Protein AF-0000000072913580 (afdb_homodimer)

Structure (mmCIF, N/CA/C/O backbone):
data_AF-0000000072913580-model_v1
#
loop_
_entity.id
_entity.type
_entity.pdbx_description
1 polymer 'Pro-apoptotic serine protease NMA111'
#
loop_
_atom_site.group_PDB
_atom_site.id
_atom_site.type_symbol
_atom_site.label_atom_id
_atom_site.label_alt_id
_atom_site.label_comp_id
_atom_site.label_asym_id
_atom_site.label_entity_id
_atom_site.label_seq_id
_atom_site.pdbx_PDB_ins_code
_atom_site.Cartn_x
_atom_site.Cartn_y
_atom_site.Cartn_z
_atom_site.occupancy
_atom_site.B_iso_or_equiv
_atom_site.auth_seq_id
_atom_site.auth_comp_id
_atom_site.auth_asym_id
_atom_site.auth_atom_id
_atom_site.pdbx_PDB_model_num
ATOM 1 N N . MET A 1 1 ? 2.59 -6.559 -13.969 1 15.62 1 MET A N 1
ATOM 2 C CA . MET A 1 1 ? 2.617 -6.73 -15.414 1 15.62 1 MET A CA 1
ATOM 3 C C . MET A 1 1 ? 1.76 -5.676 -16.109 1 15.62 1 MET A C 1
ATOM 5 O O . MET A 1 1 ? 0.812 -5.156 -15.516 1 15.62 1 MET A O 1
ATOM 9 N N . PRO A 1 2 ? 1.832 -5.398 -17.547 1 20.16 2 PRO A N 1
ATOM 10 C CA . PRO A 1 2 ? 1.703 -4.387 -18.594 1 20.16 2 PRO A CA 1
ATOM 11 C C . PRO A 1 2 ? 0.251 -4.129 -19 1 20.16 2 PRO A C 1
ATOM 13 O O . PRO A 1 2 ? -0.165 -2.975 -19.109 1 20.16 2 PRO A O 1
ATOM 16 N N . PRO A 1 3 ? -0.374 -5.023 -19.906 1 21.41 3 PRO A N 1
ATOM 17 C CA . PRO A 1 3 ? -0.844 -4.773 -21.266 1 21.41 3 PRO A CA 1
ATOM 18 C C . PRO A 1 3 ? -2.232 -4.141 -21.312 1 21.41 3 PRO A C 1
ATOM 20 O O . PRO A 1 3 ? -2.445 -3.154 -22.016 1 21.41 3 PRO A O 1
ATOM 23 N N . LEU A 1 4 ? -3.402 -4.906 -21.516 1 22.16 4 LEU A N 1
ATOM 24 C CA . LEU A 1 4 ? -4.273 -4.914 -22.688 1 22.16 4 LEU A CA 1
ATOM 25 C C . LEU A 1 4 ? -5.285 -3.777 -22.609 1 22.16 4 LEU A C 1
ATOM 27 O O . LEU A 1 4 ? -6.34 -3.914 -21.984 1 22.16 4 LEU A O 1
ATOM 31 N N . PHE A 1 5 ? -5.094 -2.564 -22.219 1 25.58 5 PHE A N 1
ATOM 32 C CA . PHE A 1 5 ? -5.953 -1.414 -22.469 1 25.58 5 PHE A CA 1
ATOM 33 C C . PHE A 1 5 ? -6.23 -1.258 -23.969 1 25.58 5 PHE A C 1
ATOM 35 O O . PHE A 1 5 ? -5.34 -0.896 -24.734 1 25.58 5 PHE A O 1
ATOM 42 N N . PHE A 1 6 ? -7.168 -2.246 -24.734 1 28.19 6 PHE A N 1
ATOM 43 C CA . PHE A 1 6 ? -7.605 -2.203 -26.125 1 28.19 6 PHE A CA 1
ATOM 44 C C . PHE A 1 6 ? -8.055 -0.797 -26.5 1 28.19 6 PHE A C 1
ATOM 46 O O . PHE A 1 6 ? -8.75 -0.13 -25.734 1 28.19 6 PHE A O 1
ATOM 53 N N . ASN A 1 7 ? -7.492 -0.16 -27.344 1 31.34 7 ASN A N 1
ATOM 54 C CA . ASN A 1 7 ? -7.598 1.01 -28.219 1 31.34 7 ASN A CA 1
ATOM 55 C C . ASN A 1 7 ? -8.766 0.88 -29.188 1 31.34 7 ASN A C 1
ATOM 57 O O . ASN A 1 7 ? -8.789 1.552 -30.219 1 31.34 7 ASN A O 1
ATOM 61 N N . ALA A 1 8 ? -9.805 -0.236 -29.328 1 36.84 8 ALA A N 1
ATOM 62 C CA . ALA A 1 8 ? -10.633 -0.334 -30.531 1 36.84 8 ALA A CA 1
ATOM 63 C C . ALA A 1 8 ? -11.695 0.76 -30.562 1 36.84 8 ALA A C 1
ATOM 65 O O . ALA A 1 8 ? -12.211 1.155 -29.516 1 36.84 8 ALA A O 1
ATOM 66 N N . ASP A 1 9 ? -12.039 1.27 -31.906 1 45.12 9 ASP A N 1
ATOM 67 C CA . ASP A 1 9 ? -12.867 2.398 -32.312 1 45.12 9 ASP A CA 1
ATOM 68 C C . ASP A 1 9 ? -14.344 2.012 -32.344 1 45.12 9 ASP A C 1
ATOM 70 O O . ASP A 1 9 ? -14.695 0.93 -32.812 1 45.12 9 ASP A O 1
ATOM 74 N N . LEU A 1 10 ? -15.312 2.48 -31.703 1 45.41 10 LEU A N 1
ATOM 75 C CA . LEU A 1 10 ? -16.75 2.252 -31.734 1 45.41 10 LEU A CA 1
ATOM 76 C C . LEU A 1 10 ? -17.375 2.855 -33 1 45.41 10 LEU A C 1
ATOM 78 O O . LEU A 1 10 ? -17.219 4.051 -33.25 1 45.41 10 LEU A O 1
ATOM 82 N N . VAL A 1 11 ? -17.859 1.876 -34 1 55.03 11 VAL A N 1
ATOM 83 C CA . VAL A 1 11 ? -18.531 2.27 -35.219 1 55.03 11 VAL A CA 1
ATOM 84 C C . VAL A 1 11 ? -20.047 2.242 -35 1 55.03 11 VAL A C 1
ATOM 86 O O . VAL A 1 11 ? -20.578 1.297 -34.438 1 55.03 11 VAL A O 1
ATOM 89 N N . GLN A 1 12 ? -20.953 3.266 -35.156 1 52.59 12 GLN A N 1
ATOM 90 C CA . GLN A 1 12 ? -22.391 3.244 -34.906 1 52.59 12 GLN A CA 1
ATOM 91 C C . GLN A 1 12 ? -23.156 3.75 -36.125 1 52.59 12 GLN A C 1
ATOM 93 O O . GLN A 1 12 ? -22.641 4.57 -36.906 1 52.59 12 GLN A O 1
ATOM 98 N N . THR A 1 13 ? -24.25 2.902 -36.75 1 61 13 THR A N 1
ATOM 99 C CA . THR A 1 13 ? -25.109 3.281 -37.844 1 61 13 THR A CA 1
ATOM 100 C C . THR A 1 13 ? -26.578 3.373 -37.406 1 61 13 THR A C 1
ATOM 102 O O . THR A 1 13 ? -27.031 2.564 -36.594 1 61 13 THR A O 1
ATOM 105 N N . GLN A 1 14 ? -27.422 4.367 -37.781 1 60.12 14 GLN A N 1
ATOM 106 C CA . GLN A 1 14 ? -28.828 4.516 -37.469 1 60.12 14 GLN A CA 1
ATOM 107 C C . GLN A 1 14 ? -29.719 3.746 -38.438 1 60.12 14 GLN A C 1
ATOM 109 O O . GLN A 1 14 ? -29.562 3.869 -39.656 1 60.12 14 GLN A O 1
ATOM 114 N N . ILE A 1 15 ? -30.469 2.832 -38.219 1 55.84 15 ILE A N 1
ATOM 115 C CA . ILE A 1 15 ? -31.312 2.035 -39.094 1 55.84 15 ILE A CA 1
ATOM 116 C C . ILE A 1 15 ? -32.688 2.689 -39.219 1 55.84 15 ILE A C 1
ATOM 118 O O . ILE A 1 15 ? -33.219 2.828 -40.312 1 55.84 15 ILE A O 1
ATOM 122 N N . ASP A 1 16 ? -33.406 2.959 -38.062 1 57.09 16 ASP A N 1
ATOM 123 C CA . ASP A 1 16 ? -34.656 3.748 -38.094 1 57.09 16 ASP A CA 1
ATOM 124 C C . ASP A 1 16 ? -34.719 4.699 -36.906 1 57.09 16 ASP A C 1
ATOM 126 O O . ASP A 1 16 ? -33.75 4.824 -36.156 1 57.09 16 ASP A O 1
ATOM 130 N N . ARG A 1 17 ? -35.875 5.223 -36.625 1 52.72 17 ARG A N 1
ATOM 131 C CA . ARG A 1 17 ? -36.031 6.312 -35.656 1 52.72 17 ARG A CA 1
ATOM 132 C C . ARG A 1 17 ? -35.688 5.855 -34.25 1 52.72 17 ARG A C 1
ATOM 134 O O . ARG A 1 17 ? -35.219 6.652 -33.438 1 52.72 17 ARG A O 1
ATOM 141 N N . ASN A 1 18 ? -36.031 4.602 -34.062 1 49.56 18 ASN A N 1
ATOM 142 C CA . ASN A 1 18 ? -35.938 3.994 -32.719 1 49.56 18 ASN A CA 1
ATOM 143 C C . ASN A 1 18 ? -34.844 2.955 -32.656 1 49.56 18 ASN A C 1
ATOM 145 O O . ASN A 1 18 ? -34.688 2.252 -31.672 1 49.56 18 ASN A O 1
ATOM 149 N N . GLY A 1 19 ? -34.125 2.789 -33.906 1 51.88 19 GLY A N 1
ATOM 150 C CA . GLY A 1 19 ? -33.188 1.683 -34 1 51.88 19 GLY A CA 1
ATOM 151 C C . GLY A 1 19 ? -31.859 2.076 -34.594 1 51.88 19 GLY A C 1
ATOM 152 O O . GLY A 1 19 ? -31.781 3.031 -35.375 1 51.88 19 GLY A O 1
ATOM 153 N N . GLY A 1 20 ? -30.766 1.497 -34.156 1 58.53 20 GLY A N 1
ATOM 154 C CA . GLY A 1 20 ? -29.484 1.676 -34.812 1 58.53 20 GLY A CA 1
ATOM 155 C C . GLY A 1 20 ? -28.531 0.525 -34.562 1 58.53 20 GLY A C 1
ATOM 156 O O . GLY A 1 20 ? -28.875 -0.44 -33.875 1 58.53 20 GLY A O 1
ATOM 157 N N . ALA A 1 21 ? -27.453 0.685 -35.25 1 53.44 21 ALA A N 1
ATOM 158 C CA . ALA A 1 21 ? -26.422 -0.339 -35.125 1 53.44 21 ALA A CA 1
ATOM 159 C C . ALA A 1 21 ? -25.125 0.245 -34.594 1 53.44 21 ALA A C 1
ATOM 161 O O . ALA A 1 21 ? -24.719 1.347 -34.969 1 53.44 21 ALA A O 1
ATOM 162 N N . ILE A 1 22 ? -24.656 -0.266 -33.438 1 53.97 22 ILE A N 1
ATOM 163 C CA . ILE A 1 22 ? -23.359 0.18 -32.906 1 53.97 22 ILE A CA 1
ATOM 164 C C . ILE A 1 22 ? -22.359 -0.969 -32.938 1 53.97 22 ILE A C 1
ATOM 166 O O . ILE A 1 22 ? -22.734 -2.133 -32.75 1 53.97 22 ILE A O 1
ATOM 170 N N . ALA A 1 23 ? -21.203 -0.63 -33.438 1 50.72 23 ALA A N 1
ATOM 171 C CA . ALA A 1 23 ? -20.188 -1.681 -33.531 1 50.72 23 ALA A CA 1
ATOM 172 C C . ALA A 1 23 ? -18.812 -1.158 -33.125 1 50.72 23 ALA A C 1
ATOM 174 O O . ALA A 1 23 ? -18.484 0 -33.375 1 50.72 23 ALA A O 1
ATOM 175 N N . PHE A 1 24 ? -18.047 -1.796 -32.188 1 48.81 24 PHE A N 1
ATOM 176 C CA . PHE A 1 24 ? -16.625 -1.495 -32.031 1 48.81 24 PHE A CA 1
ATOM 177 C C . PHE A 1 24 ? -15.789 -2.184 -33.094 1 48.81 24 PHE A C 1
ATOM 179 O O . PHE A 1 24 ? -16.047 -3.338 -33.438 1 48.81 24 PHE A O 1
ATOM 186 N N . VAL A 1 25 ? -14.992 -1.636 -33.781 1 43.56 25 VAL A N 1
ATOM 187 C CA . VAL A 1 25 ? -14.336 -2.064 -35 1 43.56 25 VAL A CA 1
ATOM 188 C C . VAL A 1 25 ? -13.445 -3.273 -34.719 1 43.56 25 VAL A C 1
ATOM 190 O O . VAL A 1 25 ? -13.219 -4.105 -35.625 1 43.56 25 VAL A O 1
ATOM 193 N N . ASP A 1 26 ? -12.688 -3.426 -33.719 1 42.19 26 ASP A N 1
ATOM 194 C CA . ASP A 1 26 ? -11.781 -4.566 -33.875 1 42.19 26 ASP A CA 1
ATOM 195 C C . ASP A 1 26 ? -12.531 -5.883 -33.688 1 42.19 26 ASP A C 1
ATOM 197 O O . ASP A 1 26 ? -12.43 -6.789 -34.531 1 42.19 26 ASP A O 1
ATOM 201 N N . ALA A 1 27 ? -12.836 -6.48 -32.438 1 42.81 27 ALA A N 1
ATOM 202 C CA . ALA A 1 27 ? -13.539 -7.746 -32.25 1 42.81 27 ALA A CA 1
ATOM 203 C C . ALA A 1 27 ? -15.016 -7.512 -31.969 1 42.81 27 ALA A C 1
ATOM 205 O O . ALA A 1 27 ? -15.406 -7.367 -30.797 1 42.81 27 ALA A O 1
ATOM 206 N N . TYR A 1 28 ? -15.883 -6.934 -32.844 1 45.97 28 TYR A N 1
ATOM 207 C CA . TYR A 1 28 ? -17 -5.992 -32.812 1 45.97 28 TYR A CA 1
ATOM 208 C C . TYR A 1 28 ? -18.297 -6.711 -32.469 1 45.97 28 TYR A C 1
ATOM 210 O O . TYR A 1 28 ? -18.656 -7.703 -33.125 1 45.97 28 TYR A O 1
ATOM 218 N N . THR A 1 29 ? -18.688 -6.941 -31.453 1 44.44 29 THR A N 1
ATOM 219 C CA . THR A 1 29 ? -20.109 -7.195 -31.297 1 44.44 29 THR A CA 1
ATOM 220 C C . THR A 1 29 ? -20.922 -5.965 -31.703 1 44.44 29 THR A C 1
ATOM 222 O O . THR A 1 29 ? -20.641 -4.852 -31.25 1 44.44 29 THR A O 1
ATOM 225 N N . ALA A 1 30 ? -21.703 -6.145 -32.812 1 51.91 30 ALA A N 1
ATOM 226 C CA . ALA A 1 30 ? -22.594 -5.113 -33.312 1 51.91 30 ALA A CA 1
ATOM 227 C C . ALA A 1 30 ? -23.984 -5.215 -32.688 1 51.91 30 ALA A C 1
ATOM 229 O O . ALA A 1 30 ? -24.531 -6.312 -32.562 1 51.91 30 ALA A O 1
ATOM 230 N N . TRP A 1 31 ? -24.422 -4.34 -32.062 1 49.56 31 TRP A N 1
ATOM 231 C CA . TRP A 1 31 ? -25.797 -4.312 -31.562 1 49.56 31 TRP A CA 1
ATOM 232 C C . TRP A 1 31 ? -26.703 -3.494 -32.5 1 49.56 31 TRP A C 1
ATOM 234 O O . TRP A 1 31 ? -26.406 -2.33 -32.781 1 49.56 31 TRP A O 1
ATOM 244 N N . ILE A 1 32 ? -27.719 -4.168 -33 1 57.09 32 ILE A N 1
ATOM 245 C CA . ILE A 1 32 ? -28.594 -3.594 -34.031 1 57.09 32 ILE A CA 1
ATOM 246 C C . ILE A 1 32 ? -30.031 -3.592 -33.5 1 57.09 32 ILE A C 1
ATOM 248 O O . ILE A 1 32 ? -30.531 -4.605 -33 1 57.09 32 ILE A O 1
ATOM 252 N N . CYS A 1 33 ? -30.719 -2.566 -33.344 1 56.62 33 CYS A N 1
ATOM 253 C CA . CYS A 1 33 ? -32.156 -2.504 -33 1 56.62 33 CYS A CA 1
ATOM 254 C C . CYS A 1 33 ? -32.938 -1.778 -34.094 1 56.62 33 CYS A C 1
ATOM 256 O O . CYS A 1 33 ? -32.594 -0.661 -34.469 1 56.62 33 CYS A O 1
ATOM 258 N N . GLY A 1 34 ? -33.875 -2.473 -34.844 1 56.34 34 GLY A N 1
ATOM 259 C CA . GLY A 1 34 ? -34.75 -1.972 -35.906 1 56.34 34 GLY A CA 1
ATOM 260 C C . GLY A 1 34 ? -36.188 -2.432 -35.75 1 56.34 34 GLY A C 1
ATOM 261 O O . GLY A 1 34 ? -36.5 -3.201 -34.844 1 56.34 34 GLY A O 1
ATOM 262 N N . PRO A 1 35 ? -37.188 -1.816 -36.5 1 60.72 35 PRO A N 1
ATOM 263 C CA . PRO A 1 35 ? -38.594 -2.227 -36.375 1 60.72 35 PRO A CA 1
ATOM 264 C C . PRO A 1 35 ? -38.812 -3.693 -36.75 1 60.72 35 PRO A C 1
ATOM 266 O O . PRO A 1 35 ? -39.594 -4.387 -36.094 1 60.72 35 PRO A O 1
ATOM 269 N N . MET A 1 36 ? -38.188 -3.982 -37.969 1 57.72 36 MET A N 1
ATOM 270 C CA . MET A 1 36 ? -38.344 -5.32 -38.531 1 57.72 36 MET A CA 1
ATOM 271 C C . MET A 1 36 ? -36.969 -5.938 -38.844 1 57.72 36 MET A C 1
ATOM 273 O O . MET A 1 36 ? -35.969 -5.223 -38.969 1 57.72 36 MET A O 1
ATOM 277 N N . ALA A 1 37 ? -36.875 -7.086 -39.031 1 54.25 37 ALA A N 1
ATOM 278 C CA . ALA A 1 37 ? -35.656 -7.797 -39.344 1 54.25 37 ALA A CA 1
ATOM 279 C C . ALA A 1 37 ? -35.031 -7.273 -40.625 1 54.25 37 ALA A C 1
ATOM 281 O O . ALA A 1 37 ? -33.812 -7.129 -40.719 1 54.25 37 ALA A O 1
ATOM 282 N N . LYS A 1 38 ? -35.844 -6.996 -41.5 1 59.47 38 LYS A N 1
ATOM 283 C CA . LYS A 1 38 ? -35.406 -6.574 -42.812 1 59.47 38 LYS A CA 1
ATOM 284 C C . LYS A 1 38 ? -34.719 -5.203 -42.75 1 59.47 38 LYS A C 1
ATOM 286 O O . LYS A 1 38 ? -33.719 -4.977 -43.438 1 59.47 38 LYS A O 1
ATOM 291 N N . SER A 1 39 ? -35.281 -4.383 -41.906 1 60.34 39 SER A N 1
ATOM 292 C CA . SER A 1 39 ? -34.719 -3.033 -41.812 1 60.34 39 SER A CA 1
ATOM 293 C C . SER A 1 39 ? -33.406 -3.018 -41.031 1 60.34 39 SER A C 1
ATOM 295 O O . SER A 1 39 ? -32.531 -2.213 -41.312 1 60.34 39 SER A O 1
ATOM 297 N N . ASN A 1 40 ? -33.344 -3.83 -40.156 1 58.94 40 ASN A N 1
ATOM 298 C CA . ASN A 1 40 ? -32.125 -3.963 -39.375 1 58.94 40 ASN A CA 1
ATOM 299 C C . ASN A 1 40 ? -30.953 -4.426 -40.25 1 58.94 40 ASN A C 1
ATOM 301 O O . ASN A 1 40 ? -29.797 -4.078 -40 1 58.94 40 ASN A O 1
ATOM 305 N N . ARG A 1 41 ? -31.375 -5.102 -41.219 1 59.88 41 ARG A N 1
ATOM 306 C CA . ARG A 1 41 ? -30.406 -5.613 -42.188 1 59.88 41 ARG A CA 1
ATOM 307 C C . ARG A 1 41 ? -29.641 -4.477 -42.844 1 59.88 41 ARG A C 1
ATOM 309 O O . ARG A 1 41 ? -28.438 -4.559 -43.031 1 59.88 41 ARG A O 1
ATOM 316 N N . GLY A 1 42 ? -30.375 -3.516 -43.344 1 64.19 42 GLY A N 1
ATOM 317 C CA . GLY A 1 42 ? -29.734 -2.361 -43.938 1 64.19 42 GLY A CA 1
ATOM 318 C C . GLY A 1 42 ? -28.844 -1.595 -43 1 64.19 42 GLY A C 1
ATOM 319 O O . GLY A 1 42 ? -27.781 -1.107 -43.375 1 64.19 42 GLY A O 1
ATOM 320 N N . GLY A 1 43 ? -29.359 -1.552 -41.625 1 60.03 43 GLY A N 1
ATOM 321 C CA . GLY A 1 43 ? -28.516 -0.93 -40.594 1 60.03 43 GLY A CA 1
ATOM 322 C C . GLY A 1 43 ? -27.234 -1.691 -40.344 1 60.03 43 GLY A C 1
ATOM 323 O O . GLY A 1 43 ? -26.172 -1.087 -40.156 1 60.03 43 GLY A O 1
ATOM 324 N N . ILE A 1 44 ? -27.391 -2.93 -40.469 1 59.91 44 ILE A N 1
ATOM 325 C CA . ILE A 1 44 ? -26.266 -3.832 -40.281 1 59.91 44 ILE A CA 1
ATOM 326 C C . ILE A 1 44 ? -25.234 -3.639 -41.375 1 59.91 44 ILE A C 1
ATOM 328 O O . ILE A 1 44 ? -24.047 -3.527 -41.125 1 59.91 44 ILE A O 1
ATOM 332 N N . GLN A 1 45 ? -25.781 -3.641 -42.5 1 63.56 45 GLN A N 1
ATOM 333 C CA . GLN A 1 45 ? -24.906 -3.471 -43.656 1 63.56 45 GLN A CA 1
ATOM 334 C C . GLN A 1 45 ? -24.156 -2.15 -43.594 1 63.56 45 GLN A C 1
ATOM 336 O O . GLN A 1 45 ? -22.969 -2.092 -43.906 1 63.56 45 GLN A O 1
ATOM 341 N N . ALA A 1 46 ? -24.812 -1.166 -43.031 1 65.5 46 ALA A N 1
ATOM 342 C CA . ALA A 1 46 ? -24.188 0.158 -42.969 1 65.5 46 ALA A CA 1
ATOM 343 C C . ALA A 1 46 ? -23.078 0.202 -41.938 1 65.5 46 ALA A C 1
ATOM 345 O O . ALA A 1 46 ? -22.047 0.837 -42.156 1 65.5 46 ALA A O 1
ATOM 346 N N . ILE A 1 47 ? -23.328 -0.537 -40.875 1 59.44 47 ILE A N 1
ATOM 347 C CA . ILE A 1 47 ? -22.297 -0.595 -39.844 1 59.44 47 ILE A CA 1
ATOM 348 C C . ILE A 1 47 ? -21.094 -1.363 -40.375 1 59.44 47 ILE A C 1
ATOM 350 O O . ILE A 1 47 ? -19.938 -0.985 -40.125 1 59.44 47 ILE A O 1
ATOM 354 N N . ILE A 1 48 ? -21.453 -2.293 -41.125 1 60 48 ILE A N 1
ATOM 355 C CA . ILE A 1 48 ? -20.406 -3.109 -41.719 1 60 48 ILE A CA 1
ATOM 356 C C . ILE A 1 48 ? -19.578 -2.258 -42.688 1 60 48 ILE A C 1
ATOM 358 O O . ILE A 1 48 ? -18.359 -2.324 -42.688 1 60 48 ILE A O 1
ATOM 362 N N . ASP A 1 49 ? -20.188 -1.437 -43.438 1 65.5 49 ASP A N 1
ATOM 363 C CA . ASP A 1 49 ? -19.5 -0.594 -44.406 1 65.5 49 ASP A CA 1
ATOM 364 C C . ASP A 1 49 ? -18.641 0.459 -43.719 1 65.5 49 ASP A C 1
ATOM 366 O O . ASP A 1 49 ? -17.531 0.745 -44.188 1 65.5 49 ASP A O 1
ATOM 370 N N . LYS A 1 50 ? -19.141 0.878 -42.5 1 63.69 50 LYS A N 1
ATOM 371 C CA . LYS A 1 50 ? -18.359 1.861 -41.75 1 63.69 50 LYS A CA 1
ATOM 372 C C . LYS A 1 50 ? -17.156 1.212 -41.094 1 63.69 50 LYS A C 1
ATOM 374 O O . LYS A 1 50 ? -16.094 1.827 -40.969 1 63.69 50 LYS A O 1
ATOM 379 N N . ALA A 1 51 ? -17.5 0.033 -40.75 1 57.44 51 ALA A N 1
ATOM 380 C CA . ALA A 1 51 ? -16.391 -0.733 -40.188 1 57.44 51 ALA A CA 1
ATOM 381 C C . ALA A 1 51 ? -15.32 -0.991 -41.219 1 57.44 51 ALA A C 1
ATOM 383 O O . ALA A 1 51 ? -14.125 -0.88 -40.938 1 57.44 51 ALA A O 1
ATOM 384 N N . LEU A 1 52 ? -15.828 -1.237 -42.344 1 62.44 52 LEU A N 1
ATOM 385 C CA . LEU A 1 52 ? -14.922 -1.474 -43.469 1 62.44 52 LEU A CA 1
ATOM 386 C C . LEU A 1 52 ? -14.211 -0.187 -43.844 1 62.44 52 LEU A C 1
ATOM 388 O O . LEU A 1 52 ? -13.039 -0.217 -44.25 1 62.44 52 LEU A O 1
ATOM 392 N N . ASP A 1 53 ? -14.875 0.934 -43.75 1 65 53 ASP A N 1
ATOM 393 C CA . ASP A 1 53 ? -14.25 2.219 -44.062 1 65 53 ASP A CA 1
ATOM 394 C C . ASP A 1 53 ? -13.211 2.582 -43 1 65 53 ASP A C 1
ATOM 396 O O . ASP A 1 53 ? -12.148 3.105 -43.312 1 65 53 ASP A O 1
ATOM 400 N N . TRP A 1 54 ? -13.586 2.205 -41.719 1 56.38 54 TRP A N 1
ATOM 401 C CA . TRP A 1 54 ? -12.602 2.35 -40.625 1 56.38 54 TRP A CA 1
ATOM 402 C C . TRP A 1 54 ? -11.375 1.488 -40.906 1 56.38 54 TRP A C 1
ATOM 404 O O . TRP A 1 54 ? -10.242 1.925 -40.688 1 56.38 54 TRP A O 1
ATOM 414 N N . GLU A 1 55 ? -11.641 0.343 -41.344 1 54 55 GLU A N 1
ATOM 415 C CA . GLU A 1 55 ? -10.555 -0.535 -41.75 1 54 55 GLU A CA 1
ATOM 416 C C . GLU A 1 55 ? -9.641 0.157 -42.75 1 54 55 GLU A C 1
ATOM 418 O O . GLU A 1 55 ? -8.414 0.09 -42.656 1 54 55 GLU A O 1
ATOM 423 N N . ARG A 1 56 ? -10.219 0.789 -43.688 1 60.53 56 ARG A N 1
ATOM 424 C CA . ARG A 1 56 ? -9.453 1.444 -44.75 1 60.53 56 ARG A CA 1
ATOM 425 C C . ARG A 1 56 ? -8.648 2.617 -44.188 1 60.53 56 ARG A C 1
ATOM 427 O O . ARG A 1 56 ? -7.5 2.832 -44.562 1 60.53 56 ARG A O 1
ATOM 434 N N . ARG A 1 57 ? -9.352 3.16 -43.156 1 50.84 57 ARG A N 1
ATOM 435 C CA . ARG A 1 57 ? -8.68 4.359 -42.656 1 50.84 57 ARG A CA 1
ATOM 436 C C . ARG A 1 57 ? -7.613 4.004 -41.625 1 50.84 57 ARG A C 1
ATOM 438 O O . ARG A 1 57 ? -6.57 4.656 -41.562 1 50.84 57 ARG A O 1
ATOM 445 N N . SER A 1 58 ? -8.039 3.084 -40.906 1 47.38 58 SER A N 1
ATOM 446 C CA . SER A 1 58 ? -7.129 2.754 -39.812 1 47.38 58 SER A CA 1
ATOM 447 C C . SER A 1 58 ? -6.066 1.754 -40.25 1 47.38 58 SER A C 1
ATOM 449 O O . SER A 1 58 ? -4.996 1.663 -39.656 1 47.38 58 SER A O 1
ATOM 451 N N . GLY A 1 59 ? -6.23 1.157 -41.406 1 49.41 59 GLY A N 1
ATOM 452 C CA . GLY A 1 59 ? -5.41 0.074 -41.906 1 49.41 59 GLY A CA 1
ATOM 453 C C . GLY A 1 59 ? -5.664 -1.252 -41.219 1 49.41 59 GLY A C 1
ATOM 454 O O . GLY A 1 59 ? -4.988 -2.244 -41.5 1 49.41 59 GLY A O 1
ATOM 455 N N . ALA A 1 60 ? -6.547 -1.168 -40.25 1 47.03 60 ALA A N 1
ATOM 456 C CA . ALA A 1 60 ? -6.816 -2.408 -39.531 1 47.03 60 ALA A CA 1
ATOM 457 C C . ALA A 1 60 ? -7.941 -3.195 -40.188 1 47.03 60 ALA A C 1
ATOM 459 O O . ALA A 1 60 ? -8.781 -2.623 -40.875 1 47.03 60 ALA A O 1
ATOM 460 N N . ILE A 1 61 ? -7.766 -4.434 -40.25 1 49.19 61 ILE A N 1
ATOM 461 C CA . ILE A 1 61 ? -8.711 -5.289 -40.969 1 49.19 61 ILE A CA 1
ATOM 462 C C . ILE A 1 61 ? -9.891 -5.613 -40.031 1 49.19 61 ILE A C 1
ATOM 464 O O . ILE A 1 61 ? -9.703 -6.035 -38.906 1 49.19 61 ILE A O 1
ATOM 468 N N . VAL A 1 62 ? -11.023 -5.301 -40.344 1 49.34 62 VAL A N 1
ATOM 469 C CA . VAL A 1 62 ? -12.266 -5.645 -39.656 1 49.34 62 VAL A CA 1
ATOM 470 C C . VAL A 1 62 ? -12.586 -7.121 -39.875 1 49.34 62 VAL A C 1
ATOM 472 O O . VAL A 1 62 ? -12.805 -7.551 -41 1 49.34 62 VAL A O 1
ATOM 475 N N . GLU A 1 63 ? -12.289 -7.988 -39 1 46.59 63 GLU A N 1
ATOM 476 C CA . GLU A 1 63 ? -12.547 -9.414 -39.188 1 46.59 63 GLU A CA 1
ATOM 477 C C . GLU A 1 63 ? -14.016 -9.742 -38.969 1 46.59 63 GLU A C 1
ATOM 479 O O . GLU A 1 63 ? -14.531 -9.586 -37.844 1 46.59 63 GLU A O 1
ATOM 484 N N . ALA A 1 64 ? -14.703 -9.984 -39.969 1 47.38 64 ALA A N 1
ATOM 485 C CA . ALA A 1 64 ? -16.125 -10.289 -40 1 47.38 64 ALA A CA 1
ATOM 486 C C . ALA A 1 64 ? -16.469 -11.453 -39.062 1 47.38 64 ALA A C 1
ATOM 488 O O . ALA A 1 64 ? -17.578 -11.516 -38.531 1 47.38 64 ALA A O 1
ATOM 489 N N . GLU A 1 65 ? -15.547 -12.352 -38.906 1 44.72 65 GLU A N 1
ATOM 490 C CA . GLU A 1 65 ? -15.773 -13.609 -38.219 1 44.72 65 GLU A CA 1
ATOM 491 C C . GLU A 1 65 ? -15.859 -13.391 -36.688 1 44.72 65 GLU A C 1
ATOM 493 O O . GLU A 1 65 ? -16.469 -14.188 -36 1 44.72 65 GLU A O 1
ATOM 498 N N . LYS A 1 66 ? -15.32 -12.328 -36.344 1 44.41 66 LYS A N 1
ATOM 499 C CA . LYS A 1 66 ? -15.297 -12 -34.906 1 44.41 66 LYS A CA 1
ATOM 500 C C . LYS A 1 66 ? -16.453 -11.094 -34.531 1 44.41 66 LYS A C 1
ATOM 502 O O . LYS A 1 66 ? -16.547 -10.633 -33.375 1 44.41 66 LYS A O 1
ATOM 507 N N . MET A 1 67 ? -17.266 -10.867 -35.531 1 46.38 67 MET A N 1
ATOM 508 C CA . MET A 1 67 ? -18.297 -9.852 -35.344 1 46.38 67 MET A CA 1
ATOM 509 C C . MET A 1 67 ? -19.578 -10.477 -34.812 1 46.38 67 MET A C 1
ATOM 511 O O . MET A 1 67 ? -20.031 -11.492 -35.344 1 46.38 67 MET A O 1
ATOM 515 N N . THR A 1 68 ? -19.906 -10.297 -33.719 1 47.88 68 THR A N 1
ATOM 516 C CA . THR A 1 68 ? -21.219 -10.727 -33.281 1 47.88 68 THR A CA 1
ATOM 517 C C . THR A 1 68 ? -22.219 -9.578 -33.344 1 47.88 68 THR A C 1
ATOM 519 O O . THR A 1 68 ? -21.906 -8.445 -32.938 1 47.88 68 THR A O 1
ATOM 522 N N . MET A 1 69 ? -23.266 -9.859 -34.125 1 50.38 69 MET A N 1
ATOM 523 C CA . MET A 1 69 ? -24.297 -8.836 -34.281 1 50.38 69 MET A CA 1
ATOM 524 C C . MET A 1 69 ? -25.547 -9.195 -33.5 1 50.38 69 MET A C 1
ATOM 526 O O . MET A 1 69 ? -26.031 -10.328 -33.594 1 50.38 69 MET A O 1
ATOM 530 N N . ILE A 1 70 ? -25.891 -8.469 -32.719 1 48.34 70 ILE A N 1
ATOM 531 C CA . ILE A 1 70 ? -27.141 -8.695 -32 1 48.34 70 ILE A CA 1
ATOM 532 C C . ILE A 1 70 ? -28.188 -7.676 -32.469 1 48.34 70 ILE A C 1
ATOM 534 O O . ILE A 1 70 ? -27.953 -6.469 -32.406 1 48.34 70 ILE A O 1
ATOM 538 N N . HIS A 1 71 ? -29.172 -8.109 -33.219 1 53.25 71 HIS A N 1
ATOM 539 C CA . HIS A 1 71 ? -30.156 -7.121 -33.656 1 53.25 71 HIS A CA 1
ATOM 540 C C . HIS A 1 71 ? -31.484 -7.297 -32.938 1 53.25 71 HIS A C 1
ATOM 542 O O . HIS A 1 71 ? -31.875 -8.422 -32.625 1 53.25 71 HIS A O 1
ATOM 548 N N . PHE A 1 72 ? -32.125 -6.387 -32.438 1 52.97 72 PHE A N 1
ATOM 549 C CA . PHE A 1 72 ? -33.406 -6.316 -31.719 1 52.97 72 PHE A CA 1
ATOM 550 C C . PHE A 1 72 ? -34.5 -5.738 -32.625 1 52.97 72 PHE A C 1
ATOM 552 O O . PHE A 1 72 ? -34.25 -4.75 -33.312 1 52.97 72 PHE A O 1
ATOM 559 N N . THR A 1 73 ? -35.656 -6.648 -32.844 1 53.47 73 THR A N 1
ATOM 560 C CA . THR A 1 73 ? -36.781 -6.168 -33.594 1 53.47 73 THR A CA 1
ATOM 561 C C . THR A 1 73 ? -37.938 -5.781 -32.688 1 53.47 73 THR A C 1
ATOM 563 O O . THR A 1 73 ? -38.188 -6.457 -31.672 1 53.47 73 THR A O 1
ATOM 566 N N . ARG A 1 74 ? -38.75 -4.879 -32.688 1 49.81 74 ARG A N 1
ATOM 567 C CA . ARG A 1 74 ? -39.844 -4.414 -31.828 1 49.81 74 ARG A CA 1
ATOM 568 C C . ARG A 1 74 ? -41.125 -5.242 -32.031 1 49.81 74 ARG A C 1
ATOM 570 O O . ARG A 1 74 ? -41.875 -5.465 -31.109 1 49.81 74 ARG A O 1
ATOM 577 N N . TYR A 1 75 ? -41.812 -5.676 -33.156 1 47.22 75 TYR A N 1
ATOM 578 C CA . TYR A 1 75 ? -43.031 -6.434 -33.5 1 47.22 75 TYR A CA 1
ATOM 579 C C . TYR A 1 75 ? -42.719 -7.914 -33.688 1 47.22 75 TYR A C 1
ATOM 581 O O . TYR A 1 75 ? -41.656 -8.266 -34.219 1 47.22 75 TYR A O 1
ATOM 589 N N . THR A 1 76 ? -43.531 -8.695 -32.75 1 40.81 76 THR A N 1
ATOM 590 C CA . THR A 1 76 ? -43.375 -10.141 -32.688 1 40.81 76 THR A CA 1
ATOM 591 C C . THR A 1 76 ? -43.5 -10.75 -34.094 1 40.81 76 THR A C 1
ATOM 593 O O . THR A 1 76 ? -43.219 -11.938 -34.281 1 40.81 76 THR A O 1
ATOM 596 N N . GLY A 1 77 ? -44.156 -10.242 -34.906 1 38.12 77 GLY A N 1
ATOM 597 C CA . GLY A 1 77 ? -44.531 -11.141 -36 1 38.12 77 GLY A CA 1
ATOM 598 C C . GLY A 1 77 ? -43.375 -11.992 -36.469 1 38.12 77 GLY A C 1
ATOM 599 O O . GLY A 1 77 ? -42.281 -11.945 -35.906 1 38.12 77 GLY A O 1
ATOM 600 N N . ARG A 1 78 ? -43.438 -12.109 -37.688 1 39.06 78 ARG A N 1
ATOM 601 C CA . ARG A 1 78 ? -42.938 -13.039 -38.688 1 39.06 78 ARG A CA 1
ATOM 602 C C . ARG A 1 78 ? -41.406 -13.039 -38.719 1 39.06 78 ARG A C 1
ATOM 604 O O . ARG A 1 78 ? -40.781 -11.984 -38.594 1 39.06 78 ARG A O 1
ATOM 611 N N . ILE A 1 79 ? -40.938 -14.234 -38.281 1 38.34 79 ILE A N 1
ATOM 612 C CA . ILE A 1 79 ? -39.594 -14.742 -38.531 1 38.34 79 ILE A CA 1
ATOM 613 C C . ILE A 1 79 ? -39.062 -14.219 -39.875 1 38.34 79 ILE A C 1
ATOM 615 O O . ILE A 1 79 ? -39.719 -14.383 -40.906 1 38.34 79 ILE A O 1
ATOM 619 N N . ASP A 1 80 ? -38.75 -13.094 -40.031 1 39.62 80 ASP A N 1
ATOM 620 C CA . ASP A 1 80 ? -38.281 -12.867 -41.375 1 39.62 80 ASP A CA 1
ATOM 621 C C . ASP A 1 80 ? -37.062 -13.734 -41.688 1 39.62 80 ASP A C 1
ATOM 623 O O . ASP A 1 80 ? -36.094 -13.727 -40.938 1 39.62 80 ASP A O 1
ATOM 627 N N . SER A 1 81 ? -37.406 -14.906 -42.438 1 39.94 81 SER A N 1
ATOM 628 C CA . SER A 1 81 ? -36.656 -16.016 -43 1 39.94 81 SER A CA 1
ATOM 629 C C . SER A 1 81 ? -35.406 -15.523 -43.688 1 39.94 81 SER A C 1
ATOM 631 O O . SER A 1 81 ? -34.594 -16.328 -44.188 1 39.94 81 SER A O 1
ATOM 633 N N . GLU A 1 82 ? -35.344 -14.258 -44.094 1 41.97 82 GLU A N 1
ATOM 634 C CA . GLU A 1 82 ? -34.25 -13.984 -45 1 41.97 82 GLU A CA 1
ATOM 635 C C . GLU A 1 82 ? -32.969 -13.695 -44.219 1 41.97 82 GLU A C 1
ATOM 637 O O . GLU A 1 82 ? -32.969 -12.953 -43.219 1 41.97 82 GLU A O 1
ATOM 642 N N . PHE A 1 83 ? -31.984 -14.508 -44.406 1 43.84 83 PHE A N 1
ATOM 643 C CA . PHE A 1 83 ? -30.641 -14.648 -43.812 1 43.84 83 PHE A CA 1
ATOM 644 C C . PHE A 1 83 ? -29.828 -13.383 -44.031 1 43.84 83 PHE A C 1
ATOM 646 O O . PHE A 1 83 ? -30.062 -12.648 -45 1 43.84 83 PHE A O 1
ATOM 653 N N . PHE A 1 84 ? -29.359 -12.758 -43 1 46.56 84 PHE A N 1
ATOM 654 C CA . PHE A 1 84 ? -28.453 -11.641 -43.188 1 46.56 84 PHE A CA 1
ATOM 655 C C . PHE A 1 84 ? -27.016 -12.133 -43.406 1 46.56 84 PHE A C 1
ATOM 657 O O . PHE A 1 84 ? -26.641 -13.195 -42.906 1 46.56 84 PHE A O 1
ATOM 664 N N . THR A 1 85 ? -26.5 -11.719 -44.469 1 45.69 85 THR A N 1
ATOM 665 C CA . THR A 1 85 ? -25.125 -12.062 -44.781 1 45.69 85 THR A CA 1
ATOM 666 C C . THR A 1 85 ? -24.188 -10.914 -44.438 1 45.69 85 THR A C 1
ATOM 668 O O . THR A 1 85 ? -24.484 -9.75 -44.719 1 45.69 85 THR A O 1
ATOM 671 N N . ILE A 1 86 ? -23.328 -10.977 -43.531 1 47.81 86 ILE A N 1
ATOM 672 C CA . ILE A 1 86 ? -22.266 -10.008 -43.312 1 47.81 86 ILE A CA 1
ATOM 673 C C . ILE A 1 86 ? -20.969 -10.508 -43.969 1 47.81 86 ILE A C 1
ATOM 675 O O . ILE A 1 86 ? -20.484 -11.594 -43.656 1 47.81 86 ILE A O 1
ATOM 679 N N . LYS A 1 87 ? -20.578 -9.758 -44.719 1 49.28 87 LYS A N 1
ATOM 680 C CA . LYS A 1 87 ? -19.531 -10.141 -45.656 1 49.28 87 LYS A CA 1
ATOM 681 C C . LYS A 1 87 ? -19.797 -11.523 -46.25 1 49.28 87 LYS A C 1
ATOM 683 O O . LYS A 1 87 ? -18.891 -12.352 -46.344 1 49.28 87 LYS A O 1
ATOM 688 N N . GLY A 1 88 ? -21.156 -11.961 -46.438 1 50.81 88 GLY A N 1
ATOM 689 C CA . GLY A 1 88 ? -21.594 -13.188 -47.062 1 50.81 88 GLY A CA 1
ATOM 690 C C . GLY A 1 88 ? -22.109 -14.219 -46.062 1 50.81 88 GLY A C 1
ATOM 691 O O . GLY A 1 88 ? -22.516 -15.312 -46.469 1 50.81 88 GLY A O 1
ATOM 692 N N . LYS A 1 89 ? -21.953 -14.109 -44.781 1 45.78 89 LYS A N 1
ATOM 693 C CA . LYS A 1 89 ? -22.312 -15.156 -43.812 1 45.78 89 LYS A CA 1
ATOM 694 C C . LYS A 1 89 ? -23.656 -14.867 -43.156 1 45.78 89 LYS A C 1
ATOM 696 O O . LYS A 1 89 ? -23.922 -13.734 -42.75 1 45.78 89 LYS A O 1
ATOM 701 N N . MET A 1 90 ? -24.531 -15.961 -43.094 1 46.19 90 MET A N 1
ATOM 702 C CA . MET A 1 90 ? -25.938 -15.922 -42.688 1 46.19 90 MET A CA 1
ATOM 703 C C . MET A 1 90 ? -26.062 -15.836 -41.156 1 46.19 90 MET A C 1
ATOM 705 O O . MET A 1 90 ? -25.359 -16.562 -40.438 1 46.19 90 MET A O 1
ATOM 709 N N . VAL A 1 91 ? -26.812 -15.039 -40.344 1 44.31 91 VAL A N 1
ATOM 710 C CA . VAL A 1 91 ? -26.984 -14.852 -38.906 1 44.31 91 VAL A CA 1
ATOM 711 C C . VAL A 1 91 ? -28.297 -15.492 -38.469 1 44.31 91 VAL A C 1
ATOM 713 O O . VAL A 1 91 ? -29.375 -15.109 -38.938 1 44.31 91 VAL A O 1
ATOM 716 N N . VAL A 1 92 ? -28.516 -16.906 -37.625 1 41.62 92 VAL A N 1
ATOM 717 C CA . VAL A 1 92 ? -29.734 -17.656 -37.312 1 41.62 92 VAL A CA 1
ATOM 718 C C . VAL A 1 92 ? -30.078 -17.5 -35.844 1 41.62 92 VAL A C 1
ATOM 720 O O . VAL A 1 92 ? -29.188 -17.438 -34.969 1 41.62 92 VAL A O 1
ATOM 723 N N . PRO A 1 93 ? -31.5 -17.641 -35.125 1 34.59 93 PRO A N 1
ATOM 724 C CA . PRO A 1 93 ? -32.031 -17.422 -33.781 1 34.59 93 PRO A CA 1
ATOM 725 C C . PRO A 1 93 ? -31.969 -18.672 -32.906 1 34.59 93 PRO A C 1
ATOM 727 O O . PRO A 1 93 ? -32.219 -19.781 -33.375 1 34.59 93 PRO A O 1
ATOM 730 N N . ARG A 1 94 ? -31.297 -19.094 -31.547 1 30.78 94 ARG A N 1
ATOM 731 C CA . ARG A 1 94 ? -31.266 -20.391 -30.875 1 30.78 94 ARG A CA 1
ATOM 732 C C . ARG A 1 94 ? -32 -20.328 -29.547 1 30.78 94 ARG A C 1
ATOM 734 O O . ARG A 1 94 ? -32.062 -19.281 -28.906 1 30.78 94 ARG A O 1
ATOM 741 N N . ASP A 1 95 ? -32.906 -21.641 -28.656 1 27.25 95 ASP A N 1
ATOM 742 C CA . ASP A 1 95 ? -33.844 -21.953 -27.578 1 27.25 95 ASP A CA 1
ATOM 743 C C . ASP A 1 95 ? -33.094 -22.391 -26.328 1 27.25 95 ASP A C 1
ATOM 745 O O . ASP A 1 95 ? -32.312 -23.344 -26.359 1 27.25 95 ASP A O 1
ATOM 749 N N . GLN A 1 96 ? -32.656 -22.016 -24.906 1 25.83 96 GLN A N 1
ATOM 750 C CA . GLN A 1 96 ? -31.656 -22.531 -23.969 1 25.83 96 GLN A CA 1
ATOM 751 C C . GLN A 1 96 ? -32.312 -22.969 -22.656 1 25.83 96 GLN A C 1
ATOM 753 O O . GLN A 1 96 ? -33.094 -22.219 -22.062 1 25.83 96 GLN A O 1
ATOM 758 N N . ILE A 1 97 ? -32.5 -24.484 -21.906 1 21.84 97 ILE A N 1
ATOM 759 C CA . ILE A 1 97 ? -33.062 -25.156 -20.734 1 21.84 97 ILE A CA 1
ATOM 760 C C . ILE A 1 97 ? -32 -25.281 -19.641 1 21.84 97 ILE A C 1
ATOM 762 O O . ILE A 1 97 ? -30.891 -25.703 -19.906 1 21.84 97 ILE A O 1
ATOM 766 N N . LYS A 1 98 ? -32.219 -25.156 -17.875 1 24.89 98 LYS A N 1
ATOM 767 C CA . LYS A 1 98 ? -31.312 -24.766 -16.797 1 24.89 98 LYS A CA 1
ATOM 768 C C . LYS A 1 98 ? -31.219 -25.859 -15.75 1 24.89 98 LYS A C 1
ATOM 770 O O . LYS A 1 98 ? -32.219 -26.328 -15.234 1 24.89 98 LYS A O 1
ATOM 775 N N . LEU A 1 99 ? -30.453 -27.078 -15.578 1 23.27 99 LEU A N 1
ATOM 776 C CA . LEU A 1 99 ? -30.484 -28.078 -14.508 1 23.27 99 LEU A CA 1
ATOM 777 C C . LEU A 1 99 ? -29.375 -27.812 -13.5 1 23.27 99 LEU A C 1
ATOM 779 O O . LEU A 1 99 ? -28.266 -27.438 -13.875 1 23.27 99 LEU A O 1
ATOM 783 N N . LEU A 1 100 ? -29.406 -28.25 -11.906 1 24.55 100 LEU A N 1
ATOM 784 C CA . LEU A 1 100 ? -28.844 -27.797 -10.633 1 24.55 100 LEU A CA 1
ATOM 785 C C . LEU A 1 100 ? -27.953 -28.875 -10.016 1 24.55 100 LEU A C 1
ATOM 787 O O . LEU A 1 100 ? -28.406 -30 -9.773 1 24.55 100 LEU A O 1
ATOM 791 N N . VAL A 1 101 ? -26.672 -29.25 -10.156 1 26.45 101 VAL A N 1
ATOM 792 C CA . VAL A 1 101 ? -26.016 -30.406 -9.539 1 26.45 101 VAL A CA 1
ATOM 793 C C . VAL A 1 101 ? -25.172 -29.938 -8.352 1 26.45 101 VAL A C 1
ATOM 795 O O . VAL A 1 101 ? -24.578 -28.859 -8.398 1 26.45 101 VAL A O 1
ATOM 798 N N . GLN A 1 102 ? -24.828 -30.906 -7.094 1 26.2 102 GLN A N 1
ATOM 799 C CA . GLN A 1 102 ? -24.438 -30.781 -5.695 1 26.2 102 GLN A CA 1
ATOM 800 C C . GLN A 1 102 ? -22.984 -31.219 -5.492 1 26.2 102 GLN A C 1
ATOM 802 O O . GLN A 1 102 ? -22.625 -32.344 -5.812 1 26.2 102 GLN A O 1
ATOM 807 N N . PRO A 1 103 ? -21.891 -30.438 -4.984 1 30.75 103 PRO A N 1
ATOM 808 C CA . PRO A 1 103 ? -20.422 -30.484 -4.926 1 30.75 103 PRO A CA 1
ATOM 809 C C . PRO A 1 103 ? -19.906 -31.25 -3.711 1 30.75 103 PRO A C 1
ATOM 811 O O . PRO A 1 103 ? -20.297 -30.953 -2.576 1 30.75 103 PRO A O 1
ATOM 814 N N . ASP A 1 104 ? -19.609 -32.531 -3.604 1 29.47 104 ASP A N 1
ATOM 815 C CA . ASP A 1 104 ? -19.016 -33.188 -2.432 1 29.47 104 ASP A CA 1
ATOM 816 C C . ASP A 1 104 ? -17.516 -32.938 -2.365 1 29.47 104 ASP A C 1
ATOM 818 O O . ASP A 1 104 ? -16.828 -33 -3.389 1 29.47 104 ASP A O 1
ATOM 822 N N . SER A 1 105 ? -16.812 -32.375 -1.358 1 34.78 105 SER A N 1
ATOM 823 C CA . SER A 1 105 ? -15.484 -31.812 -1.09 1 34.78 105 SER A CA 1
ATOM 824 C C . SER A 1 105 ? -14.477 -32.938 -0.783 1 34.78 105 SER A C 1
ATOM 826 O O . SER A 1 105 ? -13.461 -32.688 -0.137 1 34.78 105 SER A O 1
ATOM 828 N N . LEU A 1 106 ? -14.68 -34.281 -0.859 1 30.34 106 LEU A N 1
ATOM 829 C CA . LEU A 1 106 ? -13.648 -35.219 -0.446 1 30.34 106 LEU A CA 1
ATOM 830 C C . LEU A 1 106 ? -12.5 -35.25 -1.449 1 30.34 106 LEU A C 1
ATOM 832 O O . LEU A 1 106 ? -12.727 -35.312 -2.658 1 30.34 106 LEU A O 1
ATOM 836 N N . LEU A 1 107 ? -11.234 -35.062 -0.915 1 37.12 107 LEU A N 1
ATOM 837 C CA . LEU A 1 107 ? -10.023 -35.094 -1.727 1 37.12 107 LEU A CA 1
ATOM 838 C C . LEU A 1 107 ? -9.531 -36.531 -1.923 1 37.12 107 LEU A C 1
ATOM 840 O O . LEU A 1 107 ? -9.539 -37.312 -0.983 1 37.12 107 LEU A O 1
ATOM 844 N N . GLN A 1 108 ? -9.664 -37.25 -2.949 1 37.84 108 GLN A N 1
ATOM 845 C CA . GLN A 1 108 ? -9.031 -38.531 -3.252 1 37.84 108 GLN A CA 1
ATOM 846 C C . GLN A 1 108 ? -7.73 -38.312 -4.023 1 37.84 108 GLN A C 1
ATOM 848 O O . GLN A 1 108 ? -7.656 -37.5 -4.922 1 37.84 108 GLN A O 1
ATOM 853 N N . PRO A 1 109 ? -6.656 -39 -3.432 1 41.06 109 PRO A N 1
ATOM 854 C CA . PRO A 1 109 ? -5.43 -39 -4.23 1 41.06 109 PRO A CA 1
ATOM 855 C C . PRO A 1 109 ? -5.645 -39.5 -5.652 1 41.06 109 PRO A C 1
ATOM 857 O O . PRO A 1 109 ? -6.473 -40.375 -5.875 1 41.06 109 PRO A O 1
ATOM 860 N N . SER A 1 110 ? -5.344 -38.75 -6.629 1 47.44 110 SER A N 1
ATOM 861 C CA . SER A 1 110 ? -5.52 -39.188 -8.016 1 47.44 110 SER A CA 1
ATOM 862 C C . SER A 1 110 ? -4.18 -39.281 -8.734 1 47.44 110 SER A C 1
ATOM 864 O O . SER A 1 110 ? -3.209 -38.625 -8.352 1 47.44 110 SER A O 1
ATOM 866 N N . ASN A 1 111 ? -3.973 -40.469 -9.281 1 45.19 111 ASN A N 1
ATOM 867 C CA . ASN A 1 111 ? -2.836 -40.594 -10.188 1 45.19 111 ASN A CA 1
ATOM 868 C C . ASN A 1 111 ? -3.107 -39.938 -11.531 1 45.19 111 ASN A C 1
ATOM 870 O O . ASN A 1 111 ? -4.199 -40.062 -12.086 1 45.19 111 ASN A O 1
ATOM 874 N N . ILE A 1 112 ? -2.154 -39.094 -12 1 49.56 112 ILE A N 1
ATOM 875 C CA . ILE A 1 112 ? -2.322 -38.375 -13.25 1 49.56 112 ILE A CA 1
ATOM 876 C C . ILE A 1 112 ? -1.907 -39.25 -14.43 1 49.56 112 ILE A C 1
ATOM 878 O O . ILE A 1 112 ? -0.792 -39.781 -14.461 1 49.56 112 ILE A O 1
ATOM 882 N N . HIS A 1 113 ? -2.82 -39.656 -15.305 1 44.91 113 HIS A N 1
ATOM 883 C CA . HIS A 1 113 ? -2.518 -40.469 -16.484 1 44.91 113 HIS A CA 1
ATOM 884 C C . HIS A 1 113 ? -2.182 -39.594 -17.688 1 44.91 113 HIS A C 1
ATOM 886 O O . HIS A 1 113 ? -1.458 -40.031 -18.578 1 44.91 113 HIS A O 1
ATOM 892 N N . LYS A 1 114 ? -2.793 -38.438 -17.844 1 47.66 114 LYS A N 1
ATOM 893 C CA . LYS A 1 114 ? -2.543 -37.531 -18.953 1 47.66 114 LYS A CA 1
ATOM 894 C C . LYS A 1 114 ? -2.379 -36.094 -18.438 1 47.66 114 LYS A C 1
ATOM 896 O O . LYS A 1 114 ? -3.182 -35.625 -17.625 1 47.66 114 LYS A O 1
ATOM 901 N N . HIS A 1 115 ? -1.106 -35.656 -18.766 1 50.31 115 HIS A N 1
ATOM 902 C CA . HIS A 1 115 ? -0.819 -34.281 -18.344 1 50.31 115 HIS A CA 1
ATOM 903 C C . HIS A 1 115 ? -1.341 -33.25 -19.359 1 50.31 115 HIS A C 1
ATOM 905 O O . HIS A 1 115 ? -1.359 -33.531 -20.562 1 50.31 115 HIS A O 1
ATOM 911 N N . GLY A 1 116 ? -2.076 -32.25 -18.875 1 52.81 116 GLY A N 1
ATOM 912 C CA . GLY A 1 116 ? -2.688 -31.219 -19.672 1 52.81 116 GLY A CA 1
ATOM 913 C C . GLY A 1 116 ? -1.684 -30.203 -20.219 1 52.81 116 GLY A C 1
ATOM 914 O O . GLY A 1 116 ? -1.96 -29.016 -20.25 1 52.81 116 GLY A O 1
ATOM 915 N N . ASP A 1 117 ? -0.459 -30.641 -20.469 1 50.66 117 ASP A N 1
ATOM 916 C CA . ASP A 1 117 ? 0.552 -29.625 -20.75 1 50.66 117 ASP A CA 1
ATOM 917 C C . ASP A 1 117 ? 0.188 -28.828 -22 1 50.66 117 ASP A C 1
ATOM 919 O O . ASP A 1 117 ? 0.436 -27.625 -22.062 1 50.66 117 ASP A O 1
ATOM 923 N N . ILE A 1 118 ? -0.336 -29.516 -22.984 1 55.84 118 ILE A N 1
ATOM 924 C CA . ILE A 1 118 ? -0.701 -28.797 -24.188 1 55.84 118 ILE A CA 1
ATOM 925 C C . ILE A 1 118 ? -2.219 -28.625 -24.266 1 55.84 118 ILE A C 1
ATOM 927 O O . ILE A 1 118 ? -2.725 -27.531 -24.5 1 55.84 118 ILE A O 1
ATOM 931 N N . ASP A 1 119 ? -2.854 -29.719 -23.859 1 64.75 119 ASP A N 1
ATOM 932 C CA . ASP A 1 119 ? -4.312 -29.656 -23.812 1 64.75 119 ASP A CA 1
ATOM 933 C C . ASP A 1 119 ? -4.801 -29.312 -22.406 1 64.75 119 ASP A C 1
ATOM 935 O O . ASP A 1 119 ? -4.262 -29.812 -21.422 1 64.75 119 ASP A O 1
ATOM 939 N N . ASP A 1 120 ? -5.398 -28.391 -22.125 1 72.06 120 ASP A N 1
ATOM 940 C CA . ASP A 1 120 ? -5.902 -27.891 -20.859 1 72.06 120 ASP A CA 1
ATOM 941 C C . ASP A 1 120 ? -6.801 -28.922 -20.172 1 72.06 120 ASP A C 1
ATOM 943 O O . ASP A 1 120 ? -7.84 -28.578 -19.609 1 72.06 120 ASP A O 1
ATOM 947 N N . THR A 1 121 ? -6.449 -30.266 -20.516 1 76.44 121 THR A N 1
ATOM 948 C CA . THR A 1 121 ? -7.219 -31.328 -19.859 1 76.44 121 THR A CA 1
ATOM 949 C C . THR A 1 121 ? -6.293 -32.406 -19.297 1 76.44 121 THR A C 1
ATOM 951 O O . THR A 1 121 ? -5.238 -32.688 -19.859 1 76.44 121 THR A O 1
ATOM 954 N N . GLY A 1 122 ? -6.637 -32.906 -18.219 1 76.62 122 GLY A N 1
ATOM 955 C CA . GLY A 1 122 ? -5.938 -34 -17.562 1 76.62 122 GLY A CA 1
ATOM 956 C C . GLY A 1 122 ? -6.867 -35.125 -17.125 1 76.62 122 GLY A C 1
ATOM 957 O O . GLY A 1 122 ? -8.055 -34.906 -16.906 1 76.62 122 GLY A O 1
ATOM 958 N N . ILE A 1 123 ? -6.379 -36.344 -17.234 1 76.56 123 ILE A N 1
ATOM 959 C CA . ILE A 1 123 ? -7.137 -37.5 -16.766 1 76.56 123 ILE A CA 1
ATOM 960 C C . ILE A 1 123 ? -6.434 -38.125 -15.562 1 76.56 123 ILE A C 1
ATOM 962 O O . ILE A 1 123 ? -5.238 -38.406 -15.617 1 76.56 123 ILE A O 1
ATOM 966 N N . ASN A 1 124 ? -7.203 -38.219 -14.531 1 75.06 124 ASN A N 1
ATOM 967 C CA . ASN A 1 124 ? -6.688 -38.812 -13.305 1 75.06 124 ASN A CA 1
ATOM 968 C C . ASN A 1 124 ? -7.465 -40.062 -12.914 1 75.06 124 ASN A C 1
ATOM 970 O O . ASN A 1 124 ? -8.609 -40.25 -13.328 1 75.06 124 ASN A O 1
ATOM 974 N N . THR A 1 125 ? -6.77 -40.969 -12.312 1 70.81 125 THR A N 1
ATOM 975 C CA . THR A 1 125 ? -7.414 -42.188 -11.828 1 70.81 125 THR A CA 1
ATOM 976 C C . THR A 1 125 ? -7.473 -42.219 -10.305 1 70.81 125 THR A C 1
ATOM 978 O O . THR A 1 125 ? -6.551 -41.719 -9.633 1 70.81 125 THR A O 1
ATOM 981 N N . SER A 1 126 ? -8.664 -42.5 -9.836 1 70.56 126 SER A N 1
ATOM 982 C CA . SER A 1 126 ? -8.844 -42.594 -8.391 1 70.56 126 SER A CA 1
ATOM 983 C C . SER A 1 126 ? -9.461 -43.938 -8.016 1 70.56 126 SER A C 1
ATOM 985 O O . SER A 1 126 ? -10.055 -44.625 -8.867 1 70.56 126 SER A O 1
ATOM 987 N N . ASN A 1 127 ? -9.195 -44.375 -6.766 1 67.31 127 ASN A N 1
ATOM 988 C CA . ASN A 1 127 ? -9.789 -45.625 -6.258 1 67.31 127 ASN A CA 1
ATOM 989 C C . ASN A 1 127 ? -11.219 -45.375 -5.766 1 67.31 127 ASN A C 1
ATOM 991 O O . ASN A 1 127 ? -11.43 -44.719 -4.746 1 67.31 127 ASN A O 1
ATOM 995 N N . SER A 1 128 ? -12.188 -45.844 -6.547 1 67.69 128 SER A N 1
ATOM 996 C CA . SER A 1 128 ? -13.602 -45.656 -6.234 1 67.69 128 SER A CA 1
ATOM 997 C C . SER A 1 128 ? -13.938 -46.25 -4.867 1 67.69 128 SER A C 1
ATOM 999 O O . SER A 1 128 ? -14.867 -45.812 -4.199 1 67.69 128 SER A O 1
ATOM 1001 N N . ALA A 1 129 ? -13.188 -47.25 -4.43 1 64.62 129 ALA A N 1
ATOM 1002 C CA . ALA A 1 129 ? -13.469 -47.938 -3.168 1 64.62 129 ALA A CA 1
ATOM 1003 C C . ALA A 1 129 ? -13.148 -47.031 -1.979 1 64.62 129 ALA A C 1
ATOM 1005 O O . ALA A 1 129 ? -13.656 -47.25 -0.874 1 64.62 129 ALA A O 1
ATOM 1006 N N . SER A 1 130 ? -12.375 -46.031 -2.344 1 66.56 130 SER A N 1
ATOM 1007 C CA . SER A 1 130 ? -11.945 -45.156 -1.263 1 66.56 130 SER A CA 1
ATOM 1008 C C . SER A 1 130 ? -12.984 -44.062 -0.974 1 66.56 130 SER A C 1
ATOM 1010 O O . SER A 1 130 ? -12.93 -43.406 0.062 1 66.56 130 SER A O 1
ATOM 1012 N N . VAL A 1 131 ? -13.93 -43.906 -1.884 1 66.44 131 VAL A N 1
ATOM 1013 C CA . VAL A 1 131 ? -14.961 -42.906 -1.683 1 66.44 131 VAL A CA 1
ATOM 1014 C C . VAL A 1 131 ? -15.977 -43.406 -0.656 1 66.44 131 VAL A C 1
ATOM 1016 O O . VAL A 1 131 ? -16.578 -44.469 -0.83 1 66.44 131 VAL A O 1
ATOM 1019 N N . LYS A 1 132 ? -15.969 -42.562 0.438 1 64.88 132 LYS A N 1
ATOM 1020 C CA . LYS A 1 132 ? -16.891 -42.938 1.518 1 64.88 132 LYS A CA 1
ATOM 1021 C C . LYS A 1 132 ? -18.141 -42.062 1.481 1 64.88 132 LYS A C 1
ATOM 1023 O O . LYS A 1 132 ? -18.125 -40.969 0.914 1 64.88 132 LYS A O 1
ATOM 1028 N N . TYR A 1 133 ? -19.234 -42.5 1.871 1 62.75 133 TYR A N 1
ATOM 1029 C CA . TYR A 1 133 ? -20.469 -41.781 2.232 1 62.75 133 TYR A CA 1
ATOM 1030 C C . TYR A 1 133 ? -21.234 -41.344 0.987 1 62.75 133 TYR A C 1
ATOM 1032 O O . TYR A 1 133 ? -22.156 -40.531 1.069 1 62.75 133 TYR A O 1
ATOM 1040 N N . MET A 1 134 ? -20.578 -41.594 -0.203 1 65.75 134 MET A N 1
ATOM 1041 C CA . MET A 1 134 ? -21.344 -41.281 -1.402 1 65.75 134 MET A CA 1
ATOM 1042 C C . MET A 1 134 ? -21.203 -42.375 -2.457 1 65.75 134 MET A C 1
ATOM 1044 O O . MET A 1 134 ? -20.156 -43.031 -2.533 1 65.75 134 MET A O 1
ATOM 1048 N N . ASP A 1 135 ? -22.25 -42.656 -3.016 1 65.38 135 ASP A N 1
ATOM 1049 C CA . ASP A 1 135 ? -22.219 -43.5 -4.191 1 65.38 135 ASP A CA 1
ATOM 1050 C C . ASP A 1 135 ? -21.844 -42.719 -5.441 1 65.38 135 ASP A C 1
ATOM 1052 O O . ASP A 1 135 ? -22.406 -41.656 -5.703 1 65.38 135 ASP A O 1
ATOM 1056 N N . LEU A 1 136 ? -20.719 -43.125 -6.062 1 74.25 136 LEU A N 1
ATOM 1057 C CA . LEU A 1 136 ? -20.25 -42.406 -7.258 1 74.25 136 LEU A CA 1
ATOM 1058 C C . LEU A 1 136 ? -21.094 -42.781 -8.469 1 74.25 136 LEU A C 1
ATOM 1060 O O . LEU A 1 136 ? -21.422 -43.969 -8.672 1 74.25 136 LEU A O 1
ATOM 1064 N N . ILE A 1 137 ? -21.594 -41.781 -9.133 1 71.5 137 ILE A N 1
ATOM 1065 C CA . ILE A 1 137 ? -22.328 -41.969 -10.383 1 71.5 137 ILE A CA 1
ATOM 1066 C C . ILE A 1 137 ? -21.484 -41.5 -11.555 1 71.5 137 ILE A C 1
ATOM 1068 O O . ILE A 1 137 ? -20.891 -40.406 -11.492 1 71.5 137 ILE A O 1
ATOM 1072 N N . ALA A 1 138 ? -21.266 -42.375 -12.586 1 81.12 138 ALA A N 1
ATOM 1073 C CA . ALA A 1 138 ? -20.516 -42 -13.773 1 81.12 138 ALA A CA 1
ATOM 1074 C C . ALA A 1 138 ? -21.328 -41.062 -14.672 1 81.12 138 ALA A C 1
ATOM 1076 O O . ALA A 1 138 ? -22.531 -41.281 -14.867 1 81.12 138 ALA A O 1
ATOM 1077 N N . VAL A 1 139 ? -20.719 -40 -15.062 1 84.31 139 VAL A N 1
ATOM 1078 C CA . VAL A 1 139 ? -21.328 -39.062 -16.016 1 84.31 139 VAL A CA 1
ATOM 1079 C C . VAL A 1 139 ? -20.922 -39.438 -17.438 1 84.31 139 VAL A C 1
ATOM 1081 O O . VAL A 1 139 ? -19.734 -39.656 -17.703 1 84.31 139 VAL A O 1
ATOM 1084 N N . GLU A 1 140 ? -21.922 -39.531 -18.266 1 83.88 140 GLU A N 1
ATOM 1085 C CA . GLU A 1 140 ? -21.641 -39.875 -19.656 1 83.88 140 GLU A CA 1
ATOM 1086 C C . GLU A 1 140 ? -21.156 -38.656 -20.422 1 83.88 140 GLU A C 1
ATOM 1088 O O . GLU A 1 140 ? -21.703 -37.562 -20.266 1 83.88 140 GLU A O 1
ATOM 1093 N N . LEU A 1 141 ? -20.031 -38.875 -21.156 1 91.12 141 LEU A N 1
ATOM 1094 C CA . LEU A 1 141 ? -19.516 -37.812 -22.031 1 91.12 141 LEU A CA 1
ATOM 1095 C C . LEU A 1 141 ? -20.219 -37.844 -23.375 1 91.12 141 LEU A C 1
ATOM 1097 O O . LEU A 1 141 ? -20.328 -38.906 -24 1 91.12 141 LEU A O 1
ATOM 1101 N N . ALA A 1 142 ? -20.812 -36.688 -23.75 1 87.88 142 ALA A N 1
ATOM 1102 C CA . ALA A 1 142 ? -21.516 -36.625 -25.016 1 87.88 142 ALA A CA 1
ATOM 1103 C C . ALA A 1 142 ? -21.094 -35.375 -25.812 1 87.88 142 ALA A C 1
ATOM 1105 O O . ALA A 1 142 ? -21.891 -34.469 -26.047 1 87.88 142 ALA A O 1
ATOM 1106 N N . PRO A 1 143 ? -19.797 -35.406 -26.266 1 89 143 PRO A N 1
ATOM 1107 C CA . PRO A 1 143 ? -19.312 -34.219 -26.984 1 89 143 PRO A CA 1
ATOM 1108 C C . PRO A 1 143 ? -20.156 -33.906 -28.219 1 89 143 PRO A C 1
ATOM 1110 O O . PRO A 1 143 ? -20.297 -32.719 -28.578 1 89 143 PRO A O 1
ATOM 1113 N N . GLY A 1 144 ? -20.75 -34.812 -28.922 1 82.12 144 GLY A N 1
ATOM 1114 C CA . GLY A 1 144 ? -21.516 -34.594 -30.156 1 82.12 144 GLY A CA 1
ATOM 1115 C C . GLY A 1 144 ? -22.781 -33.812 -29.938 1 82.12 144 GLY A C 1
ATOM 1116 O O . GLY A 1 144 ? -23.344 -33.25 -30.875 1 82.12 144 GLY A O 1
ATOM 1117 N N . LEU A 1 145 ? -23.141 -33.625 -28.656 1 86.19 145 LEU A N 1
ATOM 1118 C CA . LEU A 1 145 ? -24.406 -32.969 -28.344 1 86.19 145 LEU A CA 1
ATOM 1119 C C . LEU A 1 145 ? -24.172 -31.469 -28.062 1 86.19 145 LEU A C 1
ATOM 1121 O O . LEU A 1 145 ? -25.141 -30.734 -27.859 1 86.19 145 LEU A O 1
ATOM 1125 N N . ALA A 1 146 ? -22.969 -31.109 -28.047 1 90.38 146 ALA A N 1
ATOM 1126 C CA . ALA A 1 146 ? -22.688 -29.672 -27.906 1 90.38 146 ALA A CA 1
ATOM 1127 C C . ALA A 1 146 ? -22.938 -28.922 -29.203 1 90.38 146 ALA A C 1
ATOM 1129 O O . ALA A 1 146 ? -22.078 -28.859 -30.078 1 90.38 146 ALA A O 1
ATOM 1130 N N . THR A 1 147 ? -24.109 -28.406 -29.312 1 81.62 147 THR A N 1
ATOM 1131 C CA . THR A 1 147 ? -24.5 -27.656 -30.516 1 81.62 147 THR A CA 1
ATOM 1132 C C . THR A 1 147 ? -24.953 -26.25 -30.141 1 81.62 147 THR A C 1
ATOM 1134 O O . THR A 1 147 ? -25.312 -25.984 -28.984 1 81.62 147 THR A O 1
ATOM 1137 N N . VAL A 1 148 ? -24.844 -25.422 -31.109 1 82.12 148 VAL A N 1
ATOM 1138 C CA . VAL A 1 148 ? -25.281 -24.062 -30.875 1 82.12 148 VAL A CA 1
ATOM 1139 C C . VAL A 1 148 ? -26.75 -24.047 -30.453 1 82.12 148 VAL A C 1
ATOM 1141 O O . VAL A 1 148 ? -27.578 -24.734 -31.062 1 82.12 148 VAL A O 1
ATOM 1144 N N . GLY A 1 149 ? -27 -23.375 -29.391 1 77.12 149 GLY A N 1
ATOM 1145 C CA . GLY A 1 149 ? -28.359 -23.266 -28.906 1 77.12 149 GLY A CA 1
ATOM 1146 C C . GLY A 1 149 ? -28.656 -24.219 -27.766 1 77.12 149 GLY A C 1
ATOM 1147 O O . GLY A 1 149 ? -29.703 -24.125 -27.125 1 77.12 149 GLY A O 1
ATOM 1148 N N . THR A 1 150 ? -27.719 -25.016 -27.562 1 82.88 150 THR A N 1
ATOM 1149 C CA . THR A 1 150 ? -27.891 -25.953 -26.453 1 82.88 150 THR A CA 1
ATOM 1150 C C . THR A 1 150 ? -27.812 -25.234 -25.109 1 82.88 150 THR A C 1
ATOM 1152 O O . THR A 1 150 ? -26.906 -24.438 -24.891 1 82.88 150 THR A O 1
ATOM 1155 N N . GLU A 1 151 ? -28.875 -25.516 -24.344 1 83.69 151 GLU A N 1
ATOM 1156 C CA . GLU A 1 151 ? -28.828 -24.984 -22.984 1 83.69 151 GLU A CA 1
ATOM 1157 C C . GLU A 1 151 ? -27.859 -25.781 -22.109 1 83.69 151 GLU A C 1
ATOM 1159 O O . GLU A 1 151 ? -27.859 -27.016 -22.141 1 83.69 151 GLU A O 1
ATOM 1164 N N . ILE A 1 152 ? -27.094 -25 -21.422 1 85.81 152 ILE A N 1
ATOM 1165 C CA . ILE A 1 152 ? -26.078 -25.688 -20.641 1 85.81 152 ILE A CA 1
ATOM 1166 C C . ILE A 1 152 ? -26.219 -25.297 -19.172 1 85.81 152 ILE A C 1
ATOM 1168 O O . ILE A 1 152 ? -26.781 -24.25 -18.844 1 85.81 152 ILE A O 1
ATOM 1172 N N . LYS A 1 153 ? -25.844 -26.188 -18.328 1 79.31 153 LYS A N 1
ATOM 1173 C CA . LYS A 1 153 ? -25.703 -25.969 -16.891 1 79.31 153 LYS A CA 1
ATOM 1174 C C . LYS A 1 153 ? -24.25 -26.188 -16.438 1 79.31 153 LYS A C 1
ATOM 1176 O O . LYS A 1 153 ? -23.641 -27.203 -16.75 1 79.31 153 LYS A O 1
ATOM 1181 N N . LEU A 1 154 ? -23.766 -25.125 -15.875 1 80.62 154 LEU A N 1
ATOM 1182 C CA . LEU A 1 154 ? -22.406 -25.188 -15.352 1 80.62 154 LEU A CA 1
ATOM 1183 C C . LEU A 1 154 ? -22.406 -25.328 -13.836 1 80.62 154 LEU A C 1
ATOM 1185 O O . LEU A 1 154 ? -23.031 -24.516 -13.141 1 80.62 154 LEU A O 1
ATOM 1189 N N . ILE A 1 155 ? -21.875 -26.312 -13.359 1 72.06 155 ILE A N 1
ATOM 1190 C CA . ILE A 1 155 ? -21.75 -26.531 -11.922 1 72.06 155 ILE A CA 1
ATOM 1191 C C . ILE A 1 155 ? -20.281 -26.391 -11.508 1 72.06 155 ILE A C 1
ATOM 1193 O O . ILE A 1 155 ? -19.422 -27.156 -11.969 1 72.06 155 ILE A O 1
ATOM 1197 N N . GLY A 1 156 ? -19.938 -25.391 -10.906 1 70.56 156 GLY A N 1
ATOM 1198 C CA . GLY A 1 156 ? -18.531 -25.203 -10.562 1 70.56 156 GLY A CA 1
ATOM 1199 C C . GLY A 1 156 ? -18.328 -24.344 -9.328 1 70.56 156 GLY A C 1
ATOM 1200 O O . GLY A 1 156 ? -19.219 -24.219 -8.5 1 70.56 156 GLY A O 1
ATOM 1201 N N . ASN A 1 157 ? -17.062 -24.141 -9.008 1 63.59 157 ASN A N 1
ATOM 1202 C CA . ASN A 1 157 ? -16.656 -23.297 -7.895 1 63.59 157 ASN A CA 1
ATOM 1203 C C . ASN A 1 157 ? -16.469 -21.844 -8.328 1 63.59 157 ASN A C 1
ATOM 1205 O O . ASN A 1 157 ? -15.344 -21.344 -8.359 1 63.59 157 ASN A O 1
ATOM 1209 N N . ASP A 1 158 ? -17.562 -21.234 -8.648 1 59.09 158 ASP A N 1
ATOM 1210 C CA . ASP A 1 158 ? -17.469 -19.859 -9.141 1 59.09 158 ASP A CA 1
ATOM 1211 C C . ASP A 1 158 ? -17.031 -18.906 -8.031 1 59.09 158 ASP A C 1
ATOM 1213 O O . ASP A 1 158 ? -17.594 -18.906 -6.941 1 59.09 158 ASP A O 1
ATOM 1217 N N . SER A 1 159 ? -16.047 -18.125 -8.328 1 53.94 159 SER A N 1
ATOM 1218 C CA . SER A 1 159 ? -15.469 -17.156 -7.402 1 53.94 159 SER A CA 1
ATOM 1219 C C . SER A 1 159 ? -15.062 -17.828 -6.09 1 53.94 159 SER A C 1
ATOM 1221 O O . SER A 1 159 ? -15.211 -17.234 -5.02 1 53.94 159 SER A O 1
ATOM 1223 N N . GLY A 1 160 ? -14.625 -19.016 -6.328 1 53.47 160 GLY A N 1
ATOM 1224 C CA . GLY A 1 160 ? -14.18 -19.75 -5.152 1 53.47 160 GLY A CA 1
ATOM 1225 C C . GLY A 1 160 ? -15.328 -20.328 -4.34 1 53.47 160 GLY A C 1
ATOM 1226 O O . GLY A 1 160 ? -15.109 -20.922 -3.279 1 53.47 160 GLY A O 1
ATOM 1227 N N . GLU A 1 161 ? -16.5 -19.984 -4.863 1 54.41 161 GLU A N 1
ATOM 1228 C CA . GLU A 1 161 ? -17.672 -20.453 -4.121 1 54.41 161 GLU A CA 1
ATOM 1229 C C . GLU A 1 161 ? -18.109 -21.828 -4.613 1 54.41 161 GLU A C 1
ATOM 1231 O O . GLU A 1 161 ? -18.359 -22.016 -5.805 1 54.41 161 GLU A O 1
ATOM 1236 N N . SER A 1 162 ? -17.906 -22.844 -3.865 1 57.84 162 SER A N 1
ATOM 1237 C CA . SER A 1 162 ? -18.219 -24.219 -4.25 1 57.84 162 SER A CA 1
ATOM 1238 C C . SER A 1 162 ? -19.719 -24.391 -4.492 1 57.84 162 SER A C 1
ATOM 1240 O O . SER A 1 162 ? -20.547 -23.875 -3.74 1 57.84 162 SER A O 1
ATOM 1242 N N . GLY A 1 163 ? -20.094 -25.016 -5.602 1 61.22 163 GLY A N 1
ATOM 1243 C CA . GLY A 1 163 ? -21.438 -25.469 -5.887 1 61.22 163 GLY A CA 1
ATOM 1244 C C . GLY A 1 163 ? -22.281 -24.438 -6.594 1 61.22 163 GLY A C 1
ATOM 1245 O O . GLY A 1 163 ? -23.5 -24.375 -6.398 1 61.22 163 GLY A O 1
ATOM 1246 N N . SER A 1 164 ? -21.625 -23.578 -7.297 1 64.44 164 SER A N 1
ATOM 1247 C CA . SER A 1 164 ? -22.375 -22.594 -8.062 1 64.44 164 SER A CA 1
ATOM 1248 C C . SER A 1 164 ? -22.984 -23.234 -9.312 1 64.44 164 SER A C 1
ATOM 1250 O O . SER A 1 164 ? -22.391 -24.109 -9.93 1 64.44 164 SER A O 1
ATOM 1252 N N . ILE A 1 165 ? -24.328 -23.047 -9.453 1 66.69 165 ILE A N 1
ATOM 1253 C CA . ILE A 1 165 ? -25 -23.5 -10.664 1 66.69 165 ILE A CA 1
ATOM 1254 C C . ILE A 1 165 ? -25.312 -22.312 -11.57 1 66.69 165 ILE A C 1
ATOM 1256 O O . ILE A 1 165 ? -26.031 -21.391 -11.18 1 66.69 165 ILE A O 1
ATOM 1260 N N . LEU A 1 166 ? -24.703 -22.344 -12.656 1 73.75 166 LEU A N 1
ATOM 1261 C CA . LEU A 1 166 ? -24.906 -21.281 -13.633 1 73.75 166 LEU A CA 1
ATOM 1262 C C . LEU A 1 166 ? -25.578 -21.828 -14.891 1 73.75 166 LEU A C 1
ATOM 1264 O O . LEU A 1 166 ? -25.438 -23.016 -15.203 1 73.75 166 LEU A O 1
ATOM 1268 N N . SER A 1 167 ? -26.422 -21.094 -15.391 1 69.88 167 SER A N 1
ATOM 1269 C CA . SER A 1 167 ? -27.078 -21.5 -16.625 1 69.88 167 SER A CA 1
ATOM 1270 C C . SER A 1 167 ? -26.688 -20.562 -17.781 1 69.88 167 SER A C 1
ATOM 1272 O O . SER A 1 167 ? -26.328 -19.422 -17.562 1 69.88 167 SER A O 1
ATOM 1274 N N . GLY A 1 168 ? -26.641 -21.234 -18.969 1 75.94 168 GLY A N 1
ATOM 1275 C CA . GLY A 1 168 ? -26.328 -20.484 -20.172 1 75.94 168 GLY A CA 1
ATOM 1276 C C . GLY A 1 168 ? -26.594 -21.266 -21.453 1 75.94 168 GLY A C 1
ATOM 1277 O O . GLY A 1 168 ? -27.156 -22.359 -21.406 1 75.94 168 GLY A O 1
ATOM 1278 N N . TYR A 1 169 ? -26.312 -20.625 -22.578 1 75.88 169 TYR A N 1
ATOM 1279 C CA . TYR A 1 169 ? -26.5 -21.25 -23.891 1 75.88 169 TYR A CA 1
ATOM 1280 C C . TYR A 1 169 ? -25.203 -21.219 -24.703 1 75.88 169 TYR A C 1
ATOM 1282 O O . TYR A 1 169 ? -24.484 -20.219 -24.688 1 75.88 169 TYR A O 1
ATOM 1290 N N . ILE A 1 170 ? -25 -22.344 -25.359 1 86 170 ILE A N 1
ATOM 1291 C CA . ILE A 1 170 ? -23.844 -22.375 -26.25 1 86 170 ILE A CA 1
ATOM 1292 C C . ILE A 1 170 ? -24.109 -21.484 -27.469 1 86 170 ILE A C 1
ATOM 1294 O O . ILE A 1 170 ? -25.109 -21.672 -28.172 1 86 170 ILE A O 1
ATOM 1298 N N . SER A 1 171 ? -23.266 -20.531 -27.656 1 78.94 171 SER A N 1
ATOM 1299 C CA . SER A 1 171 ? -23.453 -19.578 -28.75 1 78.94 171 SER A CA 1
ATOM 1300 C C . SER A 1 171 ? -22.547 -19.906 -29.922 1 78.94 171 SER A C 1
ATOM 1302 O O . SER A 1 171 ? -22.812 -19.516 -31.062 1 78.94 171 SER A O 1
ATOM 1304 N N . ARG A 1 172 ? -21.484 -20.578 -29.609 1 82.56 172 ARG A N 1
ATOM 1305 C CA . ARG A 1 172 ? -20.531 -20.906 -30.656 1 82.56 172 ARG A CA 1
ATOM 1306 C C . ARG A 1 172 ? -19.75 -22.188 -30.297 1 82.56 172 ARG A C 1
ATOM 1308 O O . ARG A 1 172 ? -19.453 -22.422 -29.125 1 82.56 172 ARG A O 1
ATOM 1315 N N . VAL A 1 173 ? -19.453 -22.969 -31.312 1 85.19 173 VAL A N 1
ATOM 1316 C CA . VAL A 1 173 ? -18.75 -24.219 -31.047 1 85.19 173 VAL A CA 1
ATOM 1317 C C . VAL A 1 173 ? -17.422 -24.234 -31.812 1 85.19 173 VAL A C 1
ATOM 1319 O O . VAL A 1 173 ? -16.625 -25.156 -31.656 1 85.19 173 VAL A O 1
ATOM 1322 N N . ASP A 1 174 ? -17.141 -23.297 -32.594 1 81 174 ASP A N 1
ATOM 1323 C CA . ASP A 1 174 ? -15.93 -23.297 -33.438 1 81 174 ASP A CA 1
ATOM 1324 C C . ASP A 1 174 ? -15.047 -22.094 -33.094 1 81 174 ASP A C 1
ATOM 1326 O O . ASP A 1 174 ? -14.414 -21.516 -34 1 81 174 ASP A O 1
ATOM 1330 N N . ARG A 1 175 ? -15.109 -21.734 -31.875 1 82.44 175 ARG A N 1
ATOM 1331 C CA . ARG A 1 175 ? -14.297 -20.594 -31.469 1 82.44 175 ARG A CA 1
ATOM 1332 C C . ARG A 1 175 ? -12.828 -20.984 -31.328 1 82.44 175 ARG A C 1
ATOM 1334 O O . ARG A 1 175 ? -12.516 -22.062 -30.828 1 82.44 175 ARG A O 1
ATOM 1341 N N . ASN A 1 176 ? -12.023 -20.062 -31.922 1 82.25 176 ASN A N 1
ATOM 1342 C CA . ASN A 1 176 ? -10.594 -20.25 -31.656 1 82.25 176 ASN A CA 1
ATOM 1343 C C . ASN A 1 176 ? -10.266 -20.078 -30.188 1 82.25 176 ASN A C 1
ATOM 1345 O O . ASN A 1 176 ? -11.047 -19.484 -29.422 1 82.25 176 ASN A O 1
ATOM 1349 N N . THR A 1 177 ? -9.164 -20.641 -29.766 1 77.38 177 THR A N 1
ATOM 1350 C CA . THR A 1 177 ? -8.727 -20.531 -28.375 1 77.38 177 THR A CA 1
ATOM 1351 C C . THR A 1 177 ? -8.625 -19.078 -27.938 1 77.38 177 THR A C 1
ATOM 1353 O O . THR A 1 177 ? -7.973 -18.266 -28.609 1 77.38 177 THR A O 1
ATOM 1356 N N . PRO A 1 178 ? -9.391 -18.75 -26.859 1 69.44 178 PRO A N 1
ATOM 1357 C CA . PRO A 1 178 ? -9.297 -17.375 -26.359 1 69.44 178 PRO A CA 1
ATOM 1358 C C . PRO A 1 178 ? -7.98 -17.078 -25.656 1 69.44 178 PRO A C 1
ATOM 1360 O O . PRO A 1 178 ? -7.312 -18.016 -25.188 1 69.44 178 PRO A O 1
ATOM 1363 N N . ILE A 1 179 ? -7.609 -15.797 -25.781 1 62.59 179 ILE A N 1
ATOM 1364 C CA . ILE A 1 179 ? -6.387 -15.414 -25.094 1 62.59 179 ILE A CA 1
ATOM 1365 C C . ILE A 1 179 ? -6.703 -15.078 -23.625 1 62.59 179 ILE A C 1
ATOM 1367 O O . ILE A 1 179 ? -7.16 -13.977 -23.328 1 62.59 179 ILE A O 1
ATOM 1371 N N . TYR A 1 180 ? -6.945 -15.891 -22.781 1 55.06 180 TYR A N 1
ATOM 1372 C CA . TYR A 1 180 ? -7.227 -15.562 -21.391 1 55.06 180 TYR A CA 1
ATOM 1373 C C . TYR A 1 180 ? -6.008 -15.82 -20.516 1 55.06 180 TYR A C 1
ATOM 1375 O O . TYR A 1 180 ? -5.945 -15.352 -19.375 1 55.06 180 TYR A O 1
ATOM 1383 N N . SER A 1 181 ? -5.094 -16.594 -20.938 1 56.41 181 SER A N 1
ATOM 1384 C CA . SER A 1 181 ? -3.857 -16.859 -20.203 1 56.41 181 SER A CA 1
ATOM 1385 C C . SER A 1 181 ? -2.668 -16.969 -21.156 1 56.41 181 SER A C 1
ATOM 1387 O O . SER A 1 181 ? -2.846 -17.031 -22.375 1 56.41 181 SER A O 1
ATOM 1389 N N . GLN A 1 182 ? -1.589 -16.891 -20.578 1 56.12 182 GLN A N 1
ATOM 1390 C CA . GLN A 1 182 ? -0.378 -17.062 -21.375 1 56.12 182 GLN A CA 1
ATOM 1391 C C . GLN A 1 182 ? -0.229 -18.5 -21.859 1 56.12 182 GLN A C 1
ATOM 1393 O O . GLN A 1 182 ? 0.484 -18.766 -22.828 1 56.12 182 GLN A O 1
ATOM 1398 N N . TYR A 1 183 ? -0.926 -19.391 -21.188 1 62.44 183 TYR A N 1
ATOM 1399 C CA . TYR A 1 183 ? -0.854 -20.797 -21.562 1 62.44 183 TYR A CA 1
ATOM 1400 C C . TYR A 1 183 ? -2.197 -21.297 -22.078 1 62.44 183 TYR A C 1
ATOM 1402 O O . TYR A 1 183 ? -3.08 -21.656 -21.297 1 62.44 183 TYR A O 1
ATOM 1410 N N . THR A 1 184 ? -2.436 -20.922 -23.328 1 62.12 184 THR A N 1
ATOM 1411 C CA . THR A 1 184 ? -3.711 -21.312 -23.922 1 62.12 184 THR A CA 1
ATOM 1412 C C . THR A 1 184 ? -3.527 -22.516 -24.844 1 62.12 184 THR A C 1
ATOM 1414 O O . THR A 1 184 ? -2.438 -22.734 -25.375 1 62.12 184 THR A O 1
ATOM 1417 N N . ASP A 1 185 ? -4.582 -23.25 -24.906 1 72.5 185 ASP A N 1
ATOM 1418 C CA . ASP A 1 185 ? -4.602 -24.375 -25.844 1 72.5 185 ASP A CA 1
ATOM 1419 C C . ASP A 1 185 ? -4.523 -23.875 -27.281 1 72.5 185 ASP A C 1
ATOM 1421 O O . ASP A 1 185 ? -4.781 -22.703 -27.562 1 72.5 185 ASP A O 1
ATOM 1425 N N . PHE A 1 186 ? -3.879 -24.75 -28.141 1 77.12 186 PHE A N 1
ATOM 1426 C CA . PHE A 1 186 ? -3.867 -24.422 -29.562 1 77.12 186 PHE A CA 1
ATOM 1427 C C . PHE A 1 186 ? -4.352 -25.609 -30.391 1 77.12 186 PHE A C 1
ATOM 1429 O O . PHE A 1 186 ? -4.398 -26.734 -29.906 1 77.12 186 PHE A O 1
ATOM 1436 N N . ASN A 1 187 ? -4.727 -25.328 -31.594 1 86.56 187 ASN A N 1
ATOM 1437 C CA . ASN A 1 187 ? -5.191 -26.297 -32.562 1 86.56 187 ASN A CA 1
ATOM 1438 C C . ASN A 1 187 ? -6.457 -27.016 -32.094 1 86.56 187 ASN A C 1
ATOM 1440 O O . ASN A 1 187 ? -6.543 -28.234 -32.156 1 86.56 187 ASN A O 1
ATOM 1444 N N . THR A 1 188 ? -7.195 -26.281 -31.375 1 84.5 188 THR A N 1
ATOM 1445 C CA . THR A 1 188 ? -8.508 -26.75 -30.938 1 84.5 188 THR A CA 1
ATOM 1446 C C . THR A 1 188 ? -9.523 -25.609 -30.969 1 84.5 188 THR A C 1
ATOM 1448 O O . THR A 1 188 ? -9.164 -24.453 -31.188 1 84.5 188 THR A O 1
ATOM 1451 N N . CYS A 1 189 ? -10.773 -26.078 -30.891 1 84.19 189 CYS A N 1
ATOM 1452 C CA . CYS A 1 189 ? -11.836 -25.078 -30.797 1 84.19 189 CYS A CA 1
ATOM 1453 C C . CYS A 1 189 ? -12.453 -25.062 -29.406 1 84.19 189 CYS A C 1
ATOM 1455 O O . CYS A 1 189 ? -12.344 -26.031 -28.656 1 84.19 189 CYS A O 1
ATOM 1457 N N . TYR A 1 190 ? -12.953 -24.016 -29.094 1 86.75 190 TYR A N 1
ATOM 1458 C CA . TYR A 1 190 ? -13.672 -23.859 -27.828 1 86.75 190 TYR A CA 1
ATOM 1459 C C . TYR A 1 190 ? -15.148 -23.578 -28.078 1 86.75 190 TYR A C 1
ATOM 1461 O O . TYR A 1 190 ? -15.516 -23.078 -29.141 1 86.75 190 TYR A O 1
ATOM 1469 N N . TYR A 1 191 ? -15.938 -24.016 -27.109 1 88.06 191 TYR A N 1
ATOM 1470 C CA . TYR A 1 191 ? -17.328 -23.594 -27.078 1 88.06 191 TYR A CA 1
ATOM 1471 C C . TYR A 1 191 ? -17.469 -22.25 -26.375 1 88.06 191 TYR A C 1
ATOM 1473 O O . TYR A 1 191 ? -16.719 -21.953 -25.438 1 88.06 191 TYR A O 1
ATOM 1481 N N . GLN A 1 192 ? -18.297 -21.516 -26.859 1 84.19 192 GLN A N 1
ATOM 1482 C CA . GLN A 1 192 ? -18.609 -20.234 -26.219 1 84.19 192 GLN A CA 1
ATOM 1483 C C . GLN A 1 192 ? -20.047 -20.219 -25.688 1 84.19 192 GLN A C 1
ATOM 1485 O O . GLN A 1 192 ? -20.953 -20.703 -26.359 1 84.19 192 GLN A O 1
ATOM 1490 N N . ALA A 1 193 ? -20.141 -19.812 -24.391 1 81.69 193 ALA A N 1
ATOM 1491 C CA . ALA A 1 193 ? -21.469 -19.672 -23.797 1 81.69 193 ALA A CA 1
ATOM 1492 C C . ALA A 1 193 ? -21.531 -18.469 -22.875 1 81.69 193 ALA A C 1
ATOM 1494 O O . ALA A 1 193 ? -20.484 -17.938 -22.453 1 81.69 193 ALA A O 1
ATOM 1495 N N . ASN A 1 194 ? -22.734 -17.922 -22.688 1 68.31 194 ASN A N 1
ATOM 1496 C CA . ASN A 1 194 ? -22.969 -16.844 -21.734 1 68.31 194 ASN A CA 1
ATOM 1497 C C . ASN A 1 194 ? -23.438 -17.391 -20.391 1 68.31 194 ASN A C 1
ATOM 1499 O O . ASN A 1 194 ? -24.625 -17.281 -20.047 1 68.31 194 ASN A O 1
ATOM 1503 N N . ALA A 1 195 ? -22.594 -17.953 -19.641 1 66.75 195 ALA A N 1
ATOM 1504 C CA . ALA A 1 195 ? -22.984 -18.531 -18.359 1 66.75 195 ALA A CA 1
ATOM 1505 C C . ALA A 1 195 ? -22.547 -17.641 -17.203 1 66.75 195 ALA A C 1
ATOM 1507 O O . ALA A 1 195 ? -22.906 -17.875 -16.047 1 66.75 195 ALA A O 1
ATOM 1508 N N . SER A 1 196 ? -21.969 -16.453 -17.422 1 62.78 196 SER A N 1
ATOM 1509 C CA . SER A 1 196 ? -21.516 -15.5 -16.422 1 62.78 196 SER A CA 1
ATOM 1510 C C . SER A 1 196 ? -20.719 -16.188 -15.328 1 62.78 196 SER A C 1
ATOM 1512 O O . SER A 1 196 ? -20.906 -15.914 -14.141 1 62.78 196 SER A O 1
ATOM 1514 N N . ALA A 1 197 ? -19.906 -17.188 -15.797 1 65.31 197 ALA A N 1
ATOM 1515 C CA . ALA A 1 197 ? -19.062 -17.859 -14.82 1 65.31 197 ALA A CA 1
ATOM 1516 C C . ALA A 1 197 ? -17.875 -16.969 -14.422 1 65.31 197 ALA A C 1
ATOM 1518 O O . ALA A 1 197 ? -17.438 -16.125 -15.203 1 65.31 197 ALA A O 1
ATOM 1519 N N . SER A 1 198 ? -17.641 -16.906 -13.156 1 62.06 198 SER A N 1
ATOM 1520 C CA . SER A 1 198 ? -16.484 -16.141 -12.672 1 62.06 198 SER A CA 1
ATOM 1521 C C . SER A 1 198 ? -15.305 -17.047 -12.367 1 62.06 198 SER A C 1
ATOM 1523 O O . SER A 1 198 ? -15.344 -18.25 -12.664 1 62.06 198 SER A O 1
ATOM 1525 N N . SER A 1 199 ? -14.219 -16.453 -11.922 1 60.66 199 SER A N 1
ATOM 1526 C CA . SER A 1 199 ? -13 -17.188 -11.586 1 60.66 199 SER A CA 1
ATOM 1527 C C . SER A 1 199 ? -13.281 -18.312 -10.594 1 60.66 199 SER A C 1
ATOM 1529 O O . SER A 1 199 ? -14.117 -18.156 -9.703 1 60.66 199 SER A O 1
ATOM 1531 N N . GLY A 1 200 ? -12.688 -19.531 -10.82 1 64.44 200 GLY A N 1
ATOM 1532 C CA . GLY A 1 200 ? -12.852 -20.688 -9.953 1 64.44 200 GLY A CA 1
ATOM 1533 C C . GLY A 1 200 ? -13.602 -21.828 -10.617 1 64.44 200 GLY A C 1
ATOM 1534 O O . GLY A 1 200 ? -13.5 -22.969 -10.188 1 64.44 200 GLY A O 1
ATOM 1535 N N . SER A 1 201 ? -14.312 -21.469 -11.609 1 69.44 201 SER A N 1
ATOM 1536 C CA . SER A 1 201 ? -15.094 -22.5 -12.289 1 69.44 201 SER A CA 1
ATOM 1537 C C . SER A 1 201 ? -14.258 -23.25 -13.312 1 69.44 201 SER A C 1
ATOM 1539 O O . SER A 1 201 ? -14.734 -24.203 -13.945 1 69.44 201 SER A O 1
ATOM 1541 N N . SER A 1 202 ? -13.102 -23 -13.359 1 74.81 202 SER A N 1
ATOM 1542 C CA . SER A 1 202 ? -12.258 -23.703 -14.32 1 74.81 202 SER A CA 1
ATOM 1543 C C . SER A 1 202 ? -12.203 -25.188 -14.016 1 74.81 202 SER A C 1
ATOM 1545 O O . SER A 1 202 ? -12.016 -25.594 -12.867 1 74.81 202 SER A O 1
ATOM 1547 N N . GLY A 1 203 ? -12.484 -25.938 -15.039 1 77.56 203 GLY A N 1
ATOM 1548 C CA . GLY A 1 203 ? -12.445 -27.391 -14.891 1 77.56 203 GLY A CA 1
ATOM 1549 C C . GLY A 1 203 ? -13.797 -28 -14.57 1 77.56 203 GLY A C 1
ATOM 1550 O O . GLY A 1 203 ? -13.953 -29.219 -14.578 1 77.56 203 GLY A O 1
ATOM 1551 N N . SER A 1 204 ? -14.781 -27.141 -14.391 1 80.75 204 SER A N 1
ATOM 1552 C CA . SER A 1 204 ? -16.109 -27.641 -14.07 1 80.75 204 SER A CA 1
ATOM 1553 C C . SER A 1 204 ? -16.797 -28.234 -15.297 1 80.75 204 SER A C 1
ATOM 1555 O O . SER A 1 204 ? -16.656 -27.719 -16.406 1 80.75 204 SER A O 1
ATOM 1557 N N . PRO A 1 205 ? -17.453 -29.328 -15.086 1 84.25 205 PRO A N 1
ATOM 1558 C CA . PRO A 1 205 ? -18.172 -29.906 -16.203 1 84.25 205 PRO A CA 1
ATOM 1559 C C . PRO A 1 205 ? -19.391 -29.078 -16.625 1 84.25 205 PRO A C 1
ATOM 1561 O O . PRO A 1 205 ? -20.016 -28.438 -15.781 1 84.25 205 PRO A O 1
ATOM 1564 N N . VAL A 1 206 ? -19.641 -29.109 -17.844 1 88.38 206 VAL A N 1
ATOM 1565 C CA . VAL A 1 206 ? -20.812 -28.469 -18.422 1 88.38 206 VAL A CA 1
ATOM 1566 C C . VAL A 1 206 ? -21.812 -29.516 -18.891 1 88.38 206 VAL A C 1
ATOM 1568 O O . VAL A 1 206 ? -21.453 -30.422 -19.641 1 88.38 206 VAL A O 1
ATOM 1571 N N . PHE A 1 207 ? -23.031 -29.375 -18.391 1 85.94 207 PHE A N 1
ATOM 1572 C CA . PHE A 1 207 ? -24.047 -30.375 -18.672 1 85.94 207 PHE A CA 1
ATOM 1573 C C . PHE A 1 207 ? -25.141 -29.812 -19.562 1 85.94 207 PHE A C 1
ATOM 1575 O O . PHE A 1 207 ? -25.422 -28.609 -19.5 1 85.94 207 PHE A O 1
ATOM 1582 N N . ASN A 1 208 ? -25.672 -30.641 -20.422 1 83.56 208 ASN A N 1
ATOM 1583 C CA . ASN A 1 208 ? -26.922 -30.266 -21.078 1 83.56 208 ASN A CA 1
ATOM 1584 C C . ASN A 1 208 ? -28.125 -30.547 -20.203 1 83.56 208 ASN A C 1
ATOM 1586 O O . ASN A 1 208 ? -27.984 -31.016 -19.062 1 83.56 208 ASN A O 1
ATOM 1590 N N . VAL A 1 209 ? -29.25 -30.281 -20.703 1 78.62 209 VAL A N 1
ATOM 1591 C CA . VAL A 1 209 ? -30.469 -30.344 -19.922 1 78.62 209 VAL A CA 1
ATOM 1592 C C . VAL A 1 209 ? -30.766 -31.812 -19.547 1 78.62 209 VAL A C 1
ATOM 1594 O O . VAL A 1 209 ? -31.453 -32.062 -18.562 1 78.62 209 VAL A O 1
ATOM 1597 N N . ASP A 1 210 ? -30.141 -32.75 -20.328 1 77.75 210 ASP A N 1
ATOM 1598 C CA . ASP A 1 210 ? -30.344 -34.188 -20.078 1 77.75 210 ASP A CA 1
ATOM 1599 C C . ASP A 1 210 ? -29.328 -34.719 -19.062 1 77.75 210 ASP A C 1
ATOM 1601 O O . ASP A 1 210 ? -29.359 -35.906 -18.719 1 77.75 210 ASP A O 1
ATOM 1605 N N . GLY A 1 211 ? -28.453 -33.906 -18.641 1 81.88 211 GLY A N 1
ATOM 1606 C CA . GLY A 1 211 ? -27.484 -34.312 -17.625 1 81.88 211 GLY A CA 1
ATOM 1607 C C . GLY A 1 211 ? -26.234 -34.969 -18.219 1 81.88 211 GLY A C 1
ATOM 1608 O O . GLY A 1 211 ? -25.516 -35.688 -17.516 1 81.88 211 GLY A O 1
ATOM 1609 N N . LEU A 1 212 ? -26.094 -34.844 -19.453 1 86.5 212 LEU A N 1
ATOM 1610 C CA . LEU A 1 212 ? -24.891 -35.375 -20.094 1 86.5 212 LEU A CA 1
ATOM 1611 C C . LEU A 1 212 ? -23.812 -34.281 -20.188 1 86.5 212 LEU A C 1
ATOM 1613 O O . LEU A 1 212 ? -24.109 -33.125 -20.422 1 86.5 212 LEU A O 1
ATOM 1617 N N . ALA A 1 213 ? -22.594 -34.812 -19.922 1 92 213 ALA A N 1
ATOM 1618 C CA . ALA A 1 213 ? -21.5 -33.844 -20.016 1 92 213 ALA A CA 1
ATOM 1619 C C . ALA A 1 213 ? -21.141 -33.531 -21.469 1 92 213 ALA A C 1
ATOM 1621 O O . ALA A 1 213 ? -20.859 -34.469 -22.25 1 92 213 ALA A O 1
ATOM 1622 N N . ILE A 1 214 ? -21.078 -32.281 -21.781 1 90.75 214 ILE A N 1
ATOM 1623 C CA . ILE A 1 214 ? -20.844 -31.938 -23.172 1 90.75 214 ILE A CA 1
ATOM 1624 C C . ILE A 1 214 ? -19.594 -31.062 -23.297 1 90.75 214 ILE A C 1
ATOM 1626 O O . ILE A 1 214 ? -19.109 -30.812 -24.406 1 90.75 214 ILE A O 1
ATOM 1630 N N . GLY A 1 215 ? -19.078 -30.641 -22.234 1 89.94 215 GLY A N 1
ATOM 1631 C CA . GLY A 1 215 ? -17.891 -29.812 -22.266 1 89.94 215 GLY A CA 1
ATOM 1632 C C . GLY A 1 215 ? -17.281 -29.609 -20.891 1 89.94 215 GLY A C 1
ATOM 1633 O O . GLY A 1 215 ? -17.812 -30.109 -19.891 1 89.94 215 GLY A O 1
ATOM 1634 N N . LEU A 1 216 ? -16.109 -28.891 -20.812 1 87.69 216 LEU A N 1
ATOM 1635 C CA . LEU A 1 216 ? -15.422 -28.5 -19.594 1 87.69 216 LEU A CA 1
ATOM 1636 C C . LEU A 1 216 ? -15.156 -27 -19.578 1 87.69 216 LEU A C 1
ATOM 1638 O O . LEU A 1 216 ? -14.688 -26.438 -20.562 1 87.69 216 LEU A O 1
ATOM 1642 N N . GLN A 1 217 ? -15.469 -26.453 -18.453 1 83.62 217 GLN A N 1
ATOM 1643 C CA . GLN A 1 217 ? -15.258 -25 -18.359 1 83.62 217 GLN A CA 1
ATOM 1644 C C . GLN A 1 217 ? -13.766 -24.672 -18.312 1 83.62 217 GLN A C 1
ATOM 1646 O O . GLN A 1 217 ? -13.016 -25.25 -17.531 1 83.62 217 GLN A O 1
ATOM 1651 N N . ALA A 1 218 ? -13.297 -23.844 -19.188 1 79.31 218 ALA A N 1
ATOM 1652 C CA . ALA A 1 218 ? -11.883 -23.484 -19.281 1 79.31 218 ALA A CA 1
ATOM 1653 C C . ALA A 1 218 ? -11.633 -22.094 -18.703 1 79.31 218 ALA A C 1
ATOM 1655 O O . ALA A 1 218 ? -10.617 -21.859 -18.047 1 79.31 218 ALA A O 1
ATOM 1656 N N . GLY A 1 219 ? -12.344 -21.219 -18.938 1 76.56 219 GLY A N 1
ATOM 1657 C CA . GLY A 1 219 ? -12.18 -19.859 -18.469 1 76.56 219 GLY A CA 1
ATOM 1658 C C . GLY A 1 219 ? -13.234 -18.922 -19.016 1 76.56 219 GLY A C 1
ATOM 1659 O O . GLY A 1 219 ? -14.242 -19.359 -19.578 1 76.56 219 GLY A O 1
ATOM 1660 N N . GLY A 1 220 ? -13.125 -17.656 -18.688 1 70.75 220 GLY A N 1
ATOM 1661 C CA . GLY A 1 220 ? -14.062 -16.656 -19.188 1 70.75 220 GLY A CA 1
ATOM 1662 C C . GLY A 1 220 ? -13.547 -15.242 -19.062 1 70.75 220 GLY A C 1
ATOM 1663 O O . GLY A 1 220 ? -12.438 -15.016 -18.562 1 70.75 220 GLY A O 1
ATOM 1664 N N . ILE A 1 221 ? -14.125 -14.414 -19.688 1 59.56 221 ILE A N 1
ATOM 1665 C CA . ILE A 1 221 ? -13.828 -12.992 -19.547 1 59.56 221 ILE A CA 1
ATOM 1666 C C . ILE A 1 221 ? -14.734 -12.375 -18.484 1 59.56 221 ILE A C 1
ATOM 1668 O O . ILE A 1 221 ? -15.961 -12.453 -18.578 1 59.56 221 ILE A O 1
ATOM 1672 N N . SER A 1 222 ? -14.023 -11.992 -17.344 1 54.81 222 SER A N 1
ATOM 1673 C CA . SER A 1 222 ? -14.742 -11.508 -16.172 1 54.81 222 SER A CA 1
ATOM 1674 C C . SER A 1 222 ? -15.672 -10.359 -16.531 1 54.81 222 SER A C 1
ATOM 1676 O O . SER A 1 222 ? -16.797 -10.289 -16.047 1 54.81 222 SER A O 1
ATOM 1678 N N . ASN A 1 223 ? -15.125 -9.445 -17.359 1 43.81 223 ASN A N 1
ATOM 1679 C CA . ASN A 1 223 ? -15.93 -8.258 -17.594 1 43.81 223 ASN A CA 1
ATOM 1680 C C . ASN A 1 223 ? -17.031 -8.523 -18.609 1 43.81 223 ASN A C 1
ATOM 1682 O O . ASN A 1 223 ? -17.875 -7.656 -18.859 1 43.81 223 ASN A O 1
ATOM 1686 N N . ALA A 1 224 ? -16.969 -9.812 -19.219 1 49.09 224 ALA A N 1
ATOM 1687 C CA . ALA A 1 224 ? -18 -10.219 -20.172 1 49.09 224 ALA A CA 1
ATOM 1688 C C . ALA A 1 224 ? -18.641 -11.539 -19.75 1 49.09 224 ALA A C 1
ATOM 1690 O O . ALA A 1 224 ? -18 -12.367 -19.094 1 49.09 224 ALA A O 1
ATOM 1691 N N . SER A 1 225 ? -20 -11.539 -19.406 1 59.34 225 SER A N 1
ATOM 1692 C CA . SER A 1 225 ? -20.75 -12.742 -19.062 1 59.34 225 SER A CA 1
ATOM 1693 C C . SER A 1 225 ? -20.422 -13.883 -20.031 1 59.34 225 SER A C 1
ATOM 1695 O O . SER A 1 225 ? -21.266 -14.766 -20.25 1 59.34 225 SER A O 1
ATOM 1697 N N . THR A 1 226 ? -19.094 -13.93 -20.688 1 65.31 226 THR A N 1
ATOM 1698 C CA . THR A 1 226 ? -18.75 -14.969 -21.656 1 65.31 226 THR A CA 1
ATOM 1699 C C . THR A 1 226 ? -17.828 -16 -21.031 1 65.31 226 THR A C 1
ATOM 1701 O O . THR A 1 226 ? -16.844 -15.656 -20.391 1 65.31 226 THR A O 1
ATOM 1704 N N . ASP A 1 227 ? -18.312 -17.281 -21.328 1 81.81 227 ASP A N 1
ATOM 1705 C CA . ASP A 1 227 ? -17.531 -18.422 -20.828 1 81.81 227 ASP A CA 1
ATOM 1706 C C . ASP A 1 227 ? -17.031 -19.281 -21.984 1 81.81 227 ASP A C 1
ATOM 1708 O O . ASP A 1 227 ? -17.672 -19.375 -23.031 1 81.81 227 ASP A O 1
ATOM 1712 N N . TYR A 1 228 ? -15.93 -19.922 -21.859 1 83.25 228 TYR A N 1
ATOM 1713 C CA . TYR A 1 228 ? -15.328 -20.812 -22.828 1 83.25 228 TYR A CA 1
ATOM 1714 C C . TYR A 1 228 ? -15.25 -22.234 -22.297 1 83.25 228 TYR A C 1
ATOM 1716 O O . TYR A 1 228 ? -14.953 -22.453 -21.109 1 83.25 228 TYR A O 1
ATOM 1724 N N . PHE A 1 229 ? -15.594 -23.188 -23.156 1 87.69 229 PHE A N 1
ATOM 1725 C CA . PHE A 1 229 ? -15.602 -24.578 -22.75 1 87.69 229 PHE A CA 1
ATOM 1726 C C . PHE A 1 229 ? -14.742 -25.422 -23.688 1 87.69 229 PHE A C 1
ATOM 1728 O O . PHE A 1 229 ? -14.719 -25.188 -24.891 1 87.69 229 PHE A O 1
ATOM 1735 N N . LEU A 1 230 ? -14.094 -26.375 -23.109 1 87.12 230 LEU A N 1
ATOM 1736 C CA . LEU A 1 230 ? -13.305 -27.328 -23.891 1 87.12 230 LEU A CA 1
ATOM 1737 C C . LEU A 1 230 ? -14.188 -28.469 -24.406 1 87.12 230 LEU A C 1
ATOM 1739 O O . LEU A 1 230 ? -15.023 -29 -23.672 1 87.12 230 LEU A O 1
ATOM 1743 N N . PRO A 1 231 ? -14.047 -28.734 -25.719 1 88.62 231 PRO A N 1
ATOM 1744 C CA . PRO A 1 231 ? -14.758 -29.906 -26.234 1 88.62 231 PRO A CA 1
ATOM 1745 C C . PRO A 1 231 ? -14.281 -31.203 -25.609 1 88.62 231 PRO A C 1
ATOM 1747 O O . PRO A 1 231 ? -13.117 -31.312 -25.219 1 88.62 231 PRO A O 1
ATOM 1750 N N . LEU A 1 232 ? -15.164 -32.188 -25.594 1 90.06 232 LEU A N 1
ATOM 1751 C CA . LEU A 1 232 ? -14.844 -33.438 -24.875 1 90.06 232 LEU A CA 1
ATOM 1752 C C . LEU A 1 232 ? -14.445 -34.531 -25.859 1 90.06 232 LEU A C 1
ATOM 1754 O O . LEU A 1 232 ? -14.148 -35.656 -25.453 1 90.06 232 LEU A O 1
ATOM 1758 N N . ASP A 1 233 ? -14.312 -34.188 -27.141 1 84.75 233 ASP A N 1
ATOM 1759 C CA . ASP A 1 233 ? -13.984 -35.219 -28.125 1 84.75 233 ASP A CA 1
ATOM 1760 C C . ASP A 1 233 ? -12.602 -35.812 -27.859 1 84.75 233 ASP A C 1
ATOM 1762 O O . ASP A 1 233 ? -12.453 -37.031 -27.828 1 84.75 233 ASP A O 1
ATOM 1766 N N . ALA A 1 234 ? -11.703 -34.938 -27.703 1 80.94 234 ALA A N 1
ATOM 1767 C CA . ALA A 1 234 ? -10.344 -35.406 -27.484 1 80.94 234 ALA A CA 1
ATOM 1768 C C . ALA A 1 234 ? -10.227 -36.156 -26.156 1 80.94 234 ALA A C 1
ATOM 1770 O O . ALA A 1 234 ? -9.719 -37.281 -26.125 1 80.94 234 ALA A O 1
ATOM 1771 N N . PRO A 1 235 ? -10.695 -35.625 -25.094 1 83.5 235 PRO A N 1
ATOM 1772 C CA . PRO A 1 235 ? -10.648 -36.375 -23.844 1 83.5 235 PRO A CA 1
ATOM 1773 C C . PRO A 1 235 ? -11.328 -37.719 -23.922 1 83.5 235 PRO A C 1
ATOM 1775 O O . PRO A 1 235 ? -10.867 -38.688 -23.312 1 83.5 235 PRO A O 1
ATOM 1778 N N . GLN A 1 236 ? -12.445 -37.75 -24.625 1 85.56 236 GLN A N 1
ATOM 1779 C CA . GLN A 1 236 ? -13.148 -39.031 -24.766 1 85.56 236 GLN A CA 1
ATOM 1780 C C . GLN A 1 236 ? -12.297 -40.031 -25.516 1 85.56 236 GLN A C 1
ATOM 1782 O O . GLN A 1 236 ? -12.273 -41.219 -25.141 1 85.56 236 GLN A O 1
ATOM 1787 N N . ARG A 1 237 ? -11.711 -39.656 -26.531 1 81.56 237 ARG A N 1
ATOM 1788 C CA . ARG A 1 237 ? -10.836 -40.531 -27.297 1 81.56 237 ARG A CA 1
ATOM 1789 C C . ARG A 1 237 ? -9.688 -41.062 -26.422 1 81.56 237 ARG A C 1
ATOM 1791 O O . ARG A 1 237 ? -9.359 -42.25 -26.453 1 81.56 237 ARG A O 1
ATOM 1798 N N . VAL A 1 238 ? -9.086 -40.156 -25.703 1 82.38 238 VAL A N 1
ATOM 1799 C CA . VAL A 1 238 ? -7.969 -40.531 -24.828 1 82.38 238 VAL A CA 1
ATOM 1800 C C . VAL A 1 238 ? -8.453 -41.5 -23.766 1 82.38 238 VAL A C 1
ATOM 1802 O O . VAL A 1 238 ? -7.762 -42.469 -23.438 1 82.38 238 VAL A O 1
ATOM 1805 N N . LEU A 1 239 ? -9.562 -41.188 -23.219 1 84.56 239 LEU A N 1
ATOM 1806 C CA . LEU A 1 239 ? -10.133 -42.062 -22.203 1 84.56 239 LEU A CA 1
ATOM 1807 C C . LEU A 1 239 ? -10.305 -43.5 -22.734 1 84.56 239 LEU A C 1
ATOM 1809 O O . LEU A 1 239 ? -9.984 -44.469 -22.047 1 84.56 239 LEU A O 1
ATOM 1813 N N . LYS A 1 240 ? -10.766 -43.625 -23.922 1 81.62 240 LYS A N 1
ATOM 1814 C CA . LYS A 1 240 ? -10.961 -44.906 -24.531 1 81.62 240 LYS A CA 1
ATOM 1815 C C . LYS A 1 240 ? -9.625 -45.625 -24.75 1 81.62 240 LYS A C 1
ATOM 1817 O O . LYS A 1 240 ? -9.531 -46.844 -24.578 1 81.62 240 LYS A O 1
ATOM 1822 N N . GLN A 1 241 ? -8.68 -44.844 -25.156 1 81.31 241 GLN A N 1
ATOM 1823 C CA . GLN A 1 241 ? -7.352 -45.438 -25.344 1 81.31 241 GLN A CA 1
ATOM 1824 C C . GLN A 1 241 ? -6.812 -46 -24.031 1 81.31 241 GLN A C 1
ATOM 1826 O O . GLN A 1 241 ? -6.25 -47.094 -24 1 81.31 241 GLN A O 1
ATOM 1831 N N . ILE A 1 242 ? -6.949 -45.219 -22.969 1 81.12 242 ILE A N 1
ATOM 1832 C CA . ILE A 1 242 ? -6.473 -45.625 -21.656 1 81.12 242 ILE A CA 1
ATOM 1833 C C . ILE A 1 242 ? -7.234 -46.875 -21.188 1 81.12 242 ILE A C 1
ATOM 1835 O O . ILE A 1 242 ? -6.637 -47.812 -20.656 1 81.12 242 ILE A O 1
ATOM 1839 N N . GLN A 1 243 ? -8.492 -46.844 -21.453 1 82 243 GLN A N 1
ATOM 1840 C CA . GLN A 1 243 ? -9.328 -47.969 -21.031 1 82 243 GLN A CA 1
ATOM 1841 C C . GLN A 1 243 ? -8.945 -49.25 -21.781 1 82 243 GLN A C 1
ATOM 1843 O O . GLN A 1 243 ? -9.055 -50.344 -21.234 1 82 243 GLN A O 1
ATOM 1848 N N . ASN A 1 244 ? -8.375 -49.031 -22.922 1 82.12 244 ASN A N 1
ATOM 1849 C CA . ASN A 1 244 ? -7.973 -50.188 -23.734 1 82.12 244 ASN A CA 1
ATOM 1850 C C . ASN A 1 244 ? -6.52 -50.562 -23.484 1 82.12 244 ASN A C 1
ATOM 1852 O O . ASN A 1 244 ? -5.984 -51.469 -24.141 1 82.12 244 ASN A O 1
ATOM 1856 N N . GLY A 1 245 ? -5.941 -49.875 -22.5 1 74.06 245 GLY A N 1
ATOM 1857 C CA . GLY A 1 245 ? -4.594 -50.219 -22.062 1 74.06 245 GLY A CA 1
ATOM 1858 C C . GLY A 1 245 ? -3.518 -49.656 -22.984 1 74.06 245 GLY A C 1
ATOM 1859 O O . GLY A 1 245 ? -2.371 -50.125 -22.938 1 74.06 245 GLY A O 1
ATOM 1860 N N . GLY A 1 246 ? -3.9 -48.875 -23.891 1 73.5 246 GLY A N 1
ATOM 1861 C CA . GLY A 1 246 ? -2.922 -48.344 -24.844 1 73.5 246 GLY A CA 1
ATOM 1862 C C . GLY A 1 246 ? -2.219 -47.094 -24.344 1 73.5 246 GLY A C 1
ATOM 1863 O O . GLY A 1 246 ? -2.574 -46.562 -23.297 1 73.5 246 GLY A O 1
ATOM 1864 N N . GLU A 1 247 ? -1.109 -46.812 -24.984 1 75.25 247 GLU A N 1
ATOM 1865 C CA . GLU A 1 247 ? -0.393 -45.562 -24.719 1 75.25 247 GLU A CA 1
ATOM 1866 C C . GLU A 1 247 ? -1.088 -44.375 -25.375 1 75.25 247 GLU A C 1
ATOM 1868 O O . GLU A 1 247 ? -1.636 -44.5 -26.469 1 75.25 247 GLU A O 1
ATOM 1873 N N . VAL A 1 248 ? -1.253 -43.281 -24.594 1 77.69 248 VAL A N 1
ATOM 1874 C CA . VAL A 1 248 ? -1.864 -42.062 -25.141 1 77.69 248 VAL A CA 1
ATOM 1875 C C . VAL A 1 248 ? -0.93 -41.438 -26.172 1 77.69 248 VAL A C 1
ATOM 1877 O O . VAL A 1 248 ? 0.2 -41.062 -25.859 1 77.69 248 VAL A O 1
ATOM 1880 N N . LYS A 1 249 ? -1.293 -41.531 -27.406 1 77 249 LYS A N 1
ATOM 1881 C CA . LYS A 1 249 ? -0.52 -40.969 -28.5 1 77 249 LYS A CA 1
ATOM 1882 C C . LYS A 1 249 ? -1.009 -39.562 -28.844 1 77 249 LYS A C 1
ATOM 1884 O O . LYS A 1 249 ? -2.215 -39.344 -28.969 1 77 249 LYS A O 1
ATOM 1889 N N . ARG A 1 250 ? -0.118 -38.625 -28.875 1 82.75 250 ARG A N 1
ATOM 1890 C CA . ARG A 1 250 ? -0.442 -37.25 -29.281 1 82.75 250 ARG A CA 1
ATOM 1891 C C . ARG A 1 250 ? 0.487 -36.781 -30.391 1 82.75 250 ARG A C 1
ATOM 1893 O O . ARG A 1 250 ? 1.688 -36.594 -30.172 1 82.75 250 ARG A O 1
ATOM 1900 N N . GLY A 1 251 ? -0.07 -36.625 -31.516 1 87.75 251 GLY A N 1
ATOM 1901 C CA . GLY A 1 251 ? 0.727 -36.25 -32.656 1 87.75 251 GLY A CA 1
ATOM 1902 C C . GLY A 1 251 ? 0.657 -34.75 -32.969 1 87.75 251 GLY A C 1
ATOM 1903 O O . GLY A 1 251 ? -0.357 -34.125 -32.688 1 87.75 251 GLY A O 1
ATOM 1904 N N . ASP A 1 252 ? 1.768 -34.25 -33.5 1 89.69 252 ASP A N 1
ATOM 1905 C CA . ASP A 1 252 ? 1.809 -32.844 -33.875 1 89.69 252 ASP A CA 1
ATOM 1906 C C . ASP A 1 252 ? 2.838 -32.594 -34.969 1 89.69 252 ASP A C 1
ATOM 1908 O O . ASP A 1 252 ? 3.766 -33.406 -35.156 1 89.69 252 ASP A O 1
ATOM 1912 N N . ILE A 1 253 ? 2.639 -31.562 -35.719 1 93.88 253 ILE A N 1
ATOM 1913 C CA . ILE A 1 253 ? 3.564 -31.219 -36.781 1 93.88 253 ILE A CA 1
ATOM 1914 C C . ILE A 1 253 ? 4.164 -29.844 -36.531 1 93.88 253 ILE A C 1
ATOM 1916 O O . ILE A 1 253 ? 4.684 -29.203 -37.438 1 93.88 253 ILE A O 1
ATOM 1920 N N . GLN A 1 254 ? 3.998 -29.312 -35.312 1 92.31 254 GLN A N 1
ATOM 1921 C CA . GLN A 1 254 ? 4.539 -28.047 -34.812 1 92.31 254 GLN A CA 1
ATOM 1922 C C . GLN A 1 254 ? 4.062 -26.875 -35.656 1 92.31 254 GLN A C 1
ATOM 1924 O O . GLN A 1 254 ? 4.871 -26.078 -36.125 1 92.31 254 GLN A O 1
ATOM 1929 N N . THR A 1 255 ? 2.877 -26.922 -35.906 1 93.25 255 THR A N 1
ATOM 1930 C CA . THR A 1 255 ? 2.176 -25.844 -36.594 1 93.25 255 THR A CA 1
ATOM 1931 C C . THR A 1 255 ? 0.933 -25.422 -35.812 1 93.25 255 THR A C 1
ATOM 1933 O O . THR A 1 255 ? 0.184 -26.266 -35.344 1 93.25 255 THR A O 1
ATOM 1936 N N . VAL A 1 256 ? 0.85 -24.203 -35.688 1 90.69 256 VAL A N 1
ATOM 1937 C CA . VAL A 1 256 ? -0.34 -23.672 -35.031 1 90.69 256 VAL A CA 1
ATOM 1938 C C . VAL A 1 256 ? -1.367 -23.25 -36.094 1 90.69 256 VAL A C 1
ATOM 1940 O O . VAL A 1 256 ? -1.067 -22.453 -36.969 1 90.69 256 VAL A O 1
ATOM 1943 N N . PHE A 1 257 ? -2.473 -23.828 -35.969 1 92.38 257 PHE A N 1
ATOM 1944 C CA . PHE A 1 257 ? -3.559 -23.562 -36.906 1 92.38 257 PHE A CA 1
ATOM 1945 C C . PHE A 1 257 ? -4.652 -22.734 -36.25 1 92.38 257 PHE A C 1
ATOM 1947 O O . PHE A 1 257 ? -4.781 -22.734 -35.031 1 92.38 257 PHE A O 1
ATOM 1954 N N . LYS A 1 258 ? -5.367 -22.062 -37.031 1 90.44 258 LYS A N 1
ATOM 1955 C CA . LYS A 1 258 ? -6.543 -21.328 -36.594 1 90.44 258 LYS A CA 1
ATOM 1956 C C . LYS A 1 258 ? -7.707 -21.5 -37.562 1 90.44 258 LYS A C 1
ATOM 1958 O O . LYS A 1 258 ? -7.496 -21.734 -38.75 1 90.44 258 LYS A O 1
ATOM 1963 N N . HIS A 1 259 ? -8.789 -21.469 -36.938 1 89.69 259 HIS A N 1
ATOM 1964 C CA . HIS A 1 259 ? -9.992 -21.453 -37.75 1 89.69 259 HIS A CA 1
ATOM 1965 C C . HIS A 1 259 ? -10.25 -20.078 -38.344 1 89.69 259 HIS A C 1
ATOM 1967 O O . HIS A 1 259 ? -10.195 -19.062 -37.625 1 89.69 259 HIS A O 1
ATOM 1973 N N . LYS A 1 260 ? -10.43 -20.062 -39.625 1 88.38 260 LYS A N 1
ATOM 1974 C CA . LYS A 1 260 ? -10.727 -18.797 -40.312 1 88.38 260 LYS A CA 1
ATOM 1975 C C . LYS A 1 260 ? -12.008 -18.906 -41.125 1 88.38 260 LYS A C 1
ATOM 1977 O O . LYS A 1 260 ? -12.219 -19.891 -41.844 1 88.38 260 LYS A O 1
ATOM 1982 N N . PRO A 1 261 ? -12.859 -17.938 -41.094 1 84.38 261 PRO A N 1
ATOM 1983 C CA . PRO A 1 261 ? -14.078 -17.953 -41.906 1 84.38 261 PRO A CA 1
ATOM 1984 C C . PRO A 1 261 ? -13.789 -17.938 -43.406 1 84.38 261 PRO A C 1
ATOM 1986 O O . PRO A 1 261 ? -12.711 -17.5 -43.812 1 84.38 261 PRO A O 1
ATOM 1989 N N . PHE A 1 262 ? -14.75 -18.375 -44.188 1 86 262 PHE A N 1
ATOM 1990 C CA . PHE A 1 262 ? -14.57 -18.484 -45.625 1 86 262 PHE A CA 1
ATOM 1991 C C . PHE A 1 262 ? -14.156 -17.156 -46.25 1 86 262 PHE A C 1
ATOM 1993 O O . PHE A 1 262 ? -13.328 -17.094 -47.156 1 86 262 PHE A O 1
ATOM 2000 N N . LEU A 1 263 ? -14.75 -16.125 -45.625 1 82 263 LEU A N 1
ATOM 2001 C CA . LEU A 1 263 ? -14.367 -14.805 -46.125 1 82 263 LEU A CA 1
ATOM 2002 C C . LEU A 1 263 ? -12.867 -14.57 -45.938 1 82 263 LEU A C 1
ATOM 2004 O O . LEU A 1 263 ? -12.219 -13.992 -46.812 1 82 263 LEU A O 1
ATOM 2008 N N . GLY A 1 264 ? -12.406 -14.914 -44.812 1 85.19 264 GLY A N 1
ATOM 2009 C CA . GLY A 1 264 ? -10.977 -14.797 -44.562 1 85.19 264 GLY A CA 1
ATOM 2010 C C . GLY A 1 264 ? -10.133 -15.656 -45.469 1 85.19 264 GLY A C 1
ATOM 2011 O O . GLY A 1 264 ? -9.055 -15.242 -45.906 1 85.19 264 GLY A O 1
ATOM 2012 N N . CYS A 1 265 ? -10.609 -16.781 -45.781 1 89.38 265 CYS A N 1
ATOM 2013 C CA . CYS A 1 265 ? -9.906 -17.688 -46.688 1 89.38 265 CYS A CA 1
ATOM 2014 C C . CYS A 1 265 ? -9.875 -17.156 -48.094 1 89.38 265 CYS A C 1
ATOM 2016 O O . CYS A 1 265 ? -8.906 -17.359 -48.844 1 89.38 265 CYS A O 1
ATOM 2018 N N . GLN A 1 266 ? -10.953 -16.469 -48.438 1 82.25 266 GLN A N 1
ATOM 2019 C CA . GLN A 1 266 ? -11 -15.859 -49.75 1 82.25 266 GLN A CA 1
ATOM 2020 C C . GLN A 1 266 ? -9.938 -14.773 -49.906 1 82.25 266 GLN A C 1
ATOM 2022 O O . GLN A 1 266 ? -9.336 -14.633 -50.969 1 82.25 266 GLN A O 1
ATOM 2027 N N . HIS A 1 267 ? -9.773 -14.125 -48.781 1 86.44 267 HIS A N 1
ATOM 2028 C CA . HIS A 1 267 ? -8.734 -13.102 -48.812 1 86.44 267 HIS A CA 1
ATOM 2029 C C . HIS A 1 267 ? -7.355 -13.719 -49 1 86.44 267 HIS A C 1
ATOM 2031 O O . HIS A 1 267 ? -6.441 -13.047 -49.5 1 86.44 267 HIS A O 1
ATOM 2037 N N . LEU A 1 268 ? -7.312 -15 -48.75 1 91 268 LEU A N 1
ATOM 2038 C CA . LEU A 1 268 ? -6.066 -15.727 -48.969 1 91 268 LEU A CA 1
ATOM 2039 C C . LEU A 1 268 ? -6.082 -16.438 -50.312 1 91 268 LEU A C 1
ATOM 2041 O O . LEU A 1 268 ? -5.242 -17.312 -50.562 1 91 268 LEU A O 1
ATOM 2045 N N . ARG A 1 269 ? -7.082 -16.141 -51.156 1 88.81 269 ARG A N 1
ATOM 2046 C CA . ARG A 1 269 ? -7.215 -16.578 -52.531 1 88.81 269 ARG A CA 1
ATOM 2047 C C . ARG A 1 269 ? -7.613 -18.062 -52.625 1 88.81 269 ARG A C 1
ATOM 2049 O O . ARG A 1 269 ? -7.059 -18.812 -53.406 1 88.81 269 ARG A O 1
ATOM 2056 N N . LEU A 1 270 ? -8.406 -18.422 -51.688 1 92.81 270 LEU A N 1
ATOM 2057 C CA . LEU A 1 270 ? -9.008 -19.75 -51.812 1 92.81 270 LEU A CA 1
ATOM 2058 C C . LEU A 1 270 ? -9.781 -19.875 -53.125 1 92.81 270 LEU A C 1
ATOM 2060 O O . LEU A 1 270 ? -10.578 -19 -53.469 1 92.81 270 LEU A O 1
ATOM 2064 N N . SER A 1 271 ? -9.57 -20.922 -53.875 1 91.38 271 SER A N 1
ATOM 2065 C CA . SER A 1 271 ? -10.242 -21.125 -55.156 1 91.38 271 SER A CA 1
ATOM 2066 C C . SER A 1 271 ? -11.734 -21.406 -54.969 1 91.38 271 SER A C 1
ATOM 2068 O O . SER A 1 271 ? -12.133 -21.953 -53.938 1 91.38 271 SER A O 1
ATOM 2070 N N . ASP A 1 272 ? -12.5 -21.062 -55.969 1 87.75 272 ASP A N 1
ATOM 2071 C CA . ASP A 1 272 ? -13.938 -21.297 -55.938 1 87.75 272 ASP A CA 1
ATOM 2072 C C . ASP A 1 272 ? -14.242 -22.797 -55.938 1 87.75 272 ASP A C 1
ATOM 2074 O O . ASP A 1 272 ? -15.234 -23.234 -55.344 1 87.75 272 ASP A O 1
ATOM 2078 N N . LYS A 1 273 ? -13.367 -23.438 -56.562 1 91.19 273 LYS A N 1
ATOM 2079 C CA . LYS A 1 273 ? -13.539 -24.891 -56.625 1 91.19 273 LYS A CA 1
ATOM 2080 C C . LYS A 1 273 ? -13.508 -25.516 -55.25 1 91.19 273 LYS A C 1
ATOM 2082 O O . LYS A 1 273 ? -14.391 -26.312 -54.875 1 91.19 273 LYS A O 1
ATOM 2087 N N . TRP A 1 274 ? -12.539 -25.094 -54.469 1 93.12 274 TRP A N 1
ATOM 2088 C CA . TRP A 1 274 ? -12.398 -25.672 -53.125 1 93.12 274 TRP A CA 1
ATOM 2089 C C . TRP A 1 274 ? -13.516 -25.203 -52.219 1 93.12 274 TRP A C 1
ATOM 2091 O O . TRP A 1 274 ? -14.078 -25.984 -51.438 1 93.12 274 TRP A O 1
ATOM 2101 N N . GLU A 1 275 ? -13.812 -23.969 -52.25 1 91.31 275 GLU A N 1
ATOM 2102 C CA . GLU A 1 275 ? -14.883 -23.469 -51.375 1 91.31 275 GLU A CA 1
ATOM 2103 C C . GLU A 1 275 ? -16.203 -24.172 -51.656 1 91.31 275 GLU A C 1
ATOM 2105 O O . GLU A 1 275 ? -16.922 -24.547 -50.75 1 91.31 275 GLU A O 1
ATOM 2110 N N . SER A 1 276 ? -16.453 -24.312 -53 1 90.25 276 SER A N 1
ATOM 2111 C CA . SER A 1 276 ? -17.703 -24.969 -53.406 1 90.25 276 SER A CA 1
ATOM 2112 C C . SER A 1 276 ? -17.734 -26.422 -52.938 1 90.25 276 SER A C 1
ATOM 2114 O O . SER A 1 276 ? -18.781 -26.922 -52.5 1 90.25 276 SER A O 1
ATOM 2116 N N . LEU A 1 277 ? -16.688 -27.047 -53.031 1 91.88 277 LEU A N 1
ATOM 2117 C CA . LEU A 1 277 ? -16.609 -28.453 -52.594 1 91.88 277 LEU A CA 1
ATOM 2118 C C . LEU A 1 277 ? -16.812 -28.578 -51.094 1 91.88 277 LEU A C 1
ATOM 2120 O O . LEU A 1 277 ? -17.547 -29.453 -50.625 1 91.88 277 LEU A O 1
ATOM 2124 N N . PHE A 1 278 ? -16.156 -27.75 -50.281 1 93.31 278 PHE A N 1
ATOM 2125 C CA . PHE A 1 278 ? -16.281 -27.797 -48.844 1 93.31 278 PHE A CA 1
ATOM 2126 C C . PHE A 1 278 ? -17.703 -27.484 -48.375 1 93.31 278 PHE A C 1
ATOM 2128 O O . PHE A 1 278 ? -18.234 -28.141 -47.5 1 93.31 278 PHE A O 1
ATOM 2135 N N . ARG A 1 279 ? -18.281 -26.578 -48.969 1 88.12 279 ARG A N 1
ATOM 2136 C CA . ARG A 1 279 ? -19.641 -26.188 -48.594 1 88.12 279 ARG A CA 1
ATOM 2137 C C . ARG A 1 279 ? -20.625 -27.281 -48.969 1 88.12 279 ARG A C 1
ATOM 2139 O O . ARG A 1 279 ? -21.625 -27.484 -48.25 1 88.12 279 ARG A O 1
ATOM 2146 N N . LYS A 1 280 ? -20.312 -27.984 -50.062 1 89.69 280 LYS A N 1
ATOM 2147 C CA . LYS A 1 280 ? -21.172 -29.094 -50.469 1 89.69 280 LYS A CA 1
ATOM 2148 C C . LYS A 1 280 ? -21.016 -30.297 -49.531 1 89.69 280 LYS A C 1
ATOM 2150 O O . LYS A 1 280 ? -22 -30.922 -49.156 1 89.69 280 LYS A O 1
ATOM 2155 N N . THR A 1 281 ? -19.844 -30.531 -49.188 1 90.25 281 THR A N 1
ATOM 2156 C CA . THR A 1 281 ? -19.547 -31.703 -48.375 1 90.25 281 THR A CA 1
ATOM 2157 C C . THR A 1 281 ? -19.906 -31.453 -46.938 1 90.25 281 THR A C 1
ATOM 2159 O O . THR A 1 281 ? -20.375 -32.375 -46.219 1 90.25 281 THR A O 1
ATOM 2162 N N . PHE A 1 282 ? -19.594 -30.25 -46.5 1 91.19 282 PHE A N 1
ATOM 2163 C CA . PHE A 1 282 ? -19.875 -29.875 -45.125 1 91.19 282 PHE A CA 1
ATOM 2164 C C . PHE A 1 282 ? -20.766 -28.641 -45.062 1 91.19 282 PHE A C 1
ATOM 2166 O O . PHE A 1 282 ? -20.281 -27.531 -44.844 1 91.19 282 PHE A O 1
ATOM 2173 N N . PRO A 1 283 ? -22.016 -28.812 -45.062 1 80.81 283 PRO A N 1
ATOM 2174 C CA . PRO A 1 283 ? -22.938 -27.672 -45.188 1 80.81 283 PRO A CA 1
ATOM 2175 C C . PRO A 1 283 ? -22.906 -26.734 -44 1 80.81 283 PRO A C 1
ATOM 2177 O O . PRO A 1 283 ? -23.172 -25.547 -44.125 1 80.81 283 PRO A O 1
ATOM 2180 N N . ASN A 1 284 ? -22.516 -27.234 -42.844 1 78.62 284 ASN A N 1
ATOM 2181 C CA . ASN A 1 284 ? -22.531 -26.375 -41.688 1 78.62 284 ASN A CA 1
ATOM 2182 C C . ASN A 1 284 ? -21.156 -25.766 -41.406 1 78.62 284 ASN A C 1
ATOM 2184 O O . ASN A 1 284 ? -20.969 -25.094 -40.375 1 78.62 284 ASN A O 1
ATOM 2188 N N . LEU A 1 285 ? -20.328 -25.922 -42.25 1 85.75 285 LEU A N 1
ATOM 2189 C CA . LEU A 1 285 ? -18.969 -25.438 -42.062 1 85.75 285 LEU A CA 1
ATOM 2190 C C . LEU A 1 285 ? -18.891 -23.938 -42.312 1 85.75 285 LEU A C 1
ATOM 2192 O O . LEU A 1 285 ? -19.453 -23.453 -43.312 1 85.75 285 LEU A O 1
ATOM 2196 N N . LYS A 1 286 ? -18.312 -23.141 -41.406 1 83.12 286 LYS A N 1
ATOM 2197 C CA . LYS 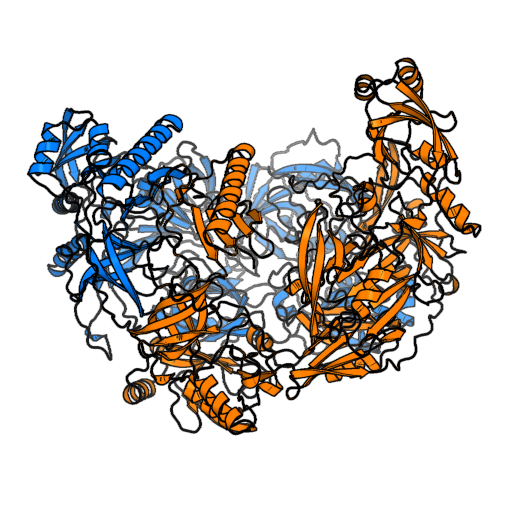A 1 286 ? -18.281 -21.688 -41.562 1 83.12 286 LYS A CA 1
ATOM 2198 C C . LYS A 1 286 ? -16.906 -21.203 -41.969 1 83.12 286 LYS A C 1
ATOM 2200 O O . LYS A 1 286 ? -16.703 -20.031 -42.25 1 83.12 286 LYS A O 1
ATOM 2205 N N . GLY A 1 287 ? -15.984 -22.031 -42.031 1 89 287 GLY A N 1
ATOM 2206 C CA . GLY A 1 287 ? -14.625 -21.656 -42.375 1 89 287 GLY A CA 1
ATOM 2207 C C . GLY A 1 287 ? -13.688 -22.859 -42.469 1 89 287 GLY A C 1
ATOM 2208 O O . GLY A 1 287 ? -14.133 -24 -42.469 1 89 287 GLY A O 1
ATOM 2209 N N . LEU A 1 288 ? -12.453 -22.484 -42.688 1 93.06 288 LEU A N 1
ATOM 2210 C CA . LEU A 1 288 ? -11.445 -23.531 -42.844 1 93.06 288 LEU A CA 1
ATOM 2211 C C . LEU A 1 288 ? -10.289 -23.312 -41.875 1 93.06 288 LEU A C 1
ATOM 2213 O O . LEU A 1 288 ? -10.234 -22.297 -41.188 1 93.06 288 LEU A O 1
ATOM 2217 N N . ILE A 1 289 ? -9.406 -24.312 -41.75 1 94.81 289 ILE A N 1
ATOM 2218 C CA . ILE A 1 289 ? -8.242 -24.281 -40.875 1 94.81 289 ILE A CA 1
ATOM 2219 C C . ILE A 1 289 ? -7.043 -23.719 -41.656 1 94.81 289 ILE A C 1
ATOM 2221 O O . ILE A 1 289 ? -6.723 -24.172 -42.75 1 94.81 289 ILE A O 1
ATOM 2225 N N . VAL A 1 290 ? -6.473 -22.625 -41.031 1 94.19 290 VAL A N 1
ATOM 2226 C CA . VAL A 1 290 ? -5.363 -21.922 -41.656 1 94.19 290 VAL A CA 1
ATOM 2227 C C . VAL A 1 290 ? -4.137 -21.969 -40.75 1 94.19 290 VAL A C 1
ATOM 2229 O O . VAL A 1 290 ? -4.258 -21.828 -39.531 1 94.19 290 VAL A O 1
ATOM 2232 N N . ALA A 1 291 ? -3.041 -22.219 -41.375 1 94.62 291 ALA A N 1
ATOM 2233 C CA . ALA A 1 291 ? -1.802 -22.203 -40.625 1 94.62 291 ALA A CA 1
ATOM 2234 C C . ALA A 1 291 ? -1.445 -20.781 -40.188 1 94.62 291 ALA A C 1
ATOM 2236 O O . ALA A 1 291 ? -1.312 -19.891 -41.031 1 94.62 291 ALA A O 1
ATOM 2237 N N . GLU A 1 292 ? -1.373 -20.578 -39 1 91.31 292 GLU A N 1
ATOM 2238 C CA . GLU A 1 292 ? -1.037 -19.266 -38.469 1 91.31 292 GLU A CA 1
ATOM 2239 C C . GLU A 1 292 ? 0.466 -19.125 -38.25 1 91.31 292 GLU A C 1
ATOM 2241 O O . GLU A 1 292 ? 1.04 -18.062 -38.5 1 91.31 292 GLU A O 1
ATOM 2246 N N . LYS A 1 293 ? 1.022 -20.156 -37.656 1 92 293 LYS A N 1
ATOM 2247 C CA . LYS A 1 293 ? 2.443 -20.125 -37.312 1 92 293 LYS A CA 1
ATOM 2248 C C . LYS A 1 293 ? 3.094 -21.484 -37.531 1 92 293 LYS A C 1
ATOM 2250 O O . LYS A 1 293 ? 2.523 -22.516 -37.188 1 92 293 LYS A O 1
ATOM 2255 N N . VAL A 1 294 ? 4.156 -21.469 -38.156 1 94.25 294 VAL A N 1
ATOM 2256 C CA . VAL A 1 294 ? 4.98 -22.656 -38.312 1 94.25 294 VAL A CA 1
ATOM 2257 C C . VAL A 1 294 ? 6.281 -22.5 -37.531 1 94.25 294 VAL A C 1
ATOM 2259 O O . VAL A 1 294 ? 7.012 -21.531 -37.719 1 94.25 294 VAL A O 1
ATOM 2262 N N . LEU A 1 295 ? 6.5 -23.422 -36.656 1 93.31 295 LEU A N 1
ATOM 2263 C CA . LEU A 1 295 ? 7.668 -23.297 -35.781 1 93.31 295 LEU A CA 1
ATOM 2264 C C . LEU A 1 295 ? 8.938 -23.688 -36.531 1 93.31 295 LEU A C 1
ATOM 2266 O O . LEU A 1 295 ? 8.938 -24.656 -37.312 1 93.31 295 LEU A O 1
ATOM 2270 N N . PRO A 1 296 ? 9.984 -22.938 -36.312 1 92.88 296 PRO A N 1
ATOM 2271 C CA . PRO A 1 296 ? 11.25 -23.25 -36.969 1 92.88 296 PRO A CA 1
ATOM 2272 C C . PRO A 1 296 ? 11.844 -24.578 -36.531 1 92.88 296 PRO A C 1
ATOM 2274 O O . PRO A 1 296 ? 11.711 -24.969 -35.375 1 92.88 296 PRO A O 1
ATOM 2277 N N . GLU A 1 297 ? 12.453 -25.297 -37.469 1 90.69 297 GLU A N 1
ATOM 2278 C CA . GLU A 1 297 ? 13.188 -26.547 -37.25 1 90.69 297 GLU A CA 1
ATOM 2279 C C . GLU A 1 297 ? 12.242 -27.703 -36.938 1 90.69 297 GLU A C 1
ATOM 2281 O O . GLU A 1 297 ? 12.688 -28.812 -36.656 1 90.69 297 GLU A O 1
ATOM 2286 N N . GLY A 1 298 ? 10.977 -27.438 -37 1 92.38 298 GLY A N 1
ATOM 2287 C CA . GLY A 1 298 ? 10 -28.516 -36.812 1 92.38 298 GLY A CA 1
ATOM 2288 C C . GLY A 1 298 ? 9.727 -29.281 -38.094 1 92.38 298 GLY A C 1
ATOM 2289 O O . GLY A 1 298 ? 10.297 -28.969 -39.156 1 92.38 298 GLY A O 1
ATOM 2290 N N . PRO A 1 299 ? 8.836 -30.203 -37.938 1 94.94 299 PRO A N 1
ATOM 2291 C CA . PRO A 1 299 ? 8.562 -31.047 -39.125 1 94.94 299 PRO A CA 1
ATOM 2292 C C . PRO A 1 299 ? 7.934 -30.266 -40.281 1 94.94 299 PRO A C 1
ATOM 2294 O O . PRO A 1 299 ? 8.094 -30.656 -41.438 1 94.94 299 PRO A O 1
ATOM 2297 N N . SER A 1 300 ? 7.258 -29.203 -40 1 95.88 300 SER A N 1
ATOM 2298 C CA . SER A 1 300 ? 6.559 -28.438 -41.031 1 95.88 300 SER A CA 1
ATOM 2299 C C . SER A 1 300 ? 7.406 -27.281 -41.531 1 95.88 300 SER A C 1
ATOM 2301 O O . SER A 1 300 ? 7.02 -26.578 -42.469 1 95.88 300 SER A O 1
ATOM 2303 N N . ASP A 1 301 ? 8.516 -27.109 -40.875 1 95 301 ASP A N 1
ATOM 2304 C CA . ASP A 1 301 ? 9.375 -26 -41.25 1 95 301 ASP A CA 1
ATOM 2305 C C . ASP A 1 301 ? 9.844 -26.156 -42.719 1 95 301 ASP A C 1
ATOM 2307 O O . ASP A 1 301 ? 10.312 -27.219 -43.094 1 95 301 ASP A O 1
ATOM 2311 N N . GLY A 1 302 ? 9.766 -25.156 -43.5 1 92.94 302 GLY A N 1
ATOM 2312 C CA . GLY A 1 302 ? 10.164 -25.188 -44.875 1 92.94 302 GLY A CA 1
ATOM 2313 C C . GLY A 1 302 ? 9.125 -25.828 -45.781 1 92.94 302 GLY A C 1
ATOM 2314 O O . GLY A 1 302 ? 9.25 -25.781 -47.031 1 92.94 302 GLY A O 1
ATOM 2315 N N . LYS A 1 303 ? 8.117 -26.422 -45.219 1 95.94 303 LYS A N 1
ATOM 2316 C CA . LYS A 1 303 ? 7.094 -27.109 -46 1 95.94 303 LYS A CA 1
ATOM 2317 C C . LYS A 1 303 ? 5.777 -26.344 -46 1 95.94 303 LYS A C 1
ATOM 2319 O O . LYS A 1 303 ? 5.145 -26.172 -47.031 1 95.94 303 LYS A O 1
ATOM 2324 N N . LEU A 1 304 ? 5.41 -25.938 -44.812 1 95.62 304 LEU A N 1
ATOM 2325 C CA . LEU A 1 304 ? 4.219 -25.109 -44.688 1 95.62 304 LEU A CA 1
ATOM 2326 C C . LEU A 1 304 ? 4.598 -23.656 -44.375 1 95.62 304 LEU A C 1
ATOM 2328 O O . LEU A 1 304 ? 5.719 -23.375 -43.938 1 95.62 304 LEU A O 1
ATOM 2332 N N . GLU A 1 305 ? 3.734 -22.766 -44.688 1 94 305 GLU A N 1
ATOM 2333 C CA . GLU A 1 305 ? 3.908 -21.344 -44.406 1 94 305 GLU A CA 1
ATOM 2334 C C . GLU A 1 305 ? 2.66 -20.75 -43.781 1 94 305 GLU A C 1
ATOM 2336 O O . GLU A 1 305 ? 1.562 -21.281 -43.938 1 94 305 GLU A O 1
ATOM 2341 N N . ALA A 1 306 ? 2.951 -19.688 -43.094 1 93.12 306 ALA A N 1
ATOM 2342 C CA . ALA A 1 306 ? 1.815 -18.953 -42.531 1 93.12 306 ALA A CA 1
ATOM 2343 C C . ALA A 1 306 ? 0.866 -18.5 -43.625 1 93.12 306 ALA A C 1
ATOM 2345 O O . ALA A 1 306 ? 1.303 -17.969 -44.656 1 93.12 306 ALA A O 1
ATOM 2346 N N . GLY A 1 307 ? -0.379 -18.75 -43.469 1 92.38 307 GLY A N 1
ATOM 2347 C CA . GLY A 1 307 ? -1.37 -18.391 -44.469 1 92.38 307 GLY A CA 1
ATOM 2348 C C . GLY A 1 307 ? -1.855 -19.562 -45.281 1 92.38 307 GLY A C 1
ATOM 2349 O O . GLY A 1 307 ? -2.848 -19.453 -46 1 92.38 307 GLY A O 1
ATOM 2350 N N . ASP A 1 308 ? -1.24 -20.688 -45.156 1 95.25 308 ASP A N 1
ATOM 2351 C CA . ASP A 1 308 ? -1.662 -21.891 -45.875 1 95.25 308 ASP A CA 1
ATOM 2352 C C . ASP A 1 308 ? -3.033 -22.359 -45.375 1 95.25 308 ASP A C 1
ATOM 2354 O O . ASP A 1 308 ? -3.266 -22.484 -44.188 1 95.25 308 ASP A O 1
ATOM 2358 N N . ILE A 1 309 ? -3.887 -22.531 -46.344 1 96.06 309 ILE A N 1
ATOM 2359 C CA . ILE A 1 309 ? -5.203 -23.062 -46 1 96.06 309 ILE A CA 1
ATOM 2360 C C . ILE A 1 309 ? -5.188 -24.578 -46.125 1 96.06 309 ILE A C 1
ATOM 2362 O O . ILE A 1 309 ? -4.902 -25.141 -47.188 1 96.06 309 ILE A O 1
ATOM 2366 N N . LEU A 1 310 ? -5.457 -25.297 -45.094 1 96.62 310 LEU A N 1
ATOM 2367 C CA . LEU A 1 310 ? -5.438 -26.75 -45.031 1 96.62 310 LEU A CA 1
ATOM 2368 C C . LEU A 1 310 ? -6.648 -27.328 -45.781 1 96.62 310 LEU A C 1
ATOM 2370 O O . LEU A 1 310 ? -7.789 -27.062 -45.375 1 96.62 310 LEU A O 1
ATOM 2374 N N . ILE A 1 311 ? -6.441 -28.156 -46.781 1 96.38 311 ILE A N 1
ATOM 2375 C CA . ILE A 1 311 ? -7.527 -28.703 -47.594 1 96.38 311 ILE A CA 1
ATOM 2376 C C . ILE A 1 311 ? -7.719 -30.188 -47.281 1 96.38 311 ILE A C 1
ATOM 2378 O O . ILE A 1 311 ? -8.805 -30.594 -46.875 1 96.38 311 ILE A O 1
ATOM 2382 N N . LYS A 1 312 ? -6.633 -30.922 -47.5 1 96.12 312 LYS A N 1
ATOM 2383 C CA . LYS A 1 312 ? -6.711 -32.375 -47.25 1 96.12 312 LYS A CA 1
ATOM 2384 C C . LYS A 1 312 ? -5.527 -32.844 -46.406 1 96.12 312 LYS A C 1
ATOM 2386 O O . LYS A 1 312 ? -4.449 -32.25 -46.469 1 96.12 312 LYS A O 1
ATOM 2391 N N . ILE A 1 313 ? -5.77 -33.875 -45.688 1 96.19 313 ILE A N 1
ATOM 2392 C CA . ILE A 1 313 ? -4.723 -34.656 -45 1 96.19 313 ILE A CA 1
ATOM 2393 C C . ILE A 1 313 ? -4.914 -36.156 -45.281 1 96.19 313 ILE A C 1
ATOM 2395 O O . ILE A 1 313 ? -6 -36.688 -45.094 1 96.19 313 ILE A O 1
ATOM 2399 N N . ASN A 1 314 ? -3.939 -36.781 -45.812 1 95.81 314 ASN A N 1
ATOM 2400 C CA . ASN A 1 314 ? -4.02 -38.188 -46.25 1 95.81 314 ASN A CA 1
ATOM 2401 C C . ASN A 1 314 ? -5.211 -38.406 -47.188 1 95.81 314 ASN A C 1
ATOM 2403 O O . ASN A 1 314 ? -5.965 -39.375 -47 1 95.81 314 ASN A O 1
ATOM 2407 N N . GLY A 1 315 ? -5.43 -37.406 -47.938 1 92.56 315 GLY A N 1
ATOM 2408 C CA . GLY A 1 315 ? -6.441 -37.562 -48.969 1 92.56 315 GLY A CA 1
ATOM 2409 C C . GLY A 1 315 ? -7.836 -37.219 -48.5 1 92.56 315 GLY A C 1
ATOM 2410 O O . GLY A 1 315 ? -8.773 -37.156 -49.281 1 92.56 315 GLY A O 1
ATOM 2411 N N . LYS A 1 316 ? -8 -37 -47.281 1 93.12 316 LYS A N 1
ATOM 2412 C CA . LYS A 1 316 ? -9.312 -36.688 -46.719 1 93.12 316 LYS A CA 1
ATOM 2413 C C . LYS A 1 316 ? -9.461 -35.188 -46.469 1 93.12 316 LYS A C 1
ATOM 2415 O O . LYS A 1 316 ? -8.523 -34.531 -46 1 93.12 316 LYS A O 1
ATOM 2420 N N . LEU A 1 317 ? -10.617 -34.656 -46.781 1 94.5 317 LEU A N 1
ATOM 2421 C CA . LEU A 1 317 ? -10.914 -33.25 -46.5 1 94.5 317 LEU A CA 1
ATOM 2422 C C . LEU A 1 317 ? -10.938 -32.969 -45 1 94.5 317 LEU A C 1
ATOM 2424 O O . LEU A 1 317 ? -11.461 -33.781 -44.219 1 94.5 317 LEU A O 1
ATOM 2428 N N . VAL A 1 318 ? -10.32 -31.875 -44.625 1 93.44 318 VAL A N 1
ATOM 2429 C CA . VAL A 1 318 ? -10.273 -31.5 -43.219 1 93.44 318 VAL A CA 1
ATOM 2430 C C . VAL A 1 318 ? -11.273 -30.391 -42.938 1 93.44 318 VAL A C 1
ATOM 2432 O O . VAL A 1 318 ? -11.117 -29.266 -43.406 1 93.44 318 VAL A O 1
ATOM 2435 N N . ASP A 1 319 ? -12.242 -30.656 -42.219 1 87.12 319 ASP A N 1
ATOM 2436 C CA . ASP A 1 319 ? -13.266 -29.656 -41.906 1 87.12 319 ASP A CA 1
ATOM 2437 C C . ASP A 1 319 ? -12.961 -28.938 -40.625 1 87.12 319 ASP A C 1
ATOM 2439 O O . ASP A 1 319 ? -13.016 -27.719 -40.531 1 87.12 319 ASP A O 1
ATOM 2443 N N . GLN A 1 320 ? -12.672 -29.75 -39.531 1 87.62 320 GLN A N 1
ATOM 2444 C CA . GLN A 1 320 ? -12.461 -29.203 -38.219 1 87.62 320 GLN A CA 1
ATOM 2445 C C . GLN A 1 320 ? -11.203 -29.781 -37.562 1 87.62 320 GLN A C 1
ATOM 2447 O O . GLN A 1 320 ? -10.594 -30.703 -38.125 1 87.62 320 GLN A O 1
ATOM 2452 N N . PHE A 1 321 ? -10.891 -29.203 -36.469 1 89.5 321 PHE A N 1
ATOM 2453 C CA . PHE A 1 321 ? -9.672 -29.578 -35.75 1 89.5 321 PHE A CA 1
ATOM 2454 C C . PHE A 1 321 ? -9.75 -31.047 -35.312 1 89.5 321 PHE A C 1
ATOM 2456 O O . PHE A 1 321 ? -8.727 -31.734 -35.25 1 89.5 321 PHE A O 1
ATOM 2463 N N . LEU A 1 322 ? -10.945 -31.453 -35.031 1 84.56 322 LEU A N 1
ATOM 2464 C CA . LEU A 1 322 ? -11.078 -32.844 -34.594 1 84.56 322 LEU A CA 1
ATOM 2465 C C . LEU A 1 322 ? -10.508 -33.812 -35.625 1 84.56 322 LEU A C 1
ATOM 2467 O O . LEU A 1 322 ? -9.812 -34.75 -35.25 1 84.56 322 LEU A O 1
ATOM 2471 N N . CYS A 1 323 ? -10.891 -33.531 -36.812 1 88.12 323 CYS A N 1
ATOM 2472 C CA . CYS A 1 323 ? -10.391 -34.375 -37.906 1 88.12 323 CYS A CA 1
ATOM 2473 C C . CYS A 1 323 ? -8.867 -34.281 -38 1 88.12 323 CYS A C 1
ATOM 2475 O O . CYS A 1 323 ? -8.195 -35.312 -38.094 1 88.12 323 CYS A O 1
ATOM 2477 N N . LEU A 1 324 ? -8.367 -33.094 -37.969 1 91.5 324 LEU A N 1
ATOM 2478 C CA . LEU A 1 324 ? -6.926 -32.875 -38.031 1 91.5 324 LEU A CA 1
ATOM 2479 C C . LEU A 1 324 ? -6.215 -33.594 -36.906 1 91.5 324 LEU A C 1
ATOM 2481 O O . LEU A 1 324 ? -5.277 -34.375 -37.125 1 91.5 324 LEU A O 1
ATOM 2485 N N . ASN A 1 325 ? -6.625 -33.469 -35.719 1 89.25 325 ASN A N 1
ATOM 2486 C CA . ASN A 1 325 ? -5.977 -34.031 -34.531 1 89.25 325 ASN A CA 1
ATOM 2487 C C . ASN A 1 325 ? -6.066 -35.562 -34.531 1 89.25 325 ASN A C 1
ATOM 2489 O O . ASN A 1 325 ? -5.133 -36.219 -34.094 1 89.25 325 ASN A O 1
ATOM 2493 N N . THR A 1 326 ? -7.195 -36.031 -34.969 1 88.06 326 THR A N 1
ATOM 2494 C CA . THR A 1 326 ? -7.355 -37.5 -35.031 1 88.06 326 THR A CA 1
ATOM 2495 C C . THR A 1 326 ? -6.328 -38.094 -35.969 1 88.06 326 THR A C 1
ATOM 2497 O O . THR A 1 326 ? -5.691 -39.094 -35.625 1 88.06 326 THR A O 1
ATOM 2500 N N . VAL A 1 327 ? -6.211 -37.469 -37.062 1 92.38 327 VAL A N 1
ATOM 2501 C CA . VAL A 1 327 ? -5.266 -38 -38.062 1 92.38 327 VAL A CA 1
ATOM 2502 C C . VAL A 1 327 ? -3.844 -37.875 -37.5 1 92.38 327 VAL A C 1
ATOM 2504 O O . VAL A 1 327 ? -3.051 -38.812 -37.656 1 92.38 327 VAL A O 1
ATOM 2507 N N . LEU A 1 328 ? -3.498 -36.812 -36.938 1 92.19 328 LEU A N 1
ATOM 2508 C CA . LEU A 1 328 ? -2.158 -36.625 -36.406 1 92.19 328 LEU A CA 1
ATOM 2509 C C . LEU A 1 328 ? -1.891 -37.625 -35.281 1 92.19 328 LEU A C 1
ATOM 2511 O O . LEU A 1 328 ? -0.813 -38.219 -35.219 1 92.19 328 LEU A O 1
ATOM 2515 N N . ASP A 1 329 ? -2.828 -37.875 -34.406 1 88.38 329 ASP A N 1
ATOM 2516 C CA . ASP A 1 329 ? -2.668 -38.781 -33.281 1 88.38 329 ASP A CA 1
ATOM 2517 C C . ASP A 1 329 ? -2.479 -40.219 -33.75 1 88.38 329 ASP A C 1
ATOM 2519 O O . ASP A 1 329 ? -1.729 -41 -33.156 1 88.38 329 ASP A O 1
ATOM 2523 N N . GLU A 1 330 ? -3.115 -40.531 -34.812 1 88.25 330 GLU A N 1
ATOM 2524 C CA . GLU A 1 330 ? -3.076 -41.906 -35.312 1 88.25 330 GLU A CA 1
ATOM 2525 C C . GLU A 1 330 ? -1.811 -42.156 -36.125 1 88.25 330 GLU A C 1
ATOM 2527 O O . GLU A 1 330 ? -1.464 -43.312 -36.406 1 88.25 330 GLU A O 1
ATOM 2532 N N . ASN A 1 331 ? -1.116 -41.094 -36.438 1 93.38 331 ASN A N 1
ATOM 2533 C CA . ASN A 1 331 ? 0.032 -41.25 -37.344 1 93.38 331 ASN A CA 1
ATOM 2534 C C . ASN A 1 331 ? 1.316 -40.75 -36.688 1 93.38 331 ASN A C 1
ATOM 2536 O O . ASN A 1 331 ? 2.152 -40.125 -37.344 1 93.38 331 ASN A O 1
ATOM 2540 N N . VAL A 1 332 ? 1.362 -40.906 -35.469 1 91.75 332 VAL A N 1
ATOM 2541 C CA . VAL A 1 332 ? 2.59 -40.5 -34.781 1 91.75 332 VAL A CA 1
ATOM 2542 C C . VAL A 1 332 ? 3.754 -41.375 -35.25 1 91.75 332 VAL A C 1
ATOM 2544 O O . VAL A 1 332 ? 3.654 -42.594 -35.312 1 91.75 332 VAL A O 1
ATOM 2547 N N . GLY A 1 333 ? 4.848 -40.75 -35.625 1 92 333 GLY A N 1
ATOM 2548 C CA . GLY A 1 333 ? 6.012 -41.469 -36.156 1 92 333 GLY A CA 1
ATOM 2549 C C . GLY A 1 333 ? 5.941 -41.75 -37.625 1 92 333 GLY A C 1
ATOM 2550 O O . GLY A 1 333 ? 6.898 -42.281 -38.219 1 92 333 GLY A O 1
ATOM 2551 N N . GLN A 1 334 ? 4.82 -41.375 -38.219 1 94.81 334 GLN A N 1
ATOM 2552 C CA . GLN A 1 334 ? 4.605 -41.594 -39.625 1 94.81 334 GLN A CA 1
ATOM 2553 C C . GLN A 1 334 ? 4.488 -40.281 -40.375 1 94.81 334 GLN A C 1
ATOM 2555 O O . GLN A 1 334 ? 4.52 -39.219 -39.781 1 94.81 334 GLN A O 1
ATOM 2560 N N . THR A 1 335 ? 4.523 -40.469 -41.688 1 95.94 335 THR A N 1
ATOM 2561 C CA . THR A 1 335 ? 4.395 -39.281 -42.531 1 95.94 335 THR A CA 1
ATOM 2562 C C . THR A 1 335 ? 2.969 -39.156 -43.062 1 95.94 335 THR A C 1
ATOM 2564 O O . THR A 1 335 ? 2.348 -40.156 -43.438 1 95.94 335 THR A O 1
ATOM 2567 N N . VAL A 1 336 ? 2.498 -37.969 -43.062 1 97.19 336 VAL A N 1
ATOM 2568 C CA . VAL A 1 336 ? 1.17 -37.719 -43.594 1 97.19 336 VAL A CA 1
ATOM 2569 C C . VAL A 1 336 ? 1.284 -36.781 -44.781 1 97.19 336 VAL A C 1
ATOM 2571 O O . VAL A 1 336 ? 2.184 -35.938 -44.844 1 97.19 336 VAL A O 1
ATOM 2574 N N . SER A 1 337 ? 0.388 -37 -45.719 1 96.69 337 SER A N 1
ATOM 2575 C CA . SER A 1 337 ? 0.312 -36.125 -46.875 1 96.69 337 SER A CA 1
ATOM 2576 C C . SER A 1 337 ? -0.651 -34.969 -46.625 1 96.69 337 SER A C 1
ATOM 2578 O O . SER A 1 337 ? -1.827 -35.188 -46.312 1 96.69 337 SER A O 1
ATOM 2580 N N . VAL A 1 338 ? -0.11 -33.719 -46.719 1 97.44 338 VAL A N 1
ATOM 2581 C CA . VAL A 1 338 ? -0.914 -32.562 -46.406 1 97.44 338 VAL A CA 1
ATOM 2582 C C . VAL A 1 338 ? -1.081 -31.719 -47.688 1 97.44 338 VAL A C 1
ATOM 2584 O O . VAL A 1 338 ? -0.095 -31.344 -48.312 1 97.44 338 VAL A O 1
ATOM 2587 N N . LEU A 1 339 ? -2.287 -31.5 -48.094 1 96.88 339 LEU A N 1
ATOM 2588 C CA . LEU A 1 339 ? -2.6 -30.609 -49.219 1 96.88 339 LEU A CA 1
ATOM 2589 C C . LEU A 1 339 ? -3.061 -29.25 -48.719 1 96.88 339 LEU A C 1
ATOM 2591 O O . LEU A 1 339 ? -4.02 -29.156 -47.938 1 96.88 339 LEU A O 1
ATOM 2595 N N . VAL A 1 340 ? -2.35 -28.234 -49.125 1 97.44 340 VAL A N 1
ATOM 2596 C CA . VAL A 1 340 ? -2.725 -26.891 -48.719 1 97.44 340 VAL A CA 1
ATOM 2597 C C . VAL A 1 340 ? -2.926 -26.016 -49.938 1 97.44 340 VAL A C 1
ATOM 2599 O O . VAL A 1 340 ? -2.396 -26.312 -51.031 1 97.44 340 VAL A O 1
ATOM 2602 N N . ALA A 1 341 ? -3.781 -24.984 -49.812 1 95.62 341 ALA A N 1
ATOM 2603 C CA . ALA A 1 341 ? -3.928 -23.938 -50.844 1 95.62 341 ALA A CA 1
ATOM 2604 C C . ALA A 1 341 ? -3.127 -22.703 -50.469 1 95.62 341 ALA A C 1
ATOM 2606 O O . ALA A 1 341 ? -3.365 -22.094 -49.406 1 95.62 341 ALA A O 1
ATOM 2607 N N . ARG A 1 342 ? -2.068 -22.375 -51.281 1 90.31 342 ARG A N 1
ATOM 2608 C CA . ARG A 1 342 ? -1.213 -21.203 -51.062 1 90.31 342 ARG A CA 1
ATOM 2609 C C . ARG A 1 342 ? -1.352 -20.203 -52.188 1 90.31 342 ARG A C 1
ATOM 2611 O O . ARG A 1 342 ? -0.901 -20.453 -53.312 1 90.31 342 ARG A O 1
ATOM 2618 N N . HIS A 1 343 ? -1.987 -19.25 -51.906 1 88 343 HIS A N 1
ATOM 2619 C CA . HIS A 1 343 ? -2.174 -18.203 -52.906 1 88 343 HIS A CA 1
ATOM 2620 C C . HIS A 1 343 ? -2.811 -18.75 -54.188 1 88 343 HIS A C 1
ATOM 2622 O O . HIS A 1 343 ? -2.318 -18.5 -55.281 1 88 343 HIS A O 1
ATOM 2628 N N . GLY A 1 344 ? -3.771 -19.547 -54 1 87.5 344 GLY A N 1
ATOM 2629 C CA . GLY A 1 344 ? -4.566 -20.031 -55.125 1 87.5 344 GLY A CA 1
ATOM 2630 C C . GLY A 1 344 ? -3.992 -21.281 -55.75 1 87.5 344 GLY A C 1
ATOM 2631 O O . GLY A 1 344 ? -4.602 -21.859 -56.656 1 87.5 344 GLY A O 1
ATOM 2632 N N . CYS A 1 345 ? -2.791 -21.688 -55.344 1 92.94 345 CYS A N 1
ATOM 2633 C CA . CYS A 1 345 ? -2.148 -22.875 -55.875 1 92.94 345 CYS A CA 1
ATOM 2634 C C . CYS A 1 345 ? -2.201 -24.031 -54.875 1 92.94 345 CYS A C 1
ATOM 2636 O O . CYS A 1 345 ? -2.041 -23.812 -53.656 1 92.94 345 CYS A O 1
ATOM 2638 N N . ASP A 1 346 ? -2.467 -25.172 -55.406 1 94.75 346 ASP A N 1
ATOM 2639 C CA . ASP A 1 346 ? -2.473 -26.375 -54.562 1 94.75 346 ASP A CA 1
ATOM 2640 C C . ASP A 1 346 ? -1.061 -26.922 -54.375 1 94.75 346 ASP A C 1
ATOM 2642 O O . ASP A 1 346 ? -0.347 -27.156 -55.344 1 94.75 346 ASP A O 1
ATOM 2646 N N . ILE A 1 347 ? -0.614 -27.062 -53.156 1 95.81 347 ILE A N 1
ATOM 2647 C CA . ILE A 1 347 ? 0.699 -27.594 -52.812 1 95.81 347 ILE A CA 1
ATOM 2648 C C . ILE A 1 347 ? 0.541 -28.828 -51.938 1 95.81 347 ILE A C 1
ATOM 2650 O O . ILE A 1 347 ? -0.143 -28.781 -50.906 1 95.81 347 ILE A O 1
ATOM 2654 N N . GLU A 1 348 ? 1.037 -29.922 -52.281 1 95.94 348 GLU A N 1
ATOM 2655 C CA . GLU A 1 348 ? 1.02 -31.156 -51.5 1 95.94 348 GLU A CA 1
ATOM 2656 C C . GLU A 1 348 ? 2.391 -31.438 -50.875 1 95.94 348 GLU A C 1
ATOM 2658 O O . GLU A 1 348 ? 3.4 -31.438 -51.594 1 95.94 348 GLU A O 1
ATOM 2663 N N . GLN A 1 349 ? 2.428 -31.594 -49.594 1 96.19 349 GLN A N 1
ATOM 2664 C CA . GLN A 1 349 ? 3.67 -31.844 -48.875 1 96.19 349 GLN A CA 1
ATOM 2665 C C . GLN A 1 349 ? 3.545 -33.062 -47.969 1 96.19 349 GLN A C 1
ATOM 2667 O O . GLN A 1 349 ? 2.492 -33.281 -47.375 1 96.19 349 GLN A O 1
ATOM 2672 N N . ASP A 1 350 ? 4.602 -33.844 -47.906 1 96.38 350 ASP A N 1
ATOM 2673 C CA . ASP A 1 350 ? 4.695 -34.906 -46.938 1 96.38 350 ASP A CA 1
ATOM 2674 C C . ASP A 1 350 ? 5.387 -34.438 -45.656 1 96.38 350 ASP A C 1
ATOM 2676 O O . ASP A 1 350 ? 6.535 -34 -45.688 1 96.38 350 ASP A O 1
ATOM 2680 N N . ILE A 1 351 ? 4.664 -34.562 -44.531 1 97.25 351 ILE A N 1
ATOM 2681 C CA . ILE A 1 351 ? 5.18 -34.031 -43.281 1 97.25 351 ILE A CA 1
ATOM 2682 C C . ILE A 1 351 ? 5.207 -35.156 -42.219 1 97.25 351 ILE A C 1
ATOM 2684 O O . ILE A 1 351 ? 4.238 -35.906 -42.094 1 97.25 351 ILE A O 1
ATOM 2688 N N . ALA A 1 352 ? 6.238 -35.219 -41.5 1 95.69 352 ALA A N 1
ATOM 2689 C CA . ALA A 1 352 ? 6.371 -36.188 -40.406 1 95.69 352 ALA A CA 1
ATOM 2690 C C . ALA A 1 352 ? 5.605 -35.75 -39.188 1 95.69 352 ALA A C 1
ATOM 2692 O O . ALA A 1 352 ? 5.68 -34.594 -38.781 1 95.69 352 ALA A O 1
ATOM 2693 N N . VAL A 1 353 ? 4.816 -36.688 -38.656 1 95.81 353 VAL A N 1
ATOM 2694 C CA . VAL A 1 353 ? 4.082 -36.406 -37.438 1 95.81 353 VAL A CA 1
ATOM 2695 C C . VAL A 1 353 ? 4.926 -36.781 -36.219 1 95.81 353 VAL A C 1
ATOM 2697 O O . VAL A 1 353 ? 5.301 -37.969 -36.062 1 95.81 353 VAL A O 1
ATOM 2700 N N . GLN A 1 354 ? 5.219 -35.812 -35.406 1 91.69 354 GLN A N 1
ATOM 2701 C CA . GLN A 1 354 ? 6.016 -36.062 -34.188 1 91.69 354 GLN A CA 1
ATOM 2702 C C . GLN A 1 354 ? 5.125 -36.312 -33 1 91.69 354 GLN A C 1
ATOM 2704 O O . GLN A 1 354 ? 3.953 -35.938 -33 1 91.69 354 GLN A O 1
ATOM 2709 N N . ASN A 1 355 ? 5.766 -36.969 -32.031 1 87.38 355 ASN A N 1
ATOM 2710 C CA . ASN A 1 355 ? 5.094 -37.156 -30.766 1 87.38 355 ASN A CA 1
ATOM 2711 C C . ASN A 1 355 ? 5.211 -35.906 -29.875 1 87.38 355 ASN A C 1
ATOM 2713 O O . ASN A 1 355 ? 6.316 -35.5 -29.516 1 87.38 355 ASN A O 1
ATOM 2717 N N . LEU A 1 356 ? 4.125 -35.312 -29.516 1 82.88 356 LEU A N 1
ATOM 2718 C CA . LEU A 1 356 ? 4.102 -34.125 -28.703 1 82.88 356 LEU A CA 1
ATOM 2719 C C . LEU A 1 356 ? 4.77 -34.344 -27.344 1 82.88 356 LEU A C 1
ATOM 2721 O O . LEU A 1 356 ? 5.363 -33.438 -26.766 1 82.88 356 LEU A O 1
ATOM 2725 N N . ASN A 1 357 ? 4.672 -35.531 -26.797 1 78.44 357 ASN A N 1
ATOM 2726 C CA . ASN A 1 357 ? 5.285 -35.875 -25.516 1 78.44 357 ASN A CA 1
ATOM 2727 C C . ASN A 1 357 ? 6.805 -35.75 -25.578 1 78.44 357 ASN A C 1
ATOM 2729 O O . ASN A 1 357 ? 7.457 -35.562 -24.547 1 78.44 357 ASN A O 1
ATOM 2733 N N . GLU A 1 358 ? 7.285 -35.844 -26.719 1 79.31 358 GLU A N 1
ATOM 2734 C CA . GLU A 1 358 ? 8.734 -35.812 -26.891 1 79.31 358 GLU A CA 1
ATOM 2735 C C . GLU A 1 358 ? 9.242 -34.375 -26.844 1 79.31 358 GLU A C 1
ATOM 2737 O O . GLU A 1 358 ? 10.406 -34.125 -26.5 1 79.31 358 GLU A O 1
ATOM 2742 N N . ILE A 1 359 ? 8.398 -33.469 -27.156 1 82.88 359 ILE A N 1
ATOM 2743 C CA . ILE A 1 359 ? 8.844 -32.094 -27.188 1 82.88 359 ILE A CA 1
ATOM 2744 C C . ILE A 1 359 ? 8.328 -31.344 -25.953 1 82.88 359 ILE A C 1
ATOM 2746 O O . ILE A 1 359 ? 8.508 -30.141 -25.828 1 82.88 359 ILE A O 1
ATOM 2750 N N . THR A 1 360 ? 7.613 -31.969 -25.156 1 82.44 360 THR A N 1
ATOM 2751 C CA . THR A 1 360 ? 7.223 -31.422 -23.859 1 82.44 360 THR A CA 1
ATOM 2752 C C . THR A 1 360 ? 8.234 -31.812 -22.781 1 82.44 360 THR A C 1
ATOM 2754 O O . THR A 1 360 ? 8.57 -33 -22.641 1 82.44 360 THR A O 1
ATOM 2757 N N . PRO A 1 361 ? 8.68 -30.797 -22.031 1 87 361 PRO A N 1
ATOM 2758 C CA . PRO A 1 361 ? 9.695 -31.109 -21.016 1 87 361 PRO A CA 1
ATOM 2759 C C . PRO A 1 361 ? 9.227 -32.156 -20.016 1 87 361 PRO A C 1
ATOM 2761 O O . PRO A 1 361 ? 8.125 -32.062 -19.484 1 87 361 PRO A O 1
ATOM 2764 N N . SER A 1 362 ? 9.969 -33.188 -19.906 1 87.44 362 SER A N 1
ATOM 2765 C CA . SER A 1 362 ? 9.664 -34.25 -18.953 1 87.44 362 SER A CA 1
ATOM 2766 C C . SER A 1 362 ? 10.773 -34.406 -17.922 1 87.44 362 SER A C 1
ATOM 2768 O O . SER A 1 362 ? 10.734 -35.312 -17.094 1 87.44 362 SER A O 1
ATOM 2770 N N . CYS A 1 363 ? 11.734 -33.531 -18.031 1 91.38 363 CYS A N 1
ATOM 2771 C CA . CYS A 1 363 ? 12.828 -33.531 -17.047 1 91.38 363 CYS A CA 1
ATOM 2772 C C . CYS A 1 363 ? 13.281 -32.125 -16.75 1 91.38 363 CYS A C 1
ATOM 2774 O O . CYS A 1 363 ? 13.102 -31.219 -17.562 1 91.38 363 CYS A O 1
ATOM 2776 N N . PHE A 1 364 ? 13.758 -31.938 -15.609 1 92.69 364 PHE A N 1
ATOM 2777 C CA . PHE A 1 364 ? 14.383 -30.672 -15.273 1 92.69 364 PHE A CA 1
ATOM 2778 C C . PHE A 1 364 ? 15.602 -30.875 -14.383 1 92.69 364 PHE A C 1
ATOM 2780 O O . PHE A 1 364 ? 15.727 -31.922 -13.734 1 92.69 364 PHE A O 1
ATOM 2787 N N . PHE A 1 365 ? 16.484 -29.953 -14.531 1 92.06 365 PHE A N 1
ATOM 2788 C CA . PHE A 1 365 ? 17.766 -29.984 -13.82 1 92.06 365 PHE A CA 1
ATOM 2789 C C . PHE A 1 365 ? 17.781 -28.953 -12.711 1 92.06 365 PHE A C 1
ATOM 2791 O O . PHE A 1 365 ? 17.344 -27.812 -12.906 1 92.06 365 PHE A O 1
ATOM 2798 N N . SER A 1 366 ? 18.172 -29.453 -11.531 1 88.25 366 SER A N 1
ATOM 2799 C CA . SER A 1 366 ? 18.188 -28.547 -10.383 1 88.25 366 SER A CA 1
ATOM 2800 C C . SER A 1 366 ? 19.547 -28.594 -9.672 1 88.25 366 SER A C 1
ATOM 2802 O O . SER A 1 366 ? 20.094 -29.672 -9.43 1 88.25 366 SER A O 1
ATOM 2804 N N . PHE A 1 367 ? 20.094 -27.406 -9.477 1 82.75 367 PHE A N 1
ATOM 2805 C CA . PHE A 1 367 ? 21.297 -27.25 -8.664 1 82.75 367 PHE A CA 1
ATOM 2806 C C . PHE A 1 367 ? 21.375 -25.859 -8.055 1 82.75 367 PHE A C 1
ATOM 2808 O O . PHE A 1 367 ? 21.062 -24.875 -8.727 1 82.75 367 PHE A O 1
ATOM 2815 N N . ASP A 1 368 ? 21.734 -25.797 -6.805 1 78.81 368 ASP A N 1
ATOM 2816 C CA . ASP A 1 368 ? 21.875 -24.547 -6.078 1 78.81 368 ASP A CA 1
ATOM 2817 C C . ASP A 1 368 ? 20.656 -23.641 -6.312 1 78.81 368 ASP A C 1
ATOM 2819 O O . ASP A 1 368 ? 20.812 -22.484 -6.719 1 78.81 368 ASP A O 1
ATOM 2823 N N . ARG A 1 369 ? 19.5 -24.125 -6.301 1 79.44 369 ARG A N 1
ATOM 2824 C CA . ARG A 1 369 ? 18.203 -23.438 -6.402 1 79.44 369 ARG A CA 1
ATOM 2825 C C . ARG A 1 369 ? 17.891 -23.094 -7.852 1 79.44 369 ARG A C 1
ATOM 2827 O O . ARG A 1 369 ? 16.891 -22.438 -8.133 1 79.44 369 ARG A O 1
ATOM 2834 N N . THR A 1 370 ? 18.812 -23.453 -8.719 1 84.56 370 THR A N 1
ATOM 2835 C CA . THR A 1 370 ? 18.562 -23.234 -10.141 1 84.56 370 THR A CA 1
ATOM 2836 C C . THR A 1 370 ? 17.703 -24.344 -10.719 1 84.56 370 THR A C 1
ATOM 2838 O O . THR A 1 370 ? 17.875 -25.516 -10.375 1 84.56 370 THR A O 1
ATOM 2841 N N . ILE A 1 371 ? 16.828 -23.969 -11.508 1 90.75 371 ILE A N 1
ATOM 2842 C CA . ILE A 1 371 ? 15.969 -24.922 -12.195 1 90.75 371 ILE A CA 1
ATOM 2843 C C . ILE A 1 371 ? 16 -24.656 -13.695 1 90.75 371 ILE A C 1
ATOM 2845 O O . ILE A 1 371 ? 15.68 -23.547 -14.141 1 90.75 371 ILE A O 1
ATOM 2849 N N . LEU A 1 372 ? 16.406 -25.719 -14.43 1 93.69 372 LEU A N 1
ATOM 2850 C CA . LEU A 1 372 ? 16.5 -25.625 -15.883 1 93.69 372 LEU A CA 1
ATOM 2851 C C . LEU A 1 372 ? 15.766 -26.781 -16.547 1 93.69 372 LEU A C 1
ATOM 2853 O O . LEU A 1 372 ? 15.758 -27.906 -16.031 1 93.69 372 LEU A O 1
ATOM 2857 N N . HIS A 1 373 ? 15.164 -26.547 -17.578 1 94.5 373 HIS A N 1
ATOM 2858 C CA . HIS A 1 373 ? 14.547 -27.562 -18.422 1 94.5 373 HIS A CA 1
ATOM 2859 C C . HIS A 1 373 ? 14.555 -27.141 -19.891 1 94.5 373 HIS A C 1
ATOM 2861 O O . HIS A 1 373 ? 14.977 -26.016 -20.219 1 94.5 373 HIS A O 1
ATOM 2867 N N . ASP A 1 374 ? 14.227 -28.031 -20.734 1 93.88 374 ASP A N 1
ATOM 2868 C CA . ASP A 1 374 ? 14.156 -27.688 -22.156 1 93.88 374 ASP A CA 1
ATOM 2869 C C . ASP A 1 374 ? 12.992 -26.75 -22.438 1 93.88 374 ASP A C 1
ATOM 2871 O O . ASP A 1 374 ? 12.023 -26.703 -21.672 1 93.88 374 ASP A O 1
ATOM 2875 N N . ILE A 1 375 ? 13.117 -26.047 -23.516 1 91.56 375 ILE A N 1
ATOM 2876 C CA . ILE A 1 375 ? 12.039 -25.156 -23.922 1 91.56 375 ILE A CA 1
ATOM 2877 C C . ILE A 1 375 ? 10.766 -25.953 -24.156 1 91.56 375 ILE A C 1
ATOM 2879 O O . ILE A 1 375 ? 10.805 -27.047 -24.734 1 91.56 375 ILE A O 1
ATOM 2883 N N . SER A 1 376 ? 9.758 -25.469 -23.625 1 85.94 376 SER A N 1
ATOM 2884 C CA . SER A 1 376 ? 8.461 -26.125 -23.828 1 85.94 376 SER A CA 1
ATOM 2885 C C . SER A 1 376 ? 7.824 -25.672 -25.141 1 85.94 376 SER A C 1
ATOM 2887 O O . SER A 1 376 ? 8.211 -24.641 -25.703 1 85.94 376 SER A O 1
ATOM 2889 N N . TYR A 1 377 ? 6.957 -26.531 -25.594 1 84.75 377 TYR A N 1
ATOM 2890 C CA . TYR A 1 377 ? 6.234 -26.188 -26.797 1 84.75 377 TYR A CA 1
ATOM 2891 C C . TYR A 1 377 ? 5.465 -24.875 -26.625 1 84.75 377 TYR A C 1
ATOM 2893 O O . TYR A 1 377 ? 5.352 -24.094 -27.562 1 84.75 377 TYR A O 1
ATOM 2901 N N . GLN A 1 378 ? 4.984 -24.656 -25.422 1 80.88 378 GLN A N 1
ATOM 2902 C CA . GLN A 1 378 ? 4.207 -23.453 -25.141 1 80.88 378 GLN A CA 1
ATOM 2903 C C . GLN A 1 378 ? 5.074 -22.203 -25.281 1 80.88 378 GLN A C 1
ATOM 2905 O O . GLN A 1 378 ? 4.641 -21.203 -25.844 1 80.88 378 GLN A O 1
ATOM 2910 N N . VAL A 1 379 ? 6.242 -22.359 -24.734 1 82.81 379 VAL A N 1
ATOM 2911 C CA . VAL A 1 379 ? 7.148 -21.219 -24.828 1 82.81 379 VAL A CA 1
ATOM 2912 C C . VAL A 1 379 ? 7.598 -21.031 -26.266 1 82.81 379 VAL A C 1
ATOM 2914 O O . VAL A 1 379 ? 7.68 -19.906 -26.766 1 82.81 379 VAL A O 1
ATOM 2917 N N . ALA A 1 380 ? 7.855 -22.078 -26.922 1 86.88 380 ALA A N 1
ATOM 2918 C CA . ALA A 1 380 ? 8.289 -22.016 -28.312 1 86.88 380 ALA A CA 1
ATOM 2919 C C . ALA A 1 380 ? 7.23 -21.375 -29.203 1 86.88 380 ALA A C 1
ATOM 2921 O O . ALA A 1 380 ? 7.539 -20.516 -30.031 1 86.88 380 ALA A O 1
ATOM 2922 N N . HIS A 1 381 ? 6.082 -21.797 -28.984 1 83.44 381 HIS A N 1
ATOM 2923 C CA . HIS A 1 381 ? 4.977 -21.281 -29.797 1 83.44 381 HIS A CA 1
ATOM 2924 C C . HIS A 1 381 ? 4.727 -19.812 -29.5 1 83.44 381 HIS A C 1
ATOM 2926 O O . HIS A 1 381 ? 4.461 -19.031 -30.422 1 83.44 381 HIS A O 1
ATOM 2932 N N . ARG A 1 382 ? 4.801 -19.484 -28.281 1 78.44 382 ARG A N 1
ATOM 2933 C CA . ARG A 1 382 ? 4.527 -18.109 -27.875 1 78.44 382 ARG A CA 1
ATOM 2934 C C . ARG A 1 382 ? 5.516 -17.141 -28.531 1 78.44 382 ARG A C 1
ATOM 2936 O O . ARG A 1 382 ? 5.133 -16.062 -28.969 1 78.44 382 ARG A O 1
ATOM 2943 N N . TYR A 1 383 ? 6.75 -17.609 -28.641 1 83.88 383 TYR A N 1
ATOM 2944 C CA . TYR A 1 383 ? 7.777 -16.688 -29.109 1 83.88 383 TYR A CA 1
ATOM 2945 C C . TYR A 1 383 ? 8.258 -17.062 -30.5 1 83.88 383 TYR A C 1
ATOM 2947 O O . TYR A 1 383 ? 9.133 -16.406 -31.062 1 83.88 383 TYR A O 1
ATOM 2955 N N . GLY A 1 384 ? 7.598 -18.016 -31.094 1 85.94 384 GLY A N 1
ATOM 2956 C CA . GLY A 1 384 ? 7.996 -18.422 -32.438 1 85.94 384 GLY A CA 1
ATOM 2957 C C . GLY A 1 384 ? 9.406 -18.984 -32.5 1 85.94 384 GLY A C 1
ATOM 2958 O O . GLY A 1 384 ? 10.172 -18.641 -33.375 1 85.94 384 GLY A O 1
ATOM 2959 N N . LEU A 1 385 ? 9.68 -19.844 -31.453 1 89.88 385 LEU A N 1
ATOM 2960 C CA . LEU A 1 385 ? 11.008 -20.422 -31.344 1 89.88 385 LEU A CA 1
ATOM 2961 C C . LEU A 1 385 ? 10.969 -21.922 -31.672 1 89.88 385 LEU A C 1
ATOM 2963 O O . LEU A 1 385 ? 9.891 -22.516 -31.766 1 89.88 385 LEU A O 1
ATOM 2967 N N . ALA A 1 386 ? 12.172 -22.391 -31.891 1 89.81 386 ALA A N 1
ATOM 2968 C CA . ALA A 1 386 ? 12.305 -23.844 -32 1 89.81 386 ALA A CA 1
ATOM 2969 C C . ALA A 1 386 ? 12.148 -24.516 -30.641 1 89.81 386 ALA A C 1
ATOM 2971 O O . ALA A 1 386 ? 12.477 -23.922 -29.609 1 89.81 386 ALA A O 1
ATOM 2972 N N . CYS A 1 387 ? 11.641 -25.734 -30.688 1 88.5 387 CYS A N 1
ATOM 2973 C CA . CYS A 1 387 ? 11.492 -26.5 -29.453 1 88.5 387 CYS A CA 1
ATOM 2974 C C . CYS A 1 387 ? 12.828 -27.094 -29.016 1 88.5 387 CYS A C 1
ATOM 2976 O O . CYS A 1 387 ? 12.922 -28.297 -28.781 1 88.5 387 CYS A O 1
ATOM 2978 N N . SER A 1 388 ? 13.797 -26.203 -29 1 87.75 388 SER A N 1
ATOM 2979 C CA . SER A 1 388 ? 15.133 -26.625 -28.594 1 87.75 388 SER A CA 1
ATOM 2980 C C . SER A 1 388 ? 15.852 -25.516 -27.828 1 87.75 388 SER A C 1
ATOM 2982 O O . SER A 1 388 ? 15.711 -24.328 -28.156 1 87.75 388 SER A O 1
ATOM 2984 N N . GLY A 1 389 ? 16.5 -25.969 -26.859 1 91.94 389 GLY A N 1
ATOM 2985 C CA . GLY A 1 389 ? 17.234 -25.016 -26.031 1 91.94 389 GLY A CA 1
ATOM 2986 C C . GLY A 1 389 ? 17.031 -25.234 -24.547 1 91.94 389 GLY A C 1
ATOM 2987 O O . GLY A 1 389 ? 16.078 -25.906 -24.141 1 91.94 389 GLY A O 1
ATOM 2988 N N . VAL A 1 390 ? 17.938 -24.688 -23.797 1 95.5 390 VAL A N 1
ATOM 2989 C CA . VAL A 1 390 ? 17.891 -24.812 -22.344 1 95.5 390 VAL A CA 1
ATOM 2990 C C . VAL A 1 390 ? 17.219 -23.594 -21.734 1 95.5 390 VAL A C 1
ATOM 2992 O O . VAL A 1 390 ? 17.75 -22.484 -21.812 1 95.5 390 VAL A O 1
ATOM 2995 N N . PHE A 1 391 ? 16.078 -23.828 -21.109 1 94.62 391 PHE A N 1
ATOM 2996 C CA . PHE A 1 391 ? 15.242 -22.766 -20.547 1 94.62 391 PHE A CA 1
ATOM 2997 C C . PHE A 1 391 ? 15.523 -22.609 -19.047 1 94.62 391 PHE A C 1
ATOM 2999 O O . PHE A 1 391 ? 15.516 -23.594 -18.297 1 94.62 391 PHE A O 1
ATOM 3006 N N . VAL A 1 392 ? 15.773 -21.359 -18.609 1 94.06 392 VAL A N 1
ATOM 3007 C CA . VAL A 1 392 ? 16.016 -21.078 -17.203 1 94.06 392 VAL A CA 1
ATOM 3008 C C . VAL A 1 392 ? 14.711 -20.703 -16.516 1 94.06 392 VAL A C 1
ATOM 3010 O O . VAL A 1 392 ? 14.227 -19.578 -16.641 1 94.06 392 VAL A O 1
ATOM 3013 N N . SER A 1 393 ? 14.227 -21.562 -15.75 1 90.56 393 SER A N 1
ATOM 3014 C CA . SER A 1 393 ? 13 -21.312 -15 1 90.56 393 SER A CA 1
ATOM 3015 C C . SER A 1 393 ? 13.297 -20.547 -13.703 1 90.56 393 SER A C 1
ATOM 3017 O O . SER A 1 393 ? 12.555 -19.641 -13.328 1 90.56 393 SER A O 1
ATOM 3019 N N . ASP A 1 394 ? 14.289 -20.922 -13.039 1 87.62 394 ASP A N 1
ATOM 3020 C CA . ASP A 1 394 ? 14.781 -20.234 -11.852 1 87.62 394 ASP A CA 1
ATOM 3021 C C . ASP A 1 394 ? 16.312 -20.172 -11.852 1 87.62 394 ASP A C 1
ATOM 3023 O O . ASP A 1 394 ? 16.984 -21.203 -11.812 1 87.62 394 ASP A O 1
ATOM 3027 N N . PRO A 1 395 ? 16.844 -19.031 -11.922 1 86.38 395 PRO A N 1
ATOM 3028 C CA . PRO A 1 395 ? 18.297 -18.906 -12.023 1 86.38 395 PRO A CA 1
ATOM 3029 C C . PRO A 1 395 ? 19 -19.172 -10.695 1 86.38 395 PRO A C 1
ATOM 3031 O O . PRO A 1 395 ? 20.219 -19.359 -10.672 1 86.38 395 PRO A O 1
ATOM 3034 N N . GLY A 1 396 ? 18.234 -19.109 -9.602 1 77.56 396 GLY A N 1
ATOM 3035 C CA . GLY A 1 396 ? 18.922 -19.266 -8.32 1 77.56 396 GLY A CA 1
ATOM 3036 C C . GLY A 1 396 ? 19.969 -18.203 -8.07 1 77.56 396 GLY A C 1
ATOM 3037 O O . GLY A 1 396 ? 19.875 -17.094 -8.578 1 77.56 396 GLY A O 1
ATOM 3038 N N . TYR A 1 397 ? 20.969 -18.484 -7.215 1 75.19 397 TYR A N 1
ATOM 3039 C CA . TYR A 1 397 ? 22 -17.5 -6.941 1 75.19 397 TYR A CA 1
ATOM 3040 C C . TYR A 1 397 ? 23.219 -17.719 -7.844 1 75.19 397 TYR A C 1
ATOM 3042 O O . TYR A 1 397 ? 23.969 -16.781 -8.117 1 75.19 397 TYR A O 1
ATOM 3050 N N . PHE A 1 398 ? 23.281 -18.859 -8.492 1 73.88 398 PHE A N 1
ATOM 3051 C CA . PHE A 1 398 ? 24.469 -19.25 -9.25 1 73.88 398 PHE A CA 1
ATOM 3052 C C . PHE A 1 398 ? 24.5 -18.547 -10.602 1 73.88 398 PHE A C 1
ATOM 3054 O O . PHE A 1 398 ? 25.562 -18.172 -11.086 1 73.88 398 PHE A O 1
ATOM 3061 N N . LEU A 1 399 ? 23.375 -18.438 -11.164 1 82.38 399 LEU A N 1
ATOM 3062 C CA . LEU A 1 399 ? 23.344 -17.938 -12.531 1 82.38 399 LEU A CA 1
ATOM 3063 C C . LEU A 1 399 ? 23.203 -16.422 -12.547 1 82.38 399 LEU A C 1
ATOM 3065 O O . LEU A 1 399 ? 23.062 -15.82 -13.617 1 82.38 399 LEU A O 1
ATOM 3069 N N . HIS A 1 400 ? 23.406 -15.898 -11.406 1 79.56 400 HIS A N 1
ATOM 3070 C CA . HIS A 1 400 ? 23.391 -14.445 -11.43 1 79.56 400 HIS A CA 1
ATOM 3071 C C . HIS A 1 400 ? 24.516 -13.883 -12.281 1 79.56 400 HIS A C 1
ATOM 3073 O O . HIS A 1 400 ? 25.656 -14.367 -12.203 1 79.56 400 HIS A O 1
ATOM 3079 N N . PRO A 1 401 ? 24.125 -13.023 -13.109 1 82.19 401 PRO A N 1
ATOM 3080 C CA . PRO A 1 401 ? 22.984 -12.109 -13.195 1 82.19 401 PRO A CA 1
ATOM 3081 C C . PRO A 1 401 ? 21.922 -12.578 -14.188 1 82.19 401 PRO A C 1
ATOM 3083 O O . PRO A 1 401 ? 21 -11.828 -14.516 1 82.19 401 PRO A O 1
ATOM 3086 N N . ILE A 1 402 ? 22.078 -13.797 -14.703 1 89.38 402 ILE A N 1
ATOM 3087 C CA . ILE A 1 402 ? 21.094 -14.297 -15.648 1 89.38 402 ILE A CA 1
ATOM 3088 C C . ILE A 1 402 ? 19.719 -14.352 -14.977 1 89.38 402 ILE A C 1
ATOM 3090 O O . ILE A 1 402 ? 19.594 -14.867 -13.867 1 89.38 402 ILE A O 1
ATOM 3094 N N . ARG A 1 403 ? 18.766 -13.875 -15.695 1 87.19 403 ARG A N 1
ATOM 3095 C CA . ARG A 1 403 ? 17.422 -13.797 -15.125 1 87.19 403 ARG A CA 1
ATOM 3096 C C . ARG A 1 403 ? 16.562 -14.961 -15.594 1 87.19 403 ARG A C 1
ATOM 3098 O O . ARG A 1 403 ? 16.984 -15.758 -16.438 1 87.19 403 ARG A O 1
ATOM 3105 N N . ARG A 1 404 ? 15.406 -15 -15.031 1 87.38 404 ARG A N 1
ATOM 3106 C CA . ARG A 1 404 ? 14.422 -16 -15.43 1 87.38 404 ARG A CA 1
ATOM 3107 C C . ARG A 1 404 ? 14.016 -15.82 -16.891 1 87.38 404 ARG A C 1
ATOM 3109 O O . ARG A 1 404 ? 14.055 -14.703 -17.422 1 87.38 404 ARG A O 1
ATOM 3116 N N . LEU A 1 405 ? 13.742 -16.938 -17.578 1 88.5 405 LEU A N 1
ATOM 3117 C CA . LEU A 1 405 ? 13.219 -17 -18.938 1 88.5 405 LEU A CA 1
ATOM 3118 C C . LEU A 1 405 ? 14.352 -16.922 -19.969 1 88.5 405 LEU A C 1
ATOM 3120 O O . LEU A 1 405 ? 14.102 -16.922 -21.172 1 88.5 405 LEU A O 1
ATOM 3124 N N . ALA A 1 406 ? 15.523 -16.938 -19.406 1 93.69 406 ALA A N 1
ATOM 3125 C CA . ALA A 1 406 ? 16.656 -16.938 -20.328 1 93.69 406 ALA A CA 1
ATOM 3126 C C . ALA A 1 406 ? 16.812 -18.297 -21.016 1 93.69 406 ALA A C 1
ATOM 3128 O O . ALA A 1 406 ? 16.359 -19.312 -20.484 1 93.69 406 ALA A O 1
ATOM 3129 N N . ILE A 1 407 ? 17.359 -18.25 -22.203 1 95.56 407 ILE A N 1
ATOM 3130 C CA . ILE A 1 407 ? 17.734 -19.469 -22.922 1 95.56 407 ILE A CA 1
ATOM 3131 C C . ILE A 1 407 ? 19.25 -19.531 -23.062 1 95.56 407 ILE A C 1
ATOM 3133 O O . ILE A 1 407 ? 19.875 -18.625 -23.625 1 95.56 407 ILE A O 1
ATOM 3137 N N . ILE A 1 408 ? 19.812 -20.578 -22.594 1 95.69 408 ILE A N 1
ATOM 3138 C CA . ILE A 1 408 ? 21.266 -20.719 -22.594 1 95.69 408 ILE A CA 1
ATOM 3139 C C . ILE A 1 408 ? 21.734 -21.266 -23.938 1 95.69 408 ILE A C 1
ATOM 3141 O O . ILE A 1 408 ? 21.219 -22.281 -24.422 1 95.69 408 ILE A O 1
ATOM 3145 N N . ASP A 1 409 ? 22.672 -20.562 -24.562 1 93.94 409 ASP A N 1
ATOM 3146 C CA . ASP A 1 409 ? 23.203 -20.953 -25.859 1 93.94 409 ASP A CA 1
ATOM 3147 C C . ASP A 1 409 ? 24.453 -21.812 -25.703 1 93.94 409 ASP A C 1
ATOM 3149 O O . ASP A 1 409 ? 24.594 -22.844 -26.375 1 93.94 409 ASP A O 1
ATOM 3153 N N . SER A 1 410 ? 25.328 -21.328 -24.875 1 95.69 410 SER A N 1
ATOM 3154 C CA . SER A 1 410 ? 26.578 -22.062 -24.672 1 95.69 410 SER A CA 1
ATOM 3155 C C . SER A 1 410 ? 27.156 -21.812 -23.281 1 95.69 410 SER A C 1
ATOM 3157 O O . SER A 1 410 ? 26.859 -20.781 -22.656 1 95.69 410 SER A O 1
ATOM 3159 N N . VAL A 1 411 ? 27.859 -22.812 -22.844 1 94.69 411 VAL A N 1
ATOM 3160 C CA . VAL A 1 411 ? 28.578 -22.734 -21.578 1 94.69 411 VAL A CA 1
ATOM 3161 C C . VAL A 1 411 ? 30.062 -23.062 -21.812 1 94.69 411 VAL A C 1
ATOM 3163 O O . VAL A 1 411 ? 30.391 -24.109 -22.375 1 94.69 411 VAL A O 1
ATOM 3166 N N . ASN A 1 412 ? 30.922 -22.172 -21.359 1 93.62 412 ASN A N 1
ATOM 3167 C CA . ASN A 1 412 ? 32.375 -22.359 -21.531 1 93.62 412 ASN A CA 1
ATOM 3168 C C . ASN A 1 412 ? 32.719 -22.688 -22.969 1 93.62 412 ASN A C 1
ATOM 3170 O O . ASN A 1 412 ? 33.438 -23.656 -23.234 1 93.62 412 ASN A O 1
ATOM 3174 N N . HIS A 1 413 ? 32.125 -22.062 -23.875 1 93.06 413 HIS A N 1
ATOM 3175 C CA . HIS A 1 413 ? 32.375 -22.109 -25.312 1 93.06 413 HIS A CA 1
ATOM 3176 C C . HIS A 1 413 ? 31.859 -23.422 -25.906 1 93.06 413 HIS A C 1
ATOM 3178 O O . HIS A 1 413 ? 32.188 -23.75 -27.047 1 93.06 413 HIS A O 1
ATOM 3184 N N . ASN A 1 414 ? 31.156 -24.156 -25.125 1 94.56 414 ASN A N 1
ATOM 3185 C CA . ASN A 1 414 ? 30.516 -25.359 -25.625 1 94.56 414 ASN A CA 1
ATOM 3186 C C . ASN A 1 414 ? 29.016 -25.141 -25.859 1 94.56 414 ASN A C 1
ATOM 3188 O O . ASN A 1 414 ? 28.312 -24.641 -24.969 1 94.56 414 ASN A O 1
ATOM 3192 N N . ARG A 1 415 ? 28.625 -25.531 -26.953 1 94.31 415 ARG A N 1
ATOM 3193 C CA . ARG A 1 415 ? 27.219 -25.359 -27.281 1 94.31 415 ARG A CA 1
ATOM 3194 C C . ARG A 1 415 ? 26.344 -26.312 -26.453 1 94.31 415 ARG A C 1
ATOM 3196 O O . ARG A 1 415 ? 26.719 -27.469 -26.234 1 94.31 415 ARG A O 1
ATOM 3203 N N . THR A 1 416 ? 25.25 -25.766 -25.969 1 95.5 416 THR A N 1
ATOM 3204 C CA . THR A 1 416 ? 24.297 -26.547 -25.203 1 95.5 416 THR A CA 1
ATOM 3205 C C . THR A 1 416 ? 22.891 -26.438 -25.812 1 95.5 416 THR A C 1
ATOM 3207 O O . THR A 1 416 ? 22.016 -25.781 -25.266 1 95.5 416 THR A O 1
ATOM 3210 N N . PRO A 1 417 ? 22.672 -27.219 -26.859 1 93.12 417 PRO A N 1
ATOM 3211 C CA . PRO A 1 417 ? 21.391 -27.109 -27.562 1 93.12 417 PRO A CA 1
ATOM 3212 C 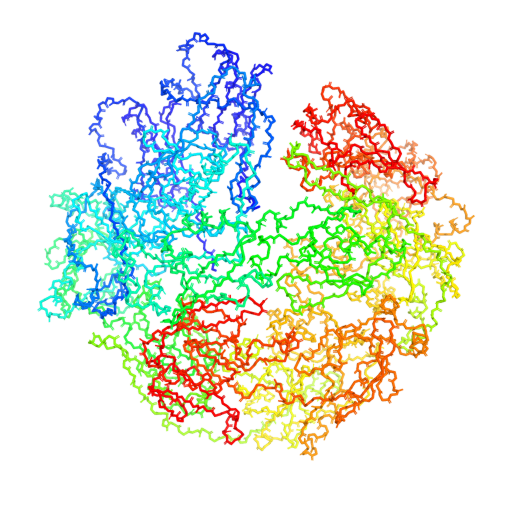C . PRO A 1 417 ? 20.219 -27.672 -26.766 1 93.12 417 PRO A C 1
ATOM 3214 O O . PRO A 1 417 ? 19.062 -27.375 -27.062 1 93.12 417 PRO A O 1
ATOM 3217 N N . ASN A 1 418 ? 20.516 -28.562 -25.797 1 93.19 418 ASN A N 1
ATOM 3218 C CA . ASN A 1 418 ? 19.484 -29.141 -24.953 1 93.19 418 ASN A CA 1
ATOM 3219 C C . ASN A 1 418 ? 19.984 -29.375 -23.531 1 93.19 418 ASN A C 1
ATOM 3221 O O . ASN A 1 418 ? 21.156 -29.141 -23.234 1 93.19 418 ASN A O 1
ATOM 3225 N N . LEU A 1 419 ? 19.094 -29.844 -22.703 1 94.5 419 LEU A N 1
ATOM 3226 C CA . LEU A 1 419 ? 19.375 -30 -21.281 1 94.5 419 LEU A CA 1
ATOM 3227 C C . LEU A 1 419 ? 20.438 -31.062 -21.047 1 94.5 419 LEU A C 1
ATOM 3229 O O . LEU A 1 419 ? 21.312 -30.906 -20.188 1 94.5 419 LEU A O 1
ATOM 3233 N N . VAL A 1 420 ? 20.375 -32.156 -21.797 1 91.88 420 VAL A N 1
ATOM 3234 C CA . VAL A 1 420 ? 21.328 -33.25 -21.641 1 91.88 420 VAL A CA 1
ATOM 3235 C C . VAL A 1 420 ? 22.75 -32.75 -21.938 1 91.88 420 VAL A C 1
ATOM 3237 O O . VAL A 1 420 ? 23.672 -33.062 -21.188 1 91.88 420 VAL A O 1
ATOM 3240 N N . ALA A 1 421 ? 22.875 -31.953 -23 1 94.19 421 ALA A N 1
ATOM 3241 C CA . ALA A 1 421 ? 24.172 -31.391 -23.344 1 94.19 421 ALA A CA 1
ATOM 3242 C C . ALA A 1 421 ? 24.656 -30.438 -22.266 1 94.19 421 ALA A C 1
ATOM 3244 O O . ALA A 1 421 ? 25.844 -30.406 -21.938 1 94.19 421 ALA A O 1
ATOM 3245 N N . PHE A 1 422 ? 23.797 -29.703 -21.828 1 93.56 422 PHE A N 1
ATOM 3246 C CA . PHE A 1 422 ? 24.125 -28.75 -20.766 1 93.56 422 PHE A CA 1
ATOM 3247 C C . PHE A 1 422 ? 24.688 -29.484 -19.547 1 93.56 422 PHE A C 1
ATOM 3249 O O . PHE A 1 422 ? 25.719 -29.094 -19 1 93.56 422 PHE A O 1
ATOM 3256 N N . VAL A 1 423 ? 23.953 -30.516 -19.094 1 91.25 423 VAL A N 1
ATOM 3257 C CA . VAL A 1 423 ? 24.359 -31.281 -17.922 1 91.25 423 VAL A CA 1
ATOM 3258 C C . VAL A 1 423 ? 25.734 -31.891 -18.156 1 91.25 423 VAL A C 1
ATOM 3260 O O . VAL A 1 423 ? 26.562 -31.906 -17.25 1 91.25 423 VAL A O 1
ATOM 3263 N N . GLN A 1 424 ? 25.969 -32.344 -19.312 1 90.44 424 GLN A N 1
ATOM 3264 C CA . GLN A 1 424 ? 27.266 -32.938 -19.641 1 90.44 424 GLN A CA 1
ATOM 3265 C C . GLN A 1 424 ? 28.391 -31.891 -19.531 1 90.44 424 GLN A C 1
ATOM 3267 O O . GLN A 1 424 ? 29.453 -32.188 -19 1 90.44 424 GLN A O 1
ATOM 3272 N N . VAL A 1 425 ? 28.109 -30.734 -20.078 1 91.19 425 VAL A N 1
ATOM 3273 C CA . VAL A 1 425 ? 29.109 -29.672 -20.016 1 91.19 425 VAL A CA 1
ATOM 3274 C C . VAL A 1 425 ? 29.359 -29.25 -18.578 1 91.19 425 VAL A C 1
ATOM 3276 O O . VAL A 1 425 ? 30.5 -29.078 -18.156 1 91.19 425 VAL A O 1
ATOM 3279 N N . MET A 1 426 ? 28.344 -29.156 -17.828 1 87.25 426 MET A N 1
ATOM 3280 C CA . MET A 1 426 ? 28.438 -28.703 -16.438 1 87.25 426 MET A CA 1
ATOM 3281 C C . MET A 1 426 ? 29.219 -29.703 -15.594 1 87.25 426 MET A C 1
ATOM 3283 O O . MET A 1 426 ? 29.953 -29.312 -14.68 1 87.25 426 MET A O 1
ATOM 3287 N N . LYS A 1 427 ? 29.062 -30.938 -15.891 1 84.56 427 LYS A N 1
ATOM 3288 C CA . LYS A 1 427 ? 29.766 -31.984 -15.156 1 84.56 427 LYS A CA 1
ATOM 3289 C C . LYS A 1 427 ? 31.266 -31.891 -15.359 1 84.56 427 LYS A C 1
ATOM 3291 O O . LYS A 1 427 ? 32.031 -32.312 -14.5 1 84.56 427 LYS A O 1
ATOM 3296 N N . GLU A 1 428 ? 31.625 -31.281 -16.391 1 84.19 428 GLU A N 1
ATOM 3297 C CA . GLU A 1 428 ? 33.031 -31.266 -16.75 1 84.19 428 GLU A CA 1
ATOM 3298 C C . GLU A 1 428 ? 33.719 -30 -16.219 1 84.19 428 GLU A C 1
ATOM 3300 O O . GLU A 1 428 ? 34.938 -29.922 -16.188 1 84.19 428 GLU A O 1
ATOM 3305 N N . ILE A 1 429 ? 33 -29.109 -15.805 1 84.62 429 ILE A N 1
ATOM 3306 C CA . ILE A 1 429 ? 33.594 -27.859 -15.336 1 84.62 429 ILE A CA 1
ATOM 3307 C C . ILE A 1 429 ? 33.969 -27.984 -13.867 1 84.62 429 ILE A C 1
ATOM 3309 O O . ILE A 1 429 ? 33.156 -28.328 -13.016 1 84.62 429 ILE A O 1
ATOM 3313 N N . PRO A 1 430 ? 35.25 -27.75 -13.562 1 80.44 430 PRO A N 1
ATOM 3314 C CA . PRO A 1 430 ? 35.688 -27.828 -12.164 1 80.44 430 PRO A CA 1
ATOM 3315 C C . PRO A 1 430 ? 35.031 -26.75 -11.289 1 80.44 430 PRO A C 1
ATOM 3317 O O . PRO A 1 430 ? 34.844 -25.625 -11.742 1 80.44 430 PRO A O 1
ATOM 3320 N N . VAL A 1 431 ? 34.875 -27.078 -10.117 1 78.31 431 VAL A N 1
ATOM 3321 C CA . VAL A 1 431 ? 34.281 -26.156 -9.156 1 78.31 431 VAL A CA 1
ATOM 3322 C C . VAL A 1 431 ? 35.25 -25.016 -8.891 1 78.31 431 VAL A C 1
ATOM 3324 O O . VAL A 1 431 ? 36.469 -25.219 -8.742 1 78.31 431 VAL A O 1
ATOM 3327 N N . GLY A 1 432 ? 34.719 -23.766 -8.906 1 77.56 432 GLY A N 1
ATOM 3328 C CA . GLY A 1 432 ? 35.531 -22.594 -8.648 1 77.56 432 GLY A CA 1
ATOM 3329 C C . GLY A 1 432 ? 35.938 -21.859 -9.914 1 77.56 432 GLY A C 1
ATOM 3330 O O . GLY A 1 432 ? 36.5 -20.75 -9.852 1 77.56 432 GLY A O 1
ATOM 3331 N N . THR A 1 433 ? 35.625 -22.469 -11.031 1 80.19 433 THR A N 1
ATOM 3332 C CA . THR A 1 433 ? 36 -21.875 -12.305 1 80.19 433 THR A CA 1
ATOM 3333 C C . THR A 1 433 ? 34.938 -20.875 -12.773 1 80.19 433 THR A C 1
ATOM 3335 O O . THR A 1 433 ? 33.75 -21.125 -12.648 1 80.19 433 THR A O 1
ATOM 3338 N N . SER A 1 434 ? 35.469 -19.75 -13.242 1 84.44 434 SER A N 1
ATOM 3339 C CA . SER A 1 434 ? 34.594 -18.781 -13.875 1 84.44 434 SER A CA 1
ATOM 3340 C C . SER A 1 434 ? 34.469 -19.047 -15.375 1 84.44 434 SER A C 1
ATOM 3342 O O . SER A 1 434 ? 35.469 -19.188 -16.062 1 84.44 434 SER A O 1
ATOM 3344 N N . VAL A 1 435 ? 33.25 -19.156 -15.781 1 89.5 435 VAL A N 1
ATOM 3345 C CA . VAL A 1 435 ? 33.031 -19.5 -17.188 1 89.5 435 VAL A CA 1
ATOM 3346 C C . VAL A 1 435 ? 32.062 -18.531 -17.812 1 89.5 435 VAL A C 1
ATOM 3348 O O . VAL A 1 435 ? 31.156 -18.016 -17.141 1 89.5 435 VAL A O 1
ATOM 3351 N N . PRO A 1 436 ? 32.312 -18.281 -19.047 1 93.25 436 PRO A N 1
ATOM 3352 C CA . PRO A 1 436 ? 31.328 -17.453 -19.766 1 93.25 436 PRO A CA 1
ATOM 3353 C C . PRO A 1 436 ? 30.078 -18.25 -20.172 1 93.25 436 PRO A C 1
ATOM 3355 O O . PRO A 1 436 ? 30.188 -19.391 -20.641 1 93.25 436 PRO A O 1
ATOM 3358 N N . ILE A 1 437 ? 28.969 -17.719 -19.953 1 94.25 437 ILE A N 1
ATOM 3359 C CA . ILE A 1 437 ? 27.703 -18.281 -20.391 1 94.25 437 ILE A CA 1
ATOM 3360 C C . ILE A 1 437 ? 27.031 -17.328 -21.375 1 94.25 437 ILE A C 1
ATOM 3362 O O . ILE A 1 437 ? 26.844 -16.141 -21.078 1 94.25 437 ILE A O 1
ATOM 3366 N N . LYS A 1 438 ? 26.781 -17.859 -22.5 1 95.12 438 LYS A N 1
ATOM 3367 C CA . LYS A 1 438 ? 26.031 -17.094 -23.484 1 95.12 438 LYS A CA 1
ATOM 3368 C C . LYS A 1 438 ? 24.547 -17.406 -23.406 1 95.12 438 LYS A C 1
ATOM 3370 O O . LYS A 1 438 ? 24.156 -18.562 -23.328 1 95.12 438 LYS A O 1
ATOM 3375 N N . TYR A 1 439 ? 23.812 -16.406 -23.375 1 94.88 439 TYR A N 1
ATOM 3376 C CA . TYR A 1 439 ? 22.375 -16.609 -23.219 1 94.88 439 TYR A CA 1
ATOM 3377 C C . TYR A 1 439 ? 21.594 -15.508 -23.953 1 94.88 439 TYR A C 1
ATOM 3379 O O . TYR A 1 439 ? 22.188 -14.516 -24.391 1 94.88 439 TYR A O 1
ATOM 3387 N N . TRP A 1 440 ? 20.359 -15.734 -24.172 1 93.19 440 TRP A N 1
ATOM 3388 C CA . TRP A 1 440 ? 19.453 -14.766 -24.781 1 93.19 440 TRP A CA 1
ATOM 3389 C C . TRP A 1 440 ? 18.031 -14.914 -24.234 1 93.19 440 TRP A C 1
ATOM 3391 O O . TRP A 1 440 ? 17.734 -15.906 -23.562 1 93.19 440 TRP A O 1
ATOM 3401 N N . TYR A 1 441 ? 17.281 -13.93 -24.375 1 90.94 441 TYR A N 1
ATOM 3402 C CA . TYR A 1 441 ? 15.891 -13.945 -23.922 1 90.94 441 TYR A CA 1
ATOM 3403 C C . TYR A 1 441 ? 14.938 -14.062 -25.109 1 90.94 441 TYR A C 1
ATOM 3405 O O . TYR A 1 441 ? 15.203 -13.523 -26.188 1 90.94 441 TYR A O 1
ATOM 3413 N N . PRO A 1 442 ? 13.844 -14.695 -24.891 1 88.12 442 PRO A N 1
ATOM 3414 C CA . PRO A 1 442 ? 12.898 -14.914 -26 1 88.12 442 PRO A CA 1
ATOM 3415 C C . PRO A 1 442 ? 12.375 -13.609 -26.594 1 88.12 442 PRO A C 1
ATOM 3417 O O . PRO A 1 442 ? 12.07 -13.555 -27.781 1 88.12 442 PRO A O 1
ATOM 3420 N N . ASP A 1 443 ? 12.328 -12.586 -25.828 1 78.44 443 ASP A N 1
ATOM 3421 C CA . ASP A 1 443 ? 11.797 -11.312 -26.312 1 78.44 443 ASP A CA 1
ATOM 3422 C C . ASP A 1 443 ? 12.875 -10.516 -27.047 1 78.44 443 ASP A C 1
ATOM 3424 O O . ASP A 1 443 ? 12.562 -9.555 -27.75 1 78.44 443 ASP A O 1
ATOM 3428 N N . SER A 1 444 ? 14.133 -10.922 -26.938 1 81.12 444 SER A N 1
ATOM 3429 C CA . SER A 1 444 ? 15.273 -10.305 -27.625 1 81.12 444 SER A CA 1
ATOM 3430 C C . SER A 1 444 ? 16.203 -11.367 -28.203 1 81.12 444 SER A C 1
ATOM 3432 O O . SER A 1 444 ? 17.391 -11.422 -27.844 1 81.12 444 SER A O 1
ATOM 3434 N N . ARG A 1 445 ? 15.688 -12.094 -29.172 1 80.69 445 ARG A N 1
ATOM 3435 C CA . ARG A 1 445 ? 16.359 -13.297 -29.656 1 80.69 445 ARG A CA 1
ATOM 3436 C C . ARG A 1 445 ? 17.641 -12.938 -30.391 1 80.69 445 ARG A C 1
ATOM 3438 O O . ARG A 1 445 ? 18.547 -13.766 -30.516 1 80.69 445 ARG A O 1
ATOM 3445 N N . TYR A 1 446 ? 17.75 -11.781 -30.828 1 79.31 446 TYR A N 1
ATOM 3446 C CA . TYR A 1 446 ? 18.906 -11.445 -31.641 1 79.31 446 TYR A CA 1
ATOM 3447 C C . TYR A 1 446 ? 20 -10.781 -30.797 1 79.31 446 TYR A C 1
ATOM 3449 O O . TYR A 1 446 ? 21.062 -10.445 -31.312 1 79.31 446 TYR A O 1
ATOM 3457 N N . ASN A 1 447 ? 19.688 -10.648 -29.578 1 84.56 447 ASN A N 1
ATOM 3458 C CA . ASN A 1 447 ? 20.672 -10.078 -28.672 1 84.56 447 ASN A CA 1
ATOM 3459 C C . ASN A 1 447 ? 21.328 -11.148 -27.797 1 84.56 447 ASN A C 1
ATOM 3461 O O . ASN A 1 447 ? 20.812 -11.477 -26.734 1 84.56 447 ASN A O 1
ATOM 3465 N N . LEU A 1 448 ? 22.344 -11.641 -28.234 1 90.31 448 LEU A N 1
ATOM 3466 C CA . LEU A 1 448 ? 23.109 -12.625 -27.469 1 90.31 448 LEU A CA 1
ATOM 3467 C C . LEU A 1 448 ? 23.984 -11.93 -26.422 1 90.31 448 LEU A C 1
ATOM 3469 O O . LEU A 1 448 ? 24.766 -11.039 -26.75 1 90.31 448 LEU A O 1
ATOM 3473 N N . GLU A 1 449 ? 23.812 -12.297 -25.203 1 91.56 449 GLU A N 1
ATOM 3474 C CA . GLU A 1 449 ? 24.547 -11.703 -24.094 1 91.56 449 GLU A CA 1
ATOM 3475 C C . GLU A 1 449 ? 25.516 -12.719 -23.484 1 91.56 449 GLU A C 1
ATOM 3477 O O . GLU A 1 449 ? 25.375 -13.922 -23.688 1 91.56 449 GLU A O 1
ATOM 3482 N N . THR A 1 450 ? 26.484 -12.203 -22.891 1 92.69 450 THR A N 1
ATOM 3483 C CA . THR A 1 450 ? 27.469 -13.055 -22.219 1 92.69 450 THR A CA 1
ATOM 3484 C C . THR A 1 450 ? 27.594 -12.656 -20.75 1 92.69 450 THR A C 1
ATOM 3486 O O . THR A 1 450 ? 27.656 -11.469 -20.422 1 92.69 450 THR A O 1
ATOM 3489 N N . ALA A 1 451 ? 27.484 -13.609 -19.922 1 91.25 451 ALA A N 1
ATOM 3490 C CA . ALA A 1 451 ? 27.734 -13.406 -18.5 1 91.25 451 ALA A CA 1
ATOM 3491 C C . ALA A 1 451 ? 28.812 -14.359 -17.984 1 91.25 451 ALA A C 1
ATOM 3493 O O . ALA A 1 451 ? 28.906 -15.5 -18.453 1 91.25 451 ALA A O 1
ATOM 3494 N N . VAL A 1 452 ? 29.609 -13.828 -17.094 1 88.38 452 VAL A N 1
ATOM 3495 C CA . VAL A 1 452 ? 30.625 -14.68 -16.469 1 88.38 452 VAL A CA 1
ATOM 3496 C C . VAL A 1 452 ? 30.125 -15.148 -15.109 1 88.38 452 VAL A C 1
ATOM 3498 O O . VAL A 1 452 ? 29.781 -14.336 -14.25 1 88.38 452 VAL A O 1
ATOM 3501 N N . VAL A 1 453 ? 30.047 -16.469 -14.992 1 86.5 453 VAL A N 1
ATOM 3502 C CA . VAL A 1 453 ? 29.547 -17.062 -13.758 1 86.5 453 VAL A CA 1
ATOM 3503 C C . VAL A 1 453 ? 30.594 -17.984 -13.148 1 86.5 453 VAL A C 1
ATOM 3505 O O . VAL A 1 453 ? 31.266 -18.719 -13.875 1 86.5 453 VAL A O 1
ATOM 3508 N N . THR A 1 454 ? 30.719 -17.781 -11.852 1 81.12 454 THR A N 1
ATOM 3509 C CA . THR A 1 454 ? 31.609 -18.688 -11.148 1 81.12 454 THR A CA 1
ATOM 3510 C C . THR A 1 454 ? 30.859 -19.906 -10.633 1 81.12 454 THR A C 1
ATOM 3512 O O . THR A 1 454 ? 29.875 -19.781 -9.914 1 81.12 454 THR A O 1
ATOM 3515 N N . ILE A 1 455 ? 31.375 -21.016 -11.078 1 77.88 455 ILE A N 1
ATOM 3516 C CA . ILE A 1 455 ? 30.734 -22.25 -10.68 1 77.88 455 ILE A CA 1
ATOM 3517 C C . ILE A 1 455 ? 31.125 -22.609 -9.242 1 77.88 455 ILE A C 1
ATOM 3519 O O . ILE A 1 455 ? 32.281 -22.984 -8.984 1 77.88 455 ILE A O 1
ATOM 3523 N N . ASN A 1 456 ? 30.281 -22.141 -8.281 1 70.88 456 ASN A N 1
ATOM 3524 C CA . ASN A 1 456 ? 30.516 -22.469 -6.879 1 70.88 456 ASN A CA 1
ATOM 3525 C C . ASN A 1 456 ? 29.484 -23.469 -6.355 1 70.88 456 ASN A C 1
ATOM 3527 O O . ASN A 1 456 ? 28.281 -23.219 -6.426 1 70.88 456 ASN A O 1
ATOM 3531 N N . ARG A 1 457 ? 29.844 -24.75 -6.234 1 63.19 457 ARG A N 1
ATOM 3532 C CA . ARG A 1 457 ? 28.891 -25.781 -5.789 1 63.19 457 ARG A CA 1
ATOM 3533 C C . ARG A 1 457 ? 29.031 -26.047 -4.293 1 63.19 457 ARG A C 1
ATOM 3535 O O . ARG A 1 457 ? 28.922 -27.188 -3.844 1 63.19 457 ARG A O 1
ATOM 3542 N N . GLY A 1 458 ? 29.266 -25.078 -3.543 1 66.19 458 GLY A N 1
ATOM 3543 C CA . GLY A 1 458 ? 29.609 -25.359 -2.16 1 66.19 458 GLY A CA 1
ATOM 3544 C C . GLY A 1 458 ? 28.406 -25.703 -1.306 1 66.19 458 GLY A C 1
ATOM 3545 O O . GLY A 1 458 ? 28.469 -26.594 -0.452 1 66.19 458 GLY A O 1
ATOM 3546 N N . TRP A 1 459 ? 27.219 -25.125 -1.565 1 77.31 459 TRP A N 1
ATOM 3547 C CA . TRP A 1 459 ? 26.109 -25.344 -0.654 1 77.31 459 TRP A CA 1
ATOM 3548 C C . TRP A 1 459 ? 25.312 -26.578 -1.073 1 77.31 459 TRP A C 1
ATOM 3550 O O . TRP A 1 459 ? 24.75 -27.281 -0.229 1 77.31 459 TRP A O 1
ATOM 3560 N N . SER A 1 460 ? 25.141 -26.797 -2.414 1 75.81 460 SER A N 1
ATOM 3561 C CA . SER A 1 460 ? 24.547 -28 -2.99 1 75.81 460 SER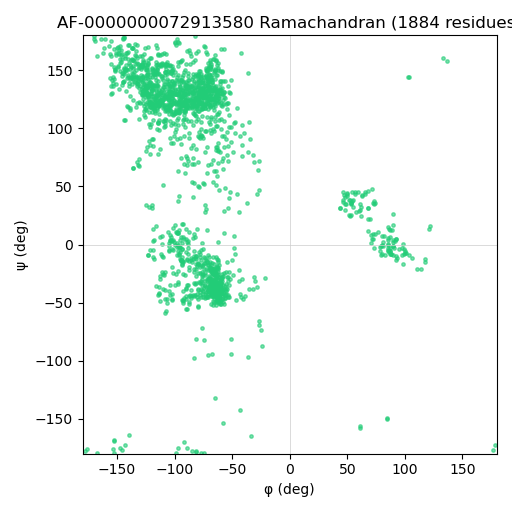 A CA 1
ATOM 3562 C C . SER A 1 460 ? 25.531 -28.734 -3.887 1 75.81 460 SER A C 1
ATOM 3564 O O . SER A 1 460 ? 25.906 -28.234 -4.953 1 75.81 460 SER A O 1
ATOM 3566 N N . GLN A 1 461 ? 25.984 -29.812 -3.393 1 73.44 461 GLN A N 1
ATOM 3567 C CA . GLN A 1 461 ? 27.047 -30.531 -4.109 1 73.44 461 GLN A CA 1
ATOM 3568 C C . GLN A 1 461 ? 26.453 -31.5 -5.125 1 73.44 461 GLN A C 1
ATOM 3570 O O . GLN A 1 461 ? 27.125 -31.922 -6.066 1 73.44 461 GLN A O 1
ATOM 3575 N N . LYS A 1 462 ? 25.203 -31.719 -4.973 1 79.56 462 LYS A N 1
ATOM 3576 C CA . LYS A 1 462 ? 24.594 -32.719 -5.844 1 79.56 462 LYS A CA 1
ATOM 3577 C C . LYS A 1 462 ? 23.875 -32.062 -7.02 1 79.56 462 LYS A C 1
ATOM 3579 O O . LYS A 1 462 ? 23.203 -31.047 -6.848 1 79.56 462 LYS A O 1
ATOM 3584 N N . LEU A 1 463 ? 24.25 -32.625 -8.234 1 85.38 463 LEU A N 1
ATOM 3585 C CA . LEU A 1 463 ? 23.5 -32.281 -9.438 1 85.38 463 LEU A CA 1
ATOM 3586 C C . LEU A 1 463 ? 22.328 -33.219 -9.648 1 85.38 463 LEU A C 1
ATOM 3588 O O . LEU A 1 463 ? 22.547 -34.438 -9.859 1 85.38 463 LEU A O 1
ATOM 3592 N N . LYS A 1 464 ? 21.188 -32.656 -9.617 1 89.5 464 LYS A N 1
ATOM 3593 C CA . LYS A 1 464 ? 20.031 -33.562 -9.625 1 89.5 464 LYS A CA 1
ATOM 3594 C C . LYS A 1 464 ? 19.203 -33.375 -10.891 1 89.5 464 LYS A C 1
ATOM 3596 O O . LYS A 1 464 ? 18.891 -32.25 -11.273 1 89.5 464 LYS A O 1
ATOM 3601 N N . MET A 1 465 ? 18.969 -34.438 -11.5 1 92.25 465 MET A N 1
ATOM 3602 C CA . MET A 1 465 ? 18.031 -34.5 -12.625 1 92.25 465 MET A CA 1
ATOM 3603 C C . MET A 1 465 ? 16.719 -35.156 -12.227 1 92.25 465 MET A C 1
ATOM 3605 O O . MET A 1 465 ? 16.719 -36.281 -11.742 1 92.25 465 MET A O 1
ATOM 3609 N N . PHE A 1 466 ? 15.695 -34.438 -12.328 1 92.88 466 PHE A N 1
ATOM 3610 C CA . PHE A 1 466 ? 14.359 -34.969 -12.047 1 92.88 466 PHE A CA 1
ATOM 3611 C C . PHE A 1 466 ? 13.68 -35.438 -13.328 1 92.88 466 PHE A C 1
ATOM 3613 O O . PHE A 1 466 ? 13.594 -34.656 -14.297 1 92.88 466 PHE A O 1
ATOM 3620 N N . LYS A 1 467 ? 13.258 -36.594 -13.367 1 91.94 467 LYS A N 1
ATOM 3621 C CA . LYS A 1 467 ? 12.578 -37.156 -14.531 1 91.94 467 LYS A CA 1
ATOM 3622 C C . LYS A 1 467 ? 11.164 -37.625 -14.18 1 91.94 467 LYS A C 1
ATOM 3624 O O . LYS A 1 467 ? 10.969 -38.344 -13.188 1 91.94 467 LYS A O 1
ATOM 3629 N N . ARG A 1 468 ? 10.273 -37.188 -14.977 1 88.56 468 ARG A N 1
ATOM 3630 C CA . ARG A 1 468 ? 8.883 -37.531 -14.734 1 88.56 468 ARG A CA 1
ATOM 3631 C C . ARG A 1 468 ? 8.633 -39 -15.008 1 88.56 468 ARG A C 1
ATOM 3633 O O . ARG A 1 468 ? 9.078 -39.531 -16.031 1 88.56 468 ARG A O 1
ATOM 3640 N N . ASN A 1 469 ? 8.039 -39.688 -14.023 1 85.38 469 ASN A N 1
ATOM 3641 C CA . ASN A 1 469 ? 7.625 -41.094 -14.18 1 85.38 469 ASN A CA 1
ATOM 3642 C C . ASN A 1 469 ? 6.117 -41.219 -14.383 1 85.38 469 ASN A C 1
ATOM 3644 O O . ASN A 1 469 ? 5.348 -41.094 -13.43 1 85.38 469 ASN A O 1
ATOM 3648 N N . ASP A 1 470 ? 5.672 -41.438 -15.57 1 74.88 470 ASP A N 1
ATOM 3649 C CA . ASP A 1 470 ? 4.254 -41.438 -15.914 1 74.88 470 ASP A CA 1
ATOM 3650 C C . ASP A 1 470 ? 3.551 -42.688 -15.359 1 74.88 470 ASP A C 1
ATOM 3652 O O . ASP A 1 470 ? 2.32 -42.719 -15.289 1 74.88 470 ASP A O 1
ATOM 3656 N N . THR A 1 471 ? 4.312 -43.625 -14.938 1 72.69 471 THR A N 1
ATOM 3657 C CA . THR A 1 471 ? 3.729 -44.844 -14.383 1 72.69 471 THR A CA 1
ATOM 3658 C C . THR A 1 471 ? 3.377 -44.625 -12.906 1 72.69 471 THR A C 1
ATOM 3660 O O . THR A 1 471 ? 2.27 -44.969 -12.484 1 72.69 471 THR A O 1
ATOM 3663 N N . THR A 1 472 ? 4.285 -44.031 -12.227 1 73.81 472 THR A N 1
ATOM 3664 C CA . THR A 1 472 ? 4.074 -43.875 -10.789 1 73.81 472 THR A CA 1
ATOM 3665 C C . THR A 1 472 ? 3.436 -42.531 -10.484 1 73.81 472 THR A C 1
ATOM 3667 O O . THR A 1 472 ? 2.842 -42.344 -9.422 1 73.81 472 THR A O 1
ATOM 3670 N N . GLY A 1 473 ? 3.529 -41.656 -11.477 1 74.5 473 GLY A N 1
ATOM 3671 C CA . GLY A 1 473 ? 3.072 -40.312 -11.219 1 74.5 473 GLY A CA 1
ATOM 3672 C C . GLY A 1 473 ? 4.078 -39.469 -10.453 1 74.5 473 GLY A C 1
ATOM 3673 O O . GLY A 1 473 ? 3.861 -38.281 -10.227 1 74.5 473 GLY A O 1
ATOM 3674 N N . ASP A 1 474 ? 5.176 -40.062 -10.109 1 81.62 474 ASP A N 1
ATOM 3675 C CA . ASP A 1 474 ? 6.215 -39.375 -9.352 1 81.62 474 ASP A CA 1
ATOM 3676 C C . ASP A 1 474 ? 7.328 -38.875 -10.273 1 81.62 474 ASP A C 1
ATOM 3678 O O . ASP A 1 474 ? 7.309 -39.156 -11.477 1 81.62 474 ASP A O 1
ATOM 3682 N N . TRP A 1 475 ? 8.188 -38.125 -9.727 1 88.44 475 TRP A N 1
ATOM 3683 C CA . TRP A 1 475 ? 9.391 -37.688 -10.422 1 88.44 475 TRP A CA 1
ATOM 3684 C C . TRP A 1 475 ? 10.625 -38.375 -9.875 1 88.44 475 TRP A C 1
ATOM 3686 O O . TRP A 1 475 ? 10.961 -38.25 -8.695 1 88.44 475 TRP A O 1
ATOM 3696 N N . ASP A 1 476 ? 11.227 -39.156 -10.688 1 91.06 476 ASP A N 1
ATOM 3697 C CA . ASP A 1 476 ? 12.43 -39.875 -10.289 1 91.06 476 ASP A CA 1
ATOM 3698 C C . ASP A 1 476 ? 13.648 -38.938 -10.289 1 91.06 476 ASP A C 1
ATOM 3700 O O . ASP A 1 476 ? 13.773 -38.062 -11.141 1 91.06 476 ASP A O 1
ATOM 3704 N N . VAL A 1 477 ? 14.492 -39.188 -9.312 1 91.75 477 VAL A N 1
ATOM 3705 C CA . VAL A 1 477 ? 15.656 -38.312 -9.18 1 91.75 477 VAL A CA 1
ATOM 3706 C C . VAL A 1 477 ? 16.922 -39.094 -9.539 1 91.75 477 VAL A C 1
ATOM 3708 O O . VAL A 1 477 ? 17.141 -40.188 -9.047 1 91.75 477 VAL A O 1
ATOM 3711 N N . GLU A 1 478 ? 17.609 -38.531 -10.484 1 90.5 478 GLU A N 1
ATOM 3712 C CA . GLU A 1 478 ? 18.938 -39 -10.828 1 90.5 478 GLU A CA 1
ATOM 3713 C C . GLU A 1 478 ? 20.031 -38.062 -10.336 1 90.5 478 GLU A C 1
ATOM 3715 O O . GLU A 1 478 ? 20.062 -36.906 -10.734 1 90.5 478 GLU A O 1
ATOM 3720 N N . VAL A 1 479 ? 20.828 -38.594 -9.445 1 88.62 479 VAL A N 1
ATOM 3721 C CA . VAL A 1 479 ? 21.875 -37.75 -8.859 1 88.62 479 VAL A CA 1
ATOM 3722 C C . VAL A 1 479 ? 23.188 -37.938 -9.609 1 88.62 479 VAL A C 1
ATOM 3724 O O . VAL A 1 479 ? 23.625 -39.094 -9.789 1 88.62 479 VAL A O 1
ATOM 3727 N N . HIS A 1 480 ? 23.609 -36.844 -10.164 1 80.12 480 HIS A N 1
ATOM 3728 C CA . HIS A 1 480 ? 24.906 -36.875 -10.836 1 80.12 480 HIS A CA 1
ATOM 3729 C C . HIS A 1 480 ? 26.016 -36.375 -9.922 1 80.12 480 HIS A C 1
ATOM 3731 O O . HIS A 1 480 ? 25.844 -35.406 -9.211 1 80.12 480 HIS A O 1
ATOM 3737 N N . ALA A 1 481 ? 26.953 -37.25 -9.531 1 64.69 481 ALA A N 1
ATOM 3738 C CA . ALA A 1 481 ? 28.047 -36.906 -8.641 1 64.69 481 ALA A CA 1
ATOM 3739 C C . ALA A 1 481 ? 28.953 -35.844 -9.273 1 64.69 481 ALA A C 1
ATOM 3741 O O . ALA A 1 481 ? 29.109 -35.812 -10.5 1 64.69 481 ALA A O 1
ATOM 3742 N N . ASN A 1 482 ? 29.203 -34.75 -8.555 1 58.91 482 ASN A N 1
ATOM 3743 C CA . ASN A 1 482 ? 30.156 -33.75 -9 1 58.91 482 ASN A CA 1
ATOM 3744 C C . ASN A 1 482 ? 31.578 -34.312 -9.094 1 58.91 482 ASN A C 1
ATOM 3746 O O . ASN A 1 482 ? 32.219 -34.594 -8.07 1 58.91 482 ASN A O 1
ATOM 3750 N N . THR A 1 483 ? 32 -34.938 -10.078 1 55.78 483 THR A N 1
ATOM 3751 C CA . THR A 1 483 ? 33.312 -35.594 -10.18 1 55.78 483 THR A CA 1
ATOM 3752 C C . THR A 1 483 ? 34.406 -34.562 -10.43 1 55.78 483 THR A C 1
ATOM 3754 O O . THR A 1 483 ? 35.594 -34.906 -10.438 1 55.78 483 THR A O 1
ATOM 3757 N N . SER A 1 484 ? 34.031 -33.281 -10.617 1 58.72 484 SER A N 1
ATOM 3758 C CA . SER A 1 484 ? 35.156 -32.469 -11.086 1 58.72 484 SER A CA 1
ATOM 3759 C C . SER A 1 484 ? 35.938 -31.875 -9.914 1 58.72 484 SER A C 1
ATOM 3761 O O . SER A 1 484 ? 35.344 -31.484 -8.906 1 58.72 484 SER A O 1
ATOM 3763 N N . PRO A 1 485 ? 37.312 -32.062 -9.945 1 59.88 485 PRO A N 1
ATOM 3764 C CA . PRO A 1 485 ? 38.188 -31.531 -8.891 1 59.88 485 PRO A CA 1
ATOM 3765 C C . PRO A 1 485 ? 38.062 -30.031 -8.695 1 59.88 485 PRO A C 1
ATOM 3767 O O . PRO A 1 485 ? 37.625 -29.328 -9.594 1 59.88 485 PRO A O 1
ATOM 3770 N N . SER A 1 486 ? 38.094 -29.547 -7.477 1 64.69 486 SER A N 1
ATOM 3771 C CA . SER A 1 486 ? 38.125 -28.125 -7.141 1 64.69 486 SER A CA 1
ATOM 3772 C C . SER A 1 486 ? 39.406 -27.453 -7.594 1 64.69 486 SER A C 1
ATOM 3774 O O . SER A 1 486 ? 40.469 -28.078 -7.562 1 64.69 486 SER A O 1
ATOM 3776 N N . VAL A 1 487 ? 39.25 -26.406 -8.43 1 66.12 487 VAL A N 1
ATOM 3777 C CA . VAL A 1 487 ? 40.438 -25.656 -8.859 1 66.12 487 VAL A CA 1
ATOM 3778 C C . VAL A 1 487 ? 41.156 -25.109 -7.637 1 66.12 487 VAL A C 1
ATOM 3780 O O . VAL A 1 487 ? 40.531 -24.594 -6.711 1 66.12 487 VAL A O 1
ATOM 3783 N N . GLN A 1 488 ? 42.469 -25.531 -7.492 1 62.12 488 GLN A N 1
ATOM 3784 C CA . GLN A 1 488 ? 43.281 -24.953 -6.441 1 62.12 488 GLN A CA 1
ATOM 3785 C C . GLN A 1 488 ? 43.469 -23.453 -6.645 1 62.12 488 GLN A C 1
ATOM 3787 O O . GLN A 1 488 ? 43.719 -23 -7.766 1 62.12 488 GLN A O 1
ATOM 3792 N N . GLN A 1 489 ? 43.094 -22.641 -5.684 1 64.94 489 GLN A N 1
ATOM 3793 C CA . GLN A 1 489 ? 43.188 -21.188 -5.762 1 64.94 489 GLN A CA 1
ATOM 3794 C C . GLN A 1 489 ? 44.656 -20.766 -5.961 1 64.94 489 GLN A C 1
ATOM 3796 O O . GLN A 1 489 ? 45.531 -21.203 -5.238 1 64.94 489 GLN A O 1
ATOM 3801 N N . ALA A 1 490 ? 45.062 -20.281 -7.141 1 69.69 490 ALA A N 1
ATOM 3802 C CA . ALA A 1 490 ? 46.406 -19.812 -7.461 1 69.69 490 ALA A CA 1
ATOM 3803 C C . ALA A 1 490 ? 46.656 -18.422 -6.875 1 69.69 490 ALA A C 1
ATOM 3805 O O . ALA A 1 490 ? 45.719 -17.703 -6.535 1 69.69 490 ALA A O 1
ATOM 3806 N N . ARG A 1 491 ? 47.938 -18.203 -6.438 1 79.5 491 ARG A N 1
ATOM 3807 C CA . ARG A 1 491 ? 48.375 -16.875 -5.996 1 79.5 491 ARG A CA 1
ATOM 3808 C C . ARG A 1 491 ? 48.281 -15.859 -7.129 1 79.5 491 ARG A C 1
ATOM 3810 O O . ARG A 1 491 ? 48.656 -16.156 -8.273 1 79.5 491 ARG A O 1
ATOM 3817 N N . HIS A 1 492 ? 47.594 -14.773 -6.855 1 82.56 492 HIS A N 1
ATOM 3818 C CA . HIS A 1 492 ? 47.375 -13.734 -7.859 1 82.56 492 HIS A CA 1
ATOM 3819 C C . HIS A 1 492 ? 48.219 -12.508 -7.57 1 82.56 492 HIS A C 1
ATOM 3821 O O . HIS A 1 492 ? 48.469 -12.18 -6.406 1 82.56 492 HIS A O 1
ATOM 3827 N N . ARG A 1 493 ? 48.656 -11.844 -8.562 1 78.06 493 ARG A N 1
ATOM 3828 C CA . ARG A 1 493 ? 49.438 -10.625 -8.43 1 78.06 493 ARG A CA 1
ATOM 3829 C C . ARG A 1 493 ? 48.562 -9.383 -8.57 1 78.06 493 ARG A C 1
ATOM 3831 O O . ARG A 1 493 ? 47.75 -9.289 -9.508 1 78.06 493 ARG A O 1
ATOM 3838 N N . VAL A 1 494 ? 48.719 -8.5 -7.613 1 77.31 494 VAL A N 1
ATOM 3839 C CA . VAL A 1 494 ? 47.969 -7.238 -7.648 1 77.31 494 VAL A CA 1
ATOM 3840 C C . VAL A 1 494 ? 48.656 -6.262 -8.594 1 77.31 494 VAL A C 1
ATOM 3842 O O . VAL A 1 494 ? 49.875 -6 -8.453 1 77.31 494 VAL A O 1
ATOM 3845 N N . PRO A 1 495 ? 47.906 -5.832 -9.664 1 72.88 495 PRO A N 1
ATOM 3846 C CA . PRO A 1 495 ? 48.531 -4.863 -10.562 1 72.88 495 PRO A CA 1
ATOM 3847 C C . PRO A 1 495 ? 48.75 -3.502 -9.906 1 72.88 495 PRO A C 1
ATOM 3849 O O . PRO A 1 495 ? 47.969 -3.092 -9.047 1 72.88 495 PRO A O 1
ATOM 3852 N N . HIS A 1 496 ? 49.906 -2.857 -10 1 63.22 496 HIS A N 1
ATOM 3853 C CA . HIS A 1 496 ? 50.188 -1.514 -9.5 1 63.22 496 HIS A CA 1
ATOM 3854 C C . HIS A 1 496 ? 49.562 -0.456 -10.406 1 63.22 496 HIS A C 1
ATOM 3856 O O . HIS A 1 496 ? 49.875 -0.381 -11.594 1 63.22 496 HIS A O 1
ATOM 3862 N N . ARG A 1 497 ? 48.312 0.036 -10.172 1 58.34 497 ARG A N 1
ATOM 3863 C CA . ARG A 1 497 ? 47.75 1.096 -11 1 58.34 497 ARG A CA 1
ATOM 3864 C C . ARG A 1 497 ? 48.062 2.471 -10.414 1 58.34 497 ARG A C 1
ATOM 3866 O O . ARG A 1 497 ? 47.562 2.807 -9.328 1 58.34 497 ARG A O 1
ATOM 3873 N N . PRO A 1 498 ? 49 3.221 -10.867 1 54.56 498 PRO A N 1
ATOM 3874 C CA . PRO A 1 498 ? 49.156 4.598 -10.398 1 54.56 498 PRO A CA 1
ATOM 3875 C C . PRO A 1 498 ? 47.969 5.484 -10.766 1 54.56 498 PRO A C 1
ATOM 3877 O O . PRO A 1 498 ? 47.469 5.414 -11.891 1 54.56 498 PRO A O 1
ATOM 3880 N N . SER A 1 499 ? 47.094 5.789 -9.93 1 54.09 499 SER A N 1
ATOM 3881 C CA . SER A 1 499 ? 45.969 6.637 -10.289 1 54.09 499 SER A CA 1
ATOM 3882 C C . SER A 1 499 ? 46.438 8.039 -10.68 1 54.09 499 SER A C 1
ATOM 3884 O O . SER A 1 499 ? 46.594 8.906 -9.82 1 54.09 499 SER A O 1
ATOM 3886 N N . THR A 1 500 ? 47.188 8.297 -11.68 1 53.91 500 THR A N 1
ATOM 3887 C CA . THR A 1 500 ? 47.688 9.594 -12.109 1 53.91 500 THR A CA 1
ATOM 3888 C C . THR A 1 500 ? 46.562 10.617 -12.211 1 53.91 500 THR A C 1
ATOM 3890 O O . THR A 1 500 ? 46.812 11.82 -12.141 1 53.91 500 THR A O 1
ATOM 3893 N N . ARG A 1 501 ? 45.344 10.312 -12.195 1 63.38 501 ARG A N 1
ATOM 3894 C CA . ARG A 1 501 ? 44.281 11.297 -12.445 1 63.38 501 ARG A CA 1
ATOM 3895 C C . ARG A 1 501 ? 43.719 11.836 -11.141 1 63.38 501 ARG A C 1
ATOM 3897 O O . ARG A 1 501 ? 42.938 12.789 -11.148 1 63.38 501 ARG A O 1
ATOM 3904 N N . ILE A 1 502 ? 44.219 11.141 -10.094 1 68.19 502 ILE A N 1
ATOM 3905 C CA . ILE A 1 502 ? 43.656 11.641 -8.844 1 68.19 502 ILE A CA 1
ATOM 3906 C C . ILE A 1 502 ? 44.656 12.609 -8.195 1 68.19 502 ILE A C 1
ATOM 3908 O O . ILE A 1 502 ? 45.781 12.219 -7.848 1 68.19 502 ILE A O 1
ATOM 3912 N N . ILE A 1 503 ? 44.281 13.828 -8.141 1 67.19 503 ILE A N 1
ATOM 3913 C CA . ILE A 1 503 ? 45.125 14.93 -7.68 1 67.19 503 ILE A CA 1
ATOM 3914 C C . ILE A 1 503 ? 45.344 14.812 -6.172 1 67.19 503 ILE A C 1
ATOM 3916 O O . ILE A 1 503 ? 46.469 14.977 -5.684 1 67.19 503 ILE A O 1
ATOM 3920 N N . ASP A 1 504 ? 44.344 14.438 -5.484 1 75.44 504 ASP A N 1
ATOM 3921 C CA . ASP A 1 504 ? 44.469 14.398 -4.031 1 75.44 504 ASP A CA 1
ATOM 3922 C C . ASP A 1 504 ? 45.094 13.078 -3.562 1 75.44 504 ASP A C 1
ATOM 3924 O O . ASP A 1 504 ? 44.531 12 -3.838 1 75.44 504 ASP A O 1
ATOM 3928 N N . GLN A 1 505 ? 46.219 13.109 -2.906 1 76.81 505 GLN A N 1
ATOM 3929 C CA . GLN A 1 505 ? 46.969 11.938 -2.475 1 76.81 505 GLN A CA 1
ATOM 3930 C C . GLN A 1 505 ? 46.188 11.117 -1.461 1 76.81 505 GLN A C 1
ATOM 3932 O O . GLN A 1 505 ? 46.312 9.891 -1.417 1 76.81 505 GLN A O 1
ATOM 3937 N N . VAL A 1 506 ? 45.469 11.789 -0.664 1 78.75 506 VAL A N 1
ATOM 3938 C CA . VAL A 1 506 ? 44.688 11.078 0.345 1 78.75 506 VAL A CA 1
ATOM 3939 C C . VAL A 1 506 ? 43.625 10.188 -0.335 1 78.75 506 VAL A C 1
ATOM 3941 O O . VAL A 1 506 ? 43.406 9.062 0.098 1 78.75 506 VAL A O 1
ATOM 3944 N N . VAL A 1 507 ? 43.094 10.656 -1.375 1 79.44 507 VAL A N 1
ATOM 3945 C CA . VAL A 1 507 ? 42.094 9.898 -2.111 1 79.44 507 VAL A CA 1
ATOM 3946 C C . VAL A 1 507 ? 42.75 8.711 -2.814 1 79.44 507 VAL A C 1
ATOM 3948 O O . VAL A 1 507 ? 42.219 7.598 -2.791 1 79.44 507 VAL A O 1
ATOM 3951 N N . ALA A 1 508 ? 43.906 8.938 -3.318 1 77.88 508 ALA A N 1
ATOM 3952 C CA . ALA A 1 508 ? 44.625 7.879 -4.023 1 77.88 508 ALA A CA 1
ATOM 3953 C C . ALA A 1 508 ? 45 6.75 -3.072 1 77.88 508 ALA A C 1
ATOM 3955 O O . ALA A 1 508 ? 44.875 5.57 -3.41 1 77.88 508 ALA A O 1
ATOM 3956 N N . LYS A 1 509 ? 45.469 7.098 -1.979 1 79.69 509 LYS A N 1
ATOM 3957 C CA . LYS A 1 509 ? 45.875 6.094 -0.989 1 79.69 509 LYS A CA 1
ATOM 3958 C C . LYS A 1 509 ? 44.656 5.309 -0.509 1 79.69 509 LYS A C 1
ATOM 3960 O O . LYS A 1 509 ? 44.719 4.098 -0.282 1 79.69 509 LYS A O 1
ATOM 3965 N N . THR A 1 510 ? 43.562 5.965 -0.384 1 83.56 510 THR A N 1
ATOM 3966 C CA . THR A 1 510 ? 42.375 5.301 0.065 1 83.56 510 THR A CA 1
ATOM 3967 C C . THR A 1 510 ? 41.844 4.328 -0.995 1 83.56 510 THR A C 1
ATOM 3969 O O . THR A 1 510 ? 41.375 3.232 -0.669 1 83.56 510 THR A O 1
ATOM 3972 N N . ILE A 1 511 ? 41.969 4.711 -2.189 1 79.88 511 ILE A N 1
ATOM 3973 C CA . ILE A 1 511 ? 41.469 3.881 -3.289 1 79.88 511 ILE A CA 1
ATOM 3974 C C . ILE A 1 511 ? 42.312 2.596 -3.361 1 79.88 511 ILE A C 1
ATOM 3976 O O . ILE A 1 511 ? 41.75 1.529 -3.68 1 79.88 511 ILE A O 1
ATOM 3980 N N . SER A 1 512 ? 43.562 2.648 -2.98 1 82 512 SER A N 1
ATOM 3981 C CA . SER A 1 512 ? 44.438 1.475 -3.012 1 82 512 SER A CA 1
ATOM 3982 C C . SER A 1 512 ? 44.062 0.48 -1.919 1 82 512 SER A C 1
ATOM 3984 O O . SER A 1 512 ? 44.469 -0.684 -1.967 1 82 512 SER A O 1
ATOM 3986 N N . SER A 1 513 ? 43.281 0.93 -1.025 1 87.31 513 SER A N 1
ATOM 3987 C CA . SER A 1 513 ? 42.844 0.052 0.057 1 87.31 513 SER A CA 1
ATOM 3988 C C . SER A 1 513 ? 41.406 -0.418 -0.155 1 87.31 513 SER A C 1
ATOM 3990 O O . SER A 1 513 ? 40.812 -1.071 0.716 1 87.31 513 SER A O 1
ATOM 3992 N N . LEU A 1 514 ? 40.812 -0.04 -1.273 1 87.81 514 LEU A N 1
ATOM 3993 C CA . LEU A 1 514 ? 39.438 -0.408 -1.54 1 87.81 514 LEU A CA 1
ATOM 3994 C C . LEU A 1 514 ? 39.375 -1.684 -2.373 1 87.81 514 LEU A C 1
ATOM 3996 O O . LEU A 1 514 ? 40.188 -1.891 -3.271 1 87.81 514 LEU A O 1
ATOM 4000 N N . VAL A 1 515 ? 38.375 -2.488 -2.012 1 89.12 515 VAL A N 1
ATOM 4001 C CA . VAL A 1 515 ? 38.125 -3.717 -2.752 1 89.12 515 VAL A CA 1
ATOM 4002 C C . VAL A 1 515 ? 36.625 -3.861 -3 1 89.12 515 VAL A C 1
ATOM 4004 O O . VAL A 1 515 ? 35.812 -3.25 -2.303 1 89.12 515 VAL A O 1
ATOM 4007 N N . ARG A 1 516 ? 36.344 -4.602 -3.963 1 88.94 516 ARG A N 1
ATOM 4008 C CA . ARG A 1 516 ? 34.938 -4.891 -4.234 1 88.94 516 ARG A CA 1
ATOM 4009 C C . ARG A 1 516 ? 34.531 -6.223 -3.627 1 88.94 516 ARG A C 1
ATOM 4011 O O . ARG A 1 516 ? 35.25 -7.211 -3.73 1 88.94 516 ARG A O 1
ATOM 4018 N N . VAL A 1 517 ? 33.406 -6.18 -2.98 1 91.5 517 VAL A N 1
ATOM 4019 C CA . VAL A 1 517 ? 32.906 -7.375 -2.312 1 91.5 517 VAL A CA 1
ATOM 4020 C C . VAL A 1 517 ? 31.547 -7.758 -2.887 1 91.5 517 VAL A C 1
ATOM 4022 O O . VAL A 1 517 ? 30.641 -6.918 -2.973 1 91.5 517 VAL A O 1
ATOM 4025 N N . LYS A 1 518 ? 31.422 -8.969 -3.277 1 87.94 518 LYS A N 1
ATOM 4026 C CA . LYS A 1 518 ? 30.156 -9.539 -3.717 1 87.94 518 LYS A CA 1
ATOM 4027 C C . LYS A 1 518 ? 29.703 -10.664 -2.783 1 87.94 518 LYS A C 1
ATOM 4029 O O . LYS A 1 518 ? 30.516 -11.5 -2.373 1 87.94 518 LYS A O 1
ATOM 4034 N N . CYS A 1 519 ? 28.469 -10.578 -2.42 1 89.69 519 CYS A N 1
ATOM 4035 C CA . CYS A 1 519 ? 27.938 -11.555 -1.474 1 89.69 519 CYS A CA 1
ATOM 4036 C C . CYS A 1 519 ? 26.734 -12.281 -2.062 1 89.69 519 CYS A C 1
ATOM 4038 O O . CYS A 1 519 ? 25.812 -11.656 -2.586 1 89.69 519 CYS A O 1
ATOM 4040 N N . TYR A 1 520 ? 26.781 -13.594 -1.985 1 85.81 520 TYR A N 1
ATOM 4041 C CA . TYR A 1 520 ? 25.688 -14.461 -2.412 1 85.81 520 TYR A CA 1
ATOM 4042 C C . TYR A 1 520 ? 25 -15.109 -1.214 1 85.81 520 TYR A C 1
ATOM 4044 O O . TYR A 1 520 ? 25.562 -15.992 -0.573 1 85.81 520 TYR A O 1
ATOM 4052 N N . THR A 1 521 ? 23.875 -14.641 -0.939 1 83.5 521 THR A N 1
ATOM 4053 C CA . THR A 1 521 ? 23.125 -15.203 0.186 1 83.5 521 THR A CA 1
ATOM 4054 C C . THR A 1 521 ? 22.281 -16.375 -0.263 1 83.5 521 THR A C 1
ATOM 4056 O O . THR A 1 521 ? 21.656 -16.328 -1.326 1 83.5 521 THR A O 1
ATOM 4059 N N . LEU A 1 522 ? 22.266 -17.422 0.452 1 78.19 522 LEU A N 1
ATOM 4060 C CA . LEU A 1 522 ? 21.562 -18.656 0.084 1 78.19 522 LEU A CA 1
ATOM 4061 C C . LEU A 1 522 ? 20.078 -18.547 0.375 1 78.19 522 LEU A C 1
ATOM 4063 O O . LEU A 1 522 ? 19.25 -18.859 -0.483 1 78.19 522 LEU A O 1
ATOM 4067 N N . LEU A 1 523 ? 19.766 -18.188 1.626 1 80.88 523 LEU A N 1
ATOM 4068 C CA . LEU A 1 523 ? 18.375 -18.125 2.066 1 80.88 523 LEU A CA 1
ATOM 4069 C C . LEU A 1 523 ? 18.062 -16.766 2.695 1 80.88 523 LEU A C 1
ATOM 4071 O O . LEU A 1 523 ? 18.969 -16.094 3.193 1 80.88 523 LEU A O 1
ATOM 4075 N N . ALA A 1 524 ? 16.812 -16.453 2.59 1 78.44 524 ALA A N 1
ATOM 4076 C CA . ALA A 1 524 ? 16.375 -15.242 3.291 1 78.44 524 ALA A CA 1
ATOM 4077 C C . ALA A 1 524 ? 16.312 -15.469 4.797 1 78.44 524 ALA A C 1
ATOM 4079 O O . ALA A 1 524 ? 15.656 -16.406 5.266 1 78.44 524 ALA A O 1
ATOM 4080 N N . LEU A 1 525 ? 17.125 -14.734 5.488 1 83.94 525 LEU A N 1
ATOM 4081 C CA . LEU A 1 525 ? 17.203 -14.844 6.941 1 83.94 525 LEU A CA 1
ATOM 4082 C C . LEU A 1 525 ? 16.969 -13.492 7.602 1 83.94 525 LEU A C 1
ATOM 4084 O O . LEU A 1 525 ? 17.203 -12.445 6.988 1 83.94 525 LEU A O 1
ATOM 4088 N N . ASP A 1 526 ? 16.453 -13.516 8.766 1 79.12 526 ASP A N 1
ATOM 4089 C CA . ASP A 1 526 ? 16.359 -12.336 9.617 1 79.12 526 ASP A CA 1
ATOM 4090 C C . ASP A 1 526 ? 15.516 -11.242 8.961 1 79.12 526 ASP A C 1
ATOM 4092 O O . ASP A 1 526 ? 15.836 -10.055 9.07 1 79.12 526 ASP A O 1
ATOM 4096 N N . GLY A 1 527 ? 14.641 -11.648 8.203 1 70.25 527 GLY A N 1
ATOM 4097 C CA . GLY A 1 527 ? 13.742 -10.695 7.57 1 70.25 527 GLY A CA 1
ATOM 4098 C C . GLY A 1 527 ? 14.344 -10.039 6.34 1 70.25 527 GLY A C 1
ATOM 4099 O O . GLY A 1 527 ? 13.781 -9.078 5.805 1 70.25 527 GLY A O 1
ATOM 4100 N N . LEU A 1 528 ? 15.477 -10.484 5.926 1 71.19 528 LEU A N 1
ATOM 4101 C CA . LEU A 1 528 ? 16.141 -9.906 4.766 1 71.19 528 LEU A CA 1
ATOM 4102 C C . LEU A 1 528 ? 15.977 -10.805 3.541 1 71.19 528 LEU A C 1
ATOM 4104 O O . LEU A 1 528 ? 15.867 -12.023 3.67 1 71.19 528 LEU A O 1
ATOM 4108 N N . SER A 1 529 ? 15.953 -10.156 2.404 1 63.22 529 SER A N 1
ATOM 4109 C CA . SER A 1 529 ? 15.797 -10.906 1.161 1 63.22 529 SER A CA 1
ATOM 4110 C C . SER A 1 529 ? 17.125 -11.555 0.741 1 63.22 529 SER A C 1
ATOM 4112 O O . SER A 1 529 ? 18.188 -11.094 1.137 1 63.22 529 SER A O 1
ATOM 4114 N N . ALA A 1 530 ? 16.938 -12.633 0.121 1 64.38 530 ALA A N 1
ATOM 4115 C CA . ALA A 1 530 ? 18.109 -13.344 -0.385 1 64.38 530 ALA A CA 1
ATOM 4116 C C . ALA A 1 530 ? 18.531 -12.82 -1.755 1 64.38 530 ALA A C 1
ATOM 4118 O O . ALA A 1 530 ? 18 -13.258 -2.781 1 64.38 530 ALA A O 1
ATOM 4119 N N . ASN A 1 531 ? 19.297 -11.711 -1.812 1 69.69 531 ASN A N 1
ATOM 4120 C CA . ASN A 1 531 ? 19.766 -11.133 -3.062 1 69.69 531 ASN A CA 1
ATOM 4121 C C . ASN A 1 531 ? 21.297 -11.102 -3.117 1 69.69 531 ASN A C 1
ATOM 4123 O O . ASN A 1 531 ? 21.953 -11.266 -2.096 1 69.69 531 ASN A O 1
ATOM 4127 N N . VAL A 1 532 ? 21.75 -11.18 -4.348 1 81.5 532 VAL A N 1
ATOM 4128 C CA . VAL A 1 532 ? 23.172 -10.914 -4.531 1 81.5 532 VAL A CA 1
ATOM 4129 C C . VAL A 1 532 ? 23.453 -9.43 -4.32 1 81.5 532 VAL A C 1
ATOM 4131 O O . VAL A 1 532 ? 22.781 -8.57 -4.891 1 81.5 532 VAL A O 1
ATOM 4134 N N . THR A 1 533 ? 24.359 -9.211 -3.42 1 83.12 533 THR A N 1
ATOM 4135 C CA . THR A 1 533 ? 24.703 -7.828 -3.109 1 83.12 533 THR A CA 1
ATOM 4136 C C . THR A 1 533 ? 26.188 -7.555 -3.385 1 83.12 533 THR A C 1
ATOM 4138 O O . THR A 1 533 ? 27.016 -8.469 -3.316 1 83.12 533 THR A O 1
ATOM 4141 N N . SER A 1 534 ? 26.406 -6.371 -3.834 1 84.62 534 SER A N 1
ATOM 4142 C CA . SER A 1 534 ? 27.781 -5.945 -4.086 1 84.62 534 SER A CA 1
ATOM 4143 C C . SER A 1 534 ? 28.031 -4.559 -3.508 1 84.62 534 SER A C 1
ATOM 4145 O O . SER A 1 534 ? 27.125 -3.727 -3.439 1 84.62 534 SER A O 1
ATOM 4147 N N . GLY A 1 535 ? 29.234 -4.379 -3.02 1 84.56 535 GLY A N 1
ATOM 4148 C CA . GLY A 1 535 ? 29.641 -3.094 -2.469 1 84.56 535 GLY A CA 1
ATOM 4149 C C . GLY A 1 535 ? 31.141 -2.963 -2.309 1 84.56 535 GLY A C 1
ATOM 4150 O O . GLY A 1 535 ? 31.891 -3.891 -2.625 1 84.56 535 GLY A O 1
ATOM 4151 N N . LEU A 1 536 ? 31.578 -1.777 -1.873 1 87.06 536 LEU A N 1
ATOM 4152 C CA . LEU A 1 536 ? 33 -1.521 -1.659 1 87.06 536 LEU A CA 1
ATOM 4153 C C . LEU A 1 536 ? 33.375 -1.795 -0.21 1 87.06 536 LEU A C 1
ATOM 4155 O O . LEU A 1 536 ? 32.656 -1.406 0.714 1 87.06 536 LEU A O 1
ATOM 4159 N N . GLY A 1 537 ? 34.375 -2.594 -0.172 1 90.25 537 GLY A N 1
ATOM 4160 C CA . GLY A 1 537 ? 34.969 -2.846 1.134 1 90.25 537 GLY A CA 1
ATOM 4161 C C . GLY A 1 537 ? 36.281 -2.154 1.332 1 90.25 537 GLY A C 1
ATOM 4162 O O . GLY A 1 537 ? 36.969 -1.792 0.361 1 90.25 537 GLY A O 1
ATOM 4163 N N . LEU A 1 538 ? 36.656 -1.879 2.623 1 91.44 538 LEU A N 1
ATOM 4164 C CA . LEU A 1 538 ? 37.938 -1.229 2.984 1 91.44 538 LEU A CA 1
ATOM 4165 C C . LEU A 1 538 ? 38.844 -2.199 3.713 1 91.44 538 LEU A C 1
ATOM 4167 O O . LEU A 1 538 ? 38.5 -2.744 4.758 1 91.44 538 LEU A O 1
ATOM 4171 N N . VAL A 1 539 ? 40.062 -2.381 3.17 1 92.06 539 VAL A N 1
ATOM 4172 C CA . VAL A 1 539 ? 41.062 -3.26 3.803 1 92.06 539 VAL A CA 1
ATOM 4173 C C . VAL A 1 539 ? 41.688 -2.549 4.992 1 92.06 539 VAL A C 1
ATOM 4175 O O . VAL A 1 539 ? 42.312 -1.485 4.836 1 92.06 539 VAL A O 1
ATOM 4178 N N . ILE A 1 540 ? 41.562 -3.115 6.094 1 90.19 540 ILE A N 1
ATOM 4179 C CA . ILE A 1 540 ? 42.031 -2.439 7.301 1 90.19 540 ILE A CA 1
ATOM 4180 C C . ILE A 1 540 ? 43.281 -3.148 7.844 1 90.19 540 ILE A C 1
ATOM 4182 O O . ILE A 1 540 ? 44.031 -2.578 8.633 1 90.19 540 ILE A O 1
ATOM 4186 N N . ASP A 1 541 ? 43.406 -4.434 7.535 1 89.25 541 ASP A N 1
ATOM 4187 C CA . ASP A 1 541 ? 44.562 -5.199 7.973 1 89.25 541 ASP A CA 1
ATOM 4188 C C . ASP A 1 541 ? 45.031 -6.164 6.883 1 89.25 541 ASP A C 1
ATOM 4190 O O . ASP A 1 541 ? 44.344 -7.148 6.586 1 89.25 541 ASP A O 1
ATOM 4194 N N . THR A 1 542 ? 46.219 -5.992 6.43 1 87.5 542 THR A N 1
ATOM 4195 C CA . THR A 1 542 ? 46.719 -6.809 5.336 1 87.5 542 THR A CA 1
ATOM 4196 C C . THR A 1 542 ? 47.344 -8.102 5.863 1 87.5 542 THR A C 1
ATOM 4198 O O . THR A 1 542 ? 47.5 -9.07 5.117 1 87.5 542 THR A O 1
ATOM 4201 N N . THR A 1 543 ? 47.688 -8.133 7.094 1 86.56 543 THR A N 1
ATOM 4202 C CA . THR A 1 543 ? 48.281 -9.344 7.668 1 86.56 543 THR A CA 1
ATOM 4203 C C . THR A 1 543 ? 47.188 -10.383 7.938 1 86.56 543 THR A C 1
ATOM 4205 O O . THR A 1 543 ? 47.344 -11.547 7.574 1 86.56 543 THR A O 1
ATOM 4208 N N . GLY A 1 544 ? 46.125 -9.977 8.5 1 88.88 544 GLY A N 1
ATOM 4209 C CA . GLY A 1 544 ? 45.031 -10.875 8.789 1 88.88 544 GLY A CA 1
ATOM 4210 C C . GLY A 1 544 ? 44.031 -10.977 7.656 1 88.88 544 GLY A C 1
ATOM 4211 O O . GLY A 1 544 ? 43.219 -11.898 7.625 1 88.88 544 GLY A O 1
ATOM 4212 N N . GLY A 1 545 ? 44.156 -10.062 6.688 1 92.44 545 GLY A N 1
ATOM 4213 C CA . GLY A 1 545 ? 43.219 -10.039 5.566 1 92.44 545 GLY A CA 1
ATOM 4214 C C . GLY A 1 545 ? 41.844 -9.539 5.941 1 92.44 545 GLY A C 1
ATOM 4215 O O . GLY A 1 545 ? 40.844 -10.055 5.449 1 92.44 545 GLY A O 1
ATOM 4216 N N . TYR A 1 546 ? 41.781 -8.57 6.848 1 93.62 546 TYR A N 1
ATOM 4217 C CA . TYR A 1 546 ? 40.5 -8.094 7.332 1 93.62 546 TYR A CA 1
ATOM 4218 C C . TYR A 1 546 ? 40 -6.941 6.473 1 93.62 546 TYR A C 1
ATOM 4220 O O . TYR A 1 546 ? 40.75 -6.039 6.117 1 93.62 546 TYR A O 1
ATOM 4228 N N . ILE A 1 547 ? 38.688 -7.004 6.109 1 94.31 547 ILE A N 1
ATOM 4229 C CA . ILE A 1 547 ? 38 -6 5.305 1 94.31 547 ILE A CA 1
ATOM 4230 C C . ILE A 1 547 ? 36.719 -5.535 6.023 1 94.31 547 ILE A C 1
ATOM 4232 O O . ILE A 1 547 ? 35.938 -6.355 6.512 1 94.31 547 ILE A O 1
ATOM 4236 N N . ILE A 1 548 ? 36.562 -4.242 6.164 1 91.94 548 ILE A N 1
ATOM 4237 C CA . ILE A 1 548 ? 35.344 -3.701 6.707 1 91.94 548 ILE A CA 1
ATOM 4238 C C . ILE A 1 548 ? 34.344 -3.484 5.574 1 91.94 548 ILE A C 1
ATOM 4240 O O . ILE A 1 548 ? 34.688 -2.986 4.504 1 91.94 548 ILE A O 1
ATOM 4244 N N . ILE A 1 549 ? 33.062 -3.896 5.809 1 90.5 549 ILE A N 1
ATOM 4245 C CA . ILE A 1 549 ? 32 -3.785 4.805 1 90.5 549 ILE A CA 1
ATOM 4246 C C . ILE A 1 549 ? 30.672 -3.543 5.492 1 90.5 549 ILE A C 1
ATOM 4248 O O . ILE A 1 549 ? 30.531 -3.752 6.699 1 90.5 549 ILE A O 1
ATOM 4252 N N . SER A 1 550 ? 29.828 -2.967 4.742 1 84.69 550 SER A N 1
ATOM 4253 C CA . SER A 1 550 ? 28.484 -2.723 5.258 1 84.69 550 SER A CA 1
ATOM 4254 C C . SER A 1 550 ? 27.719 -4.027 5.445 1 84.69 550 SER A C 1
ATOM 4256 O O . SER A 1 550 ? 27.844 -4.949 4.633 1 84.69 550 SER A O 1
ATOM 4258 N N . ARG A 1 551 ? 26.812 -4.082 6.371 1 85.06 551 ARG A N 1
ATOM 4259 C CA . ARG A 1 551 ? 26 -5.262 6.605 1 85.06 551 ARG A CA 1
ATOM 4260 C C . ARG A 1 551 ? 24.891 -5.375 5.562 1 85.06 551 ARG A C 1
ATOM 4262 O O . ARG A 1 551 ? 24.25 -6.426 5.434 1 85.06 551 ARG A O 1
ATOM 4269 N N . THR A 1 552 ? 24.75 -4.348 4.852 1 75.75 552 THR A N 1
ATOM 4270 C CA . THR A 1 552 ? 23.797 -4.426 3.746 1 75.75 552 THR A CA 1
ATOM 4271 C C . THR A 1 552 ? 24.328 -5.336 2.643 1 75.75 552 THR A C 1
ATOM 4273 O O . THR A 1 552 ? 23.547 -5.969 1.927 1 75.75 552 THR A O 1
ATOM 4276 N N . VAL A 1 553 ? 25.641 -5.371 2.572 1 85.69 553 VAL A N 1
ATOM 4277 C CA . VAL A 1 553 ? 26.266 -6.203 1.553 1 85.69 553 VAL A CA 1
ATOM 4278 C C . VAL A 1 553 ? 26.422 -7.629 2.074 1 85.69 553 VAL A C 1
ATOM 4280 O O . VAL A 1 553 ? 26.062 -8.594 1.393 1 85.69 553 VAL A O 1
ATOM 4283 N N . VAL A 1 554 ? 26.891 -7.688 3.264 1 90.38 554 VAL A N 1
ATOM 4284 C CA . VAL A 1 554 ? 27.031 -8.984 3.91 1 90.38 554 VAL A CA 1
ATOM 4285 C C . VAL A 1 554 ? 26.172 -9.047 5.16 1 90.38 554 VAL A C 1
ATOM 4287 O O . VAL A 1 554 ? 26.641 -8.773 6.266 1 90.38 554 VAL A O 1
ATOM 4290 N N . PRO A 1 555 ? 25.016 -9.477 5.02 1 84.69 555 PRO A N 1
ATOM 4291 C CA . PRO A 1 555 ? 24.047 -9.359 6.121 1 84.69 555 PRO A CA 1
ATOM 4292 C C . PRO A 1 555 ? 24.188 -10.492 7.141 1 84.69 555 PRO A C 1
ATOM 4294 O O . PRO A 1 555 ? 23.844 -10.312 8.312 1 84.69 555 PRO A O 1
ATOM 4297 N N . ASN A 1 556 ? 24.578 -11.711 6.684 1 87.06 556 ASN A N 1
ATOM 4298 C CA . ASN A 1 556 ? 24.672 -12.844 7.598 1 87.06 556 ASN A CA 1
ATOM 4299 C C . ASN A 1 556 ? 25.797 -13.797 7.188 1 87.06 556 ASN A C 1
ATOM 4301 O O . ASN A 1 556 ? 26.531 -13.523 6.238 1 87.06 556 ASN A O 1
ATOM 4305 N N . THR A 1 557 ? 25.859 -14.883 7.922 1 88.94 557 THR A N 1
ATOM 4306 C CA . THR A 1 557 ? 27.016 -15.766 7.73 1 88.94 557 THR A CA 1
ATOM 4307 C C . THR A 1 557 ? 26.688 -16.875 6.738 1 88.94 557 THR A C 1
ATOM 4309 O O . THR A 1 557 ? 27.578 -17.594 6.285 1 88.94 557 THR A O 1
ATOM 4312 N N . LEU A 1 558 ? 25.453 -17.062 6.426 1 88.62 558 LEU A N 1
ATOM 4313 C CA . LEU A 1 558 ? 25.062 -18.078 5.453 1 88.62 558 LEU A CA 1
ATOM 4314 C C . LEU A 1 558 ? 25.156 -17.531 4.031 1 88.62 558 LEU A C 1
ATOM 4316 O O . LEU A 1 558 ? 24.125 -17.328 3.379 1 88.62 558 LEU A O 1
ATOM 4320 N N . CYS A 1 559 ? 26.297 -17.312 3.604 1 88 559 CYS A N 1
ATOM 4321 C CA . CYS A 1 559 ? 26.531 -16.688 2.307 1 88 559 CYS A CA 1
ATOM 4322 C C . CYS A 1 559 ? 27.906 -17.047 1.755 1 88 559 CYS A C 1
ATOM 4324 O O . CYS A 1 559 ? 28.734 -17.609 2.471 1 88 559 CYS A O 1
ATOM 4326 N N . ASP A 1 560 ? 28.047 -16.812 0.481 1 87.25 560 ASP A N 1
ATOM 4327 C CA . ASP A 1 560 ? 29.344 -16.844 -0.176 1 87.25 560 ASP A CA 1
ATOM 4328 C C . ASP A 1 560 ? 29.828 -15.43 -0.493 1 87.25 560 ASP A C 1
ATOM 4330 O O . ASP A 1 560 ? 29.047 -14.57 -0.901 1 87.25 560 ASP A O 1
ATOM 4334 N N . ILE A 1 561 ? 31.109 -15.266 -0.208 1 91.44 561 ILE A N 1
ATOM 4335 C CA . ILE A 1 561 ? 31.672 -13.93 -0.417 1 91.44 561 ILE A CA 1
ATOM 4336 C C . ILE A 1 561 ? 32.812 -14.008 -1.438 1 91.44 561 ILE A C 1
ATOM 4338 O O . ILE A 1 561 ? 33.625 -14.914 -1.39 1 91.44 561 ILE A O 1
ATOM 4342 N N . GLU A 1 562 ? 32.781 -13.125 -2.373 1 89.25 562 GLU A N 1
ATOM 4343 C CA . GLU A 1 562 ? 33.844 -12.938 -3.346 1 89.25 562 GLU A CA 1
ATOM 4344 C C . GLU A 1 562 ? 34.469 -11.547 -3.225 1 89.25 562 GLU A C 1
ATOM 4346 O O . GLU A 1 562 ? 33.75 -10.539 -3.281 1 89.25 562 GLU A O 1
ATOM 4351 N N . VAL A 1 563 ? 35.75 -11.531 -3.057 1 92.31 563 VAL A N 1
ATOM 4352 C CA . VAL A 1 563 ? 36.469 -10.273 -2.953 1 92.31 563 VAL A CA 1
ATOM 4353 C C . VAL A 1 563 ? 37.281 -10.047 -4.223 1 92.31 563 VAL A C 1
ATOM 4355 O O . VAL A 1 563 ? 38.219 -10.812 -4.535 1 92.31 563 VAL A O 1
ATOM 4358 N N . THR A 1 564 ? 36.969 -9.016 -4.895 1 89.25 564 THR A N 1
ATOM 4359 C CA . THR A 1 564 ? 37.688 -8.664 -6.117 1 89.25 564 THR A CA 1
ATOM 4360 C C . THR A 1 564 ? 38.688 -7.531 -5.859 1 89.25 564 THR A C 1
ATOM 4362 O O . THR A 1 564 ? 38.281 -6.469 -5.371 1 89.25 564 THR A O 1
ATOM 4365 N N . ILE A 1 565 ? 39.875 -7.742 -6.195 1 88.38 565 ILE A N 1
ATOM 4366 C CA . ILE A 1 565 ? 40.938 -6.781 -5.938 1 88.38 565 ILE A CA 1
ATOM 4367 C C . ILE A 1 565 ? 41.375 -6.125 -7.246 1 88.38 565 ILE A C 1
ATOM 4369 O O . ILE A 1 565 ? 41.688 -6.812 -8.219 1 88.38 565 ILE A O 1
ATOM 4373 N N . ALA A 1 566 ? 41.406 -4.867 -7.316 1 80.31 566 ALA A N 1
ATOM 4374 C CA . ALA A 1 566 ? 41.875 -4.031 -8.43 1 80.31 566 ALA A CA 1
ATOM 4375 C C . ALA A 1 566 ? 41.188 -4.465 -9.734 1 80.31 566 ALA A C 1
ATOM 4377 O O . ALA A 1 566 ? 41.844 -4.477 -10.789 1 80.31 566 ALA A O 1
ATOM 4378 N N . ASP A 1 567 ? 40.062 -5.055 -9.664 1 78.62 567 ASP A N 1
ATOM 4379 C CA . ASP A 1 567 ? 39.281 -5.508 -10.82 1 78.62 567 ASP A CA 1
ATOM 4380 C C . ASP A 1 567 ? 40.094 -6.531 -11.633 1 78.62 567 ASP A C 1
ATOM 4382 O O . ASP A 1 567 ? 39.969 -6.574 -12.859 1 78.62 567 ASP A O 1
ATOM 4386 N N . SER A 1 568 ? 40.906 -7.195 -10.992 1 82.44 568 SER A N 1
ATOM 4387 C CA . SER A 1 568 ? 41.812 -8.102 -11.695 1 82.44 568 SER A CA 1
ATOM 4388 C C . SER A 1 568 ? 41.5 -9.555 -11.359 1 82.44 568 SER A C 1
ATOM 4390 O O . SER A 1 568 ? 41.5 -10.414 -12.242 1 82.44 568 SER A O 1
ATOM 4392 N N . PHE A 1 569 ? 41.375 -9.836 -10.094 1 83.94 569 PHE A N 1
ATOM 4393 C CA . PHE A 1 569 ? 41.062 -11.211 -9.703 1 83.94 569 PHE A CA 1
ATOM 4394 C C . PHE A 1 569 ? 40.188 -11.227 -8.445 1 83.94 569 PHE A C 1
ATOM 4396 O O . PHE A 1 569 ? 40.094 -10.227 -7.738 1 83.94 569 PHE A O 1
ATOM 4403 N N . SER A 1 570 ? 39.562 -12.43 -8.234 1 86.31 570 SER A N 1
ATOM 4404 C CA . SER A 1 570 ? 38.688 -12.586 -7.09 1 86.31 570 SER A CA 1
ATOM 4405 C C . SER A 1 570 ? 39.156 -13.711 -6.176 1 86.31 570 SER A C 1
ATOM 4407 O O . SER A 1 570 ? 39.656 -14.734 -6.648 1 86.31 570 SER A O 1
ATOM 4409 N N . VAL A 1 571 ? 39.062 -13.484 -4.914 1 88 571 VAL A N 1
ATOM 4410 C CA . VAL A 1 571 ? 39.375 -14.484 -3.9 1 88 571 VAL A CA 1
ATOM 4411 C C . VAL A 1 571 ? 38.188 -14.688 -2.979 1 88 571 VAL A C 1
ATOM 4413 O O . VAL A 1 571 ? 37.406 -13.758 -2.775 1 88 571 VAL A O 1
ATOM 4416 N N . PRO A 1 572 ? 38 -15.93 -2.494 1 86.94 572 PRO A N 1
ATOM 4417 C CA . PRO A 1 572 ? 36.906 -16.156 -1.568 1 86.94 572 PRO A CA 1
ATOM 4418 C C . PRO A 1 572 ? 37.125 -15.477 -0.215 1 86.94 572 PRO A C 1
ATOM 4420 O O . PRO A 1 572 ? 38.25 -15.328 0.231 1 86.94 572 PRO A O 1
ATOM 4423 N N . GLY A 1 573 ? 36.031 -15.008 0.35 1 91.19 573 GLY A N 1
ATOM 4424 C CA . GLY A 1 573 ? 36.062 -14.406 1.675 1 91.19 573 GLY A CA 1
ATOM 4425 C C . GLY A 1 573 ? 35.156 -15.133 2.672 1 91.19 573 GLY A C 1
ATOM 4426 O O . GLY A 1 573 ? 34.312 -15.945 2.285 1 91.19 573 GLY A O 1
ATOM 4427 N N . THR A 1 574 ? 35.438 -14.914 3.963 1 91.56 574 THR A N 1
ATOM 4428 C CA . THR A 1 574 ? 34.625 -15.453 5.051 1 91.56 574 THR A CA 1
ATOM 4429 C C . THR A 1 574 ? 34.25 -14.359 6.047 1 91.56 574 THR A C 1
ATOM 4431 O O . THR A 1 574 ? 34.969 -13.359 6.168 1 91.56 574 THR A O 1
ATOM 4434 N N . VAL A 1 575 ? 33.156 -14.609 6.715 1 91.94 575 VAL A N 1
ATOM 4435 C CA . VAL A 1 575 ? 32.688 -13.625 7.691 1 91.94 575 VAL A CA 1
ATOM 4436 C C . VAL A 1 575 ? 33.406 -13.852 9.023 1 91.94 575 VAL A C 1
ATOM 4438 O O . VAL A 1 575 ? 33.438 -14.977 9.531 1 91.94 575 VAL A O 1
ATOM 4441 N N . LYS A 1 576 ? 33.906 -12.766 9.539 1 90.75 576 LYS A N 1
ATOM 4442 C CA . LYS A 1 576 ? 34.625 -12.867 10.812 1 90.75 576 LYS A CA 1
ATOM 4443 C C . LYS A 1 576 ? 33.812 -12.242 11.945 1 90.75 576 LYS A C 1
ATOM 4445 O O . LYS A 1 576 ? 33.875 -12.703 13.086 1 90.75 576 LYS A O 1
ATOM 4450 N N . PHE A 1 577 ? 33.219 -11.18 11.539 1 90.44 577 PHE A N 1
ATOM 4451 C CA . PHE A 1 577 ? 32.531 -10.461 12.609 1 90.44 577 PHE A CA 1
ATOM 4452 C C . PHE A 1 577 ? 31.375 -9.625 12.047 1 90.44 577 PHE A C 1
ATOM 4454 O O . PHE A 1 577 ? 31.547 -8.945 11.031 1 90.44 577 PHE A O 1
ATOM 4461 N N . HIS A 1 578 ? 30.234 -9.781 12.664 1 87.81 578 HIS A N 1
ATOM 4462 C CA . HIS A 1 578 ? 29.109 -8.875 12.453 1 87.81 578 HIS A CA 1
ATOM 4463 C C . HIS A 1 578 ? 28.859 -8 13.68 1 87.81 578 HIS A C 1
ATOM 4465 O O . HIS A 1 578 ? 28.594 -8.516 14.766 1 87.81 578 HIS A O 1
ATOM 4471 N N . HIS A 1 579 ? 29 -6.688 13.469 1 83.94 579 HIS A N 1
ATOM 4472 C CA . HIS A 1 579 ? 28.672 -5.836 14.609 1 83.94 579 HIS A CA 1
ATOM 4473 C C . HIS A 1 579 ? 27.172 -5.836 14.875 1 83.94 579 HIS A C 1
ATOM 4475 O O . HIS A 1 579 ? 26.359 -5.672 13.953 1 83.94 579 HIS A O 1
ATOM 4481 N N . PRO A 1 580 ? 26.703 -5.984 15.969 1 77.5 580 PRO A N 1
ATOM 4482 C CA . PRO A 1 580 ? 25.281 -6.148 16.266 1 77.5 580 PRO A CA 1
ATOM 4483 C C . PRO A 1 580 ? 24.5 -4.84 16.188 1 77.5 580 PRO A C 1
ATOM 4485 O O . PRO A 1 580 ? 23.297 -4.848 15.953 1 77.5 580 PRO A O 1
ATOM 4488 N N . TRP A 1 581 ? 25.156 -3.674 16.359 1 74.81 581 TRP A N 1
ATOM 4489 C CA . TRP A 1 581 ? 24.438 -2.408 16.469 1 74.81 581 TRP A CA 1
ATOM 4490 C C . TRP A 1 581 ? 24.734 -1.514 15.266 1 74.81 581 TRP A C 1
ATOM 4492 O O . TRP A 1 581 ? 23.828 -0.842 14.75 1 74.81 581 TRP A O 1
ATOM 4502 N N . TYR A 1 582 ? 26.016 -1.564 14.984 1 76.5 582 TYR A N 1
ATOM 4503 C CA . TYR A 1 582 ? 26.391 -0.74 13.844 1 76.5 582 TYR A CA 1
ATOM 4504 C C . TYR A 1 582 ? 26.328 -1.543 12.547 1 76.5 582 TYR A C 1
ATOM 4506 O O . TYR A 1 582 ? 26.641 -2.734 12.539 1 76.5 582 TYR A O 1
ATOM 4514 N N . HIS A 1 583 ? 26.078 -0.948 11.547 1 77.31 583 HIS A N 1
ATOM 4515 C CA . HIS A 1 583 ? 25.828 -1.605 10.266 1 77.31 583 HIS A CA 1
ATOM 4516 C C . HIS A 1 583 ? 27.125 -1.893 9.523 1 77.31 583 HIS A C 1
ATOM 4518 O O . HIS A 1 583 ? 27.266 -1.517 8.359 1 77.31 583 HIS A O 1
ATOM 4524 N N . TYR A 1 584 ? 28.016 -2.572 10.203 1 85.06 584 TYR A N 1
ATOM 4525 C CA . TYR A 1 584 ? 29.203 -2.994 9.477 1 85.06 584 TYR A CA 1
ATOM 4526 C C . TYR A 1 584 ? 29.609 -4.41 9.867 1 85.06 584 TYR A C 1
ATOM 4528 O O . TYR A 1 584 ? 29.234 -4.898 10.938 1 85.06 584 TYR A O 1
ATOM 4536 N N . ALA A 1 585 ? 30.281 -5.016 9.016 1 90.81 585 ALA A N 1
ATOM 4537 C CA . ALA A 1 585 ? 30.828 -6.355 9.188 1 90.81 585 ALA A CA 1
ATOM 4538 C C . ALA A 1 585 ? 32.312 -6.395 8.805 1 90.81 585 ALA A C 1
ATOM 4540 O O . ALA A 1 585 ? 32.812 -5.504 8.109 1 90.81 585 ALA A O 1
ATOM 4541 N N . ILE A 1 586 ? 33 -7.324 9.43 1 93.31 586 ILE A N 1
ATOM 4542 C CA . ILE A 1 586 ? 34.375 -7.562 9.086 1 93.31 586 ILE A CA 1
ATOM 4543 C C . ILE A 1 586 ? 34.531 -8.945 8.453 1 93.31 586 ILE A C 1
ATOM 4545 O O . ILE A 1 586 ? 34.125 -9.953 9.047 1 93.31 586 ILE A O 1
ATOM 4549 N N . ILE A 1 587 ? 35.031 -8.906 7.234 1 95.5 587 ILE A N 1
ATOM 4550 C CA . ILE A 1 587 ? 35.25 -10.164 6.531 1 95.5 587 ILE A CA 1
ATOM 4551 C C . ILE A 1 587 ? 36.75 -10.406 6.379 1 95.5 587 ILE A C 1
ATOM 4553 O O . ILE A 1 587 ? 37.562 -9.516 6.652 1 95.5 587 ILE A O 1
ATOM 4557 N N . GLN A 1 588 ? 37.062 -11.625 6.07 1 93.94 588 GLN A N 1
ATOM 4558 C CA . GLN A 1 588 ? 38.469 -12.016 5.961 1 93.94 588 GLN A CA 1
ATOM 4559 C C . GLN A 1 588 ? 38.75 -12.75 4.652 1 93.94 588 GLN A C 1
ATOM 4561 O O . GLN A 1 588 ? 37.938 -13.555 4.211 1 93.94 588 GLN A O 1
ATOM 4566 N N . TYR A 1 589 ? 39.75 -12.352 3.973 1 92.62 589 TYR A N 1
ATOM 4567 C CA . TYR A 1 589 ? 40.219 -13.102 2.818 1 92.62 589 TYR A CA 1
ATOM 4568 C C . TYR A 1 589 ? 41.594 -13.703 3.098 1 92.62 589 TYR A C 1
ATOM 4570 O O . TYR A 1 589 ? 42.281 -13.32 4.055 1 92.62 589 TYR A O 1
ATOM 4578 N N . ASP A 1 590 ? 42.031 -14.664 2.352 1 88.81 590 ASP A N 1
ATOM 4579 C CA . ASP A 1 590 ? 43.312 -15.305 2.52 1 88.81 590 ASP A CA 1
ATOM 4580 C C . ASP A 1 590 ? 44.438 -14.469 1.879 1 88.81 590 ASP A C 1
ATOM 4582 O O . ASP A 1 590 ? 44.562 -14.43 0.653 1 88.81 590 ASP A O 1
ATOM 4586 N N . THR A 1 591 ? 45.219 -13.953 2.725 1 89.12 591 THR A N 1
ATOM 4587 C CA . THR A 1 591 ? 46.25 -13.039 2.258 1 89.12 591 THR A CA 1
ATOM 4588 C C . THR A 1 591 ? 47.312 -13.789 1.466 1 89.12 591 THR A C 1
ATOM 4590 O O . THR A 1 591 ? 48.094 -13.188 0.707 1 89.12 591 THR A O 1
ATOM 4593 N N . ASN A 1 592 ? 47.344 -15.094 1.564 1 86.19 592 ASN A N 1
ATOM 4594 C CA . ASN A 1 592 ? 48.344 -15.883 0.841 1 86.19 592 ASN A CA 1
ATOM 4595 C C . ASN A 1 592 ? 48 -15.945 -0.651 1 86.19 592 ASN A C 1
ATOM 4597 O O . ASN A 1 592 ? 48.906 -16.234 -1.464 1 86.19 592 ASN A O 1
ATOM 4601 N N . LEU A 1 593 ? 46.812 -15.617 -0.94 1 87.38 593 LEU A N 1
ATOM 4602 C CA . LEU A 1 593 ? 46.375 -15.727 -2.332 1 87.38 593 LEU A CA 1
ATOM 4603 C C . LEU A 1 593 ? 46.656 -14.414 -3.076 1 87.38 593 LEU A C 1
ATOM 4605 O O . LEU A 1 593 ? 46.5 -14.359 -4.301 1 87.38 593 LEU A O 1
ATOM 4609 N N . VAL A 1 594 ? 47.094 -13.383 -2.371 1 86.88 594 VAL A N 1
ATOM 4610 C CA . VAL A 1 594 ? 47.219 -12.062 -2.975 1 86.88 594 VAL A CA 1
ATOM 4611 C C . VAL A 1 594 ? 48.656 -11.562 -2.775 1 86.88 594 VAL A C 1
ATOM 4613 O O . VAL A 1 594 ? 49.125 -11.438 -1.641 1 86.88 594 VAL A O 1
ATOM 4616 N N . HIS A 1 595 ? 49.438 -11.242 -3.879 1 83.31 595 HIS A N 1
ATOM 4617 C CA . HIS A 1 595 ? 50.781 -10.695 -3.812 1 83.31 595 HIS A CA 1
ATOM 4618 C C . HIS A 1 595 ? 51 -9.617 -4.871 1 83.31 595 HIS A C 1
ATOM 4620 O O . HIS A 1 595 ? 50.656 -9.82 -6.039 1 83.31 595 HIS A O 1
ATOM 4626 N N . PRO A 1 596 ? 51.625 -8.531 -4.5 1 77.12 596 PRO A N 1
ATOM 4627 C CA . PRO A 1 596 ? 51.875 -7.98 -3.168 1 77.12 596 PRO A CA 1
ATOM 4628 C C . PRO A 1 596 ? 50.594 -7.688 -2.398 1 77.12 596 PRO A C 1
ATOM 4630 O O . PRO A 1 596 ? 49.531 -7.629 -2.992 1 77.12 596 PRO A O 1
ATOM 4633 N N . PRO A 1 597 ? 50.781 -7.426 -1.14 1 77.75 597 PRO A N 1
ATOM 4634 C CA . PRO A 1 597 ? 49.562 -7.203 -0.326 1 77.75 597 PRO A CA 1
ATOM 4635 C C . PRO A 1 597 ? 48.875 -5.879 -0.64 1 77.75 597 PRO A C 1
ATOM 4637 O O . PRO A 1 597 ? 49.531 -4.918 -1.047 1 77.75 597 PRO A O 1
ATOM 4640 N N . VAL A 1 598 ? 47.594 -5.875 -0.62 1 84 598 VAL A N 1
ATOM 4641 C CA . VAL A 1 598 ? 46.812 -4.648 -0.709 1 84 598 VAL A CA 1
ATOM 4642 C C . VAL A 1 598 ? 47.188 -3.717 0.444 1 84 598 VAL A C 1
ATOM 4644 O O . VAL A 1 598 ? 47.625 -4.172 1.506 1 84 598 VAL A O 1
ATOM 4647 N N . LYS A 1 599 ? 47.125 -2.516 0.251 1 84.88 599 LYS A N 1
ATOM 4648 C CA . LYS A 1 599 ? 47.469 -1.562 1.305 1 84.88 599 LYS A CA 1
ATOM 4649 C C . LYS A 1 599 ? 46.344 -1.478 2.346 1 84.88 599 LYS A C 1
ATOM 4651 O O . LYS A 1 599 ? 45.188 -1.545 2.006 1 84.88 599 LYS A O 1
ATOM 4656 N N . SER A 1 600 ? 46.812 -1.356 3.564 1 87.56 600 SER A N 1
ATOM 4657 C CA . SER A 1 600 ? 45.844 -1.22 4.66 1 87.56 600 SER A CA 1
ATOM 4658 C C . SER A 1 600 ? 45.531 0.244 4.918 1 87.56 600 SER A C 1
ATOM 4660 O O . SER A 1 600 ? 46.406 1.107 4.875 1 87.56 600 SER A O 1
ATOM 4662 N N . ALA A 1 601 ? 44.219 0.498 5.098 1 88.56 601 ALA A N 1
ATOM 4663 C CA . ALA A 1 601 ? 43.781 1.839 5.477 1 88.56 601 ALA A CA 1
ATOM 4664 C C . ALA A 1 601 ? 44.031 2.096 6.961 1 88.56 601 ALA A C 1
ATOM 4666 O O . ALA A 1 601 ? 43.969 1.174 7.777 1 88.56 601 ALA A O 1
ATOM 4667 N N . ARG A 1 602 ? 44.344 3.361 7.262 1 86.38 602 ARG A N 1
ATOM 4668 C CA . ARG A 1 602 ? 44.531 3.758 8.656 1 86.38 602 ARG A CA 1
ATOM 4669 C C . ARG A 1 602 ? 43.281 4.461 9.195 1 86.38 602 ARG A C 1
ATOM 4671 O O . ARG A 1 602 ? 42.781 5.406 8.586 1 86.38 602 ARG A O 1
ATOM 4678 N N . LEU A 1 603 ? 42.781 3.914 10.273 1 88.62 603 LEU A N 1
ATOM 4679 C CA . LEU A 1 603 ? 41.594 4.488 10.883 1 88.62 603 LEU A CA 1
ATOM 4680 C C . LEU A 1 603 ? 41.969 5.441 12.008 1 88.62 603 LEU A C 1
ATOM 4682 O O . LEU A 1 603 ? 42.844 5.145 12.82 1 88.62 603 LEU A O 1
ATOM 4686 N N . SER A 1 604 ? 41.281 6.559 11.977 1 85.69 604 SER A N 1
ATOM 4687 C CA . SER A 1 604 ? 41.5 7.551 13.023 1 85.69 604 SER A CA 1
ATOM 4688 C C . SER A 1 604 ? 40.719 7.203 14.289 1 85.69 604 SER A C 1
ATOM 4690 O O . SER A 1 604 ? 39.594 6.691 14.219 1 85.69 604 SER A O 1
ATOM 4692 N N . ARG A 1 605 ? 41.25 7.531 15.477 1 84.38 605 ARG A N 1
ATOM 4693 C CA . ARG A 1 605 ? 40.594 7.336 16.75 1 84.38 605 ARG A CA 1
ATOM 4694 C C . ARG A 1 605 ? 39.875 8.609 17.203 1 84.38 605 ARG A C 1
ATOM 4696 O O . ARG A 1 605 ? 39.188 8.625 18.219 1 84.38 605 ARG A O 1
ATOM 4703 N N . GLU A 1 606 ? 40.031 9.594 16.391 1 79.19 606 GLU A N 1
ATOM 4704 C CA . GLU A 1 606 ? 39.375 10.859 16.734 1 79.19 606 GLU A CA 1
ATOM 4705 C C . GLU A 1 606 ? 37.969 10.945 16.141 1 79.19 606 GLU A C 1
ATOM 4707 O O . GLU A 1 606 ? 37.75 10.523 15.008 1 79.19 606 GLU A O 1
ATOM 4712 N N . ALA A 1 607 ? 37.125 11.477 16.969 1 74.75 607 ALA A N 1
ATOM 4713 C CA . ALA A 1 607 ? 35.75 11.625 16.516 1 74.75 607 ALA A CA 1
ATOM 4714 C C . ALA A 1 607 ? 35.625 12.727 15.469 1 74.75 607 ALA A C 1
ATOM 4716 O O . ALA A 1 607 ? 36.344 13.742 15.539 1 74.75 607 ALA A O 1
ATOM 4717 N N . ILE A 1 608 ? 34.781 12.516 14.547 1 74.75 608 ILE A N 1
ATOM 4718 C CA . ILE A 1 608 ? 34.531 13.484 13.484 1 74.75 608 ILE A CA 1
ATOM 4719 C C . ILE A 1 608 ? 33.781 14.688 14.055 1 74.75 608 ILE A C 1
ATOM 4721 O O . ILE A 1 608 ? 32.969 14.555 14.984 1 74.75 608 ILE A O 1
ATOM 4725 N N . SER A 1 609 ? 34.156 15.836 13.609 1 70.5 609 SER A N 1
ATOM 4726 C CA . SER A 1 609 ? 33.531 17.062 14.078 1 70.5 609 SER A CA 1
ATOM 4727 C C . SER A 1 609 ? 32.625 17.688 13 1 70.5 609 SER A C 1
ATOM 4729 O O . SER A 1 609 ? 32.875 17.469 11.805 1 70.5 609 SER A O 1
ATOM 4731 N N . GLU A 1 610 ? 31.641 18.359 13.453 1 70.62 610 GLU A N 1
ATOM 4732 C CA . GLU A 1 610 ? 30.75 19.031 12.516 1 70.62 610 GLU A CA 1
ATOM 4733 C C . GLU A 1 610 ? 31.484 20.141 11.773 1 70.62 610 GLU A C 1
ATOM 4735 O O . GLU A 1 610 ? 32.281 20.875 12.367 1 70.62 610 GLU A O 1
ATOM 4740 N N . GLY A 1 611 ? 31.359 20.219 10.453 1 63.38 611 GLY A N 1
ATOM 4741 C CA . GLY A 1 611 ? 32 21.219 9.625 1 63.38 611 GLY A CA 1
ATOM 4742 C C . GLY A 1 611 ? 33.344 20.75 9.086 1 63.38 611 GLY A C 1
ATOM 4743 O O . GLY A 1 611 ? 33.969 21.422 8.242 1 63.38 611 GLY A O 1
ATOM 4744 N N . GLN A 1 612 ? 33.844 19.625 9.578 1 71.44 612 GLN A N 1
ATOM 4745 C CA . GLN A 1 612 ? 35.094 19.078 9.109 1 71.44 612 GLN A CA 1
ATOM 4746 C C . GLN A 1 612 ? 35.031 18.766 7.613 1 71.44 612 GLN A C 1
ATOM 4748 O O . GLN A 1 612 ? 34.031 18.25 7.121 1 71.44 612 GLN A O 1
ATOM 4753 N N . ARG A 1 613 ? 36.094 19.219 6.91 1 72.56 613 ARG A N 1
ATOM 4754 C CA . ARG A 1 613 ? 36.156 18.922 5.488 1 72.56 613 ARG A CA 1
ATOM 4755 C C . ARG A 1 613 ? 36.625 17.469 5.27 1 72.56 613 ARG A C 1
ATOM 4757 O O . ARG A 1 613 ? 37.594 17.016 5.887 1 72.56 613 ARG A O 1
ATOM 4764 N N . ILE A 1 614 ? 35.875 16.781 4.508 1 78.19 614 ILE A N 1
ATOM 4765 C CA . ILE A 1 614 ? 36.188 15.391 4.227 1 78.19 614 ILE A CA 1
ATOM 4766 C C . ILE A 1 614 ? 36.062 15.117 2.732 1 78.19 614 ILE A C 1
ATOM 4768 O O . ILE A 1 614 ? 35.5 15.945 1.996 1 78.19 614 ILE A O 1
ATOM 4772 N N . PHE A 1 615 ? 36.719 13.938 2.355 1 76.5 615 PHE A N 1
ATOM 4773 C CA . PHE A 1 615 ? 36.531 13.438 0.999 1 76.5 615 PHE A CA 1
ATOM 4774 C C . PHE A 1 615 ? 35.594 12.234 0.993 1 76.5 615 PHE A C 1
ATOM 4776 O O . PHE A 1 615 ? 35.719 11.336 1.82 1 76.5 615 PHE A O 1
ATOM 4783 N N . PHE A 1 616 ? 34.688 12.289 0.146 1 77.06 616 PHE A N 1
ATOM 4784 C CA . PHE A 1 616 ? 33.812 11.133 -0.102 1 77.06 616 PHE A CA 1
ATOM 4785 C C . PHE A 1 616 ? 34.406 10.266 -1.219 1 77.06 616 PHE A C 1
ATOM 4787 O O . PHE A 1 616 ? 34.75 10.781 -2.283 1 77.06 616 PHE A O 1
ATOM 4794 N N . VAL A 1 617 ? 34.656 9.055 -0.883 1 79.88 617 VAL A N 1
ATOM 4795 C CA . VAL A 1 617 ? 35.062 8.094 -1.894 1 79.88 617 VAL A CA 1
ATOM 4796 C C . VAL A 1 617 ? 34.062 6.953 -1.975 1 79.88 617 VAL A C 1
ATOM 4798 O O . VAL A 1 617 ? 33.75 6.324 -0.963 1 79.88 617 VAL A O 1
ATOM 4801 N N . GLY A 1 618 ? 33.438 6.707 -3.137 1 77.44 618 GLY A N 1
ATOM 4802 C CA . GLY A 1 618 ? 32.469 5.656 -3.344 1 77.44 618 GLY A CA 1
ATOM 4803 C C . GLY A 1 618 ? 32.406 5.176 -4.781 1 77.44 618 GLY A C 1
ATOM 4804 O O . GLY A 1 618 ? 33.375 5.266 -5.516 1 77.44 618 GLY A O 1
ATOM 4805 N N . CYS A 1 619 ? 31.391 4.402 -4.996 1 74.69 619 CYS A N 1
ATOM 4806 C CA . CYS A 1 619 ? 31.219 3.906 -6.359 1 74.69 619 CYS A CA 1
ATOM 4807 C C . CYS A 1 619 ? 29.859 4.312 -6.922 1 74.69 619 CYS A C 1
ATOM 4809 O O . CYS A 1 619 ? 28.891 4.492 -6.172 1 74.69 619 CYS A O 1
ATOM 4811 N N . ASN A 1 620 ? 29.812 4.512 -8.188 1 63.91 620 ASN A N 1
ATOM 4812 C CA . ASN A 1 620 ? 28.547 4.824 -8.836 1 63.91 620 ASN A CA 1
ATOM 4813 C C . ASN A 1 620 ? 27.844 3.562 -9.336 1 63.91 620 ASN A C 1
ATOM 4815 O O . ASN A 1 620 ? 28.266 2.449 -9.023 1 63.91 620 ASN A O 1
ATOM 4819 N N . GLY A 1 621 ? 26.828 3.662 -10.094 1 57.25 621 GLY A N 1
ATOM 4820 C CA . GLY A 1 621 ? 26.031 2.549 -10.57 1 57.25 621 GLY A CA 1
ATOM 4821 C C . GLY A 1 621 ? 26.781 1.633 -11.516 1 57.25 621 GLY A C 1
ATOM 4822 O O . GLY A 1 621 ? 26.469 0.446 -11.625 1 57.25 621 GLY A O 1
ATOM 4823 N N . SER A 1 622 ? 27.859 2.211 -12.164 1 61.44 622 SER A N 1
ATOM 4824 C CA . SER A 1 622 ? 28.656 1.42 -13.086 1 61.44 622 SER A CA 1
ATOM 4825 C C . SER A 1 622 ? 29.906 0.856 -12.406 1 61.44 622 SER A C 1
ATOM 4827 O O . SER A 1 622 ? 30.859 0.446 -13.07 1 61.44 622 SER A O 1
ATOM 4829 N N . ASP A 1 623 ? 29.891 0.958 -11.086 1 68.75 623 ASP A N 1
ATOM 4830 C CA . ASP A 1 623 ? 30.953 0.396 -10.25 1 68.75 623 ASP A CA 1
ATOM 4831 C C . ASP A 1 623 ? 32.281 1.143 -10.453 1 68.75 623 ASP A C 1
ATOM 4833 O O . ASP A 1 623 ? 33.344 0.57 -10.281 1 68.75 623 ASP A O 1
ATOM 4837 N N . GLU A 1 624 ? 32.062 2.348 -10.938 1 72.88 624 GLU A N 1
ATOM 4838 C CA . GLU A 1 624 ? 33.25 3.193 -11.023 1 72.88 624 GLU A CA 1
ATOM 4839 C C . GLU A 1 624 ? 33.469 3.969 -9.727 1 72.88 624 GLU A C 1
ATOM 4841 O O . GLU A 1 624 ? 32.5 4.422 -9.094 1 72.88 624 GLU A O 1
ATOM 4846 N N . ILE A 1 625 ? 34.719 4.082 -9.383 1 75.44 625 ILE A N 1
ATOM 4847 C CA . ILE A 1 625 ? 35.062 4.797 -8.148 1 75.44 625 ILE A CA 1
ATOM 4848 C C . ILE A 1 625 ? 34.906 6.301 -8.375 1 75.44 625 ILE A C 1
ATOM 4850 O O . ILE A 1 625 ? 35.406 6.84 -9.367 1 75.44 625 ILE A O 1
ATOM 4854 N N . VAL A 1 626 ? 34.219 6.926 -7.551 1 72.12 626 VAL A N 1
ATOM 4855 C CA . VAL A 1 626 ? 34 8.367 -7.582 1 72.12 626 VAL A CA 1
ATOM 4856 C C . VAL A 1 626 ? 34.438 8.984 -6.254 1 72.12 626 VAL A C 1
ATOM 4858 O O . VAL A 1 626 ? 34.438 8.305 -5.223 1 72.12 626 VAL A O 1
ATOM 4861 N N . HIS A 1 627 ? 34.969 10.227 -6.285 1 73.5 627 HIS A N 1
ATOM 4862 C CA . HIS A 1 627 ? 35.344 10.945 -5.066 1 73.5 627 HIS A CA 1
ATOM 4863 C C . HIS A 1 627 ? 34.906 12.406 -5.137 1 73.5 627 HIS A C 1
ATOM 4865 O O . HIS A 1 627 ? 34.812 12.969 -6.223 1 73.5 627 HIS A O 1
ATOM 4871 N N . ALA A 1 628 ? 34.5 12.977 -4.02 1 68.94 628 ALA A N 1
ATOM 4872 C CA . ALA A 1 628 ? 34.094 14.375 -3.916 1 68.94 628 ALA A CA 1
ATOM 4873 C C . ALA A 1 628 ? 34.5 14.977 -2.576 1 68.94 628 ALA A C 1
ATOM 4875 O O . ALA A 1 628 ? 34.469 14.289 -1.55 1 68.94 628 ALA A O 1
ATOM 4876 N N . SER A 1 629 ? 34.969 16.25 -2.65 1 72.62 629 SER A N 1
ATOM 4877 C CA . SER A 1 629 ? 35.25 16.969 -1.417 1 72.62 629 SER A CA 1
ATOM 4878 C C . SER A 1 629 ? 33.969 17.516 -0.791 1 72.62 629 SER A C 1
ATOM 4880 O O . SER A 1 629 ? 33.125 18.094 -1.484 1 72.62 629 SER A O 1
ATOM 4882 N N . THR A 1 630 ? 33.781 17.156 0.451 1 69.88 630 THR A N 1
ATOM 4883 C CA . THR A 1 630 ? 32.594 17.609 1.158 1 69.88 630 THR A CA 1
ATOM 4884 C C . THR A 1 630 ? 32.906 17.891 2.623 1 69.88 630 THR A C 1
ATOM 4886 O O . THR A 1 630 ? 34.094 17.953 3.01 1 69.88 630 THR A O 1
ATOM 4889 N N . SER A 1 631 ? 31.844 18.375 3.357 1 69.88 631 SER A N 1
ATOM 4890 C CA . SER A 1 631 ? 32.031 18.625 4.785 1 69.88 631 SER A CA 1
ATOM 4891 C C . SER A 1 631 ? 30.938 17.938 5.609 1 69.88 631 SER A C 1
ATOM 4893 O O . SER A 1 631 ? 29.875 17.594 5.09 1 69.88 631 SER A O 1
ATOM 4895 N N . VAL A 1 632 ? 31.25 17.656 6.871 1 71.38 632 VAL A N 1
ATOM 4896 C CA . VAL A 1 632 ? 30.297 17.047 7.789 1 71.38 632 VAL A CA 1
ATOM 4897 C C . VAL A 1 632 ? 29.266 18.078 8.242 1 71.38 632 VAL A C 1
ATOM 4899 O O . VAL A 1 632 ? 29.625 19.062 8.883 1 71.38 632 VAL A O 1
ATOM 4902 N N . THR A 1 633 ? 28.062 17.766 7.875 1 65.62 633 THR A N 1
ATOM 4903 C CA . THR A 1 633 ? 27 18.703 8.219 1 65.62 633 THR A CA 1
ATOM 4904 C C . THR A 1 633 ? 26.531 18.5 9.648 1 65.62 633 THR A C 1
ATOM 4906 O O . THR A 1 633 ? 26.234 19.453 10.367 1 65.62 633 THR A O 1
ATOM 4909 N N . LYS A 1 634 ? 26.359 17.219 10.047 1 69.31 634 LYS A N 1
ATOM 4910 C CA . LYS A 1 634 ? 25.844 16.938 11.383 1 69.31 634 LYS A CA 1
ATOM 4911 C C . LYS A 1 634 ? 26.312 15.57 11.867 1 69.31 634 LYS A C 1
ATOM 4913 O O . LYS A 1 634 ? 26.484 14.641 11.07 1 69.31 634 LYS A O 1
ATOM 4918 N N . VAL A 1 635 ? 26.641 15.594 13.055 1 69.75 635 VAL A N 1
ATOM 4919 C CA . VAL A 1 635 ? 26.875 14.312 13.719 1 69.75 635 VAL A CA 1
ATOM 4920 C C . VAL A 1 635 ? 25.641 13.922 14.531 1 69.75 635 VAL A C 1
ATOM 4922 O O . VAL A 1 635 ? 25.297 14.602 15.5 1 69.75 635 VAL A O 1
ATOM 4925 N N . ILE A 1 636 ? 24.766 13.078 13.945 1 62.69 636 ILE A N 1
ATOM 4926 C CA . ILE A 1 636 ? 23.484 12.703 14.547 1 62.69 636 ILE A CA 1
ATOM 4927 C C . ILE A 1 636 ? 23.703 11.586 15.562 1 62.69 636 ILE A C 1
ATOM 4929 O O . ILE A 1 636 ? 24.5 10.672 15.336 1 62.69 636 ILE A O 1
ATOM 4933 N N . PRO A 1 637 ? 23.016 11.93 16.734 1 56.5 637 PRO A N 1
ATOM 4934 C CA . PRO A 1 637 ? 23.031 10.742 17.594 1 56.5 637 PRO A CA 1
ATOM 4935 C C . PRO A 1 637 ? 22.188 9.602 17.031 1 56.5 637 PRO A C 1
ATOM 4937 O O . PRO A 1 637 ? 21.266 9.828 16.234 1 56.5 637 PRO A O 1
ATOM 4940 N N . PHE A 1 638 ? 22.328 8.445 17.016 1 51.56 638 PHE A N 1
ATOM 4941 C CA . PHE A 1 638 ? 21.812 7.234 16.391 1 51.56 638 PHE A CA 1
ATOM 4942 C C . PHE A 1 638 ? 20.328 7.383 16.062 1 51.56 638 PHE A C 1
ATOM 4944 O O . PHE A 1 638 ? 19.75 6.543 15.367 1 51.56 638 PHE A O 1
ATOM 4951 N N . ASP A 1 639 ? 19.281 8.219 16.734 1 46.25 639 ASP A N 1
ATOM 4952 C CA . ASP A 1 639 ? 17.891 7.82 16.828 1 46.25 639 ASP A CA 1
ATOM 4953 C C . ASP A 1 639 ? 17.141 8.117 15.539 1 46.25 639 ASP A C 1
ATOM 4955 O O . ASP A 1 639 ? 15.914 8.305 15.555 1 46.25 639 ASP A O 1
ATOM 4959 N N . ALA A 1 640 ? 17.688 8.414 14.461 1 41.47 640 ALA A N 1
ATOM 4960 C CA . ALA A 1 640 ? 16.672 8.891 13.523 1 41.47 640 ALA A CA 1
ATOM 4961 C C . ALA A 1 640 ? 15.547 7.875 13.367 1 41.47 640 ALA A C 1
ATOM 4963 O O . ALA A 1 640 ? 15.805 6.68 13.18 1 41.47 640 ALA A O 1
ATOM 4964 N N . ASN A 1 641 ? 14.453 8.109 14.148 1 40.62 641 ASN A N 1
ATOM 4965 C CA . ASN A 1 641 ? 13.203 7.359 14.125 1 40.62 641 ASN A CA 1
ATOM 4966 C C . ASN A 1 641 ? 12.93 6.762 12.75 1 40.62 641 ASN A C 1
ATOM 4968 O O . ASN A 1 641 ? 12.195 7.344 11.953 1 40.62 641 ASN A O 1
ATOM 4972 N N . LEU A 1 642 ? 13.805 6.293 12.242 1 39.03 642 LEU A N 1
ATOM 4973 C CA . LEU A 1 642 ? 13.43 5.625 11 1 39.03 642 LEU A CA 1
ATOM 4974 C C . LEU A 1 642 ? 12.32 4.605 11.242 1 39.03 642 LEU A C 1
ATOM 4976 O O . LEU A 1 642 ? 12.477 3.699 12.062 1 39.03 642 LEU A O 1
ATOM 4980 N N . ARG A 1 643 ? 11.141 5.055 11.383 1 37.19 643 ARG A N 1
ATOM 4981 C CA . ARG A 1 643 ? 9.953 4.23 11.555 1 37.19 643 ARG A CA 1
ATOM 4982 C C . ARG A 1 643 ? 10.133 2.863 10.906 1 37.19 643 ARG A C 1
ATOM 4984 O O . ARG A 1 643 ? 9.938 2.715 9.695 1 37.19 643 ARG A O 1
ATOM 4991 N N . THR A 1 644 ? 11.047 2.059 11.383 1 37.97 644 THR A N 1
ATOM 4992 C CA . THR A 1 644 ? 11.305 0.768 10.758 1 37.97 644 THR A CA 1
ATOM 4993 C C . THR A 1 644 ? 10.211 -0.235 11.117 1 37.97 644 THR A C 1
ATOM 4995 O O . THR A 1 644 ? 9.758 -0.28 12.258 1 37.97 644 THR A O 1
ATOM 4998 N N . ARG A 1 645 ? 9.406 -0.642 10.297 1 39.34 645 ARG A N 1
ATOM 4999 C CA . ARG A 1 645 ? 8.602 -1.842 10.492 1 39.34 645 ARG A CA 1
ATOM 5000 C C . ARG A 1 645 ? 9.414 -2.951 11.148 1 39.34 645 ARG A C 1
ATOM 5002 O O . ARG A 1 645 ? 10.445 -3.369 10.617 1 39.34 645 ARG A O 1
ATOM 5009 N N . PRO A 1 646 ? 9.258 -3.018 12.461 1 39.31 646 PRO A N 1
ATOM 5010 C CA . PRO A 1 646 ? 10 -4.008 13.242 1 39.31 646 PRO A CA 1
ATOM 5011 C C . PRO A 1 646 ? 10.258 -5.301 12.469 1 39.31 646 PRO A C 1
ATOM 5013 O O . PRO A 1 646 ? 11.125 -6.09 12.844 1 39.31 646 PRO A O 1
ATOM 5016 N N . GLU A 1 647 ? 9.266 -5.668 11.727 1 40.34 647 GLU A N 1
ATOM 5017 C CA . GLU A 1 647 ? 9.414 -6.969 11.078 1 40.34 647 GLU A CA 1
ATOM 5018 C C . GLU A 1 647 ? 10.727 -7.047 10.297 1 40.34 647 GLU A C 1
ATOM 5020 O O . GLU A 1 647 ? 11.156 -8.133 9.914 1 40.34 647 GLU A O 1
ATOM 5025 N N . LEU A 1 648 ? 11.211 -5.898 9.945 1 38.25 648 LEU A N 1
ATOM 5026 C CA . LEU A 1 648 ? 12.445 -5.871 9.18 1 38.25 648 LEU A CA 1
ATOM 5027 C C . LEU A 1 648 ? 13.648 -5.629 10.086 1 38.25 648 LEU A C 1
ATOM 5029 O O . LEU A 1 648 ? 13.562 -4.855 11.039 1 38.25 648 LEU A O 1
ATOM 5033 N N . VAL A 1 649 ? 14.414 -6.516 10.305 1 36.75 649 VAL A N 1
ATOM 5034 C CA . VAL A 1 649 ? 15.609 -6.508 11.148 1 36.75 649 VAL A CA 1
ATOM 5035 C C . VAL A 1 649 ? 16.141 -5.082 11.266 1 36.75 649 VAL A C 1
ATOM 5037 O O . VAL A 1 649 ? 16.531 -4.645 12.352 1 36.75 649 VAL A O 1
ATOM 5040 N N . LEU A 1 650 ? 16.75 -4.602 10.164 1 33.81 650 LEU A N 1
ATOM 5041 C CA . LEU A 1 650 ? 17.688 -3.5 10.344 1 33.81 650 LEU A CA 1
ATOM 5042 C C . LEU A 1 650 ? 16.953 -2.197 10.625 1 33.81 650 LEU A C 1
ATOM 5044 O O . LEU A 1 650 ? 16.656 -1.428 9.703 1 33.81 650 LEU A O 1
ATOM 5048 N N . SER A 1 651 ? 16 -2.268 11.211 1 31.92 651 SER A N 1
ATOM 5049 C CA . SER A 1 651 ? 15.234 -1.087 11.594 1 31.92 651 SER A CA 1
ATOM 5050 C C . SER A 1 651 ? 16.141 -0.007 12.18 1 31.92 651 SER A C 1
ATOM 5052 O O . SER A 1 651 ? 15.656 1.032 12.641 1 31.92 651 SER A O 1
ATOM 5054 N N . THR A 1 652 ? 16.969 -0.493 13.094 1 31.34 652 THR A N 1
ATOM 5055 C CA . THR A 1 652 ? 17.625 0.614 13.789 1 31.34 652 THR A CA 1
ATOM 5056 C C . THR A 1 652 ? 17.906 1.762 12.828 1 31.34 652 THR A C 1
ATOM 5058 O O . THR A 1 652 ? 17.562 2.912 13.102 1 31.34 652 THR A O 1
ATOM 5061 N N . SER A 1 653 ? 19.312 1.69 12.32 1 28.14 653 SER A N 1
ATOM 5062 C CA . SER A 1 653 ? 20.062 2.836 11.82 1 28.14 653 SER A CA 1
ATOM 5063 C C . SER A 1 653 ? 19.438 3.395 10.547 1 28.14 653 SER A C 1
ATOM 5065 O O . SER A 1 653 ? 18.453 2.838 10.039 1 28.14 653 SER A O 1
ATOM 5067 N N . THR A 1 654 ? 20.5 3.615 9.492 1 26.39 654 THR A N 1
ATOM 5068 C CA . THR A 1 654 ? 20.453 4.32 8.211 1 26.39 654 THR A CA 1
ATOM 5069 C C . THR A 1 654 ? 19.531 3.604 7.227 1 26.39 654 THR A C 1
ATOM 5071 O O . THR A 1 654 ? 19.781 2.447 6.875 1 26.39 654 THR A O 1
ATOM 5074 N N . ARG A 1 655 ? 18.5 3.326 7.387 1 29.08 655 ARG A N 1
ATOM 5075 C CA . ARG A 1 655 ? 17.766 2.689 6.301 1 29.08 655 ARG A CA 1
ATOM 5076 C C . ARG A 1 655 ? 18.203 3.225 4.945 1 29.08 655 ARG A C 1
ATOM 5078 O O . ARG A 1 655 ? 18.094 4.422 4.68 1 29.08 655 ARG A O 1
ATOM 5085 N N . LEU A 1 656 ? 19.172 2.561 4.383 1 26.91 656 LEU A N 1
ATOM 5086 C CA . LEU A 1 656 ? 19.547 2.74 2.984 1 26.91 656 LEU A CA 1
ATOM 5087 C C . LEU A 1 656 ? 18.375 2.4 2.061 1 26.91 656 LEU A C 1
ATOM 5089 O O . LEU A 1 656 ? 17.812 1.308 2.143 1 26.91 656 LEU A O 1
ATOM 5093 N N . VAL A 1 657 ? 17.469 3.193 1.872 1 28.09 657 VAL A N 1
ATOM 5094 C CA . VAL A 1 657 ? 16.5 2.943 0.803 1 28.09 657 VAL A CA 1
ATOM 5095 C C . VAL A 1 657 ? 17.234 2.762 -0.522 1 28.09 657 VAL A C 1
ATOM 5097 O O . VAL A 1 657 ? 17.938 3.668 -0.983 1 28.09 657 VAL A O 1
ATOM 5100 N N . TRP A 1 658 ? 17.578 1.578 -0.833 1 25.12 658 TRP A N 1
ATOM 5101 C CA . TRP A 1 658 ? 18.172 1.25 -2.123 1 25.12 658 TRP A CA 1
ATOM 5102 C C . TRP A 1 658 ? 17.203 1.552 -3.264 1 25.12 658 TRP A C 1
ATOM 5104 O O . TRP A 1 658 ? 16.078 1.051 -3.279 1 25.12 658 TRP A O 1
ATOM 5114 N N . THR A 1 659 ? 17.156 2.902 -3.67 1 27.73 659 THR A N 1
ATOM 5115 C CA . THR A 1 659 ? 16.625 3.119 -5.012 1 27.73 659 THR A CA 1
ATOM 5116 C C . THR A 1 659 ? 17.578 2.562 -6.066 1 27.73 659 THR A C 1
ATOM 5118 O O . THR A 1 659 ? 18.766 2.408 -5.809 1 27.73 659 THR A O 1
ATOM 5121 N N . ARG A 1 660 ? 17.219 1.874 -7.062 1 26.58 660 ARG A N 1
ATOM 5122 C CA . ARG A 1 660 ? 18.062 1.284 -8.094 1 26.58 660 ARG A CA 1
ATOM 5123 C C . ARG A 1 660 ? 19.359 2.078 -8.266 1 26.58 660 ARG A C 1
ATOM 5125 O O . ARG A 1 660 ? 20.422 1.501 -8.477 1 26.58 660 ARG A O 1
ATOM 5132 N N . ASP A 1 661 ? 19.375 3.369 -8.82 1 27.42 661 ASP A N 1
ATOM 5133 C CA . ASP A 1 661 ? 20.703 3.854 -9.172 1 27.42 661 ASP A CA 1
ATOM 5134 C C . ASP A 1 661 ? 21.562 4.094 -7.926 1 27.42 661 ASP A C 1
ATOM 5136 O O . ASP A 1 661 ? 22.719 3.672 -7.867 1 27.42 661 ASP A O 1
ATOM 5140 N N . SER A 1 662 ? 21.578 5.469 -7.379 1 24.91 662 SER A N 1
ATOM 5141 C CA . SER A 1 662 ? 22.469 5.875 -6.297 1 24.91 662 SER A CA 1
ATOM 5142 C C . SER A 1 662 ? 21.953 5.387 -4.945 1 24.91 662 SER A C 1
ATOM 5144 O O . SER A 1 662 ? 20.766 5.164 -4.77 1 24.91 662 SER A O 1
ATOM 5146 N N . ILE A 1 663 ? 22.844 4.684 -4.258 1 25.83 663 ILE A N 1
ATOM 5147 C CA . ILE A 1 663 ? 22.672 4.242 -2.875 1 25.83 663 ILE A CA 1
ATOM 5148 C C . ILE A 1 663 ? 22.281 5.43 -2 1 25.83 663 ILE A C 1
ATOM 5150 O O . ILE A 1 663 ? 23.094 6.312 -1.728 1 25.83 663 ILE A O 1
ATOM 5154 N N . THR A 1 664 ? 21.359 6.297 -2.396 1 26.11 664 THR A N 1
ATOM 5155 C CA . THR A 1 664 ? 21.109 7.414 -1.491 1 26.11 664 THR A CA 1
ATOM 5156 C C . THR A 1 664 ? 20.438 6.934 -0.208 1 26.11 664 THR A C 1
ATOM 5158 O O . THR A 1 664 ? 19.516 6.113 -0.251 1 26.11 664 THR A O 1
ATOM 5161 N N . TYR A 1 665 ? 21.219 6.996 0.805 1 26.89 665 TYR A N 1
ATOM 5162 C CA . TYR A 1 665 ? 20.812 6.711 2.18 1 26.89 665 TYR A CA 1
ATOM 5163 C C . TYR A 1 665 ? 19.641 7.594 2.602 1 26.89 665 TYR A C 1
ATOM 5165 O O . TYR A 1 665 ? 19.688 8.82 2.436 1 26.89 665 TYR A O 1
ATOM 5173 N N . GLY A 1 666 ? 18.578 7.777 1.93 1 28.55 666 GLY A N 1
ATOM 5174 C CA . GLY A 1 666 ? 17.5 8.539 2.545 1 28.55 666 GLY A CA 1
ATOM 5175 C C . GLY A 1 666 ? 16.344 7.668 2.996 1 28.55 666 GLY A C 1
ATOM 5176 O O . GLY A 1 666 ? 16.25 6.5 2.619 1 28.55 666 GLY A O 1
ATOM 5177 N N . ILE A 1 667 ? 15.898 7.77 4.211 1 28.11 667 ILE A N 1
ATOM 5178 C CA . ILE A 1 667 ? 14.664 7.164 4.711 1 28.11 667 ILE A CA 1
ATOM 5179 C C . ILE A 1 667 ? 13.555 7.316 3.676 1 28.11 667 ILE A C 1
ATOM 5181 O O . ILE A 1 667 ? 13.188 8.438 3.314 1 28.11 667 ILE A O 1
ATOM 5185 N N . VAL A 1 668 ? 13.578 6.527 2.641 1 29.83 668 VAL A N 1
ATOM 5186 C CA . VAL A 1 668 ? 12.414 6.727 1.779 1 29.83 668 VAL A CA 1
ATOM 5187 C C . VAL A 1 668 ? 11.172 6.121 2.436 1 29.83 668 VAL A C 1
ATOM 5189 O O . VAL A 1 668 ? 11.125 4.918 2.691 1 29.83 668 VAL A O 1
ATOM 5192 N N . ASP A 1 669 ? 10.586 6.715 3.316 1 29.11 669 ASP A N 1
ATOM 5193 C CA . ASP A 1 669 ? 9.188 6.352 3.504 1 29.11 669 ASP A CA 1
ATOM 5194 C C . ASP A 1 669 ? 8.438 6.316 2.17 1 29.11 669 ASP A C 1
ATOM 5196 O O . ASP A 1 669 ? 8.43 7.305 1.433 1 29.11 669 ASP A O 1
ATOM 5200 N N . ASP A 1 670 ? 8.312 5.18 1.596 1 33.16 670 ASP A N 1
ATOM 5201 C CA . ASP A 1 670 ? 7.574 5.031 0.344 1 33.16 670 ASP A CA 1
ATOM 5202 C C . ASP A 1 670 ? 6.445 6.059 0.247 1 33.16 670 ASP A C 1
ATOM 5204 O O . ASP A 1 670 ? 5.871 6.254 -0.825 1 33.16 670 ASP A O 1
ATOM 5208 N N . ARG A 1 671 ? 5.883 6.434 1.329 1 32.56 671 ARG A N 1
ATOM 5209 C CA . ARG A 1 671 ? 4.789 7.395 1.24 1 32.56 671 ARG A CA 1
ATOM 5210 C C . ARG A 1 671 ? 5.297 8.773 0.826 1 32.56 671 ARG A C 1
ATOM 5212 O O . ARG A 1 671 ? 4.512 9.648 0.468 1 32.56 671 ARG A O 1
ATOM 5219 N N . ASP A 1 672 ? 6.613 9.055 1.24 1 33.56 672 ASP A N 1
ATOM 5220 C CA . ASP A 1 672 ? 7.141 10.367 0.879 1 33.56 672 ASP A CA 1
ATOM 5221 C C . ASP A 1 672 ? 8.047 10.273 -0.345 1 33.56 672 ASP A C 1
ATOM 5223 O O . ASP A 1 672 ? 9.07 9.586 -0.314 1 33.56 672 ASP A O 1
ATOM 5227 N N . PRO A 1 673 ? 7.695 10.43 -1.44 1 32.34 673 PRO A N 1
ATOM 5228 C CA . PRO A 1 673 ? 8.406 10.406 -2.721 1 32.34 673 PRO A CA 1
ATOM 5229 C C . PRO A 1 673 ? 9.789 11.055 -2.641 1 32.34 673 PRO A C 1
ATOM 5231 O O . PRO A 1 673 ? 10.648 10.789 -3.486 1 32.34 673 PRO A O 1
ATOM 5234 N N . ASP A 1 674 ? 9.961 12.266 -1.968 1 32.78 674 ASP A N 1
ATOM 5235 C CA . ASP A 1 674 ? 11.156 13.078 -2.191 1 32.78 674 ASP A CA 1
ATOM 5236 C C . ASP A 1 674 ? 12.273 12.68 -1.234 1 32.78 674 ASP A C 1
ATOM 5238 O O . ASP A 1 674 ? 12.391 13.227 -0.139 1 32.78 674 ASP A O 1
ATOM 5242 N N . PRO A 1 675 ? 12.93 11.578 -1.435 1 35.03 675 PRO A N 1
ATOM 5243 C CA . PRO A 1 675 ? 13.945 11.219 -0.44 1 35.03 675 PRO A CA 1
ATOM 5244 C C . PRO A 1 675 ? 15.07 12.242 -0.35 1 35.03 675 PRO A C 1
ATOM 5246 O O . PRO A 1 675 ? 15.602 12.672 -1.377 1 35.03 675 PRO A O 1
ATOM 5249 N N . ILE A 1 676 ? 15.07 13.273 0.384 1 37.53 676 ILE A N 1
ATOM 5250 C CA . ILE A 1 676 ? 16.312 13.977 0.696 1 37.53 676 ILE A CA 1
ATOM 5251 C C . ILE A 1 676 ? 17.453 12.969 0.845 1 37.53 676 ILE A C 1
ATOM 5253 O O . ILE A 1 676 ? 17.359 12.039 1.654 1 37.53 676 ILE A O 1
ATOM 5257 N N . LYS A 1 677 ? 18.375 12.891 -0.177 1 46.09 677 LYS A N 1
ATOM 5258 C CA . LYS A 1 677 ? 19.484 11.938 -0.183 1 46.09 677 LYS A CA 1
ATOM 5259 C C . LYS A 1 677 ? 20.469 12.234 0.947 1 46.09 677 LYS A C 1
ATOM 5261 O O . LYS A 1 677 ? 21.203 13.227 0.894 1 46.09 677 LYS A O 1
ATOM 5266 N N . GLU A 1 678 ? 20.125 12.164 2.205 1 49.5 678 GLU A N 1
ATOM 5267 C CA . GLU A 1 678 ? 21.109 12.219 3.287 1 49.5 678 GLU A CA 1
ATOM 5268 C C . GLU A 1 678 ? 22.062 11.039 3.232 1 49.5 678 GLU A C 1
ATOM 5270 O O . GLU A 1 678 ? 21.656 9.906 2.947 1 49.5 678 GLU A O 1
ATOM 5275 N N . TYR A 1 679 ? 23.484 11.531 3.102 1 59.56 679 TYR A N 1
ATOM 5276 C CA . TYR A 1 679 ? 24.516 10.492 3.189 1 59.56 679 TYR A CA 1
ATOM 5277 C C . TYR A 1 679 ? 24.969 10.297 4.629 1 59.56 679 TYR A C 1
ATOM 5279 O O . TYR A 1 679 ? 25.328 11.258 5.309 1 59.56 679 TYR A O 1
ATOM 5287 N N . LEU A 1 680 ? 24.734 9.18 5.07 1 62 680 LEU A N 1
ATOM 5288 C CA . LEU A 1 680 ? 25.094 8.875 6.453 1 62 680 LEU A CA 1
ATOM 5289 C C . LEU A 1 680 ? 26.328 7.984 6.512 1 62 680 LEU A C 1
ATOM 5291 O O . LEU A 1 680 ? 26.547 7.176 5.609 1 62 680 LEU A O 1
ATOM 5295 N N . GLY A 1 681 ? 27.25 8.242 7.406 1 70.69 681 GLY A N 1
ATOM 5296 C CA . GLY A 1 681 ? 28.438 7.434 7.629 1 70.69 681 GLY A CA 1
ATOM 5297 C C . GLY A 1 681 ? 28.703 7.172 9.102 1 70.69 681 GLY A C 1
ATOM 5298 O O . GLY A 1 681 ? 28.094 7.781 9.969 1 70.69 681 GLY A O 1
ATOM 5299 N N . ILE A 1 682 ? 29.516 6.207 9.391 1 76.38 682 ILE A N 1
ATOM 5300 C CA . ILE A 1 682 ? 29.969 5.871 10.734 1 76.38 682 ILE A CA 1
ATOM 5301 C C . ILE A 1 682 ? 31.391 6.383 10.945 1 76.38 682 ILE A C 1
ATOM 5303 O O . ILE A 1 682 ? 32.281 6.176 10.102 1 76.38 682 ILE A O 1
ATOM 5307 N N . SER A 1 683 ? 31.5 7.055 12.078 1 76.25 683 SER A N 1
ATOM 5308 C CA . SER A 1 683 ? 32.844 7.578 12.391 1 76.25 683 SER A CA 1
ATOM 5309 C C . SER A 1 683 ? 33.812 6.453 12.672 1 76.25 683 SER A C 1
ATOM 5311 O O . SER A 1 683 ? 33.469 5.461 13.32 1 76.25 683 SER A O 1
ATOM 5313 N N . SER A 1 684 ? 35.125 6.594 12.195 1 83.88 684 SER A N 1
ATOM 5314 C CA . SER A 1 684 ? 36.156 5.559 12.305 1 83.88 684 SER A CA 1
ATOM 5315 C C . SER A 1 684 ? 36.5 5.281 13.758 1 83.88 684 SER A C 1
ATOM 5317 O O . SER A 1 684 ? 36.969 4.188 14.094 1 83.88 684 SER A O 1
ATOM 5319 N N . HIS A 1 685 ? 36.281 6.227 14.602 1 79.62 685 HIS A N 1
ATOM 5320 C CA . HIS A 1 685 ? 36.656 6.031 16 1 79.62 685 HIS A CA 1
ATOM 5321 C C . HIS A 1 685 ? 35.812 4.922 16.625 1 79.62 685 HIS A C 1
ATOM 5323 O O . HIS A 1 685 ? 36.219 4.324 17.625 1 79.62 685 HIS A O 1
ATOM 5329 N N . ILE A 1 686 ? 34.688 4.621 16.062 1 77.56 686 ILE A N 1
ATOM 5330 C CA . ILE A 1 686 ? 33.812 3.572 16.562 1 77.56 686 ILE A CA 1
ATOM 5331 C C . ILE A 1 686 ? 34.312 2.211 16.078 1 77.56 686 ILE A C 1
ATOM 5333 O O . ILE A 1 686 ? 34.156 1.205 16.781 1 77.56 686 ILE A O 1
ATOM 5337 N N . ILE A 1 687 ? 34.969 2.135 15.008 1 84.12 687 ILE A N 1
ATOM 5338 C CA . ILE A 1 687 ? 35.344 0.889 14.352 1 84.12 687 ILE A CA 1
ATOM 5339 C C . ILE A 1 687 ? 36.781 0.51 14.75 1 84.12 687 ILE A C 1
ATOM 5341 O O . ILE A 1 687 ? 37.062 -0.671 14.93 1 84.12 687 ILE A O 1
ATOM 5345 N N . ALA A 1 688 ? 37.625 1.515 14.977 1 85.69 688 ALA A N 1
ATOM 5346 C CA . ALA A 1 688 ? 39.062 1.332 15.133 1 85.69 688 ALA A CA 1
ATOM 5347 C C . ALA A 1 688 ? 39.375 0.417 16.312 1 85.69 688 ALA A C 1
ATOM 5349 O O . ALA A 1 688 ? 40.188 -0.515 16.188 1 85.69 688 ALA A O 1
ATOM 5350 N N . PRO A 1 689 ? 38.656 0.6 17.406 1 83.75 689 PRO A N 1
ATOM 5351 C CA . PRO A 1 689 ? 39 -0.269 18.531 1 83.75 689 PRO A CA 1
ATOM 5352 C C . PRO A 1 689 ? 38.75 -1.745 18.25 1 83.75 689 PRO A C 1
ATOM 5354 O O . PRO A 1 689 ? 39.531 -2.609 18.672 1 83.75 689 PRO A O 1
ATOM 5357 N N . ASN A 1 690 ? 37.75 -2.068 17.594 1 86.56 690 ASN A N 1
ATOM 5358 C CA . ASN A 1 690 ? 37.406 -3.449 17.281 1 86.56 690 ASN A CA 1
ATOM 5359 C C . ASN A 1 690 ? 38.375 -4.051 16.266 1 86.56 690 ASN A C 1
ATOM 5361 O O . ASN A 1 690 ? 38.719 -5.227 16.375 1 86.56 690 ASN A O 1
ATOM 5365 N N . THR A 1 691 ? 38.75 -3.275 15.352 1 86.69 691 THR A N 1
ATOM 5366 C CA . THR A 1 691 ? 39.688 -3.758 14.344 1 86.69 691 THR A CA 1
ATOM 5367 C C . THR A 1 691 ? 41.062 -4.027 14.969 1 86.69 691 THR A C 1
ATOM 5369 O O . THR A 1 691 ? 41.75 -4.98 14.586 1 86.69 691 THR A O 1
ATOM 5372 N N . GLU A 1 692 ? 41.406 -3.178 15.906 1 87.25 692 GLU A N 1
ATOM 5373 C CA . GLU A 1 692 ? 42.688 -3.371 16.578 1 87.25 692 GLU A CA 1
ATOM 5374 C C . GLU A 1 692 ? 42.656 -4.637 17.438 1 87.25 692 GLU A C 1
ATOM 5376 O O . GLU A 1 692 ? 43.656 -5.383 17.469 1 87.25 692 GLU A O 1
ATOM 5381 N N . LYS A 1 693 ? 41.594 -4.859 18.047 1 88.19 693 LYS A N 1
ATOM 5382 C CA . LYS A 1 693 ? 41.438 -6.074 18.844 1 88.19 693 LYS A CA 1
ATOM 5383 C C . LYS A 1 693 ? 41.562 -7.32 17.969 1 88.19 693 LYS A C 1
ATOM 5385 O O . LYS A 1 693 ? 42.219 -8.297 18.344 1 88.19 693 LYS A O 1
ATOM 5390 N N . LEU A 1 694 ? 41 -7.297 16.844 1 88.88 694 LEU A N 1
ATOM 5391 C CA . LEU A 1 694 ? 41.031 -8.422 15.922 1 88.88 694 LEU A CA 1
ATOM 5392 C C . LEU A 1 694 ? 42.469 -8.664 15.422 1 88.88 694 LEU A C 1
ATOM 5394 O O . LEU A 1 694 ? 42.875 -9.805 15.266 1 88.88 694 LEU A O 1
ATOM 5398 N N . GLY A 1 695 ? 43.125 -7.59 15.125 1 85.62 695 GLY A N 1
ATOM 5399 C CA . GLY A 1 695 ? 44.5 -7.703 14.688 1 85.62 695 GLY A CA 1
ATOM 5400 C C . GLY A 1 695 ? 45.406 -8.375 15.711 1 85.62 695 GLY A C 1
ATOM 5401 O O . GLY A 1 695 ? 46.406 -9.016 15.344 1 85.62 695 GLY A O 1
ATOM 5402 N N . GLN A 1 696 ? 44.938 -8.242 16.922 1 87.5 696 GLN A N 1
ATOM 5403 C CA . GLN A 1 696 ? 45.719 -8.844 18 1 87.5 696 GLN A CA 1
ATOM 5404 C C . GLN A 1 696 ? 45.281 -10.297 18.234 1 87.5 696 GLN A C 1
ATOM 5406 O O . GLN A 1 696 ? 45.812 -10.961 19.141 1 87.5 696 GLN A O 1
ATOM 5411 N N . GLY A 1 697 ? 44.375 -10.75 17.453 1 82.25 697 GLY A N 1
ATOM 5412 C CA . GLY A 1 697 ? 43.938 -12.141 17.531 1 82.25 697 GLY A CA 1
ATOM 5413 C C . GLY A 1 697 ? 42.844 -12.367 18.547 1 82.25 697 GLY A C 1
ATOM 5414 O O . GLY A 1 697 ? 42.594 -13.508 18.938 1 82.25 697 GLY A O 1
ATOM 5415 N N . VAL A 1 698 ? 42.219 -11.258 19.031 1 84.19 698 VAL A N 1
ATOM 5416 C CA . VAL A 1 698 ? 41.156 -11.367 20.016 1 84.19 698 VAL A CA 1
ATOM 5417 C C . VAL A 1 698 ? 39.812 -11.523 19.328 1 84.19 698 VAL A C 1
ATOM 5419 O O . VAL A 1 698 ? 39.5 -10.805 18.375 1 84.19 698 VAL A O 1
ATOM 5422 N N . ASN A 1 699 ? 39.125 -12.547 19.844 1 82.88 699 ASN A N 1
ATOM 5423 C CA . ASN A 1 699 ? 37.781 -12.703 19.328 1 82.88 699 ASN A CA 1
ATOM 5424 C C . ASN A 1 699 ? 36.812 -11.664 19.922 1 82.88 699 ASN A C 1
ATOM 5426 O O . ASN A 1 699 ? 36.812 -11.438 21.125 1 82.88 699 ASN A O 1
ATOM 5430 N N . LEU A 1 700 ? 36.156 -11 19.062 1 83.5 700 LEU A N 1
ATOM 5431 C CA . LEU A 1 700 ? 35.281 -9.906 19.484 1 83.5 700 LEU A CA 1
ATOM 5432 C C . LEU A 1 700 ? 33.969 -10.438 20.031 1 83.5 700 LEU A C 1
ATOM 5434 O O . LEU A 1 700 ? 33.312 -11.297 19.422 1 83.5 700 LEU A O 1
ATOM 5438 N N . SER A 1 701 ? 33.688 -10.25 21.297 1 82.38 701 SER A N 1
ATOM 5439 C CA . SER A 1 701 ? 32.406 -10.5 21.938 1 82.38 701 SER A CA 1
ATOM 5440 C C . SER A 1 701 ? 31.906 -9.266 22.688 1 82.38 701 SER A C 1
ATOM 5442 O O . SER A 1 701 ? 32.562 -8.773 23.594 1 82.38 701 SER A O 1
ATOM 5444 N N . LEU A 1 702 ? 30.859 -8.742 22.25 1 83.38 702 LEU A N 1
ATOM 5445 C CA . LEU A 1 702 ? 30.375 -7.488 22.797 1 83.38 702 LEU A CA 1
ATOM 5446 C C . LEU A 1 702 ? 29.203 -7.73 23.75 1 83.38 702 LEU A C 1
ATOM 5448 O O . LEU A 1 702 ? 28.422 -8.664 23.562 1 83.38 702 LEU A O 1
ATOM 5452 N N . ARG A 1 703 ? 29.219 -6.961 24.844 1 84.19 703 ARG A N 1
ATOM 5453 C CA . ARG A 1 703 ? 28.109 -6.973 25.797 1 84.19 703 ARG A CA 1
ATOM 5454 C C . ARG A 1 703 ? 27.422 -5.617 25.859 1 84.19 703 ARG A C 1
ATOM 5456 O O . ARG A 1 703 ? 28.062 -4.574 25.734 1 84.19 703 ARG A O 1
ATOM 5463 N N . ARG A 1 704 ? 26.156 -5.621 25.969 1 80.44 704 ARG A N 1
ATOM 5464 C CA . ARG A 1 704 ? 25.422 -4.367 26.031 1 80.44 704 ARG A CA 1
ATOM 5465 C C . ARG A 1 704 ? 24.203 -4.496 26.953 1 80.44 704 ARG A C 1
ATOM 5467 O O . ARG A 1 704 ? 23.828 -5.605 27.344 1 80.44 704 ARG A O 1
ATOM 5474 N N . LEU A 1 705 ? 23.719 -3.299 27.297 1 81.62 705 LEU A N 1
ATOM 5475 C CA . LEU A 1 705 ? 22.438 -3.258 28 1 81.62 705 LEU A CA 1
ATOM 5476 C C . LEU A 1 705 ? 21.297 -3.707 27.109 1 81.62 705 LEU A C 1
ATOM 5478 O O . LEU A 1 705 ? 21.25 -3.346 25.922 1 81.62 705 LEU A O 1
ATOM 5482 N N . PRO A 1 706 ? 20.438 -4.562 27.594 1 79.5 706 PRO A N 1
ATOM 5483 C CA . PRO A 1 706 ? 19.344 -5.09 26.781 1 79.5 706 PRO A CA 1
ATOM 5484 C C . PRO A 1 706 ? 18.219 -4.078 26.594 1 79.5 706 PRO A C 1
ATOM 5486 O O . PRO A 1 706 ? 17.062 -4.371 26.891 1 79.5 706 PRO A O 1
ATOM 5489 N N . VAL A 1 707 ? 18.578 -2.84 26.125 1 80.25 707 VAL A N 1
ATOM 5490 C CA . VAL A 1 707 ? 17.594 -1.791 25.906 1 80.25 707 VAL A CA 1
ATOM 5491 C C . VAL A 1 707 ? 17.875 -1.073 24.594 1 80.25 707 VAL A C 1
ATOM 5493 O O . VAL A 1 707 ? 19.016 -1.038 24.125 1 80.25 707 VAL A O 1
ATOM 5496 N N . GLU A 1 708 ? 16.875 -0.723 23.984 1 77.75 708 GLU A N 1
ATOM 5497 C CA . GLU A 1 708 ? 16.953 0.23 22.875 1 77.75 708 GLU A CA 1
ATOM 5498 C C . GLU A 1 708 ? 16.594 1.639 23.344 1 77.75 708 GLU A C 1
ATOM 5500 O O . GLU A 1 708 ? 15.57 1.837 24 1 77.75 708 GLU A O 1
ATOM 5505 N N . LEU A 1 709 ? 17.453 2.535 23.016 1 79.75 709 LEU A N 1
ATOM 5506 C CA . LEU A 1 709 ? 17.266 3.891 23.516 1 79.75 709 LEU A CA 1
ATOM 5507 C C . LEU A 1 709 ? 16.844 4.84 22.406 1 79.75 709 LEU A C 1
ATOM 5509 O O . LEU A 1 709 ? 17.219 4.637 21.25 1 79.75 709 LEU A O 1
ATOM 5513 N N . GLN A 1 710 ? 16.094 5.793 22.75 1 76.75 710 GLN A N 1
ATOM 5514 C CA . GLN A 1 710 ? 15.688 6.883 21.875 1 76.75 710 GLN A CA 1
ATOM 5515 C C . GLN A 1 710 ? 16 8.242 22.484 1 76.75 710 GLN A C 1
ATOM 5517 O O . GLN A 1 710 ? 15.828 8.43 23.703 1 76.75 710 GLN A O 1
ATOM 5522 N N . PRO A 1 711 ? 16.5 9.078 21.641 1 77.19 711 PRO A N 1
ATOM 5523 C CA . PRO A 1 711 ? 16.766 10.414 22.188 1 77.19 711 PRO A CA 1
ATOM 5524 C C . PRO A 1 711 ? 15.469 11.172 22.516 1 77.19 711 PRO A C 1
ATOM 5526 O O . PRO A 1 711 ? 14.477 11.055 21.797 1 77.19 711 PRO A O 1
ATOM 5529 N N . VAL A 1 712 ? 15.523 11.875 23.625 1 80.38 712 VAL A N 1
ATOM 5530 C CA . VAL A 1 712 ? 14.391 12.68 24.062 1 80.38 712 VAL A CA 1
ATOM 5531 C C . VAL A 1 712 ? 14.828 14.125 24.281 1 80.38 712 VAL A C 1
ATOM 5533 O O . VAL A 1 712 ? 15.883 14.375 24.875 1 80.38 712 VAL A O 1
ATOM 5536 N N . LYS A 1 713 ? 14.062 15.023 23.797 1 78.38 713 LYS A N 1
ATOM 5537 C CA . LYS A 1 713 ? 14.328 16.438 24.047 1 78.38 713 LYS A CA 1
ATOM 5538 C C . LYS A 1 713 ? 14.102 16.797 25.5 1 78.38 713 LYS A C 1
ATOM 5540 O O . LYS A 1 713 ? 13.312 16.141 26.188 1 78.38 713 LYS A O 1
ATOM 5545 N N . ILE A 1 714 ? 14.766 17.797 25.938 1 81.44 714 ILE A N 1
ATOM 5546 C CA . ILE A 1 714 ? 14.703 18.203 27.344 1 81.44 714 ILE A CA 1
ATOM 5547 C C . ILE A 1 714 ? 13.273 18.562 27.703 1 81.44 714 ILE A C 1
ATOM 5549 O O . ILE A 1 714 ? 12.805 18.25 28.812 1 81.44 714 ILE A O 1
ATOM 5553 N N . ILE A 1 715 ? 12.578 19.188 26.797 1 81.06 715 ILE A N 1
ATOM 5554 C CA . ILE A 1 715 ? 11.203 19.609 27.062 1 81.06 715 ILE A CA 1
ATOM 5555 C C . ILE A 1 715 ? 10.328 18.375 27.312 1 81.06 715 ILE A C 1
ATOM 5557 O O . ILE A 1 715 ? 9.477 18.391 28.203 1 81.06 715 ILE A O 1
ATOM 5561 N N . ASP A 1 716 ? 10.5 17.438 26.609 1 82.75 716 ASP A N 1
ATOM 5562 C CA . ASP A 1 716 ? 9.727 16.203 26.75 1 82.75 716 ASP A CA 1
ATOM 5563 C C . ASP A 1 716 ? 10.125 15.453 28.016 1 82.75 716 ASP A C 1
ATOM 5565 O O . ASP A 1 716 ? 9.273 14.852 28.688 1 82.75 716 ASP A O 1
ATOM 5569 N N . ALA A 1 717 ? 11.453 15.461 28.266 1 87.38 717 ALA A N 1
ATOM 5570 C CA . ALA A 1 717 ? 11.93 14.805 29.484 1 87.38 717 ALA A CA 1
ATOM 5571 C C . ALA A 1 717 ? 11.305 15.422 30.734 1 87.38 717 ALA A C 1
ATOM 5573 O O . ALA A 1 717 ? 10.961 14.719 31.672 1 87.38 717 ALA A O 1
ATOM 5574 N N . ARG A 1 718 ? 11.156 16.734 30.672 1 85.12 718 ARG A N 1
ATOM 5575 C CA . ARG A 1 718 ? 10.492 17.438 31.781 1 85.12 718 ARG A CA 1
ATOM 5576 C C . ARG A 1 718 ? 9.047 16.984 31.922 1 85.12 718 ARG A C 1
ATOM 5578 O O . ARG A 1 718 ? 8.562 16.766 33.031 1 85.12 718 ARG A O 1
ATOM 5585 N N . ALA A 1 719 ? 8.422 16.906 30.797 1 84.38 719 ALA A N 1
ATOM 5586 C CA . ALA A 1 719 ? 7.02 16.5 30.797 1 84.38 719 ALA A CA 1
ATOM 5587 C C . ALA A 1 719 ? 6.855 15.07 31.297 1 84.38 719 ALA A C 1
ATOM 5589 O O . ALA A 1 719 ? 5.848 14.727 31.922 1 84.38 719 ALA A O 1
ATOM 5590 N N . ILE A 1 720 ? 7.84 14.227 31.031 1 87.25 720 ILE A N 1
ATOM 5591 C CA . ILE A 1 720 ? 7.797 12.82 31.438 1 87.25 720 ILE A CA 1
ATOM 5592 C C . ILE A 1 720 ? 8.023 12.719 32.938 1 87.25 720 ILE A C 1
ATOM 5594 O O . ILE A 1 720 ? 7.578 11.758 33.562 1 87.25 720 ILE A O 1
ATOM 5598 N N . GLY A 1 721 ? 8.711 13.727 33.562 1 85 721 GLY A N 1
ATOM 5599 C CA . GLY A 1 721 ? 8.828 13.75 35 1 85 721 GLY A CA 1
ATOM 5600 C C . GLY A 1 721 ? 10.258 13.719 35.5 1 85 721 GLY A C 1
ATOM 5601 O O . GLY A 1 721 ? 10.523 13.391 36.656 1 85 721 GLY A O 1
ATOM 5602 N N . VAL A 1 722 ? 11.219 13.953 34.562 1 90.44 722 VAL A N 1
ATOM 5603 C CA . VAL A 1 722 ? 12.602 13.992 35 1 90.44 722 VAL A CA 1
ATOM 5604 C C . VAL A 1 722 ? 12.812 15.195 35.938 1 90.44 722 VAL A C 1
ATOM 5606 O O . VAL A 1 722 ? 12.312 16.297 35.656 1 90.44 722 VAL A O 1
ATOM 5609 N N . SER A 1 723 ? 13.461 14.977 37.031 1 89.44 723 SER A N 1
ATOM 5610 C CA . SER A 1 723 ? 13.656 16.031 38 1 89.44 723 SER A CA 1
ATOM 5611 C C . SER A 1 723 ? 14.469 17.188 37.438 1 89.44 723 SER A C 1
ATOM 5613 O O . SER A 1 723 ? 15.305 16.984 36.562 1 89.44 723 SER A O 1
ATOM 5615 N N . GLU A 1 724 ? 14.219 18.391 37.938 1 86.19 724 GLU A N 1
ATOM 5616 C CA . GLU A 1 724 ? 14.906 19.594 37.469 1 86.19 724 GLU A CA 1
ATOM 5617 C C . GLU A 1 724 ? 16.391 19.531 37.812 1 86.19 724 GLU A C 1
ATOM 5619 O O . GLU A 1 724 ? 17.219 20.094 37.094 1 86.19 724 GLU A O 1
ATOM 5624 N N . GLU A 1 725 ? 16.719 18.812 38.812 1 86.75 725 GLU A N 1
ATOM 5625 C CA . GLU A 1 725 ? 18.125 18.672 39.188 1 86.75 725 GLU A CA 1
ATOM 5626 C C . GLU A 1 725 ? 18.922 17.969 38.094 1 86.75 725 GLU A C 1
ATOM 5628 O O . GLU A 1 725 ? 20.016 18.406 37.75 1 86.75 725 GLU A O 1
ATOM 5633 N N . TRP A 1 726 ? 18.359 16.953 37.594 1 88.44 726 TRP A N 1
ATOM 5634 C CA . TRP A 1 726 ? 19.047 16.188 36.562 1 88.44 726 TRP A CA 1
ATOM 5635 C C . TRP A 1 726 ? 19.062 16.953 35.25 1 88.44 726 TRP A C 1
ATOM 5637 O O . TRP A 1 726 ? 20.047 16.891 34.5 1 88.44 726 TRP A O 1
ATOM 5647 N N . ILE A 1 727 ? 18 17.672 34.938 1 85.38 727 ILE A N 1
ATOM 5648 C CA . ILE A 1 727 ? 17.938 18.453 33.688 1 85.38 727 ILE A CA 1
ATOM 5649 C C . ILE A 1 727 ? 19.031 19.531 33.719 1 85.38 727 ILE A C 1
ATOM 5651 O O . ILE A 1 727 ? 19.688 19.781 32.719 1 85.38 727 ILE A O 1
ATOM 5655 N N . GLU A 1 728 ? 19.188 20.125 34.844 1 82 728 GLU A N 1
ATOM 5656 C CA . GLU A 1 728 ? 20.219 21.141 35 1 82 728 GLU A CA 1
ATOM 5657 C C . GLU A 1 728 ? 21.625 20.547 34.844 1 82 728 GLU A C 1
ATOM 5659 O O . GLU A 1 728 ? 22.5 21.156 34.25 1 82 728 GLU A O 1
ATOM 5664 N N . LYS A 1 729 ? 21.844 19.391 35.375 1 82.94 729 LYS A N 1
ATOM 5665 C CA . LYS A 1 729 ? 23.125 18.703 35.25 1 82.94 729 LYS A CA 1
ATOM 5666 C C . LYS A 1 729 ? 23.453 18.438 33.781 1 82.94 729 LYS A C 1
ATOM 5668 O O . LYS A 1 729 ? 24.594 18.594 33.344 1 82.94 729 LYS A O 1
ATOM 5673 N N . ILE A 1 730 ? 22.453 18.047 33.094 1 80.62 730 ILE A N 1
ATOM 5674 C CA . ILE A 1 730 ? 22.641 17.672 31.688 1 80.62 730 ILE A CA 1
ATOM 5675 C C . ILE A 1 730 ? 22.859 18.922 30.844 1 80.62 730 ILE A C 1
ATOM 5677 O O . ILE A 1 730 ? 23.672 18.922 29.922 1 80.62 730 ILE A O 1
ATOM 5681 N N . GLN A 1 731 ? 22.062 19.938 31.125 1 75.56 731 GLN A N 1
ATOM 5682 C CA . GLN A 1 731 ? 22.172 21.172 30.359 1 75.56 731 GLN A CA 1
ATOM 5683 C C . GLN A 1 731 ? 23.547 21.828 30.562 1 75.56 731 GLN A C 1
ATOM 5685 O O . GLN A 1 731 ? 24.016 22.562 29.703 1 75.56 731 GLN A O 1
ATOM 5690 N N . ASN A 1 732 ? 24.125 21.562 31.641 1 70.31 732 ASN A N 1
ATOM 5691 C CA . ASN A 1 732 ? 25.422 22.141 31.938 1 70.31 732 ASN A CA 1
ATOM 5692 C C . ASN A 1 732 ? 26.547 21.359 31.25 1 70.31 732 ASN A C 1
ATOM 5694 O O . ASN A 1 732 ? 27.688 21.812 31.203 1 70.31 732 ASN A O 1
ATOM 5698 N N . ASP A 1 733 ? 26.109 20.234 30.734 1 63.38 733 ASP A N 1
ATOM 5699 C CA . ASP A 1 733 ? 27.109 19.469 30 1 63.38 733 ASP A CA 1
ATOM 5700 C C . ASP A 1 733 ? 27.328 20.047 28.609 1 63.38 733 ASP A C 1
ATOM 5702 O O . ASP A 1 733 ? 26.375 20.422 27.922 1 63.38 733 ASP A O 1
ATOM 5706 N N . PRO A 1 734 ? 28.516 20.484 28.266 1 55.75 734 PRO A N 1
ATOM 5707 C CA . PRO A 1 734 ? 28.859 21.203 27.031 1 55.75 734 PRO A CA 1
ATOM 5708 C C . PRO A 1 734 ? 28.328 20.516 25.781 1 55.75 734 PRO A C 1
ATOM 5710 O O . PRO A 1 734 ? 28.156 21.172 24.75 1 55.75 734 PRO A O 1
ATOM 5713 N N . ALA A 1 735 ? 28.141 19.266 25.812 1 55.81 735 ALA A N 1
ATOM 5714 C CA . ALA A 1 735 ? 27.844 18.578 24.562 1 55.81 735 ALA A CA 1
ATOM 5715 C C . ALA A 1 735 ? 26.344 18.672 24.25 1 55.81 735 ALA A C 1
ATOM 5717 O O . ALA A 1 735 ? 25.531 19 25.109 1 55.81 735 ALA A O 1
ATOM 5718 N N . ASP A 1 736 ? 26.016 18.75 22.922 1 57.06 736 ASP A N 1
ATOM 5719 C CA . ASP A 1 736 ? 24.641 18.609 22.484 1 57.06 736 ASP A CA 1
ATOM 5720 C C . ASP A 1 736 ? 23.891 17.578 23.328 1 57.06 736 ASP A C 1
ATOM 5722 O O . ASP A 1 736 ? 24.203 16.375 23.266 1 57.06 736 ASP A O 1
ATOM 5726 N N . ALA A 1 737 ? 23.5 18.047 24.469 1 62.69 737 ALA A N 1
ATOM 5727 C CA . ALA A 1 737 ? 22.969 17.219 25.547 1 62.69 737 ALA A CA 1
ATOM 5728 C C . ALA A 1 737 ? 21.625 16.609 25.156 1 62.69 737 ALA A C 1
ATOM 5730 O O . ALA A 1 737 ? 20.688 17.328 24.812 1 62.69 737 ALA A O 1
ATOM 5731 N N . TYR A 1 738 ? 21.688 15.328 24.734 1 71.31 738 TYR A N 1
ATOM 5732 C CA . TYR A 1 738 ? 20.469 14.562 24.578 1 71.31 738 TYR A CA 1
ATOM 5733 C C . TYR A 1 738 ? 20.203 13.68 25.797 1 71.31 738 TYR A C 1
ATOM 5735 O O . TYR A 1 738 ? 21.141 13.352 26.531 1 71.31 738 TYR A O 1
ATOM 5743 N N . MET A 1 739 ? 19.031 13.633 26.109 1 82.44 739 MET A N 1
ATOM 5744 C CA . MET A 1 739 ? 18.641 12.57 27.031 1 82.44 739 MET A CA 1
ATOM 5745 C C . MET A 1 739 ? 18.109 11.359 26.281 1 82.44 739 MET A C 1
ATOM 5747 O O . MET A 1 739 ? 17.766 11.461 25.094 1 82.44 739 MET A O 1
ATOM 5751 N N . PHE A 1 740 ? 18.203 10.211 26.984 1 83.88 740 PHE A N 1
ATOM 5752 C CA . PHE A 1 740 ? 17.781 9 26.297 1 83.88 740 PHE A CA 1
ATOM 5753 C C . PHE A 1 740 ? 16.719 8.266 27.109 1 83.88 740 PHE A C 1
ATOM 5755 O O . PHE A 1 740 ? 16.828 8.164 28.344 1 83.88 740 PHE A O 1
ATOM 5762 N N . LYS A 1 741 ? 15.695 7.918 26.438 1 87.25 741 LYS A N 1
ATOM 5763 C CA . LYS A 1 741 ? 14.664 7.102 27.078 1 87.25 741 LYS A CA 1
ATOM 5764 C C . LYS A 1 741 ? 14.641 5.691 26.5 1 87.25 741 LYS A C 1
ATOM 5766 O O . LYS A 1 741 ? 15.039 5.48 25.344 1 87.25 741 LYS A O 1
ATOM 5771 N N . VAL A 1 742 ? 14.125 4.766 27.297 1 84.56 742 VAL A N 1
ATOM 5772 C CA . VAL A 1 742 ? 14.023 3.375 26.875 1 84.56 742 VAL A CA 1
ATOM 5773 C C . VAL A 1 742 ? 12.805 3.199 25.969 1 84.56 742 VAL A C 1
ATOM 5775 O O . VAL A 1 742 ? 11.68 3.498 26.375 1 84.56 742 VAL A O 1
ATOM 5778 N N . GLU A 1 743 ? 13.062 2.881 24.812 1 77.5 743 GLU A N 1
ATOM 5779 C CA . GLU A 1 743 ? 11.992 2.646 23.844 1 77.5 743 GLU A CA 1
ATOM 5780 C C . GLU A 1 743 ? 11.516 1.196 23.906 1 77.5 743 GLU A C 1
ATOM 5782 O O . GLU A 1 743 ? 10.312 0.928 23.797 1 77.5 743 GLU A O 1
ATOM 5787 N N . ARG A 1 744 ? 12.461 0.26 23.969 1 76.94 744 ARG A N 1
ATOM 5788 C CA . ARG A 1 744 ? 12.133 -1.162 23.984 1 76.94 744 ARG A CA 1
ATOM 5789 C C . ARG A 1 744 ? 13.055 -1.919 24.938 1 76.94 744 ARG A C 1
ATOM 5791 O O . ARG A 1 744 ? 14.195 -1.52 25.156 1 76.94 744 ARG A O 1
ATOM 5798 N N . THR A 1 745 ? 12.438 -2.861 25.547 1 78.44 745 THR A N 1
ATOM 5799 C CA . THR A 1 745 ? 13.211 -3.723 26.438 1 78.44 745 THR A CA 1
ATOM 5800 C C . THR A 1 745 ? 13.234 -5.156 25.922 1 78.44 745 THR A C 1
ATOM 5802 O O . THR A 1 745 ? 12.469 -5.504 25.016 1 78.44 745 THR A O 1
ATOM 5805 N N . TRP A 1 746 ? 14.195 -5.789 26.297 1 70.81 746 TRP A N 1
ATOM 5806 C CA . TRP A 1 746 ? 14.281 -7.207 25.969 1 70.81 746 TRP A CA 1
ATOM 5807 C C . TRP A 1 746 ? 13.367 -8.031 26.875 1 70.81 746 TRP A C 1
ATOM 5809 O O . TRP A 1 746 ? 13.562 -8.078 28.078 1 70.81 746 TRP A O 1
ATOM 5819 N N . GLY A 1 747 ? 12.109 -8.352 26.484 1 59.34 747 GLY A N 1
ATOM 5820 C CA . GLY A 1 747 ? 11.07 -9.016 27.25 1 59.34 747 GLY A CA 1
ATOM 5821 C C . GLY A 1 747 ? 11.594 -10.172 28.094 1 59.34 747 GLY A C 1
ATOM 5822 O O . GLY A 1 747 ? 11.055 -10.461 29.156 1 59.34 747 GLY A O 1
ATOM 5823 N N . GLN A 1 748 ? 12.742 -10.867 27.578 1 58.94 748 GLN A N 1
ATOM 5824 C CA . GLN A 1 748 ? 13.18 -12.102 28.219 1 58.94 748 GLN A CA 1
ATOM 5825 C C . GLN A 1 748 ? 13.984 -11.797 29.484 1 58.94 748 GLN A C 1
ATOM 5827 O O . GLN A 1 748 ? 14.266 -12.703 30.281 1 58.94 748 GLN A O 1
ATOM 5832 N N . LEU A 1 749 ? 14.43 -10.516 29.547 1 61.88 749 LEU A N 1
ATOM 5833 C CA . LEU A 1 749 ? 15.141 -10.172 30.781 1 61.88 749 LEU A CA 1
ATOM 5834 C C . LEU A 1 749 ? 14.242 -9.359 31.719 1 61.88 749 LEU A C 1
ATOM 5836 O O . LEU A 1 749 ? 13.828 -8.25 31.375 1 61.88 749 LEU A O 1
ATOM 5840 N N . PRO A 1 750 ? 13.523 -10.055 32.5 1 59.34 750 PRO A N 1
ATOM 5841 C CA . PRO A 1 750 ? 12.555 -9.422 33.406 1 59.34 750 PRO A CA 1
ATOM 5842 C C . PRO A 1 750 ? 13.172 -8.297 34.25 1 59.34 750 PRO A C 1
ATOM 5844 O O . PRO A 1 750 ? 14.359 -8.344 34.562 1 59.34 750 PRO A O 1
ATOM 5847 N N . ASP A 1 751 ? 12.484 -7.129 34.531 1 62.69 751 ASP A N 1
ATOM 5848 C CA . ASP A 1 751 ? 12.289 -6.254 35.688 1 62.69 751 ASP A CA 1
ATOM 5849 C C . ASP A 1 751 ? 13.359 -5.168 35.75 1 62.69 751 ASP A C 1
ATOM 5851 O O . ASP A 1 751 ? 13.5 -4.473 36.75 1 62.69 751 ASP A O 1
ATOM 5855 N N . GLN A 1 752 ? 14.258 -5.184 34.688 1 79.19 752 GLN A N 1
ATOM 5856 C CA . GLN A 1 752 ? 15.211 -4.125 35 1 79.19 752 GLN A CA 1
ATOM 5857 C C . GLN A 1 752 ? 14.758 -2.791 34.406 1 79.19 752 GLN A C 1
ATOM 5859 O O . GLN A 1 752 ? 14.617 -1.802 35.125 1 79.19 752 GLN A O 1
ATOM 5864 N N . PHE A 1 753 ? 14.531 -2.811 33.094 1 86.81 753 PHE A N 1
ATOM 5865 C CA . PHE A 1 753 ? 14.117 -1.577 32.438 1 86.81 753 PHE A CA 1
ATOM 5866 C C . PHE A 1 753 ? 12.672 -1.669 31.969 1 86.81 753 PHE A C 1
ATOM 5868 O O . PHE A 1 753 ? 12.156 -2.766 31.734 1 86.81 753 PHE A O 1
ATOM 5875 N N . GLN A 1 754 ? 12.039 -0.568 32.094 1 82.44 754 GLN A N 1
ATOM 5876 C CA . GLN A 1 754 ? 10.695 -0.445 31.531 1 82.44 754 GLN A CA 1
ATOM 5877 C C . GLN A 1 754 ? 10.648 0.602 30.422 1 82.44 754 GLN A C 1
ATOM 5879 O O . GLN A 1 754 ? 11.484 1.506 30.391 1 82.44 754 GLN A O 1
ATOM 5884 N N . LYS A 1 755 ? 9.695 0.38 29.672 1 80.19 755 LYS A N 1
ATOM 5885 C CA . LYS A 1 755 ? 9.5 1.357 28.594 1 80.19 755 LYS A CA 1
ATOM 5886 C C . LYS A 1 755 ? 9.281 2.756 29.172 1 80.19 755 LYS A C 1
ATOM 5888 O O . LYS A 1 755 ? 8.562 2.924 30.156 1 80.19 755 LYS A O 1
ATOM 5893 N N . GLU A 1 756 ? 10.039 3.797 28.688 1 83.31 756 GLU A N 1
ATOM 5894 C CA . GLU A 1 756 ? 9.93 5.215 29.016 1 83.31 756 GLU A CA 1
ATOM 5895 C C . GLU A 1 756 ? 10.836 5.582 30.188 1 83.31 756 GLU A C 1
ATOM 5897 O O . GLU A 1 756 ? 10.836 6.727 30.641 1 83.31 756 GLU A O 1
ATOM 5902 N N . ASP A 1 757 ? 11.555 4.57 30.594 1 89.56 757 ASP A N 1
ATOM 5903 C CA . ASP A 1 757 ? 12.602 4.941 31.531 1 89.56 757 ASP A CA 1
ATOM 5904 C C . ASP A 1 757 ? 13.594 5.914 30.906 1 89.56 757 ASP A C 1
ATOM 5906 O O . ASP A 1 757 ? 14.008 5.73 29.75 1 89.56 757 ASP A O 1
ATOM 5910 N N . VAL A 1 758 ? 13.805 6.996 31.594 1 91.38 758 VAL A N 1
ATOM 5911 C CA . VAL A 1 758 ? 14.828 7.91 31.094 1 91.38 758 VAL A CA 1
ATOM 5912 C C . VAL A 1 758 ? 16.172 7.602 31.766 1 91.38 758 VAL A C 1
ATOM 5914 O O . VAL A 1 758 ? 16.281 7.609 33 1 91.38 758 VAL A O 1
ATOM 5917 N N . LEU A 1 759 ? 17.141 7.273 30.984 1 90.75 759 LEU A N 1
ATOM 5918 C CA . LEU A 1 759 ? 18.469 6.93 31.484 1 90.75 759 LEU A CA 1
ATOM 5919 C C . LEU A 1 759 ? 19.234 8.18 31.906 1 90.75 759 LEU A C 1
ATOM 5921 O O . LEU A 1 759 ? 19.438 9.086 31.078 1 90.75 759 LEU A O 1
ATOM 5925 N N . LEU A 1 760 ? 19.641 8.258 33.156 1 91 760 LEU A N 1
ATOM 5926 C CA . LEU A 1 760 ? 20.281 9.453 33.688 1 91 760 LEU A CA 1
ATOM 5927 C C . LEU A 1 760 ? 21.797 9.25 33.781 1 91 760 LEU A C 1
ATOM 5929 O O . LEU A 1 760 ? 22.562 10.102 33.344 1 91 760 LEU A O 1
ATOM 5933 N N . SER A 1 761 ? 22.219 8.164 34.312 1 90.75 761 SER A N 1
ATOM 5934 C CA . SER A 1 761 ? 23.656 7.918 34.469 1 90.75 761 SER A CA 1
ATOM 5935 C C . SER A 1 761 ? 23.953 6.426 34.438 1 90.75 761 SER A C 1
ATOM 5937 O O . SER A 1 761 ? 23.109 5.598 34.781 1 90.75 761 SER A O 1
ATOM 5939 N N . LEU A 1 762 ? 25.094 6.133 33.969 1 89.69 762 LEU A N 1
ATOM 5940 C CA . LEU A 1 762 ? 25.656 4.789 33.938 1 89.69 762 LEU A CA 1
ATOM 5941 C C . LEU A 1 762 ? 27 4.766 34.656 1 89.69 762 LEU A C 1
ATOM 5943 O O . LEU A 1 762 ? 27.938 5.465 34.281 1 89.69 762 LEU A O 1
ATOM 5947 N N . ASP A 1 763 ? 27.156 3.967 35.625 1 89 763 ASP A N 1
ATOM 5948 C CA . ASP A 1 763 ? 28.375 3.869 36.438 1 89 763 ASP A CA 1
ATOM 5949 C C . ASP A 1 763 ? 28.844 5.25 36.875 1 89 763 ASP A C 1
ATOM 5951 O O . ASP A 1 763 ? 30.031 5.566 36.781 1 89 763 ASP A O 1
ATOM 5955 N N . GLY A 1 764 ? 27.859 6.129 37.125 1 84.75 764 GLY A N 1
ATOM 5956 C CA . GLY A 1 764 ? 28.172 7.441 37.656 1 84.75 764 GLY A CA 1
ATOM 5957 C C . GLY A 1 764 ? 28.344 8.5 36.594 1 84.75 764 GLY A C 1
ATOM 5958 O O . GLY A 1 764 ? 28.453 9.688 36.906 1 84.75 764 GLY A O 1
ATOM 5959 N N . ASN A 1 765 ? 28.438 8.109 35.312 1 85.81 765 ASN A N 1
ATOM 5960 C CA . ASN A 1 765 ? 28.609 9.062 34.25 1 85.81 765 ASN A CA 1
ATOM 5961 C C . ASN A 1 765 ? 27.266 9.422 33.594 1 85.81 765 ASN A C 1
ATOM 5963 O O . ASN A 1 765 ? 26.422 8.547 33.406 1 85.81 765 ASN A O 1
ATOM 5967 N N . LEU A 1 766 ? 27.188 10.703 33.281 1 84.94 766 LEU A N 1
ATOM 5968 C CA . LEU A 1 766 ? 25.969 11.156 32.625 1 84.94 766 LEU A CA 1
ATOM 5969 C C . LEU A 1 766 ? 25.906 10.602 31.188 1 84.94 766 LEU A C 1
ATOM 5971 O O . LEU A 1 766 ? 26.938 10.531 30.5 1 84.94 766 LEU A O 1
ATOM 5975 N N . VAL A 1 767 ? 24.797 10.117 30.859 1 82.38 767 VAL A N 1
ATOM 5976 C CA . VAL A 1 767 ? 24.625 9.578 29.531 1 82.38 767 VAL A CA 1
ATOM 5977 C C . VAL A 1 767 ? 24.016 10.641 28.609 1 82.38 767 VAL A C 1
ATOM 5979 O O . VAL A 1 767 ? 22.797 10.797 28.547 1 82.38 767 VAL A O 1
ATOM 5982 N N . THR A 1 768 ? 24.766 11.383 27.953 1 77.31 768 THR A N 1
ATOM 5983 C CA . THR A 1 768 ? 24.281 12.438 27.062 1 77.31 768 THR A CA 1
ATOM 5984 C C . THR A 1 768 ? 24.547 12.078 25.609 1 77.31 768 THR A C 1
ATOM 5986 O O . THR A 1 768 ? 24.094 12.781 24.703 1 77.31 768 THR A O 1
ATOM 5989 N N . LYS A 1 769 ? 25.312 11.031 25.438 1 72.31 769 LYS A N 1
ATOM 5990 C CA . LYS A 1 769 ? 25.625 10.516 24.109 1 72.31 769 LYS A CA 1
ATOM 5991 C C . LYS A 1 769 ? 25.531 9 24.062 1 72.31 769 LYS A C 1
ATOM 5993 O O . LYS A 1 769 ? 25.734 8.328 25.078 1 72.31 769 LYS A O 1
ATOM 5998 N N . LEU A 1 770 ? 25.281 8.539 22.969 1 69.62 770 LEU A N 1
ATOM 5999 C CA . LEU A 1 770 ? 25.156 7.09 22.812 1 69.62 770 LEU A CA 1
ATOM 6000 C C . LEU A 1 770 ? 26.516 6.406 22.969 1 69.62 770 LEU A C 1
ATOM 6002 O O . LEU A 1 770 ? 26.578 5.23 23.328 1 69.62 770 LEU A O 1
ATOM 6006 N N . SER A 1 771 ? 27.562 7.184 22.641 1 67.25 771 SER A N 1
ATOM 6007 C CA . SER A 1 771 ? 28.906 6.613 22.75 1 67.25 771 SER A CA 1
ATOM 6008 C C . SER A 1 771 ? 29.219 6.234 24.188 1 67.25 771 SER A C 1
ATOM 6010 O O . SER A 1 771 ? 30.094 5.398 24.453 1 67.25 771 SER A O 1
ATOM 6012 N N . ALA A 1 772 ? 28.422 6.879 25.078 1 70.94 772 ALA A N 1
ATOM 6013 C CA . ALA A 1 772 ? 28.625 6.555 26.484 1 70.94 772 ALA A CA 1
ATOM 6014 C C . ALA A 1 772 ? 28.234 5.109 26.781 1 70.94 772 ALA A C 1
ATOM 6016 O O . ALA A 1 772 ? 28.75 4.508 27.734 1 70.94 772 ALA A O 1
ATOM 6017 N N . LEU A 1 773 ? 27.375 4.594 25.953 1 73.75 773 LEU A N 1
ATOM 6018 C CA . LEU A 1 773 ? 26.938 3.217 26.141 1 73.75 773 LEU A CA 1
ATOM 6019 C C . LEU A 1 773 ? 28.016 2.232 25.688 1 73.75 773 LEU A C 1
ATOM 6021 O O . LEU A 1 773 ? 28.062 1.097 26.172 1 73.75 773 LEU A O 1
ATOM 6025 N N . GLU A 1 774 ? 28.781 2.652 24.734 1 68.06 774 GLU A N 1
ATOM 6026 C CA . GLU A 1 774 ? 29.812 1.786 24.172 1 68.06 774 GLU A CA 1
ATOM 6027 C C . GLU A 1 774 ? 30.969 1.602 25.156 1 68.06 774 GLU A C 1
ATOM 6029 O O . GLU A 1 774 ? 31.641 0.572 25.141 1 68.06 774 GLU A O 1
ATOM 6034 N N . ALA A 1 775 ? 31.172 2.605 25.953 1 60 775 ALA A N 1
ATOM 6035 C CA . ALA A 1 775 ? 32.281 2.57 26.891 1 60 775 ALA A CA 1
ATOM 6036 C C . ALA A 1 775 ? 32.094 1.44 27.906 1 60 775 ALA A C 1
ATOM 6038 O O . ALA A 1 775 ? 33.062 1.019 28.547 1 60 775 ALA A O 1
ATOM 6039 N N . THR A 1 776 ? 30.969 0.92 27.875 1 62.5 776 THR A N 1
ATOM 6040 C CA . THR A 1 776 ? 30.688 -0.081 28.906 1 62.5 776 THR A CA 1
ATOM 6041 C C . THR A 1 776 ? 30.812 -1.489 28.328 1 62.5 776 THR A C 1
ATOM 6043 O O . THR A 1 776 ? 30.484 -2.469 29 1 62.5 776 THR A O 1
ATOM 6046 N N . ASP A 1 777 ? 31.438 -1.509 27.141 1 70.25 777 ASP A N 1
ATOM 6047 C CA . ASP A 1 777 ? 31.531 -2.805 26.484 1 70.25 777 ASP A CA 1
ATOM 6048 C C . ASP A 1 777 ? 32.438 -3.76 27.266 1 70.25 777 ASP A C 1
ATOM 6050 O O . ASP A 1 777 ? 33.5 -3.365 27.75 1 70.25 777 ASP A O 1
ATOM 6054 N N . GLY A 1 778 ? 31.922 -4.914 27.766 1 72.5 778 GLY A N 1
ATOM 6055 C CA . GLY A 1 778 ? 32.688 -5.949 28.438 1 72.5 778 GLY A CA 1
ATOM 6056 C C . GLY A 1 778 ? 32.25 -6.152 29.891 1 72.5 778 GLY A C 1
ATOM 6057 O O . GLY A 1 778 ? 32.625 -7.145 30.516 1 72.5 778 GLY A O 1
ATOM 6058 N N . LYS A 1 779 ? 31.484 -5.145 30.375 1 82.38 779 LYS A N 1
ATOM 6059 C CA . LYS A 1 779 ? 31.062 -5.266 31.766 1 82.38 779 LYS A CA 1
ATOM 6060 C C . LYS A 1 779 ? 29.797 -6.098 31.891 1 82.38 779 LYS A C 1
ATOM 6062 O O . LYS A 1 779 ? 28.859 -5.93 31.109 1 82.38 779 LYS A O 1
ATOM 6067 N N . GLU A 1 780 ? 29.828 -6.953 32.875 1 85.81 780 GLU A N 1
ATOM 6068 C CA . GLU A 1 780 ? 28.672 -7.812 33.094 1 85.81 780 GLU A CA 1
ATOM 6069 C C . GLU A 1 780 ? 27.562 -7.062 33.812 1 85.81 780 GLU A C 1
ATOM 6071 O O . GLU A 1 780 ? 26.375 -7.371 33.625 1 85.81 780 GLU A O 1
ATOM 6076 N N . PHE A 1 781 ? 28.062 -6.066 34.719 1 88.69 781 PHE A N 1
ATOM 6077 C CA . PHE A 1 781 ? 27.078 -5.289 35.438 1 88.69 781 PHE A CA 1
ATOM 6078 C C . PHE A 1 781 ? 27.391 -3.799 35.375 1 88.69 781 PHE A C 1
ATOM 6080 O O . PHE A 1 781 ? 28.562 -3.408 35.344 1 88.69 781 PHE A O 1
ATOM 6087 N N . LEU A 1 782 ? 26.344 -3.025 35.25 1 89.38 782 LEU A N 1
ATOM 6088 C CA . LEU A 1 782 ? 26.469 -1.571 35.25 1 89.38 782 LEU A CA 1
ATOM 6089 C C . LEU A 1 782 ? 25.531 -0.943 36.281 1 89.38 782 LEU A C 1
ATOM 6091 O O . LEU A 1 782 ? 24.406 -1.396 36.438 1 89.38 782 LEU A O 1
ATOM 6095 N N . ASN A 1 783 ? 26.062 -0.006 37 1 90.88 783 ASN A N 1
ATOM 6096 C CA . ASN A 1 783 ? 25.203 0.78 37.875 1 90.88 783 ASN A CA 1
ATOM 6097 C C . ASN A 1 783 ? 24.391 1.809 37.094 1 90.88 783 ASN A C 1
ATOM 6099 O O . ASN A 1 783 ? 24.969 2.682 36.438 1 90.88 783 ASN A O 1
ATOM 6103 N N . VAL A 1 784 ? 23.094 1.624 37.156 1 92.06 784 VAL A N 1
ATOM 6104 C CA . VAL A 1 784 ? 22.234 2.445 36.312 1 92.06 784 VAL A CA 1
ATOM 6105 C C . VAL A 1 784 ? 21.344 3.322 37.188 1 92.06 784 VAL A C 1
ATOM 6107 O O . VAL A 1 784 ? 20.859 2.879 38.219 1 92.06 784 VAL A O 1
ATOM 6110 N N . VAL A 1 785 ? 21.234 4.578 36.906 1 93.5 785 VAL A N 1
ATOM 6111 C CA . VAL A 1 785 ? 20.25 5.492 37.469 1 93.5 785 VAL A CA 1
ATOM 6112 C C . VAL A 1 785 ? 19.25 5.902 36.406 1 93.5 785 VAL A C 1
ATOM 6114 O O . VAL A 1 785 ? 19.625 6.391 35.344 1 93.5 785 VAL A O 1
ATOM 6117 N N . ILE A 1 786 ? 17.969 5.621 36.656 1 93.12 786 ILE A N 1
ATOM 6118 C CA . ILE A 1 786 ? 16.938 5.957 35.688 1 93.12 786 ILE A CA 1
ATOM 6119 C C . ILE A 1 786 ? 15.844 6.773 36.375 1 93.12 786 ILE A C 1
ATOM 6121 O O . ILE A 1 786 ? 15.797 6.867 37.594 1 93.12 786 ILE A O 1
ATOM 6125 N N . SER A 1 787 ? 15.109 7.543 35.594 1 93.06 787 SER A N 1
ATOM 6126 C CA . SER A 1 787 ? 13.875 8.195 36.031 1 93.06 787 SER A CA 1
ATOM 6127 C C . SER A 1 787 ? 12.648 7.461 35.5 1 93.06 787 SER A C 1
ATOM 6129 O O . SER A 1 787 ? 12.469 7.32 34.281 1 93.06 787 SER A O 1
ATOM 6131 N N . ARG A 1 788 ? 11.836 6.871 36.5 1 90.75 788 ARG A N 1
ATOM 6132 C CA . ARG A 1 788 ? 10.609 6.172 36.156 1 90.75 788 ARG A CA 1
ATOM 6133 C C . ARG A 1 788 ? 9.391 6.855 36.781 1 90.75 788 ARG A C 1
ATOM 6135 O O . ARG A 1 788 ? 9.266 6.914 38 1 90.75 788 ARG A O 1
ATOM 6142 N N . LYS A 1 789 ? 8.422 7.359 35.844 1 86.31 789 LYS A N 1
ATOM 6143 C CA . LYS A 1 789 ? 7.215 8.047 36.312 1 86.31 789 LYS A CA 1
ATOM 6144 C C . LYS A 1 789 ? 7.559 9.172 37.281 1 86.31 789 LYS A C 1
ATOM 6146 O O . LYS A 1 789 ? 6.926 9.305 38.344 1 86.31 789 LYS A O 1
ATOM 6151 N N . GLY A 1 790 ? 8.68 9.867 36.969 1 84.06 790 GLY A N 1
ATOM 6152 C CA . GLY A 1 790 ? 9.078 11.031 37.719 1 84.06 790 GLY A CA 1
ATOM 6153 C C . GLY A 1 790 ? 9.922 10.695 38.938 1 84.06 790 GLY A C 1
ATOM 6154 O O . GLY A 1 790 ? 10.359 11.586 39.688 1 84.06 790 GLY A O 1
ATOM 6155 N N . GLN A 1 791 ? 10.133 9.375 39.188 1 90.69 791 GLN A N 1
ATOM 6156 C CA . GLN A 1 791 ? 10.914 8.953 40.344 1 90.69 791 GLN A CA 1
ATOM 6157 C C . GLN A 1 791 ? 12.266 8.383 39.906 1 90.69 791 GLN A C 1
ATOM 6159 O O . GLN A 1 791 ? 12.359 7.672 38.906 1 90.69 791 GLN A O 1
ATOM 6164 N N . GLN A 1 792 ? 13.312 8.781 40.688 1 92.56 792 GLN A N 1
ATOM 6165 C CA . GLN A 1 792 ? 14.656 8.266 40.438 1 92.56 792 GLN A CA 1
ATOM 6166 C C . GLN A 1 792 ? 14.828 6.855 41 1 92.56 792 GLN A C 1
ATOM 6168 O O . GLN A 1 792 ? 14.453 6.594 42.156 1 92.56 792 GLN A O 1
ATOM 6173 N N . ILE A 1 793 ? 15.25 5.922 40.25 1 93.56 793 ILE A N 1
ATOM 6174 C CA . ILE A 1 793 ? 15.5 4.535 40.625 1 93.56 793 ILE A CA 1
ATOM 6175 C C . ILE A 1 793 ? 16.953 4.168 40.312 1 93.56 793 ILE A C 1
ATOM 6177 O O . ILE A 1 793 ? 17.469 4.523 39.281 1 93.56 793 ILE A O 1
ATOM 6181 N N . THR A 1 794 ? 17.625 3.605 41.281 1 92.62 794 THR A N 1
ATOM 6182 C CA . THR A 1 794 ? 18.984 3.125 41.094 1 92.62 794 THR A CA 1
ATOM 6183 C C . THR A 1 794 ? 19.047 1.607 41.25 1 92.62 794 THR A C 1
ATOM 6185 O O . THR A 1 794 ? 18.5 1.042 42.188 1 92.62 794 THR A O 1
ATOM 6188 N N . PHE A 1 795 ? 19.609 0.949 40.281 1 90.69 795 PHE A N 1
ATOM 6189 C CA . PHE A 1 795 ? 19.75 -0.5 40.344 1 90.69 795 PHE A CA 1
ATOM 6190 C C . PHE A 1 795 ? 20.953 -0.962 39.531 1 90.69 795 PHE A C 1
ATOM 6192 O O . PHE A 1 795 ? 21.594 -0.161 38.844 1 90.69 795 PHE A O 1
ATOM 6199 N N . LYS A 1 796 ? 21.312 -2.209 39.719 1 89.5 796 LYS A N 1
ATOM 6200 C CA . LYS A 1 796 ? 22.375 -2.854 38.969 1 89.5 796 LYS A CA 1
ATOM 6201 C C . LYS A 1 796 ? 21.797 -3.654 37.781 1 89.5 796 LYS A C 1
ATOM 6203 O O . LYS A 1 796 ? 21.031 -4.602 38 1 89.5 796 LYS A O 1
ATOM 6208 N N . ALA A 1 797 ? 22.156 -3.143 36.594 1 87.88 797 ALA A N 1
ATOM 6209 C CA . ALA A 1 797 ? 21.609 -3.785 35.406 1 87.88 797 ALA A CA 1
ATOM 6210 C C . ALA A 1 797 ? 22.594 -4.809 34.844 1 87.88 797 ALA A C 1
ATOM 6212 O O . ALA A 1 797 ? 23.812 -4.578 34.812 1 87.88 797 ALA A O 1
ATOM 6213 N N . GLN A 1 798 ? 22.125 -5.91 34.531 1 85.38 798 GLN A N 1
ATOM 6214 C CA . GLN A 1 798 ? 22.922 -6.949 33.875 1 85.38 798 GLN A CA 1
ATOM 6215 C C . GLN A 1 798 ? 23 -6.73 32.375 1 85.38 798 GLN A C 1
ATOM 6217 O O . GLN A 1 798 ? 22 -6.43 31.719 1 85.38 798 GLN A O 1
ATOM 6222 N N . THR A 1 799 ? 24.234 -6.812 31.812 1 84.81 799 THR A N 1
ATOM 6223 C CA . THR A 1 799 ? 24.422 -6.715 30.375 1 84.81 799 THR A CA 1
ATOM 6224 C C . THR A 1 799 ? 24.266 -8.086 29.719 1 84.81 799 THR A C 1
ATOM 6226 O O . THR A 1 799 ? 24.328 -9.109 30.391 1 84.81 799 THR A O 1
ATOM 6229 N N . VAL A 1 800 ? 23.938 -8.156 28.531 1 82.38 800 VAL A N 1
ATOM 6230 C CA . VAL A 1 800 ? 23.734 -9.398 27.797 1 82.38 800 VAL A CA 1
ATOM 6231 C C . VAL A 1 800 ? 24.75 -9.5 26.656 1 82.38 800 VAL A C 1
ATOM 6233 O O . VAL A 1 800 ? 25.172 -8.492 26.094 1 82.38 800 VAL A O 1
ATOM 6236 N N . LEU A 1 801 ? 25.109 -10.844 26.438 1 83.75 801 LEU A N 1
ATOM 6237 C CA . LEU A 1 801 ? 26.016 -11.117 25.312 1 83.75 801 LEU A CA 1
ATOM 6238 C C . LEU A 1 801 ? 25.297 -10.984 23.984 1 83.75 801 LEU A C 1
ATOM 6240 O O . LEU A 1 801 ? 24.234 -11.586 23.797 1 83.75 801 LEU A O 1
ATOM 6244 N N . GLU A 1 802 ? 25.828 -10.188 23.047 1 81 802 GLU A N 1
ATOM 6245 C CA . GLU A 1 802 ? 25.203 -9.914 21.766 1 81 802 GLU A CA 1
ATOM 6246 C C . GLU A 1 802 ? 25.281 -11.125 20.828 1 81 802 GLU A C 1
ATOM 6248 O O . GLU A 1 802 ? 24.484 -11.25 19.906 1 81 802 GLU A O 1
ATOM 6253 N N . ASP A 1 803 ? 26.203 -12.055 21.047 1 79.38 803 ASP A N 1
ATOM 6254 C CA . ASP A 1 803 ? 26.359 -13.242 20.219 1 79.38 803 ASP A CA 1
ATOM 6255 C C . ASP A 1 803 ? 25.109 -14.125 20.281 1 79.38 803 ASP A C 1
ATOM 6257 O O . ASP A 1 803 ? 24.875 -14.914 19.359 1 79.38 803 ASP A O 1
ATOM 6261 N N . ASP A 1 804 ? 24.359 -13.945 21.266 1 75.75 804 ASP A N 1
ATOM 6262 C CA . ASP A 1 804 ? 23.172 -14.773 21.469 1 75.75 804 ASP A CA 1
ATOM 6263 C C . ASP A 1 804 ? 22.078 -14.398 20.469 1 75.75 804 ASP A C 1
ATOM 6265 O O . ASP A 1 804 ? 21.141 -15.164 20.25 1 75.75 804 ASP A O 1
ATOM 6269 N N . PHE A 1 805 ? 22.281 -13.328 19.828 1 77.44 805 PHE A N 1
ATOM 6270 C CA . PHE A 1 805 ? 21.203 -12.859 18.953 1 77.44 805 PHE A CA 1
ATOM 6271 C C . PHE A 1 805 ? 21.5 -13.203 17.5 1 77.44 805 PHE A C 1
ATOM 6273 O O . PHE A 1 805 ? 20.625 -13.062 16.641 1 77.44 805 PHE A O 1
ATOM 6280 N N . GLU A 1 806 ? 22.609 -13.727 17.234 1 82.19 806 GLU A N 1
ATOM 6281 C CA . GLU A 1 806 ? 22.922 -14.117 15.859 1 82.19 806 GLU A CA 1
ATOM 6282 C C . GLU A 1 806 ? 22.266 -15.453 15.508 1 82.19 806 GLU A C 1
ATOM 6284 O O . GLU A 1 806 ? 22.078 -16.312 16.375 1 82.19 806 GLU A O 1
ATOM 6289 N N . THR A 1 807 ? 21.891 -15.578 14.344 1 87.5 807 THR A N 1
ATOM 6290 C CA . THR A 1 807 ? 21.25 -16.797 13.883 1 87.5 807 THR A CA 1
ATOM 6291 C C . THR A 1 807 ? 22.281 -17.922 13.719 1 87.5 807 THR A C 1
ATOM 6293 O O . THR A 1 807 ? 23.25 -17.781 12.969 1 87.5 807 THR A O 1
ATOM 6296 N N . THR A 1 808 ? 22.078 -19 14.445 1 90 808 THR A N 1
ATOM 6297 C CA . THR A 1 808 ? 23.031 -20.094 14.414 1 90 808 THR A CA 1
ATOM 6298 C C . THR A 1 808 ? 22.375 -21.375 13.906 1 90 808 THR A C 1
ATOM 6300 O O . THR A 1 808 ? 23.047 -22.375 13.641 1 90 808 THR A O 1
ATOM 6303 N N . GLU A 1 809 ? 21.109 -21.312 13.82 1 93.06 809 GLU A N 1
ATOM 6304 C CA . GLU A 1 809 ? 20.375 -22.5 13.367 1 93.06 809 GLU A CA 1
ATOM 6305 C C . GLU A 1 809 ? 19.156 -22.109 12.547 1 93.06 809 GLU A C 1
ATOM 6307 O O . GLU A 1 809 ? 18.531 -21.062 12.797 1 93.06 809 GLU A O 1
ATOM 6312 N N . LEU A 1 810 ? 18.922 -22.984 11.57 1 93.38 810 LEU A N 1
ATOM 6313 C CA . LEU A 1 810 ? 17.734 -22.797 10.742 1 93.38 810 LEU A CA 1
ATOM 6314 C C . LEU A 1 810 ? 17.125 -24.141 10.336 1 93.38 810 LEU A C 1
ATOM 6316 O O . LEU A 1 810 ? 17.844 -25.141 10.234 1 93.38 810 LEU A O 1
ATOM 6320 N N . VAL A 1 811 ? 15.82 -24.125 10.211 1 95.25 811 VAL A N 1
ATOM 6321 C CA . VAL A 1 811 ? 15.109 -25.312 9.758 1 95.25 811 VAL A CA 1
ATOM 6322 C C . VAL A 1 811 ? 14.258 -24.969 8.547 1 95.25 811 VAL A C 1
ATOM 6324 O O . VAL A 1 811 ? 13.602 -23.922 8.508 1 95.25 811 VAL A O 1
ATOM 6327 N N . SER A 1 812 ? 14.367 -25.766 7.547 1 93.31 812 SER A N 1
ATOM 6328 C CA . SER A 1 812 ? 13.523 -25.594 6.375 1 93.31 812 SER A CA 1
ATOM 6329 C C . SER A 1 812 ? 12.664 -26.828 6.113 1 93.31 812 SER A C 1
ATOM 6331 O O . SER A 1 812 ? 13.125 -27.953 6.277 1 93.31 812 SER A O 1
ATOM 6333 N N . PHE A 1 813 ? 11.398 -26.594 5.859 1 94 813 PHE A N 1
ATOM 6334 C CA . PHE A 1 813 ? 10.484 -27.672 5.496 1 94 813 PHE A CA 1
ATOM 6335 C C . PHE A 1 813 ? 9.297 -27.125 4.711 1 94 813 PHE A C 1
ATOM 6337 O O . PHE A 1 813 ? 8.852 -26 4.949 1 94 813 PHE A O 1
ATOM 6344 N N . ASP A 1 814 ? 8.812 -27.875 3.73 1 93.88 814 ASP A N 1
ATOM 6345 C CA . ASP A 1 814 ? 7.637 -27.562 2.922 1 93.88 814 ASP A CA 1
ATOM 6346 C C . ASP A 1 814 ? 7.742 -26.156 2.34 1 93.88 814 ASP A C 1
ATOM 6348 O O . ASP A 1 814 ? 6.727 -25.469 2.158 1 93.88 814 ASP A O 1
ATOM 6352 N N . GLY A 1 815 ? 8.906 -25.688 2.189 1 90.5 815 GLY A N 1
ATOM 6353 C CA . GLY A 1 815 ? 9.125 -24.375 1.604 1 90.5 815 GLY A CA 1
ATOM 6354 C C . GLY A 1 815 ? 9.195 -23.266 2.637 1 90.5 815 GLY A C 1
ATOM 6355 O O . GLY A 1 815 ? 9.305 -22.094 2.285 1 90.5 815 GLY A O 1
ATOM 6356 N N . LEU A 1 816 ? 9.156 -23.625 3.965 1 92.38 816 LEU A N 1
ATOM 6357 C CA . LEU A 1 816 ? 9.273 -22.656 5.047 1 92.38 816 LEU A CA 1
ATOM 6358 C C . LEU A 1 816 ? 10.703 -22.625 5.582 1 92.38 816 LEU A C 1
ATOM 6360 O O . LEU A 1 816 ? 11.383 -23.656 5.629 1 92.38 816 LEU A O 1
ATOM 6364 N N . VAL A 1 817 ? 11.102 -21.453 5.891 1 92.69 817 VAL A N 1
ATOM 6365 C CA . VAL A 1 817 ? 12.352 -21.281 6.621 1 92.69 817 VAL A CA 1
ATOM 6366 C C . VAL A 1 817 ? 12.07 -20.719 8.016 1 92.69 817 VAL A C 1
ATOM 6368 O O . VAL A 1 817 ? 11.445 -19.656 8.148 1 92.69 817 VAL A O 1
ATOM 6371 N N . VAL A 1 818 ? 12.461 -21.5 8.961 1 95.12 818 VAL A N 1
ATOM 6372 C CA . VAL A 1 818 ? 12.148 -21.172 10.352 1 95.12 818 VAL A CA 1
ATOM 6373 C C . VAL A 1 818 ? 13.445 -20.969 11.133 1 95.12 818 VAL A C 1
ATOM 6375 O O . VAL A 1 818 ? 14.422 -21.688 10.922 1 95.12 818 VAL A O 1
ATOM 6378 N N . GLN A 1 819 ? 13.469 -19.953 11.93 1 93.94 819 GLN A N 1
ATOM 6379 C CA . GLN A 1 819 ? 14.609 -19.641 12.781 1 93.94 819 GLN A CA 1
ATOM 6380 C C . GLN A 1 819 ? 14.156 -19.172 14.164 1 93.94 819 GLN A C 1
ATOM 6382 O O . GLN A 1 819 ? 12.961 -19.047 14.414 1 93.94 819 GLN A O 1
ATOM 6387 N N . ARG A 1 820 ? 15.148 -19.062 14.992 1 92.75 820 ARG A N 1
ATOM 6388 C CA . ARG A 1 820 ? 14.859 -18.359 16.234 1 92.75 820 ARG A CA 1
ATOM 6389 C C . ARG A 1 820 ? 14.586 -16.891 15.984 1 92.75 820 ARG A C 1
ATOM 6391 O O . ARG A 1 820 ? 15.242 -16.266 15.141 1 92.75 820 ARG A O 1
ATOM 6398 N N . PRO A 1 821 ? 13.555 -16.328 16.719 1 87.5 821 PRO A N 1
ATOM 6399 C CA . PRO A 1 821 ? 13.289 -14.914 16.453 1 87.5 821 PRO A CA 1
ATOM 6400 C C . PRO A 1 821 ? 14.539 -14.047 16.547 1 87.5 821 PRO A C 1
ATOM 6402 O O . PRO A 1 821 ? 15.336 -14.203 17.484 1 87.5 821 PRO A O 1
ATOM 6405 N N . HIS A 1 822 ? 14.75 -13.273 15.578 1 82.56 822 HIS A N 1
ATOM 6406 C CA . HIS A 1 822 ? 15.93 -12.414 15.555 1 82.56 822 HIS A CA 1
ATOM 6407 C C . HIS A 1 822 ? 15.766 -11.242 16.516 1 82.56 822 HIS A C 1
ATOM 6409 O O . HIS A 1 822 ? 14.719 -11.102 17.172 1 82.56 822 HIS A O 1
ATOM 6415 N N . ARG A 1 823 ? 16.656 -10.391 16.641 1 77.44 823 ARG A N 1
ATOM 6416 C CA . ARG A 1 823 ? 16.797 -9.391 17.688 1 77.44 823 ARG A CA 1
ATOM 6417 C C . ARG A 1 823 ? 15.594 -8.453 17.719 1 77.44 823 ARG A C 1
ATOM 6419 O O . ARG A 1 823 ? 14.992 -8.227 18.766 1 77.44 823 ARG A O 1
ATOM 6426 N N . THR A 1 824 ? 15.219 -7.895 16.625 1 74.12 824 THR A N 1
ATOM 6427 C CA . THR A 1 824 ? 14.164 -6.891 16.578 1 74.12 824 THR A CA 1
ATOM 6428 C C . THR A 1 824 ? 12.836 -7.484 17.047 1 74.12 824 THR A C 1
ATOM 6430 O O . THR A 1 824 ? 12.062 -6.816 17.734 1 74.12 824 THR A O 1
ATOM 6433 N N . VAL A 1 825 ? 12.648 -8.758 16.688 1 78.81 825 VAL A N 1
ATOM 6434 C CA . VAL A 1 825 ? 11.414 -9.422 17.094 1 78.81 825 VAL A CA 1
ATOM 6435 C C . VAL A 1 825 ? 11.43 -9.656 18.594 1 78.81 825 VAL A C 1
ATOM 6437 O O . VAL A 1 825 ? 10.422 -9.438 19.281 1 78.81 825 VAL A O 1
ATOM 6440 N N . ARG A 1 826 ? 12.516 -10.016 19.109 1 80.44 826 ARG A N 1
ATOM 6441 C CA . ARG A 1 826 ? 12.648 -10.305 20.531 1 80.44 826 ARG A CA 1
ATOM 6442 C C . ARG A 1 826 ? 12.531 -9.031 21.359 1 80.44 826 ARG A C 1
ATOM 6444 O O . ARG A 1 826 ? 12.078 -9.07 22.5 1 80.44 826 ARG A O 1
ATOM 6451 N N . GLN A 1 827 ? 12.883 -7.945 20.781 1 75.06 827 GLN A N 1
ATOM 6452 C CA . GLN A 1 827 ? 12.82 -6.672 21.5 1 75.06 827 GLN A CA 1
ATOM 6453 C C . GLN A 1 827 ? 11.414 -6.078 21.453 1 75.06 827 GLN A C 1
ATOM 6455 O O . GLN A 1 827 ? 11.047 -5.277 22.312 1 75.06 827 GLN A O 1
ATOM 6460 N N . SER A 1 828 ? 10.688 -6.5 20.516 1 73 828 SER A N 1
ATOM 6461 C CA . SER A 1 828 ? 9.383 -5.887 20.312 1 73 828 SER A CA 1
ATOM 6462 C C . SER A 1 828 ? 8.297 -6.633 21.094 1 73 828 SER A C 1
ATOM 6464 O O . SER A 1 828 ? 7.289 -6.043 21.484 1 73 828 SER A O 1
ATOM 6466 N N . ILE A 1 829 ? 8.555 -7.934 21.344 1 79.75 829 ILE A N 1
ATOM 6467 C CA . ILE A 1 829 ? 7.516 -8.75 21.969 1 79.75 829 ILE A CA 1
ATOM 6468 C C . ILE A 1 829 ? 7.98 -9.195 23.344 1 79.75 829 ILE A C 1
ATOM 6470 O O . ILE A 1 829 ? 9.031 -9.828 23.484 1 79.75 829 ILE A O 1
ATOM 6474 N N . GLU A 1 830 ? 7.273 -8.766 24.328 1 75.56 830 GLU A N 1
ATOM 6475 C CA . GLU A 1 830 ? 7.652 -9.094 25.703 1 75.56 830 GLU A CA 1
ATOM 6476 C C . GLU A 1 830 ? 7.566 -10.594 25.953 1 75.56 830 GLU A C 1
ATOM 6478 O O . GLU A 1 830 ? 8.523 -11.203 26.438 1 75.56 830 GLU A O 1
ATOM 6483 N N . LYS A 1 831 ? 6.414 -11.125 25.609 1 80.31 831 LYS A N 1
ATOM 6484 C CA . LYS A 1 831 ? 6.23 -12.57 25.75 1 80.31 831 LYS A CA 1
ATOM 6485 C C . LYS A 1 831 ? 6.082 -13.242 24.391 1 80.31 831 LYS A C 1
ATOM 6487 O O . LYS A 1 831 ? 5.039 -13.117 23.75 1 80.31 831 LYS A O 1
ATOM 6492 N N . LEU A 1 832 ? 7.227 -13.938 24.109 1 87.88 832 LEU A N 1
ATOM 6493 C CA . LEU A 1 832 ? 7.211 -14.594 22.797 1 87.88 832 LEU A CA 1
ATOM 6494 C C . LEU A 1 832 ? 6.293 -15.812 22.828 1 87.88 832 LEU A C 1
ATOM 6496 O O . LEU A 1 832 ? 6.305 -16.594 23.781 1 87.88 832 LEU A O 1
ATOM 6500 N N . PRO A 1 833 ? 5.469 -16.016 21.812 1 89.38 833 PRO A N 1
ATOM 6501 C CA . PRO A 1 833 ? 4.633 -17.219 21.75 1 89.38 833 PRO A CA 1
ATOM 6502 C C . PRO A 1 833 ? 5.453 -18.5 21.656 1 89.38 833 PRO A C 1
ATOM 6504 O O . PRO A 1 833 ? 5.055 -19.531 22.219 1 89.38 833 PRO A O 1
ATOM 6507 N N . SER A 1 834 ? 6.559 -18.453 20.891 1 93.62 834 SER A N 1
ATOM 6508 C CA . SER A 1 834 ? 7.504 -19.547 20.75 1 93.62 834 SER A CA 1
ATOM 6509 C C . SER A 1 834 ? 8.844 -19.062 20.203 1 93.62 834 SER A C 1
ATOM 6511 O O . SER A 1 834 ? 8.977 -17.906 19.812 1 93.62 834 SER A O 1
ATOM 6513 N N . ASP A 1 835 ? 9.805 -20 20.281 1 93.19 835 ASP A N 1
ATOM 6514 C CA . ASP A 1 835 ? 11.109 -19.672 19.719 1 93.19 835 ASP A CA 1
ATOM 6515 C C . ASP A 1 835 ? 11.227 -20.141 18.266 1 93.19 835 ASP A C 1
ATOM 6517 O O . ASP A 1 835 ? 12.328 -20.359 17.766 1 93.19 835 ASP A O 1
ATOM 6521 N N . VAL A 1 836 ? 10.102 -20.406 17.688 1 96.19 836 VAL A N 1
ATOM 6522 C CA . VAL A 1 836 ? 10.055 -20.906 16.312 1 96.19 836 VAL A CA 1
ATOM 6523 C C . VAL A 1 836 ? 9.398 -19.859 15.406 1 96.19 836 VAL A C 1
ATOM 6525 O O . VAL A 1 836 ? 8.172 -19.828 15.266 1 96.19 836 VAL A O 1
ATOM 6528 N N . TYR A 1 837 ? 10.266 -19.094 14.727 1 94 837 TYR A N 1
ATOM 6529 C CA . TYR A 1 837 ? 9.812 -17.938 13.961 1 94 837 TYR A CA 1
ATOM 6530 C C . TYR A 1 837 ? 9.953 -18.188 12.461 1 94 837 TYR A C 1
ATOM 6532 O O . TYR A 1 837 ? 11.031 -18.547 11.984 1 94 837 TYR A O 1
ATOM 6540 N N . VAL A 1 838 ? 8.805 -18.031 11.688 1 92.69 838 VAL A N 1
ATOM 6541 C CA . VAL A 1 838 ? 8.82 -18.203 10.234 1 92.69 838 VAL A CA 1
ATOM 6542 C C . VAL A 1 838 ? 9.344 -16.922 9.578 1 92.69 838 VAL A C 1
ATOM 6544 O O . VAL A 1 838 ? 8.695 -15.875 9.625 1 92.69 838 VAL A O 1
ATOM 6547 N N . THR A 1 839 ? 10.391 -17.031 8.938 1 88.19 839 THR A N 1
ATOM 6548 C CA . THR A 1 839 ? 11.016 -15.844 8.367 1 88.19 839 THR A CA 1
ATOM 6549 C C . THR A 1 839 ? 10.68 -15.719 6.879 1 88.19 839 THR A C 1
ATOM 6551 O O . THR A 1 839 ? 10.625 -14.617 6.34 1 88.19 839 THR A O 1
ATOM 6554 N N . CYS A 1 840 ? 10.578 -16.922 6.234 1 87.5 840 CYS A N 1
ATOM 6555 C CA . CYS A 1 840 ? 10.359 -16.844 4.793 1 87.5 840 CYS A CA 1
ATOM 6556 C C . CYS A 1 840 ? 9.555 -18.031 4.293 1 87.5 840 CYS A C 1
ATOM 6558 O O . CYS A 1 840 ? 9.555 -19.094 4.926 1 87.5 840 CYS A O 1
ATOM 6560 N N . THR A 1 841 ? 8.875 -17.75 3.172 1 87.25 841 THR A N 1
ATOM 6561 C CA . THR A 1 841 ? 8.148 -18.781 2.438 1 87.25 841 THR A CA 1
ATOM 6562 C C . THR A 1 841 ? 8.578 -18.812 0.973 1 87.25 841 THR A C 1
ATOM 6564 O O . THR A 1 841 ? 8.617 -17.766 0.315 1 87.25 841 THR A O 1
ATOM 6567 N N . TYR A 1 842 ? 8.883 -19.953 0.518 1 83.56 842 TYR A N 1
ATOM 6568 C CA . TYR A 1 842 ? 9.328 -20.078 -0.865 1 83.56 842 TYR A CA 1
ATOM 6569 C C . TYR A 1 842 ? 8.141 -20.156 -1.815 1 83.56 842 TYR A C 1
ATOM 6571 O O . TYR A 1 842 ? 7.207 -20.938 -1.597 1 83.56 842 TYR A O 1
ATOM 6579 N N . ARG A 1 843 ? 8.258 -19.516 -2.859 1 79 843 ARG A N 1
ATOM 6580 C CA . ARG A 1 843 ? 7.184 -19.516 -3.848 1 79 843 ARG A CA 1
ATOM 6581 C C . ARG A 1 843 ? 7.102 -20.859 -4.566 1 79 843 ARG A C 1
ATOM 6583 O O . ARG A 1 843 ? 8.125 -21.438 -4.926 1 79 843 ARG A O 1
ATOM 6590 N N . GLY A 1 844 ? 5.926 -21.344 -4.801 1 81.5 844 GLY A N 1
ATOM 6591 C CA . GLY A 1 844 ? 5.719 -22.609 -5.473 1 81.5 844 GLY A CA 1
ATOM 6592 C C . GLY A 1 844 ? 5.777 -23.797 -4.531 1 81.5 844 GLY A C 1
ATOM 6593 O O . GLY A 1 844 ? 5.574 -24.938 -4.949 1 81.5 844 GLY A O 1
ATOM 6594 N N . SER A 1 845 ? 5.996 -23.547 -3.273 1 87.25 845 SER A N 1
ATOM 6595 C CA . SER A 1 845 ? 6.047 -24.594 -2.262 1 87.25 845 SER A CA 1
ATOM 6596 C C . SER A 1 845 ? 4.66 -24.891 -1.694 1 87.25 845 SER A C 1
ATOM 6598 O O . SER A 1 845 ? 3.709 -24.141 -1.962 1 87.25 845 SER A O 1
ATOM 6600 N N . PRO A 1 846 ? 4.57 -26 -0.955 1 88.62 846 PRO A N 1
ATOM 6601 C CA . PRO A 1 846 ? 3.295 -26.281 -0.293 1 88.62 846 PRO A CA 1
ATOM 6602 C C . PRO A 1 846 ? 2.879 -25.172 0.674 1 88.62 846 PRO A C 1
ATOM 6604 O O . PRO A 1 846 ? 1.699 -24.812 0.748 1 88.62 846 PRO A O 1
ATOM 6607 N N . ALA A 1 847 ? 3.803 -24.641 1.354 1 89.81 847 ALA A N 1
ATOM 6608 C CA . ALA A 1 847 ? 3.48 -23.547 2.264 1 89.81 847 ALA A CA 1
ATOM 6609 C C . ALA A 1 847 ? 2.875 -22.359 1.507 1 89.81 847 ALA A C 1
ATOM 6611 O O . ALA A 1 847 ? 1.938 -21.719 1.989 1 89.81 847 ALA A O 1
ATOM 6612 N N . HIS A 1 848 ? 3.459 -22.125 0.43 1 86.44 848 HIS A N 1
ATOM 6613 C CA . HIS A 1 848 ? 2.916 -21.062 -0.415 1 86.44 848 HIS A CA 1
ATOM 6614 C C . HIS A 1 848 ? 1.506 -21.406 -0.885 1 86.44 848 HIS A C 1
ATOM 6616 O O . HIS A 1 848 ? 0.625 -20.547 -0.896 1 86.44 848 HIS A O 1
ATOM 6622 N N . ALA A 1 849 ? 1.281 -22.578 -1.255 1 83.62 849 ALA A N 1
ATOM 6623 C CA . ALA A 1 849 ? -0.011 -23.016 -1.769 1 83.62 849 ALA A CA 1
ATOM 6624 C C . ALA A 1 849 ? -1.083 -22.953 -0.684 1 83.62 849 ALA A C 1
ATOM 6626 O O . ALA A 1 849 ? -2.236 -22.625 -0.96 1 83.62 849 ALA A O 1
ATOM 6627 N N . TYR A 1 850 ? -0.638 -23.281 0.519 1 83.69 850 TYR A N 1
ATOM 6628 C CA . TYR A 1 850 ? -1.584 -23.281 1.629 1 83.69 850 TYR A CA 1
ATOM 6629 C C . TYR A 1 850 ? -1.626 -21.922 2.311 1 83.69 850 TYR A C 1
ATOM 6631 O O . TYR A 1 850 ? -2.199 -21.781 3.393 1 83.69 850 TYR A O 1
ATOM 6639 N N . HIS A 1 851 ? -0.932 -20.969 1.795 1 80.25 851 HIS A N 1
ATOM 6640 C CA . HIS A 1 851 ? -0.984 -19.578 2.199 1 80.25 851 HIS A CA 1
ATOM 6641 C C . HIS A 1 851 ? -0.471 -19.391 3.623 1 80.25 851 HIS A C 1
ATOM 6643 O O . HIS A 1 851 ? -1.112 -18.719 4.438 1 80.25 851 HIS A O 1
ATOM 6649 N N . VAL A 1 852 ? 0.608 -20.016 3.887 1 88 852 VAL A N 1
ATOM 6650 C CA . VAL A 1 852 ? 1.251 -19.781 5.176 1 88 852 VAL A CA 1
ATOM 6651 C C . VAL A 1 852 ? 1.957 -18.422 5.16 1 88 852 VAL A C 1
ATOM 6653 O O . VAL A 1 852 ? 2.699 -18.125 4.227 1 88 852 VAL A O 1
ATOM 6656 N N . THR A 1 853 ? 1.655 -17.703 6.121 1 78.38 853 THR A N 1
ATOM 6657 C CA . THR A 1 853 ? 2.211 -16.359 6.184 1 78.38 853 THR A CA 1
ATOM 6658 C C . THR A 1 853 ? 3.562 -16.359 6.891 1 78.38 853 THR A C 1
ATOM 6660 O O . THR A 1 853 ? 3.77 -17.109 7.844 1 78.38 853 THR A O 1
ATOM 6663 N N . ALA A 1 854 ? 4.426 -15.461 6.367 1 85.75 854 ALA A N 1
ATOM 6664 C CA . ALA A 1 854 ? 5.684 -15.219 7.07 1 85.75 854 ALA A CA 1
ATOM 6665 C C . ALA A 1 854 ? 5.477 -14.281 8.258 1 85.75 854 ALA A C 1
ATOM 6667 O O . ALA A 1 854 ? 4.379 -13.758 8.461 1 85.75 854 ALA A O 1
ATOM 6668 N N . MET A 1 855 ? 6.48 -14.203 9.148 1 84.5 855 MET A N 1
ATOM 6669 C CA . MET A 1 855 ? 6.434 -13.359 10.336 1 84.5 855 MET A CA 1
ATOM 6670 C C . MET A 1 855 ? 5.398 -13.875 11.336 1 84.5 855 MET A C 1
ATOM 6672 O O . MET A 1 855 ? 4.523 -13.133 11.766 1 84.5 855 MET A O 1
ATOM 6676 N N . ALA A 1 856 ? 5.445 -15.086 11.539 1 90.88 856 ALA A N 1
ATOM 6677 C CA . ALA A 1 856 ? 4.574 -15.773 12.492 1 90.88 856 ALA A CA 1
ATOM 6678 C C . ALA A 1 856 ? 5.359 -16.781 13.32 1 90.88 856 ALA A C 1
ATOM 6680 O O . ALA A 1 856 ? 6.473 -17.172 12.945 1 90.88 856 ALA A O 1
ATOM 6681 N N . PHE A 1 857 ? 4.77 -17.125 14.477 1 94.44 857 PHE A N 1
ATOM 6682 C CA . PHE A 1 857 ? 5.375 -18.094 15.383 1 94.44 857 PHE A CA 1
ATOM 6683 C C . PHE A 1 857 ? 4.621 -19.422 15.336 1 94.44 857 PHE A C 1
ATOM 6685 O O . PHE A 1 857 ? 3.395 -19.438 15.445 1 94.44 857 PHE A O 1
ATOM 6692 N N . ILE A 1 858 ? 5.395 -20.438 15.102 1 96.31 858 ILE A N 1
ATOM 6693 C CA . ILE A 1 858 ? 4.781 -21.75 15.211 1 96.31 858 ILE A CA 1
ATOM 6694 C C . ILE A 1 858 ? 4.73 -22.172 16.672 1 96.31 858 ILE A C 1
ATOM 6696 O O . ILE A 1 858 ? 5.75 -22.172 17.375 1 96.31 858 ILE A O 1
ATOM 6700 N N . THR A 1 859 ? 3.564 -22.547 17.141 1 94.75 859 THR A N 1
ATOM 6701 C CA . THR A 1 859 ? 3.426 -22.859 18.562 1 94.75 859 THR A CA 1
ATOM 6702 C C . THR A 1 859 ? 3.119 -24.344 18.75 1 94.75 859 THR A C 1
ATOM 6704 O O . THR A 1 859 ? 3.504 -24.922 19.766 1 94.75 859 THR A O 1
ATOM 6707 N N . HIS A 1 860 ? 2.336 -24.922 17.844 1 93.56 860 HIS A N 1
ATOM 6708 C CA . HIS A 1 860 ? 1.963 -26.328 17.984 1 93.56 860 HIS A CA 1
ATOM 6709 C C . HIS A 1 860 ? 1.963 -27.031 16.625 1 93.56 860 HIS A C 1
ATOM 6711 O O . HIS A 1 860 ? 1.683 -26.422 15.602 1 93.56 860 HIS A O 1
ATOM 6717 N N . ILE A 1 861 ? 2.361 -28.266 16.641 1 93.31 861 ILE A N 1
ATOM 6718 C CA . ILE A 1 861 ? 2.186 -29.203 15.531 1 93.31 861 ILE A CA 1
ATOM 6719 C C . ILE A 1 861 ? 1.312 -30.375 15.977 1 93.31 861 ILE A C 1
ATOM 6721 O O . ILE A 1 861 ? 1.65 -31.078 16.922 1 93.31 861 ILE A O 1
ATOM 6725 N N . ASP A 1 862 ? 0.239 -30.5 15.344 1 87.44 862 ASP A N 1
ATOM 6726 C CA . ASP A 1 862 ? -0.716 -31.531 15.727 1 87.44 862 ASP A CA 1
ATOM 6727 C C . ASP A 1 862 ? -0.997 -31.5 17.219 1 87.44 862 ASP A C 1
ATOM 6729 O O . ASP A 1 862 ? -0.897 -32.531 17.906 1 87.44 862 ASP A O 1
ATOM 6733 N N . ASN A 1 863 ? -1.193 -30.344 17.766 1 82.69 863 ASN A N 1
ATOM 6734 C CA . ASN A 1 863 ? -1.613 -30.047 19.125 1 82.69 863 ASN A CA 1
ATOM 6735 C C . ASN A 1 863 ? -0.516 -30.359 20.141 1 82.69 863 ASN A C 1
ATOM 6737 O O . ASN A 1 863 ? -0.781 -30.469 21.328 1 82.69 863 ASN A O 1
ATOM 6741 N N . LYS A 1 864 ? 0.621 -30.672 19.641 1 89.94 864 LYS A N 1
ATOM 6742 C CA . LYS A 1 864 ? 1.787 -30.797 20.516 1 89.94 864 LYS A CA 1
ATOM 6743 C C . LYS A 1 864 ? 2.619 -29.516 20.516 1 89.94 864 LYS A C 1
ATOM 6745 O O . LYS A 1 864 ? 2.93 -28.969 19.453 1 89.94 864 LYS A O 1
ATOM 6750 N N . PRO A 1 865 ? 2.877 -29.062 21.625 1 92.94 865 PRO A N 1
ATOM 6751 C CA . PRO A 1 865 ? 3.594 -27.797 21.703 1 92.94 865 PRO A CA 1
ATOM 6752 C C . PRO A 1 865 ? 5.008 -27.875 21.125 1 92.94 865 PRO A C 1
ATOM 6754 O O . PRO A 1 865 ? 5.684 -28.891 21.297 1 92.94 865 PRO A O 1
ATOM 6757 N N . VAL A 1 866 ? 5.41 -26.953 20.391 1 94.94 866 VAL A N 1
ATOM 6758 C CA . VAL A 1 866 ? 6.754 -26.766 19.859 1 94.94 866 VAL A CA 1
ATOM 6759 C C . VAL A 1 866 ? 7.355 -25.469 20.406 1 94.94 866 VAL A C 1
ATOM 6761 O O . VAL A 1 866 ? 6.848 -24.375 20.141 1 94.94 866 VAL A O 1
ATOM 6764 N N . THR A 1 867 ? 8.375 -25.578 21.172 1 93.25 867 THR A N 1
ATOM 6765 C CA . THR A 1 867 ? 8.93 -24.406 21.844 1 93.25 867 THR A CA 1
ATOM 6766 C C . THR A 1 867 ? 10.273 -24.016 21.234 1 93.25 867 THR A C 1
ATOM 6768 O O . THR A 1 867 ? 10.727 -22.875 21.391 1 93.25 867 THR A O 1
ATOM 6771 N N . SER A 1 868 ? 10.93 -25.016 20.609 1 94.94 868 SER A N 1
ATOM 6772 C CA . SER A 1 868 ? 12.25 -24.766 20.047 1 94.94 868 SER A CA 1
ATOM 6773 C C . SER A 1 868 ? 12.383 -25.406 18.656 1 94.94 868 SER A C 1
ATOM 6775 O O . SER A 1 868 ? 11.516 -26.172 18.25 1 94.94 868 SER A O 1
ATOM 6777 N N . LEU A 1 869 ? 13.438 -25.047 17.984 1 96.56 869 LEU A N 1
ATOM 6778 C CA . LEU A 1 869 ? 13.688 -25.625 16.656 1 96.56 869 LEU A CA 1
ATOM 6779 C C . LEU A 1 869 ? 13.922 -27.125 16.766 1 96.56 869 LEU A C 1
ATOM 6781 O O . LEU A 1 869 ? 13.547 -27.891 15.859 1 96.56 869 LEU A O 1
ATOM 6785 N N . GLN A 1 870 ? 14.523 -27.516 17.859 1 94.81 870 GLN A N 1
ATOM 6786 C CA . GLN A 1 870 ? 14.781 -28.938 18.062 1 94.81 870 GLN A CA 1
ATOM 6787 C C . GLN A 1 870 ? 13.477 -29.719 18.25 1 94.81 870 GLN A C 1
ATOM 6789 O O . GLN A 1 870 ? 13.305 -30.797 17.703 1 94.81 870 GLN A O 1
ATOM 6794 N N . SER A 1 871 ? 12.617 -29.094 19.031 1 96.19 871 SER A N 1
ATOM 6795 C CA . SER A 1 871 ? 11.32 -29.75 19.219 1 96.19 871 SER A CA 1
ATOM 6796 C C . SER A 1 871 ? 10.523 -29.797 17.922 1 96.19 871 SER A C 1
ATOM 6798 O O . SER A 1 871 ? 9.828 -30.781 17.656 1 96.19 871 SER A O 1
ATOM 6800 N N . LEU A 1 872 ? 10.656 -28.781 17.141 1 96.5 872 LEU A N 1
ATOM 6801 C CA . LEU A 1 872 ? 9.984 -28.75 15.836 1 96.5 872 LEU A CA 1
ATOM 6802 C C . LEU A 1 872 ? 10.5 -29.859 14.938 1 96.5 872 LEU A C 1
ATOM 6804 O O . LEU A 1 872 ? 9.711 -30.609 14.344 1 96.5 872 LEU A O 1
ATOM 6808 N N . THR A 1 873 ? 11.828 -30 14.852 1 95.81 873 THR A N 1
ATOM 6809 C CA . THR A 1 873 ? 12.453 -31 14 1 95.81 873 THR A CA 1
ATOM 6810 C C . THR A 1 873 ? 12.078 -32.406 14.453 1 95.81 873 THR A C 1
ATOM 6812 O O . THR A 1 873 ? 11.82 -33.281 13.625 1 95.81 873 THR A O 1
ATOM 6815 N N . ALA A 1 874 ? 12.023 -32.562 15.742 1 94.5 874 ALA A N 1
ATOM 6816 C CA . ALA A 1 874 ? 11.672 -33.875 16.281 1 94.5 874 ALA A CA 1
ATOM 6817 C C . ALA A 1 874 ? 10.242 -34.25 15.922 1 94.5 874 ALA A C 1
ATOM 6819 O O . ALA A 1 874 ? 9.961 -35.406 15.594 1 94.5 874 ALA A O 1
ATOM 6820 N N . MET A 1 875 ? 9.383 -33.344 15.953 1 94.88 875 MET A N 1
ATOM 6821 C CA . MET A 1 875 ? 7.98 -33.594 15.633 1 94.88 875 MET A CA 1
ATOM 6822 C C . MET A 1 875 ? 7.793 -33.844 14.141 1 94.88 875 MET A C 1
ATOM 6824 O O . MET A 1 875 ? 7.105 -34.781 13.734 1 94.88 875 MET A O 1
ATOM 6828 N N . LEU A 1 876 ? 8.406 -33.031 13.336 1 95.06 876 LEU A N 1
ATOM 6829 C CA . LEU A 1 876 ? 8.227 -33.125 11.891 1 95.06 876 LEU A CA 1
ATOM 6830 C C . LEU A 1 876 ? 8.875 -34.375 11.32 1 95.06 876 LEU A C 1
ATOM 6832 O O . LEU A 1 876 ? 8.414 -34.906 10.32 1 95.06 876 LEU A O 1
ATOM 6836 N N . SER A 1 877 ? 9.984 -34.75 11.961 1 93.94 877 SER A N 1
ATOM 6837 C CA . SER A 1 877 ? 10.68 -35.938 11.469 1 93.94 877 SER A CA 1
ATOM 6838 C C . SER A 1 877 ? 9.812 -37.188 11.586 1 93.94 877 SER A C 1
ATOM 6840 O O . SER A 1 877 ? 10.023 -38.156 10.859 1 93.94 877 SER A O 1
ATOM 6842 N N . LYS A 1 878 ? 8.812 -37.094 12.398 1 92.81 878 LYS A N 1
ATOM 6843 C CA . LYS A 1 878 ? 7.953 -38.25 12.633 1 92.81 878 LYS A CA 1
ATOM 6844 C C . LYS A 1 878 ? 6.758 -38.25 11.688 1 92.81 878 LYS A C 1
ATOM 6846 O O . LYS A 1 878 ? 6.047 -39.25 11.578 1 92.81 878 LYS A O 1
ATOM 6851 N N . ILE A 1 879 ? 6.516 -37.188 11.062 1 93.25 879 ILE A N 1
ATOM 6852 C CA . ILE A 1 879 ? 5.395 -37.094 10.133 1 93.25 879 ILE A CA 1
ATOM 6853 C C . ILE A 1 879 ? 5.824 -37.625 8.766 1 93.25 879 ILE A C 1
ATOM 6855 O O . ILE A 1 879 ? 6.762 -37.094 8.156 1 93.25 879 ILE A O 1
ATOM 6859 N N . PRO A 1 880 ? 5.199 -38.594 8.305 1 91.38 880 PRO A N 1
ATOM 6860 C CA . PRO A 1 880 ? 5.598 -39.188 7.023 1 91.38 880 PRO A CA 1
ATOM 6861 C C . PRO A 1 880 ? 5.258 -38.281 5.836 1 91.38 880 PRO A C 1
ATOM 6863 O O . PRO A 1 880 ? 4.434 -37.375 5.965 1 91.38 880 PRO A O 1
ATOM 6866 N N . HIS A 1 881 ? 5.887 -38.594 4.703 1 89.12 881 HIS A N 1
ATOM 6867 C CA . HIS A 1 881 ? 5.637 -37.875 3.449 1 89.12 881 HIS A CA 1
ATOM 6868 C C . HIS A 1 881 ? 4.172 -38 3.039 1 89.12 881 HIS A C 1
ATOM 6870 O O . HIS A 1 881 ? 3.541 -39.031 3.248 1 89.12 881 HIS A O 1
ATOM 6876 N N . ASN A 1 882 ? 3.57 -36.938 2.52 1 86.44 882 ASN A N 1
ATOM 6877 C CA . ASN A 1 882 ? 2.223 -36.844 1.967 1 86.44 882 ASN A CA 1
ATOM 6878 C C . ASN A 1 882 ? 1.162 -37 3.053 1 86.44 882 ASN A C 1
ATOM 6880 O O . ASN A 1 882 ? 0.087 -37.562 2.807 1 86.44 882 ASN A O 1
ATOM 6884 N N . THR A 1 883 ? 1.478 -36.562 4.277 1 85.75 883 THR A N 1
ATOM 6885 C CA . THR A 1 883 ? 0.541 -36.594 5.395 1 85.75 883 THR A CA 1
ATOM 6886 C C . THR A 1 883 ? 0.184 -35.188 5.844 1 85.75 883 THR A C 1
ATOM 6888 O O . THR A 1 883 ? 1.057 -34.312 5.934 1 85.75 883 THR A O 1
ATOM 6891 N N . HIS A 1 884 ? -1.151 -35.094 6.074 1 84.81 884 HIS A N 1
ATOM 6892 C CA . HIS A 1 884 ? -1.609 -33.781 6.535 1 84.81 884 HIS A CA 1
ATOM 6893 C C . HIS A 1 884 ? -1.329 -33.594 8.023 1 84.81 884 HIS A C 1
ATOM 6895 O O . HIS A 1 884 ? -1.414 -34.531 8.805 1 84.81 884 HIS A O 1
ATOM 6901 N N . PHE A 1 885 ? -0.942 -32.406 8.383 1 87.81 885 PHE A N 1
ATOM 6902 C CA . PHE A 1 885 ? -0.762 -32.062 9.789 1 87.81 885 PHE A CA 1
ATOM 6903 C C . PHE A 1 885 ? -1.209 -30.625 10.047 1 87.81 885 PHE A C 1
ATOM 6905 O O . PHE A 1 885 ? -1.185 -29.781 9.148 1 87.81 885 PHE A O 1
ATOM 6912 N N . LYS A 1 886 ? -1.678 -30.469 11.258 1 87.81 886 LYS A N 1
ATOM 6913 C CA . LYS A 1 886 ? -2.148 -29.156 11.672 1 87.81 886 LYS A CA 1
ATOM 6914 C C . LYS A 1 886 ? -1.027 -28.344 12.328 1 87.81 886 LYS A C 1
ATOM 6916 O O . LYS A 1 886 ? -0.261 -28.891 13.133 1 87.81 886 LYS A O 1
ATOM 6921 N N . MET A 1 887 ? -0.869 -27.125 11.914 1 92.19 887 MET A N 1
ATOM 6922 C CA . MET A 1 887 ? 0.111 -26.203 12.477 1 92.19 887 MET A CA 1
ATOM 6923 C C . MET A 1 887 ? -0.575 -24.984 13.07 1 92.19 887 MET A C 1
ATOM 6925 O O . MET A 1 887 ? -1.305 -24.266 12.375 1 92.19 887 MET A O 1
ATOM 6929 N N . ASN A 1 888 ? -0.418 -24.797 14.375 1 90.62 888 ASN A N 1
ATOM 6930 C CA . ASN A 1 888 ? -0.904 -23.578 15.031 1 90.62 888 ASN A CA 1
ATOM 6931 C C . ASN A 1 888 ? 0.156 -22.484 15.031 1 90.62 888 ASN A C 1
ATOM 6933 O O . ASN A 1 888 ? 1.337 -22.75 15.25 1 90.62 888 ASN A O 1
ATOM 6937 N N . MET A 1 889 ? -0.289 -21.328 14.727 1 91.94 889 MET A N 1
ATOM 6938 C CA . MET A 1 889 ? 0.645 -20.219 14.617 1 91.94 889 MET A CA 1
ATOM 6939 C C . MET A 1 889 ? 0.083 -18.969 15.289 1 91.94 889 MET A C 1
ATOM 6941 O O . MET A 1 889 ? -1.108 -18.906 15.602 1 91.94 889 MET A O 1
ATOM 6945 N N . VAL A 1 890 ? 0.951 -18.078 15.633 1 89.19 890 VAL A N 1
ATOM 6946 C CA . VAL A 1 890 ? 0.604 -16.75 16.094 1 89.19 890 VAL A CA 1
ATOM 6947 C C . VAL A 1 890 ? 1.307 -15.703 15.227 1 89.19 890 VAL A C 1
ATOM 6949 O O . VAL A 1 890 ? 2.535 -15.703 15.117 1 89.19 890 VAL A O 1
ATOM 6952 N N . GLU A 1 891 ? 0.517 -14.93 14.578 1 83.56 891 GLU A N 1
ATOM 6953 C CA . GLU A 1 891 ? 1.092 -13.875 13.742 1 83.56 891 GLU A CA 1
ATOM 6954 C C . GLU A 1 891 ? 1.834 -12.844 14.594 1 83.56 891 GLU A C 1
ATOM 6956 O O . GLU A 1 891 ? 1.614 -12.75 15.797 1 83.56 891 GLU A O 1
ATOM 6961 N N . TYR A 1 892 ? 2.686 -12.023 13.969 1 83.12 892 TYR A N 1
ATOM 6962 C CA . TYR A 1 892 ? 3.438 -10.977 14.648 1 83.12 892 TYR A CA 1
ATOM 6963 C C . TYR A 1 892 ? 2.502 -9.984 15.32 1 83.12 892 TYR A C 1
ATOM 6965 O O . TYR A 1 892 ? 2.826 -9.43 16.375 1 83.12 892 TYR A O 1
ATOM 6973 N N . SER A 1 893 ? 1.402 -9.852 14.773 1 71.88 893 SER A N 1
ATOM 6974 C CA . SER A 1 893 ? 0.401 -8.945 15.32 1 71.88 893 SER A CA 1
ATOM 6975 C C . SER A 1 893 ? -0.246 -9.523 16.578 1 71.88 893 SER A C 1
ATOM 6977 O O . SER A 1 893 ? -0.938 -8.812 17.297 1 71.88 893 SER A O 1
ATOM 6979 N N . GLY A 1 894 ? 0.027 -10.789 16.812 1 78.44 894 GLY A N 1
ATOM 6980 C CA . GLY A 1 894 ? -0.511 -11.414 18 1 78.44 894 GLY A CA 1
ATOM 6981 C C . GLY A 1 894 ? -1.752 -12.242 17.734 1 78.44 894 GLY A C 1
ATOM 6982 O O . GLY A 1 894 ? -2.252 -12.93 18.625 1 78.44 894 GLY A O 1
ATOM 6983 N N . ASN A 1 895 ? -2.246 -12.258 16.547 1 76.44 895 ASN A N 1
ATOM 6984 C CA . ASN A 1 895 ? -3.453 -13 16.203 1 76.44 895 ASN A CA 1
ATOM 6985 C C . ASN A 1 895 ? -3.168 -14.492 16.031 1 76.44 895 ASN A C 1
ATOM 6987 O O . ASN A 1 895 ? -2.268 -14.875 15.281 1 76.44 895 ASN A O 1
ATOM 6991 N N . PRO A 1 896 ? -3.865 -15.297 16.781 1 81.06 896 PRO A N 1
ATOM 6992 C CA . PRO A 1 896 ? -3.699 -16.734 16.594 1 81.06 896 PRO A CA 1
ATOM 6993 C C . PRO A 1 896 ? -4.34 -17.25 15.305 1 81.06 896 PRO A C 1
ATOM 6995 O O . PRO A 1 896 ? -5.359 -16.703 14.867 1 81.06 896 PRO A O 1
ATOM 6998 N N . SER A 1 897 ? -3.707 -18.203 14.695 1 80.75 897 SER A N 1
ATOM 6999 C CA . SER A 1 897 ? -4.215 -18.812 13.477 1 80.75 897 SER A CA 1
ATOM 7000 C C . SER A 1 897 ? -3.762 -20.266 13.352 1 80.75 897 SER A C 1
ATOM 7002 O O . SER A 1 897 ? -2.967 -20.75 14.164 1 80.75 897 SER A O 1
ATOM 7004 N N . PHE A 1 898 ? -4.402 -20.953 12.492 1 83.31 898 PHE A N 1
ATOM 7005 C CA . PHE A 1 898 ? -3.969 -22.328 12.219 1 83.31 898 PHE A CA 1
ATOM 7006 C C . PHE A 1 898 ? -4.031 -22.625 10.727 1 83.31 898 PHE A C 1
ATOM 7008 O O . PHE A 1 898 ? -4.777 -21.984 9.992 1 83.31 898 PHE A O 1
ATOM 7015 N N . VAL A 1 899 ? -3.119 -23.562 10.297 1 85.94 899 VAL A N 1
ATOM 7016 C CA . VAL A 1 899 ? -3.07 -24.016 8.906 1 85.94 899 VAL A CA 1
ATOM 7017 C C . VAL A 1 899 ? -2.846 -25.531 8.859 1 85.94 899 VAL A C 1
ATOM 7019 O O . VAL A 1 899 ? -2.184 -26.094 9.734 1 85.94 899 VAL A O 1
ATOM 7022 N N . THR A 1 900 ? -3.488 -26.109 7.941 1 83.81 900 THR A N 1
ATOM 7023 C CA . THR A 1 900 ? -3.219 -27.516 7.676 1 83.81 900 THR A CA 1
ATOM 7024 C C . THR A 1 900 ? -2.348 -27.688 6.434 1 83.81 900 THR A C 1
ATOM 7026 O O . THR A 1 900 ? -2.713 -27.219 5.352 1 83.81 900 THR A O 1
ATOM 7029 N N . LEU A 1 901 ? -1.219 -28.312 6.668 1 88.5 901 LEU A N 1
ATOM 7030 C CA . LEU A 1 901 ? -0.26 -28.531 5.59 1 88.5 901 LEU A CA 1
ATOM 7031 C C . LEU A 1 901 ? -0.108 -30.016 5.289 1 88.5 901 LEU A C 1
ATOM 7033 O O . LEU A 1 901 ? -0.446 -30.859 6.117 1 88.5 901 LEU A O 1
ATOM 7037 N N . LYS A 1 902 ? 0.299 -30.25 4.082 1 88.5 902 LYS A N 1
ATOM 7038 C CA . LYS A 1 902 ? 0.68 -31.594 3.684 1 88.5 902 LYS A CA 1
ATOM 7039 C C . LYS A 1 902 ? 2.195 -31.719 3.557 1 88.5 902 LYS A C 1
ATOM 7041 O O . LYS A 1 902 ? 2.826 -30.969 2.809 1 88.5 902 LYS A O 1
ATOM 7046 N N . LYS A 1 903 ? 2.717 -32.719 4.258 1 91.62 903 LYS A N 1
ATOM 7047 C CA . LYS A 1 903 ? 4.164 -32.906 4.266 1 91.62 903 LYS A CA 1
ATOM 7048 C C . LYS A 1 903 ? 4.672 -33.344 2.891 1 91.62 903 LYS A C 1
ATOM 7050 O O . LYS A 1 903 ? 4.133 -34.25 2.283 1 91.62 903 LYS A O 1
ATOM 7055 N N . ASN A 1 904 ? 5.656 -32.594 2.305 1 91.06 904 ASN A N 1
ATOM 7056 C CA . ASN A 1 904 ? 6.277 -32.906 1.022 1 91.06 904 ASN A CA 1
ATOM 7057 C C . ASN A 1 904 ? 7.785 -33.094 1.158 1 91.06 904 ASN A C 1
ATOM 7059 O O . ASN A 1 904 ? 8.531 -32.125 1.18 1 91.06 904 ASN A O 1
ATOM 7063 N N . GLU A 1 905 ? 8.266 -34.281 1.187 1 90 905 GLU A N 1
ATOM 7064 C CA . GLU A 1 905 ? 9.688 -34.562 1.343 1 90 905 GLU A CA 1
ATOM 7065 C C . GLU A 1 905 ? 10.359 -34.781 -0.009 1 90 905 GLU A C 1
ATOM 7067 O O . GLU A 1 905 ? 11.586 -34.812 -0.105 1 90 905 GLU A O 1
ATOM 7072 N N . ARG A 1 906 ? 9.617 -34.875 -1.015 1 88.19 906 ARG A N 1
ATOM 7073 C CA . ARG A 1 906 ? 10.164 -35.156 -2.334 1 88.19 906 ARG A CA 1
ATOM 7074 C C . ARG A 1 906 ? 10.828 -33.938 -2.938 1 88.19 906 ARG A C 1
ATOM 7076 O O . ARG A 1 906 ? 11.867 -34.031 -3.594 1 88.19 906 ARG A O 1
ATOM 7083 N N . PHE A 1 907 ? 10.203 -32.844 -2.709 1 90.25 907 PHE A N 1
ATOM 7084 C CA . PHE A 1 907 ? 10.758 -31.641 -3.283 1 90.25 907 PHE A CA 1
ATOM 7085 C C . PHE A 1 907 ? 11.273 -30.703 -2.191 1 90.25 907 PHE A C 1
ATOM 7087 O O . PHE A 1 907 ? 12.203 -29.922 -2.42 1 90.25 907 PHE A O 1
ATOM 7094 N N . PHE A 1 908 ? 10.695 -30.797 -1.025 1 91.44 908 PHE A N 1
ATOM 7095 C CA . PHE A 1 908 ? 11.055 -29.906 0.07 1 91.44 908 PHE A CA 1
ATOM 7096 C C . PHE A 1 908 ? 11.289 -30.688 1.354 1 91.44 908 PHE A C 1
ATOM 7098 O O . PHE A 1 908 ? 10.562 -30.531 2.334 1 91.44 908 PHE A O 1
ATOM 7105 N N . PRO A 1 909 ? 12.336 -31.391 1.39 1 92.12 909 PRO A N 1
ATOM 7106 C CA . PRO A 1 909 ? 12.609 -32.188 2.582 1 92.12 909 PRO A CA 1
ATOM 7107 C C . PRO A 1 909 ? 12.93 -31.344 3.809 1 92.12 909 PRO A C 1
ATOM 7109 O O . PRO A 1 909 ? 13.328 -30.172 3.672 1 92.12 909 PRO A O 1
ATOM 7112 N N . LEU A 1 910 ? 12.672 -31.969 5.012 1 94.5 910 LEU A N 1
ATOM 7113 C CA . LEU A 1 910 ? 13.062 -31.344 6.27 1 94.5 910 LEU A CA 1
ATOM 7114 C C . LEU A 1 910 ? 14.578 -31.234 6.371 1 94.5 910 LEU A C 1
ATOM 7116 O O . LEU A 1 910 ? 15.289 -32.219 6.242 1 94.5 910 LEU A O 1
ATOM 7120 N N . THR A 1 911 ? 15.086 -30 6.484 1 93.75 911 THR A N 1
ATOM 7121 C CA . THR A 1 911 ? 16.531 -29.75 6.531 1 93.75 911 THR A CA 1
ATOM 7122 C C . THR A 1 911 ? 16.875 -28.844 7.703 1 93.75 911 THR A C 1
ATOM 7124 O O . THR A 1 911 ? 16.172 -27.875 7.98 1 93.75 911 THR A O 1
ATOM 7127 N N . VAL A 1 912 ? 17.906 -29.188 8.398 1 94.94 912 VAL A N 1
ATOM 7128 C CA . VAL A 1 912 ? 18.391 -28.391 9.516 1 94.94 912 VAL A CA 1
ATOM 7129 C C . VAL A 1 912 ? 19.797 -27.859 9.195 1 94.94 912 VAL A C 1
ATOM 7131 O O . VAL A 1 912 ? 20.688 -28.625 8.805 1 94.94 912 VAL A O 1
ATOM 7134 N N . TRP A 1 913 ? 19.984 -26.594 9.234 1 93.5 913 TRP A N 1
ATOM 7135 C CA . TRP A 1 913 ? 21.281 -25.938 9.094 1 93.5 913 TRP A CA 1
ATOM 7136 C C . TRP A 1 913 ? 21.781 -25.453 10.453 1 93.5 913 TRP A C 1
ATOM 7138 O O . TRP A 1 913 ? 21.047 -24.844 11.219 1 93.5 913 TRP A O 1
ATOM 7148 N N . SER A 1 914 ? 22.938 -25.75 10.789 1 94.44 914 SER A N 1
ATOM 7149 C CA . SER A 1 914 ? 23.547 -25.297 12.023 1 94.44 914 SER A CA 1
ATOM 7150 C C . SER A 1 914 ? 24.953 -24.75 11.781 1 94.44 914 SER A C 1
ATOM 7152 O O . SER A 1 914 ? 25.703 -25.297 10.969 1 94.44 914 SER A O 1
ATOM 7154 N N . ARG A 1 915 ? 25.234 -23.688 12.43 1 92.44 915 ARG A N 1
ATOM 7155 C CA . ARG A 1 915 ? 26.578 -23.125 12.336 1 92.44 915 ARG A CA 1
ATOM 7156 C C . ARG A 1 915 ? 27.625 -24.094 12.906 1 92.44 915 ARG A C 1
ATOM 7158 O O . ARG A 1 915 ? 27.438 -24.609 14.016 1 92.44 915 ARG A O 1
ATOM 7165 N N . ASP A 1 916 ? 28.578 -24.406 12.102 1 91.69 916 ASP A N 1
ATOM 7166 C CA . ASP A 1 916 ? 29.656 -25.297 12.477 1 91.69 916 ASP A CA 1
ATOM 7167 C C . ASP A 1 916 ? 30.984 -24.859 11.844 1 91.69 916 ASP A C 1
ATOM 7169 O O . ASP A 1 916 ? 31.203 -25.062 10.648 1 91.69 916 ASP A O 1
ATOM 7173 N N . PRO A 1 917 ? 31.844 -24.328 12.656 1 86.5 917 PRO A N 1
ATOM 7174 C CA . PRO A 1 917 ? 33.125 -23.828 12.125 1 86.5 917 PRO A CA 1
ATOM 7175 C C . PRO A 1 917 ? 33.969 -24.938 11.508 1 86.5 917 PRO A C 1
ATOM 7177 O O . PRO A 1 917 ? 34.906 -24.641 10.766 1 86.5 917 PRO A O 1
ATOM 7180 N N . SER A 1 918 ? 33.594 -26.141 11.766 1 87.31 918 SER A N 1
ATOM 7181 C CA . SER A 1 918 ? 34.375 -27.25 11.227 1 87.31 918 SER A CA 1
ATOM 7182 C C . SER A 1 918 ? 34.031 -27.5 9.758 1 87.31 918 SER A C 1
ATOM 7184 O O . SER A 1 918 ? 34.812 -28.125 9.039 1 87.31 918 SER A O 1
ATOM 7186 N N . GLU A 1 919 ? 32.969 -26.984 9.398 1 86.88 919 GLU A N 1
ATOM 7187 C CA . GLU A 1 919 ? 32.562 -27.125 8 1 86.88 919 GLU A CA 1
ATOM 7188 C C . GLU A 1 919 ? 33.219 -26.047 7.129 1 86.88 919 GLU A C 1
ATOM 7190 O O . GLU A 1 919 ? 33.469 -24.938 7.598 1 86.88 919 GLU A O 1
ATOM 7195 N N . SER A 1 920 ? 33.562 -26.344 5.973 1 78.06 920 SER A N 1
ATOM 7196 C CA . SER A 1 920 ? 34.281 -25.453 5.062 1 78.06 920 SER A CA 1
ATOM 7197 C C . SER A 1 920 ? 33.531 -24.125 4.891 1 78.06 920 SER A C 1
ATOM 7199 O O . SER A 1 920 ? 34.156 -23.062 4.828 1 78.06 920 SER A O 1
ATOM 7201 N N . LYS A 1 921 ? 32.281 -24.203 4.844 1 83.62 921 LYS A N 1
ATOM 7202 C CA . LYS A 1 921 ? 31.516 -22.969 4.641 1 83.62 921 LYS A CA 1
ATOM 7203 C C . LYS A 1 921 ? 30.938 -22.453 5.953 1 83.62 921 LYS A C 1
ATOM 7205 O O . LYS A 1 921 ? 30.172 -21.5 5.965 1 83.62 921 LYS A O 1
ATOM 7210 N N . GLY A 1 922 ? 31.219 -23.109 6.969 1 88.06 922 GLY A N 1
ATOM 7211 C CA . GLY A 1 922 ? 30.828 -22.641 8.297 1 88.06 922 GLY A CA 1
ATOM 7212 C C . GLY A 1 922 ? 29.469 -23.141 8.734 1 88.06 922 GLY A C 1
ATOM 7213 O O . GLY A 1 922 ? 28.984 -22.766 9.805 1 88.06 922 GLY A O 1
ATOM 7214 N N . TRP A 1 923 ? 28.734 -23.891 7.867 1 91.12 923 TRP A N 1
ATOM 7215 C CA . TRP A 1 923 ? 27.406 -24.391 8.219 1 91.12 923 TRP A CA 1
ATOM 7216 C C . TRP A 1 923 ? 27.281 -25.875 7.902 1 91.12 923 TRP A C 1
ATOM 7218 O O . TRP A 1 923 ? 27.797 -26.344 6.887 1 91.12 923 TRP A O 1
ATOM 7228 N N . LYS A 1 924 ? 26.656 -26.547 8.828 1 91.81 924 LYS A N 1
ATOM 7229 C CA . LYS A 1 924 ? 26.359 -27.969 8.664 1 91.81 924 LYS A CA 1
ATOM 7230 C C . LYS A 1 924 ? 24.906 -28.203 8.297 1 91.81 924 LYS A C 1
ATOM 7232 O O . LYS A 1 924 ? 24.016 -27.547 8.852 1 91.81 924 LYS A O 1
ATOM 7237 N N . ARG A 1 925 ? 24.781 -29.109 7.297 1 91.88 925 ARG A N 1
ATOM 7238 C CA . ARG A 1 925 ? 23.422 -29.406 6.82 1 91.88 925 ARG A CA 1
ATOM 7239 C C . ARG A 1 925 ? 23.031 -30.844 7.16 1 91.88 925 ARG A C 1
ATOM 7241 O O . ARG A 1 925 ? 23.812 -31.766 6.953 1 91.88 925 ARG A O 1
ATOM 7248 N N . ILE A 1 926 ? 21.875 -31 7.789 1 93.06 926 ILE A N 1
ATOM 7249 C CA . ILE A 1 926 ? 21.281 -32.312 8.023 1 93.06 926 ILE A CA 1
ATOM 7250 C C . ILE A 1 926 ? 19.906 -32.375 7.359 1 93.06 926 ILE A C 1
ATOM 7252 O O . ILE A 1 926 ? 19.047 -31.531 7.613 1 93.06 926 ILE A O 1
ATOM 7256 N N . THR A 1 927 ? 19.75 -33.344 6.449 1 93.19 927 THR A N 1
ATOM 7257 C CA . THR A 1 927 ? 18.484 -33.5 5.746 1 93.19 927 THR A CA 1
ATOM 7258 C C . THR A 1 927 ? 17.766 -34.781 6.211 1 93.19 927 THR A C 1
ATOM 7260 O O . THR A 1 927 ? 18.406 -35.812 6.406 1 93.19 927 THR A O 1
ATOM 7263 N N . TYR A 1 928 ? 16.5 -34.656 6.449 1 92.62 928 TYR A N 1
ATOM 7264 C CA . TYR A 1 928 ? 15.688 -35.812 6.867 1 92.62 928 TYR A CA 1
ATOM 7265 C C . TYR A 1 928 ? 14.867 -36.344 5.707 1 92.62 928 TYR A C 1
ATOM 7267 O O . TYR A 1 928 ? 14.125 -35.594 5.062 1 92.62 928 TYR A O 1
ATOM 7275 N N . GLU A 1 929 ? 15.047 -37.531 5.41 1 88.12 929 GLU A N 1
ATOM 7276 C CA . GLU A 1 929 ? 14.273 -38.25 4.398 1 88.12 929 GLU A CA 1
ATOM 7277 C C . GLU A 1 929 ? 13.578 -39.469 4.992 1 88.12 929 GLU A C 1
ATOM 7279 O O . GLU A 1 929 ? 14.242 -40.406 5.465 1 88.12 929 GLU A O 1
ATOM 7284 N N . ASN A 1 930 ? 12.328 -39.469 4.945 1 85.44 930 ASN A N 1
ATOM 7285 C CA . ASN A 1 930 ? 11.531 -40.531 5.559 1 85.44 930 ASN A CA 1
ATOM 7286 C C . ASN A 1 930 ? 11.891 -40.719 7.027 1 85.44 930 ASN A C 1
ATOM 7288 O O . ASN A 1 930 ? 12.078 -41.844 7.48 1 85.44 930 ASN A O 1
ATOM 7292 N N . GLY A 1 931 ? 12.148 -39.625 7.668 1 86.44 931 GLY A N 1
ATOM 7293 C CA . GLY A 1 931 ? 12.383 -39.656 9.102 1 86.44 931 GLY A CA 1
ATOM 7294 C C . GLY A 1 931 ? 13.82 -39.938 9.469 1 86.44 931 GLY A C 1
ATOM 7295 O O . GLY A 1 931 ? 14.188 -39.906 10.648 1 86.44 931 GLY A O 1
ATOM 7296 N N . ILE A 1 932 ? 14.641 -40.25 8.484 1 89.94 932 ILE A N 1
ATOM 7297 C CA . ILE A 1 932 ? 16.031 -40.594 8.75 1 89.94 932 ILE A CA 1
ATOM 7298 C C . ILE A 1 932 ? 16.938 -39.406 8.438 1 89.94 932 ILE A C 1
ATOM 7300 O O . ILE A 1 932 ? 16.828 -38.812 7.363 1 89.94 932 ILE A O 1
ATOM 7304 N N . ALA A 1 933 ? 17.797 -39.156 9.359 1 91.88 933 ALA A N 1
ATOM 7305 C CA . ALA A 1 933 ? 18.703 -38.031 9.211 1 91.88 933 ALA A CA 1
ATOM 7306 C C . ALA A 1 933 ? 19.891 -38.406 8.328 1 91.88 933 ALA A C 1
ATOM 7308 O O . ALA A 1 933 ? 20.516 -39.438 8.531 1 91.88 933 ALA A O 1
ATOM 7309 N N . ALA A 1 934 ? 20.125 -37.656 7.34 1 89.25 934 ALA A N 1
ATOM 7310 C CA . ALA A 1 934 ? 21.281 -37.812 6.461 1 89.25 934 ALA A CA 1
ATOM 7311 C C . ALA A 1 934 ? 22.156 -36.562 6.469 1 89.25 934 ALA A C 1
ATOM 7313 O O . ALA A 1 934 ? 21.641 -35.438 6.438 1 89.25 934 ALA A O 1
ATOM 7314 N N . ALA A 1 935 ? 23.422 -36.781 6.535 1 88.38 935 ALA A N 1
ATOM 7315 C CA . ALA A 1 935 ? 24.344 -35.656 6.5 1 88.38 935 ALA A CA 1
ATOM 7316 C C . ALA A 1 935 ? 24.406 -35.031 5.105 1 88.38 935 ALA A C 1
ATOM 7318 O O . ALA A 1 935 ? 24.484 -35.75 4.105 1 88.38 935 ALA A O 1
ATOM 7319 N N . GLY A 1 936 ? 24.281 -33.719 5.043 1 86.44 936 GLY A N 1
ATOM 7320 C CA . GLY A 1 936 ? 24.359 -33.031 3.768 1 86.44 936 GLY A CA 1
ATOM 7321 C C . GLY A 1 936 ? 23.047 -33 3.021 1 86.44 936 GLY A C 1
ATOM 7322 O O . GLY A 1 936 ? 21.984 -32.938 3.639 1 86.44 936 GLY A O 1
ATOM 7323 N N . GLU A 1 937 ? 23.188 -33 1.729 1 86.31 937 GLU A N 1
ATOM 7324 C CA . GLU A 1 937 ? 22 -32.938 0.881 1 86.31 937 GLU A CA 1
ATOM 7325 C C . GLU A 1 937 ? 21.328 -34.312 0.754 1 86.31 937 GLU A C 1
ATOM 7327 O O . GLU A 1 937 ? 22.016 -35.344 0.655 1 86.31 937 GLU A O 1
ATOM 7332 N N . GLY A 1 938 ? 20.094 -34.375 0.863 1 83.75 938 GLY A N 1
ATOM 7333 C CA . GLY A 1 938 ? 19.359 -35.625 0.68 1 83.75 938 GLY A CA 1
ATOM 7334 C C . GLY A 1 938 ? 19.266 -36.031 -0.772 1 83.75 938 GLY A C 1
ATOM 7335 O O . GLY A 1 938 ? 19.75 -35.344 -1.664 1 83.75 938 GLY A O 1
ATOM 7336 N N . HIS A 1 939 ? 18.781 -37.219 -0.931 1 85.06 939 HIS A N 1
ATOM 7337 C CA . HIS A 1 939 ? 18.578 -37.75 -2.273 1 85.06 939 HIS A CA 1
ATOM 7338 C C . HIS A 1 939 ? 17.469 -37 -2.996 1 85.06 939 HIS A C 1
ATOM 7340 O O . HIS A 1 939 ? 17.594 -36.688 -4.188 1 85.06 939 HIS A O 1
ATOM 7346 N N . HIS A 1 940 ? 16.484 -36.75 -2.246 1 85.62 940 HIS A N 1
ATOM 7347 C CA . HIS A 1 940 ? 15.367 -36 -2.801 1 85.62 940 HIS A CA 1
ATOM 7348 C C . HIS A 1 940 ? 15.492 -34.531 -2.459 1 85.62 940 HIS A C 1
ATOM 7350 O O . HIS A 1 940 ? 16.5 -34.094 -1.896 1 85.62 940 HIS A O 1
ATOM 7356 N N . GLY A 1 941 ? 14.609 -33.719 -2.998 1 85.94 941 GLY A N 1
ATOM 7357 C CA . GLY A 1 941 ? 14.562 -32.312 -2.658 1 85.94 941 GLY A CA 1
ATOM 7358 C C . GLY A 1 941 ? 15.18 -31.422 -3.717 1 85.94 941 GLY A C 1
ATOM 7359 O O . GLY A 1 941 ? 16.188 -31.781 -4.324 1 85.94 941 GLY A O 1
ATOM 7360 N N . LEU A 1 942 ? 14.562 -30.344 -3.811 1 81.31 942 LEU A N 1
ATOM 7361 C CA . LEU A 1 942 ? 15.172 -29.312 -4.629 1 81.31 942 LEU A CA 1
ATOM 7362 C C . LEU A 1 942 ? 16.406 -28.719 -3.939 1 81.31 942 LEU A C 1
ATOM 7364 O O . LEU A 1 942 ? 16.484 -28.719 -2.709 1 81.31 942 LEU A O 1
ATOM 7368 N N . SER A 1 943 ? 17.344 -28.469 -4.652 1 68.94 943 SER A N 1
ATOM 7369 C CA . SER A 1 943 ? 18.578 -27.938 -4.066 1 68.94 943 SER A CA 1
ATOM 7370 C C . SER A 1 943 ? 18.375 -26.516 -3.529 1 68.94 943 SER A C 1
ATOM 7372 O O . SER A 1 943 ? 18.547 -25.547 -4.258 1 68.94 943 SER A O 1
ATOM 7374 N N . MET A 1 944 ? 17.547 -26.453 -2.393 1 66.5 944 MET A N 1
ATOM 7375 C CA . MET A 1 944 ? 17.312 -25.141 -1.789 1 66.5 944 MET A CA 1
ATOM 7376 C C . MET A 1 944 ? 18.422 -24.781 -0.818 1 66.5 944 MET A C 1
ATOM 7378 O O . MET A 1 944 ? 18.984 -25.656 -0.151 1 66.5 944 MET A O 1
ATOM 7382 N N . MET B 1 1 ? -14.031 5.094 -1.888 1 17.27 1 MET B N 1
ATOM 7383 C CA . MET B 1 1 ? -13.805 3.848 -2.609 1 17.27 1 MET B CA 1
ATOM 7384 C C . MET B 1 1 ? -13.922 4.059 -4.113 1 17.27 1 MET B C 1
ATOM 7386 O O . MET B 1 1 ? -13.781 3.113 -4.891 1 17.27 1 MET B O 1
ATOM 7390 N N . PRO B 1 2 ? -14.203 5.391 -4.766 1 18.11 2 PRO B N 1
ATOM 7391 C CA . PRO B 1 2 ? -15.109 5.781 -5.848 1 18.11 2 PRO B CA 1
ATOM 7392 C C . PRO B 1 2 ? -14.586 5.391 -7.23 1 18.11 2 PRO B C 1
ATOM 7394 O O . PRO B 1 2 ? -13.406 5.605 -7.531 1 18.11 2 PRO B O 1
ATOM 7397 N N . PRO B 1 3 ? -15.383 4.523 -8.039 1 21.41 3 PRO B N 1
ATOM 7398 C CA . PRO B 1 3 ? -15.438 4.074 -9.43 1 21.41 3 PRO B CA 1
ATOM 7399 C C . PRO B 1 3 ? -15.414 5.234 -10.43 1 21.41 3 PRO B C 1
ATOM 7401 O O . PRO B 1 3 ? -14.586 5.254 -11.344 1 21.41 3 PRO B O 1
ATOM 7404 N N . LEU B 1 4 ? -16.656 5.719 -10.891 1 22.69 4 LEU B N 1
ATOM 7405 C CA . LEU B 1 4 ? -17.5 5.934 -12.062 1 22.69 4 LEU B CA 1
ATOM 7406 C C . LEU B 1 4 ? -17.422 7.379 -12.531 1 22.69 4 LEU B C 1
ATOM 7408 O O . LEU B 1 4 ? -18.281 7.848 -13.281 1 22.69 4 LEU B O 1
ATOM 7412 N N . PHE B 1 5 ? -16.859 8.391 -12.188 1 25.48 5 PHE B N 1
ATOM 7413 C CA . PHE B 1 5 ? -17.234 9.664 -12.789 1 25.48 5 PHE B CA 1
ATOM 7414 C C . PHE B 1 5 ? -16.906 9.672 -14.281 1 25.48 5 PHE B C 1
ATOM 7416 O O . PHE B 1 5 ? -15.781 9.359 -14.68 1 25.48 5 PHE B O 1
ATOM 7423 N N . PHE B 1 6 ? -18.094 9.547 -15.172 1 28.89 6 PHE B N 1
ATOM 7424 C CA . PHE B 1 6 ? -18.5 9.727 -16.562 1 28.89 6 PHE B CA 1
ATOM 7425 C C . PHE B 1 6 ? -18.125 11.125 -17.047 1 28.89 6 PHE B C 1
ATOM 7427 O O . PHE B 1 6 ? -18.406 12.117 -16.359 1 28.89 6 PHE B O 1
ATOM 7434 N N . ASN B 1 7 ? -17.25 11.375 -17.672 1 30.72 7 ASN B N 1
ATOM 7435 C CA . ASN B 1 7 ? -17 12.617 -18.391 1 30.72 7 ASN B CA 1
ATOM 7436 C C . ASN B 1 7 ? -18.125 12.945 -19.375 1 30.72 7 ASN B C 1
ATOM 7438 O O . ASN B 1 7 ? -17.922 13.711 -20.312 1 30.72 7 ASN B O 1
ATOM 7442 N N . ALA B 1 8 ? -19.406 12.281 -19.484 1 38.16 8 ALA B N 1
ATOM 7443 C CA . ALA B 1 8 ? -20.391 12.766 -20.453 1 38.16 8 ALA B CA 1
ATOM 7444 C C . ALA B 1 8 ? -21.062 14.055 -19.969 1 38.16 8 ALA B C 1
ATOM 7446 O O . ALA B 1 8 ? -21.375 14.188 -18.781 1 38.16 8 ALA B O 1
ATOM 7447 N N . ASP B 1 9 ? -21 15.039 -20.844 1 42.47 9 ASP B N 1
ATOM 7448 C CA . ASP B 1 9 ? -21.609 16.344 -20.547 1 42.47 9 ASP B CA 1
ATOM 7449 C C . ASP B 1 9 ? -23.125 16.234 -20.484 1 42.47 9 ASP B C 1
ATOM 7451 O O . ASP B 1 9 ? -23.75 15.594 -21.328 1 42.47 9 ASP B O 1
ATOM 7455 N N . LEU B 1 10 ? -23.75 16.547 -19.391 1 45.75 10 LEU B N 1
ATOM 7456 C CA . LEU B 1 10 ? -25.172 16.656 -19.125 1 45.75 10 LEU B CA 1
ATOM 7457 C C . LEU B 1 10 ? -25.766 17.875 -19.828 1 45.75 10 LEU B C 1
ATOM 7459 O O . LEU B 1 10 ? -25.281 19 -19.641 1 45.75 10 LEU B O 1
ATOM 7463 N N . VAL B 1 11 ? -26.516 17.562 -20.938 1 53.28 11 VAL B N 1
ATOM 7464 C CA . VAL B 1 11 ? -27.266 18.672 -21.531 1 53.28 11 VAL B CA 1
ATOM 7465 C C . VAL B 1 11 ? -28.672 18.719 -20.953 1 53.28 11 VAL B C 1
ATOM 7467 O O . VAL B 1 11 ? -29.328 17.688 -20.812 1 53.28 11 VAL B O 1
ATOM 7470 N N . GLN B 1 12 ? -29.062 19.781 -20.344 1 53.69 12 GLN B N 1
ATOM 7471 C CA . GLN B 1 12 ? -30.359 19.922 -19.719 1 53.69 12 GLN B CA 1
ATOM 7472 C C . GLN B 1 12 ? -31.125 21.109 -20.266 1 53.69 12 GLN B C 1
ATOM 7474 O O . GLN B 1 12 ? -30.531 22.094 -20.719 1 53.69 12 GLN B O 1
ATOM 7479 N N . THR B 1 13 ? -32.438 20.906 -20.734 1 60.53 13 THR B N 1
ATOM 7480 C CA . THR B 1 13 ? -33.344 22 -21.125 1 60.53 13 THR B CA 1
ATOM 7481 C C . THR B 1 13 ? -34.594 22.016 -20.25 1 60.53 13 THR B C 1
ATOM 7483 O O . THR B 1 13 ? -35.125 20.953 -19.906 1 60.53 13 THR B O 1
ATOM 7486 N N . GLN B 1 14 ? -34.938 23.172 -19.828 1 60.94 14 GLN B N 1
ATOM 7487 C CA . GLN B 1 14 ? -36.156 23.359 -19.047 1 60.94 14 GLN B CA 1
ATOM 7488 C C . GLN B 1 14 ? -37.375 23.422 -19.953 1 60.94 14 GLN B C 1
ATOM 7490 O O . GLN B 1 14 ? -37.406 24.141 -20.953 1 60.94 14 GLN B O 1
ATOM 7495 N N . ILE B 1 15 ? -38.375 22.609 -19.906 1 61.84 15 ILE B N 1
ATOM 7496 C CA . ILE B 1 15 ? -39.625 22.609 -20.688 1 61.84 15 ILE B CA 1
ATOM 7497 C C . ILE B 1 15 ? -40.656 23.484 -19.984 1 61.84 15 ILE B C 1
ATOM 7499 O O . ILE B 1 15 ? -41.344 24.281 -20.641 1 61.84 15 ILE B O 1
ATOM 7503 N N . ASP B 1 16 ? -40.875 23.266 -18.703 1 60.69 16 ASP B N 1
ATOM 7504 C CA . ASP B 1 16 ? -41.688 24.203 -17.922 1 60.69 16 ASP B CA 1
ATOM 7505 C C . ASP B 1 16 ? -41.125 24.359 -16.5 1 60.69 16 ASP B C 1
ATOM 7507 O O . ASP B 1 16 ? -40.031 23.859 -16.219 1 60.69 16 ASP B O 1
ATOM 7511 N N . ARG B 1 17 ? -41.875 25.062 -15.68 1 56.22 17 ARG B N 1
ATOM 7512 C CA . ARG B 1 17 ? -41.406 25.406 -14.344 1 56.22 17 ARG B CA 1
ATOM 7513 C C . ARG B 1 17 ? -41 24.156 -13.555 1 56.22 17 ARG B C 1
ATOM 7515 O O . ARG B 1 17 ? -40.156 24.234 -12.664 1 56.22 17 ARG B O 1
ATOM 7522 N N . ASN B 1 18 ? -41.781 23.109 -13.891 1 53.09 18 ASN B N 1
ATOM 7523 C CA . ASN B 1 18 ? -41.594 21.906 -13.086 1 53.09 18 ASN B CA 1
ATOM 7524 C C . ASN B 1 18 ? -40.969 20.781 -13.891 1 53.09 18 ASN B C 1
ATOM 7526 O O . ASN B 1 18 ? -40.844 19.641 -13.414 1 53.09 18 ASN B O 1
ATOM 7530 N N . GLY B 1 19 ? -40.906 21.094 -15.109 1 55.84 19 GLY B N 1
ATOM 7531 C CA . GLY B 1 19 ? -40.375 20.016 -15.938 1 55.84 19 GLY B CA 1
ATOM 7532 C C . GLY B 1 19 ? -39.219 20.453 -16.797 1 55.84 19 GLY B C 1
ATOM 7533 O O . GLY B 1 19 ? -39.031 21.641 -17.062 1 55.84 19 GLY B O 1
ATOM 7534 N N . GLY B 1 20 ? -38.281 19.656 -17.031 1 61.28 20 GLY B N 1
ATOM 7535 C CA . GLY B 1 20 ? -37.156 19.859 -17.922 1 61.28 20 GLY B CA 1
ATOM 7536 C C . GLY B 1 20 ? -36.656 18.578 -18.562 1 61.28 20 GLY B C 1
ATOM 7537 O O . GLY B 1 20 ? -37.219 17.516 -18.328 1 61.28 20 GLY B O 1
ATOM 7538 N N . ALA B 1 21 ? -35.875 18.844 -19.484 1 55.88 21 ALA B N 1
ATOM 7539 C CA . ALA B 1 21 ? -35.25 17.703 -20.141 1 55.88 21 ALA B CA 1
ATOM 7540 C C . ALA B 1 21 ? -33.75 17.703 -19.906 1 55.88 21 ALA B C 1
ATOM 7542 O O . ALA B 1 21 ? -33.094 18.75 -19.938 1 55.88 21 ALA B O 1
ATOM 7543 N N . ILE B 1 22 ? -33.25 16.688 -19.281 1 54.03 22 ILE B N 1
ATOM 7544 C CA . ILE B 1 22 ? -31.797 16.562 -19.078 1 54.03 22 ILE B CA 1
ATOM 7545 C C . ILE B 1 22 ? -31.266 15.383 -19.891 1 54.03 22 ILE B C 1
ATOM 7547 O O . ILE B 1 22 ? -31.953 14.375 -20.062 1 54.03 22 ILE B O 1
ATOM 7551 N N . ALA B 1 23 ? -30.266 15.719 -20.578 1 54.06 23 ALA B N 1
ATOM 7552 C CA . ALA B 1 23 ? -29.688 14.617 -21.344 1 54.06 23 ALA B CA 1
ATOM 7553 C C . ALA B 1 23 ? -28.156 14.625 -21.25 1 54.06 23 ALA B C 1
ATOM 7555 O O . ALA B 1 23 ? -27.531 15.688 -21.172 1 54.06 23 ALA B O 1
ATOM 7556 N N . PHE B 1 24 ? -27.484 13.586 -20.828 1 47.78 24 PHE B N 1
ATOM 7557 C CA . PHE B 1 24 ? -26.047 13.5 -21.016 1 47.78 24 PHE B CA 1
ATOM 7558 C C . PHE B 1 24 ? -25.703 13.242 -22.484 1 47.78 24 PHE B C 1
ATOM 7560 O O . PHE B 1 24 ? -26.344 12.422 -23.141 1 47.78 24 PHE B O 1
ATOM 7567 N N . VAL B 1 25 ? -24.891 13.938 -23.109 1 45.72 25 VAL B N 1
ATOM 7568 C CA . VAL B 1 25 ? -24.656 14.047 -24.547 1 45.72 25 VAL B CA 1
ATOM 7569 C C . VAL B 1 25 ? -24.047 12.75 -25.062 1 45.72 25 VAL B C 1
ATOM 7571 O O . VAL B 1 25 ? -24.234 12.391 -26.234 1 45.72 25 VAL B O 1
ATOM 7574 N N . ASP B 1 26 ? -23.109 11.938 -24.516 1 41.41 26 ASP B N 1
ATOM 7575 C CA . ASP B 1 26 ? -22.516 10.766 -25.156 1 41.41 26 ASP B CA 1
ATOM 7576 C C . ASP B 1 26 ? -23.484 9.586 -25.141 1 41.41 26 ASP B C 1
ATOM 7578 O O . ASP B 1 26 ? -23.688 8.938 -26.172 1 41.41 26 ASP B O 1
ATOM 7582 N N . ALA B 1 27 ? -23.828 8.836 -23.984 1 42.47 27 ALA B N 1
ATOM 7583 C CA . ALA B 1 27 ? -24.766 7.723 -23.938 1 42.47 27 ALA B CA 1
ATOM 7584 C C . ALA B 1 27 ? -26.172 8.203 -23.547 1 42.47 27 ALA B C 1
ATOM 7586 O O . ALA B 1 27 ? -26.422 8.508 -22.375 1 42.47 27 ALA B O 1
ATOM 7587 N N . TYR B 1 28 ? -27 8.625 -24.391 1 46.56 28 TYR B N 1
ATOM 7588 C CA . TYR B 1 28 ? -28.031 9.664 -24.328 1 46.56 28 TYR B CA 1
ATOM 7589 C C . TYR B 1 28 ? -29.281 9.156 -23.625 1 46.56 28 TYR B C 1
ATOM 7591 O O . TYR B 1 28 ? -29.969 8.258 -24.125 1 46.56 28 TYR B O 1
ATOM 7599 N N . THR B 1 29 ? -29.375 8.922 -22.453 1 47.38 29 THR B N 1
ATOM 7600 C CA . THR B 1 29 ? -30.734 8.875 -21.969 1 47.38 29 THR B CA 1
ATOM 7601 C C . THR B 1 29 ? -31.234 10.273 -21.594 1 47.38 29 THR B C 1
ATOM 7603 O O . THR B 1 29 ? -30.578 10.984 -20.828 1 47.38 29 THR B O 1
ATOM 7606 N N . ALA B 1 30 ? -32.094 10.797 -22.422 1 53.06 30 ALA B N 1
ATOM 7607 C CA . ALA B 1 30 ? -32.75 12.062 -22.062 1 53.06 30 ALA B CA 1
ATOM 7608 C C . ALA B 1 30 ? -33.969 11.828 -21.203 1 53.06 30 ALA B C 1
ATOM 7610 O O . ALA B 1 30 ? -34.812 10.961 -21.516 1 53.06 30 ALA B O 1
ATOM 7611 N N . TRP B 1 31 ? -34 12.328 -20.109 1 55.25 31 TRP B N 1
ATOM 7612 C CA . TRP B 1 31 ? -35.188 12.344 -19.25 1 55.25 31 TRP B CA 1
ATOM 7613 C C . TRP B 1 31 ? -35.906 13.68 -19.344 1 55.25 31 TRP B C 1
ATOM 7615 O O . TRP B 1 31 ? -35.312 14.742 -19.141 1 55.25 31 TRP B O 1
ATOM 7625 N N . ILE B 1 32 ? -37.125 13.602 -19.844 1 57.59 32 ILE B N 1
ATOM 7626 C CA . ILE B 1 32 ? -37.938 14.797 -20.078 1 57.59 32 ILE B CA 1
ATOM 7627 C C . ILE B 1 32 ? -39.188 14.734 -19.219 1 57.59 32 ILE B C 1
ATOM 7629 O O . ILE B 1 32 ? -39.906 13.727 -19.203 1 57.59 32 ILE B O 1
ATOM 7633 N N . CYS B 1 33 ? -39.344 15.602 -18.359 1 61.91 33 CYS B N 1
ATOM 7634 C CA . CYS B 1 33 ? -40.562 15.75 -17.562 1 61.91 33 CYS B CA 1
ATOM 7635 C C . CYS B 1 33 ? -41.219 17.094 -17.844 1 61.91 33 CYS B C 1
ATOM 7637 O O . CYS B 1 33 ? -40.594 18.141 -17.766 1 61.91 33 CYS B O 1
ATOM 7639 N N . GLY B 1 34 ? -42.375 17.094 -18.438 1 61.25 34 GLY B N 1
ATOM 7640 C CA . GLY B 1 34 ? -43.188 18.266 -18.672 1 61.25 34 GLY B CA 1
ATOM 7641 C C . GLY B 1 34 ? -44.656 18.047 -18.375 1 61.25 34 GLY B C 1
ATOM 7642 O O . GLY B 1 34 ? -45.062 16.953 -18 1 61.25 34 GLY B O 1
ATOM 7643 N N . PRO B 1 35 ? -45.5 19.109 -18.328 1 63.62 35 PRO B N 1
ATOM 7644 C CA . PRO B 1 35 ? -46.906 18.969 -17.938 1 63.62 35 PRO B CA 1
ATOM 7645 C C . PRO B 1 35 ? -47.688 18.062 -18.875 1 63.62 35 PRO B C 1
ATOM 7647 O O . PRO B 1 35 ? -48.531 17.281 -18.422 1 63.62 35 PRO B O 1
ATOM 7650 N N . MET B 1 36 ? -47.562 18.266 -20.141 1 61.66 36 MET B N 1
ATOM 7651 C CA . MET B 1 36 ? -48.281 17.484 -21.125 1 61.66 36 MET B CA 1
ATOM 7652 C C . MET B 1 36 ? -47.344 16.891 -22.156 1 61.66 36 MET B C 1
ATOM 7654 O O . MET B 1 36 ? -46.188 17.344 -22.297 1 61.66 36 MET B O 1
ATOM 7658 N N . ALA B 1 37 ? -47.781 15.734 -22.875 1 57.91 37 ALA B N 1
ATOM 7659 C CA . ALA B 1 37 ? -46.938 15.133 -23.906 1 57.91 37 ALA B CA 1
ATOM 7660 C C . ALA B 1 37 ? -46.5 16.172 -24.953 1 57.91 37 ALA B C 1
ATOM 7662 O O . ALA B 1 37 ? -45.375 16.125 -25.438 1 57.91 37 ALA B O 1
ATOM 7663 N N . LYS B 1 38 ? -47.281 17.141 -25.125 1 62.84 38 LYS B N 1
ATOM 7664 C CA . LYS B 1 38 ? -46.969 18.188 -26.094 1 62.84 38 LYS B CA 1
ATOM 7665 C C . LYS B 1 38 ? -45.844 19.078 -25.625 1 62.84 38 LYS B C 1
ATOM 7667 O O . LYS B 1 38 ? -44.969 19.453 -26.406 1 62.84 38 LYS B O 1
ATOM 7672 N N . SER B 1 39 ? -45.906 19.453 -24.406 1 62.88 39 SER B N 1
ATOM 7673 C CA . SER B 1 39 ? -44.875 20.312 -23.859 1 62.88 39 SER B CA 1
ATOM 7674 C C . SER B 1 39 ? -43.531 19.594 -23.766 1 62.88 39 SER B C 1
ATOM 7676 O O . SER B 1 39 ? -42.469 20.188 -23.953 1 62.88 39 SER B O 1
ATOM 7678 N N . ASN B 1 40 ? -43.688 18.406 -23.406 1 60.25 40 ASN B N 1
ATOM 7679 C CA . ASN B 1 40 ? -42.469 17.625 -23.359 1 60.25 40 ASN B CA 1
ATOM 7680 C C . ASN B 1 40 ? -41.812 17.516 -24.734 1 60.25 40 ASN B C 1
ATOM 7682 O O . ASN B 1 40 ? -40.562 17.453 -24.828 1 60.25 40 ASN B O 1
ATOM 7686 N N . ARG B 1 41 ? -42.594 17.594 -25.656 1 61.41 41 ARG B N 1
ATOM 7687 C CA . ARG B 1 41 ? -42.062 17.578 -27.016 1 61.41 41 ARG B CA 1
ATOM 7688 C C . ARG B 1 41 ? -41.156 18.797 -27.25 1 61.41 41 ARG B C 1
ATOM 7690 O O . ARG B 1 41 ? -40.094 18.672 -27.875 1 61.41 41 ARG B O 1
ATOM 7697 N N . GLY B 1 42 ? -41.625 19.891 -26.844 1 64.56 42 GLY B N 1
ATOM 7698 C CA . GLY B 1 42 ? -40.781 21.078 -26.938 1 64.56 42 GLY B CA 1
ATOM 7699 C C . GLY B 1 42 ? -39.469 20.922 -26.188 1 64.56 42 GLY B C 1
ATOM 7700 O O . GLY B 1 42 ? -38.438 21.359 -26.688 1 64.56 42 GLY B O 1
ATOM 7701 N N . GLY B 1 43 ? -39.594 20.344 -25.031 1 60.12 43 GLY B N 1
ATOM 7702 C CA . GLY B 1 43 ? -38.406 20.109 -24.25 1 60.12 43 GLY B CA 1
ATOM 7703 C C . GLY B 1 43 ? -37.438 19.109 -24.891 1 60.12 43 GLY B C 1
ATOM 7704 O O . GLY B 1 43 ? -36.219 19.281 -24.859 1 60.12 43 GLY B O 1
ATOM 7705 N N . ILE B 1 44 ? -38.125 18.156 -25.328 1 59.75 44 ILE B N 1
ATOM 7706 C CA . ILE B 1 44 ? -37.344 17.156 -26.031 1 59.75 44 ILE B CA 1
ATOM 7707 C C . ILE B 1 44 ? -36.656 17.812 -27.234 1 59.75 44 ILE B C 1
ATOM 7709 O O . ILE B 1 44 ? -35.438 17.594 -27.438 1 59.75 44 ILE B O 1
ATOM 7713 N N . GLN B 1 45 ? -37.375 18.562 -27.828 1 64.06 45 GLN B N 1
ATOM 7714 C CA . GLN B 1 45 ? -36.781 19.25 -28.969 1 64.06 45 GLN B CA 1
ATOM 7715 C C . GLN B 1 45 ? -35.625 20.156 -28.516 1 64.06 45 GLN B C 1
ATOM 7717 O O . GLN B 1 45 ? -34.594 20.234 -29.203 1 64.06 45 GLN B O 1
ATOM 7722 N N . ALA B 1 46 ? -35.719 20.734 -27.484 1 65.12 46 ALA B N 1
ATOM 7723 C CA . ALA B 1 46 ? -34.688 21.625 -26.984 1 65.12 46 ALA B CA 1
ATOM 7724 C C . ALA B 1 46 ? -33.438 20.859 -26.594 1 65.12 46 ALA B C 1
ATOM 7726 O O . ALA B 1 46 ? -32.312 21.328 -26.859 1 65.12 46 ALA B O 1
ATOM 7727 N N . ILE B 1 47 ? -33.719 19.812 -25.984 1 58.28 47 ILE B N 1
ATOM 7728 C CA . ILE B 1 47 ? -32.531 19.031 -25.594 1 58.28 47 ILE B CA 1
ATOM 7729 C C . ILE B 1 47 ? -31.844 18.5 -26.844 1 58.28 47 ILE B C 1
ATOM 7731 O O . ILE B 1 47 ? -30.609 18.469 -26.922 1 58.28 47 ILE B O 1
ATOM 7735 N N . ILE B 1 48 ? -32.688 18.109 -27.688 1 60.25 48 ILE B N 1
ATOM 7736 C CA . ILE B 1 48 ? -32.125 17.641 -28.938 1 60.25 48 ILE B CA 1
ATOM 7737 C C . ILE B 1 48 ? -31.344 18.781 -29.609 1 60.25 48 ILE B C 1
ATOM 7739 O O . ILE B 1 48 ? -30.234 18.578 -30.094 1 60.25 48 ILE B O 1
ATOM 7743 N N . ASP B 1 49 ? -31.828 19.828 -29.531 1 65.88 49 ASP B N 1
ATOM 7744 C CA . ASP B 1 49 ? -31.156 21 -30.094 1 65.88 49 ASP B CA 1
ATOM 7745 C C . ASP B 1 49 ? -29.844 21.281 -29.375 1 65.88 49 ASP B C 1
ATOM 7747 O O . ASP B 1 49 ? -28.844 21.609 -30 1 65.88 49 ASP B O 1
ATOM 7751 N N . LYS B 1 50 ? -29.812 21.062 -28.188 1 62.75 50 LYS B N 1
ATOM 7752 C CA . LYS B 1 50 ? -28.609 21.312 -27.406 1 62.75 50 LYS B CA 1
ATOM 7753 C C . LYS B 1 50 ? -27.578 20.188 -27.609 1 62.75 50 LYS B C 1
ATOM 7755 O O . LYS B 1 50 ? -26.375 20.438 -27.625 1 62.75 50 LYS B O 1
ATOM 7760 N N . ALA B 1 51 ? -28.281 19.156 -27.547 1 56.88 51 ALA B N 1
ATOM 7761 C CA . ALA B 1 51 ? -27.375 18.062 -27.891 1 56.88 51 ALA B CA 1
ATOM 7762 C C . ALA B 1 51 ? -26.766 18.266 -29.281 1 56.88 51 ALA B C 1
ATOM 7764 O O . ALA B 1 51 ? -25.578 18.031 -29.484 1 56.88 51 ALA B O 1
ATOM 7765 N N . LEU B 1 52 ? -27.531 18.719 -30.109 1 62.19 52 LEU B N 1
ATOM 7766 C CA . LEU B 1 52 ? -27.031 19.016 -31.453 1 62.19 52 LEU B CA 1
ATOM 7767 C C . LEU B 1 52 ? -26.062 20.203 -31.422 1 62.19 52 LEU B C 1
ATOM 7769 O O . LEU B 1 52 ? -25.094 20.234 -32.188 1 62.19 52 LEU B O 1
ATOM 7773 N N . ASP B 1 53 ? -26.344 20.984 -30.625 1 62.31 53 ASP B N 1
ATOM 7774 C CA . ASP B 1 53 ? -25.422 22.109 -30.438 1 62.31 53 ASP B CA 1
ATOM 7775 C C . ASP B 1 53 ? -24.109 21.625 -29.812 1 62.31 53 ASP B C 1
ATOM 7777 O O . ASP B 1 53 ? -23.031 22.078 -30.219 1 62.31 53 ASP B O 1
ATOM 7781 N N . TRP B 1 54 ? -24.281 20.797 -28.875 1 53.88 54 TRP B N 1
ATOM 7782 C CA . TRP B 1 54 ? -23.094 20.219 -28.266 1 53.88 54 TRP B CA 1
ATOM 7783 C C . TRP B 1 54 ? -22.312 19.406 -29.281 1 53.88 54 TRP B C 1
ATOM 7785 O O . TRP B 1 54 ? -21.078 19.469 -29.312 1 53.88 54 TRP B O 1
ATOM 7795 N N . GLU B 1 55 ? -23.031 18.719 -29.984 1 55.31 55 GLU B N 1
ATOM 7796 C CA . GLU B 1 55 ? -22.375 18.031 -31.094 1 55.31 55 GLU B CA 1
ATOM 7797 C C . GLU B 1 55 ? -21.594 19.016 -31.953 1 55.31 55 GLU B C 1
ATOM 7799 O O . GLU B 1 55 ? -20.453 18.719 -32.344 1 55.31 55 GLU B O 1
ATOM 7804 N N . ARG B 1 56 ? -22.156 20.016 -32.219 1 58.62 56 ARG B N 1
ATOM 7805 C CA . ARG B 1 56 ? -21.5 21.047 -33 1 58.62 56 ARG B CA 1
ATOM 7806 C C . ARG B 1 56 ? -20.25 21.578 -32.312 1 58.62 56 ARG B C 1
ATOM 7808 O O . ARG B 1 56 ? -19.219 21.828 -32.938 1 58.62 56 ARG B O 1
ATOM 7815 N N . ARG B 1 57 ? -20.344 21.625 -30.984 1 49.22 57 ARG B N 1
ATOM 7816 C CA . ARG B 1 57 ? -19.266 22.266 -30.25 1 49.22 57 ARG B CA 1
ATOM 7817 C C . ARG B 1 57 ? -18.188 21.25 -29.875 1 49.22 57 ARG B C 1
ATOM 7819 O O . ARG B 1 57 ? -17 21.594 -29.859 1 49.22 57 ARG B O 1
ATOM 7826 N N . SER B 1 58 ? -18.734 20.266 -29.469 1 44.12 58 SER B N 1
ATOM 7827 C CA . SER B 1 58 ? -17.75 19.312 -28.953 1 44.12 58 SER B CA 1
ATOM 7828 C C . SER B 1 58 ? -17.156 18.469 -30.078 1 44.12 58 SER B C 1
ATOM 7830 O O . SER B 1 58 ? -16.078 17.906 -29.938 1 44.12 58 SER B O 1
ATOM 7832 N N . GLY B 1 59 ? -17.656 18.547 -31.125 1 47.59 59 GLY B N 1
ATOM 7833 C CA . GLY B 1 59 ? -17.281 17.75 -32.281 1 47.59 59 GLY B CA 1
ATOM 7834 C C . GLY B 1 59 ? -17.688 16.297 -32.156 1 47.59 59 GLY B C 1
ATOM 7835 O O . GLY B 1 59 ? -17.344 15.477 -33 1 47.59 59 GLY B O 1
ATOM 7836 N N . ALA B 1 60 ? -18.312 16.062 -31.188 1 43.81 60 ALA B N 1
ATOM 7837 C CA . ALA B 1 60 ? -18.781 14.703 -30.984 1 43.81 60 ALA B CA 1
ATOM 7838 C C . ALA B 1 60 ? -20.203 14.523 -31.516 1 43.81 60 ALA B C 1
ATOM 7840 O O . ALA B 1 60 ? -20.969 15.492 -31.594 1 43.81 60 ALA B O 1
ATOM 7841 N N . ILE B 1 61 ? -20.453 13.656 -32.25 1 48.22 61 ILE B N 1
ATOM 7842 C CA . ILE B 1 61 ? -21.75 13.531 -32.875 1 48.22 61 ILE B CA 1
ATOM 7843 C C . ILE B 1 61 ? -22.734 12.836 -31.953 1 48.22 61 ILE B C 1
ATOM 7845 O O . ILE B 1 61 ? -22.422 11.781 -31.391 1 48.22 61 ILE B O 1
ATOM 7849 N N . VAL B 1 62 ? -23.703 13.391 -31.641 1 47.94 62 VAL B N 1
ATOM 7850 C CA . VAL B 1 62 ? -24.812 12.945 -30.812 1 47.94 62 VAL B CA 1
ATOM 7851 C C . VAL B 1 62 ? -25.609 11.859 -31.531 1 47.94 62 VAL B C 1
ATOM 7853 O O . VAL B 1 62 ? -26.172 12.109 -32.594 1 47.94 62 VAL B O 1
ATOM 7856 N N . GLU B 1 63 ? -25.391 10.57 -31.234 1 45.62 63 GLU B N 1
ATOM 7857 C CA . GLU B 1 63 ? -26.078 9.453 -31.859 1 45.62 63 GLU B CA 1
ATOM 7858 C C . GLU B 1 63 ? -27.484 9.289 -31.312 1 45.62 63 GLU B C 1
ATOM 7860 O O . GLU B 1 63 ? -27.672 8.953 -30.141 1 45.62 63 GLU B O 1
ATOM 7865 N N . ALA B 1 64 ? -28.344 9.695 -31.906 1 48.31 64 ALA B N 1
ATOM 7866 C CA . ALA B 1 64 ? -29.766 9.711 -31.531 1 48.31 64 ALA B CA 1
ATOM 7867 C C . ALA B 1 64 ? -30.25 8.312 -31.203 1 48.31 64 ALA B C 1
ATOM 7869 O O . ALA B 1 64 ? -31.188 8.141 -30.406 1 48.31 64 ALA B O 1
ATOM 7870 N N . GLU B 1 65 ? -29.594 7.297 -31.719 1 45.69 65 GLU B N 1
ATOM 7871 C CA . GLU B 1 65 ? -30.078 5.934 -31.531 1 45.69 65 GLU B CA 1
ATOM 7872 C C . GLU B 1 65 ? -29.828 5.441 -30.109 1 45.69 65 GLU B C 1
ATOM 7874 O O . GLU B 1 65 ? -30.516 4.551 -29.625 1 45.69 65 GLU B O 1
ATOM 7879 N N . LYS B 1 66 ? -28.797 6.066 -29.562 1 45.88 66 LYS B N 1
ATOM 7880 C CA . LYS B 1 66 ? -28.453 5.707 -28.203 1 45.88 66 LYS B CA 1
ATOM 7881 C C . LYS B 1 66 ? -29.234 6.555 -27.188 1 45.88 66 LYS B C 1
ATOM 7883 O O . LYS B 1 66 ? -29.016 6.438 -25.984 1 45.88 66 LYS B O 1
ATOM 7888 N N . MET B 1 67 ? -29.953 7.312 -27.844 1 46.31 67 MET B N 1
ATOM 7889 C CA . MET B 1 67 ? -30.625 8.258 -26.953 1 46.31 67 MET B CA 1
ATOM 7890 C C . MET B 1 67 ? -31.953 7.672 -26.453 1 46.31 67 MET B C 1
ATOM 7892 O O . MET B 1 67 ? -32.75 7.137 -27.234 1 46.31 67 MET B O 1
ATOM 7896 N N . THR B 1 68 ? -31.969 7.289 -25.25 1 51.06 68 THR B N 1
ATOM 7897 C CA . THR B 1 68 ? -33.25 6.961 -24.641 1 51.06 68 THR B CA 1
ATOM 7898 C C . THR B 1 68 ? -33.844 8.18 -23.953 1 51.06 68 THR B C 1
ATOM 7900 O O . THR B 1 68 ? -33.156 8.906 -23.25 1 51.06 68 THR B O 1
ATOM 7903 N N . MET B 1 69 ? -34.938 8.508 -24.562 1 52.59 69 MET B N 1
ATOM 7904 C CA . MET B 1 69 ? -35.625 9.625 -23.938 1 52.59 69 MET B CA 1
ATOM 7905 C C . MET B 1 69 ? -36.844 9.133 -23.141 1 52.59 69 MET B C 1
ATOM 7907 O O . MET B 1 69 ? -37.625 8.344 -23.625 1 52.59 69 MET B O 1
ATOM 7911 N N . ILE B 1 70 ? -36.812 9.391 -21.984 1 53.84 70 ILE B N 1
ATOM 7912 C CA . ILE B 1 70 ? -37.938 9.102 -21.109 1 53.84 70 ILE B CA 1
ATOM 7913 C C . ILE B 1 70 ? -38.625 10.406 -20.703 1 53.84 70 ILE B C 1
ATOM 7915 O O . ILE B 1 70 ? -38 11.312 -20.156 1 53.84 70 ILE B O 1
ATOM 7919 N N . HIS B 1 71 ? -39.719 10.664 -21.266 1 54.66 71 HIS B N 1
ATOM 7920 C CA . HIS B 1 71 ? -40.406 11.891 -20.844 1 54.66 71 HIS B CA 1
ATOM 7921 C C . HIS B 1 71 ? -41.594 11.578 -19.953 1 54.66 71 HIS B C 1
ATOM 7923 O O . HIS B 1 71 ? -42.312 10.609 -20.188 1 54.66 71 HIS B O 1
ATOM 7929 N N . PHE B 1 72 ? -41.781 12.219 -18.906 1 56.94 72 PHE B N 1
ATOM 7930 C CA . PHE B 1 72 ? -42.812 12.195 -17.875 1 56.94 72 PHE B CA 1
ATOM 7931 C C . PHE B 1 72 ? -43.75 13.391 -18.016 1 56.94 72 PHE B C 1
ATOM 7933 O O . PHE B 1 72 ? -43.281 14.516 -18.219 1 56.94 72 PHE B O 1
ATOM 7940 N N . THR B 1 73 ? -45.094 13.016 -18.234 1 55.31 73 THR B N 1
ATOM 7941 C CA . THR B 1 73 ? -46.094 14.086 -18.234 1 55.31 73 THR B CA 1
ATOM 7942 C C . THR B 1 73 ? -46.844 14.133 -16.906 1 55.31 73 THR B C 1
ATOM 7944 O O . THR B 1 73 ? -47.188 13.086 -16.344 1 55.31 73 THR B O 1
ATOM 7947 N N . ARG B 1 74 ? -46.969 15.094 -16.297 1 53.38 74 ARG B N 1
ATOM 7948 C CA . ARG B 1 74 ? -47.656 15.281 -15.031 1 53.38 74 ARG B CA 1
ATOM 7949 C C . ARG B 1 74 ? -49.156 15.055 -15.195 1 53.38 74 ARG B C 1
ATOM 7951 O O . ARG B 1 74 ? -49.844 14.578 -14.281 1 53.38 74 ARG B O 1
ATOM 7958 N N . TYR B 1 75 ? -49.875 15.547 -16.219 1 53.28 75 TYR B N 1
ATOM 7959 C CA . TYR B 1 75 ? -51.312 15.375 -16.391 1 53.28 75 TYR B CA 1
ATOM 7960 C C . TYR B 1 75 ? -51.625 14.195 -17.312 1 53.28 75 TYR B C 1
ATOM 7962 O O . TYR B 1 75 ? -50.875 13.922 -18.25 1 53.28 75 TYR B O 1
ATOM 7970 N N . THR B 1 76 ? -52.469 13.094 -16.891 1 44.97 76 THR B N 1
ATOM 7971 C CA . THR B 1 76 ? -52.875 11.844 -17.516 1 44.97 76 THR B CA 1
ATOM 7972 C C . THR B 1 76 ? -53.344 12.078 -18.953 1 44.97 76 THR B C 1
ATOM 7974 O O . THR B 1 76 ? -53.688 11.133 -19.656 1 44.97 76 THR B O 1
ATOM 7977 N N . GLY B 1 77 ? -53.5 13.234 -19.453 1 41.22 77 GLY B N 1
ATOM 7978 C CA . GLY B 1 77 ? -54.344 13.312 -20.641 1 41.22 77 GLY B CA 1
ATOM 7979 C C . GLY B 1 77 ? -53.844 12.438 -21.766 1 41.22 77 GLY B C 1
ATOM 7980 O O . GLY B 1 77 ? -52.844 11.727 -21.625 1 41.22 77 GLY B O 1
ATOM 7981 N N . ARG B 1 78 ? -54.25 12.953 -22.969 1 39.88 78 ARG B N 1
ATOM 7982 C CA . ARG B 1 78 ? -54.438 12.398 -24.312 1 39.88 78 ARG B CA 1
ATOM 7983 C C . ARG B 1 78 ? -53.094 11.875 -24.859 1 39.88 78 ARG B C 1
ATOM 7985 O O . ARG B 1 78 ? -52.031 12.438 -24.578 1 39.88 78 ARG B O 1
ATOM 7992 N N . ILE B 1 79 ? -53.062 10.492 -24.984 1 40.84 79 ILE B N 1
ATOM 7993 C CA . ILE B 1 79 ? -52.062 9.797 -25.781 1 40.84 79 ILE B CA 1
ATOM 7994 C C . ILE B 1 79 ? -51.656 10.664 -26.969 1 40.84 79 ILE B C 1
ATOM 7996 O O . ILE B 1 79 ? -52.5 11.117 -27.734 1 40.84 79 ILE B O 1
ATOM 8000 N N . ASP B 1 80 ? -50.812 11.688 -26.672 1 40.72 80 ASP B N 1
ATOM 8001 C CA . ASP B 1 80 ? -50.469 12.406 -27.906 1 40.72 80 ASP B CA 1
ATOM 8002 C C . ASP B 1 80 ? -49.812 11.477 -28.922 1 40.72 80 ASP B C 1
ATOM 8004 O O . ASP B 1 80 ? -48.844 10.781 -28.625 1 40.72 80 ASP B O 1
ATOM 8008 N N . SER B 1 81 ? -50.812 10.977 -29.781 1 42.97 81 SER B N 1
ATOM 8009 C CA . SER B 1 81 ? -50.656 10.086 -30.922 1 42.97 81 SER B CA 1
ATOM 8010 C C . SER B 1 81 ? -49.531 10.555 -31.859 1 42.97 81 SER B C 1
ATOM 8012 O O . SER B 1 81 ? -49.25 9.914 -32.875 1 42.97 81 SER B O 1
ATOM 8014 N N . GLU B 1 82 ? -48.969 11.773 -31.422 1 46.12 82 GLU B N 1
ATOM 8015 C CA . GLU B 1 82 ? -48.094 12.328 -32.469 1 46.12 82 GLU B CA 1
ATOM 8016 C C . GLU B 1 82 ? -46.656 11.836 -32.281 1 46.12 82 GLU B C 1
ATOM 8018 O O . GLU B 1 82 ? -46.156 11.797 -31.172 1 46.12 82 GLU B O 1
ATOM 8023 N N . PHE B 1 83 ? -46.125 11.047 -33.188 1 45.88 83 PHE B N 1
ATOM 8024 C CA . PHE B 1 83 ? -44.812 10.398 -33.219 1 45.88 83 PHE B CA 1
ATOM 8025 C C . PHE B 1 83 ? -43.688 11.43 -33.219 1 45.88 83 PHE B C 1
ATOM 8027 O O . PHE B 1 83 ? -43.875 12.562 -33.656 1 45.88 83 PHE B O 1
ATOM 8034 N N . PHE B 1 84 ? -42.75 11.43 -32.312 1 47.72 84 PHE B N 1
ATOM 8035 C CA . PHE B 1 84 ? -41.562 12.273 -32.375 1 47.72 84 PHE B CA 1
ATOM 8036 C C . PHE B 1 84 ? -40.5 11.672 -33.281 1 47.72 84 PHE B C 1
ATOM 8038 O O . PHE B 1 84 ? -40.469 10.453 -33.469 1 47.72 84 PHE B O 1
ATOM 8045 N N . THR B 1 85 ? -40.094 12.656 -33.969 1 49.62 85 THR B N 1
ATOM 8046 C CA . THR B 1 85 ? -39 12.266 -34.875 1 49.62 85 THR B CA 1
ATOM 8047 C C . THR B 1 85 ? -37.656 12.805 -34.406 1 49.62 85 THR B C 1
ATOM 8049 O O . THR B 1 85 ? -37.594 13.945 -33.938 1 49.62 85 THR B O 1
ATOM 8052 N N . ILE B 1 86 ? -36.75 12.141 -34.062 1 47.31 86 ILE B N 1
ATOM 8053 C CA . ILE B 1 86 ? -35.406 12.633 -33.812 1 47.31 86 ILE B CA 1
ATOM 8054 C C . ILE B 1 86 ? -34.531 12.258 -35 1 47.31 86 ILE B C 1
ATOM 8056 O O . ILE B 1 86 ? -34.375 11.078 -35.344 1 47.31 86 ILE B O 1
ATOM 8060 N N . LYS B 1 87 ? -33.938 13.289 -35.594 1 50.62 87 LYS B N 1
ATOM 8061 C CA . LYS B 1 87 ? -33.219 13.234 -36.875 1 50.62 87 LYS B CA 1
ATOM 8062 C C . LYS B 1 87 ? -34 12.406 -37.906 1 50.62 87 LYS B C 1
ATOM 8064 O O . LYS B 1 87 ? -33.406 11.594 -38.625 1 50.62 87 LYS B O 1
ATOM 8069 N N . GLY B 1 88 ? -35.438 12.422 -37.812 1 53.09 88 GLY B N 1
ATOM 8070 C CA . GLY B 1 88 ? -36.438 11.875 -38.75 1 53.09 88 GLY B CA 1
ATOM 8071 C C . GLY B 1 88 ? -36.938 10.508 -38.312 1 53.09 88 GLY B C 1
ATOM 8072 O O . GLY B 1 88 ? -37.75 9.891 -39.031 1 53.09 88 GLY B O 1
ATOM 8073 N N . LYS B 1 89 ? -36.375 9.805 -37.5 1 47.31 89 LYS B N 1
ATOM 8074 C CA . LYS B 1 89 ? -36.875 8.516 -37.031 1 47.31 89 LYS B CA 1
ATOM 8075 C C . LYS B 1 89 ? -37.969 8.703 -35.969 1 47.31 89 LYS B C 1
ATOM 8077 O O . LYS B 1 89 ? -37.812 9.516 -35.062 1 47.31 89 LYS B O 1
ATOM 8082 N N . MET B 1 90 ? -39.031 8.055 -36.25 1 46.66 90 MET B N 1
ATOM 8083 C CA . MET B 1 90 ? -40.188 8.188 -35.406 1 46.66 90 MET B CA 1
ATOM 8084 C C . MET B 1 90 ? -40 7.434 -34.094 1 46.66 90 MET B C 1
ATOM 8086 O O . MET B 1 90 ? -39.531 6.289 -34.062 1 46.66 90 MET B O 1
ATOM 8090 N N . VAL B 1 91 ? -40.062 7.84 -33.062 1 45.62 91 VAL B N 1
ATOM 8091 C CA . VAL B 1 91 ? -40 7.301 -31.719 1 45.62 91 VAL B CA 1
ATOM 8092 C C . VAL B 1 91 ? -41.375 6.855 -31.266 1 45.62 91 VAL B C 1
ATOM 8094 O O . VAL B 1 91 ? -42.312 7.664 -31.203 1 45.62 91 VAL B O 1
ATOM 8097 N N . VAL B 1 92 ? -41.812 5.434 -31.391 1 44.28 92 VAL B N 1
ATOM 8098 C CA . VAL B 1 92 ? -43.156 4.957 -31.062 1 44.28 92 VAL B CA 1
ATOM 8099 C C . VAL B 1 92 ? -43.188 4.484 -29.609 1 44.28 92 VAL B C 1
ATOM 8101 O O . VAL B 1 92 ? -42.219 3.877 -29.125 1 44.28 92 VAL B O 1
ATOM 8104 N N . PRO B 1 93 ? -44.25 4.641 -28.906 1 38.06 93 PRO B N 1
ATOM 8105 C CA . PRO B 1 93 ? -44.469 4.297 -27.5 1 38.06 93 PRO B CA 1
ATOM 8106 C C . PRO B 1 93 ? -44.688 2.805 -27.281 1 38.06 93 PRO B C 1
ATOM 8108 O O . PRO B 1 93 ? -45.375 2.16 -28.078 1 38.06 93 PRO B O 1
ATOM 8111 N N . ARG B 1 94 ? -43.969 1.841 -27 1 37.28 94 ARG B N 1
ATOM 8112 C CA . ARG B 1 94 ? -44.344 0.472 -26.672 1 37.28 94 ARG B CA 1
ATOM 8113 C C . ARG B 1 94 ? -44.938 0.392 -25.266 1 37.28 94 ARG B C 1
ATOM 8115 O O . ARG B 1 94 ? -44.562 1.17 -24.391 1 37.28 94 ARG B O 1
ATOM 8122 N N . ASP B 1 95 ? -46.094 -0.401 -25.047 1 30.73 95 ASP B N 1
ATOM 8123 C CA . ASP B 1 95 ? -46.844 -0.51 -23.812 1 30.73 95 ASP B CA 1
ATOM 8124 C C . ASP B 1 95 ? -46.062 -1.301 -22.766 1 30.73 95 ASP B C 1
ATOM 8126 O O . ASP B 1 95 ? -46.5 -1.434 -21.625 1 30.73 95 ASP B O 1
ATOM 8130 N N . GLN B 1 96 ? -45 -1.635 -22.703 1 30.47 96 GLN B N 1
ATOM 8131 C CA . GLN B 1 96 ? -44.531 -2.439 -21.594 1 30.47 96 GLN B CA 1
ATOM 8132 C C . GLN B 1 96 ? -44.875 -1.805 -20.25 1 30.47 96 GLN B C 1
ATOM 8134 O O . GLN B 1 96 ? -44.812 -0.583 -20.109 1 30.47 96 GLN B O 1
ATOM 8139 N N . ILE B 1 97 ? -45.906 -2.643 -19.547 1 23.95 97 ILE B N 1
ATOM 8140 C CA . ILE B 1 97 ? -46.344 -2.107 -18.25 1 23.95 97 ILE B CA 1
ATOM 8141 C C . ILE B 1 97 ? -45.156 -2.088 -17.297 1 23.95 97 ILE B C 1
ATOM 8143 O O . ILE B 1 97 ? -44.562 -3.135 -17 1 23.95 97 ILE B O 1
ATOM 8147 N N . LYS B 1 98 ? -44.281 -1.537 -17.531 1 26.91 98 LYS B N 1
ATOM 8148 C CA . LYS B 1 98 ? -43.188 -1.321 -16.562 1 26.91 98 LYS B CA 1
ATOM 8149 C C . LYS B 1 98 ? -43.719 -0.649 -15.297 1 26.91 98 LYS B C 1
ATOM 8151 O O . LYS B 1 98 ? -44.406 0.373 -15.367 1 26.91 98 LYS B O 1
ATOM 8156 N N . LEU B 1 99 ? -44.281 -1.722 -14.375 1 24.66 99 LEU B N 1
ATOM 8157 C CA . LEU B 1 99 ? -44.75 -1.112 -13.141 1 24.66 99 LEU B CA 1
ATOM 8158 C C . LEU B 1 99 ? -43.656 -0.256 -12.5 1 24.66 99 LEU B C 1
ATOM 8160 O O . LEU B 1 99 ? -42.562 -0.726 -12.281 1 24.66 99 LEU B O 1
ATOM 8164 N N . LEU B 1 100 ? -43.594 0.776 -12.891 1 24.86 100 LEU B N 1
ATOM 8165 C CA . LEU B 1 100 ? -42.812 1.825 -12.266 1 24.86 100 LEU B CA 1
ATOM 8166 C C . LEU B 1 100 ? -43.25 2.049 -10.82 1 24.86 100 LEU B C 1
ATOM 8168 O O . LEU B 1 100 ? -44.375 2.457 -10.57 1 24.86 100 LEU B O 1
ATOM 8172 N N . VAL B 1 101 ? -43.031 0.988 -9.992 1 26.02 101 VAL B N 1
ATOM 8173 C CA . VAL B 1 101 ? -43.375 1.335 -8.617 1 26.02 101 VAL B CA 1
ATOM 8174 C C . VAL B 1 101 ? -42.562 2.557 -8.172 1 26.02 101 VAL B C 1
ATOM 8176 O O . VAL B 1 101 ? -41.344 2.561 -8.25 1 26.02 101 VAL B O 1
ATOM 8179 N N . GLN B 1 102 ? -43.125 3.613 -8.336 1 25.59 102 GLN B N 1
ATOM 8180 C CA . GLN B 1 102 ? -42.562 4.879 -7.859 1 25.59 102 GLN B CA 1
ATOM 8181 C C . GLN B 1 102 ? -42.469 4.906 -6.336 1 25.59 102 GLN B C 1
ATOM 8183 O O . GLN B 1 102 ? -43.5 4.938 -5.652 1 25.59 102 GLN B O 1
ATOM 8188 N N . PRO B 1 103 ? -41.406 4.277 -5.777 1 29.7 103 PRO B N 1
ATOM 8189 C CA . PRO B 1 103 ? -41.344 4.469 -4.328 1 29.7 103 PRO B CA 1
ATOM 8190 C C . PRO B 1 103 ? -41.531 5.926 -3.914 1 29.7 103 PRO B C 1
ATOM 8192 O O . PRO B 1 103 ? -41.125 6.836 -4.641 1 29.7 103 PRO B O 1
ATOM 8195 N N . ASP B 1 104 ? -42.625 6.203 -3.422 1 29.08 104 ASP B N 1
ATOM 8196 C CA . ASP B 1 104 ? -42.781 7.496 -2.766 1 29.08 104 ASP B CA 1
ATOM 8197 C C . ASP B 1 104 ? -41.594 7.828 -1.893 1 29.08 104 ASP B C 1
ATOM 8199 O O . ASP B 1 104 ? -41.156 7.004 -1.087 1 29.08 104 ASP B O 1
ATOM 8203 N N . SER B 1 105 ? -40.688 8.484 -2.357 1 34.44 105 SER B N 1
ATOM 8204 C CA . SER B 1 105 ? -39.438 9.016 -1.77 1 34.44 105 SER B CA 1
ATOM 8205 C C . SER B 1 105 ? -39.75 9.727 -0.45 1 34.44 105 SER B C 1
ATOM 8207 O O . SER B 1 105 ? -38.969 10.609 -0.039 1 34.44 105 SER B O 1
ATOM 8209 N N . LEU B 1 106 ? -41.031 9.633 0.054 1 30.22 106 LEU B N 1
ATOM 8210 C CA . LEU B 1 106 ? -41.188 10.422 1.277 1 30.22 106 LEU B CA 1
ATOM 8211 C C . LEU B 1 106 ? -40.312 9.82 2.396 1 30.22 106 LEU B C 1
ATOM 8213 O O . LEU B 1 106 ? -40.375 8.617 2.629 1 30.22 106 LEU B O 1
ATOM 8217 N N . LEU B 1 107 ? -39.406 10.562 2.785 1 38.94 107 LEU B N 1
ATOM 8218 C CA . LEU B 1 107 ? -38.562 10.258 3.932 1 38.94 107 LEU B CA 1
ATOM 8219 C C . LEU B 1 107 ? -39.344 10.32 5.23 1 38.94 107 LEU B C 1
ATOM 8221 O O . LEU B 1 107 ? -40.125 11.258 5.438 1 38.94 107 LEU B O 1
ATOM 8225 N N . GLN B 1 108 ? -39.844 9.273 5.77 1 38.31 108 GLN B N 1
ATOM 8226 C CA . GLN B 1 108 ? -40.406 9.305 7.113 1 38.31 108 GLN B CA 1
ATOM 8227 C C . GLN B 1 108 ? -39.312 9.141 8.172 1 38.31 108 GLN B C 1
ATOM 8229 O O . GLN B 1 108 ? -38.406 8.336 8.008 1 38.31 108 GLN B O 1
ATOM 8234 N N . PRO B 1 109 ? -39.344 10.094 9.109 1 41.5 109 PRO B N 1
ATOM 8235 C CA . PRO B 1 109 ? -38.438 9.906 10.242 1 41.5 109 PRO B CA 1
ATOM 8236 C C . PRO B 1 109 ? -38.625 8.555 10.93 1 41.5 109 PRO B C 1
ATOM 8238 O O . PRO B 1 109 ? -39.75 8.039 11 1 41.5 109 PRO B O 1
ATOM 8241 N N . SER B 1 110 ? -37.719 7.703 10.953 1 48.72 110 SER B N 1
ATOM 8242 C CA . SER B 1 110 ? -37.781 6.406 11.617 1 48.72 110 SER B CA 1
ATOM 8243 C C . SER B 1 110 ? -36.906 6.363 12.859 1 48.72 110 SER B C 1
ATOM 8245 O O . SER B 1 110 ? -35.938 7.102 12.953 1 48.72 110 SER B O 1
ATOM 8247 N N . ASN B 1 111 ? -37.594 5.938 13.961 1 46.31 111 ASN B N 1
ATOM 8248 C CA . ASN B 1 111 ? -36.812 5.652 15.164 1 46.31 111 ASN B CA 1
ATOM 8249 C C . ASN B 1 111 ? -36.125 4.297 15.07 1 46.31 111 ASN B C 1
ATOM 8251 O O . ASN B 1 111 ? -36.719 3.314 14.633 1 46.31 111 ASN B O 1
ATOM 8255 N N . ILE B 1 112 ? -34.844 4.25 15.344 1 51.19 112 ILE B N 1
ATOM 8256 C CA . ILE B 1 112 ? -34.031 3.031 15.25 1 51.19 112 ILE B CA 1
ATOM 8257 C C . ILE B 1 112 ? -34.188 2.219 16.531 1 51.19 112 ILE B C 1
ATOM 8259 O O . ILE B 1 112 ? -33.969 2.736 17.625 1 51.19 112 ILE B O 1
ATOM 8263 N N . HIS B 1 113 ? -34.812 1.039 16.5 1 46.5 113 HIS B N 1
ATOM 8264 C CA . HIS B 1 113 ? -34.969 0.169 17.656 1 46.5 113 HIS B CA 1
ATOM 8265 C C . HIS B 1 113 ? -33.781 -0.781 17.797 1 46.5 113 HIS B C 1
ATOM 8267 O O . HIS B 1 113 ? -33.5 -1.246 18.906 1 46.5 113 HIS B O 1
ATOM 8273 N N . LYS B 1 114 ? -33.219 -1.238 16.719 1 48.44 114 LYS B N 1
ATOM 8274 C CA . LYS B 1 114 ? -32.062 -2.145 16.75 1 48.44 114 LYS B CA 1
ATOM 8275 C C . LYS B 1 114 ? -30.969 -1.687 15.789 1 48.44 114 LYS B C 1
ATOM 8277 O O . LYS B 1 114 ? -31.25 -1.383 14.625 1 48.44 114 LYS B O 1
ATOM 8282 N N . HIS B 1 115 ? -29.828 -1.49 16.516 1 51.59 115 HIS B N 1
ATOM 8283 C CA . HIS B 1 115 ? -28.688 -1.047 15.711 1 51.59 115 HIS B CA 1
ATOM 8284 C C . HIS B 1 115 ? -27.938 -2.232 15.117 1 51.59 115 HIS B C 1
ATOM 8286 O O . HIS B 1 115 ? -27.875 -3.307 15.727 1 51.59 115 HIS B O 1
ATOM 8292 N N . GLY B 1 116 ? -27.672 -2.141 13.805 1 54.34 116 GLY B N 1
ATOM 8293 C CA . GLY B 1 116 ? -27 -3.166 13.023 1 54.34 116 GLY B CA 1
ATOM 8294 C C . GLY B 1 116 ? -25.516 -3.252 13.305 1 54.34 116 GLY B C 1
ATOM 8295 O O . GLY B 1 116 ? -24.719 -3.525 12.406 1 54.34 116 GLY B O 1
ATOM 8296 N N . ASP B 1 117 ? -25.094 -2.891 14.492 1 51.84 117 ASP B N 1
ATOM 8297 C CA . ASP B 1 117 ? -23.656 -2.715 14.656 1 51.84 117 ASP B CA 1
ATOM 8298 C C . ASP B 1 117 ? -22.922 -4.031 14.43 1 51.84 117 ASP B C 1
ATOM 8300 O O . ASP B 1 117 ? -21.812 -4.043 13.891 1 51.84 117 ASP B O 1
ATOM 8304 N N . ILE B 1 118 ? -23.5 -5.117 14.945 1 57.94 118 ILE B N 1
ATOM 8305 C CA . ILE B 1 118 ? -22.812 -6.391 14.758 1 57.94 118 ILE B CA 1
ATOM 8306 C C . ILE B 1 118 ? -23.484 -7.18 13.641 1 57.94 118 ILE B C 1
ATOM 8308 O O . ILE B 1 118 ? -22.828 -7.688 12.734 1 57.94 118 ILE B O 1
ATOM 8312 N N . ASP B 1 119 ? -24.797 -7.102 13.734 1 66.75 119 ASP B N 1
ATOM 8313 C CA . ASP B 1 119 ? -25.547 -7.766 12.672 1 66.75 119 ASP B CA 1
ATOM 8314 C C . ASP B 1 119 ? -25.922 -6.773 11.57 1 66.75 119 ASP B C 1
ATOM 8316 O O . ASP B 1 119 ? -26.328 -5.645 11.859 1 66.75 119 ASP B O 1
ATOM 8320 N N . ASP B 1 120 ? -25.531 -6.863 10.5 1 71.5 120 ASP B N 1
ATOM 8321 C CA . ASP B 1 120 ? -25.766 -5.992 9.352 1 71.5 120 ASP B CA 1
ATOM 8322 C C . ASP B 1 120 ? -27.25 -5.793 9.109 1 71.5 120 ASP B C 1
ATOM 8324 O O . ASP B 1 120 ? -27.703 -5.797 7.961 1 71.5 120 ASP B O 1
ATOM 8328 N N . THR B 1 121 ? -28.078 -5.824 10.305 1 76.62 121 THR B N 1
ATOM 8329 C CA . THR B 1 121 ? -29.516 -5.578 10.18 1 76.62 121 THR B CA 1
ATOM 8330 C C . THR B 1 121 ? -29.984 -4.605 11.25 1 76.62 121 THR B C 1
ATOM 8332 O O . THR B 1 121 ? -29.469 -4.598 12.367 1 76.62 121 THR B O 1
ATOM 8335 N N . GLY B 1 122 ? -30.859 -3.695 10.883 1 76.62 122 GLY B N 1
ATOM 8336 C CA . GLY B 1 122 ? -31.516 -2.75 11.781 1 76.62 122 GLY B CA 1
ATOM 8337 C C . GLY B 1 122 ? -33.031 -2.754 11.664 1 76.62 122 GLY B C 1
ATOM 8338 O O . GLY B 1 122 ? -33.562 -3.111 10.617 1 76.62 122 GLY B O 1
ATOM 8339 N N . ILE B 1 123 ? -33.688 -2.561 12.789 1 76.75 123 ILE B N 1
ATOM 8340 C CA . ILE B 1 123 ? -35.156 -2.449 12.805 1 76.75 123 ILE B CA 1
ATOM 8341 C C . ILE B 1 123 ? -35.562 -1.033 13.211 1 76.75 123 ILE B C 1
ATOM 8343 O O . ILE B 1 123 ? -35.094 -0.521 14.234 1 76.75 123 ILE B O 1
ATOM 8347 N N . ASN B 1 124 ? -36.281 -0.452 12.359 1 74.88 124 ASN B N 1
ATOM 8348 C CA . ASN B 1 124 ? -36.75 0.9 12.602 1 74.88 124 ASN B CA 1
ATOM 8349 C C . ASN B 1 124 ? -38.281 0.938 12.688 1 74.88 124 ASN B C 1
ATOM 8351 O O . ASN B 1 124 ? -38.969 0.043 12.172 1 74.88 124 ASN B O 1
ATOM 8355 N N . THR B 1 125 ? -38.781 1.869 13.477 1 70.88 125 THR B N 1
ATOM 8356 C CA . THR B 1 125 ? -40.219 2.057 13.586 1 70.88 125 THR B CA 1
ATOM 8357 C C . THR B 1 125 ? -40.656 3.379 12.953 1 70.88 125 THR B C 1
ATOM 8359 O O . THR B 1 125 ? -39.938 4.375 13.047 1 70.88 125 THR B O 1
ATOM 8362 N N . SER B 1 126 ? -41.656 3.307 12.203 1 69.88 126 SER B N 1
ATOM 8363 C CA . SER B 1 126 ? -42.219 4.508 11.602 1 69.88 126 SER B CA 1
ATOM 8364 C C . SER B 1 126 ? -43.719 4.609 11.883 1 69.88 126 SER B C 1
ATOM 8366 O O . SER B 1 126 ? -44.375 3.611 12.203 1 69.88 126 SER B O 1
ATOM 8368 N N . ASN B 1 127 ? -44.188 5.879 11.898 1 66.81 127 ASN B N 1
ATOM 8369 C CA . ASN B 1 127 ? -45.625 6.113 12.078 1 66.81 127 ASN B CA 1
ATOM 8370 C C . ASN B 1 127 ? -46.375 5.891 10.789 1 66.81 127 ASN B C 1
ATOM 8372 O O . ASN B 1 127 ? -46.25 6.66 9.836 1 66.81 127 ASN B O 1
ATOM 8376 N N . SER B 1 128 ? -47.125 4.781 10.773 1 69 128 SER B N 1
ATOM 8377 C CA . SER B 1 128 ? -47.906 4.406 9.594 1 69 128 SER B CA 1
ATOM 8378 C C . SER B 1 128 ? -48.906 5.492 9.211 1 69 128 SER B C 1
ATOM 8380 O O . SER B 1 128 ? -49.25 5.648 8.039 1 69 128 SER B O 1
ATOM 8382 N N . ALA B 1 129 ? -49.344 6.23 10.219 1 66.19 129 ALA B N 1
ATOM 8383 C CA . ALA B 1 129 ? -50.344 7.258 9.969 1 66.19 129 ALA B CA 1
ATOM 8384 C C . ALA B 1 129 ? -49.75 8.414 9.164 1 66.19 129 ALA B C 1
ATOM 8386 O O . ALA B 1 129 ? -50.5 9.172 8.531 1 66.19 129 ALA B O 1
ATOM 8387 N N . SER B 1 130 ? -48.438 8.43 9.258 1 67.38 130 SER B N 1
ATOM 8388 C CA . SER B 1 130 ? -47.781 9.539 8.57 1 67.38 130 SER B CA 1
ATOM 8389 C C . SER B 1 130 ? -47.625 9.266 7.082 1 67.38 130 SER B C 1
ATOM 8391 O O . SER B 1 130 ? -47.375 10.18 6.297 1 67.38 130 SER B O 1
ATOM 8393 N N . VAL B 1 131 ? -47.781 7.953 6.742 1 65.94 131 VAL B N 1
ATOM 8394 C CA . VAL B 1 131 ? -47.688 7.602 5.328 1 65.94 131 VAL B CA 1
ATOM 8395 C C . VAL B 1 131 ? -48.969 8.039 4.602 1 65.94 131 VAL B C 1
ATOM 8397 O O . VAL B 1 131 ? -50.062 7.645 4.984 1 65.94 131 VAL B O 1
ATOM 8400 N N . LYS B 1 132 ? -48.625 8.891 3.701 1 63.69 132 LYS B N 1
ATOM 8401 C CA . LYS B 1 132 ? -49.781 9.422 2.949 1 63.69 132 LYS B CA 1
ATOM 8402 C C . LYS B 1 132 ? -49.875 8.766 1.575 1 63.69 132 LYS B C 1
ATOM 8404 O O . LYS B 1 132 ? -48.875 8.234 1.061 1 63.69 132 LYS B O 1
ATOM 8409 N N . TYR B 1 133 ? -50.938 8.586 1.056 1 59.38 133 TYR B N 1
ATOM 8410 C CA . TYR B 1 133 ? -51.281 8.297 -0.33 1 59.38 133 TYR B CA 1
ATOM 8411 C C . TYR B 1 133 ? -51.062 6.824 -0.656 1 59.38 133 TYR B C 1
ATOM 8413 O O . TYR B 1 133 ? -51.094 6.43 -1.823 1 59.38 133 TYR B O 1
ATOM 8421 N N . MET B 1 134 ? -50.469 6.121 0.239 1 66.25 134 MET B N 1
ATOM 8422 C CA . MET B 1 134 ? -50.344 4.691 -0.033 1 66.25 134 MET B CA 1
ATOM 8423 C C . MET B 1 134 ? -50.781 3.865 1.173 1 66.25 134 MET B C 1
ATOM 8425 O O . MET B 1 134 ? -50.594 4.293 2.316 1 66.25 134 MET B O 1
ATOM 8429 N N . ASP B 1 135 ? -51.469 2.773 0.778 1 63.94 135 ASP B N 1
ATOM 8430 C CA . ASP B 1 135 ? -51.75 1.785 1.812 1 63.94 135 ASP B CA 1
ATOM 8431 C C . ASP B 1 135 ? -50.562 0.834 2.01 1 63.94 135 ASP B C 1
ATOM 8433 O O . ASP B 1 135 ? -50.031 0.284 1.043 1 63.94 135 ASP B O 1
ATOM 8437 N N . LEU B 1 136 ? -50.062 0.879 3.203 1 74.38 136 LEU B N 1
ATOM 8438 C CA . LEU B 1 136 ? -48.906 0.02 3.514 1 74.38 136 LEU B CA 1
ATOM 8439 C C . LEU B 1 136 ? -49.344 -1.435 3.65 1 74.38 136 LEU B C 1
ATOM 8441 O O . LEU B 1 136 ? -50.406 -1.721 4.254 1 74.38 136 LEU B O 1
ATOM 8445 N N . ILE B 1 137 ? -48.656 -2.363 2.867 1 72.56 137 ILE B N 1
ATOM 8446 C CA . ILE B 1 137 ? -48.875 -3.801 2.982 1 72.56 137 ILE B CA 1
ATOM 8447 C C . ILE B 1 137 ? -47.719 -4.445 3.711 1 72.56 137 ILE B C 1
ATOM 8449 O O . ILE B 1 137 ? -46.562 -4.141 3.424 1 72.56 137 ILE B O 1
ATOM 8453 N N . ALA B 1 138 ? -48.062 -5.293 4.715 1 81.56 138 ALA B N 1
ATOM 8454 C CA . ALA B 1 138 ? -47.031 -6.004 5.449 1 81.56 138 ALA B CA 1
ATOM 8455 C C . ALA B 1 138 ? -46.5 -7.203 4.66 1 81.56 138 ALA B C 1
ATOM 8457 O O . ALA B 1 138 ? -47.281 -7.945 4.07 1 81.56 138 ALA B O 1
ATOM 8458 N N . VAL B 1 139 ? -45.188 -7.332 4.508 1 85 139 VAL B N 1
ATOM 8459 C CA . VAL B 1 139 ? -44.562 -8.484 3.877 1 85 139 VAL B CA 1
ATOM 8460 C C . VAL B 1 139 ? -44.219 -9.531 4.934 1 85 139 VAL B C 1
ATOM 8462 O O . VAL B 1 139 ? -43.656 -9.211 5.98 1 85 139 VAL B O 1
ATOM 8465 N N . GLU B 1 140 ? -44.625 -10.773 4.613 1 83.81 140 GLU B N 1
ATOM 8466 C CA . GLU B 1 140 ? -44.344 -11.859 5.547 1 83.81 140 GLU B CA 1
ATOM 8467 C C . GLU B 1 140 ? -42.906 -12.359 5.406 1 83.81 140 GLU B C 1
ATOM 8469 O O . GLU B 1 140 ? -42.406 -12.531 4.289 1 83.81 140 GLU B O 1
ATOM 8474 N N . LEU B 1 141 ? -42.281 -12.508 6.539 1 90.81 141 LEU B N 1
ATOM 8475 C CA . LEU B 1 141 ? -40.938 -13.078 6.566 1 90.81 141 LEU B CA 1
ATOM 8476 C C . LEU B 1 141 ? -40.969 -14.602 6.637 1 90.81 141 LEU B C 1
ATOM 8478 O O . LEU B 1 141 ? -41.688 -15.164 7.457 1 90.81 141 LEU B O 1
ATOM 8482 N N . ALA B 1 142 ? -40.281 -15.289 5.656 1 88.38 142 ALA B N 1
ATOM 8483 C CA . ALA B 1 142 ? -40.25 -16.75 5.605 1 88.38 142 ALA B CA 1
ATOM 8484 C C . ALA B 1 142 ? -38.844 -17.281 5.438 1 88.38 142 ALA B C 1
ATOM 8486 O O . ALA B 1 142 ? -38.531 -17.906 4.43 1 88.38 142 ALA B O 1
ATOM 8487 N N . PRO B 1 143 ? -38 -17.109 6.473 1 89.19 143 PRO B N 1
ATOM 8488 C CA . PRO B 1 143 ? -36.625 -17.547 6.344 1 89.19 143 PRO B CA 1
ATOM 8489 C C . PRO B 1 143 ? -36.469 -19.031 6.047 1 89.19 143 PRO B C 1
ATOM 8491 O O . PRO B 1 143 ? -35.562 -19.453 5.355 1 89.19 143 PRO B O 1
ATOM 8494 N N . GLY B 1 144 ? -37.344 -19.953 6.414 1 81.81 144 GLY B N 1
ATOM 8495 C CA . GLY B 1 144 ? -37.25 -21.391 6.23 1 81.81 144 GLY B CA 1
ATOM 8496 C C . GLY B 1 144 ? -37.406 -21.828 4.785 1 81.81 144 GLY B C 1
ATOM 8497 O O . GLY B 1 144 ? -37.031 -22.953 4.426 1 81.81 144 GLY B O 1
ATOM 8498 N N . LEU B 1 145 ? -37.781 -20.906 3.949 1 85.69 145 LEU B N 1
ATOM 8499 C CA . LEU B 1 145 ? -38.031 -21.25 2.555 1 85.69 145 LEU B CA 1
ATOM 8500 C C . LEU B 1 145 ? -36.812 -20.969 1.689 1 85.69 145 LEU B C 1
ATOM 8502 O O . LEU B 1 145 ? -36.812 -21.266 0.493 1 85.69 145 LEU B O 1
ATOM 8506 N N . ALA B 1 146 ? -35.781 -20.438 2.283 1 90.38 146 ALA B N 1
ATOM 8507 C CA . ALA B 1 146 ? -34.562 -20.219 1.55 1 90.38 146 ALA B CA 1
ATOM 8508 C C . ALA B 1 146 ? -33.75 -21.516 1.425 1 90.38 146 ALA B C 1
ATOM 8510 O O . ALA B 1 146 ? -33 -21.875 2.32 1 90.38 146 ALA B O 1
ATOM 8511 N N . THR B 1 147 ? -33.938 -22.25 0.344 1 83.38 147 THR B N 1
ATOM 8512 C CA . THR B 1 147 ? -33.25 -23.5 0.075 1 83.38 147 THR B CA 1
ATOM 8513 C C . THR B 1 147 ? -32.5 -23.438 -1.251 1 83.38 147 THR B C 1
ATOM 8515 O O . THR B 1 147 ? -32.781 -22.594 -2.1 1 83.38 147 THR B O 1
ATOM 8518 N N . VAL B 1 148 ? -31.516 -24.266 -1.274 1 79.5 148 VAL B N 1
ATOM 8519 C CA . VAL B 1 148 ? -30.734 -24.297 -2.506 1 79.5 148 VAL B CA 1
ATOM 8520 C C . VAL B 1 148 ? -31.641 -24.609 -3.691 1 79.5 148 VAL B C 1
ATOM 8522 O O . VAL B 1 148 ? -32.469 -25.5 -3.615 1 79.5 148 VAL B O 1
ATOM 8525 N N . GLY B 1 149 ? -31.531 -23.844 -4.707 1 74.31 149 GLY B N 1
ATOM 8526 C CA . GLY B 1 149 ? -32.344 -24.047 -5.902 1 74.31 149 GLY B CA 1
ATOM 8527 C C . GLY B 1 149 ? -33.562 -23.172 -5.949 1 74.31 149 GLY B C 1
ATOM 8528 O O . GLY B 1 149 ? -34.25 -23.094 -6.977 1 74.31 149 GLY B O 1
ATOM 8529 N N . THR B 1 150 ? -33.781 -22.531 -4.867 1 82.19 150 THR B N 1
ATOM 8530 C CA . THR B 1 150 ? -34.938 -21.625 -4.828 1 82.19 150 THR B CA 1
ATOM 8531 C C . THR B 1 150 ? -34.719 -20.422 -5.738 1 82.19 150 THR B C 1
ATOM 8533 O O . THR B 1 150 ? -33.656 -19.797 -5.699 1 82.19 150 THR B O 1
ATOM 8536 N N . GLU B 1 151 ? -35.719 -20.203 -6.531 1 81.75 151 GLU B N 1
ATOM 8537 C CA . GLU B 1 151 ? -35.688 -19 -7.34 1 81.75 151 GLU B CA 1
ATOM 8538 C C . GLU B 1 151 ? -36.031 -17.766 -6.504 1 81.75 151 GLU B C 1
ATOM 8540 O O . GLU B 1 151 ? -36.969 -17.766 -5.727 1 81.75 151 GLU B O 1
ATOM 8545 N N . ILE B 1 152 ? -35.25 -16.797 -6.715 1 87 152 ILE B N 1
ATOM 8546 C CA . ILE B 1 152 ? -35.438 -15.609 -5.891 1 87 152 ILE B CA 1
ATOM 8547 C C . ILE B 1 152 ? -35.656 -14.391 -6.789 1 87 152 ILE B C 1
ATOM 8549 O O . ILE B 1 152 ? -35.219 -14.391 -7.953 1 87 152 ILE B O 1
ATOM 8553 N N . LYS B 1 153 ? -36.344 -13.445 -6.156 1 82.25 153 LYS B N 1
ATOM 8554 C CA . LYS B 1 153 ? -36.5 -12.125 -6.746 1 82.25 153 LYS B CA 1
ATOM 8555 C C . LYS B 1 153 ? -35.969 -11.039 -5.82 1 82.25 153 LYS B C 1
ATOM 8557 O O . LYS B 1 153 ? -36.312 -11.008 -4.633 1 82.25 153 LYS B O 1
ATOM 8562 N N . LEU B 1 154 ? -35.094 -10.328 -6.363 1 82.62 154 LEU B N 1
ATOM 8563 C CA . LEU B 1 154 ? -34.531 -9.219 -5.613 1 82.62 154 LEU B CA 1
ATOM 8564 C C . LEU B 1 154 ? -35.062 -7.883 -6.125 1 82.62 154 LEU B C 1
ATOM 8566 O O . LEU B 1 154 ? -35 -7.605 -7.324 1 82.62 154 LEU B O 1
ATOM 8570 N N . ILE B 1 155 ? -35.594 -7.172 -5.176 1 70.19 155 ILE B N 1
ATOM 8571 C CA . ILE B 1 155 ? -36.094 -5.848 -5.523 1 70.19 155 ILE B CA 1
ATOM 8572 C C . ILE B 1 155 ? -35.281 -4.777 -4.812 1 70.19 155 ILE B C 1
ATOM 8574 O O . ILE B 1 155 ? -35.219 -4.73 -3.58 1 70.19 155 ILE B O 1
ATOM 8578 N N . GLY B 1 156 ? -34.469 -4.148 -5.469 1 70.75 156 GLY B N 1
ATOM 8579 C CA . GLY B 1 156 ? -33.625 -3.156 -4.809 1 70.75 156 GLY B CA 1
ATOM 8580 C C . GLY B 1 156 ? -33.156 -2.045 -5.734 1 70.75 156 GLY B C 1
ATOM 8581 O O . GLY B 1 156 ? -33.781 -1.814 -6.781 1 70.75 156 GLY B O 1
ATOM 8582 N N . ASN B 1 157 ? -32.281 -1.159 -5.086 1 60.41 157 ASN B N 1
ATOM 8583 C CA . ASN B 1 157 ? -31.672 -0.064 -5.828 1 60.41 157 ASN B CA 1
ATOM 8584 C C . ASN B 1 157 ? -30.344 -0.484 -6.453 1 60.41 157 ASN B C 1
ATOM 8586 O O . ASN B 1 157 ? -29.281 -0.205 -5.898 1 60.41 157 ASN B O 1
ATOM 8590 N N . ASP B 1 158 ? -30.406 -1.222 -7.496 1 59.66 158 ASP B N 1
ATOM 8591 C CA . ASP B 1 158 ? -29.188 -1.731 -8.125 1 59.66 158 ASP B CA 1
ATOM 8592 C C . ASP B 1 158 ? -28.469 -0.637 -8.922 1 59.66 158 ASP B C 1
ATOM 8594 O O . ASP B 1 158 ? -29.078 0.016 -9.766 1 59.66 158 ASP B O 1
ATOM 8598 N N . SER B 1 159 ? -27.188 -0.445 -8.633 1 51.12 159 SER B N 1
ATOM 8599 C CA . SER B 1 159 ? -26.344 0.54 -9.297 1 51.12 159 SER B CA 1
ATOM 8600 C C . SER B 1 159 ? -26.938 1.936 -9.219 1 51.12 159 SER B C 1
ATOM 8602 O O . SER B 1 159 ? -26.875 2.709 -10.18 1 51.12 159 SER B O 1
ATOM 8604 N N . GLY B 1 160 ? -27.656 2.139 -8.039 1 51.88 160 GLY B N 1
ATOM 8605 C CA . GLY B 1 160 ? -28.25 3.447 -7.828 1 51.88 160 GLY B CA 1
ATOM 8606 C C . GLY B 1 160 ? -29.609 3.59 -8.484 1 51.88 160 GLY B C 1
ATOM 8607 O O . GLY B 1 160 ? -30.266 4.625 -8.344 1 51.88 160 GLY B O 1
ATOM 8608 N N . GLU B 1 161 ? -30.016 2.494 -9.273 1 49.62 161 GLU B N 1
ATOM 8609 C CA . GLU B 1 161 ? -31.312 2.525 -9.938 1 49.62 161 GLU B CA 1
ATOM 8610 C C . GLU B 1 161 ? -32.406 1.905 -9.055 1 49.62 161 GLU B C 1
ATOM 8612 O O . GLU B 1 161 ? -32.25 0.776 -8.586 1 49.62 161 GLU B O 1
ATOM 8617 N N . SER B 1 162 ? -33.281 2.684 -8.68 1 53.25 162 SER B N 1
ATOM 8618 C CA . SER B 1 162 ? -34.312 2.236 -7.766 1 53.25 162 SER B CA 1
ATOM 8619 C C . SER B 1 162 ? -35.312 1.305 -8.469 1 53.25 162 SER B C 1
ATOM 8621 O O . SER B 1 162 ? -35.688 1.536 -9.625 1 53.25 162 SER B O 1
ATOM 8623 N N . GLY B 1 163 ? -35.688 0.239 -7.867 1 56.12 163 GLY B N 1
ATOM 8624 C CA . GLY B 1 163 ? -36.75 -0.651 -8.281 1 56.12 163 GLY B CA 1
ATOM 8625 C C . GLY B 1 163 ? -36.281 -1.755 -9.211 1 56.12 163 GLY B C 1
ATOM 8626 O O . GLY B 1 163 ? -37.031 -2.211 -10.078 1 56.12 163 GLY B O 1
ATOM 8627 N N . SER B 1 164 ? -35.031 -2 -9.266 1 61.94 164 SER B N 1
ATOM 8628 C CA . SER B 1 164 ? -34.531 -3.107 -10.055 1 61.94 164 SER B CA 1
ATOM 8629 C C . SER B 1 164 ? -34.969 -4.453 -9.484 1 61.94 164 SER B C 1
ATOM 8631 O O . SER B 1 164 ? -35.031 -4.621 -8.266 1 61.94 164 SER B O 1
ATOM 8633 N N . ILE B 1 165 ? -35.625 -5.254 -10.461 1 64.5 165 ILE B N 1
ATOM 8634 C CA . ILE B 1 165 ? -35.969 -6.617 -10.07 1 64.5 165 ILE B CA 1
ATOM 8635 C C . ILE B 1 165 ? -34.969 -7.594 -10.656 1 64.5 165 ILE B C 1
ATOM 8637 O O . ILE B 1 165 ? -34.812 -7.676 -11.875 1 64.5 165 ILE B O 1
ATOM 8641 N N . LEU B 1 166 ? -34.281 -8.18 -9.953 1 73.19 166 LEU B N 1
ATOM 8642 C CA . LEU B 1 166 ? -33.281 -9.172 -10.359 1 73.19 166 LEU B CA 1
ATOM 8643 C C . LEU B 1 166 ? -33.719 -10.57 -9.938 1 73.19 166 LEU B C 1
ATOM 8645 O O . LEU B 1 166 ? -34.438 -10.734 -8.953 1 73.19 166 LEU B O 1
ATOM 8649 N N . SER B 1 167 ? -33.406 -11.484 -10.859 1 73.81 167 SER B N 1
ATOM 8650 C CA . SER B 1 167 ? -33.75 -12.867 -10.539 1 73.81 167 SER B CA 1
ATOM 8651 C C . SER B 1 167 ? -32.469 -13.727 -10.445 1 73.81 167 SER B C 1
ATOM 8653 O O . SER B 1 167 ? -31.453 -13.383 -11.023 1 73.81 167 SER B O 1
ATOM 8655 N N . GLY B 1 168 ? -32.594 -14.656 -9.672 1 76.44 168 GLY B N 1
ATOM 8656 C CA . GLY B 1 168 ? -31.5 -15.609 -9.492 1 76.44 168 GLY B CA 1
ATOM 8657 C C . GLY B 1 168 ? -31.906 -16.828 -8.68 1 76.44 168 GLY B C 1
ATOM 8658 O O . GLY B 1 168 ? -33.062 -17 -8.359 1 76.44 168 GLY B O 1
ATOM 8659 N N . TYR B 1 169 ? -30.938 -17.719 -8.508 1 75.88 169 TYR B N 1
ATOM 8660 C CA . TYR B 1 169 ? -31.172 -18.938 -7.73 1 75.88 169 TYR B CA 1
ATOM 8661 C C . TYR B 1 169 ? -30.203 -19.016 -6.559 1 75.88 169 TYR B C 1
ATOM 8663 O O . TYR B 1 169 ? -29.016 -18.703 -6.699 1 75.88 169 TYR B O 1
ATOM 8671 N N . ILE B 1 170 ? -30.797 -19.469 -5.438 1 85.06 170 ILE B N 1
ATOM 8672 C CA . ILE B 1 170 ? -29.938 -19.703 -4.289 1 85.06 170 ILE B CA 1
ATOM 8673 C C . ILE B 1 170 ? -29.031 -20.906 -4.559 1 85.06 170 ILE B C 1
ATOM 8675 O O . ILE B 1 170 ? -29.516 -22 -4.855 1 85.06 170 ILE B O 1
ATOM 8679 N N . SER B 1 171 ? -27.781 -20.641 -4.527 1 76.25 171 SER B N 1
ATOM 8680 C CA . SER B 1 171 ? -26.812 -21.703 -4.805 1 76.25 171 SER B CA 1
ATOM 8681 C C . SER B 1 171 ? -26.25 -22.297 -3.514 1 76.25 171 SER B C 1
ATOM 8683 O O . SER B 1 171 ? -25.781 -23.438 -3.5 1 76.25 171 SER B O 1
ATOM 8685 N N . ARG B 1 172 ? -26.281 -21.453 -2.43 1 82.25 172 ARG B N 1
ATOM 8686 C CA . ARG B 1 172 ? -25.734 -21.906 -1.153 1 82.25 172 ARG B CA 1
ATOM 8687 C C . ARG B 1 172 ? -26.406 -21.203 0.015 1 82.25 172 ARG B C 1
ATOM 8689 O O . ARG B 1 172 ? -26.734 -20.016 -0.081 1 82.25 172 ARG B O 1
ATOM 8696 N N . VAL B 1 173 ? -26.609 -21.891 1.045 1 85.25 173 VAL B N 1
ATOM 8697 C CA . VAL B 1 173 ? -27.281 -21.297 2.195 1 85.25 173 VAL B CA 1
ATOM 8698 C C . VAL B 1 173 ? -26.344 -21.328 3.406 1 85.25 173 VAL B C 1
ATOM 8700 O O . VAL B 1 173 ? -26.688 -20.781 4.465 1 85.25 173 VAL B O 1
ATOM 8703 N N . ASP B 1 174 ? -25.188 -21.938 3.277 1 81.69 174 ASP B N 1
ATOM 8704 C CA . ASP B 1 174 ? -24.297 -22.094 4.422 1 81.69 174 ASP B CA 1
ATOM 8705 C C . ASP B 1 174 ? -22.953 -21.406 4.172 1 81.69 174 ASP B C 1
ATOM 8707 O O . ASP B 1 174 ? -21.906 -21.891 4.613 1 81.69 174 ASP B O 1
ATOM 8711 N N . ARG B 1 175 ? -23.016 -20.359 3.486 1 82.25 175 ARG B N 1
ATOM 8712 C CA . ARG B 1 175 ? -21.781 -19.656 3.197 1 82.25 175 ARG B CA 1
ATOM 8713 C C . ARG B 1 175 ? -21.328 -18.828 4.398 1 82.25 175 ARG B C 1
ATOM 8715 O O . ARG B 1 175 ? -22.141 -18.203 5.074 1 82.25 175 ARG B O 1
ATOM 8722 N N . ASN B 1 176 ? -20 -18.938 4.605 1 83.19 176 ASN B N 1
ATOM 8723 C CA . ASN B 1 176 ? -19.438 -18.047 5.617 1 83.19 176 ASN B CA 1
ATOM 8724 C C . ASN B 1 176 ? -19.531 -16.594 5.184 1 83.19 176 ASN B C 1
ATOM 8726 O O . ASN B 1 176 ? -19.734 -16.297 4.004 1 83.19 176 ASN B O 1
ATOM 8730 N N . THR B 1 177 ? -19.453 -15.719 6.168 1 78.12 177 THR B N 1
ATOM 8731 C CA . THR B 1 177 ? -19.5 -14.289 5.879 1 78.12 177 THR B CA 1
ATOM 8732 C C . THR B 1 177 ? -18.422 -13.891 4.879 1 78.12 177 THR B C 1
ATOM 8734 O O . THR B 1 177 ? -17.25 -14.227 5.059 1 78.12 177 THR B O 1
ATOM 8737 N N . PRO B 1 178 ? -18.875 -13.312 3.707 1 70.12 178 PRO B N 1
ATOM 8738 C CA . PRO B 1 178 ? -17.875 -12.859 2.73 1 70.12 178 PRO B CA 1
ATOM 8739 C C . PRO B 1 178 ? -17.094 -11.648 3.211 1 70.12 178 PRO B C 1
ATOM 8741 O O . PRO B 1 178 ? -17.562 -10.906 4.082 1 70.12 178 PRO B O 1
ATOM 8744 N N . ILE B 1 179 ? -15.852 -11.539 2.695 1 61.31 179 ILE B N 1
ATOM 8745 C CA . ILE B 1 179 ? -15.055 -10.383 3.074 1 61.31 179 ILE B CA 1
ATOM 8746 C C . ILE B 1 179 ? -15.328 -9.227 2.113 1 61.31 179 ILE B C 1
ATOM 8748 O O . ILE B 1 179 ? -14.766 -9.172 1.018 1 61.31 179 ILE B O 1
ATOM 8752 N N . TYR B 1 180 ? -16.328 -8.57 2.064 1 56.34 180 TYR B N 1
ATOM 8753 C CA . TYR B 1 180 ? -16.578 -7.457 1.157 1 56.34 180 TYR B CA 1
ATOM 8754 C C . TYR B 1 180 ? -16.281 -6.125 1.841 1 56.34 180 TYR B C 1
ATOM 8756 O O . TYR B 1 180 ? -16.125 -5.098 1.175 1 56.34 180 TYR B O 1
ATOM 8764 N N . SER B 1 181 ? -16.297 -6.055 3.135 1 56.19 181 SER B N 1
ATOM 8765 C CA . SER B 1 181 ? -16 -4.824 3.857 1 56.19 181 SER B CA 1
ATOM 8766 C C . SER B 1 181 ? -15.164 -5.102 5.102 1 56.19 181 SER B C 1
ATOM 8768 O O . SER B 1 181 ? -14.992 -6.258 5.496 1 56.19 181 SER B O 1
ATOM 8770 N N . GLN B 1 182 ? -14.672 -4.059 5.555 1 56.56 182 GLN B N 1
ATOM 8771 C CA . GLN B 1 182 ? -13.914 -4.164 6.797 1 56.56 182 GLN B CA 1
ATOM 8772 C C . GLN B 1 182 ? -14.828 -4.504 7.969 1 56.56 182 GLN B C 1
ATOM 8774 O O . GLN B 1 182 ? -14.375 -5.027 8.984 1 56.56 182 GLN B O 1
ATOM 8779 N N . TYR B 1 183 ? -16.125 -4.191 7.77 1 61.5 183 TYR B N 1
ATOM 8780 C CA . TYR B 1 183 ? -17.078 -4.48 8.836 1 61.5 183 TYR B CA 1
ATOM 8781 C C . TYR B 1 183 ? -18.047 -5.578 8.406 1 61.5 183 TYR B C 1
ATOM 8783 O O . TYR B 1 183 ? -18.969 -5.336 7.617 1 61.5 183 TYR B O 1
ATOM 8791 N N . THR B 1 184 ? -17.547 -6.793 8.555 1 62.66 184 THR B N 1
ATOM 8792 C CA . THR B 1 184 ? -18.375 -7.918 8.125 1 62.66 184 THR B CA 1
ATOM 8793 C C . THR B 1 184 ? -19.031 -8.594 9.32 1 62.66 184 THR B C 1
ATOM 8795 O O . THR B 1 184 ? -18.516 -8.539 10.438 1 62.66 184 THR B O 1
ATOM 8798 N N . ASP B 1 185 ? -20.234 -9.062 9.039 1 73.56 185 ASP B N 1
ATOM 8799 C CA . ASP B 1 185 ? -20.922 -9.875 10.039 1 73.56 185 ASP B CA 1
ATOM 8800 C C . ASP B 1 185 ? -20.125 -11.141 10.367 1 73.56 185 ASP B C 1
ATOM 8802 O O . ASP B 1 185 ? -19.25 -11.539 9.602 1 73.56 185 ASP B O 1
ATOM 8806 N N . PHE B 1 186 ? -20.297 -11.547 11.625 1 78.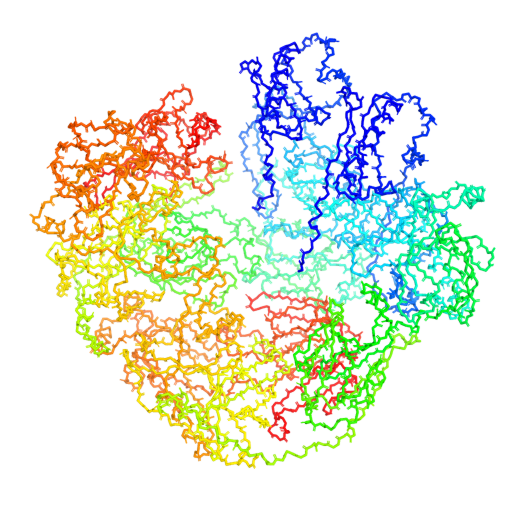12 186 PHE B N 1
ATOM 8807 C CA . PHE B 1 186 ? -19.656 -12.805 11.992 1 78.12 186 PHE B CA 1
ATOM 8808 C C . PHE B 1 186 ? -20.656 -13.734 12.672 1 78.12 186 PHE B C 1
ATOM 8810 O O . PHE B 1 186 ? -21.734 -13.297 13.102 1 78.12 186 PHE B O 1
ATOM 8817 N N . ASN B 1 187 ? -20.344 -14.984 12.727 1 87.81 187 ASN B N 1
ATOM 8818 C CA . ASN B 1 187 ? -21.109 -16.047 13.375 1 87.81 187 ASN B CA 1
ATOM 8819 C C . ASN B 1 187 ? -22.5 -16.188 12.742 1 87.81 187 ASN B C 1
ATOM 8821 O O . ASN B 1 187 ? -23.5 -16.234 13.453 1 87.81 187 ASN B O 1
ATOM 8825 N N . THR B 1 188 ? -22.484 -15.961 11.523 1 86.06 188 THR B N 1
ATOM 8826 C CA . THR B 1 188 ? -23.688 -16.156 10.727 1 86.06 188 THR B CA 1
ATOM 8827 C C . THR B 1 188 ? -23.344 -16.703 9.344 1 86.06 188 THR B C 1
ATOM 8829 O O . THR B 1 188 ? -22.172 -16.766 8.969 1 86.06 188 THR B O 1
ATOM 8832 N N . CYS B 1 189 ? -24.375 -17.281 8.75 1 86.75 189 CYS B N 1
ATOM 8833 C CA . CYS B 1 189 ? -24.203 -17.734 7.371 1 86.75 189 CYS B CA 1
ATOM 8834 C C . CYS B 1 189 ? -24.891 -16.781 6.395 1 86.75 189 CYS B C 1
ATOM 8836 O O . CYS B 1 189 ? -25.781 -16.031 6.777 1 86.75 189 CYS B O 1
ATOM 8838 N N . TYR B 1 190 ? -24.453 -16.766 5.289 1 86.06 190 TYR B N 1
ATOM 8839 C CA . TYR B 1 190 ? -25.062 -16 4.199 1 86.06 190 TYR B CA 1
ATOM 8840 C C . TYR B 1 190 ? -25.578 -16.938 3.109 1 86.06 190 TYR B C 1
ATOM 8842 O O . TYR B 1 190 ? -25.125 -18.078 2.99 1 86.06 190 TYR B O 1
ATOM 8850 N N . TYR B 1 191 ? -26.672 -16.469 2.516 1 87.56 191 TYR B N 1
ATOM 8851 C CA . TYR B 1 191 ? -27.109 -17.141 1.29 1 87.56 191 TYR B CA 1
ATOM 8852 C C . TYR B 1 191 ? -26.328 -16.609 0.085 1 87.56 191 TYR B C 1
ATOM 8854 O O . TYR B 1 191 ? -25.938 -15.445 0.053 1 87.56 191 TYR B O 1
ATOM 8862 N N . GLN B 1 192 ? -26.031 -17.531 -0.726 1 82.38 192 GLN B N 1
ATOM 8863 C CA . GLN B 1 192 ? -25.391 -17.141 -1.973 1 82.38 192 GLN B CA 1
ATOM 8864 C C . GLN B 1 192 ? -26.297 -17.375 -3.17 1 82.38 192 GLN B C 1
ATOM 8866 O O . GLN B 1 192 ? -27.016 -18.375 -3.229 1 82.38 192 GLN B O 1
ATOM 8871 N N . ALA B 1 193 ? -26.375 -16.359 -3.998 1 79.5 193 ALA B N 1
ATOM 8872 C CA . ALA B 1 193 ? -27.156 -16.5 -5.23 1 79.5 193 ALA B CA 1
ATOM 8873 C C . ALA B 1 193 ? -26.484 -15.742 -6.379 1 79.5 193 ALA B C 1
ATOM 8875 O O . ALA B 1 193 ? -25.656 -14.867 -6.152 1 79.5 193 ALA B O 1
ATOM 8876 N N . ASN B 1 194 ? -26.719 -16.219 -7.574 1 71.56 194 ASN B N 1
ATOM 8877 C CA . ASN B 1 194 ? -26.25 -15.516 -8.758 1 71.56 194 ASN B CA 1
ATOM 8878 C C . ASN B 1 194 ? -27.297 -14.547 -9.297 1 71.56 194 ASN B C 1
ATOM 8880 O O . ASN B 1 194 ? -27.891 -14.789 -10.352 1 71.56 194 ASN B O 1
ATOM 8884 N N . ALA B 1 195 ? -27.562 -13.508 -8.602 1 68.56 195 ALA B N 1
ATOM 8885 C CA . ALA B 1 195 ? -28.594 -12.555 -9.008 1 68.56 195 ALA B CA 1
ATOM 8886 C C . ALA B 1 195 ? -27.984 -11.352 -9.727 1 68.56 195 ALA B C 1
ATOM 8888 O O . ALA B 1 195 ? -28.703 -10.531 -10.289 1 68.56 195 ALA B O 1
ATOM 8889 N N . SER B 1 196 ? -26.531 -11.352 -9.914 1 62.62 196 SER B N 1
ATOM 8890 C CA . SER B 1 196 ? -25.812 -10.289 -10.594 1 62.62 196 SER B CA 1
ATOM 8891 C C . SER B 1 196 ? -26.219 -8.914 -10.062 1 62.62 196 SER B C 1
ATOM 8893 O O . SER B 1 196 ? -26.438 -7.988 -10.844 1 62.62 196 SER B O 1
ATOM 8895 N N . ALA B 1 197 ? -26.516 -8.812 -8.727 1 66.62 197 ALA B N 1
ATOM 8896 C CA . ALA B 1 197 ? -26.844 -7.531 -8.109 1 66.62 197 ALA B CA 1
ATOM 8897 C C . ALA B 1 197 ? -25.625 -6.629 -8.031 1 66.62 197 ALA B C 1
ATOM 8899 O O . ALA B 1 197 ? -24.484 -7.117 -7.945 1 66.62 197 ALA B O 1
ATOM 8900 N N . SER B 1 198 ? -25.734 -5.422 -8.414 1 61.22 198 SER B N 1
ATOM 8901 C CA . SER B 1 198 ? -24.641 -4.457 -8.344 1 61.22 198 SER B CA 1
ATOM 8902 C C . SER B 1 198 ? -24.75 -3.607 -7.082 1 61.22 198 SER B C 1
ATOM 8904 O O . SER B 1 198 ? -25.594 -3.859 -6.223 1 61.22 198 SER B O 1
ATOM 8906 N N . SER B 1 199 ? -23.906 -2.643 -6.934 1 60.28 199 SER B N 1
ATOM 8907 C CA . SER B 1 199 ? -23.859 -1.741 -5.789 1 60.28 199 SER B CA 1
ATOM 8908 C C . SER B 1 199 ? -25.172 -0.972 -5.645 1 60.28 199 SER B C 1
ATOM 8910 O O . SER B 1 199 ? -25.781 -0.567 -6.641 1 60.28 199 SER B O 1
ATOM 8912 N N . GLY B 1 200 ? -25.75 -0.78 -4.355 1 63.41 200 GLY B N 1
ATOM 8913 C CA . GLY B 1 200 ? -27 -0.067 -4.07 1 63.41 200 GLY B CA 1
ATOM 8914 C C . GLY B 1 200 ? -28.109 -0.978 -3.611 1 63.41 200 GLY B C 1
ATOM 8915 O O . GLY B 1 200 ? -29.078 -0.521 -2.99 1 63.41 200 GLY B O 1
ATOM 8916 N N . SER B 1 201 ? -27.906 -2.197 -3.955 1 69.38 201 SER B N 1
ATOM 8917 C CA . SER B 1 201 ? -28.969 -3.131 -3.588 1 69.38 201 SER B CA 1
ATOM 8918 C C . SER B 1 201 ? -28.812 -3.592 -2.143 1 69.38 201 SER B C 1
ATOM 8920 O O . SER B 1 201 ? -29.656 -4.348 -1.639 1 69.38 201 SER B O 1
ATOM 8922 N N . SER B 1 202 ? -28 -3.018 -1.507 1 76.38 202 SER B N 1
ATOM 8923 C CA . SER B 1 202 ? -27.812 -3.439 -0.122 1 76.38 202 SER B CA 1
ATOM 8924 C C . SER B 1 202 ? -29.031 -3.09 0.728 1 76.38 202 SER B C 1
ATOM 8926 O O . SER B 1 202 ? -29.531 -1.969 0.662 1 76.38 202 SER B O 1
ATOM 8928 N N . GLY B 1 203 ? -29.547 -4.043 1.354 1 77.94 203 GLY B N 1
ATOM 8929 C CA . GLY B 1 203 ? -30.703 -3.838 2.223 1 77.94 203 GLY B CA 1
ATOM 8930 C C . GLY B 1 203 ? -32.031 -4.188 1.559 1 77.94 203 GLY B C 1
ATOM 8931 O O . GLY B 1 203 ? -33.062 -4.238 2.219 1 77.94 203 GLY B O 1
ATOM 8932 N N . SER B 1 204 ? -31.922 -4.621 0.355 1 79.38 204 SER B N 1
ATOM 8933 C CA . SER B 1 204 ? -33.125 -4.965 -0.371 1 79.38 204 SER B CA 1
ATOM 8934 C C . SER B 1 204 ? -33.656 -6.348 0.027 1 79.38 204 SER B C 1
ATOM 8936 O O . SER B 1 204 ? -32.844 -7.266 0.245 1 79.38 204 SER B O 1
ATOM 8938 N N . PRO B 1 205 ? -34.969 -6.41 0.127 1 85.44 205 PRO B N 1
ATOM 8939 C CA . PRO B 1 205 ? -35.531 -7.727 0.442 1 85.44 205 PRO B CA 1
ATOM 8940 C C . PRO B 1 205 ? -35.438 -8.695 -0.735 1 85.44 205 PRO B C 1
ATOM 8942 O O . PRO B 1 205 ? -35.531 -8.273 -1.893 1 85.44 205 PRO B O 1
ATOM 8945 N N . VAL B 1 206 ? -35.312 -9.922 -0.435 1 89.25 206 VAL B N 1
ATOM 8946 C CA . VAL B 1 206 ? -35.281 -11.008 -1.404 1 89.25 206 VAL B CA 1
ATOM 8947 C C . VAL B 1 206 ? -36.531 -11.867 -1.246 1 89.25 206 VAL B C 1
ATOM 8949 O O . VAL B 1 206 ? -36.844 -12.344 -0.149 1 89.25 206 VAL B O 1
ATOM 8952 N N . PHE B 1 207 ? -37.25 -11.992 -2.379 1 87.75 207 PHE B N 1
ATOM 8953 C CA . PHE B 1 207 ? -38.531 -12.695 -2.342 1 87.75 207 PHE B CA 1
ATOM 8954 C C . PHE B 1 207 ? -38.438 -14.016 -3.109 1 87.75 207 PHE B C 1
ATOM 8956 O O . PHE B 1 207 ? -37.688 -14.125 -4.074 1 87.75 207 PHE B O 1
ATOM 8963 N N . ASN B 1 208 ? -39.156 -14.969 -2.586 1 85.94 208 ASN B N 1
ATOM 8964 C CA . ASN B 1 208 ? -39.375 -16.141 -3.42 1 85.94 208 ASN B CA 1
ATOM 8965 C C . ASN B 1 208 ? -40.5 -15.93 -4.406 1 85.94 208 ASN B C 1
ATOM 8967 O O . ASN B 1 208 ? -41.094 -14.852 -4.441 1 85.94 208 ASN B O 1
ATOM 8971 N N . VAL B 1 209 ? -40.781 -17 -5.172 1 79.56 209 VAL B N 1
ATOM 8972 C CA . VAL B 1 209 ? -41.75 -16.875 -6.25 1 79.56 209 VAL B CA 1
ATOM 8973 C C . VAL B 1 209 ? -43.156 -16.641 -5.66 1 79.56 209 VAL B C 1
ATOM 8975 O O . VAL B 1 209 ? -44.031 -16.078 -6.32 1 79.56 209 VAL B O 1
ATOM 8978 N N . ASP B 1 210 ? -43.375 -16.891 -4.398 1 78.31 210 ASP B N 1
ATOM 8979 C CA . ASP B 1 210 ? -44.688 -16.734 -3.736 1 78.31 210 ASP B CA 1
ATOM 8980 C C . ASP B 1 210 ? -44.812 -15.359 -3.1 1 78.31 210 ASP B C 1
ATOM 8982 O O . ASP B 1 210 ? -45.844 -15.039 -2.492 1 78.31 210 ASP B O 1
ATOM 8986 N N . GLY B 1 211 ? -43.812 -14.602 -3.145 1 81.94 211 GLY B N 1
ATOM 8987 C CA . GLY B 1 211 ? -43.875 -13.25 -2.623 1 81.94 211 GLY B CA 1
ATOM 8988 C C . GLY B 1 211 ? -43.531 -13.164 -1.148 1 81.94 211 GLY B C 1
ATOM 8989 O O . GLY B 1 211 ? -43.875 -12.188 -0.48 1 81.94 211 GLY B O 1
ATOM 8990 N N . LEU B 1 212 ? -43.031 -14.148 -0.644 1 87 212 LEU B N 1
ATOM 8991 C CA . LEU B 1 212 ? -42.562 -14.133 0.741 1 87 212 LEU B CA 1
ATOM 8992 C C . LEU B 1 212 ? -41.094 -13.727 0.825 1 87 212 LEU B C 1
ATOM 8994 O O . LEU B 1 212 ? -40.281 -14.109 -0.024 1 87 212 LEU B O 1
ATOM 8998 N N . ALA B 1 213 ? -40.844 -12.859 1.842 1 91.81 213 ALA B N 1
ATOM 8999 C CA . ALA B 1 213 ? -39.438 -12.453 2.025 1 91.81 213 ALA B CA 1
ATOM 9000 C C . ALA B 1 213 ? -38.625 -13.578 2.643 1 91.81 213 ALA B C 1
ATOM 9002 O O . ALA B 1 213 ? -38.969 -14.109 3.701 1 91.81 213 ALA B O 1
ATOM 9003 N N . ILE B 1 214 ? -37.5 -13.883 2.008 1 91.25 214 ILE B N 1
ATOM 9004 C CA . ILE B 1 214 ? -36.75 -15.023 2.494 1 91.25 214 ILE B CA 1
ATOM 9005 C C . ILE B 1 214 ? -35.312 -14.57 2.852 1 91.25 214 ILE B C 1
ATOM 9007 O O . ILE B 1 214 ? -34.562 -15.328 3.441 1 91.25 214 ILE B O 1
ATOM 9011 N N . GLY B 1 215 ? -34.969 -13.398 2.516 1 91.06 215 GLY B N 1
ATOM 9012 C CA . GLY B 1 215 ? -33.656 -12.883 2.826 1 91.06 215 GLY B CA 1
ATOM 9013 C C . GLY B 1 215 ? -33.531 -11.391 2.582 1 91.06 215 GLY B C 1
ATOM 9014 O O . GLY B 1 215 ? -34.5 -10.742 2.152 1 91.06 215 GLY B O 1
ATOM 9015 N N . LEU B 1 216 ? -32.312 -10.844 2.98 1 87.56 216 LEU B N 1
ATOM 9016 C CA . LEU B 1 216 ? -31.969 -9.453 2.721 1 87.56 216 LEU B CA 1
ATOM 9017 C C . LEU B 1 216 ? -30.641 -9.352 1.963 1 87.56 216 LEU B C 1
ATOM 9019 O O . LEU B 1 216 ? -29.672 -10.039 2.305 1 87.56 216 LEU B O 1
ATOM 9023 N N . GLN B 1 217 ? -30.625 -8.578 0.977 1 84.88 217 GLN B N 1
ATOM 9024 C CA . GLN B 1 217 ? -29.406 -8.422 0.183 1 84.88 217 GLN B CA 1
ATOM 9025 C C . GLN B 1 217 ? -28.328 -7.695 0.971 1 84.88 217 GLN B C 1
ATOM 9027 O O . GLN B 1 217 ? -28.578 -6.629 1.536 1 84.88 217 GLN B O 1
ATOM 9032 N N . ALA B 1 218 ? -27.219 -8.281 1.14 1 80.44 218 ALA B N 1
ATOM 9033 C CA . ALA B 1 218 ? -26.109 -7.715 1.913 1 80.44 218 ALA B CA 1
ATOM 9034 C C . ALA B 1 218 ? -25.031 -7.148 0.995 1 80.44 218 ALA B C 1
ATOM 9036 O O . ALA B 1 218 ? -24.453 -6.102 1.288 1 80.44 218 ALA B O 1
ATOM 9037 N N . GLY B 1 219 ? -24.625 -7.793 0.034 1 77.19 219 GLY B N 1
ATOM 9038 C CA . GLY B 1 219 ? -23.594 -7.367 -0.889 1 77.19 219 GLY B CA 1
ATOM 9039 C C . GLY B 1 219 ? -23.281 -8.398 -1.956 1 77.19 219 GLY B C 1
ATOM 9040 O O . GLY B 1 219 ? -24.047 -9.336 -2.162 1 77.19 219 GLY B O 1
ATOM 9041 N N . GLY B 1 220 ? -22.266 -8.172 -2.729 1 72.38 220 GLY B N 1
ATOM 9042 C CA . GLY B 1 220 ? -21.859 -9.102 -3.764 1 72.38 220 GLY B CA 1
ATOM 9043 C C . GLY B 1 220 ? -20.484 -8.789 -4.34 1 72.38 220 GLY B C 1
ATOM 9044 O O . GLY B 1 220 ? -19.844 -7.82 -3.934 1 72.38 220 GLY B O 1
ATOM 9045 N N . ILE B 1 221 ? -19.953 -9.789 -4.984 1 63.41 221 ILE B N 1
ATOM 9046 C CA . ILE B 1 221 ? -18.703 -9.586 -5.723 1 63.41 221 ILE B CA 1
ATOM 9047 C C . ILE B 1 221 ? -19.016 -9.141 -7.148 1 63.41 221 ILE B C 1
ATOM 9049 O O . ILE B 1 221 ? -19.75 -9.82 -7.871 1 63.41 221 ILE B O 1
ATOM 9053 N N . SER B 1 222 ? -18.469 -7.945 -7.383 1 54.16 222 SER B N 1
ATOM 9054 C CA . SER B 1 222 ? -18.812 -7.316 -8.656 1 54.16 222 SER B CA 1
ATOM 9055 C C . SER B 1 222 ? -18.266 -8.117 -9.836 1 54.16 222 SER B C 1
ATOM 9057 O O . SER B 1 222 ? -18.922 -8.25 -10.859 1 54.16 222 SER B O 1
ATOM 9059 N N . ASN B 1 223 ? -17.062 -8.695 -9.539 1 49 223 ASN B N 1
ATOM 9060 C CA . ASN B 1 223 ? -16.438 -9.367 -10.672 1 49 223 ASN B CA 1
ATOM 9061 C C . ASN B 1 223 ? -17 -10.773 -10.859 1 49 223 ASN B C 1
ATOM 9063 O O . ASN B 1 223 ? -16.703 -11.438 -11.859 1 49 223 ASN B O 1
ATOM 9067 N N . ALA B 1 224 ? -17.859 -11.148 -9.898 1 55.69 224 ALA B N 1
ATOM 9068 C CA . ALA B 1 224 ? -18.516 -12.453 -10 1 55.69 224 ALA B CA 1
ATOM 9069 C C . ALA B 1 224 ? -20.016 -12.344 -9.797 1 55.69 224 ALA B C 1
ATOM 9071 O O . ALA B 1 224 ? -20.484 -11.461 -9.078 1 55.69 224 ALA B O 1
ATOM 9072 N N . SER B 1 225 ? -20.844 -12.492 -10.852 1 60.75 225 SER B N 1
ATOM 9073 C CA . SER B 1 225 ? -22.297 -12.469 -10.773 1 60.75 225 SER B CA 1
ATOM 9074 C C . SER B 1 225 ? -22.797 -13.141 -9.5 1 60.75 225 SER B C 1
ATOM 9076 O O . SER B 1 225 ? -23.844 -13.773 -9.492 1 60.75 225 SER B O 1
ATOM 9078 N N . THR B 1 226 ? -21.984 -12.961 -8.336 1 72.12 226 THR B N 1
ATOM 9079 C CA . THR B 1 226 ? -22.375 -13.617 -7.094 1 72.12 226 THR B CA 1
ATOM 9080 C C . THR B 1 226 ? -22.859 -12.594 -6.07 1 72.12 226 THR B C 1
ATOM 9082 O O . THR B 1 226 ? -22.219 -11.562 -5.867 1 72.12 226 THR B O 1
ATOM 9085 N N . ASP B 1 227 ? -24.094 -12.891 -5.523 1 79.88 227 ASP B N 1
ATOM 9086 C CA . ASP B 1 227 ? -24.703 -12.047 -4.492 1 79.88 227 ASP B CA 1
ATOM 9087 C C . ASP B 1 227 ? -24.781 -12.789 -3.16 1 79.88 227 ASP B C 1
ATOM 9089 O O . ASP B 1 227 ? -24.938 -14.008 -3.133 1 79.88 227 ASP B O 1
ATOM 9093 N N . TYR B 1 228 ? -24.812 -12.023 -2.076 1 84 228 TYR B N 1
ATOM 9094 C CA . TYR B 1 228 ? -24.922 -12.578 -0.729 1 84 228 TYR B CA 1
ATOM 9095 C C . TYR B 1 228 ? -26.156 -12.023 -0.011 1 84 228 TYR B C 1
ATOM 9097 O O . TYR B 1 228 ? -26.469 -10.836 -0.138 1 84 228 TYR B O 1
ATOM 9105 N N . PHE B 1 229 ? -26.875 -12.844 0.651 1 86.75 229 PHE B N 1
ATOM 9106 C CA . PHE B 1 229 ? -28.094 -12.453 1.348 1 86.75 229 PHE B CA 1
ATOM 9107 C C . PHE B 1 229 ? -28.016 -12.836 2.822 1 86.75 229 PHE B C 1
ATOM 9109 O O . PHE B 1 229 ? -27.484 -13.891 3.17 1 86.75 229 PHE B O 1
ATOM 9116 N N . LEU B 1 230 ? -28.578 -11.953 3.654 1 88.25 230 LEU B N 1
ATOM 9117 C CA . LEU B 1 230 ? -28.688 -12.234 5.082 1 88.25 230 LEU B CA 1
ATOM 9118 C C . LEU B 1 230 ? -29.922 -13.078 5.379 1 88.25 230 LEU B C 1
ATOM 9120 O O . LEU B 1 230 ? -31 -12.812 4.848 1 88.25 230 LEU B O 1
ATOM 9124 N N . PRO B 1 231 ? -29.703 -14.133 6.125 1 89.44 231 PRO B N 1
ATOM 9125 C CA . PRO B 1 231 ? -30.875 -14.883 6.562 1 89.44 231 PRO B CA 1
ATOM 9126 C C . PRO B 1 231 ? -31.812 -14.055 7.445 1 89.44 231 PRO B C 1
ATOM 9128 O O . PRO B 1 231 ? -31.359 -13.133 8.133 1 89.44 231 PRO B O 1
ATOM 9131 N N . LEU B 1 232 ? -33.094 -14.359 7.453 1 89.75 232 LEU B N 1
ATOM 9132 C CA . LEU B 1 232 ? -34.094 -13.547 8.156 1 89.75 232 LEU B CA 1
ATOM 9133 C C . LEU B 1 232 ? -34.469 -14.188 9.484 1 89.75 232 LEU B C 1
ATOM 9135 O O . LEU B 1 232 ? -35.281 -13.648 10.227 1 89.75 232 LEU B O 1
ATOM 9139 N N . ASP B 1 233 ? -33.812 -15.25 9.805 1 85.19 233 ASP B N 1
ATOM 9140 C CA . ASP B 1 233 ? -34.156 -15.93 11.047 1 85.19 233 ASP B CA 1
ATOM 9141 C C . ASP B 1 233 ? -33.938 -15.023 12.258 1 85.19 233 ASP B C 1
ATOM 9143 O O . ASP B 1 233 ? -34.812 -14.867 13.094 1 85.19 233 ASP B O 1
ATOM 9147 N N . ALA B 1 234 ? -32.812 -14.414 12.281 1 82 234 ALA B N 1
ATOM 9148 C CA . ALA B 1 234 ? -32.469 -13.562 13.414 1 82 234 ALA B CA 1
ATOM 9149 C C . ALA B 1 234 ? -33.344 -12.312 13.445 1 82 234 ALA B C 1
ATOM 9151 O O . ALA B 1 234 ? -33.938 -11.984 14.469 1 82 234 ALA B O 1
ATOM 9152 N N . PRO B 1 235 ? -33.438 -11.609 12.383 1 82.88 235 PRO B N 1
ATOM 9153 C CA . PRO B 1 235 ? -34.312 -10.445 12.375 1 82.88 235 PRO B CA 1
ATOM 9154 C C . PRO B 1 235 ? -35.75 -10.797 12.781 1 82.88 235 PRO B C 1
ATOM 9156 O O . PRO B 1 235 ? -36.406 -10.008 13.445 1 82.88 235 PRO B O 1
ATOM 9159 N N . GLN B 1 236 ? -36.219 -11.93 12.312 1 85.31 236 GLN B N 1
ATOM 9160 C CA . GLN B 1 236 ? -37.594 -12.344 12.664 1 85.31 236 GLN B CA 1
ATOM 9161 C C . GLN B 1 236 ? -37.719 -12.562 14.172 1 85.31 236 GLN B C 1
ATOM 9163 O O . GLN B 1 236 ? -38.719 -12.172 14.766 1 85.31 236 GLN B O 1
ATOM 9168 N N . ARG B 1 237 ? -36.812 -13.164 14.719 1 82.38 237 ARG B N 1
ATOM 9169 C CA . ARG B 1 237 ? -36.844 -13.383 16.156 1 82.38 237 ARG B CA 1
ATOM 9170 C C . ARG B 1 237 ? -36.812 -12.055 16.906 1 82.38 237 ARG B C 1
ATOM 9172 O O . ARG B 1 237 ? -37.562 -11.883 17.891 1 82.38 237 ARG B O 1
ATOM 9179 N N . VAL B 1 238 ? -36 -11.117 16.484 1 82.62 238 VAL B N 1
ATOM 9180 C CA . VAL B 1 238 ? -35.906 -9.812 17.125 1 82.62 238 VAL B CA 1
ATOM 9181 C C . VAL B 1 238 ? -37.219 -9.055 16.969 1 82.62 238 VAL B C 1
ATOM 9183 O O . VAL B 1 238 ? -37.656 -8.398 17.906 1 82.62 238 VAL B O 1
ATOM 9186 N N . LEU B 1 239 ? -37.75 -9.102 15.828 1 83.94 239 LEU B N 1
ATOM 9187 C CA . LEU B 1 239 ? -39.031 -8.438 15.578 1 83.94 239 LEU B CA 1
ATOM 9188 C C . LEU B 1 239 ? -40.094 -8.93 16.547 1 83.94 239 LEU B C 1
ATOM 9190 O O . LEU B 1 239 ? -40.844 -8.133 17.094 1 83.94 239 LEU B O 1
ATOM 9194 N N . LYS B 1 240 ? -40.125 -10.18 16.75 1 81.81 240 LYS B N 1
ATOM 9195 C CA . LYS B 1 240 ? -41.094 -10.758 17.672 1 81.81 240 LYS B CA 1
ATOM 9196 C C . LYS B 1 240 ? -40.844 -10.289 19.094 1 81.81 240 LYS B C 1
ATOM 9198 O O . LYS B 1 240 ? -41.812 -10.039 19.844 1 81.81 240 LYS B O 1
ATOM 9203 N N . GLN B 1 241 ? -39.656 -10.172 19.422 1 82.12 241 GLN B N 1
ATOM 9204 C CA . GLN B 1 241 ? -39.312 -9.68 20.75 1 82.12 241 GLN B CA 1
ATOM 9205 C C . GLN B 1 241 ? -39.812 -8.242 20.953 1 82.12 241 GLN B C 1
ATOM 9207 O O . GLN B 1 241 ? -40.344 -7.906 22 1 82.12 241 GLN B O 1
ATOM 9212 N N . ILE B 1 242 ? -39.562 -7.398 19.969 1 81.38 242 ILE B N 1
ATOM 9213 C CA . ILE B 1 242 ? -39.938 -5.996 20.016 1 81.38 242 ILE B CA 1
ATOM 9214 C C . ILE B 1 242 ? -41.469 -5.891 20.078 1 81.38 242 ILE B C 1
ATOM 9216 O O . ILE B 1 242 ? -42 -5.102 20.859 1 81.38 242 ILE B O 1
ATOM 9220 N N . GLN B 1 243 ? -42.094 -6.688 19.328 1 81.94 243 GLN B N 1
ATOM 9221 C CA . GLN B 1 243 ? -43.562 -6.676 19.281 1 81.94 243 GLN B CA 1
ATOM 9222 C C . GLN B 1 243 ? -44.156 -7.098 20.609 1 81.94 243 GLN B C 1
ATOM 9224 O O . GLN B 1 243 ? -45.219 -6.621 21 1 81.94 243 GLN B O 1
ATOM 9229 N N . ASN B 1 244 ? -43.375 -7.848 21.297 1 82.44 244 ASN B N 1
ATOM 9230 C CA . ASN B 1 244 ? -43.844 -8.328 22.594 1 82.44 244 ASN B CA 1
ATOM 9231 C C . ASN B 1 244 ? -43.406 -7.395 23.719 1 82.44 244 ASN B C 1
ATOM 9233 O O . ASN B 1 244 ? -43.625 -7.688 24.891 1 82.44 244 ASN B O 1
ATOM 9237 N N . GLY B 1 245 ? -42.812 -6.254 23.312 1 75.12 245 GLY B N 1
ATOM 9238 C CA . GLY B 1 245 ? -42.438 -5.227 24.266 1 75.12 245 GLY B CA 1
ATOM 9239 C C . GLY B 1 245 ? -41.188 -5.562 25.047 1 75.12 245 GLY B C 1
ATOM 9240 O O . GLY B 1 245 ? -40.938 -4.977 26.094 1 75.12 245 GLY B O 1
ATOM 9241 N N . GLY B 1 246 ? -40.562 -6.562 24.609 1 74.25 246 GLY B N 1
ATOM 9242 C CA . GLY B 1 246 ? -39.375 -6.957 25.344 1 74.25 246 GLY B CA 1
ATOM 9243 C C . GLY B 1 246 ? -38.094 -6.254 24.859 1 74.25 246 GLY B C 1
ATOM 9244 O O . GLY B 1 246 ? -38.125 -5.523 23.875 1 74.25 246 GLY B O 1
ATOM 9245 N N . GLU B 1 247 ? -37.031 -6.367 25.688 1 76 247 GLU B N 1
ATOM 9246 C CA . GLU B 1 247 ? -35.719 -5.852 25.312 1 76 247 GLU B CA 1
ATOM 9247 C C . GLU B 1 247 ? -35 -6.805 24.359 1 76 247 GLU B C 1
ATOM 9249 O O . GLU B 1 247 ? -35.125 -8.023 24.484 1 76 247 GLU B O 1
ATOM 9254 N N . VAL B 1 248 ? -34.469 -6.258 23.25 1 77.88 248 VAL B N 1
ATOM 9255 C CA . VAL B 1 248 ? -33.719 -7.082 22.312 1 77.88 248 VAL B CA 1
ATOM 9256 C C . VAL B 1 248 ? -32.438 -7.605 22.984 1 77.88 248 VAL B C 1
ATOM 9258 O O . VAL B 1 248 ? -31.578 -6.824 23.406 1 77.88 248 VAL B O 1
ATOM 9261 N N . LYS B 1 249 ? -32.438 -8.914 23.25 1 77.94 249 LYS B N 1
ATOM 9262 C CA . LYS B 1 249 ? -31.281 -9.578 23.859 1 77.94 249 LYS B CA 1
ATOM 9263 C C . LYS B 1 249 ? -30.344 -10.141 22.797 1 77.94 249 LYS B C 1
ATOM 9265 O O . LYS B 1 249 ? -30.781 -10.797 21.859 1 77.94 249 LYS B O 1
ATOM 9270 N N . ARG B 1 250 ? -29.109 -9.789 22.844 1 83.38 250 ARG B N 1
ATOM 9271 C CA . ARG B 1 250 ? -28.094 -10.336 21.953 1 83.38 250 ARG B CA 1
ATOM 9272 C C . ARG B 1 250 ? -26.922 -10.906 22.734 1 83.38 250 ARG B C 1
ATOM 9274 O O . ARG B 1 250 ? -26.188 -10.164 23.391 1 83.38 250 ARG B O 1
ATOM 9281 N N . GLY B 1 251 ? -26.812 -12.211 22.719 1 89.12 251 GLY B N 1
ATOM 9282 C CA . GLY B 1 251 ? -25.781 -12.875 23.484 1 89.12 251 GLY B CA 1
ATOM 9283 C C . GLY B 1 251 ? -24.547 -13.227 22.656 1 89.12 251 GLY B C 1
ATOM 9284 O O . GLY B 1 251 ? -24.656 -13.492 21.469 1 89.12 251 GLY B O 1
ATOM 9285 N N . ASP B 1 252 ? -23.406 -13.164 23.297 1 90.5 252 ASP B N 1
ATOM 9286 C CA . ASP B 1 252 ? -22.156 -13.531 22.609 1 90.5 252 ASP B CA 1
ATOM 9287 C C . ASP B 1 252 ? -21.125 -14.031 23.609 1 90.5 252 ASP B C 1
ATOM 9289 O O . ASP B 1 252 ? -21.188 -13.719 24.797 1 90.5 252 ASP B O 1
ATOM 9293 N N . ILE B 1 253 ? -20.234 -14.859 23.188 1 94.56 253 ILE B N 1
ATOM 9294 C CA . ILE B 1 253 ? -19.172 -15.383 24.047 1 94.56 253 ILE B CA 1
ATOM 9295 C C . ILE B 1 253 ? -17.812 -14.922 23.516 1 94.56 253 ILE B C 1
ATOM 9297 O O . ILE B 1 253 ? -16.781 -15.508 23.859 1 94.56 253 ILE B O 1
ATOM 9301 N N . GLN B 1 254 ? -17.781 -13.93 22.641 1 92.06 254 GLN B N 1
ATOM 9302 C CA . GLN B 1 254 ? -16.609 -13.289 22.062 1 92.06 254 GLN B CA 1
ATOM 9303 C C . GLN B 1 254 ? -15.711 -14.305 21.359 1 92.06 254 GLN B C 1
ATOM 9305 O O . GLN B 1 254 ? -14.508 -14.367 21.609 1 92.06 254 GLN B O 1
ATOM 9310 N N . THR B 1 255 ? -16.328 -15.133 20.625 1 93 255 THR B N 1
ATOM 9311 C CA . THR B 1 255 ? -15.68 -16.109 19.75 1 93 255 THR B CA 1
ATOM 9312 C C . THR B 1 255 ? -16.219 -16.016 18.328 1 93 255 THR B C 1
ATOM 9314 O O . THR B 1 255 ? -17.438 -15.883 18.125 1 93 255 THR B O 1
ATOM 9317 N N . VAL B 1 256 ? -15.328 -15.977 17.438 1 89.69 256 VAL B N 1
ATOM 9318 C CA . VAL B 1 256 ? -15.719 -15.977 16.031 1 89.69 256 VAL B CA 1
ATOM 9319 C C . VAL B 1 256 ? -15.68 -17.406 15.484 1 89.69 256 VAL B C 1
ATOM 9321 O O . VAL B 1 256 ? -14.648 -18.078 15.57 1 89.69 256 VAL B O 1
ATOM 9324 N N . PHE B 1 257 ? -16.781 -17.812 15.023 1 92.69 257 PHE B N 1
ATOM 9325 C CA . PHE B 1 257 ? -16.906 -19.141 14.469 1 92.69 257 PHE B CA 1
ATOM 9326 C C . PHE B 1 257 ? -17.047 -19.094 12.945 1 92.69 257 PHE B C 1
ATOM 9328 O O . PHE B 1 257 ? -17.469 -18.078 12.391 1 92.69 257 PHE B O 1
ATOM 9335 N N . LYS B 1 258 ? -16.625 -20.188 12.32 1 89.75 258 LYS B N 1
ATOM 9336 C CA . LYS B 1 258 ? -16.812 -20.375 10.883 1 89.75 258 LYS B CA 1
ATOM 9337 C C . LYS B 1 258 ? -17.312 -21.781 10.562 1 89.75 258 LYS B C 1
ATOM 9339 O O . LYS B 1 258 ? -17.062 -22.719 11.312 1 89.75 258 LYS B O 1
ATOM 9344 N N . HIS B 1 259 ? -18.062 -21.75 9.508 1 90.31 259 HIS B N 1
ATOM 9345 C CA . HIS B 1 259 ? -18.484 -23.047 8.992 1 90.31 259 HIS B CA 1
ATOM 9346 C C . HIS B 1 259 ? -17.359 -23.719 8.195 1 90.31 259 HIS B C 1
ATOM 9348 O O . HIS B 1 259 ? -16.734 -23.078 7.344 1 90.31 259 HIS B O 1
ATOM 9354 N N . LYS B 1 260 ? -17.062 -24.969 8.57 1 87.88 260 LYS B N 1
ATOM 9355 C CA . LYS B 1 260 ? -16.031 -25.734 7.863 1 87.88 260 LYS B CA 1
ATOM 9356 C C . LYS B 1 260 ? -16.594 -27.062 7.352 1 87.88 260 LYS B C 1
ATOM 9358 O O . LYS B 1 260 ? -17.297 -27.766 8.078 1 87.88 260 LYS B O 1
ATOM 9363 N N . PRO B 1 261 ? -16.266 -27.406 6.094 1 84 261 PRO B N 1
ATOM 9364 C CA . PRO B 1 261 ? -16.719 -28.703 5.566 1 84 261 PRO B CA 1
ATOM 9365 C C . PRO B 1 261 ? -16.156 -29.891 6.352 1 84 261 PRO B C 1
ATOM 9367 O O . PRO B 1 261 ? -15.133 -29.75 7.027 1 84 261 PRO B O 1
ATOM 9370 N N . PHE B 1 262 ? -16.859 -30.984 6.262 1 83.5 262 PHE B N 1
ATOM 9371 C CA . PHE B 1 262 ? -16.453 -32.188 7.016 1 83.5 262 PHE B CA 1
ATOM 9372 C C . PHE B 1 262 ? -15.008 -32.531 6.727 1 83.5 262 PHE B C 1
ATOM 9374 O O . PHE B 1 262 ? -14.281 -32.969 7.629 1 83.5 262 PHE B O 1
ATOM 9381 N N . LEU B 1 263 ? -14.555 -32.281 5.469 1 75.5 263 LEU B N 1
ATOM 9382 C CA . LEU B 1 263 ? -13.156 -32.562 5.137 1 75.5 263 LEU B CA 1
ATOM 9383 C C . LEU B 1 263 ? -12.219 -31.703 5.977 1 75.5 263 LEU B C 1
ATOM 9385 O O . LEU B 1 263 ? -11.195 -32.188 6.461 1 75.5 263 LEU B O 1
ATOM 9389 N N . GLY B 1 264 ? -12.57 -30.469 6.035 1 81.69 264 GLY B N 1
ATOM 9390 C CA . GLY B 1 264 ? -11.781 -29.562 6.863 1 81.69 264 GLY B CA 1
ATOM 9391 C C . GLY B 1 264 ? -11.781 -29.953 8.328 1 81.69 264 GLY B C 1
ATOM 9392 O O . GLY B 1 264 ? -10.758 -29.844 9.008 1 81.69 264 GLY B O 1
ATOM 9393 N N . CYS B 1 265 ? -12.914 -30.469 8.75 1 87.38 265 CYS B N 1
ATOM 9394 C CA . CYS B 1 265 ? -13.023 -30.906 10.141 1 87.38 265 CYS B CA 1
ATOM 9395 C C . CYS B 1 265 ? -12.203 -32.188 10.375 1 87.38 265 CYS B C 1
ATOM 9397 O O . CYS B 1 265 ? -11.641 -32.375 11.453 1 87.38 265 CYS B O 1
ATOM 9399 N N . GLN B 1 266 ? -12.133 -32.969 9.312 1 82.75 266 GLN B N 1
ATOM 9400 C CA . GLN B 1 266 ? -11.312 -34.156 9.422 1 82.75 266 GLN B CA 1
ATOM 9401 C C . GLN B 1 266 ? -9.836 -33.812 9.562 1 82.75 266 GLN B C 1
ATOM 9403 O O . GLN B 1 266 ? -9.102 -34.469 10.305 1 82.75 266 GLN B O 1
ATOM 9408 N N . HIS B 1 267 ? -9.531 -32.75 8.812 1 78.19 267 HIS B N 1
ATOM 9409 C CA . HIS B 1 267 ? -8.148 -32.312 8.922 1 78.19 267 HIS B CA 1
ATOM 9410 C C . HIS B 1 267 ? -7.84 -31.844 10.344 1 78.19 267 HIS B C 1
ATOM 9412 O O . HIS B 1 267 ? -6.68 -31.844 10.766 1 78.19 267 HIS B O 1
ATOM 9418 N N . LEU B 1 268 ? -8.938 -31.531 11.086 1 83.5 268 LEU B N 1
ATOM 9419 C CA . LEU B 1 268 ? -8.789 -31.109 12.484 1 83.5 268 LEU B CA 1
ATOM 9420 C C . LEU B 1 268 ? -9.008 -32.281 13.422 1 83.5 268 LEU B C 1
ATOM 9422 O O . LEU B 1 268 ? -9.18 -32.094 14.633 1 83.5 268 LEU B O 1
ATOM 9426 N N . ARG B 1 269 ? -9.086 -33.531 12.828 1 85 269 ARG B N 1
ATOM 9427 C CA . ARG B 1 269 ? -9.148 -34.812 13.539 1 85 269 ARG B CA 1
ATOM 9428 C C . ARG B 1 269 ? -10.516 -35.031 14.18 1 85 269 ARG B C 1
ATOM 9430 O O . ARG B 1 269 ? -10.617 -35.438 15.336 1 85 269 ARG B O 1
ATOM 9437 N N . LEU B 1 270 ? -11.508 -34.531 13.453 1 90.44 270 LEU B N 1
ATOM 9438 C CA . LEU B 1 270 ? -12.859 -34.906 13.875 1 90.44 270 LEU B CA 1
ATOM 9439 C C . LEU B 1 270 ? -13.023 -36.406 13.898 1 90.44 270 LEU B C 1
ATOM 9441 O O . LEU B 1 270 ? -12.656 -37.094 12.945 1 90.44 270 LEU B O 1
ATOM 9445 N N . SER B 1 271 ? -13.477 -36.938 15.008 1 90.44 271 SER B N 1
ATOM 9446 C CA . SER B 1 271 ? -13.656 -38.375 15.141 1 90.44 271 SER B CA 1
ATOM 9447 C C . SER B 1 271 ? -14.734 -38.875 14.195 1 90.44 271 SER B C 1
ATOM 9449 O O . SER B 1 271 ? -15.672 -38.156 13.859 1 90.44 271 SER B O 1
ATOM 9451 N N . ASP B 1 272 ? -14.586 -40.125 13.75 1 87.25 272 ASP B N 1
ATOM 9452 C CA . ASP B 1 272 ? -15.562 -40.781 12.883 1 87.25 272 ASP B CA 1
ATOM 9453 C C . ASP B 1 272 ? -16.922 -40.875 13.578 1 87.25 272 ASP B C 1
ATOM 9455 O O . ASP B 1 272 ? -17.969 -40.781 12.922 1 87.25 272 ASP B O 1
ATOM 9459 N N . LYS B 1 273 ? -16.844 -41 14.859 1 90.81 273 LYS B N 1
ATOM 9460 C CA . LYS B 1 273 ? -18.062 -41.094 15.641 1 90.81 273 LYS B CA 1
ATOM 9461 C C . LYS B 1 273 ? -18.922 -39.844 15.5 1 90.81 273 LYS B C 1
ATOM 9463 O O . LYS B 1 273 ? -20.125 -39.938 15.211 1 90.81 273 LYS B O 1
ATOM 9468 N N . TRP B 1 274 ? -18.297 -38.75 15.68 1 93.25 274 TRP B N 1
ATOM 9469 C CA . TRP B 1 274 ? -19.047 -37.5 15.617 1 93.25 274 TRP B CA 1
ATOM 9470 C C . TRP B 1 274 ? -19.531 -37.219 14.195 1 93.25 274 TRP B C 1
ATOM 9472 O O . TRP B 1 274 ? -20.672 -36.781 13.992 1 93.25 274 TRP B O 1
ATOM 9482 N N . GLU B 1 275 ? -18.672 -37.406 13.25 1 90.38 275 GLU B N 1
ATOM 9483 C CA . GLU B 1 275 ? -19.078 -37.188 11.867 1 90.38 275 GLU B CA 1
ATOM 9484 C C . GLU B 1 275 ? -20.281 -38.031 11.484 1 90.38 275 GLU B C 1
ATOM 9486 O O . GLU B 1 275 ? -21.25 -37.531 10.883 1 90.38 275 GLU B O 1
ATOM 9491 N N . SER B 1 276 ? -20.188 -39.344 11.883 1 88.69 276 SER B N 1
ATOM 9492 C CA . SER B 1 276 ? -21.281 -40.25 11.586 1 88.69 276 SER B CA 1
ATOM 9493 C C . SER B 1 276 ? -22.578 -39.812 12.266 1 88.69 276 SER B C 1
ATOM 9495 O O . SER B 1 276 ? -23.656 -39.875 11.664 1 88.69 276 SER B O 1
ATOM 9497 N N . LEU B 1 277 ? -22.531 -39.406 13.477 1 92.06 277 LEU B N 1
ATOM 9498 C CA . LEU B 1 277 ? -23.719 -38.969 14.219 1 92.06 277 LEU B CA 1
ATOM 9499 C C . LEU B 1 277 ? -24.344 -37.75 13.578 1 92.06 277 LEU B C 1
ATOM 9501 O O . LEU B 1 277 ? -25.562 -37.656 13.422 1 92.06 277 LEU B O 1
ATOM 9505 N N . PHE B 1 278 ? -23.516 -36.719 13.273 1 93.31 278 PHE B N 1
ATOM 9506 C CA . PHE B 1 278 ? -24.016 -35.5 12.672 1 93.31 278 PHE B CA 1
ATOM 9507 C C . PHE B 1 278 ? -24.656 -35.781 11.32 1 93.31 278 PHE B C 1
ATOM 9509 O O . PHE B 1 278 ? -25.719 -35.219 11 1 93.31 278 PHE B O 1
ATOM 9516 N N . ARG B 1 279 ? -24.031 -36.594 10.531 1 87.69 279 ARG B N 1
ATOM 9517 C CA . ARG B 1 279 ? -24.578 -36.906 9.211 1 87.69 279 ARG B CA 1
ATOM 9518 C C . ARG B 1 279 ? -25.891 -37.688 9.32 1 87.69 279 ARG B C 1
ATOM 9520 O O . ARG B 1 279 ? -26.781 -37.5 8.477 1 87.69 279 ARG B O 1
ATOM 9527 N N . LYS B 1 280 ? -25.984 -38.531 10.352 1 87.62 280 LYS B N 1
ATOM 9528 C CA . LYS B 1 280 ? -27.219 -39.25 10.586 1 87.62 280 LYS B CA 1
ATOM 9529 C C . LYS B 1 280 ? -28.328 -38.344 11.078 1 87.62 280 LYS B C 1
ATOM 9531 O O . LYS B 1 280 ? -29.469 -38.438 10.617 1 87.62 280 LYS B O 1
ATOM 9536 N N . THR B 1 281 ? -28.016 -37.469 11.961 1 91 281 THR B N 1
ATOM 9537 C CA . THR B 1 281 ? -29 -36.562 12.57 1 91 281 THR B CA 1
ATOM 9538 C C . THR B 1 281 ? -29.391 -35.469 11.602 1 91 281 THR B C 1
ATOM 9540 O O . THR B 1 281 ? -30.547 -35.062 11.57 1 91 281 THR B O 1
ATOM 9543 N N . PHE B 1 282 ? -28.375 -34.969 10.945 1 90.5 282 PHE B N 1
ATOM 9544 C CA . PHE B 1 282 ? -28.594 -33.906 9.992 1 90.5 282 PHE B CA 1
ATOM 9545 C C . PHE B 1 282 ? -28.109 -34.312 8.602 1 90.5 282 PHE B C 1
ATOM 9547 O O . PHE B 1 282 ? -27.031 -33.906 8.164 1 90.5 282 PHE B O 1
ATOM 9554 N N . PRO B 1 283 ? -28.859 -34.938 7.848 1 80.62 283 PRO B N 1
ATOM 9555 C CA . PRO B 1 283 ? -28.422 -35.531 6.574 1 80.62 283 PRO B CA 1
ATOM 9556 C C . PRO B 1 283 ? -27.984 -34.469 5.566 1 80.62 283 PRO B C 1
ATOM 9558 O O . PRO B 1 283 ? -27.156 -34.75 4.695 1 80.62 283 PRO B O 1
ATOM 9561 N N . ASN B 1 284 ? -28.469 -33.219 5.703 1 75.81 284 ASN B N 1
ATOM 9562 C CA . ASN B 1 284 ? -28.125 -32.219 4.719 1 75.81 284 ASN B CA 1
ATOM 9563 C C . ASN B 1 284 ? -26.969 -31.328 5.199 1 75.81 284 ASN B C 1
ATOM 9565 O O . ASN B 1 284 ? -26.594 -30.359 4.531 1 75.81 284 ASN B O 1
ATOM 9569 N N . LEU B 1 285 ? -26.391 -31.719 6.227 1 84.19 285 LEU B N 1
ATOM 9570 C CA . LEU B 1 285 ? -25.312 -30.922 6.797 1 84.19 285 LEU B CA 1
ATOM 9571 C C . LEU B 1 285 ? -24 -31.172 6.047 1 84.19 285 LEU B C 1
ATOM 9573 O O . LEU B 1 285 ? -23.672 -32.312 5.723 1 84.19 285 LEU B O 1
ATOM 9577 N N . LYS B 1 286 ? -23.281 -30.094 5.613 1 80.69 286 LYS B N 1
ATOM 9578 C CA . LYS B 1 286 ? -22.078 -30.219 4.816 1 80.69 286 LYS B CA 1
ATOM 9579 C C . LYS B 1 286 ? -20.828 -29.938 5.656 1 80.69 286 LYS B C 1
ATOM 9581 O O . LYS B 1 286 ? -19.703 -30.094 5.176 1 80.69 286 LYS B O 1
ATOM 9586 N N . GLY B 1 287 ? -20.984 -29.547 6.828 1 89.06 287 GLY B N 1
ATOM 9587 C CA . GLY B 1 287 ? -19.859 -29.203 7.684 1 89.06 287 GLY B CA 1
ATOM 9588 C C . GLY B 1 287 ? -20.281 -28.812 9.086 1 89.06 287 GLY B C 1
ATOM 9589 O O . GLY B 1 287 ? -21.438 -28.984 9.469 1 89.06 287 GLY B O 1
ATOM 9590 N N . LEU B 1 288 ? -19.312 -28.469 9.828 1 93.5 288 LEU B N 1
ATOM 9591 C CA . LEU B 1 288 ? -19.562 -28.094 11.211 1 93.5 288 LEU B CA 1
ATOM 9592 C C . LEU B 1 288 ? -19.031 -26.688 11.492 1 93.5 288 LEU B C 1
ATOM 9594 O O . LEU B 1 288 ? -18.406 -26.078 10.633 1 93.5 288 LEU B O 1
ATOM 9598 N N . ILE B 1 289 ? -19.375 -26.156 12.648 1 94.25 289 ILE B N 1
ATOM 9599 C CA . ILE B 1 289 ? -18.953 -24.828 13.102 1 94.25 289 ILE B CA 1
ATOM 9600 C C . ILE B 1 289 ? -17.641 -24.953 13.875 1 94.25 289 ILE B C 1
ATOM 9602 O O . ILE B 1 289 ? -17.531 -25.75 14.797 1 94.25 289 ILE B O 1
ATOM 9606 N N . VAL B 1 290 ? -16.656 -24.203 13.445 1 93.19 290 VAL B N 1
ATOM 9607 C CA . VAL B 1 290 ? -15.32 -24.266 14.031 1 93.19 290 VAL B CA 1
ATOM 9608 C C . VAL B 1 290 ? -14.922 -22.875 14.555 1 93.19 290 VAL B C 1
ATOM 9610 O O . VAL B 1 290 ? -15.18 -21.875 13.898 1 93.19 290 VAL B O 1
ATOM 9613 N N . ALA B 1 291 ? -14.336 -22.891 15.742 1 93.12 291 ALA B N 1
ATOM 9614 C CA . ALA B 1 291 ? -13.844 -21.625 16.281 1 93.12 291 ALA B CA 1
ATOM 9615 C C . ALA B 1 291 ? -12.641 -21.125 15.5 1 93.12 291 ALA B C 1
ATOM 9617 O O . ALA B 1 291 ? -11.648 -21.828 15.344 1 93.12 291 ALA B O 1
ATOM 9618 N N . GLU B 1 292 ? -12.789 -20.031 14.984 1 88.19 292 GLU B N 1
ATOM 9619 C CA . GLU B 1 292 ? -11.703 -19.438 14.219 1 88.19 292 GLU B CA 1
ATOM 9620 C C . GLU B 1 292 ? -10.836 -18.531 15.094 1 88.19 292 GLU B C 1
ATOM 9622 O O . GLU B 1 292 ? -9.609 -18.547 14.969 1 88.19 292 GLU B O 1
ATOM 9627 N N . LYS B 1 293 ? -11.508 -17.75 16.016 1 88.62 293 LYS B N 1
ATOM 9628 C CA . LYS B 1 293 ? -10.797 -16.797 16.859 1 88.62 293 LYS B CA 1
ATOM 9629 C C . LYS B 1 293 ? -11.469 -16.641 18.219 1 88.62 293 LYS B C 1
ATOM 9631 O O . LYS B 1 293 ? -12.695 -16.562 18.297 1 88.62 293 LYS B O 1
ATOM 9636 N N . VAL B 1 294 ? -10.695 -16.672 19.172 1 91.88 294 VAL B N 1
ATOM 9637 C CA . VAL B 1 294 ? -11.148 -16.391 20.531 1 91.88 294 VAL B CA 1
ATOM 9638 C C . VAL B 1 294 ? -10.523 -15.094 21.031 1 91.88 294 VAL B C 1
ATOM 9640 O O . VAL B 1 294 ? -9.305 -14.945 21.031 1 91.88 294 VAL B O 1
ATOM 9643 N N . LEU B 1 295 ? -11.375 -14.141 21.391 1 91 295 LEU B N 1
ATOM 9644 C CA . LEU B 1 295 ? -10.867 -12.836 21.797 1 91 295 LEU B CA 1
ATOM 9645 C C . LEU B 1 295 ? -10.297 -12.891 23.219 1 91 295 LEU B C 1
ATOM 9647 O O . LEU B 1 295 ? -10.875 -13.539 24.094 1 91 295 LEU B O 1
ATOM 9651 N N . PRO B 1 296 ? -9.211 -12.234 23.438 1 90.25 296 PRO B N 1
ATOM 9652 C CA . PRO B 1 296 ? -8.594 -12.227 24.766 1 90.25 296 PRO B CA 1
ATOM 9653 C C . PRO B 1 296 ? -9.445 -11.5 25.797 1 90.25 296 PRO B C 1
ATOM 9655 O O . PRO B 1 296 ? -10.133 -10.523 25.469 1 90.25 296 PRO B O 1
ATOM 9658 N N . GLU B 1 297 ? -9.43 -11.969 27.047 1 90.56 297 GLU B N 1
ATOM 9659 C CA . GLU B 1 297 ? -10.086 -11.375 28.203 1 90.56 297 GLU B CA 1
ATOM 9660 C C . GLU B 1 297 ? -11.602 -11.516 28.109 1 90.56 297 GLU B C 1
ATOM 9662 O O . GLU B 1 297 ? -12.336 -10.992 28.953 1 90.56 297 GLU B O 1
ATOM 9667 N N . GLY B 1 298 ? -12.078 -12.164 27.031 1 92 298 GLY B N 1
ATOM 9668 C CA . GLY B 1 298 ? -13.5 -12.445 26.922 1 92 298 GLY B CA 1
ATOM 9669 C C . GLY B 1 298 ? -13.93 -13.688 27.688 1 92 298 GLY B C 1
ATOM 9670 O O . GLY B 1 298 ? -13.102 -14.359 28.312 1 92 298 GLY B O 1
ATOM 9671 N N . PRO B 1 299 ? -15.172 -13.945 27.625 1 94.81 299 PRO B N 1
ATOM 9672 C CA . PRO B 1 299 ? -15.688 -15.078 28.391 1 94.81 299 PRO B CA 1
ATOM 9673 C C . PRO B 1 299 ? -15.109 -16.422 27.938 1 94.81 299 PRO B C 1
ATOM 9675 O O . PRO B 1 299 ? -15.023 -17.359 28.719 1 94.81 299 PRO B O 1
ATOM 9678 N N . SER B 1 300 ? -14.711 -16.531 26.656 1 95.62 300 SER B N 1
ATOM 9679 C CA . SER B 1 300 ? -14.219 -17.781 26.109 1 95.62 300 SER B CA 1
ATOM 9680 C C . SER B 1 300 ? -12.703 -17.875 26.188 1 95.62 300 SER B C 1
ATOM 9682 O O . SER B 1 300 ? -12.109 -18.891 25.844 1 95.62 300 SER B O 1
ATOM 9684 N N . ASP B 1 301 ? -12.117 -16.766 26.656 1 93.56 301 ASP B N 1
ATOM 9685 C CA . ASP B 1 301 ? -10.656 -16.734 26.719 1 93.56 301 ASP B CA 1
ATOM 9686 C C . ASP B 1 301 ? -10.133 -17.797 27.688 1 93.56 301 ASP B C 1
ATOM 9688 O O . ASP B 1 301 ? -10.609 -17.906 28.812 1 93.56 301 ASP B O 1
ATOM 9692 N N . GLY B 1 302 ? -9.195 -18.594 27.25 1 91.19 302 GLY B N 1
ATOM 9693 C CA . GLY B 1 302 ? -8.617 -19.656 28.078 1 91.19 302 GLY B CA 1
ATOM 9694 C C . GLY B 1 302 ? -9.453 -20.922 28.078 1 91.19 302 GLY B C 1
ATOM 9695 O O . GLY B 1 302 ? -9.023 -21.953 28.609 1 91.19 302 GLY B O 1
ATOM 9696 N N . LYS B 1 303 ? -10.625 -20.859 27.531 1 95.44 303 LYS B N 1
ATOM 9697 C CA . LYS B 1 303 ? -11.531 -22.016 27.531 1 95.44 303 LYS B CA 1
ATOM 9698 C C . LYS B 1 303 ? -11.625 -22.641 26.141 1 95.44 303 LYS B C 1
ATOM 9700 O O . LYS B 1 303 ? -11.539 -23.859 25.984 1 95.44 303 LYS B O 1
ATOM 9705 N N . LEU B 1 304 ? -11.812 -21.812 25.125 1 94.19 304 LEU B N 1
ATOM 9706 C CA . LEU B 1 304 ? -11.836 -22.25 23.75 1 94.19 304 LEU B CA 1
ATOM 9707 C C . LEU B 1 304 ? -10.555 -21.844 23.016 1 94.19 304 LEU B C 1
ATOM 9709 O O . LEU B 1 304 ? -9.836 -20.953 23.484 1 94.19 304 LEU B O 1
ATOM 9713 N N . GLU B 1 305 ? -10.266 -22.594 22.016 1 88.62 305 GLU B N 1
ATOM 9714 C CA . GLU B 1 305 ? -9.102 -22.312 21.188 1 88.62 305 GLU B CA 1
ATOM 9715 C C . GLU B 1 305 ? -9.453 -22.344 19.703 1 88.62 305 GLU B C 1
ATOM 9717 O O . GLU B 1 305 ? -10.43 -23 19.312 1 88.62 305 GLU B O 1
ATOM 9722 N N . ALA B 1 306 ? -8.664 -21.641 18.969 1 87.38 306 ALA B N 1
ATOM 9723 C CA . ALA B 1 306 ? -8.859 -21.688 17.516 1 87.38 306 ALA B CA 1
ATOM 9724 C C . ALA B 1 306 ? -8.719 -23.125 17 1 87.38 306 ALA B C 1
ATOM 9726 O O . ALA B 1 306 ? -7.785 -23.844 17.359 1 87.38 306 ALA B O 1
ATOM 9727 N N . GLY B 1 307 ? -9.609 -23.562 16.156 1 88.31 307 GLY B N 1
ATOM 9728 C CA . GLY B 1 307 ? -9.609 -24.922 15.617 1 88.31 307 GLY B CA 1
ATOM 9729 C C . GLY B 1 307 ? -10.578 -25.844 16.328 1 88.31 307 GLY B C 1
ATOM 9730 O O . GLY B 1 307 ? -10.836 -26.953 15.859 1 88.31 307 GLY B O 1
ATOM 9731 N N . ASP B 1 308 ? -11.195 -25.391 17.453 1 93 308 ASP B N 1
ATOM 9732 C CA . ASP B 1 308 ? -12.188 -26.188 18.156 1 93 308 ASP B CA 1
ATOM 9733 C C . ASP B 1 308 ? -13.438 -26.391 17.312 1 93 308 ASP B C 1
ATOM 9735 O O . ASP B 1 308 ? -13.984 -25.438 16.766 1 93 308 ASP B O 1
ATOM 9739 N N . ILE B 1 309 ? -13.773 -27.641 17.156 1 95.38 309 ILE B N 1
ATOM 9740 C CA . ILE B 1 309 ? -15.008 -27.953 16.453 1 95.38 309 ILE B CA 1
ATOM 9741 C C . ILE B 1 309 ? -16.172 -27.984 17.422 1 95.38 309 ILE B C 1
ATOM 9743 O O . ILE B 1 309 ? -16.172 -28.75 18.391 1 95.38 309 ILE B O 1
ATOM 9747 N N . LEU B 1 310 ? -17.156 -27.141 17.266 1 96.94 310 LEU B N 1
ATOM 9748 C CA . LEU B 1 310 ? -18.312 -27.062 18.141 1 96.94 310 LEU B CA 1
ATOM 9749 C C . LEU B 1 310 ? -19.25 -28.25 17.938 1 96.94 310 LEU B C 1
ATOM 9751 O O . LEU B 1 310 ? -19.75 -28.453 16.828 1 96.94 310 LEU B O 1
ATOM 9755 N N . ILE B 1 311 ? -19.516 -29.031 18.969 1 97.12 311 ILE B N 1
ATOM 9756 C CA . ILE B 1 311 ? -20.328 -30.234 18.859 1 97.12 311 ILE B CA 1
ATOM 9757 C C . ILE B 1 311 ? -21.688 -30 19.5 1 97.12 311 ILE B C 1
ATOM 9759 O O . ILE B 1 311 ? -22.719 -30.141 18.844 1 97.12 311 ILE B O 1
ATOM 9763 N N . LYS B 1 312 ? -21.641 -29.625 20.797 1 96.88 312 LYS B N 1
ATOM 9764 C CA . LYS B 1 312 ? -22.891 -29.422 21.516 1 96.88 312 LYS B CA 1
ATOM 9765 C C . LYS B 1 312 ? -22.844 -28.109 22.312 1 96.88 312 LYS B C 1
ATOM 9767 O O . LYS B 1 312 ? -21.781 -27.641 22.703 1 96.88 312 LYS B O 1
ATOM 9772 N N . ILE B 1 313 ? -24.016 -27.516 22.484 1 96.69 313 ILE B N 1
ATOM 9773 C CA . ILE B 1 313 ? -24.234 -26.422 23.406 1 96.69 313 ILE B CA 1
ATOM 9774 C C . ILE B 1 313 ? -25.438 -26.703 24.297 1 96.69 313 ILE B C 1
ATOM 9776 O O . ILE B 1 313 ? -26.516 -27.031 23.797 1 96.69 313 ILE B O 1
ATOM 9780 N N . ASN B 1 314 ? -25.312 -26.734 25.578 1 96.12 314 ASN B N 1
ATOM 9781 C CA . ASN B 1 314 ? -26.344 -27.125 26.531 1 96.12 314 ASN B CA 1
ATOM 9782 C C . ASN B 1 314 ? -26.938 -28.484 26.203 1 96.12 314 ASN B C 1
ATOM 9784 O O . ASN B 1 314 ? -28.156 -28.656 26.188 1 96.12 314 ASN B O 1
ATOM 9788 N N . GLY B 1 315 ? -26 -29.297 25.719 1 93.75 315 GLY B N 1
ATOM 9789 C CA . GLY B 1 315 ? -26.391 -30.688 25.5 1 93.75 315 GLY B CA 1
ATOM 9790 C C . GLY B 1 315 ? -27.016 -30.922 24.125 1 93.75 315 GLY B C 1
ATOM 9791 O O . GLY B 1 315 ? -27.266 -32.062 23.75 1 93.75 315 GLY B O 1
ATOM 9792 N N . LYS B 1 316 ? -27.281 -29.922 23.391 1 93.94 316 LYS B N 1
ATOM 9793 C CA . LYS B 1 316 ? -27.891 -30.062 22.078 1 93.94 316 LYS B CA 1
ATOM 9794 C C . LYS B 1 316 ? -26.844 -29.953 20.969 1 93.94 316 LYS B C 1
ATOM 9796 O O . LYS B 1 316 ? -25.938 -29.125 21.047 1 93.94 316 LYS B O 1
ATOM 9801 N N . LEU B 1 317 ? -26.984 -30.812 20 1 95.31 317 LEU B N 1
ATOM 9802 C CA . LEU B 1 317 ? -26.094 -30.766 18.844 1 95.31 317 LEU B CA 1
ATOM 9803 C C . LEU B 1 317 ? -26.281 -29.453 18.062 1 95.31 317 LEU B C 1
ATOM 9805 O O . LEU B 1 317 ? -27.406 -29 17.875 1 95.31 317 LEU B O 1
ATOM 9809 N N . VAL B 1 318 ? -25.156 -28.859 17.734 1 94.56 318 VAL B N 1
ATOM 9810 C CA . VAL B 1 318 ? -25.219 -27.594 17 1 94.56 318 VAL B CA 1
ATOM 9811 C C . VAL B 1 318 ? -24.953 -27.844 15.508 1 94.56 318 VAL B C 1
ATOM 9813 O O . VAL B 1 318 ? -23.844 -28.25 15.125 1 94.56 318 VAL B O 1
ATOM 9816 N N . ASP B 1 319 ? -25.875 -27.672 14.734 1 89.31 319 ASP B N 1
ATOM 9817 C CA . ASP B 1 319 ? -25.719 -27.922 13.305 1 89.31 319 ASP B CA 1
ATOM 9818 C C . ASP B 1 319 ? -25.328 -26.641 12.562 1 89.31 319 ASP B C 1
ATOM 9820 O O . ASP B 1 319 ? -24.406 -26.656 11.742 1 89.31 319 ASP B O 1
ATOM 9824 N N . GLN B 1 320 ? -26.078 -25.547 12.875 1 88.81 320 GLN B N 1
ATOM 9825 C CA . GLN B 1 320 ? -25.875 -24.281 12.172 1 88.81 320 GLN B CA 1
ATOM 9826 C C . GLN B 1 320 ? -25.828 -23.109 13.141 1 88.81 320 GLN B C 1
ATOM 9828 O O . GLN B 1 320 ? -26.062 -23.281 14.336 1 88.81 320 GLN B O 1
ATOM 9833 N N . PHE B 1 321 ? -25.5 -21.984 12.609 1 90.62 321 PHE B N 1
ATOM 9834 C CA . PHE B 1 321 ? -25.312 -20.781 13.414 1 90.62 321 PHE B CA 1
ATOM 9835 C C . PHE B 1 321 ? -26.641 -20.375 14.07 1 90.62 321 PHE B C 1
ATOM 9837 O O . PHE B 1 321 ? -26.641 -19.828 15.18 1 90.62 321 PHE B O 1
ATOM 9844 N N . LEU B 1 322 ? -27.734 -20.688 13.414 1 84.75 322 LEU B N 1
ATOM 9845 C CA . LEU B 1 322 ? -29.016 -20.312 13.977 1 84.75 322 LEU B CA 1
ATOM 9846 C C . LEU B 1 322 ? -29.203 -20.922 15.367 1 84.75 322 LEU B C 1
ATOM 9848 O O . LEU B 1 322 ? -29.672 -20.25 16.297 1 84.75 322 LEU B O 1
ATOM 9852 N N . CYS B 1 323 ? -28.875 -22.172 15.391 1 89.38 323 CYS B N 1
ATOM 9853 C CA . CYS B 1 323 ? -28.984 -22.859 16.672 1 89.38 323 CYS B CA 1
ATOM 9854 C C . CYS B 1 323 ? -28.078 -22.219 17.719 1 89.38 323 CYS B C 1
ATOM 9856 O O . CYS B 1 323 ? -28.516 -21.953 18.828 1 89.38 323 CYS B O 1
ATOM 9858 N N . LEU B 1 324 ? -26.844 -21.953 17.328 1 92.75 324 LEU B N 1
ATOM 9859 C CA . LEU B 1 324 ? -25.875 -21.344 18.219 1 92.75 324 LEU B CA 1
ATOM 9860 C C . LEU B 1 324 ? -26.359 -19.984 18.703 1 92.75 324 LEU B C 1
ATOM 9862 O O . LEU B 1 324 ? -26.391 -19.734 19.906 1 92.75 324 LEU B O 1
ATOM 9866 N N . ASN B 1 325 ? -26.797 -19.141 17.891 1 89.88 325 ASN B N 1
ATOM 9867 C CA . ASN B 1 325 ? -27.203 -17.781 18.219 1 89.88 325 ASN B CA 1
ATOM 9868 C C . ASN B 1 325 ? -28.469 -17.766 19.078 1 89.88 325 ASN B C 1
ATOM 9870 O O . ASN B 1 325 ? -28.609 -16.922 19.969 1 89.88 325 ASN B O 1
ATOM 9874 N N . THR B 1 326 ? -29.344 -18.688 18.781 1 88.25 326 THR B N 1
ATOM 9875 C CA . THR B 1 326 ? -30.578 -18.781 19.562 1 88.25 326 THR B CA 1
ATOM 9876 C C . THR B 1 326 ? -30.25 -19.109 21.031 1 88.25 326 THR B C 1
ATOM 9878 O O . THR B 1 326 ? -30.781 -18.469 21.938 1 88.25 326 THR B O 1
ATOM 9881 N N . VAL B 1 327 ? -29.406 -20.031 21.141 1 93.19 327 VAL B N 1
ATOM 9882 C CA . VAL B 1 327 ? -29.031 -20.422 22.5 1 93.19 327 VAL B CA 1
ATOM 9883 C C . VAL B 1 327 ? -28.328 -19.281 23.203 1 93.19 327 VAL B C 1
ATOM 9885 O O . VAL B 1 327 ? -28.594 -18.984 24.375 1 93.19 327 VAL B O 1
ATOM 9888 N N . LEU B 1 328 ? -27.438 -18.578 22.578 1 92.94 328 LEU B N 1
ATOM 9889 C CA . LEU B 1 328 ? -26.703 -17.469 23.172 1 92.94 328 LEU B CA 1
ATOM 9890 C C . LEU B 1 328 ? -27.641 -16.312 23.531 1 92.94 328 LEU B C 1
ATOM 9892 O O . LEU B 1 328 ? -27.531 -15.742 24.609 1 92.94 328 LEU B O 1
ATOM 9896 N N . ASP B 1 329 ? -28.562 -15.992 22.672 1 88.81 329 ASP B N 1
ATOM 9897 C CA . ASP B 1 329 ? -29.5 -14.906 22.906 1 88.81 329 ASP B CA 1
ATOM 9898 C C . ASP B 1 329 ? -30.406 -15.203 24.094 1 88.81 329 ASP B C 1
ATOM 9900 O O . ASP B 1 329 ? -30.766 -14.297 24.859 1 88.81 329 ASP B O 1
ATOM 9904 N N . GLU B 1 330 ? -30.719 -16.438 24.25 1 89.31 330 GLU B N 1
ATOM 9905 C CA . GLU B 1 330 ? -31.641 -16.828 25.312 1 89.31 330 GLU B CA 1
ATOM 9906 C C . GLU B 1 330 ? -30.938 -16.938 26.656 1 89.31 330 GLU B C 1
ATOM 9908 O O . GLU B 1 330 ? -31.578 -17 27.703 1 89.31 330 GLU B O 1
ATOM 9913 N N . ASN B 1 331 ? -29.656 -16.875 26.641 1 94.25 331 ASN B N 1
ATOM 9914 C CA . ASN B 1 331 ? -28.922 -17.094 27.875 1 94.25 331 ASN B CA 1
ATOM 9915 C C . ASN B 1 331 ? -27.984 -15.938 28.203 1 94.25 331 ASN B C 1
ATOM 9917 O O . ASN B 1 331 ? -26.875 -16.156 28.672 1 94.25 331 ASN B O 1
ATOM 9921 N N . VAL B 1 332 ? -28.391 -14.797 27.875 1 92.25 332 VAL B N 1
ATOM 9922 C CA . VAL B 1 332 ? -27.578 -13.625 28.219 1 92.25 332 VAL B CA 1
ATOM 9923 C C . VAL B 1 332 ? -27.484 -13.477 29.734 1 92.25 332 VAL B C 1
ATOM 9925 O O . VAL B 1 332 ? -28.5 -13.539 30.422 1 92.25 332 VAL B O 1
ATOM 9928 N N . GLY B 1 333 ? -26.312 -13.344 30.234 1 93.06 333 GLY B N 1
ATOM 9929 C CA . GLY B 1 333 ? -26.094 -13.219 31.672 1 93.06 333 GLY B CA 1
ATOM 9930 C C . GLY B 1 333 ? -26 -14.555 32.375 1 93.06 333 GLY B C 1
ATOM 9931 O O . GLY B 1 333 ? -25.734 -14.609 33.594 1 93.06 333 GLY B O 1
ATOM 9932 N N . GLN B 1 334 ? -26.141 -15.625 31.562 1 95.44 334 GLN B N 1
ATOM 9933 C CA . GLN B 1 334 ? -26.062 -16.969 32.094 1 95.44 334 GLN B CA 1
ATOM 9934 C C . GLN B 1 334 ? -24.875 -17.734 31.516 1 95.44 334 GLN B C 1
ATOM 9936 O O . GLN B 1 334 ? -24.156 -17.219 30.656 1 95.44 334 GLN B O 1
ATOM 9941 N N . THR B 1 335 ? -24.672 -18.906 32.125 1 96.31 335 THR B N 1
ATOM 9942 C CA . THR B 1 335 ? -23.578 -19.766 31.656 1 96.31 335 THR B CA 1
ATOM 9943 C C . THR B 1 335 ? -24.125 -20.906 30.797 1 96.31 335 THR B C 1
ATOM 9945 O O . THR B 1 335 ? -25.156 -21.484 31.109 1 96.31 335 THR B O 1
ATOM 9948 N N . VAL B 1 336 ? -23.469 -21.156 29.719 1 97.19 336 VAL B N 1
ATOM 9949 C CA . VAL B 1 336 ? -23.828 -22.266 28.844 1 97.19 336 VAL B CA 1
ATOM 9950 C C . VAL B 1 336 ? -22.719 -23.297 28.828 1 97.19 336 VAL B C 1
ATOM 9952 O O . VAL B 1 336 ? -21.531 -22.953 28.969 1 97.19 336 VAL B O 1
ATOM 9955 N N . SER B 1 337 ? -23.094 -24.547 28.672 1 97.38 337 SER B N 1
ATOM 9956 C CA . SER B 1 337 ? -22.141 -25.625 28.516 1 97.38 337 SER B CA 1
ATOM 9957 C C . SER B 1 337 ? -21.812 -25.891 27.047 1 97.38 337 SER B C 1
ATOM 9959 O O . SER B 1 337 ? -22.703 -26.188 26.25 1 97.38 337 SER B O 1
ATOM 9961 N N . VAL B 1 338 ? -20.547 -25.734 26.672 1 97.44 338 VAL B N 1
ATOM 9962 C CA . VAL B 1 338 ? -20.109 -25.891 25.281 1 97.44 338 VAL B CA 1
ATOM 9963 C C . VAL B 1 338 ? -19.203 -27.125 25.156 1 97.44 338 VAL B C 1
ATOM 9965 O O . VAL B 1 338 ? -18.219 -27.234 25.875 1 97.44 338 VAL B O 1
ATOM 9968 N N . LEU B 1 339 ? -19.562 -28.078 24.375 1 97.38 339 LEU B N 1
ATOM 9969 C CA . LEU B 1 339 ? -18.75 -29.234 24.062 1 97.38 339 LEU B CA 1
ATOM 9970 C C . LEU B 1 339 ? -18.047 -29.062 22.719 1 97.38 339 LEU B C 1
ATOM 9972 O O . LEU B 1 339 ? -18.703 -28.828 21.703 1 97.38 339 LEU B O 1
ATOM 9976 N N . VAL B 1 340 ? -16.734 -29.109 22.719 1 97.06 340 VAL B N 1
ATOM 9977 C CA . VAL B 1 340 ? -15.969 -28.969 21.484 1 97.06 340 VAL B CA 1
ATOM 9978 C C . VAL B 1 340 ? -15.055 -30.172 21.297 1 97.06 340 VAL B C 1
ATOM 9980 O O . VAL B 1 340 ? -14.711 -30.859 22.266 1 97.06 340 VAL B O 1
ATOM 9983 N N . ALA B 1 341 ? -14.766 -30.531 20.062 1 95.31 341 ALA B N 1
ATOM 9984 C CA . ALA B 1 341 ? -13.742 -31.516 19.719 1 95.31 341 ALA B CA 1
ATOM 9985 C C . ALA B 1 341 ? -12.422 -30.828 19.375 1 95.31 341 ALA B C 1
ATOM 9987 O O . ALA B 1 341 ? -12.344 -30.062 18.406 1 95.31 341 ALA B O 1
ATOM 9988 N N . ARG B 1 342 ? -11.414 -31.109 20.281 1 91.12 342 ARG B N 1
ATOM 9989 C CA . ARG B 1 342 ? -10.086 -30.531 20.078 1 91.12 342 ARG B CA 1
ATOM 9990 C C . ARG B 1 342 ? -9.062 -31.625 19.797 1 91.12 342 ARG B C 1
ATOM 9992 O O . ARG B 1 342 ? -8.672 -32.375 20.703 1 91.12 342 ARG B O 1
ATOM 9999 N N . HIS B 1 343 ? -8.672 -31.688 18.484 1 82.19 343 HIS B N 1
ATOM 10000 C CA . HIS B 1 343 ? -7.684 -32.688 18.062 1 82.19 343 HIS B CA 1
ATOM 10001 C C . HIS B 1 343 ? -8.102 -34.094 18.469 1 82.19 343 HIS B C 1
ATOM 10003 O O . HIS B 1 343 ? -7.32 -34.812 19.062 1 82.19 343 HIS B O 1
ATOM 10009 N N . GLY B 1 344 ? -9.328 -34.344 18.219 1 86.31 344 GLY B N 1
ATOM 10010 C CA . GLY B 1 344 ? -9.844 -35.688 18.422 1 86.31 344 GLY B CA 1
ATOM 10011 C C . GLY B 1 344 ? -10.336 -35.938 19.844 1 86.31 344 GLY B C 1
ATOM 10012 O O . GLY B 1 344 ? -10.875 -37 20.141 1 86.31 344 GLY B O 1
ATOM 10013 N N . CYS B 1 345 ? -10.133 -34.938 20.781 1 91.19 345 CYS B N 1
ATOM 10014 C CA . CYS B 1 345 ? -10.57 -35.062 22.156 1 91.19 345 CYS B CA 1
ATOM 10015 C C . CYS B 1 345 ? -11.773 -34.156 22.438 1 91.19 345 CYS B C 1
ATOM 10017 O O . CYS B 1 345 ? -11.836 -33.031 21.953 1 91.19 345 CYS B O 1
ATOM 10019 N N . ASP B 1 346 ? -12.719 -34.75 23.188 1 94.19 346 ASP B N 1
ATOM 10020 C CA . ASP B 1 346 ? -13.891 -33.969 23.578 1 94.19 346 ASP B CA 1
ATOM 10021 C C . ASP B 1 346 ? -13.609 -33.125 24.828 1 94.19 346 ASP B C 1
ATOM 10023 O O . ASP B 1 346 ? -13.133 -33.656 25.828 1 94.19 346 ASP B O 1
ATOM 10027 N N . ILE B 1 347 ? -13.781 -31.844 24.812 1 95.38 347 ILE B N 1
ATOM 10028 C CA . ILE B 1 347 ? -13.586 -30.922 25.922 1 95.38 347 ILE B CA 1
ATOM 10029 C C . ILE B 1 347 ? -14.883 -30.172 26.219 1 95.38 347 ILE B C 1
ATOM 10031 O O . ILE B 1 347 ? -15.492 -29.594 25.312 1 95.38 347 ILE B O 1
ATOM 10035 N N . GLU B 1 348 ? -15.391 -30.234 27.391 1 96.06 348 GLU B N 1
ATOM 10036 C CA . GLU B 1 348 ? -16.578 -29.516 27.812 1 96.06 348 GLU B CA 1
ATOM 10037 C C . GLU B 1 348 ? -16.219 -28.328 28.703 1 96.06 348 GLU B C 1
ATOM 10039 O O . GLU B 1 348 ? -15.469 -28.469 29.656 1 96.06 348 GLU B O 1
ATOM 10044 N N . GLN B 1 349 ? -16.656 -27.125 28.344 1 96.75 349 GLN B N 1
ATOM 10045 C CA . GLN B 1 349 ? -16.375 -25.906 29.078 1 96.75 349 GLN B CA 1
ATOM 10046 C C . GLN B 1 349 ? -17.641 -25.125 29.375 1 96.75 349 GLN B C 1
ATOM 10048 O O . GLN B 1 349 ? -18.562 -25.078 28.562 1 96.75 349 GLN B O 1
ATOM 10053 N N . ASP B 1 350 ? -17.734 -24.547 30.594 1 96.81 350 ASP B N 1
ATOM 10054 C CA . ASP B 1 350 ? -18.797 -23.609 30.938 1 96.81 350 ASP B CA 1
ATOM 10055 C C . ASP B 1 350 ? -18.391 -22.172 30.625 1 96.81 350 ASP B C 1
ATOM 10057 O O . ASP B 1 350 ? -17.375 -21.688 31.141 1 96.81 350 ASP B O 1
ATOM 10061 N N . ILE B 1 351 ? -19.172 -21.5 29.781 1 97.5 351 ILE B N 1
ATOM 10062 C CA . ILE B 1 351 ? -18.797 -20.172 29.328 1 97.5 351 ILE B CA 1
ATOM 10063 C C . ILE B 1 351 ? -19.938 -19.188 29.625 1 97.5 351 ILE B C 1
ATOM 10065 O O . ILE B 1 351 ? -21.094 -19.484 29.344 1 97.5 351 ILE B O 1
ATOM 10069 N N . ALA B 1 352 ? -19.641 -18.109 30.141 1 96.5 352 ALA B N 1
ATOM 10070 C CA . ALA B 1 352 ? -20.625 -17.047 30.406 1 96.5 352 ALA B CA 1
ATOM 10071 C C . ALA B 1 352 ? -21.016 -16.328 29.109 1 96.5 352 ALA B C 1
ATOM 10073 O O . ALA B 1 352 ? -20.156 -15.992 28.297 1 96.5 352 ALA B O 1
ATOM 10074 N N . VAL B 1 353 ? -22.344 -16.156 28.938 1 96.38 353 VAL B N 1
ATOM 10075 C CA . VAL B 1 353 ? -22.828 -15.43 27.766 1 96.38 353 VAL B CA 1
ATOM 10076 C C . VAL B 1 353 ? -22.984 -13.953 28.109 1 96.38 353 VAL B C 1
ATOM 10078 O O . VAL B 1 353 ? -23.734 -13.594 29.031 1 96.38 353 VAL B O 1
ATOM 10081 N N . GLN B 1 354 ? -22.281 -13.133 27.438 1 92.62 354 GLN B N 1
ATOM 10082 C CA . GLN B 1 354 ? -22.344 -11.695 27.672 1 92.62 354 GLN B CA 1
ATOM 10083 C C . GLN B 1 354 ? -23.344 -11.031 26.719 1 92.62 354 GLN B C 1
ATOM 10085 O O . GLN B 1 354 ? -23.703 -11.602 25.688 1 92.62 354 GLN B O 1
ATOM 10090 N N . ASN B 1 355 ? -23.766 -9.844 27.203 1 88.38 355 ASN B N 1
ATOM 10091 C CA . ASN B 1 355 ? -24.625 -9.023 26.359 1 88.38 355 ASN B CA 1
ATOM 10092 C C . ASN B 1 355 ? -23.797 -8.234 25.328 1 88.38 355 ASN B C 1
ATOM 10094 O O . ASN B 1 355 ? -22.953 -7.422 25.703 1 88.38 355 ASN B O 1
ATOM 10098 N N . LEU B 1 356 ? -24.016 -8.453 24.062 1 83.88 356 LEU B N 1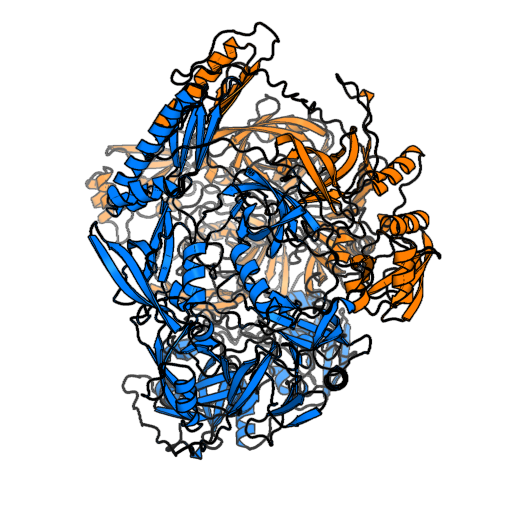
ATOM 10099 C CA . LEU B 1 356 ? -23.281 -7.793 22.984 1 83.88 356 LEU B CA 1
ATOM 10100 C C . LEU B 1 356 ? -23.453 -6.277 23.062 1 83.88 356 LEU B C 1
ATOM 10102 O O . LEU B 1 356 ? -22.531 -5.531 22.719 1 83.88 356 LEU B O 1
ATOM 10106 N N . ASN B 1 357 ? -24.562 -5.77 23.547 1 77.75 357 ASN B N 1
ATOM 10107 C CA . ASN B 1 357 ? -24.828 -4.34 23.672 1 77.75 357 ASN B CA 1
ATOM 10108 C C . ASN B 1 357 ? -23.891 -3.682 24.672 1 77.75 357 ASN B C 1
ATOM 10110 O O . ASN B 1 357 ? -23.609 -2.486 24.578 1 77.75 357 ASN B O 1
ATOM 10114 N N . GLU B 1 358 ? -23.422 -4.457 25.547 1 80.62 358 GLU B N 1
ATOM 10115 C CA . GLU B 1 358 ? -22.547 -3.924 26.578 1 80.62 358 GLU B CA 1
ATOM 10116 C C . GLU B 1 358 ? -21.141 -3.703 26.047 1 80.62 358 GLU B C 1
ATOM 10118 O O . GLU B 1 358 ? -20.391 -2.875 26.578 1 80.62 358 GLU B O 1
ATOM 10123 N N . ILE B 1 359 ? -20.797 -4.426 25.031 1 83.38 359 ILE B N 1
ATOM 10124 C CA . ILE B 1 359 ? -19.438 -4.305 24.531 1 83.38 359 ILE B CA 1
ATOM 10125 C C . ILE B 1 359 ? -19.453 -3.5 23.234 1 83.38 359 ILE B C 1
ATOM 10127 O O . ILE B 1 359 ? -18.406 -3.365 22.562 1 83.38 359 ILE B O 1
ATOM 10131 N N . THR B 1 360 ? -20.547 -3.066 22.828 1 82.5 360 THR B N 1
ATOM 10132 C CA . THR B 1 360 ? -20.656 -2.129 21.719 1 82.5 360 THR B CA 1
ATOM 10133 C C . THR B 1 360 ? -20.672 -0.689 22.219 1 82.5 360 THR B C 1
ATOM 10135 O O . THR B 1 360 ? -21.453 -0.347 23.109 1 82.5 360 THR B O 1
ATOM 10138 N N . PRO B 1 361 ? -19.812 0.149 21.688 1 87 361 PRO B N 1
ATOM 10139 C CA . PRO B 1 361 ? -19.766 1.528 22.172 1 87 361 PRO B CA 1
ATOM 10140 C C . PRO B 1 361 ? -21.109 2.248 22.078 1 87 361 PRO B C 1
ATOM 10142 O O . PRO B 1 361 ? -21.75 2.203 21.031 1 87 361 PRO B O 1
ATOM 10145 N N . SER B 1 362 ? -21.578 2.797 23.188 1 87.38 362 SER B N 1
ATOM 10146 C CA . SER B 1 362 ? -22.828 3.547 23.234 1 87.38 362 SER B CA 1
ATOM 10147 C C . SER B 1 362 ? -22.594 4.988 23.672 1 87.38 362 SER B C 1
ATOM 10149 O O . SER B 1 362 ? -23.531 5.746 23.875 1 87.38 362 SER B O 1
ATOM 10151 N N . CYS B 1 363 ? -21.344 5.309 23.859 1 91.12 363 CYS B N 1
ATOM 10152 C CA . CYS B 1 363 ? -20.969 6.668 24.234 1 91.12 363 CYS B CA 1
ATOM 10153 C C . CYS B 1 363 ? -19.672 7.086 23.578 1 91.12 363 CYS B C 1
ATOM 10155 O O . CYS B 1 363 ? -18.844 6.238 23.203 1 91.12 363 CYS B O 1
ATOM 10157 N N . PHE B 1 364 ? -19.531 8.305 23.328 1 92.81 364 PHE B N 1
ATOM 10158 C CA . PHE B 1 364 ? -18.266 8.828 22.875 1 92.81 364 PHE B CA 1
ATOM 10159 C C . PHE B 1 364 ? -17.969 10.195 23.484 1 92.81 364 PHE B C 1
ATOM 10161 O O . PHE B 1 364 ? -18.891 10.883 23.938 1 92.81 364 PHE B O 1
ATOM 10168 N N . PHE B 1 365 ? -16.75 10.461 23.641 1 91.81 365 PHE B N 1
ATOM 10169 C CA . PHE B 1 365 ? -16.25 11.68 24.266 1 91.81 365 PHE B CA 1
ATOM 10170 C C . PHE B 1 365 ? -15.672 12.625 23.203 1 91.81 365 PHE B C 1
ATOM 10172 O O . PHE B 1 365 ? -14.953 12.195 22.297 1 91.81 365 PHE B O 1
ATOM 10179 N N . SER B 1 366 ? -16.125 13.852 23.297 1 89.06 366 SER B N 1
ATOM 10180 C CA . SER B 1 366 ? -15.664 14.828 22.312 1 89.06 366 SER B CA 1
ATOM 10181 C C . SER B 1 366 ? -15.117 16.078 22.984 1 89.06 366 SER B C 1
ATOM 10183 O O . SER B 1 366 ? -15.734 16.609 23.922 1 89.06 366 SER B O 1
ATOM 10185 N N . PHE B 1 367 ? -13.961 16.469 22.594 1 83.44 367 PHE B N 1
ATOM 10186 C CA . PHE B 1 367 ? -13.367 17.734 23 1 83.44 367 PHE B CA 1
ATOM 10187 C C . PHE B 1 367 ? -12.352 18.219 21.984 1 83.44 367 PHE B C 1
ATOM 10189 O O . PHE B 1 367 ? -11.578 17.422 21.438 1 83.44 367 PHE B O 1
ATOM 10196 N N . ASP B 1 368 ? -12.383 19.5 21.672 1 79 368 ASP B N 1
ATOM 10197 C CA . ASP B 1 368 ? -11.469 20.141 20.734 1 79 368 ASP B CA 1
ATOM 10198 C C . ASP B 1 368 ? -11.359 19.328 19.453 1 79 368 ASP B C 1
ATOM 10200 O O . ASP B 1 368 ? -10.258 18.953 19.031 1 79 368 ASP B O 1
ATOM 10204 N N . ARG B 1 369 ? -12.367 18.797 18.938 1 79.25 369 ARG B N 1
ATOM 10205 C CA . ARG B 1 369 ? -12.516 18.078 17.672 1 79.25 369 ARG B CA 1
ATOM 10206 C C . ARG B 1 369 ? -12.055 16.641 17.812 1 79.25 369 ARG B C 1
ATOM 10208 O O . ARG B 1 369 ? -11.992 15.891 16.828 1 79.25 369 ARG B O 1
ATOM 10215 N N . THR B 1 370 ? -11.648 16.281 19.047 1 84.81 370 THR B N 1
ATOM 10216 C CA . THR B 1 370 ? -11.258 14.898 19.312 1 84.81 370 THR B CA 1
ATOM 10217 C C . THR B 1 370 ? -12.477 14.039 19.609 1 84.81 370 THR B C 1
ATOM 10219 O O . THR B 1 370 ? -13.398 14.477 20.312 1 84.81 370 THR B O 1
ATOM 10222 N N . ILE B 1 371 ? -12.523 12.961 19.062 1 91.19 371 ILE B N 1
ATOM 10223 C CA . ILE B 1 371 ? -13.594 12 19.312 1 91.19 371 ILE B CA 1
ATOM 10224 C C . ILE B 1 371 ? -12.992 10.68 19.781 1 91.19 371 ILE B C 1
ATOM 10226 O O . ILE B 1 371 ? -12.164 10.086 19.078 1 91.19 371 ILE B O 1
ATOM 10230 N N . LEU B 1 372 ? -13.406 10.258 21 1 93.69 372 LEU B N 1
ATOM 10231 C CA . LEU B 1 372 ? -12.922 9.008 21.594 1 93.69 372 LEU B CA 1
ATOM 10232 C C . LEU B 1 372 ? -14.086 8.133 22.031 1 93.69 372 LEU B C 1
ATOM 10234 O O . LEU B 1 372 ? -15.109 8.633 22.5 1 93.69 372 LEU B O 1
ATOM 10238 N N . HIS B 1 373 ? -14.016 6.934 21.875 1 94.38 373 HIS B N 1
ATOM 10239 C CA . HIS B 1 373 ? -14.945 5.941 22.406 1 94.38 373 HIS B CA 1
ATOM 10240 C C . HIS B 1 373 ? -14.234 4.637 22.734 1 94.38 373 HIS B C 1
ATOM 10242 O O . HIS B 1 373 ? -13.039 4.5 22.484 1 94.38 373 HIS B O 1
ATOM 10248 N N . ASP B 1 374 ? -14.914 3.77 23.375 1 93.94 374 ASP B N 1
ATOM 10249 C CA . ASP B 1 374 ? -14.328 2.471 23.688 1 93.94 374 ASP B CA 1
ATOM 10250 C C . ASP B 1 374 ? -14.141 1.633 22.422 1 93.94 374 ASP B C 1
ATOM 10252 O O . ASP B 1 374 ? -14.836 1.846 21.422 1 93.94 374 ASP B O 1
ATOM 10256 N N . ILE B 1 375 ? -13.242 0.669 22.531 1 91 375 ILE B N 1
ATOM 10257 C CA . ILE B 1 375 ? -13.016 -0.233 21.406 1 91 375 ILE B CA 1
ATOM 10258 C C . ILE B 1 375 ? -14.289 -1.009 21.094 1 91 375 ILE B C 1
ATOM 10260 O O . ILE B 1 375 ? -14.984 -1.455 22.016 1 91 375 ILE B O 1
ATOM 10264 N N . SER B 1 376 ? -14.633 -1.005 19.859 1 85.81 376 SER B N 1
ATOM 10265 C CA . SER B 1 376 ? -15.805 -1.765 19.438 1 85.81 376 SER B CA 1
ATOM 10266 C C . SER B 1 376 ? -15.469 -3.24 19.234 1 85.81 376 SER B C 1
ATOM 10268 O O . SER B 1 376 ? -14.297 -3.605 19.125 1 85.81 376 SER B O 1
ATOM 10270 N N . TYR B 1 377 ? -16.5 -4.035 19.281 1 85.06 377 TYR B N 1
ATOM 10271 C CA . TYR B 1 377 ? -16.312 -5.465 19.047 1 85.06 377 TYR B CA 1
ATOM 10272 C C . TYR B 1 377 ? -15.742 -5.723 17.656 1 85.06 377 TYR B C 1
ATOM 10274 O O . TYR B 1 377 ? -14.945 -6.641 17.469 1 85.06 377 TYR B O 1
ATOM 10282 N N . GLN B 1 378 ? -16.125 -4.922 16.703 1 80.19 378 GLN B N 1
ATOM 10283 C CA . GLN B 1 378 ? -15.656 -5.094 15.336 1 80.19 378 GLN B CA 1
ATOM 10284 C C . GLN B 1 378 ? -14.156 -4.863 15.227 1 80.19 378 GLN B C 1
ATOM 10286 O O . GLN B 1 378 ? -13.445 -5.621 14.555 1 80.19 378 GLN B O 1
ATOM 10291 N N . VAL B 1 379 ? -13.75 -3.822 15.953 1 81.31 379 VAL B N 1
ATOM 10292 C CA . VAL B 1 379 ? -12.32 -3.535 15.93 1 81.31 379 VAL B CA 1
ATOM 10293 C C . VAL B 1 379 ? -11.562 -4.617 16.703 1 81.31 379 VAL B C 1
ATOM 10295 O O . VAL B 1 379 ? -10.5 -5.066 16.266 1 81.31 379 VAL B O 1
ATOM 10298 N N . ALA B 1 380 ? -12.125 -5.031 17.75 1 86.81 380 ALA B N 1
ATOM 10299 C CA . ALA B 1 380 ? -11.492 -6.059 18.578 1 86.81 380 ALA B CA 1
ATOM 10300 C C . ALA B 1 380 ? -11.344 -7.363 17.812 1 86.81 380 ALA B C 1
ATOM 10302 O O . ALA B 1 380 ? -10.273 -7.984 17.828 1 86.81 380 ALA B O 1
ATOM 10303 N N . HIS B 1 381 ? -12.383 -7.672 17.125 1 82.94 381 HIS B N 1
ATOM 10304 C CA . HIS B 1 381 ? -12.375 -8.922 16.375 1 82.94 381 HIS B CA 1
ATOM 10305 C C . HIS B 1 381 ? -11.422 -8.859 15.188 1 82.94 381 HIS B C 1
ATOM 10307 O O . HIS B 1 381 ? -10.727 -9.828 14.891 1 82.94 381 HIS B O 1
ATOM 10313 N N . ARG B 1 382 ? -11.375 -7.781 14.57 1 76.88 382 ARG B N 1
ATOM 10314 C CA . ARG B 1 382 ? -10.523 -7.625 13.398 1 76.88 382 ARG B CA 1
ATOM 10315 C C . ARG B 1 382 ? -9.055 -7.781 13.758 1 76.88 382 ARG B C 1
ATOM 10317 O O . ARG B 1 382 ? -8.289 -8.406 13.016 1 76.88 382 ARG B O 1
ATOM 10324 N N . TYR B 1 383 ? -8.727 -7.309 14.961 1 80.75 383 TYR B N 1
ATOM 10325 C CA . TYR B 1 383 ? -7.309 -7.277 15.305 1 80.75 383 TYR B CA 1
ATOM 10326 C C . TYR B 1 383 ? -6.996 -8.258 16.422 1 80.75 383 TYR B C 1
ATOM 10328 O O . TYR B 1 383 ? -5.859 -8.328 16.906 1 80.75 383 TYR B O 1
ATOM 10336 N N . GLY B 1 384 ? -8.016 -9.031 16.766 1 83.31 384 GLY B N 1
ATOM 10337 C CA . GLY B 1 384 ? -7.797 -10 17.828 1 83.31 384 GLY B CA 1
ATOM 10338 C C . GLY B 1 384 ? -7.449 -9.359 19.172 1 83.31 384 GLY B C 1
ATOM 10339 O O . GLY B 1 384 ? -6.531 -9.805 19.859 1 83.31 384 GLY B O 1
ATOM 10340 N N . LEU B 1 385 ? -8.156 -8.258 19.516 1 88.81 385 LEU B N 1
ATOM 10341 C CA . LEU B 1 385 ? -7.922 -7.508 20.75 1 88.81 385 LEU B CA 1
ATOM 10342 C C . LEU B 1 385 ? -9.055 -7.73 21.75 1 88.81 385 LEU B C 1
ATOM 10344 O O . LEU B 1 385 ? -10.102 -8.273 21.391 1 88.81 385 LEU B O 1
ATOM 10348 N N . ALA B 1 386 ? -8.719 -7.367 22.938 1 89.5 386 ALA B N 1
ATOM 10349 C CA . ALA B 1 386 ? -9.773 -7.336 23.953 1 89.5 386 ALA B CA 1
ATOM 10350 C C . ALA B 1 386 ? -10.734 -6.176 23.703 1 89.5 386 ALA B C 1
ATOM 10352 O O . ALA B 1 386 ? -10.344 -5.141 23.156 1 89.5 386 ALA B O 1
ATOM 10353 N N . CYS B 1 387 ? -11.984 -6.367 24.109 1 88.19 387 CYS B N 1
ATOM 10354 C CA . CYS B 1 387 ? -12.977 -5.309 23.969 1 88.19 387 CYS B CA 1
ATOM 10355 C C . CYS B 1 387 ? -12.836 -4.273 25.078 1 88.19 387 CYS B C 1
ATOM 10357 O O . CYS B 1 387 ? -13.805 -3.98 25.781 1 88.19 387 CYS B O 1
ATOM 10359 N N . SER B 1 388 ? -11.594 -3.832 25.219 1 87.31 388 SER B N 1
ATOM 10360 C CA . SER B 1 388 ? -11.305 -2.822 26.234 1 87.31 388 SER B CA 1
ATOM 10361 C C . SER B 1 388 ? -10.211 -1.867 25.766 1 87.31 388 SER B C 1
ATOM 10363 O O . SER B 1 388 ? -9.266 -2.281 25.094 1 87.31 388 SER B O 1
ATOM 10365 N N . GLY B 1 389 ? -10.461 -0.635 26.047 1 92.12 389 GLY B N 1
ATOM 10366 C CA . GLY B 1 389 ? -9.5 0.387 25.656 1 92.12 389 GLY B CA 1
ATOM 10367 C C . GLY B 1 389 ? -10.148 1.622 25.062 1 92.12 389 GLY B C 1
ATOM 10368 O O . GLY B 1 389 ? -11.312 1.584 24.656 1 92.12 389 GLY B O 1
ATOM 10369 N N . VAL B 1 390 ? -9.43 2.664 25.125 1 95.88 390 VAL B N 1
ATOM 10370 C CA . VAL B 1 390 ? -9.914 3.936 24.594 1 95.88 390 VAL B CA 1
ATOM 10371 C C . VAL B 1 390 ? -9.461 4.098 23.141 1 95.88 390 VAL B C 1
ATOM 10373 O O . VAL B 1 390 ? -8.266 4.215 22.875 1 95.88 390 VAL B O 1
ATOM 10376 N N . PHE B 1 391 ? -10.445 4.109 22.266 1 94.81 391 PHE B N 1
ATOM 10377 C CA . PHE B 1 391 ? -10.195 4.168 20.828 1 94.81 391 PHE B CA 1
ATOM 10378 C C . PHE B 1 391 ? -10.289 5.605 20.328 1 94.81 391 PHE B C 1
ATOM 10380 O O . PHE B 1 391 ? -11.266 6.305 20.609 1 94.81 391 PHE B O 1
ATOM 10387 N N . VAL B 1 392 ? -9.234 6.02 19.562 1 94.56 392 VAL B N 1
ATOM 10388 C CA . VAL B 1 392 ? -9.219 7.363 19 1 94.56 392 VAL B CA 1
ATOM 10389 C C . VAL B 1 392 ? -9.828 7.344 17.594 1 94.56 392 VAL B C 1
ATOM 10391 O O . VAL B 1 392 ? -9.172 6.918 16.641 1 94.56 392 VAL B O 1
ATOM 10394 N N . SER B 1 393 ? -10.969 7.781 17.484 1 90.69 393 SER B N 1
ATOM 10395 C CA . SER B 1 393 ? -11.625 7.848 16.188 1 90.69 393 SER B CA 1
ATOM 10396 C C . SER B 1 393 ? -11.172 9.078 15.398 1 90.69 393 SER B C 1
ATOM 10398 O O . SER B 1 393 ? -10.945 9 14.188 1 90.69 393 SER B O 1
ATOM 10400 N N . ASP B 1 394 ? -11.078 10.188 16.062 1 87.56 394 ASP B N 1
ATOM 10401 C CA . ASP B 1 394 ? -10.547 11.43 15.508 1 87.56 394 ASP B CA 1
ATOM 10402 C C . ASP B 1 394 ? -9.656 12.141 16.531 1 87.56 394 ASP B C 1
ATOM 10404 O O . ASP B 1 394 ? -10.125 12.555 17.594 1 87.56 394 ASP B O 1
ATOM 10408 N N . PRO B 1 395 ? -8.438 12.289 16.234 1 86.88 395 PRO B N 1
ATOM 10409 C CA . PRO B 1 395 ? -7.516 12.875 17.203 1 86.88 395 PRO B CA 1
ATOM 10410 C C . PRO B 1 395 ? -7.652 14.391 17.312 1 86.88 395 PRO B C 1
ATOM 10412 O O . PRO B 1 395 ? -7.152 15 18.266 1 86.88 395 PRO B O 1
ATOM 10415 N N . GLY B 1 396 ? -8.266 15.023 16.328 1 78.19 396 GLY B N 1
ATOM 10416 C CA . GLY B 1 396 ? -8.32 16.469 16.375 1 78.19 396 GLY B CA 1
ATOM 10417 C C . GLY B 1 396 ? -6.953 17.125 16.359 1 78.19 396 GLY B C 1
ATOM 10418 O O . GLY B 1 396 ? -5.996 16.562 15.812 1 78.19 396 GLY B O 1
ATOM 10419 N N . TYR B 1 397 ? -6.824 18.359 16.828 1 75.38 397 TYR B N 1
ATOM 10420 C CA . TYR B 1 397 ? -5.523 19.016 16.844 1 75.38 397 TYR B CA 1
ATOM 10421 C C . TYR B 1 397 ? -4.828 18.797 18.188 1 75.38 397 TYR B C 1
ATOM 10423 O O . TYR B 1 397 ? -3.602 18.875 18.281 1 75.38 397 TYR B O 1
ATOM 10431 N N . PHE B 1 398 ? -5.633 18.359 19.156 1 74.62 398 PHE B N 1
ATOM 10432 C CA . PHE B 1 398 ? -5.152 18.234 20.531 1 74.62 398 PHE B CA 1
ATOM 10433 C C . PHE B 1 398 ? -4.215 17.047 20.672 1 74.62 398 PHE B C 1
ATOM 10435 O O . PHE B 1 398 ? -3.18 17.141 21.328 1 74.62 398 PHE B O 1
ATOM 10442 N N . LEU B 1 399 ? -4.547 15.938 20.156 1 82.88 399 LEU B N 1
ATOM 10443 C CA . LEU B 1 399 ? -3.811 14.695 20.391 1 82.88 399 LEU B CA 1
ATOM 10444 C C . LEU B 1 399 ? -2.666 14.547 19.391 1 82.88 399 LEU B C 1
ATOM 10446 O O . LEU B 1 399 ? -1.976 13.523 19.375 1 82.88 399 LEU B O 1
ATOM 10450 N N . HIS B 1 400 ? -2.469 15.609 18.734 1 79.75 400 HIS B N 1
ATOM 10451 C CA . HIS B 1 400 ? -1.308 15.5 17.859 1 79.75 400 HIS B CA 1
ATOM 10452 C C . HIS B 1 400 ? -0.032 15.273 18.656 1 79.75 400 HIS B C 1
ATOM 10454 O O . HIS B 1 400 ? 0.179 15.914 19.688 1 79.75 400 HIS B O 1
ATOM 10460 N N . PRO B 1 401 ? 0.652 14.273 18.234 1 83.06 401 PRO B N 1
ATOM 10461 C CA . PRO B 1 401 ? 0.794 13.602 16.938 1 83.06 401 PRO B CA 1
ATOM 10462 C C . PRO B 1 401 ? 0.083 12.25 16.906 1 83.06 401 PRO B C 1
ATOM 10464 O O . PRO B 1 401 ? 0.269 11.477 15.961 1 83.06 401 PRO B O 1
ATOM 10467 N N . ILE B 1 402 ? -0.705 11.969 17.875 1 89.44 402 ILE B N 1
ATOM 10468 C CA . ILE B 1 402 ? -1.416 10.695 17.875 1 89.44 402 ILE B CA 1
ATOM 10469 C C . ILE B 1 402 ? -2.385 10.641 16.688 1 89.44 402 ILE B C 1
ATOM 10471 O O . ILE B 1 402 ? -3.148 11.586 16.469 1 89.44 402 ILE B O 1
ATOM 10475 N N . ARG B 1 403 ? -2.357 9.57 16 1 87.25 403 ARG B N 1
ATOM 10476 C CA . ARG B 1 403 ? -3.174 9.445 14.805 1 87.25 403 ARG B CA 1
ATOM 10477 C C . ARG B 1 403 ? -4.465 8.688 15.094 1 87.25 403 ARG B C 1
ATOM 10479 O O . ARG B 1 403 ? -4.672 8.203 16.203 1 87.25 403 ARG B O 1
ATOM 10486 N N . ARG B 1 404 ? -5.25 8.641 14 1 87.12 404 ARG B N 1
ATOM 10487 C CA . ARG B 1 404 ? -6.496 7.891 14.078 1 87.12 404 ARG B CA 1
ATOM 10488 C C . ARG B 1 404 ? -6.23 6.402 14.297 1 87.12 404 ARG B C 1
ATOM 10490 O O . ARG B 1 404 ? -5.184 5.891 13.891 1 87.12 404 ARG B O 1
ATOM 10497 N N . LEU B 1 405 ? -7.141 5.734 15.078 1 88.12 405 LEU B N 1
ATOM 10498 C CA . LEU B 1 405 ? -7.145 4.293 15.305 1 88.12 405 LEU B CA 1
ATOM 10499 C C . LEU B 1 405 ? -6.211 3.92 16.453 1 88.12 405 LEU B C 1
ATOM 10501 O O . LEU B 1 405 ? -6.074 2.742 16.781 1 88.12 405 LEU B O 1
ATOM 10505 N N . ALA B 1 406 ? -5.656 4.957 17.047 1 93.75 406 ALA B N 1
ATOM 10506 C CA . ALA B 1 406 ? -4.805 4.672 18.203 1 93.75 406 ALA B CA 1
ATOM 10507 C C . ALA B 1 406 ? -5.637 4.219 19.391 1 93.75 406 ALA B C 1
ATOM 10509 O O . ALA B 1 406 ? -6.82 4.547 19.5 1 93.75 406 ALA B O 1
ATOM 10510 N N . ILE B 1 407 ? -5.035 3.432 20.219 1 95.38 407 ILE B N 1
ATOM 10511 C CA . ILE B 1 407 ? -5.613 3.035 21.5 1 95.38 407 ILE B CA 1
ATOM 10512 C C . ILE B 1 407 ? -4.785 3.625 22.641 1 95.38 407 ILE B C 1
ATOM 10514 O O . ILE B 1 407 ? -3.586 3.367 22.75 1 95.38 407 ILE B O 1
ATOM 10518 N N . ILE B 1 408 ? -5.406 4.406 23.438 1 96 408 ILE B N 1
ATOM 10519 C CA . ILE B 1 408 ? -4.711 5.09 24.531 1 96 408 ILE B CA 1
ATOM 10520 C C . ILE B 1 408 ? -4.551 4.145 25.719 1 96 408 ILE B C 1
ATOM 10522 O O . ILE B 1 408 ? -5.52 3.523 26.156 1 96 408 ILE B O 1
ATOM 10526 N N . ASP B 1 409 ? -3.32 3.994 26.188 1 93.06 409 ASP B N 1
ATOM 10527 C CA . ASP B 1 409 ? -3.01 3.113 27.312 1 93.06 409 ASP B CA 1
ATOM 10528 C C . ASP B 1 409 ? -3.035 3.881 28.625 1 93.06 409 ASP B C 1
ATOM 10530 O O . ASP B 1 409 ? -3.627 3.42 29.609 1 93.06 409 ASP B O 1
ATOM 10534 N N . SER B 1 410 ? -2.369 5.004 28.625 1 93.75 410 SER B N 1
ATOM 10535 C CA . SER B 1 410 ? -2.305 5.801 29.844 1 93.75 410 SER B CA 1
ATOM 10536 C C . SER B 1 410 ? -2.127 7.281 29.531 1 93.75 410 SER B C 1
ATOM 10538 O O . SER B 1 410 ? -1.64 7.641 28.453 1 93.75 410 SER B O 1
ATOM 10540 N N . VAL B 1 411 ? -2.652 8.117 30.422 1 93.44 411 VAL B N 1
ATOM 10541 C CA . VAL B 1 411 ? -2.502 9.562 30.375 1 93.44 411 VAL B CA 1
ATOM 10542 C C . VAL B 1 411 ? -1.877 10.062 31.672 1 93.44 411 VAL B C 1
ATOM 10544 O O . VAL B 1 411 ? -2.383 9.781 32.75 1 93.44 411 VAL B O 1
ATOM 10547 N N . ASN B 1 412 ? -0.798 10.828 31.562 1 90.94 412 ASN B N 1
ATOM 10548 C CA . ASN B 1 412 ? -0.108 11.359 32.719 1 90.94 412 ASN B CA 1
ATOM 10549 C C . ASN B 1 412 ? 0.183 10.258 33.75 1 90.94 412 ASN B C 1
ATOM 10551 O O . ASN B 1 412 ? -0.114 10.414 34.938 1 90.94 412 ASN B O 1
ATOM 10555 N N . HIS B 1 413 ? 0.626 9.117 33.312 1 88.38 413 HIS B N 1
ATOM 10556 C CA . HIS B 1 413 ? 1.096 7.969 34.094 1 88.38 413 HIS B CA 1
ATOM 10557 C C . HIS B 1 413 ? -0.062 7.258 34.781 1 88.38 413 HIS B C 1
ATOM 10559 O O . HIS B 1 413 ? 0.155 6.395 35.625 1 88.38 413 HIS B O 1
ATOM 10565 N N . ASN B 1 414 ? -1.268 7.668 34.406 1 92.25 414 ASN B N 1
ATOM 10566 C CA . ASN B 1 414 ? -2.447 6.969 34.906 1 92.25 414 ASN B CA 1
ATOM 10567 C C . ASN B 1 414 ? -3.061 6.066 33.844 1 92.25 414 ASN B C 1
ATOM 10569 O O . ASN B 1 414 ? -3.291 6.5 32.719 1 92.25 414 ASN B O 1
ATOM 10573 N N . ARG B 1 415 ? -3.297 4.895 34.281 1 92.81 415 ARG B N 1
ATOM 10574 C CA . ARG B 1 415 ? -3.875 3.941 33.312 1 92.81 415 ARG B CA 1
ATOM 10575 C C . ARG B 1 415 ? -5.312 4.32 32.969 1 92.81 415 ARG B C 1
ATOM 10577 O O . ARG B 1 415 ? -6.074 4.754 33.844 1 92.81 415 ARG B O 1
ATOM 10584 N N . THR B 1 416 ? -5.648 4.27 31.672 1 95.19 416 THR B N 1
ATOM 10585 C CA . THR B 1 416 ? -6.992 4.539 31.172 1 95.19 416 THR B CA 1
ATOM 10586 C C . THR B 1 416 ? -7.539 3.344 30.406 1 95.19 416 THR B C 1
ATOM 10588 O O . THR B 1 416 ? -7.641 3.387 29.172 1 95.19 416 THR B O 1
ATOM 10591 N N . PRO B 1 417 ? -8.008 2.295 31.141 1 93.62 417 PRO B N 1
ATOM 10592 C CA . PRO B 1 417 ? -8.461 1.065 30.484 1 93.62 417 PRO B CA 1
ATOM 10593 C C . PRO B 1 417 ? -9.758 1.255 29.703 1 93.62 417 PRO B C 1
ATOM 10595 O O . PRO B 1 417 ? -10.094 0.43 28.844 1 93.62 417 PRO B O 1
ATOM 10598 N N . ASN B 1 418 ? -10.555 2.316 30.062 1 93.12 418 ASN B N 1
ATOM 10599 C CA . ASN B 1 418 ? -11.805 2.604 29.359 1 93.12 418 ASN B CA 1
ATOM 10600 C C . ASN B 1 418 ? -12.062 4.105 29.266 1 93.12 418 ASN B C 1
ATOM 10602 O O . ASN B 1 418 ? -11.297 4.906 29.812 1 93.12 418 ASN B O 1
ATOM 10606 N N . LEU B 1 419 ? -13.156 4.445 28.578 1 94.5 419 LEU B N 1
ATOM 10607 C CA . LEU B 1 419 ? -13.461 5.844 28.297 1 94.5 419 LEU B CA 1
ATOM 10608 C C . LEU B 1 419 ? -13.781 6.594 29.594 1 94.5 419 LEU B C 1
ATOM 10610 O O . LEU B 1 419 ? -13.383 7.75 29.75 1 94.5 419 LEU B O 1
ATOM 10614 N N . VAL B 1 420 ? -14.461 5.965 30.5 1 92.25 420 VAL B N 1
ATOM 10615 C CA . VAL B 1 420 ? -14.844 6.602 31.766 1 92.25 420 VAL B CA 1
ATOM 10616 C C . VAL B 1 420 ? -13.602 6.984 32.562 1 92.25 420 VAL B C 1
ATOM 10618 O O . VAL B 1 420 ? -13.5 8.102 33.062 1 92.25 420 VAL B O 1
ATOM 10621 N N . ALA B 1 421 ? -12.648 6.082 32.594 1 94.56 421 ALA B N 1
ATOM 10622 C CA . ALA B 1 421 ? -11.391 6.359 33.281 1 94.56 421 ALA B CA 1
ATOM 10623 C C . ALA B 1 421 ? -10.625 7.488 32.594 1 94.56 421 ALA B C 1
ATOM 10625 O O . ALA B 1 421 ? -10.023 8.336 33.25 1 94.56 421 ALA B O 1
ATOM 10626 N N . PHE B 1 422 ? -10.711 7.461 31.359 1 93.69 422 PHE B N 1
ATOM 10627 C CA . PHE B 1 422 ? -10.031 8.5 30.594 1 93.69 422 PHE B CA 1
ATOM 10628 C C . PHE B 1 422 ? -10.594 9.875 30.938 1 93.69 422 PHE B C 1
ATOM 10630 O O . PHE B 1 422 ? -9.836 10.812 31.188 1 93.69 422 PHE B O 1
ATOM 10637 N N . VAL B 1 423 ? -11.883 9.969 30.922 1 91.69 423 VAL B N 1
ATOM 10638 C CA . VAL B 1 423 ? -12.555 11.234 31.203 1 91.69 423 VAL B CA 1
ATOM 10639 C C . VAL B 1 423 ? -12.219 11.703 32.625 1 91.69 423 VAL B C 1
ATOM 10641 O O . VAL B 1 423 ? -11.984 12.891 32.844 1 91.69 423 VAL B O 1
ATOM 10644 N N . GLN B 1 424 ? -12.125 10.812 33.5 1 90.81 424 GLN B N 1
ATOM 10645 C CA . GLN B 1 424 ? -11.812 11.164 34.875 1 90.81 424 GLN B CA 1
ATOM 10646 C C . GLN B 1 424 ? -10.391 11.719 35 1 90.81 424 GLN B C 1
ATOM 10648 O O . GLN B 1 424 ? -10.164 12.711 35.688 1 90.81 424 GLN B O 1
ATOM 10653 N N . VAL B 1 425 ? -9.469 11.086 34.312 1 91.75 425 VAL B N 1
ATOM 10654 C CA . VAL B 1 425 ? -8.078 11.539 34.344 1 91.75 425 VAL B CA 1
ATOM 10655 C C . VAL B 1 425 ? -7.969 12.906 33.688 1 91.75 425 VAL B C 1
ATOM 10657 O O . VAL B 1 425 ? -7.285 13.797 34.188 1 91.75 425 VAL B O 1
ATOM 10660 N N . MET B 1 426 ? -8.68 13.125 32.594 1 88.06 426 MET B N 1
ATOM 10661 C CA . MET B 1 426 ? -8.609 14.375 31.859 1 88.06 426 MET B CA 1
ATOM 10662 C C . MET B 1 426 ? -9.172 15.531 32.688 1 88.06 426 MET B C 1
ATOM 10664 O O . MET B 1 426 ? -8.672 16.656 32.594 1 88.06 426 MET B O 1
ATOM 10668 N N . LYS B 1 427 ? -10.141 15.25 33.438 1 84.75 427 LYS B N 1
ATOM 10669 C CA . LYS B 1 427 ? -10.773 16.281 34.281 1 84.75 427 LYS B CA 1
ATOM 10670 C C . LYS B 1 427 ? -9.82 16.781 35.344 1 84.75 427 LYS B C 1
ATOM 10672 O O . LYS B 1 427 ? -9.93 17.922 35.812 1 84.75 427 LYS B O 1
ATOM 10677 N N . GLU B 1 428 ? -8.875 15.992 35.656 1 85.38 428 GLU B N 1
ATOM 10678 C CA . GLU B 1 428 ? -7.984 16.328 36.75 1 85.38 428 GLU B CA 1
ATOM 10679 C C . GLU B 1 428 ? -6.738 17.047 36.25 1 85.38 428 GLU B C 1
ATOM 10681 O O . GLU B 1 428 ? -5.992 17.625 37.062 1 85.38 428 GLU B O 1
ATOM 10686 N N . ILE B 1 429 ? -6.539 17.078 35.031 1 85.88 429 ILE B N 1
ATOM 10687 C CA . ILE B 1 429 ? -5.332 17.703 34.5 1 85.88 429 ILE B CA 1
ATOM 10688 C C . ILE B 1 429 ? -5.578 19.188 34.281 1 85.88 429 ILE B C 1
ATOM 10690 O O . ILE B 1 429 ? -6.52 19.562 33.562 1 85.88 429 ILE B O 1
ATOM 10694 N N . PRO B 1 430 ? -4.773 20 34.875 1 81.75 430 PRO B N 1
ATOM 10695 C CA . PRO B 1 430 ? -4.938 21.438 34.688 1 81.75 430 PRO B CA 1
ATOM 10696 C C . PRO B 1 430 ? -4.656 21.859 33.219 1 81.75 430 PRO B C 1
ATOM 10698 O O . PRO B 1 430 ? -3.756 21.312 32.594 1 81.75 430 PRO B O 1
ATOM 10701 N N . VAL B 1 431 ? -5.336 22.844 32.844 1 79.19 431 VAL B N 1
ATOM 10702 C CA . VAL B 1 431 ? -5.176 23.375 31.484 1 79.19 431 VAL B CA 1
ATOM 10703 C C . VAL B 1 431 ? -3.797 24 31.344 1 79.19 431 VAL B C 1
ATOM 10705 O O . VAL B 1 431 ? -3.336 24.719 32.25 1 79.19 431 VAL B O 1
ATOM 10708 N N . GLY B 1 432 ? -3.1 23.672 30.25 1 77.88 432 GLY B N 1
ATOM 10709 C CA . GLY B 1 432 ? -1.775 24.219 29.984 1 77.88 432 GLY B CA 1
ATOM 10710 C C . GLY B 1 432 ? -0.657 23.266 30.344 1 77.88 432 GLY B C 1
ATOM 10711 O O . GLY B 1 432 ? 0.51 23.516 30.047 1 77.88 432 GLY B O 1
ATOM 10712 N N . THR B 1 433 ? -1.016 22.141 30.938 1 81.69 433 THR B N 1
ATOM 10713 C CA . THR B 1 433 ? -0.016 21.172 31.344 1 81.69 433 THR B CA 1
ATOM 10714 C C . THR B 1 433 ? 0.312 20.203 30.219 1 81.69 433 THR B C 1
ATOM 10716 O O . THR B 1 433 ? -0.583 19.781 29.484 1 81.69 433 THR B O 1
ATOM 10719 N N . SER B 1 434 ? 1.628 20.016 30.047 1 84.44 434 SER B N 1
ATOM 10720 C CA . SER B 1 434 ? 2.064 19 29.109 1 84.44 434 SER B CA 1
ATOM 10721 C C . SER B 1 434 ? 2.162 17.625 29.781 1 84.44 434 SER B C 1
ATOM 10723 O O . SER B 1 434 ? 2.791 17.484 30.828 1 84.44 434 SER B O 1
ATOM 10725 N N . VAL B 1 435 ? 1.478 16.672 29.203 1 89.06 435 VAL B N 1
ATOM 10726 C CA . VAL B 1 435 ? 1.424 15.359 29.828 1 89.06 435 VAL B CA 1
ATOM 10727 C C . VAL B 1 435 ? 1.817 14.289 28.812 1 89.06 435 VAL B C 1
ATOM 10729 O O . VAL B 1 435 ? 1.561 14.438 27.625 1 89.06 435 VAL B O 1
ATOM 10732 N N . PRO B 1 436 ? 2.51 13.266 29.328 1 89.56 436 PRO B N 1
ATOM 10733 C CA . PRO B 1 436 ? 2.787 12.125 28.453 1 89.56 436 PRO B CA 1
ATOM 10734 C C . PRO B 1 436 ? 1.568 11.227 28.25 1 89.56 436 PRO B C 1
ATOM 10736 O O . PRO B 1 436 ? 0.839 10.938 29.203 1 89.56 436 PRO B O 1
ATOM 10739 N N . ILE B 1 437 ? 1.27 10.891 27.016 1 92.75 437 ILE B N 1
ATOM 10740 C CA . ILE B 1 437 ? 0.22 9.945 26.656 1 92.75 437 ILE B CA 1
ATOM 10741 C C . ILE B 1 437 ? 0.84 8.711 26 1 92.75 437 ILE B C 1
ATOM 10743 O O . ILE B 1 437 ? 1.608 8.828 25.047 1 92.75 437 ILE B O 1
ATOM 10747 N N . LYS B 1 438 ? 0.57 7.594 26.625 1 91.88 438 LYS B N 1
ATOM 10748 C CA . LYS B 1 438 ? 1.007 6.332 26.031 1 91.88 438 LYS B CA 1
ATOM 10749 C C . LYS B 1 438 ? -0.087 5.73 25.156 1 91.88 438 LYS B C 1
ATOM 10751 O O . LYS B 1 438 ? -1.255 5.691 25.547 1 91.88 438 LYS B O 1
ATOM 10756 N N . TYR B 1 439 ? 0.271 5.383 23.969 1 93.19 439 TYR B N 1
ATOM 10757 C CA . TYR B 1 439 ? -0.712 4.855 23.031 1 93.19 439 TYR B CA 1
ATOM 10758 C C . TYR B 1 439 ? -0.09 3.799 22.125 1 93.19 439 TYR B C 1
ATOM 10760 O O . TYR B 1 439 ? 1.132 3.629 22.109 1 93.19 439 TYR B O 1
ATOM 10768 N N . TRP B 1 440 ? -0.89 2.98 21.547 1 89.69 440 TRP B N 1
ATOM 10769 C CA . TRP B 1 440 ? -0.464 1.974 20.594 1 89.69 440 TRP B CA 1
ATOM 10770 C C . TRP B 1 440 ? -1.501 1.805 19.484 1 89.69 440 TRP B C 1
ATOM 10772 O O . TRP B 1 440 ? -2.629 2.291 19.594 1 89.69 440 TRP B O 1
ATOM 10782 N N . TYR B 1 441 ? -1.107 1.232 18.422 1 86.19 441 TYR B N 1
ATOM 10783 C CA . TYR B 1 441 ? -1.993 0.971 17.297 1 86.19 441 TYR B CA 1
ATOM 10784 C C . TYR B 1 441 ? -2.33 -0.512 17.188 1 86.19 441 TYR B C 1
ATOM 10786 O O . TYR B 1 441 ? -1.496 -1.366 17.5 1 86.19 441 TYR B O 1
ATOM 10794 N N . PRO B 1 442 ? -3.518 -0.816 16.703 1 84.69 442 PRO B N 1
ATOM 10795 C CA . PRO B 1 442 ? -3.945 -2.215 16.641 1 84.69 442 PRO B CA 1
ATOM 10796 C C . PRO B 1 442 ? -3.051 -3.062 15.734 1 84.69 442 PRO B C 1
ATOM 10798 O O . PRO B 1 442 ? -2.883 -4.262 15.977 1 84.69 442 PRO B O 1
ATOM 10801 N N . ASP B 1 443 ? -2.49 -2.508 14.727 1 73.44 443 ASP B N 1
ATOM 10802 C CA . ASP B 1 443 ? -1.65 -3.258 13.805 1 73.44 443 ASP B CA 1
ATOM 10803 C C . ASP B 1 443 ? -0.237 -3.426 14.352 1 73.44 443 ASP B C 1
ATOM 10805 O O . ASP B 1 443 ? 0.544 -4.23 13.844 1 73.44 443 ASP B O 1
ATOM 10809 N N . SER B 1 444 ? 0.072 -2.668 15.406 1 75.06 444 SER B N 1
ATOM 10810 C CA . SER B 1 444 ? 1.365 -2.746 16.078 1 75.06 444 SER B CA 1
ATOM 10811 C C . SER B 1 444 ? 1.202 -2.746 17.594 1 75.06 444 SER B C 1
ATOM 10813 O O . SER B 1 444 ? 1.731 -1.87 18.281 1 75.06 444 SER B O 1
ATOM 10815 N N . ARG B 1 445 ? 0.601 -3.803 18.062 1 78.88 445 ARG B N 1
ATOM 10816 C CA . ARG B 1 445 ? 0.166 -3.826 19.453 1 78.88 445 ARG B CA 1
ATOM 10817 C C . ARG B 1 445 ? 1.36 -3.867 20.406 1 78.88 445 ARG B C 1
ATOM 10819 O O . ARG B 1 445 ? 1.25 -3.479 21.562 1 78.88 445 ARG B O 1
ATOM 10826 N N . TYR B 1 446 ? 2.439 -4.262 19.891 1 74.69 446 TYR B N 1
ATOM 10827 C CA . TYR B 1 446 ? 3.572 -4.43 20.797 1 74.69 446 TYR B CA 1
ATOM 10828 C C . TYR B 1 446 ? 4.461 -3.191 20.797 1 74.69 446 TYR B C 1
ATOM 10830 O O . TYR B 1 446 ? 5.434 -3.113 21.547 1 74.69 446 TYR B O 1
ATOM 10838 N N . ASN B 1 447 ? 4.066 -2.281 19.984 1 75.19 447 ASN B N 1
ATOM 10839 C CA . ASN B 1 447 ? 4.812 -1.03 19.938 1 75.19 447 ASN B CA 1
ATOM 10840 C C . ASN B 1 447 ? 4.105 0.077 20.719 1 75.19 447 ASN B C 1
ATOM 10842 O O . ASN B 1 447 ? 3.301 0.82 20.156 1 75.19 447 ASN B O 1
ATOM 10846 N N . LEU B 1 448 ? 4.406 0.117 21.984 1 83.56 448 LEU B N 1
ATOM 10847 C CA . LEU B 1 448 ? 3.879 1.197 22.812 1 83.56 448 LEU B CA 1
ATOM 10848 C C . LEU B 1 448 ? 4.656 2.49 22.578 1 83.56 448 LEU B C 1
ATOM 10850 O O . LEU B 1 448 ? 5.883 2.514 22.703 1 83.56 448 LEU B O 1
ATOM 10854 N N . GLU B 1 449 ? 3.967 3.539 22.188 1 83.31 449 GLU B N 1
ATOM 10855 C CA . GLU B 1 449 ? 4.57 4.84 21.906 1 83.31 449 GLU B CA 1
ATOM 10856 C C . GLU B 1 449 ? 4.148 5.879 22.938 1 83.31 449 GLU B C 1
ATOM 10858 O O . GLU B 1 449 ? 3.156 5.691 23.641 1 83.31 449 GLU B O 1
ATOM 10863 N N . THR B 1 450 ? 4.961 6.836 23.094 1 85.94 450 THR B N 1
ATOM 10864 C CA . THR B 1 450 ? 4.648 7.93 24.016 1 85.94 450 THR B CA 1
ATOM 10865 C C . THR B 1 450 ? 4.699 9.273 23.281 1 85.94 450 THR B C 1
ATOM 10867 O O . THR B 1 450 ? 5.633 9.531 22.516 1 85.94 450 THR B O 1
ATOM 10870 N N . ALA B 1 451 ? 3.662 10.008 23.453 1 87.56 451 ALA B N 1
ATOM 10871 C CA . ALA B 1 451 ? 3.609 11.375 22.938 1 87.56 451 ALA B CA 1
ATOM 10872 C C . ALA B 1 451 ? 3.312 12.375 24.047 1 87.56 451 ALA B C 1
ATOM 10874 O O . ALA B 1 451 ? 2.545 12.078 24.969 1 87.56 451 ALA B O 1
ATOM 10875 N N . VAL B 1 452 ? 4.055 13.461 24 1 87.56 452 VAL B N 1
ATOM 10876 C CA . VAL B 1 452 ? 3.764 14.531 24.953 1 87.56 452 VAL B CA 1
ATOM 10877 C C . VAL B 1 452 ? 2.783 15.523 24.328 1 87.56 452 VAL B C 1
ATOM 10879 O O . VAL B 1 452 ? 3.037 16.078 23.266 1 87.56 452 VAL B O 1
ATOM 10882 N N . VAL B 1 453 ? 1.672 15.672 25.047 1 87.44 453 VAL B N 1
ATOM 10883 C CA . VAL B 1 453 ? 0.624 16.562 24.547 1 87.44 453 VAL B CA 1
ATOM 10884 C C . VAL B 1 453 ? 0.318 17.641 25.594 1 87.44 453 VAL B C 1
ATOM 10886 O O . VAL B 1 453 ? 0.283 17.344 26.797 1 87.44 453 VAL B O 1
ATOM 10889 N N . THR B 1 454 ? 0.21 18.844 25.078 1 82.94 454 THR B N 1
ATOM 10890 C CA . THR B 1 454 ? -0.179 19.938 25.953 1 82.94 454 THR B CA 1
ATOM 10891 C C . THR B 1 454 ? -1.696 20.094 25.984 1 82.94 454 THR B C 1
ATOM 10893 O O . THR B 1 454 ? -2.33 20.25 24.938 1 82.94 454 THR B O 1
ATOM 10896 N N . ILE B 1 455 ? -2.209 20.031 27.219 1 79.75 455 ILE B N 1
ATOM 10897 C CA . ILE B 1 455 ? -3.654 20.156 27.375 1 79.75 455 ILE B CA 1
ATOM 10898 C C . ILE B 1 455 ? -4.07 21.609 27.281 1 79.75 455 ILE B C 1
ATOM 10900 O O . ILE B 1 455 ? -3.789 22.406 28.188 1 79.75 455 ILE B O 1
ATOM 10904 N N . ASN B 1 456 ? -4.441 22.047 26 1 71.56 456 ASN B N 1
ATOM 10905 C CA . ASN B 1 456 ? -4.91 23.422 25.781 1 71.56 456 ASN B CA 1
ATOM 10906 C C . ASN B 1 456 ? -6.402 23.453 25.484 1 71.56 456 ASN B C 1
ATOM 10908 O O . ASN B 1 456 ? -6.863 22.812 24.531 1 71.56 456 ASN B O 1
ATOM 10912 N N . ARG B 1 457 ? -7.301 23.797 26.484 1 62.62 457 ARG B N 1
ATOM 10913 C CA . ARG B 1 457 ? -8.742 23.812 26.266 1 62.62 457 ARG B CA 1
ATOM 10914 C C . ARG B 1 457 ? -9.227 25.219 25.922 1 62.62 457 ARG B C 1
ATOM 10916 O O . ARG B 1 457 ? -10.273 25.656 26.406 1 62.62 457 ARG B O 1
ATOM 10923 N N . GLY B 1 458 ? -8.492 25.906 25.109 1 66.62 458 GLY B N 1
ATOM 10924 C CA . GLY B 1 458 ? -8.859 27.312 24.953 1 66.62 458 GLY B CA 1
ATOM 10925 C C . GLY B 1 458 ? -10.016 27.516 23.984 1 66.62 458 GLY B C 1
ATOM 10926 O O . GLY B 1 458 ? -10.891 28.359 24.234 1 66.62 458 GLY B O 1
ATOM 10927 N N . TRP B 1 459 ? -10.117 26.688 22.953 1 76.62 459 TRP B N 1
ATOM 10928 C CA . TRP B 1 459 ? -11.141 26.969 21.953 1 76.62 459 TRP B CA 1
ATOM 10929 C C . TRP B 1 459 ? -12.453 26.281 22.312 1 76.62 459 TRP B C 1
ATOM 10931 O O . TRP B 1 459 ? -13.531 26.781 21.969 1 76.62 459 TRP B O 1
ATOM 10941 N N . SER B 1 460 ? -12.359 25.016 22.891 1 75.88 460 SER B N 1
ATOM 10942 C CA . SER B 1 460 ? -13.5 24.281 23.422 1 75.88 460 SER B CA 1
ATOM 10943 C C . SER B 1 460 ? -13.336 23.969 24.906 1 75.88 460 SER B C 1
ATOM 10945 O O . SER B 1 460 ? -12.508 23.141 25.281 1 75.88 460 SER B O 1
ATOM 10947 N N . GLN B 1 461 ? -14.047 24.734 25.656 1 73.12 461 GLN B N 1
ATOM 10948 C CA . GLN B 1 461 ? -13.859 24.625 27.109 1 73.12 461 GLN B CA 1
ATOM 10949 C C . GLN B 1 461 ? -14.719 23.5 27.688 1 73.12 461 GLN B C 1
ATOM 10951 O O . GLN B 1 461 ? -14.438 23.016 28.797 1 73.12 461 GLN B O 1
ATOM 10956 N N . LYS B 1 462 ? -15.648 23.078 26.906 1 79.56 462 LYS B N 1
ATOM 10957 C CA . LYS B 1 462 ? -16.562 22.078 27.453 1 79.56 462 LYS B CA 1
ATOM 10958 C C . LYS B 1 462 ? -16.156 20.672 27.031 1 79.56 462 LYS B C 1
ATOM 10960 O O . LYS B 1 462 ? -15.773 20.438 25.891 1 79.56 462 LYS B O 1
ATOM 10965 N N . LEU B 1 463 ? -16.125 19.797 28.094 1 85.5 463 LEU B N 1
ATOM 10966 C CA . LEU B 1 463 ? -15.969 18.359 27.859 1 85.5 463 LEU B CA 1
ATOM 10967 C C . LEU B 1 463 ? -17.328 17.672 27.719 1 85.5 463 LEU B C 1
ATOM 10969 O O . LEU B 1 463 ? -18.109 17.656 28.672 1 85.5 463 LEU B O 1
ATOM 10973 N N . LYS B 1 464 ? -17.5 17.172 26.547 1 89.75 464 LYS B N 1
ATOM 10974 C CA . LYS B 1 464 ? -18.844 16.672 26.281 1 89.75 464 LYS B CA 1
ATOM 10975 C C . LYS B 1 464 ? -18.844 15.148 26.109 1 89.75 464 LYS B C 1
ATOM 10977 O O . LYS B 1 464 ? -18.031 14.602 25.359 1 89.75 464 LYS B O 1
ATOM 10982 N N . MET B 1 465 ? -19.672 14.523 26.828 1 92.12 465 MET B N 1
ATOM 10983 C CA . MET B 1 465 ? -19.953 13.102 26.688 1 92.12 465 MET B CA 1
ATOM 10984 C C . MET B 1 465 ? -21.297 12.875 26.016 1 92.12 465 MET B C 1
ATOM 10986 O O . MET B 1 465 ? -22.328 13.352 26.484 1 92.12 465 MET B O 1
ATOM 10990 N N . PHE B 1 466 ? -21.281 12.289 24.844 1 92.75 466 PHE B N 1
ATOM 10991 C CA . PHE B 1 466 ? -22.5 11.938 24.125 1 92.75 466 PHE B CA 1
ATOM 10992 C C . PHE B 1 466 ? -22.922 10.508 24.438 1 92.75 466 PHE B C 1
ATOM 10994 O O . PHE B 1 466 ? -22.125 9.578 24.328 1 92.75 466 PHE B O 1
ATOM 11001 N N . LYS B 1 467 ? -24.062 10.32 24.906 1 92.12 467 LYS B N 1
ATOM 11002 C CA . LYS B 1 467 ? -24.609 9.008 25.25 1 92.12 467 LYS B CA 1
ATOM 11003 C C . LYS B 1 467 ? -25.828 8.688 24.391 1 92.12 467 LYS B C 1
ATOM 11005 O O . LYS B 1 467 ? -26.75 9.508 24.297 1 92.12 467 LYS B O 1
ATOM 11010 N N . ARG B 1 468 ? -25.781 7.539 23.812 1 88 468 ARG B N 1
ATOM 11011 C CA . ARG B 1 468 ? -26.891 7.117 22.969 1 88 468 ARG B CA 1
ATOM 11012 C C . ARG B 1 468 ? -28.141 6.816 23.797 1 88 468 ARG B C 1
ATOM 11014 O O . ARG B 1 468 ? -28.047 6.145 24.828 1 88 468 ARG B O 1
ATOM 11021 N N . ASN B 1 469 ? -29.234 7.469 23.438 1 85.88 469 ASN B N 1
ATOM 11022 C CA . ASN B 1 469 ? -30.531 7.203 24.062 1 85.88 469 ASN B CA 1
ATOM 11023 C C . ASN B 1 469 ? -31.406 6.328 23.172 1 85.88 469 ASN B C 1
ATOM 11025 O O . ASN B 1 469 ? -32 6.816 22.203 1 85.88 469 ASN B O 1
ATOM 11029 N N . ASP B 1 470 ? -31.562 5.09 23.469 1 75.56 470 ASP B N 1
ATOM 11030 C CA . ASP B 1 470 ? -32.25 4.121 22.625 1 75.56 470 ASP B CA 1
ATOM 11031 C C . ASP B 1 470 ? -33.781 4.336 22.656 1 75.56 470 ASP B C 1
ATOM 11033 O O . ASP B 1 470 ? -34.5 3.832 21.797 1 75.56 470 ASP B O 1
ATOM 11037 N N . THR B 1 471 ? -34.188 5.066 23.609 1 73 471 THR B N 1
ATOM 11038 C CA . THR B 1 471 ? -35.594 5.34 23.719 1 73 471 THR B CA 1
ATOM 11039 C C . THR B 1 471 ? -36 6.461 22.766 1 73 471 THR B C 1
ATOM 11041 O O . THR B 1 471 ? -37 6.332 22.031 1 73 471 THR B O 1
ATOM 11044 N N . THR B 1 472 ? -35.219 7.488 22.75 1 73.94 472 THR B N 1
ATOM 11045 C CA . THR B 1 472 ? -35.562 8.648 21.938 1 73.94 472 THR B CA 1
ATOM 11046 C C . THR B 1 472 ? -34.906 8.555 20.562 1 73.94 472 THR B C 1
ATOM 11048 O O . THR B 1 472 ? -35.375 9.203 19.609 1 73.94 472 THR B O 1
ATOM 11051 N N . GLY B 1 473 ? -33.906 7.719 20.453 1 74.31 473 GLY B N 1
ATOM 11052 C CA . GLY B 1 473 ? -33.156 7.66 19.219 1 74.31 473 GLY B CA 1
ATOM 11053 C C . GLY B 1 473 ? -32.125 8.766 19.109 1 74.31 473 GLY B C 1
ATOM 11054 O O . GLY B 1 473 ? -31.328 8.805 18.156 1 74.31 473 GLY B O 1
ATOM 11055 N N . ASP B 1 474 ? -32.062 9.609 20.094 1 81 474 ASP B N 1
ATOM 11056 C CA . ASP B 1 474 ? -31.141 10.734 20.094 1 81 474 ASP B CA 1
ATOM 11057 C C . ASP B 1 474 ? -29.906 10.414 20.922 1 81 474 ASP B C 1
ATOM 11059 O O . ASP B 1 474 ? -29.812 9.344 21.531 1 81 474 ASP B O 1
ATOM 11063 N N . TRP B 1 475 ? -29 11.297 20.859 1 88.5 475 TRP B N 1
ATOM 11064 C CA . TRP B 1 475 ? -27.812 11.219 21.688 1 88.5 475 TRP B CA 1
ATOM 11065 C C . TRP B 1 475 ? -27.828 12.312 22.766 1 88.5 475 TRP B C 1
ATOM 11067 O O . TRP B 1 475 ? -27.812 13.5 22.438 1 88.5 475 TRP B O 1
ATOM 11077 N N . ASP B 1 476 ? -27.859 11.867 23.969 1 90.81 476 ASP B N 1
ATOM 11078 C CA . ASP B 1 476 ? -27.875 12.82 25.078 1 90.81 476 ASP B CA 1
ATOM 11079 C C . ASP B 1 476 ? -26.469 13.344 25.359 1 90.81 476 ASP B C 1
ATOM 11081 O O . ASP B 1 476 ? -25.484 12.609 25.234 1 90.81 476 ASP B O 1
ATOM 11085 N N . VAL B 1 477 ? -26.406 14.633 25.703 1 92.19 477 VAL B N 1
ATOM 11086 C CA . VAL B 1 477 ? -25.109 15.258 25.922 1 92.19 477 VAL B CA 1
ATOM 11087 C C . VAL B 1 477 ? -24.938 15.57 27.406 1 92.19 477 VAL B C 1
ATOM 11089 O O . VAL B 1 477 ? -25.812 16.172 28.031 1 92.19 477 VAL B O 1
ATOM 11092 N N . GLU B 1 478 ? -23.875 15.016 27.922 1 90.44 478 GLU B N 1
ATOM 11093 C CA . GLU B 1 478 ? -23.453 15.359 29.281 1 90.44 478 GLU B CA 1
ATOM 11094 C C . GLU B 1 478 ? -22.219 16.25 29.266 1 90.44 478 GLU B C 1
ATOM 11096 O O . GLU B 1 478 ? -21.156 15.859 28.75 1 90.44 478 GLU B O 1
ATOM 11101 N N . VAL B 1 479 ? -22.375 17.469 29.734 1 88.88 479 VAL B N 1
ATOM 11102 C CA . VAL B 1 479 ? -21.281 18.422 29.719 1 88.88 479 VAL B CA 1
ATOM 11103 C C . VAL B 1 479 ? -20.531 18.375 31.047 1 88.88 479 VAL B C 1
ATOM 11105 O O . VAL B 1 479 ? -21.141 18.484 32.125 1 88.88 479 VAL B O 1
ATOM 11108 N N . HIS B 1 480 ? -19.312 18.062 30.891 1 80.62 480 HIS B N 1
ATOM 11109 C CA . HIS B 1 480 ? -18.469 18.062 32.094 1 80.62 480 HIS B CA 1
ATOM 11110 C C . HIS B 1 480 ? -17.672 19.359 32.188 1 80.62 480 HIS B C 1
ATOM 11112 O O . HIS B 1 480 ? -17.172 19.875 31.188 1 80.62 480 HIS B O 1
ATOM 11118 N N . ALA B 1 481 ? -17.922 20.172 33.188 1 65.12 481 ALA B N 1
ATOM 11119 C CA . ALA B 1 481 ? -17.234 21.453 33.406 1 65.12 481 ALA B CA 1
ATOM 11120 C C . ALA B 1 481 ? -15.742 21.234 33.625 1 65.12 481 ALA B C 1
ATOM 11122 O O . ALA B 1 481 ? -15.328 20.219 34.188 1 65.12 481 ALA B O 1
ATOM 11123 N N . ASN B 1 482 ? -14.945 21.938 32.812 1 59.34 482 ASN B N 1
ATOM 11124 C CA . ASN B 1 482 ? -13.508 21.922 33.062 1 59.34 482 ASN B CA 1
ATOM 11125 C C . ASN B 1 482 ? -13.148 22.562 34.406 1 59.34 482 ASN B C 1
ATOM 11127 O O . ASN B 1 482 ? -13.266 23.766 34.562 1 59.34 482 ASN B O 1
ATOM 11131 N N . THR B 1 483 ? -13.188 21.922 35.469 1 56.25 483 THR B N 1
ATOM 11132 C CA . THR B 1 483 ? -12.953 22.5 36.812 1 56.25 483 THR B CA 1
ATOM 11133 C C . THR B 1 483 ? -11.469 22.75 37.031 1 56.25 483 THR B C 1
ATOM 11135 O O . THR B 1 483 ? -11.078 23.312 38.062 1 56.25 483 THR B O 1
ATOM 11138 N N . SER B 1 484 ? -10.602 22.359 36.062 1 58.94 484 SER B N 1
ATOM 11139 C CA . SER B 1 484 ? -9.227 22.422 36.531 1 58.94 484 SER B CA 1
ATOM 11140 C C . SER B 1 484 ? -8.609 23.797 36.281 1 58.94 484 SER B C 1
ATOM 11142 O O . SER B 1 484 ? -8.883 24.406 35.25 1 58.94 484 SER B O 1
ATOM 11144 N N . PRO B 1 485 ? -7.953 24.391 37.375 1 60.25 485 PRO B N 1
ATOM 11145 C CA . PRO B 1 485 ? -7.324 25.703 37.25 1 60.25 485 PRO B CA 1
ATOM 11146 C C . PRO B 1 485 ? -6.25 25.75 36.156 1 60.25 485 PRO B C 1
ATOM 11148 O O . PRO B 1 485 ? -5.711 24.703 35.781 1 60.25 485 PRO B O 1
ATOM 11151 N N . SER B 1 486 ? -6.188 26.828 35.438 1 64.25 486 SER B N 1
ATOM 11152 C CA . SER B 1 486 ? -5.129 27.078 34.469 1 64.25 486 SER B CA 1
ATOM 11153 C C . SER B 1 486 ? -3.773 27.234 35.125 1 64.25 486 SER B C 1
ATOM 11155 O O . SER B 1 486 ? -3.691 27.797 36.25 1 64.25 486 SER B O 1
ATOM 11157 N N . VAL B 1 487 ? -2.801 26.406 34.781 1 65.81 487 VAL B N 1
ATOM 11158 C CA . VAL B 1 487 ? -1.453 26.516 35.344 1 65.81 487 VAL B CA 1
ATOM 11159 C C . VAL B 1 487 ? -0.891 27.906 35.031 1 65.81 487 VAL B C 1
ATOM 11161 O O . VAL B 1 487 ? -1.054 28.422 33.906 1 65.81 487 VAL B O 1
ATOM 11164 N N . GLN B 1 488 ? -0.597 28.641 36.094 1 61.5 488 GLN B N 1
ATOM 11165 C CA . GLN B 1 488 ? 0.081 29.922 35.938 1 61.5 488 GLN B CA 1
ATOM 11166 C C . GLN B 1 488 ? 1.43 29.734 35.25 1 61.5 488 GLN B C 1
ATOM 11168 O O . GLN B 1 488 ? 2.193 28.844 35.594 1 61.5 488 GLN B O 1
ATOM 11173 N N . GLN B 1 489 ? 1.58 30.359 34.125 1 64.06 489 GLN B N 1
ATOM 11174 C CA . GLN B 1 489 ? 2.824 30.281 33.344 1 64.06 489 GLN B CA 1
ATOM 11175 C C . GLN B 1 489 ? 4.012 30.75 34.188 1 64.06 489 GLN B C 1
ATOM 11177 O O . GLN B 1 489 ? 3.965 31.844 34.781 1 64.06 489 GLN B O 1
ATOM 11182 N N . ALA B 1 490 ? 4.887 29.875 34.656 1 68.19 490 ALA B N 1
ATOM 11183 C CA . ALA B 1 490 ? 6.074 30.203 35.438 1 68.19 490 ALA B CA 1
ATOM 11184 C C . ALA B 1 490 ? 7.191 30.734 34.562 1 68.19 490 ALA B C 1
ATOM 11186 O O . ALA B 1 490 ? 7.164 30.531 33.344 1 68.19 490 ALA B O 1
ATOM 11187 N N . ARG B 1 491 ? 8.031 31.641 35.156 1 77.31 491 ARG B N 1
ATOM 11188 C CA . ARG B 1 491 ? 9.234 32.125 34.5 1 77.31 491 ARG B CA 1
ATOM 11189 C C . ARG B 1 491 ? 10.25 31.016 34.281 1 77.31 491 ARG B C 1
ATOM 11191 O O . ARG B 1 491 ? 10.461 30.188 35.188 1 77.31 491 ARG B O 1
ATOM 11198 N N . HIS B 1 492 ? 10.633 30.938 33.031 1 78.88 492 HIS B N 1
ATOM 11199 C CA . HIS B 1 492 ? 11.555 29.875 32.688 1 78.88 492 HIS B CA 1
ATOM 11200 C C . HIS B 1 492 ? 12.953 30.422 32.406 1 78.88 492 HIS B C 1
ATOM 11202 O O . HIS B 1 492 ? 13.094 31.547 31.906 1 78.88 492 HIS B O 1
ATOM 11208 N N . ARG B 1 493 ? 13.938 29.672 32.75 1 76.12 493 ARG B N 1
ATOM 11209 C CA . ARG B 1 493 ? 15.32 30.047 32.5 1 76.12 493 ARG B CA 1
ATOM 11210 C C . ARG B 1 493 ? 15.852 29.422 31.219 1 76.12 493 ARG B C 1
ATOM 11212 O O . ARG B 1 493 ? 15.719 28.203 31.016 1 76.12 493 ARG B O 1
ATOM 11219 N N . VAL B 1 494 ? 16.375 30.266 30.359 1 74.56 494 VAL B N 1
ATOM 11220 C CA . VAL B 1 494 ? 16.984 29.781 29.125 1 74.56 494 VAL B CA 1
ATOM 11221 C C . VAL B 1 494 ? 18.359 29.188 29.422 1 74.56 494 VAL B C 1
ATOM 11223 O O . VAL B 1 494 ? 19.203 29.844 30.047 1 74.56 494 VAL B O 1
ATOM 11226 N N . PRO B 1 495 ? 18.516 27.906 29.047 1 69.5 495 PRO B N 1
ATOM 11227 C CA . PRO B 1 495 ? 19.844 27.328 29.281 1 69.5 495 PRO B CA 1
ATOM 11228 C C . PRO B 1 495 ? 20.922 27.922 28.375 1 69.5 495 PRO B C 1
ATOM 11230 O O . PRO B 1 495 ? 20.625 28.328 27.25 1 69.5 495 PRO B O 1
ATOM 11233 N N . HIS B 1 496 ? 22.109 28.266 28.906 1 60.34 496 HIS B N 1
ATOM 11234 C CA . HIS B 1 496 ? 23.234 28.734 28.109 1 60.34 496 HIS B CA 1
ATOM 11235 C C . HIS B 1 496 ? 23.875 27.594 27.328 1 60.34 496 HIS B C 1
ATOM 11237 O O . HIS B 1 496 ? 24.312 26.609 27.922 1 60.34 496 HIS B O 1
ATOM 11243 N N . ARG B 1 497 ? 23.562 27.391 26.062 1 58.88 497 ARG B N 1
ATOM 11244 C CA . ARG B 1 497 ? 24.172 26.328 25.281 1 58.88 497 ARG B CA 1
ATOM 11245 C C . ARG B 1 497 ? 25.422 26.828 24.547 1 58.88 497 ARG B C 1
ATOM 11247 O O . ARG B 1 497 ? 25.312 27.656 23.641 1 58.88 497 ARG B O 1
ATOM 11254 N N . PRO B 1 498 ? 26.641 26.688 25.109 1 52.44 498 PRO B N 1
ATOM 11255 C CA . PRO B 1 498 ? 27.781 27.016 24.25 1 52.44 498 PRO B CA 1
ATOM 11256 C C . PRO B 1 498 ? 27.938 26.062 23.078 1 52.44 498 PRO B C 1
ATOM 11258 O O . PRO B 1 498 ? 27.828 24.844 23.25 1 52.44 498 PRO B O 1
ATOM 11261 N N . SER B 1 499 ? 27.5 26.328 21.922 1 53.25 499 SER B N 1
ATOM 11262 C CA . SER B 1 499 ? 27.641 25.391 20.812 1 53.25 499 SER B CA 1
ATOM 11263 C C . SER B 1 499 ? 29.125 25.125 20.5 1 53.25 499 SER B C 1
ATOM 11265 O O . SER B 1 499 ? 29.766 25.906 19.781 1 53.25 499 SER B O 1
ATOM 11267 N N . THR B 1 500 ? 29.938 24.438 21.297 1 52.22 500 THR B N 1
ATOM 11268 C CA . THR B 1 500 ? 31.359 24.141 21.062 1 52.22 500 THR B CA 1
ATOM 11269 C C . THR B 1 500 ? 31.562 23.453 19.719 1 52.22 500 THR B C 1
ATOM 11271 O O . THR B 1 500 ? 32.656 23.453 19.188 1 52.22 500 THR B O 1
ATOM 11274 N N . ARG B 1 501 ? 30.516 22.938 19.078 1 60.69 501 ARG B N 1
ATOM 11275 C CA . ARG B 1 501 ? 30.812 22.141 17.891 1 60.69 501 ARG B CA 1
ATOM 11276 C C . ARG B 1 501 ? 30.641 22.969 16.625 1 60.69 501 ARG B C 1
ATOM 11278 O O . ARG B 1 501 ? 30.953 22.516 15.523 1 60.69 501 ARG B O 1
ATOM 11285 N N . ILE B 1 502 ? 30.188 24.25 17.031 1 62.84 502 ILE B N 1
ATOM 11286 C CA . ILE B 1 502 ? 30.016 25.062 15.836 1 62.84 502 ILE B CA 1
ATOM 11287 C C . ILE B 1 502 ? 31.203 26.016 15.68 1 62.84 502 ILE B C 1
ATOM 11289 O O . ILE B 1 502 ? 31.438 26.859 16.531 1 62.84 502 ILE B O 1
ATOM 11293 N N . ILE B 1 503 ? 31.953 25.75 14.68 1 64.62 503 ILE B N 1
ATOM 11294 C CA . ILE B 1 503 ? 33.188 26.469 14.43 1 64.62 503 ILE B CA 1
ATOM 11295 C C . ILE B 1 503 ? 32.906 27.922 14.039 1 64.62 503 ILE B C 1
ATOM 11297 O O . ILE B 1 503 ? 33.531 28.844 14.531 1 64.62 503 ILE B O 1
ATOM 11301 N N . ASP B 1 504 ? 31.875 28.156 13.289 1 69.75 504 ASP B N 1
ATOM 11302 C CA . ASP B 1 504 ? 31.578 29.5 12.781 1 69.75 504 ASP B CA 1
ATOM 11303 C C . ASP B 1 504 ? 30.75 30.297 13.781 1 69.75 504 ASP B C 1
ATOM 11305 O O . ASP B 1 504 ? 29.641 29.891 14.133 1 69.75 504 ASP B O 1
ATOM 11309 N N . GLN B 1 505 ? 31.219 31.406 14.266 1 73.69 505 GLN B N 1
ATOM 11310 C CA . GLN B 1 505 ? 30.609 32.219 15.297 1 73.69 505 GLN B CA 1
ATOM 11311 C C . GLN B 1 505 ? 29.281 32.812 14.805 1 73.69 505 GLN B C 1
ATOM 11313 O O . GLN B 1 505 ? 28.359 33.031 15.594 1 73.69 505 GLN B O 1
ATOM 11318 N N . VAL B 1 506 ? 29.281 33.188 13.547 1 76.31 506 VAL B N 1
ATOM 11319 C CA . VAL B 1 506 ? 28.078 33.781 12.992 1 76.31 506 VAL B CA 1
ATOM 11320 C C . VAL B 1 506 ? 26.922 32.75 13.078 1 76.31 506 VAL B C 1
ATOM 11322 O O . VAL B 1 506 ? 25.797 33.125 13.383 1 76.31 506 VAL B O 1
ATOM 11325 N N . VAL B 1 507 ? 27.25 31.594 12.844 1 76 507 VAL B N 1
ATOM 11326 C CA . VAL B 1 507 ? 26.25 30.547 12.898 1 76 507 VAL B CA 1
ATOM 11327 C C . VAL B 1 507 ? 25.797 30.328 14.336 1 76 507 VAL B C 1
ATOM 11329 O O . VAL B 1 507 ? 24.594 30.172 14.609 1 76 507 VAL B O 1
ATOM 11332 N N . ALA B 1 508 ? 26.719 30.391 15.25 1 76.44 508 ALA B N 1
ATOM 11333 C CA . ALA B 1 508 ? 26.391 30.188 16.656 1 76.44 508 ALA B CA 1
ATOM 11334 C C . ALA B 1 508 ? 25.5 31.297 17.188 1 76.44 508 ALA B C 1
ATOM 11336 O O . ALA B 1 508 ? 24.547 31.031 17.922 1 76.44 508 ALA B O 1
ATOM 11337 N N . LYS B 1 509 ? 25.781 32.469 16.797 1 77.25 509 LYS B N 1
ATOM 11338 C CA . LYS B 1 509 ? 24.969 33.625 17.219 1 77.25 509 LYS B CA 1
ATOM 11339 C C . LYS B 1 509 ? 23.562 33.531 16.625 1 77.25 509 LYS B C 1
ATOM 11341 O O . LYS B 1 509 ? 22.578 33.875 17.297 1 77.25 509 LYS B O 1
ATOM 11346 N N . THR B 1 510 ? 23.5 33.125 15.414 1 81.94 510 THR B N 1
ATOM 11347 C CA . THR B 1 510 ? 22.188 33 14.773 1 81.94 510 THR B CA 1
ATOM 11348 C C . THR B 1 510 ? 21.359 31.922 15.438 1 81.94 510 THR B C 1
ATOM 11350 O O . THR B 1 510 ? 20.156 32.094 15.625 1 81.94 510 THR B O 1
ATOM 11353 N N . ILE B 1 511 ? 21.984 30.891 15.797 1 78.12 511 ILE B N 1
ATOM 11354 C CA . ILE B 1 511 ? 21.297 29.75 16.406 1 78.12 511 ILE B CA 1
ATOM 11355 C C . ILE B 1 511 ? 20.734 30.172 17.766 1 78.12 511 ILE B C 1
ATOM 11357 O O . ILE B 1 511 ? 19.641 29.734 18.156 1 78.12 511 ILE B O 1
ATOM 11361 N N . SER B 1 512 ? 21.391 31.109 18.438 1 80.56 512 SER B N 1
ATOM 11362 C CA . SER B 1 512 ? 20.922 31.578 19.734 1 80.56 512 SER B CA 1
ATOM 11363 C C . SER B 1 512 ? 19.672 32.438 19.609 1 80.56 512 SER B C 1
ATOM 11365 O O . SER B 1 512 ? 18.969 32.688 20.594 1 80.56 512 SER B O 1
ATOM 11367 N N . SER B 1 513 ? 19.391 32.875 18.406 1 86.06 513 SER B N 1
ATOM 11368 C CA . SER B 1 513 ? 18.203 33.688 18.172 1 86.06 513 SER B CA 1
ATOM 11369 C C . SER B 1 513 ? 17.078 32.875 17.531 1 86.06 513 SER B C 1
ATOM 11371 O O . SER B 1 513 ? 16.047 33.438 17.156 1 86.06 513 SER B O 1
ATOM 11373 N N . LEU B 1 514 ? 17.328 31.609 17.375 1 86.38 514 LEU B N 1
ATOM 11374 C CA . LEU B 1 514 ? 16.328 30.75 16.734 1 86.38 514 LEU B CA 1
ATOM 11375 C C . LEU B 1 514 ? 15.438 30.078 17.781 1 86.38 514 LEU B C 1
ATOM 11377 O O . LEU B 1 514 ? 15.914 29.688 18.844 1 86.38 514 LEU B O 1
ATOM 11381 N N . VAL B 1 515 ? 14.164 30.016 17.438 1 88.38 515 VAL B N 1
ATOM 11382 C CA . VAL B 1 515 ? 13.188 29.328 18.281 1 88.38 515 VAL B CA 1
ATOM 11383 C C . VAL B 1 515 ? 12.305 28.438 17.438 1 88.38 515 VAL B C 1
ATOM 11385 O O . VAL B 1 515 ? 12.188 28.625 16.219 1 88.38 515 VAL B O 1
ATOM 11388 N N . ARG B 1 516 ? 11.797 27.469 18.094 1 87.69 516 ARG B N 1
ATOM 11389 C CA . ARG B 1 516 ? 10.859 26.594 17.406 1 87.69 516 ARG B CA 1
ATOM 11390 C C . ARG B 1 516 ? 9.422 27.031 17.656 1 87.69 516 ARG B C 1
ATOM 11392 O O . ARG B 1 516 ? 9.047 27.344 18.781 1 87.69 516 ARG B O 1
ATOM 11399 N N . VAL B 1 517 ? 8.688 27.094 16.531 1 91.06 517 VAL B N 1
ATOM 11400 C CA . VAL B 1 517 ? 7.301 27.531 16.625 1 91.06 517 VAL B CA 1
ATOM 11401 C C . VAL B 1 517 ? 6.375 26.422 16.141 1 91.06 517 VAL B C 1
ATOM 11403 O O . VAL B 1 517 ? 6.57 25.875 15.055 1 91.06 517 VAL B O 1
ATOM 11406 N N . LYS B 1 518 ? 5.465 26.078 16.969 1 88.5 518 LYS B N 1
ATOM 11407 C CA . LYS B 1 518 ? 4.402 25.141 16.609 1 88.5 518 LYS B CA 1
ATOM 11408 C C . LYS B 1 518 ? 3.045 25.844 16.578 1 88.5 518 LYS B C 1
ATOM 11410 O O . LYS B 1 518 ? 2.719 26.625 17.484 1 88.5 518 LYS B O 1
ATOM 11415 N N . CYS B 1 519 ? 2.357 25.594 15.484 1 90.19 519 CYS B N 1
ATOM 11416 C CA . CYS B 1 519 ? 1.064 26.25 15.305 1 90.19 519 CYS B CA 1
ATOM 11417 C C . CYS B 1 519 ? -0.048 25.219 15.156 1 90.19 519 CYS B C 1
ATOM 11419 O O . CYS B 1 519 ? 0.062 24.297 14.352 1 90.19 519 CYS B O 1
ATOM 11421 N N . TYR B 1 520 ? -1.069 25.391 15.961 1 86.69 520 TYR B N 1
ATOM 11422 C CA . TYR B 1 520 ? -2.268 24.562 15.891 1 86.69 520 TYR B CA 1
ATOM 11423 C C . TYR B 1 520 ? -3.436 25.344 15.305 1 86.69 520 TYR B C 1
ATOM 11425 O O . TYR B 1 520 ? -3.996 26.234 15.953 1 86.69 520 TYR B O 1
ATOM 11433 N N . THR B 1 521 ? -3.715 24.969 14.117 1 83.94 521 THR B N 1
ATOM 11434 C CA . THR B 1 521 ? -4.836 25.641 13.469 1 83.94 521 THR B CA 1
ATOM 11435 C C . THR B 1 521 ? -6.145 24.922 13.766 1 83.94 521 THR B C 1
ATOM 11437 O O . THR B 1 521 ? -6.199 23.688 13.734 1 83.94 521 THR B O 1
ATOM 11440 N N . LEU B 1 522 ? -7.168 25.641 14.094 1 78 522 LEU B N 1
ATOM 11441 C CA . LEU B 1 522 ? -8.445 25.062 14.5 1 78 522 LEU B CA 1
ATOM 11442 C C . LEU B 1 522 ? -9.25 24.609 13.289 1 78 522 LEU B C 1
ATOM 11444 O O . LEU B 1 522 ? -9.766 23.484 13.258 1 78 522 LEU B O 1
ATOM 11448 N N . LEU B 1 523 ? -9.445 25.516 12.328 1 81.06 523 LEU B N 1
ATOM 11449 C CA . LEU B 1 523 ? -10.266 25.25 11.148 1 81.06 523 LEU B CA 1
ATOM 11450 C C . LEU B 1 523 ? -9.5 25.578 9.867 1 81.06 523 LEU B C 1
ATOM 11452 O O . LEU B 1 523 ? -8.578 26.391 9.883 1 81.06 523 LEU B O 1
ATOM 11456 N N . ALA B 1 524 ? -9.914 24.906 8.906 1 78.69 524 ALA B N 1
ATOM 11457 C CA . ALA B 1 524 ? -9.359 25.25 7.598 1 78.69 524 ALA B CA 1
ATOM 11458 C C . ALA B 1 524 ? -9.93 26.562 7.086 1 78.69 524 ALA B C 1
ATOM 11460 O O . ALA B 1 524 ? -11.148 26.734 6.992 1 78.69 524 ALA B O 1
ATOM 11461 N N . LEU B 1 525 ? -9.07 27.516 6.91 1 84 525 LEU B N 1
ATOM 11462 C CA . LEU B 1 525 ? -9.453 28.844 6.426 1 84 525 LEU B CA 1
ATOM 11463 C C . LEU B 1 525 ? -8.648 29.234 5.191 1 84 525 LEU B C 1
ATOM 11465 O O . LEU B 1 525 ? -7.535 28.734 4.996 1 84 525 LEU B O 1
ATOM 11469 N N . ASP B 1 526 ? -9.25 30 4.383 1 79.44 526 ASP B N 1
ATOM 11470 C CA . ASP B 1 526 ? -8.555 30.641 3.27 1 79.44 526 ASP B CA 1
ATOM 11471 C C . ASP B 1 526 ? -7.98 29.594 2.311 1 79.44 526 ASP B C 1
ATOM 11473 O O . ASP B 1 526 ? -6.883 29.781 1.779 1 79.44 526 ASP B O 1
ATOM 11477 N N . GLY B 1 527 ? -8.547 28.516 2.33 1 70.25 527 GLY B N 1
ATOM 11478 C CA . GLY B 1 527 ? -8.125 27.469 1.404 1 70.25 527 GLY B CA 1
ATOM 11479 C C . GLY B 1 527 ? -6.984 26.625 1.938 1 70.25 527 GLY B C 1
ATOM 11480 O O . GLY B 1 527 ? -6.402 25.828 1.204 1 70.25 527 GLY B O 1
ATOM 11481 N N . LEU B 1 528 ? -6.641 26.844 3.115 1 71.19 528 LEU B N 1
ATOM 11482 C CA . LEU B 1 528 ? -5.535 26.094 3.711 1 71.19 528 LEU B CA 1
ATOM 11483 C C . LEU B 1 528 ? -6.055 25 4.629 1 71.19 528 LEU B C 1
ATOM 11485 O O . LEU B 1 528 ? -7.125 25.141 5.223 1 71.19 528 LEU B O 1
ATOM 11489 N N . SER B 1 529 ? -5.238 23.938 4.66 1 64.31 529 SER B N 1
ATOM 11490 C CA . SER B 1 529 ? -5.629 22.812 5.508 1 64.31 529 SER B CA 1
ATOM 11491 C C . SER B 1 529 ? -5.324 23.094 6.977 1 64.31 529 SER B C 1
ATOM 11493 O O . SER B 1 529 ? -4.449 23.906 7.285 1 64.31 529 SER B O 1
ATOM 11495 N N . ALA B 1 530 ? -6.199 22.594 7.738 1 65.19 530 ALA B N 1
ATOM 11496 C CA . ALA B 1 530 ? -6.004 22.734 9.18 1 65.19 530 ALA B CA 1
ATOM 11497 C C . ALA B 1 530 ? -5.043 21.672 9.711 1 65.19 530 ALA B C 1
ATOM 11499 O O . ALA B 1 530 ? -5.445 20.547 9.984 1 65.19 530 ALA B O 1
ATOM 11500 N N . ASN B 1 531 ? -3.756 21.844 9.625 1 71.06 531 ASN B N 1
ATOM 11501 C CA . ASN B 1 531 ? -2.75 20.922 10.133 1 71.06 531 ASN B CA 1
ATOM 11502 C C . ASN B 1 531 ? -1.867 21.578 11.188 1 71.06 531 ASN B C 1
ATOM 11504 O O . ASN B 1 531 ? -1.869 22.797 11.336 1 71.06 531 ASN B O 1
ATOM 11508 N N . VAL B 1 532 ? -1.384 20.75 12.039 1 82 532 VAL B N 1
ATOM 11509 C CA . VAL B 1 532 ? -0.34 21.234 12.938 1 82 532 VAL B CA 1
ATOM 11510 C C . VAL B 1 532 ? 0.957 21.438 12.156 1 82 532 VAL B C 1
ATOM 11512 O O . VAL B 1 532 ? 1.394 20.562 11.422 1 82 532 VAL B O 1
ATOM 11515 N N . THR B 1 533 ? 1.411 22.609 12.258 1 83.5 533 THR B N 1
ATOM 11516 C CA . THR B 1 533 ? 2.637 22.938 11.539 1 83.5 533 THR B CA 1
ATOM 11517 C C . THR B 1 533 ? 3.732 23.359 12.508 1 83.5 533 THR B C 1
ATOM 11519 O O . THR B 1 533 ? 3.443 23.891 13.586 1 83.5 533 THR B O 1
ATOM 11522 N N . SER B 1 534 ? 4.898 23.031 12.156 1 84.12 534 SER B N 1
ATOM 11523 C CA . SER B 1 534 ? 6.051 23.422 12.953 1 84.12 534 SER B CA 1
ATOM 11524 C C . SER B 1 534 ? 7.18 23.938 12.078 1 84.12 534 SER B C 1
ATOM 11526 O O . SER B 1 534 ? 7.328 23.531 10.93 1 84.12 534 SER B O 1
ATOM 11528 N N . GLY B 1 535 ? 7.848 24.953 12.586 1 83.25 535 GLY B N 1
ATOM 11529 C CA . GLY B 1 535 ? 8.984 25.547 11.891 1 83.25 535 GLY B CA 1
ATOM 11530 C C . GLY B 1 535 ? 9.883 26.359 12.789 1 83.25 535 GLY B C 1
ATOM 11531 O O . GLY B 1 535 ? 9.625 26.484 13.992 1 83.25 535 GLY B O 1
ATOM 11532 N N . LEU B 1 536 ? 11 26.891 12.234 1 86.56 536 LEU B N 1
ATOM 11533 C CA . LEU B 1 536 ? 11.938 27.719 12.992 1 86.56 536 LEU B CA 1
ATOM 11534 C C . LEU B 1 536 ? 11.609 29.203 12.828 1 86.56 536 LEU B C 1
ATOM 11536 O O . LEU B 1 536 ? 11.312 29.656 11.719 1 86.56 536 LEU B O 1
ATOM 11540 N N . GLY B 1 537 ? 11.469 29.797 13.953 1 89.19 537 GLY B N 1
ATOM 11541 C CA . GLY B 1 537 ? 11.297 31.25 13.977 1 89.19 537 GLY B CA 1
ATOM 11542 C C . GLY B 1 537 ? 12.547 31.984 14.414 1 89.19 537 GLY B C 1
ATOM 11543 O O . GLY B 1 537 ? 13.414 31.422 15.07 1 89.19 537 GLY B O 1
ATOM 11544 N N . LEU B 1 538 ? 12.703 33.281 13.961 1 90.75 538 LEU B N 1
ATOM 11545 C CA . LEU B 1 538 ? 13.836 34.125 14.305 1 90.75 538 LEU B CA 1
ATOM 11546 C C . LEU B 1 538 ? 13.391 35.281 15.227 1 90.75 538 LEU B C 1
ATOM 11548 O O . LEU B 1 538 ? 12.516 36.062 14.867 1 90.75 538 LEU B O 1
ATOM 11552 N N . VAL B 1 539 ? 14.039 35.375 16.406 1 91.44 539 VAL B N 1
ATOM 11553 C CA . VAL B 1 539 ? 13.727 36.438 17.344 1 91.44 539 VAL B CA 1
ATOM 11554 C C . VAL B 1 539 ? 14.391 37.719 16.875 1 91.44 539 VAL B C 1
ATOM 11556 O O . VAL B 1 539 ? 15.617 37.812 16.734 1 91.44 539 VAL B O 1
ATOM 11559 N N . ILE B 1 540 ? 13.625 38.719 16.656 1 89.44 540 ILE B N 1
ATOM 11560 C CA . ILE B 1 540 ? 14.164 39.969 16.094 1 89.44 540 ILE B CA 1
ATOM 11561 C C . ILE B 1 540 ? 14.148 41.062 17.156 1 89.44 540 ILE B C 1
ATOM 11563 O O . ILE B 1 540 ? 14.859 42.062 17.031 1 89.44 540 ILE B O 1
ATOM 11567 N N . ASP B 1 541 ? 13.266 40.938 18.125 1 89.06 541 ASP B N 1
ATOM 11568 C CA . ASP B 1 541 ? 13.188 41.906 19.203 1 89.06 541 ASP B CA 1
ATOM 11569 C C . ASP B 1 541 ? 12.906 41.25 20.547 1 89.06 541 ASP B C 1
ATOM 11571 O O . ASP B 1 541 ? 11.812 40.719 20.766 1 89.06 541 ASP B O 1
ATOM 11575 N N . THR B 1 542 ? 13.789 41.406 21.453 1 87.69 542 THR B N 1
ATOM 11576 C CA . THR B 1 542 ? 13.664 40.719 22.75 1 87.69 542 THR B CA 1
ATOM 11577 C C . THR B 1 542 ? 12.836 41.562 23.719 1 87.69 542 THR B C 1
ATOM 11579 O O . THR B 1 542 ? 12.297 41.031 24.688 1 87.69 542 THR B O 1
ATOM 11582 N N . THR B 1 543 ? 12.758 42.812 23.469 1 86.38 543 THR B N 1
ATOM 11583 C CA . THR B 1 543 ? 11.977 43.688 24.359 1 86.38 543 THR B CA 1
ATOM 11584 C C . THR B 1 543 ? 10.484 43.5 24.109 1 86.38 543 THR B C 1
ATOM 11586 O O . THR B 1 543 ? 9.711 43.312 25.047 1 86.38 543 THR B O 1
ATOM 11589 N N . GLY B 1 544 ? 10.078 43.469 22.906 1 88.62 544 GLY B N 1
ATOM 11590 C CA . GLY B 1 544 ? 8.68 43.281 22.547 1 88.62 544 GLY B CA 1
ATOM 11591 C C . GLY B 1 544 ? 8.312 41.812 22.391 1 88.62 544 GLY B C 1
ATOM 11592 O O . GLY B 1 544 ? 7.133 41.469 22.391 1 88.62 544 GLY B O 1
ATOM 11593 N N . GLY B 1 545 ? 9.336 40.969 22.328 1 92.88 545 GLY B N 1
ATOM 11594 C CA . GLY B 1 545 ? 9.102 39.562 22.141 1 92.88 545 GLY B CA 1
ATOM 11595 C C . GLY B 1 545 ? 8.656 39.219 20.719 1 92.88 545 GLY B C 1
ATOM 11596 O O . GLY B 1 545 ? 7.801 38.344 20.531 1 92.88 545 GLY B O 1
ATOM 11597 N N . TYR B 1 546 ? 9.18 39.875 19.719 1 93.69 546 TYR B N 1
ATOM 11598 C CA . TYR B 1 546 ? 8.742 39.656 18.344 1 93.69 546 TYR B CA 1
ATOM 11599 C C . TYR B 1 546 ? 9.578 38.594 17.656 1 93.69 546 TYR B C 1
ATOM 11601 O O . TYR B 1 546 ? 10.805 38.562 17.797 1 93.69 546 TYR B O 1
ATOM 11609 N N . ILE B 1 547 ? 8.883 37.688 16.953 1 94.12 547 ILE B N 1
ATOM 11610 C CA . ILE B 1 547 ? 9.492 36.562 16.219 1 94.12 547 ILE B CA 1
ATOM 11611 C C . ILE B 1 547 ? 9.016 36.594 14.773 1 94.12 547 ILE B C 1
ATOM 11613 O O . ILE B 1 547 ? 7.812 36.719 14.508 1 94.12 547 ILE B O 1
ATOM 11617 N N . ILE B 1 548 ? 9.93 36.531 13.844 1 91.06 548 ILE B N 1
ATOM 11618 C CA . ILE B 1 548 ? 9.562 36.375 12.438 1 91.06 548 ILE B CA 1
ATOM 11619 C C . ILE B 1 548 ? 9.438 34.906 12.078 1 91.06 548 ILE B C 1
ATOM 11621 O O . ILE B 1 548 ? 10.273 34.094 12.469 1 91.06 548 ILE B O 1
ATOM 11625 N N . ILE B 1 549 ? 8.383 34.562 11.391 1 90.19 549 ILE B N 1
ATOM 11626 C CA . ILE B 1 549 ? 8.117 33.188 11.008 1 90.19 549 ILE B CA 1
ATOM 11627 C C . ILE B 1 549 ? 7.422 33.156 9.648 1 90.19 549 ILE B C 1
ATOM 11629 O O . ILE B 1 549 ? 6.914 34.156 9.18 1 90.19 549 ILE B O 1
ATOM 11633 N N . SER B 1 550 ? 7.582 32.031 9.047 1 83.69 550 SER B N 1
ATOM 11634 C CA . SER B 1 550 ? 6.93 31.844 7.75 1 83.69 550 SER B CA 1
ATOM 11635 C C . SER B 1 550 ? 5.418 31.75 7.906 1 83.69 550 SER B C 1
ATOM 11637 O O . SER B 1 550 ? 4.922 31.156 8.867 1 83.69 550 SER B O 1
ATOM 11639 N N . ARG B 1 551 ? 4.684 32.125 6.969 1 84 551 ARG B N 1
ATOM 11640 C CA . ARG B 1 551 ? 3.229 32.031 6.988 1 84 551 ARG B CA 1
ATOM 11641 C C . ARG B 1 551 ? 2.762 30.609 6.727 1 84 551 ARG B C 1
ATOM 11643 O O . ARG B 1 551 ? 1.595 30.281 6.953 1 84 551 ARG B O 1
ATOM 11650 N N . THR B 1 552 ? 3.676 29.859 6.289 1 75.81 552 THR B N 1
ATOM 11651 C CA . THR B 1 552 ? 3.344 28.453 6.133 1 75.81 552 THR B CA 1
ATOM 11652 C C . THR B 1 552 ? 3.148 27.797 7.492 1 75.81 552 THR B C 1
ATOM 11654 O O . THR B 1 552 ? 2.367 26.844 7.625 1 75.81 552 THR B O 1
ATOM 11657 N N . VAL B 1 553 ? 3.852 28.328 8.422 1 85.25 553 VAL B N 1
ATOM 11658 C CA . VAL B 1 553 ? 3.762 27.781 9.766 1 85.25 553 VAL B CA 1
ATOM 11659 C C . VAL B 1 553 ? 2.584 28.406 10.508 1 85.25 553 VAL B C 1
ATOM 11661 O O . VAL B 1 553 ? 1.787 27.703 11.133 1 85.25 553 VAL B O 1
ATOM 11664 N N . VAL B 1 554 ? 2.498 29.703 10.359 1 90 554 VAL B N 1
ATOM 11665 C CA . VAL B 1 554 ? 1.387 30.422 10.961 1 90 554 VAL B CA 1
ATOM 11666 C C . VAL B 1 554 ? 0.571 31.125 9.875 1 90 554 VAL B C 1
ATOM 11668 O O . VAL B 1 554 ? 0.783 32.312 9.594 1 90 554 VAL B O 1
ATOM 11671 N N . PRO B 1 555 ? -0.365 30.438 9.43 1 84.94 555 PRO B N 1
ATOM 11672 C CA . PRO B 1 555 ? -1.062 30.969 8.25 1 84.94 555 PRO B CA 1
ATOM 11673 C C . PRO B 1 555 ? -2.125 32 8.602 1 84.94 555 PRO B C 1
ATOM 11675 O O . PRO B 1 555 ? -2.436 32.875 7.781 1 84.94 555 PRO B O 1
ATOM 11678 N N . ASN B 1 556 ? -2.795 31.859 9.734 1 86.88 556 ASN B N 1
ATOM 11679 C CA . ASN B 1 556 ? -3.861 32.781 10.102 1 86.88 556 ASN B CA 1
ATOM 11680 C C . ASN B 1 556 ? -3.914 33 11.609 1 86.88 556 ASN B C 1
ATOM 11682 O O . ASN B 1 556 ? -3.066 32.5 12.344 1 86.88 556 ASN B O 1
ATOM 11686 N N . THR B 1 557 ? -4.918 33.781 11.984 1 89.12 557 THR B N 1
ATOM 11687 C CA . THR B 1 557 ? -4.941 34.188 13.375 1 89.12 557 THR B CA 1
ATOM 11688 C C . THR B 1 557 ? -5.781 33.25 14.219 1 89.12 557 THR B C 1
ATOM 11690 O O . THR B 1 557 ? -5.746 33.312 15.453 1 89.12 557 THR B O 1
ATOM 11693 N N . LEU B 1 558 ? -6.559 32.438 13.633 1 88.62 558 LEU B N 1
ATOM 11694 C CA . LEU B 1 558 ? -7.355 31.453 14.375 1 88.62 558 LEU B CA 1
ATOM 11695 C C . LEU B 1 558 ? -6.535 30.203 14.688 1 88.62 558 LEU B C 1
ATOM 11697 O O . LEU B 1 558 ? -6.777 29.141 14.125 1 88.62 558 LEU B O 1
ATOM 11701 N N . CYS B 1 559 ? -5.613 30.328 15.523 1 88.25 559 CYS B N 1
ATOM 11702 C CA . CYS B 1 559 ? -4.684 29.25 15.836 1 88.25 559 CYS B CA 1
ATOM 11703 C C . CYS B 1 559 ? -4.098 29.422 17.234 1 88.25 559 CYS B C 1
ATOM 11705 O O . CYS B 1 559 ? -4.258 30.469 17.844 1 88.25 559 CYS B O 1
ATOM 11707 N N . ASP B 1 560 ? -3.576 28.359 17.719 1 87.38 560 ASP B N 1
ATOM 11708 C CA . ASP B 1 560 ? -2.729 28.391 18.906 1 87.38 560 ASP B CA 1
ATOM 11709 C C . ASP B 1 560 ? -1.254 28.25 18.531 1 87.38 560 ASP B C 1
ATOM 11711 O O . ASP B 1 560 ? -0.908 27.469 17.641 1 87.38 560 ASP B O 1
ATOM 11715 N N . ILE B 1 561 ? -0.468 29.078 19.188 1 91.69 561 ILE B N 1
ATOM 11716 C CA . ILE B 1 561 ? 0.957 29.062 18.875 1 91.69 561 ILE B CA 1
ATOM 11717 C C . ILE B 1 561 ? 1.757 28.703 20.125 1 91.69 561 ILE B C 1
ATOM 11719 O O . ILE B 1 561 ? 1.472 29.188 21.219 1 91.69 561 ILE B O 1
ATOM 11723 N N . GLU B 1 562 ? 2.641 27.828 19.953 1 89.75 562 GLU B N 1
ATOM 11724 C CA . GLU B 1 562 ? 3.609 27.453 20.984 1 89.75 562 GLU B CA 1
ATOM 11725 C C . GLU B 1 562 ? 5.035 27.75 20.531 1 89.75 562 GLU B C 1
ATOM 11727 O O . GLU B 1 562 ? 5.457 27.312 19.469 1 89.75 562 GLU B O 1
ATOM 11732 N N . VAL B 1 563 ? 5.715 28.5 21.344 1 92.31 563 VAL B N 1
ATOM 11733 C CA . VAL B 1 563 ? 7.102 28.844 21.047 1 92.31 563 VAL B CA 1
ATOM 11734 C C . VAL B 1 563 ? 8.031 28.078 22 1 92.31 563 VAL B C 1
ATOM 11736 O O . VAL B 1 563 ? 7.98 28.281 23.219 1 92.31 563 VAL B O 1
ATOM 11739 N N . THR B 1 564 ? 8.812 27.297 21.438 1 88.5 564 THR B N 1
ATOM 11740 C CA . THR B 1 564 ? 9.758 26.516 22.219 1 88.5 564 THR B CA 1
ATOM 11741 C C . THR B 1 564 ? 11.156 27.125 22.141 1 88.5 564 THR B C 1
ATOM 11743 O O . THR B 1 564 ? 11.688 27.328 21.047 1 88.5 564 THR B O 1
ATOM 11746 N N . ILE B 1 565 ? 11.719 27.375 23.266 1 86.94 565 ILE B N 1
ATOM 11747 C CA . ILE B 1 565 ? 13.023 28.016 23.328 1 86.94 565 ILE B CA 1
ATOM 11748 C C . ILE B 1 565 ? 14.078 27.016 23.781 1 86.94 565 ILE B C 1
ATOM 11750 O O . ILE B 1 565 ? 13.922 26.344 24.812 1 86.94 565 ILE B O 1
ATOM 11754 N N . ALA B 1 566 ? 15.125 26.891 23.047 1 78.81 566 ALA B N 1
ATOM 11755 C CA . ALA B 1 566 ? 16.281 26.031 23.297 1 78.81 566 ALA B CA 1
ATOM 11756 C C . ALA B 1 566 ? 15.844 24.609 23.656 1 78.81 566 ALA B C 1
ATOM 11758 O O . ALA B 1 566 ? 16.391 24 24.578 1 78.81 566 ALA B O 1
ATOM 11759 N N . ASP B 1 567 ? 14.727 24.219 23.125 1 76.81 567 ASP B N 1
ATOM 11760 C CA . ASP B 1 567 ? 14.195 22.875 23.344 1 76.81 567 ASP B CA 1
ATOM 11761 C C . ASP B 1 567 ? 14.008 22.594 24.844 1 76.81 567 ASP B C 1
ATOM 11763 O O . ASP B 1 567 ? 14.164 21.469 25.297 1 76.81 567 ASP B O 1
ATOM 11767 N N . SER B 1 568 ? 13.781 23.594 25.578 1 77.94 568 SER B N 1
ATOM 11768 C CA . SER B 1 568 ? 13.742 23.453 27.031 1 77.94 568 SER B CA 1
ATOM 11769 C C . SER B 1 568 ? 12.352 23.734 27.578 1 77.94 568 SER B C 1
ATOM 11771 O O . SER B 1 568 ? 11.891 23.062 28.5 1 77.94 568 SER B O 1
ATOM 11773 N N . PHE B 1 569 ? 11.773 24.75 27.062 1 82.44 569 PHE B N 1
ATOM 11774 C CA . PHE B 1 569 ? 10.422 25.078 27.5 1 82.44 569 PHE B CA 1
ATOM 11775 C C . PHE B 1 569 ? 9.633 25.766 26.406 1 82.44 569 PHE B C 1
ATOM 11777 O O . PHE B 1 569 ? 10.219 26.25 25.438 1 82.44 569 PHE B O 1
ATOM 11784 N N . SER B 1 570 ? 8.32 25.766 26.609 1 86.44 570 SER B N 1
ATOM 11785 C CA . SER B 1 570 ? 7.438 26.375 25.609 1 86.44 570 SER B CA 1
ATOM 11786 C C . SER B 1 570 ? 6.598 27.484 26.234 1 86.44 570 SER B C 1
ATOM 11788 O O . SER B 1 570 ? 6.18 27.391 27.391 1 86.44 570 SER B O 1
ATOM 11790 N N . VAL B 1 571 ? 6.441 28.531 25.547 1 88.69 571 VAL B N 1
ATOM 11791 C CA . VAL B 1 571 ? 5.59 29.656 25.938 1 88.69 571 VAL B CA 1
ATOM 11792 C C . VAL B 1 571 ? 4.555 29.922 24.859 1 88.69 571 VAL B C 1
ATOM 11794 O O . VAL B 1 571 ? 4.805 29.672 23.672 1 88.69 571 VAL B O 1
ATOM 11797 N N . PRO B 1 572 ? 3.367 30.359 25.297 1 87.69 572 PRO B N 1
ATOM 11798 C CA . PRO B 1 572 ? 2.354 30.672 24.281 1 87.69 572 PRO B CA 1
ATOM 11799 C C . PRO B 1 572 ? 2.695 31.922 23.469 1 87.69 572 PRO B C 1
ATOM 11801 O O . PRO B 1 572 ? 3.355 32.812 23.984 1 87.69 572 PRO B O 1
ATOM 11804 N N . GLY B 1 573 ? 2.32 31.891 22.219 1 91.62 573 GLY B N 1
ATOM 11805 C CA . GLY B 1 573 ? 2.506 33.031 21.344 1 91.62 573 GLY B CA 1
ATOM 11806 C C . GLY B 1 573 ? 1.207 33.531 20.75 1 91.62 573 GLY B C 1
ATOM 11807 O O . GLY B 1 573 ? 0.18 32.875 20.812 1 91.62 573 GLY B O 1
ATOM 11808 N N . THR B 1 574 ? 1.23 34.781 20.281 1 92.06 574 THR B N 1
ATOM 11809 C CA . THR B 1 574 ? 0.102 35.406 19.594 1 92.06 574 THR B CA 1
ATOM 11810 C C . THR B 1 574 ? 0.55 36.031 18.281 1 92.06 574 THR B C 1
ATOM 11812 O O . THR B 1 574 ? 1.715 36.406 18.125 1 92.06 574 THR B O 1
ATOM 11815 N N . VAL B 1 575 ? -0.404 36.125 17.406 1 92.69 575 VAL B N 1
ATOM 11816 C CA . VAL B 1 575 ? -0.081 36.719 16.109 1 92.69 575 VAL B CA 1
ATOM 11817 C C . VAL B 1 575 ? -0.177 38.25 16.188 1 92.69 575 VAL B C 1
ATOM 11819 O O . VAL B 1 575 ? -1.176 38.781 16.672 1 92.69 575 VAL B O 1
ATOM 11822 N N . LYS B 1 576 ? 0.837 38.906 15.656 1 91 576 LYS B N 1
ATOM 11823 C CA . LYS B 1 576 ? 0.854 40.344 15.68 1 91 576 LYS B CA 1
ATOM 11824 C C . LYS B 1 576 ? 0.655 40.938 14.281 1 91 576 LYS B C 1
ATOM 11826 O O . LYS B 1 576 ? 0.075 42 14.117 1 91 576 LYS B O 1
ATOM 11831 N N . PHE B 1 577 ? 1.269 40.25 13.367 1 90.5 577 PHE B N 1
ATOM 11832 C CA . PHE B 1 577 ? 1.226 40.812 12.023 1 90.5 577 PHE B CA 1
ATOM 11833 C C . PHE B 1 577 ? 1.405 39.719 10.977 1 90.5 577 PHE B C 1
ATOM 11835 O O . PHE B 1 577 ? 2.271 38.875 11.117 1 90.5 577 PHE B O 1
ATOM 11842 N N . HIS B 1 578 ? 0.521 39.719 10.039 1 88.62 578 HIS B N 1
ATOM 11843 C CA . HIS B 1 578 ? 0.694 38.938 8.82 1 88.62 578 HIS B CA 1
ATOM 11844 C C . HIS B 1 578 ? 0.991 39.844 7.625 1 88.62 578 HIS B C 1
ATOM 11846 O O . HIS B 1 578 ? 0.191 40.719 7.289 1 88.62 578 HIS B O 1
ATOM 11852 N N . HIS B 1 579 ? 2.162 39.594 7.047 1 83.31 579 HIS B N 1
ATOM 11853 C CA . HIS B 1 579 ? 2.418 40.375 5.848 1 83.31 579 HIS B CA 1
ATOM 11854 C C . HIS B 1 579 ? 1.54 39.906 4.688 1 83.31 579 HIS B C 1
ATOM 11856 O O . HIS B 1 579 ? 1.426 38.719 4.43 1 83.31 579 HIS B O 1
ATOM 11862 N N . PRO B 1 580 ? 0.951 40.688 4.023 1 77.62 580 PRO B N 1
ATOM 11863 C CA . PRO B 1 580 ? -0.028 40.312 3.004 1 77.62 580 PRO B CA 1
ATOM 11864 C C . PRO B 1 580 ? 0.625 39.781 1.728 1 77.62 580 PRO B C 1
ATOM 11866 O O . PRO B 1 580 ? 0.006 39.031 0.983 1 77.62 580 PRO B O 1
ATOM 11869 N N . TRP B 1 581 ? 1.909 40.188 1.458 1 74.19 581 TRP B N 1
ATOM 11870 C CA . TRP B 1 581 ? 2.518 39.844 0.175 1 74.19 581 TRP B CA 1
ATOM 11871 C C . TRP B 1 581 ? 3.674 38.875 0.361 1 74.19 581 TRP B C 1
ATOM 11873 O O . TRP B 1 581 ? 3.861 37.969 -0.449 1 74.19 581 TRP B O 1
ATOM 11883 N N . TYR B 1 582 ? 4.387 39.219 1.395 1 75.5 582 TYR B N 1
ATOM 11884 C CA . TYR B 1 582 ? 5.512 38.312 1.651 1 75.5 582 TYR B CA 1
ATOM 11885 C C . TYR B 1 582 ? 5.117 37.219 2.617 1 75.5 582 TYR B C 1
ATOM 11887 O O . TYR B 1 582 ? 4.324 37.438 3.537 1 75.5 582 TYR B O 1
ATOM 11895 N N . HIS B 1 583 ? 5.684 36.188 2.443 1 77.5 583 HIS B N 1
ATOM 11896 C CA . HIS B 1 583 ? 5.293 34.969 3.168 1 77.5 583 HIS B CA 1
ATOM 11897 C C . HIS B 1 583 ? 5.93 34.938 4.555 1 77.5 583 HIS B C 1
ATOM 11899 O O . HIS B 1 583 ? 6.586 33.969 4.914 1 77.5 583 HIS B O 1
ATOM 11905 N N . TYR B 1 584 ? 5.711 36.031 5.293 1 83.69 584 TYR B N 1
ATOM 11906 C CA . TYR B 1 584 ? 6.184 35.969 6.668 1 83.69 584 TYR B CA 1
ATOM 11907 C C . TYR B 1 584 ? 5.172 36.594 7.621 1 83.69 584 TYR B C 1
ATOM 11909 O O . TYR B 1 584 ? 4.332 37.375 7.203 1 83.69 584 TYR B O 1
ATOM 11917 N N . ALA B 1 585 ? 5.207 36.188 8.766 1 90.31 585 ALA B N 1
ATOM 11918 C CA . ALA B 1 585 ? 4.391 36.688 9.867 1 90.31 585 ALA B CA 1
ATOM 11919 C C . ALA B 1 585 ? 5.254 37.031 11.078 1 90.31 585 ALA B C 1
ATOM 11921 O O . ALA B 1 585 ? 6.402 36.594 11.172 1 90.31 585 ALA B O 1
ATOM 11922 N N . ILE B 1 586 ? 4.766 37.969 11.82 1 93.25 586 ILE B N 1
ATOM 11923 C CA . ILE B 1 586 ? 5.422 38.312 13.07 1 93.25 586 ILE B CA 1
ATOM 11924 C C . ILE B 1 586 ? 4.535 37.906 14.25 1 93.25 586 ILE B C 1
ATOM 11926 O O . ILE B 1 586 ? 3.373 38.312 14.328 1 93.25 586 ILE B O 1
ATOM 11930 N N . ILE B 1 587 ? 5.109 37.125 15.094 1 95.38 587 ILE B N 1
ATOM 11931 C CA . ILE B 1 587 ? 4.387 36.719 16.281 1 95.38 587 ILE B CA 1
ATOM 11932 C C . ILE B 1 587 ? 5.051 37.281 17.531 1 95.38 587 ILE B C 1
ATOM 11934 O O . ILE B 1 587 ? 6.152 37.844 17.453 1 95.38 587 ILE B O 1
ATOM 11938 N N . GLN B 1 588 ? 4.309 37.25 18.562 1 94.25 588 GLN B N 1
ATOM 11939 C CA . GLN B 1 588 ? 4.797 37.812 19.812 1 94.25 588 GLN B CA 1
ATOM 11940 C C . GLN B 1 588 ? 4.645 36.812 20.969 1 94.25 588 GLN B C 1
ATOM 11942 O O . GLN B 1 588 ? 3.646 36.094 21.062 1 94.25 588 GLN B O 1
ATOM 11947 N N . TYR B 1 589 ? 5.664 36.688 21.719 1 92.75 589 TYR B N 1
ATOM 11948 C CA . TYR B 1 589 ? 5.594 35.938 22.969 1 92.75 589 TYR B CA 1
ATOM 11949 C C . TYR B 1 589 ? 5.801 36.875 24.172 1 92.75 589 TYR B C 1
ATOM 11951 O O . TYR B 1 589 ? 6.254 38 24.016 1 92.75 589 TYR B O 1
ATOM 11959 N N . ASP B 1 590 ? 5.438 36.438 25.328 1 88.44 590 ASP B N 1
ATOM 11960 C CA . ASP B 1 590 ? 5.605 37.25 26.547 1 88.44 590 ASP B CA 1
ATOM 11961 C C . ASP B 1 590 ? 7.031 37.125 27.078 1 88.44 590 ASP B C 1
ATOM 11963 O O . ASP B 1 590 ? 7.418 36.094 27.641 1 88.44 590 ASP B O 1
ATOM 11967 N N . THR B 1 591 ? 7.727 38.188 26.969 1 88.88 591 THR B N 1
ATOM 11968 C CA . THR B 1 591 ? 9.141 38.188 27.328 1 88.88 591 THR B CA 1
ATOM 11969 C C . THR B 1 591 ? 9.305 38.031 28.844 1 88.88 591 THR B C 1
ATOM 11971 O O . THR B 1 591 ? 10.383 37.656 29.312 1 88.88 591 THR B O 1
ATOM 11974 N N . ASN B 1 592 ? 8.281 38.25 29.609 1 85.69 592 ASN B N 1
ATOM 11975 C CA . ASN B 1 592 ? 8.367 38.094 31.062 1 85.69 592 ASN B CA 1
ATOM 11976 C C . ASN B 1 592 ? 8.477 36.656 31.484 1 85.69 592 ASN B C 1
ATOM 11978 O O . ASN B 1 592 ? 8.922 36.344 32.594 1 85.69 592 ASN B O 1
ATOM 11982 N N . LEU B 1 593 ? 8.125 35.844 30.578 1 87.06 593 LEU B N 1
ATOM 11983 C CA . LEU B 1 593 ? 8.125 34.438 30.906 1 87.06 593 LEU B CA 1
ATOM 11984 C C . LEU B 1 593 ? 9.484 33.812 30.625 1 87.06 593 LEU B C 1
ATOM 11986 O O . LEU B 1 593 ? 9.734 32.656 30.984 1 87.06 593 LEU B O 1
ATOM 11990 N N . VAL B 1 594 ? 10.359 34.531 30 1 86.69 594 VAL B N 1
ATOM 11991 C CA . VAL B 1 594 ? 11.641 34 29.562 1 86.69 594 VAL B CA 1
ATOM 11992 C C . VAL B 1 594 ? 12.781 34.781 30.188 1 86.69 594 VAL B C 1
ATOM 11994 O O . VAL B 1 594 ? 12.883 36 29.984 1 86.69 594 VAL B O 1
ATOM 11997 N N . HIS B 1 595 ? 13.711 34.156 30.969 1 82.94 595 HIS B N 1
ATOM 11998 C CA . HIS B 1 595 ? 14.875 34.781 31.562 1 82.94 595 HIS B CA 1
ATOM 11999 C C . HIS B 1 595 ? 16.109 33.875 31.5 1 82.94 595 HIS B C 1
ATOM 12001 O O . HIS B 1 595 ? 16.031 32.719 31.844 1 82.94 595 HIS B O 1
ATOM 12007 N N . PRO B 1 596 ? 17.266 34.375 31.203 1 76.88 596 PRO B N 1
ATOM 12008 C CA . PRO B 1 596 ? 17.547 35.656 30.5 1 76.88 596 PRO B CA 1
ATOM 12009 C C . PRO B 1 596 ? 16.891 35.719 29.125 1 76.88 596 PRO B C 1
ATOM 12011 O O . PRO B 1 596 ? 16.469 34.688 28.594 1 76.88 596 PRO B O 1
ATOM 12014 N N . PRO B 1 597 ? 16.906 36.875 28.594 1 76.25 597 PRO B N 1
ATOM 12015 C CA . PRO B 1 597 ? 16.234 37 27.297 1 76.25 597 PRO B CA 1
ATOM 12016 C C . PRO B 1 597 ? 16.984 36.312 26.156 1 76.25 597 PRO B C 1
ATOM 12018 O O . PRO B 1 597 ? 18.203 36.188 26.219 1 76.25 597 PRO B O 1
ATOM 12021 N N . VAL B 1 598 ? 16.25 35.75 25.266 1 84.06 598 VAL B N 1
ATOM 12022 C CA . VAL B 1 598 ? 16.828 35.219 24.031 1 84.06 598 VAL B CA 1
ATOM 12023 C C . VAL B 1 598 ? 17.531 36.344 23.266 1 84.06 598 VAL B C 1
ATOM 12025 O O . VAL B 1 598 ? 17.188 37.5 23.406 1 84.06 598 VAL B O 1
ATOM 12028 N N . LYS B 1 599 ? 18.469 36.031 22.609 1 83.62 599 LYS B N 1
ATOM 12029 C CA . LYS B 1 599 ? 19.203 37.031 21.844 1 83.62 599 LYS B CA 1
ATOM 12030 C C . LYS B 1 599 ? 18.438 37.438 20.594 1 83.62 599 LYS B C 1
ATOM 12032 O O . LYS B 1 599 ? 17.781 36.594 19.969 1 83.62 599 LYS B O 1
ATOM 12037 N N . SER B 1 600 ? 18.484 38.719 20.359 1 86.94 600 SER B N 1
ATOM 12038 C CA . SER B 1 600 ? 17.828 39.25 19.156 1 86.94 600 SER B CA 1
ATOM 12039 C C . SER B 1 600 ? 18.766 39.188 17.953 1 86.94 600 SER B C 1
ATOM 12041 O O . SER B 1 600 ? 19.953 39.5 18.078 1 86.94 600 SER B O 1
ATOM 12043 N N . ALA B 1 601 ? 18.203 38.781 16.875 1 87.88 601 ALA B N 1
ATOM 12044 C CA . ALA B 1 601 ? 18.969 38.812 15.625 1 87.88 601 ALA B CA 1
ATOM 12045 C C . ALA B 1 601 ? 18.984 40.219 15.039 1 87.88 601 ALA B C 1
ATOM 12047 O O . ALA B 1 601 ? 18.016 40.969 15.188 1 87.88 601 ALA B O 1
ATOM 12048 N N . ARG B 1 602 ? 20.109 40.531 14.398 1 86.06 602 ARG B N 1
ATOM 12049 C CA . ARG B 1 602 ? 20.219 41.812 13.727 1 86.06 602 ARG B CA 1
ATOM 12050 C C . ARG B 1 602 ? 20 41.656 12.227 1 86.06 602 ARG B C 1
ATOM 12052 O O . ARG B 1 602 ? 20.609 40.812 11.578 1 86.06 602 ARG B O 1
ATOM 12059 N N . LEU B 1 603 ? 19.031 42.406 11.773 1 88 603 LEU B N 1
ATOM 12060 C CA . LEU B 1 603 ? 18.719 42.375 10.352 1 88 603 LEU B CA 1
ATOM 12061 C C . LEU B 1 603 ? 19.453 43.438 9.586 1 88 603 LEU B C 1
ATOM 12063 O O . LEU B 1 603 ? 19.531 44.594 10.039 1 88 603 LEU B O 1
ATOM 12067 N N . SER B 1 604 ? 20.016 43 8.492 1 83.94 604 SER B N 1
ATOM 12068 C CA . SER B 1 604 ? 20.719 43.969 7.641 1 83.94 604 SER B CA 1
ATOM 12069 C C . SER B 1 604 ? 19.734 44.75 6.773 1 83.94 604 SER B C 1
ATOM 12071 O O . SER B 1 604 ? 18.734 44.188 6.312 1 83.94 604 SER B O 1
ATOM 12073 N N . ARG B 1 605 ? 20.031 46.031 6.504 1 83.5 605 ARG B N 1
ATOM 12074 C CA . ARG B 1 605 ? 19.219 46.844 5.609 1 83.5 605 ARG B CA 1
ATOM 12075 C C . ARG B 1 605 ? 19.766 46.812 4.188 1 83.5 605 ARG B C 1
ATOM 12077 O O . ARG B 1 605 ? 19.172 47.375 3.273 1 83.5 605 ARG B O 1
ATOM 12084 N N . GLU B 1 606 ? 20.797 46.062 4.055 1 79.69 606 GLU B N 1
ATOM 12085 C CA . GLU B 1 606 ? 21.406 45.969 2.73 1 79.69 606 GLU B CA 1
ATOM 12086 C C . GLU B 1 606 ? 20.828 44.781 1.944 1 79.69 606 GLU B C 1
ATOM 12088 O O . GLU B 1 606 ? 20.578 43.719 2.508 1 79.69 606 GLU B O 1
ATOM 12093 N N . ALA B 1 607 ? 20.656 45.094 0.699 1 75.25 607 ALA B N 1
ATOM 12094 C CA . ALA B 1 607 ? 20.125 44.031 -0.168 1 75.25 607 ALA B CA 1
ATOM 12095 C C . ALA B 1 607 ? 21.188 42.969 -0.433 1 75.25 607 ALA B C 1
ATOM 12097 O O . ALA B 1 607 ? 22.375 43.281 -0.55 1 75.25 607 ALA B O 1
ATOM 12098 N N . ILE B 1 608 ? 20.75 41.781 -0.521 1 76.44 608 ILE B N 1
ATOM 12099 C CA . ILE B 1 608 ? 21.625 40.625 -0.801 1 76.44 608 ILE B CA 1
ATOM 12100 C C . ILE B 1 608 ? 22.078 40.688 -2.256 1 76.44 608 ILE B C 1
ATOM 12102 O O . ILE B 1 608 ? 21.344 41.156 -3.131 1 76.44 608 ILE B O 1
ATOM 12106 N N . SER B 1 609 ? 23.328 40.281 -2.486 1 74.19 609 SER B N 1
ATOM 12107 C CA . SER B 1 609 ? 23.891 40.312 -3.834 1 74.19 609 SER B CA 1
ATOM 12108 C C . SER B 1 609 ? 24.172 38.906 -4.336 1 74.19 609 SER B C 1
ATOM 12110 O O . SER B 1 609 ? 24.391 38 -3.541 1 74.19 609 SER B O 1
ATOM 12112 N N . GLU B 1 610 ? 24.109 38.844 -5.633 1 73.19 610 GLU B N 1
ATOM 12113 C CA . GLU B 1 610 ? 24.422 37.562 -6.25 1 73.19 610 GLU B CA 1
ATOM 12114 C C . GLU B 1 610 ? 25.891 37.188 -6.039 1 73.19 610 GLU B C 1
ATOM 12116 O O . GLU B 1 610 ? 26.766 38.031 -6.141 1 73.19 610 GLU B O 1
ATOM 12121 N N . GLY B 1 611 ? 26.109 35.906 -5.664 1 67.44 611 GLY B N 1
ATOM 12122 C CA . GLY B 1 611 ? 27.469 35.438 -5.422 1 67.44 611 GLY B CA 1
ATOM 12123 C C . GLY B 1 611 ? 27.922 35.625 -3.988 1 67.44 611 GLY B C 1
ATOM 12124 O O . GLY B 1 611 ? 28.969 35.125 -3.592 1 67.44 611 GLY B O 1
ATOM 12125 N N . GLN B 1 612 ? 27.141 36.312 -3.234 1 75.69 612 GLN B N 1
ATOM 12126 C CA . GLN B 1 612 ? 27.484 36.531 -1.832 1 75.69 612 GLN B CA 1
ATOM 12127 C C . GLN B 1 612 ? 27.5 35.219 -1.057 1 75.69 612 GLN B C 1
ATOM 12129 O O . GLN B 1 612 ? 26.625 34.375 -1.252 1 75.69 612 GLN B O 1
ATOM 12134 N N . ARG B 1 613 ? 28.594 35.031 -0.281 1 75.25 613 ARG B N 1
ATOM 12135 C CA . ARG B 1 613 ? 28.688 33.844 0.558 1 75.25 613 ARG B CA 1
ATOM 12136 C C . ARG B 1 613 ? 27.812 33.969 1.801 1 75.25 613 ARG B C 1
ATOM 12138 O O . ARG B 1 613 ? 27.844 35 2.473 1 75.25 613 ARG B O 1
ATOM 12145 N N . ILE B 1 614 ? 26.969 32.969 1.965 1 76.38 614 ILE B N 1
ATOM 12146 C CA . ILE B 1 614 ? 26.062 33 3.109 1 76.38 614 ILE B CA 1
ATOM 12147 C C . ILE B 1 614 ? 26.094 31.625 3.803 1 76.38 614 ILE B C 1
ATOM 12149 O O . ILE B 1 614 ? 26.609 30.656 3.26 1 76.38 614 ILE B O 1
ATOM 12153 N N . PHE B 1 615 ? 25.625 31.75 5.059 1 73.81 615 PHE B N 1
ATOM 12154 C CA . PHE B 1 615 ? 25.406 30.5 5.793 1 73.81 615 PHE B CA 1
ATOM 12155 C C . PHE B 1 615 ? 23.922 30.156 5.836 1 73.81 615 PHE B C 1
ATOM 12157 O O . PHE B 1 615 ? 23.094 31.016 6.086 1 73.81 615 PHE B O 1
ATOM 12164 N N . PHE B 1 616 ? 23.672 28.969 5.473 1 74.19 616 PHE B N 1
ATOM 12165 C CA . PHE B 1 616 ? 22.328 28.438 5.656 1 74.19 616 PHE B CA 1
ATOM 12166 C C . PHE B 1 616 ? 22.172 27.797 7.031 1 74.19 616 PHE B C 1
ATOM 12168 O O . PHE B 1 616 ? 23.016 27 7.445 1 74.19 616 PHE B O 1
ATOM 12175 N N . VAL B 1 617 ? 21.219 28.312 7.754 1 76.88 617 VAL B N 1
ATOM 12176 C CA . VAL B 1 617 ? 20.859 27.703 9.023 1 76.88 617 VAL B CA 1
ATOM 12177 C C . VAL B 1 617 ? 19.406 27.25 9 1 76.88 617 VAL B C 1
ATOM 12179 O O . VAL B 1 617 ? 18.516 28.031 8.711 1 76.88 617 VAL B O 1
ATOM 12182 N N . GLY B 1 618 ? 19.125 25.938 9.195 1 74.5 618 GLY B N 1
ATOM 12183 C CA . GLY B 1 618 ? 17.781 25.391 9.188 1 74.5 618 GLY B CA 1
ATOM 12184 C C . GLY B 1 618 ? 17.641 24.141 10.039 1 74.5 618 GLY B C 1
ATOM 12185 O O . GLY B 1 618 ? 18.391 23.953 11.008 1 74.5 618 GLY B O 1
ATOM 12186 N N . CYS B 1 619 ? 16.5 23.484 9.852 1 70.88 619 CYS B N 1
ATOM 12187 C CA . CYS B 1 619 ? 16.266 22.266 10.609 1 70.88 619 CYS B CA 1
ATOM 12188 C C . CYS B 1 619 ? 15.977 21.094 9.688 1 70.88 619 CYS B C 1
ATOM 12190 O O . CYS B 1 619 ? 15.438 21.281 8.594 1 70.88 619 CYS B O 1
ATOM 12192 N N . ASN B 1 620 ? 16.422 19.922 10.086 1 61.41 620 ASN B N 1
ATOM 12193 C CA . ASN B 1 620 ? 16.109 18.719 9.312 1 61.41 620 ASN B CA 1
ATOM 12194 C C . ASN B 1 620 ? 14.805 18.078 9.773 1 61.41 620 ASN B C 1
ATOM 12196 O O . ASN B 1 620 ? 14.062 18.656 10.57 1 61.41 620 ASN B O 1
ATOM 12200 N N . GLY B 1 621 ? 14.492 16.953 9.211 1 52.91 621 GLY B N 1
ATOM 12201 C CA . GLY B 1 621 ? 13.242 16.266 9.492 1 52.91 621 GLY B CA 1
ATOM 12202 C C . GLY B 1 621 ? 13.109 15.852 10.945 1 52.91 621 GLY B C 1
ATOM 12203 O O . GLY B 1 621 ? 11.992 15.711 11.453 1 52.91 621 GLY B O 1
ATOM 12204 N N . SER B 1 622 ? 14.188 15.742 11.656 1 56.78 622 SER B N 1
ATOM 12205 C CA . SER B 1 622 ? 14.164 15.375 13.07 1 56.78 622 SER B CA 1
ATOM 12206 C C . SER B 1 622 ? 14.25 16.609 13.961 1 56.78 622 SER B C 1
ATOM 12208 O O . SER B 1 622 ? 14.547 16.5 15.156 1 56.78 622 SER B O 1
ATOM 12210 N N . ASP B 1 623 ? 14.102 17.766 13.32 1 62.22 623 ASP B N 1
ATOM 12211 C CA . ASP B 1 623 ? 14.062 19.062 14.008 1 62.22 623 ASP B CA 1
ATOM 12212 C C . ASP B 1 623 ? 15.438 19.422 14.578 1 62.22 623 ASP B C 1
ATOM 12214 O O . ASP B 1 623 ? 15.531 20.125 15.578 1 62.22 623 ASP B O 1
ATOM 12218 N N . GLU B 1 624 ? 16.391 18.797 13.984 1 68.25 624 GLU B N 1
ATOM 12219 C CA . GLU B 1 624 ? 17.734 19.188 14.375 1 68.25 624 GLU B CA 1
ATOM 12220 C C . GLU B 1 624 ? 18.234 20.359 13.539 1 68.25 624 GLU B C 1
ATOM 12222 O O . GLU B 1 624 ? 17.953 20.438 12.336 1 68.25 624 GLU B O 1
ATOM 12227 N N . ILE B 1 625 ? 18.922 21.219 14.211 1 71.56 625 ILE B N 1
ATOM 12228 C CA . ILE B 1 625 ? 19.438 22.391 13.508 1 71.56 625 ILE B CA 1
ATOM 12229 C C . ILE B 1 625 ? 20.609 22 12.633 1 71.56 625 ILE B C 1
ATOM 12231 O O . ILE B 1 625 ? 21.531 21.297 13.094 1 71.56 625 ILE B O 1
ATOM 12235 N N . VAL B 1 626 ? 20.547 22.328 11.422 1 69.12 626 VAL B N 1
ATOM 12236 C CA . VAL B 1 626 ? 21.609 22.062 10.461 1 69.12 626 VAL B CA 1
ATOM 12237 C C . VAL B 1 626 ? 22.094 23.375 9.852 1 69.12 626 VAL B C 1
ATOM 12239 O O . VAL B 1 626 ? 21.359 24.359 9.797 1 69.12 626 VAL B O 1
ATOM 12242 N N . HIS B 1 627 ? 23.375 23.484 9.586 1 69.06 627 HIS B N 1
ATOM 12243 C CA . HIS B 1 627 ? 23.922 24.672 8.93 1 69.06 627 HIS B CA 1
ATOM 12244 C C . HIS B 1 627 ? 24.906 24.297 7.824 1 69.06 627 HIS B C 1
ATOM 12246 O O . HIS B 1 627 ? 25.531 23.234 7.879 1 69.06 627 HIS B O 1
ATOM 12252 N N . ALA B 1 628 ? 24.922 25.062 6.746 1 66.75 628 ALA B N 1
ATOM 12253 C CA . ALA B 1 628 ? 25.812 24.859 5.613 1 66.75 628 ALA B CA 1
ATOM 12254 C C . ALA B 1 628 ? 26.266 26.188 5.016 1 66.75 628 ALA B C 1
ATOM 12256 O O . ALA B 1 628 ? 25.5 27.156 4.996 1 66.75 628 ALA B O 1
ATOM 12257 N N . SER B 1 629 ? 27.531 26.219 4.641 1 69.38 629 SER B N 1
ATOM 12258 C CA . SER B 1 629 ? 28.031 27.375 3.906 1 69.38 629 SER B CA 1
ATOM 12259 C C . SER B 1 629 ? 27.641 27.297 2.432 1 69.38 629 SER B C 1
ATOM 12261 O O . SER B 1 629 ? 27.812 26.25 1.795 1 69.38 629 SER B O 1
ATOM 12263 N N . THR B 1 630 ? 27 28.344 1.997 1 69 630 THR B N 1
ATOM 12264 C CA . THR B 1 630 ? 26.578 28.391 0.599 1 69 630 THR B CA 1
ATOM 12265 C C . THR B 1 630 ? 26.688 29.812 0.054 1 69 630 THR B C 1
ATOM 12267 O O . THR B 1 630 ? 27.297 30.688 0.688 1 69 630 THR B O 1
ATOM 12270 N N . SER B 1 631 ? 26.328 29.906 -1.268 1 70.81 631 SER B N 1
ATOM 12271 C CA . SER B 1 631 ? 26.344 31.219 -1.888 1 70.81 631 SER B CA 1
ATOM 12272 C C . SER B 1 631 ? 25.016 31.5 -2.6 1 70.81 631 SER B C 1
ATOM 12274 O O . SER B 1 631 ? 24.297 30.578 -2.965 1 70.81 631 SER B O 1
ATOM 12276 N N . VAL B 1 632 ? 24.703 32.781 -2.699 1 72.5 632 VAL B N 1
ATOM 12277 C CA . VAL B 1 632 ? 23.5 33.188 -3.408 1 72.5 632 VAL B CA 1
ATOM 12278 C C . VAL B 1 632 ? 23.703 33.031 -4.914 1 72.5 632 VAL B C 1
ATOM 12280 O O . VAL B 1 632 ? 24.578 33.688 -5.496 1 72.5 632 VAL B O 1
ATOM 12283 N N . THR B 1 633 ? 22.906 32.25 -5.43 1 68.38 633 THR B N 1
ATOM 12284 C CA . THR B 1 633 ? 23.062 31.984 -6.859 1 68.38 633 THR B CA 1
ATOM 12285 C C . THR B 1 633 ? 22.312 33.031 -7.68 1 68.38 633 THR B C 1
ATOM 12287 O O . THR B 1 633 ? 22.797 33.469 -8.727 1 68.38 633 THR B O 1
ATOM 12290 N N . LYS B 1 634 ? 21.094 33.375 -7.273 1 69.88 634 LYS B N 1
ATOM 12291 C CA . LYS B 1 634 ? 20.297 34.312 -8.039 1 69.88 634 LYS B CA 1
ATOM 12292 C C . LYS B 1 634 ? 19.328 35.094 -7.129 1 69.88 634 LYS B C 1
ATOM 12294 O O . LYS B 1 634 ? 18.844 34.562 -6.133 1 69.88 634 LYS B O 1
ATOM 12299 N N . VAL B 1 635 ? 19.234 36.312 -7.383 1 70.81 635 VAL B N 1
ATOM 12300 C CA . VAL B 1 635 ? 18.188 37.125 -6.762 1 70.81 635 VAL B CA 1
ATOM 12301 C C . VAL B 1 635 ? 17.031 37.281 -7.73 1 70.81 635 VAL B C 1
ATOM 12303 O O . VAL B 1 635 ? 17.172 37.938 -8.781 1 70.81 635 VAL B O 1
ATOM 12306 N N . ILE B 1 636 ? 16 36.469 -7.512 1 62.25 636 ILE B N 1
ATOM 12307 C CA . ILE B 1 636 ? 14.875 36.438 -8.438 1 62.25 636 ILE B CA 1
ATOM 12308 C C . ILE B 1 636 ? 13.859 37.5 -8.078 1 62.25 636 ILE B C 1
ATOM 12310 O O . ILE B 1 636 ? 13.57 37.719 -6.898 1 62.25 636 ILE B O 1
ATOM 12314 N N . PRO B 1 637 ? 13.555 38.219 -9.188 1 54.19 637 PRO B N 1
ATOM 12315 C CA . PRO B 1 637 ? 12.398 39.094 -8.906 1 54.19 637 PRO B CA 1
ATOM 12316 C C . PRO B 1 637 ? 11.102 38.281 -8.742 1 54.19 637 PRO B C 1
ATOM 12318 O O . PRO B 1 637 ? 10.961 37.219 -9.312 1 54.19 637 PRO B O 1
ATOM 12321 N N . PHE B 1 638 ? 10.195 38.531 -7.801 1 51.09 638 PHE B N 1
ATOM 12322 C CA . PHE B 1 638 ? 9.023 37.875 -7.238 1 51.09 638 PHE B CA 1
ATOM 12323 C C . PHE B 1 638 ? 8.461 36.844 -8.219 1 51.09 638 PHE B C 1
ATOM 12325 O O . PHE B 1 638 ? 7.559 36.062 -7.871 1 51.09 638 PHE B O 1
ATOM 12332 N N . ASP B 1 639 ? 8.555 36.875 -9.727 1 44.78 639 ASP B N 1
ATOM 12333 C CA . ASP B 1 639 ? 7.512 36.375 -10.633 1 44.78 639 ASP B CA 1
ATOM 12334 C C . ASP B 1 639 ? 7.496 34.875 -10.711 1 44.78 639 ASP B C 1
ATOM 12336 O O . ASP B 1 639 ? 7.027 34.281 -11.695 1 44.78 639 ASP B O 1
ATOM 12340 N N . ALA B 1 640 ? 8.195 34.094 -10.117 1 40.84 640 ALA B N 1
ATOM 12341 C CA . ALA B 1 640 ? 8.211 32.844 -10.852 1 40.84 640 ALA B CA 1
ATOM 12342 C C . ALA B 1 640 ? 6.82 32.219 -10.914 1 40.84 640 ALA B C 1
ATOM 12344 O O . ALA B 1 640 ? 6.094 32.219 -9.914 1 40.84 640 ALA B O 1
ATOM 12345 N N . ASN B 1 641 ? 6.184 32.406 -12.148 1 38.22 641 ASN B N 1
ATOM 12346 C CA . ASN B 1 641 ? 4.906 31.828 -12.57 1 38.22 641 ASN B CA 1
ATOM 12347 C C . ASN B 1 641 ? 4.617 30.516 -11.844 1 38.22 641 ASN B C 1
ATOM 12349 O O . ASN B 1 641 ? 4.879 29.438 -12.383 1 38.22 641 ASN B O 1
ATOM 12353 N N . LEU B 1 642 ? 4.773 30.5 -10.727 1 38.75 642 LEU B N 1
ATOM 12354 C CA . LEU B 1 642 ? 4.324 29.266 -10.102 1 38.75 642 LEU B CA 1
ATOM 12355 C C . LEU B 1 642 ? 2.824 29.062 -10.289 1 38.75 642 LEU B C 1
ATOM 12357 O O . LEU B 1 642 ? 2.037 29.969 -9.977 1 38.75 642 LEU B O 1
ATOM 12361 N N . ARG B 1 643 ? 2.404 28.594 -11.406 1 35.84 643 ARG B N 1
ATOM 12362 C CA . ARG B 1 643 ? 1.021 28.266 -11.75 1 35.84 643 ARG B CA 1
ATOM 12363 C C . ARG B 1 643 ? 0.217 27.922 -10.5 1 35.84 643 ARG B C 1
ATOM 12365 O O . ARG B 1 643 ? 0.338 26.812 -9.969 1 35.84 643 ARG B O 1
ATOM 12372 N N . THR B 1 644 ? -0.119 28.875 -9.648 1 40.09 644 THR B N 1
ATOM 12373 C CA . THR B 1 644 ? -0.867 28.688 -8.406 1 40.09 644 THR B CA 1
ATOM 12374 C C . THR B 1 644 ? -2.314 28.312 -8.703 1 40.09 644 THR B C 1
ATOM 12376 O O . THR B 1 644 ? -2.955 28.906 -9.57 1 40.09 644 THR B O 1
ATOM 12379 N N . ARG B 1 645 ? -2.656 27.203 -8.57 1 37.78 645 ARG B N 1
ATOM 12380 C CA . ARG B 1 645 ? -4.09 26.922 -8.539 1 37.78 645 ARG B CA 1
ATOM 12381 C C . ARG B 1 645 ? -4.809 27.875 -7.582 1 37.78 645 ARG B C 1
ATOM 12383 O O . ARG B 1 645 ? -4.418 28 -6.418 1 37.78 645 ARG B O 1
ATOM 12390 N N . PRO B 1 646 ? -5.52 28.859 -8.086 1 39.56 646 PRO B N 1
ATOM 12391 C CA . PRO B 1 646 ? -6.238 29.875 -7.332 1 39.56 646 PRO B CA 1
ATOM 12392 C C . PRO B 1 646 ? -6.844 29.344 -6.035 1 39.56 646 PRO B C 1
ATOM 12394 O O . PRO B 1 646 ? -7.191 30.125 -5.145 1 39.56 646 PRO B O 1
ATOM 12397 N N . GLU B 1 647 ? -7.324 28.172 -6.09 1 39.78 647 GLU B N 1
ATOM 12398 C CA . GLU B 1 647 ? -8.047 27.672 -4.926 1 39.78 647 GLU B CA 1
ATOM 12399 C C . GLU B 1 647 ? -7.176 27.703 -3.676 1 39.78 647 GLU B C 1
ATOM 12401 O O . GLU B 1 647 ? -7.676 27.547 -2.559 1 39.78 647 GLU B O 1
ATOM 12406 N N . LEU B 1 648 ? -5.945 27.672 -3.811 1 37.44 648 LEU B N 1
ATOM 12407 C CA . LEU B 1 648 ? -5.047 27.672 -2.662 1 37.44 648 LEU B CA 1
ATOM 12408 C C . LEU B 1 648 ? -4.543 29.078 -2.373 1 37.44 648 LEU B C 1
ATOM 12410 O O . LEU B 1 648 ? -4.277 29.859 -3.299 1 37.44 648 LEU B O 1
ATOM 12414 N N . VAL B 1 649 ? -5.035 29.75 -1.402 1 36.31 649 VAL B N 1
ATOM 12415 C CA . VAL B 1 649 ? -4.652 31.109 -0.997 1 36.31 649 VAL B CA 1
ATOM 12416 C C . VAL B 1 649 ? -3.229 31.391 -1.466 1 36.31 649 VAL B C 1
ATOM 12418 O O . VAL B 1 649 ? -2.959 32.469 -2.018 1 36.31 649 VAL B O 1
ATOM 12421 N N . LEU B 1 650 ? -2.229 31.031 -0.671 1 33.34 650 LEU B N 1
ATOM 12422 C CA . LEU B 1 650 ? -0.952 31.734 -0.746 1 33.34 650 LEU B CA 1
ATOM 12423 C C . LEU B 1 650 ? -0.299 31.531 -2.109 1 33.34 650 LEU B C 1
ATOM 12425 O O . LEU B 1 650 ? 0.33 30.5 -2.355 1 33.34 650 LEU B O 1
ATOM 12429 N N . SER B 1 651 ? -1.029 31.781 -3.025 1 31.05 651 SER B N 1
ATOM 12430 C CA . SER B 1 651 ? -0.478 31.844 -4.375 1 31.05 651 SER B CA 1
ATOM 12431 C C . SER B 1 651 ? 0.855 32.594 -4.402 1 31.05 651 SER B C 1
ATOM 12433 O O . SER B 1 651 ? 1.374 32.906 -5.473 1 31.05 651 SER B O 1
ATOM 12435 N N . THR B 1 652 ? 0.896 33.719 -3.658 1 30.14 652 THR B N 1
ATOM 12436 C CA . THR B 1 652 ? 2.014 34.531 -4.117 1 30.14 652 THR B CA 1
ATOM 12437 C C . THR B 1 652 ? 3.174 33.656 -4.578 1 30.14 652 THR B C 1
ATOM 12439 O O . THR B 1 652 ? 3.201 32.469 -4.293 1 30.14 652 THR B O 1
ATOM 12442 N N . SER B 1 653 ? 4.402 34.344 -4.711 1 28.61 653 SER B N 1
ATOM 12443 C CA . SER B 1 653 ? 5.668 34.062 -5.379 1 28.61 653 SER B CA 1
ATOM 12444 C C . SER B 1 653 ? 6.188 32.688 -4.992 1 28.61 653 SER B C 1
ATOM 12446 O O . SER B 1 653 ? 6.621 31.906 -5.852 1 28.61 653 SER B O 1
ATOM 12448 N N . THR B 1 654 ? 6.852 32.688 -3.736 1 26.61 654 THR B N 1
ATOM 12449 C CA . THR B 1 654 ? 7.746 31.609 -3.354 1 26.61 654 THR B CA 1
ATOM 12450 C C . THR B 1 654 ? 6.957 30.344 -3.055 1 26.61 654 THR B C 1
ATOM 12452 O O . THR B 1 654 ? 6.152 30.312 -2.123 1 26.61 654 THR B O 1
ATOM 12455 N N . ARG B 1 655 ? 6.332 29.906 -3.967 1 29.47 655 ARG B N 1
ATOM 12456 C CA . ARG B 1 655 ? 5.656 28.656 -3.654 1 29.47 655 ARG B CA 1
ATOM 12457 C C . ARG B 1 655 ? 6.555 27.734 -2.836 1 29.47 655 ARG B C 1
ATOM 12459 O O . ARG B 1 655 ? 7.641 27.359 -3.289 1 29.47 655 ARG B O 1
ATOM 12466 N N . LEU B 1 656 ? 6.527 27.922 -1.601 1 28.09 656 LEU B N 1
ATOM 12467 C CA . LEU B 1 656 ? 7.086 26.906 -0.725 1 28.09 656 LEU B CA 1
ATOM 12468 C C . LEU B 1 656 ? 6.375 25.562 -0.926 1 28.09 656 LEU B C 1
ATOM 12470 O O . LEU B 1 656 ? 5.148 25.484 -0.81 1 28.09 656 LEU B O 1
ATOM 12474 N N . VAL B 1 657 ? 6.625 24.969 -1.992 1 28.23 657 VAL B N 1
ATOM 12475 C CA . VAL B 1 657 ? 6.07 23.625 -2.051 1 28.23 657 VAL B CA 1
ATOM 12476 C C . VAL B 1 657 ? 6.461 22.859 -0.791 1 28.23 657 VAL B C 1
ATOM 12478 O O . VAL B 1 657 ? 7.648 22.672 -0.51 1 28.23 657 VAL B O 1
ATOM 12481 N N . TRP B 1 658 ? 5.656 23.016 0.12 1 25.92 658 TRP B N 1
ATOM 12482 C CA . TRP B 1 658 ? 5.785 22.281 1.37 1 25.92 658 TRP B CA 1
ATOM 12483 C C . TRP B 1 658 ? 5.766 20.766 1.115 1 25.92 658 TRP B C 1
ATOM 12485 O O . TRP B 1 658 ? 4.82 20.25 0.52 1 25.92 658 TRP B O 1
ATOM 12495 N N . THR B 1 659 ? 6.945 20.359 0.583 1 28.11 659 THR B N 1
ATOM 12496 C CA . THR B 1 659 ? 7.039 18.906 0.68 1 28.11 659 THR B CA 1
ATOM 12497 C C . THR B 1 659 ? 7.195 18.469 2.135 1 28.11 659 THR B C 1
ATOM 12499 O O . THR B 1 659 ? 7.664 19.234 2.973 1 28.11 659 THR B O 1
ATOM 12502 N N . ARG B 1 660 ? 6.504 17.734 2.719 1 27.58 660 ARG B N 1
ATOM 12503 C CA . ARG B 1 660 ? 6.441 17.422 4.141 1 27.58 660 ARG B CA 1
ATOM 12504 C C . ARG B 1 660 ? 7.789 17.656 4.812 1 27.58 660 ARG B C 1
ATOM 12506 O O . ARG B 1 660 ? 7.848 18.094 5.965 1 27.58 660 ARG B O 1
ATOM 12513 N N . ASP B 1 661 ? 8.945 16.875 4.492 1 28.12 661 ASP B N 1
ATOM 12514 C CA . ASP B 1 661 ? 10.078 17.109 5.379 1 28.12 661 ASP B CA 1
ATOM 12515 C C . ASP B 1 661 ? 10.688 18.484 5.129 1 28.12 661 ASP B C 1
ATOM 12517 O O . ASP B 1 661 ? 10.859 19.281 6.059 1 28.12 661 ASP B O 1
ATOM 12521 N N . SER B 1 662 ? 11.82 18.594 4.238 1 25.27 662 SER B N 1
ATOM 12522 C CA . SER B 1 662 ? 12.5 19.875 4.039 1 25.27 662 SER B CA 1
ATOM 12523 C C . SER B 1 662 ? 11.672 20.812 3.186 1 25.27 662 SER B C 1
ATOM 12525 O O . SER B 1 662 ? 10.844 20.375 2.381 1 25.27 662 SER B O 1
ATOM 12527 N N . ILE B 1 663 ? 11.508 21.969 3.77 1 26.47 663 ILE B N 1
ATOM 12528 C CA . ILE B 1 663 ? 10.914 23.109 3.08 1 26.47 663 ILE B CA 1
ATOM 12529 C C . ILE B 1 663 ? 11.648 23.359 1.767 1 26.47 663 ILE B C 1
ATOM 12531 O O . ILE B 1 663 ? 12.758 23.906 1.765 1 26.47 663 ILE B O 1
ATOM 12535 N N . THR B 1 664 ? 12.055 22.281 0.982 1 26.25 664 THR B N 1
ATOM 12536 C CA . THR B 1 664 ? 12.75 22.75 -0.214 1 26.25 664 THR B CA 1
ATOM 12537 C C . THR B 1 664 ? 11.773 23.406 -1.185 1 26.25 664 THR B C 1
ATOM 12539 O O . THR B 1 664 ? 10.664 22.922 -1.385 1 26.25 664 THR B O 1
ATOM 12542 N N . TYR B 1 665 ? 12.047 24.656 -1.36 1 26.95 665 TYR B N 1
ATOM 12543 C CA . TYR B 1 665 ? 11.367 25.5 -2.332 1 26.95 665 TYR B CA 1
ATOM 12544 C C . TYR B 1 665 ? 11.57 24.984 -3.748 1 26.95 665 TYR B C 1
ATOM 12546 O O . TYR B 1 665 ? 12.703 24.75 -4.176 1 26.95 665 TYR B O 1
ATOM 12554 N N . GLY B 1 666 ? 11.406 23.672 -4.078 1 28.73 666 GLY B N 1
ATOM 12555 C CA . GLY B 1 666 ? 11.43 23.438 -5.512 1 28.73 666 GLY B CA 1
ATOM 12556 C C . GLY B 1 666 ? 10.055 23.266 -6.113 1 28.73 666 GLY B C 1
ATOM 12557 O O . GLY B 1 666 ? 9.078 23.062 -5.387 1 28.73 666 GLY B O 1
ATOM 12558 N N . ILE B 1 667 ? 9.82 23.906 -7.324 1 26.83 667 ILE B N 1
ATOM 12559 C CA . ILE B 1 667 ? 8.664 23.719 -8.188 1 26.83 667 ILE B CA 1
ATOM 12560 C C . ILE B 1 667 ? 8.43 22.234 -8.422 1 26.83 667 ILE B C 1
ATOM 12562 O O . ILE B 1 667 ? 9.297 21.531 -8.945 1 26.83 667 ILE B O 1
ATOM 12566 N N . VAL B 1 668 ? 7.855 21.578 -7.52 1 30.3 668 VAL B N 1
ATOM 12567 C CA . VAL B 1 668 ? 7.578 20.203 -7.898 1 30.3 668 VAL B CA 1
ATOM 12568 C C . VAL B 1 668 ? 6.445 20.172 -8.922 1 30.3 668 VAL B C 1
ATOM 12570 O O . VAL B 1 668 ? 5.328 20.609 -8.641 1 30.3 668 VAL B O 1
ATOM 12573 N N . ASP B 1 669 ? 6.742 20.359 -10.18 1 28.84 669 ASP B N 1
ATOM 12574 C CA . ASP B 1 669 ? 5.805 19.875 -11.18 1 28.84 669 ASP B CA 1
ATOM 12575 C C . ASP B 1 669 ? 5.441 18.406 -10.922 1 28.84 669 ASP B C 1
ATOM 12577 O O . ASP B 1 669 ? 6.324 17.547 -10.844 1 28.84 669 ASP B O 1
ATOM 12581 N N . ASP B 1 670 ? 4.336 18.141 -10.359 1 34.59 670 ASP B N 1
ATOM 12582 C CA . ASP B 1 670 ? 3.809 16.797 -10.109 1 34.59 670 ASP B CA 1
ATOM 12583 C C . ASP B 1 670 ? 4.316 15.805 -11.156 1 34.59 670 ASP B C 1
ATOM 12585 O O . ASP B 1 670 ? 4.168 14.594 -10.984 1 34.59 670 ASP B O 1
ATOM 12589 N N . ARG B 1 671 ? 4.441 16.297 -12.438 1 31.39 671 ARG B N 1
ATOM 12590 C CA . ARG B 1 671 ? 4.754 15.445 -13.578 1 31.39 671 ARG B CA 1
ATOM 12591 C C . ARG B 1 671 ? 6.215 15.016 -13.555 1 31.39 671 ARG B C 1
ATOM 12593 O O . ARG B 1 671 ? 6.625 14.141 -14.32 1 31.39 671 ARG B O 1
ATOM 12600 N N . ASP B 1 672 ? 7.125 15.867 -13.102 1 33.09 672 ASP B N 1
ATOM 12601 C CA . ASP B 1 672 ? 8.539 15.531 -13.195 1 33.09 672 ASP B CA 1
ATOM 12602 C C . ASP B 1 672 ? 9.07 15.008 -11.867 1 33.09 672 ASP B C 1
ATOM 12604 O O . ASP B 1 672 ? 9.039 15.719 -10.859 1 33.09 672 ASP B O 1
ATOM 12608 N N . PRO B 1 673 ? 9.273 13.828 -11.664 1 34.72 673 PRO B N 1
ATOM 12609 C CA . PRO B 1 673 ? 9.758 13.047 -10.516 1 34.72 673 PRO B CA 1
ATOM 12610 C C . PRO B 1 673 ? 10.945 13.703 -9.812 1 34.72 673 PRO B C 1
ATOM 12612 O O . PRO B 1 673 ? 11.203 13.43 -8.641 1 34.72 673 PRO B O 1
ATOM 12615 N N . ASP B 1 674 ? 11.961 14.195 -10.625 1 33.75 674 ASP B N 1
ATOM 12616 C CA . ASP B 1 674 ? 13.234 14.586 -10.016 1 33.75 674 ASP B CA 1
ATOM 12617 C C . ASP B 1 674 ? 13.234 16.062 -9.617 1 33.75 674 ASP B C 1
ATOM 12619 O O . ASP B 1 674 ? 13.727 16.906 -10.359 1 33.75 674 ASP B O 1
ATOM 12623 N N . PRO B 1 675 ? 12.438 16.547 -8.781 1 35.78 675 PRO B N 1
ATOM 12624 C CA . PRO B 1 675 ? 12.398 18.016 -8.633 1 35.78 675 PRO B CA 1
ATOM 12625 C C . PRO B 1 675 ? 13.734 18.594 -8.172 1 35.78 675 PRO B C 1
ATOM 12627 O O . PRO B 1 675 ? 14.414 17.984 -7.336 1 35.78 675 PRO B O 1
ATOM 12630 N N . ILE B 1 676 ? 14.438 19.219 -8.969 1 37.66 676 ILE B N 1
ATOM 12631 C CA . ILE B 1 676 ? 15.586 20.031 -8.586 1 37.66 676 ILE B CA 1
ATOM 12632 C C . ILE B 1 676 ? 15.25 20.828 -7.324 1 37.66 676 ILE B C 1
ATOM 12634 O O . ILE B 1 676 ? 14.273 21.578 -7.293 1 37.66 676 ILE B O 1
ATOM 12638 N N . LYS B 1 677 ? 15.703 20.5 -6.031 1 45.16 677 LYS B N 1
ATOM 12639 C CA . LYS B 1 677 ? 15.406 21.094 -4.727 1 45.16 677 LYS B CA 1
ATOM 12640 C C . LYS B 1 677 ? 15.961 22.516 -4.625 1 45.16 677 LYS B C 1
ATOM 12642 O O . LYS B 1 677 ? 17.172 22.703 -4.5 1 45.16 677 LYS B O 1
ATOM 12647 N N . GLU B 1 678 ? 15.445 23.594 -5.27 1 48.5 678 GLU B N 1
ATOM 12648 C CA . GLU B 1 678 ? 15.828 25 -5.074 1 48.5 678 GLU B CA 1
ATOM 12649 C C . GLU B 1 678 ? 15.375 25.516 -3.711 1 48.5 678 GLU B C 1
ATOM 12651 O O . GLU B 1 678 ? 14.305 25.141 -3.227 1 48.5 678 GLU B O 1
ATOM 12656 N N . TYR B 1 679 ? 16.453 26.172 -2.926 1 58.66 679 TYR B N 1
ATOM 12657 C CA . TYR B 1 679 ? 16.156 26.828 -1.65 1 58.66 679 TYR B CA 1
ATOM 12658 C C . TYR B 1 679 ? 15.914 28.312 -1.836 1 58.66 679 TYR B C 1
ATOM 12660 O O . TYR B 1 679 ? 16.734 29.016 -2.438 1 58.66 679 TYR B O 1
ATOM 12668 N N . LEU B 1 680 ? 14.719 28.797 -1.523 1 61.5 680 LEU B N 1
ATOM 12669 C CA . LEU B 1 680 ? 14.359 30.203 -1.687 1 61.5 680 LEU B CA 1
ATOM 12670 C C . LEU B 1 680 ? 14.297 30.906 -0.335 1 61.5 680 LEU B C 1
ATOM 12672 O O . LEU B 1 680 ? 13.969 30.281 0.679 1 61.5 680 LEU B O 1
ATOM 12676 N N . GLY B 1 681 ? 14.75 32.188 -0.275 1 70.81 681 GLY B N 1
ATOM 12677 C CA . GLY B 1 681 ? 14.711 33 0.933 1 70.81 681 GLY B CA 1
ATOM 12678 C C . GLY B 1 681 ? 14.336 34.438 0.671 1 70.81 681 GLY B C 1
ATOM 12679 O O . GLY B 1 681 ? 14.297 34.875 -0.481 1 70.81 681 GLY B O 1
ATOM 12680 N N . ILE B 1 682 ? 13.867 35.188 1.646 1 75.44 682 ILE B N 1
ATOM 12681 C CA . ILE B 1 682 ? 13.555 36.594 1.592 1 75.44 682 ILE B CA 1
ATOM 12682 C C . ILE B 1 682 ? 14.703 37.406 2.203 1 75.44 682 ILE B C 1
ATOM 12684 O O . ILE B 1 682 ? 15.188 37.094 3.287 1 75.44 682 ILE B O 1
ATOM 12688 N N . SER B 1 683 ? 15.031 38.438 1.422 1 74.94 683 SER B N 1
ATOM 12689 C CA . SER B 1 683 ? 16.109 39.281 1.91 1 74.94 683 SER B CA 1
ATOM 12690 C C . SER B 1 683 ? 15.68 40.062 3.139 1 74.94 683 SER B C 1
ATOM 12692 O O . SER B 1 683 ? 14.547 40.562 3.209 1 74.94 683 SER B O 1
ATOM 12694 N N . SER B 1 684 ? 16.625 40.312 4.113 1 82.62 684 SER B N 1
ATOM 12695 C CA . SER B 1 684 ? 16.328 40.969 5.387 1 82.62 684 SER B CA 1
ATOM 12696 C C . SER B 1 684 ? 15.961 42.438 5.188 1 82.62 684 SER B C 1
ATOM 12698 O O . SER B 1 684 ? 15.25 43.031 6.012 1 82.62 684 SER B O 1
ATOM 12700 N N . HIS B 1 685 ? 16.375 43.062 4.125 1 78.25 685 HIS B N 1
ATOM 12701 C CA . HIS B 1 685 ? 16.109 44.469 3.916 1 78.25 685 HIS B CA 1
ATOM 12702 C C . HIS B 1 685 ? 14.617 44.719 3.725 1 78.25 685 HIS B C 1
ATOM 12704 O O . HIS B 1 685 ? 14.133 45.844 3.955 1 78.25 685 HIS B O 1
ATOM 12710 N N . ILE B 1 686 ? 13.898 43.719 3.355 1 76.44 686 ILE B N 1
ATOM 12711 C CA . ILE B 1 686 ? 12.461 43.844 3.146 1 76.44 686 ILE B CA 1
ATOM 12712 C C . ILE B 1 686 ? 11.734 43.719 4.488 1 76.44 686 ILE B C 1
ATOM 12714 O O . ILE B 1 686 ? 10.68 44.344 4.68 1 76.44 686 ILE B O 1
ATOM 12718 N N . ILE B 1 687 ? 12.266 43.125 5.43 1 83.38 687 ILE B N 1
ATOM 12719 C CA . ILE B 1 687 ? 11.617 42.812 6.695 1 83.38 687 ILE B CA 1
ATOM 12720 C C . ILE B 1 687 ? 11.992 43.875 7.742 1 83.38 687 ILE B C 1
ATOM 12722 O O . ILE B 1 687 ? 11.172 44.25 8.578 1 83.38 687 ILE B O 1
ATOM 12726 N N . ALA B 1 688 ? 13.227 44.375 7.641 1 85.38 688 ALA B N 1
ATOM 12727 C CA . ALA B 1 688 ? 13.836 45.219 8.688 1 85.38 688 ALA B CA 1
ATOM 12728 C C . ALA B 1 688 ? 12.992 46.438 8.961 1 85.38 688 ALA B C 1
ATOM 12730 O O . ALA B 1 688 ? 12.719 46.781 10.117 1 85.38 688 ALA B O 1
ATOM 12731 N N . PRO B 1 689 ? 12.469 47.094 7.902 1 83.31 689 PRO B N 1
ATOM 12732 C CA . PRO B 1 689 ? 11.703 48.312 8.188 1 83.31 689 PRO B CA 1
ATOM 12733 C C . PRO B 1 689 ? 10.438 48.031 8.992 1 83.31 689 PRO B C 1
ATOM 12735 O O . PRO B 1 689 ? 10.07 48.812 9.867 1 83.31 689 PRO B O 1
ATOM 12738 N N . ASN B 1 690 ? 9.758 47.062 8.711 1 86 690 ASN B N 1
ATOM 12739 C CA . ASN B 1 690 ? 8.531 46.688 9.406 1 86 690 ASN B CA 1
ATOM 12740 C C . ASN B 1 690 ? 8.805 46.312 10.859 1 86 690 ASN B C 1
ATOM 12742 O O . ASN B 1 690 ? 8.023 46.625 11.75 1 86 690 ASN B O 1
ATOM 12746 N N . THR B 1 691 ? 9.859 45.656 11.086 1 86.44 691 THR B N 1
ATOM 12747 C CA . THR B 1 691 ? 10.211 45.219 12.438 1 86.44 691 THR B CA 1
ATOM 12748 C C . THR B 1 691 ? 10.594 46.438 13.289 1 86.44 691 THR B C 1
ATOM 12750 O O . THR B 1 691 ? 10.289 46.469 14.484 1 86.44 691 THR B O 1
ATOM 12753 N N . GLU B 1 692 ? 11.281 47.375 12.617 1 86.75 692 GLU B N 1
ATOM 12754 C CA . GLU B 1 692 ? 11.664 48.562 13.344 1 86.75 692 GLU B CA 1
ATOM 12755 C C . GLU B 1 692 ? 10.438 49.406 13.719 1 86.75 692 GLU B C 1
ATOM 12757 O O . GLU B 1 692 ? 10.367 49.938 14.828 1 86.75 692 GLU B O 1
ATOM 12762 N N . LYS B 1 693 ? 9.508 49.438 12.844 1 87.81 693 LYS B N 1
ATOM 12763 C CA . LYS B 1 693 ? 8.273 50.156 13.133 1 87.81 693 LYS B CA 1
ATOM 12764 C C . LYS B 1 693 ? 7.527 49.531 14.305 1 87.81 693 LYS B C 1
ATOM 12766 O O . LYS B 1 693 ? 7.016 50.219 15.18 1 87.81 693 LYS B O 1
ATOM 12771 N N . LEU B 1 694 ? 7.48 48.281 14.352 1 88.62 694 LEU B N 1
ATOM 12772 C CA . LEU B 1 694 ? 6.809 47.594 15.43 1 88.62 694 LEU B CA 1
ATOM 12773 C C . LEU B 1 694 ? 7.516 47.812 16.766 1 88.62 694 LEU B C 1
ATOM 12775 O O . LEU B 1 694 ? 6.863 47.938 17.797 1 88.62 694 LEU B O 1
ATOM 12779 N N . GLY B 1 695 ? 8.805 47.844 16.719 1 85.19 695 GLY B N 1
ATOM 12780 C CA . GLY B 1 695 ? 9.57 48.094 17.922 1 85.19 695 GLY B CA 1
ATOM 12781 C C . GLY B 1 695 ? 9.281 49.469 18.531 1 85.19 695 GLY B C 1
ATOM 12782 O O . GLY B 1 695 ? 9.391 49.656 19.734 1 85.19 695 GLY B O 1
ATOM 12783 N N . GLN B 1 696 ? 8.859 50.312 17.609 1 86.25 696 GLN B N 1
ATOM 12784 C CA . GLN B 1 696 ? 8.555 51.656 18.062 1 86.25 696 GLN B CA 1
ATOM 12785 C C . GLN B 1 696 ? 7.102 51.781 18.531 1 86.25 696 GLN B C 1
ATOM 12787 O O . GLN B 1 696 ? 6.645 52.844 18.922 1 86.25 696 GLN B O 1
ATOM 12792 N N . GLY B 1 697 ? 6.418 50.656 18.5 1 81.06 697 GLY B N 1
ATOM 12793 C CA . GLY B 1 697 ? 5.047 50.625 18.984 1 81.06 697 GLY B CA 1
ATOM 12794 C C . GLY B 1 697 ? 4.027 51.031 17.938 1 81.06 697 GLY B C 1
ATOM 12795 O O . GLY B 1 697 ? 2.875 51.312 18.25 1 81.06 697 GLY B O 1
ATOM 12796 N N . VAL B 1 698 ? 4.465 51.062 16.625 1 83.12 698 VAL B N 1
ATOM 12797 C CA . VAL B 1 698 ? 3.566 51.469 15.547 1 83.12 698 VAL B CA 1
ATOM 12798 C C . VAL B 1 698 ? 2.861 50.219 14.992 1 83.12 698 VAL B C 1
ATOM 12800 O O . VAL B 1 698 ? 3.496 49.188 14.758 1 83.12 698 VAL B O 1
ATOM 12803 N N . ASN B 1 699 ? 1.553 50.438 14.969 1 81.88 699 ASN B N 1
ATOM 12804 C CA . ASN B 1 699 ? 0.8 49.344 14.336 1 81.88 699 ASN B CA 1
ATOM 12805 C C . ASN B 1 699 ? 0.987 49.344 12.82 1 81.88 699 ASN B C 1
ATOM 12807 O O . ASN B 1 699 ? 0.901 50.406 12.18 1 81.88 699 ASN B O 1
ATOM 12811 N N . LEU B 1 700 ? 1.31 48.188 12.305 1 83.06 700 LEU B N 1
ATOM 12812 C CA . LEU B 1 700 ? 1.624 48.094 10.883 1 83.06 700 LEU B CA 1
ATOM 12813 C C . LEU B 1 700 ? 0.35 48 10.047 1 83.06 700 LEU B C 1
ATOM 12815 O O . LEU B 1 700 ? -0.555 47.219 10.367 1 83.06 700 LEU B O 1
ATOM 12819 N N . SER B 1 701 ? 0.048 48.906 9.258 1 82.06 701 SER B N 1
ATOM 12820 C CA . SER B 1 701 ? -0.999 48.906 8.242 1 82.06 701 SER B CA 1
ATOM 12821 C C . SER B 1 701 ? -0.436 49.25 6.867 1 82.06 701 SER B C 1
ATOM 12823 O O . SER B 1 701 ? 0.116 50.344 6.668 1 82.06 701 SER B O 1
ATOM 12825 N N . LEU B 1 702 ? -0.536 48.344 6 1 83.06 702 LEU B N 1
ATOM 12826 C CA . LEU B 1 702 ? 0.08 48.531 4.691 1 83.06 702 LEU B CA 1
ATOM 12827 C C . LEU B 1 702 ? -0.974 48.844 3.633 1 83.06 702 LEU B C 1
ATOM 12829 O O . LEU B 1 702 ? -2.109 48.375 3.727 1 83.06 702 LEU B O 1
ATOM 12833 N N . ARG B 1 703 ? -0.59 49.75 2.758 1 83.31 703 ARG B N 1
ATOM 12834 C CA . ARG B 1 703 ? -1.425 50.062 1.609 1 83.31 703 ARG B CA 1
ATOM 12835 C C . ARG B 1 703 ? -0.727 49.719 0.301 1 83.31 703 ARG B C 1
ATOM 12837 O O . ARG B 1 703 ? 0.496 49.844 0.193 1 83.31 703 ARG B O 1
ATOM 12844 N N . ARG B 1 704 ? -1.459 49.281 -0.606 1 79.75 704 ARG B N 1
ATOM 12845 C CA . ARG B 1 704 ? -0.871 48.938 -1.897 1 79.75 704 ARG B CA 1
ATOM 12846 C C . ARG B 1 704 ? -1.85 49.219 -3.035 1 79.75 704 ARG B C 1
ATOM 12848 O O . ARG B 1 704 ? -3.035 49.469 -2.795 1 79.75 704 ARG B O 1
ATOM 12855 N N . LEU B 1 705 ? -1.179 49.156 -4.199 1 79.75 705 LEU B N 1
ATOM 12856 C CA . LEU B 1 705 ? -2 49.219 -5.402 1 79.75 705 LEU B CA 1
ATOM 12857 C C . LEU B 1 705 ? -2.781 47.938 -5.598 1 79.75 705 LEU B C 1
ATOM 12859 O O . LEU B 1 705 ? -2.25 46.844 -5.375 1 79.75 705 LEU B O 1
ATOM 12863 N N . PRO B 1 706 ? -4.023 48.031 -5.863 1 78.31 706 PRO B N 1
ATOM 12864 C CA . PRO B 1 706 ? -4.867 46.844 -6.02 1 78.31 706 PRO B CA 1
ATOM 12865 C C . PRO B 1 706 ? -4.625 46.125 -7.336 1 78.31 706 PRO B C 1
ATOM 12867 O O . PRO B 1 706 ? -5.566 45.875 -8.102 1 78.31 706 PRO B O 1
ATOM 12870 N N . VAL B 1 707 ? -3.316 45.812 -7.605 1 78.12 707 VAL B N 1
ATOM 12871 C CA . VAL B 1 707 ? -2.965 45.125 -8.844 1 78.12 707 VAL B CA 1
ATOM 12872 C C . VAL B 1 707 ? -1.945 44 -8.547 1 78.12 707 VAL B C 1
ATOM 12874 O O . VAL B 1 707 ? -1.22 44.094 -7.555 1 78.12 707 VAL B O 1
ATOM 12877 N N . GLU B 1 708 ? -2.039 43 -9.266 1 77.88 708 GLU B N 1
ATOM 12878 C CA . GLU B 1 708 ? -0.985 42 -9.328 1 77.88 708 GLU B CA 1
ATOM 12879 C C . GLU B 1 708 ? -0.14 42.156 -10.586 1 77.88 708 GLU B C 1
ATOM 12881 O O . GLU B 1 708 ? -0.678 42.281 -11.688 1 77.88 708 GLU B O 1
ATOM 12886 N N . LEU B 1 709 ? 1.124 42.188 -10.375 1 78.31 709 LEU B N 1
ATOM 12887 C CA . LEU B 1 709 ? 2.018 42.469 -11.484 1 78.31 709 LEU B CA 1
ATOM 12888 C C . LEU B 1 709 ? 2.795 41.25 -11.914 1 78.31 709 LEU B C 1
ATOM 12890 O O . LEU B 1 709 ? 3.061 40.344 -11.094 1 78.31 709 LEU B O 1
ATOM 12894 N N . GLN B 1 710 ? 3.1 41.156 -13.117 1 76.81 710 GLN B N 1
ATOM 12895 C CA . GLN B 1 710 ? 3.939 40.125 -13.703 1 76.81 710 GLN B CA 1
ATOM 12896 C C . GLN B 1 710 ? 5.09 40.75 -14.5 1 76.81 710 GLN B C 1
ATOM 12898 O O . GLN B 1 710 ? 4.906 41.719 -15.203 1 76.81 710 GLN B O 1
ATOM 12903 N N . PRO B 1 711 ? 6.23 40.156 -14.336 1 76.75 711 PRO B N 1
ATOM 12904 C CA . PRO B 1 711 ? 7.348 40.688 -15.117 1 76.75 711 PRO B CA 1
ATOM 12905 C C . PRO B 1 711 ? 7.227 40.375 -16.609 1 76.75 711 PRO B C 1
ATOM 12907 O O . PRO B 1 711 ? 6.77 39.281 -16.984 1 76.75 711 PRO B O 1
ATOM 12910 N N . VAL B 1 712 ? 7.621 41.344 -17.359 1 80.25 712 VAL B N 1
ATOM 12911 C CA . VAL B 1 712 ? 7.582 41.219 -18.812 1 80.25 712 VAL B CA 1
ATOM 12912 C C . VAL B 1 712 ? 8.953 41.5 -19.406 1 80.25 712 VAL B C 1
ATOM 12914 O O . VAL B 1 712 ? 9.609 42.469 -19 1 80.25 712 VAL B O 1
ATOM 12917 N N . LYS B 1 713 ? 9.352 40.688 -20.344 1 77.5 713 LYS B N 1
ATOM 12918 C CA . LYS B 1 713 ? 10.594 40.938 -21.062 1 77.5 713 LYS B CA 1
ATOM 12919 C C . LYS B 1 713 ? 10.461 42.156 -21.984 1 77.5 713 LYS B C 1
ATOM 12921 O O . LYS B 1 713 ? 9.367 42.438 -22.469 1 77.5 713 LYS B O 1
ATOM 12926 N N . ILE B 1 714 ? 11.578 42.781 -22.234 1 82.94 714 ILE B N 1
ATOM 12927 C CA . ILE B 1 714 ? 11.602 44 -23.047 1 82.94 714 ILE B CA 1
ATOM 12928 C C . ILE B 1 714 ? 11.086 43.688 -24.453 1 82.94 714 ILE B C 1
ATOM 12930 O O . ILE B 1 714 ? 10.367 44.469 -25.062 1 82.94 714 ILE B O 1
ATOM 12934 N N . ILE B 1 715 ? 11.445 42.469 -24.906 1 83.25 715 ILE B N 1
ATOM 12935 C CA . ILE B 1 715 ? 11.016 42.094 -26.234 1 83.25 715 ILE B CA 1
ATOM 12936 C C . ILE B 1 715 ? 9.492 42 -26.297 1 83.25 715 ILE B C 1
ATOM 12938 O O . ILE B 1 715 ? 8.883 42.344 -27.297 1 83.25 715 ILE B O 1
ATOM 12942 N N . ASP B 1 716 ? 8.914 41.625 -25.297 1 84.12 716 ASP B N 1
ATOM 12943 C CA . ASP B 1 716 ? 7.457 41.5 -25.25 1 84.12 716 ASP B CA 1
ATOM 12944 C C . ASP B 1 716 ? 6.789 42.844 -25.031 1 84.12 716 ASP B C 1
ATOM 12946 O O . ASP B 1 716 ? 5.719 43.125 -25.578 1 84.12 716 ASP B O 1
ATOM 12950 N N . ALA B 1 717 ? 7.438 43.625 -24.203 1 88.06 717 ALA B N 1
ATOM 12951 C CA . ALA B 1 717 ? 6.906 44.969 -23.938 1 88.06 717 ALA B CA 1
ATOM 12952 C C . ALA B 1 717 ? 6.848 45.781 -25.234 1 88.06 717 ALA B C 1
ATOM 12954 O O . ALA B 1 717 ? 5.902 46.562 -25.453 1 88.06 717 ALA B O 1
ATOM 12955 N N . ARG B 1 718 ? 7.82 45.562 -26.062 1 85.62 718 ARG B N 1
ATOM 12956 C CA . ARG B 1 718 ? 7.828 46.219 -27.359 1 85.62 718 ARG B CA 1
ATOM 12957 C C . ARG B 1 718 ? 6.652 45.781 -28.219 1 85.62 718 ARG B C 1
ATOM 12959 O O . ARG B 1 718 ? 6 46.594 -28.875 1 85.62 718 ARG B O 1
ATOM 12966 N N . ALA B 1 719 ? 6.434 44.531 -28.062 1 86.44 719 ALA B N 1
ATOM 12967 C CA . ALA B 1 719 ? 5.348 43.969 -28.859 1 86.44 719 ALA B CA 1
ATOM 12968 C C . ALA B 1 719 ? 3.988 44.438 -28.359 1 86.44 719 ALA B C 1
ATOM 12970 O O . ALA B 1 719 ? 3.045 44.594 -29.141 1 86.44 719 ALA B O 1
ATOM 12971 N N . ILE B 1 720 ? 3.859 44.719 -27.078 1 88.94 720 ILE B N 1
ATOM 12972 C CA . ILE B 1 720 ? 2.604 45.156 -26.484 1 88.94 720 ILE B CA 1
ATOM 12973 C C . ILE B 1 720 ? 2.338 46.625 -26.859 1 88.94 720 ILE B C 1
ATOM 12975 O O . ILE B 1 720 ? 1.185 47.062 -26.891 1 88.94 720 ILE B O 1
ATOM 12979 N N . GLY B 1 721 ? 3.387 47.406 -27.141 1 87.5 721 GLY B N 1
ATOM 12980 C CA . GLY B 1 721 ? 3.182 48.75 -27.641 1 87.5 721 GLY B CA 1
ATOM 12981 C C . GLY B 1 721 ? 3.812 49.812 -26.766 1 87.5 721 GLY B C 1
ATOM 12982 O O . GLY B 1 721 ? 3.451 51 -26.844 1 87.5 721 GLY B O 1
ATOM 12983 N N . VAL B 1 722 ? 4.645 49.438 -25.953 1 92.56 722 VAL B N 1
ATOM 12984 C CA . VAL B 1 722 ? 5.32 50.438 -25.141 1 92.56 722 VAL B CA 1
ATOM 12985 C C . VAL B 1 722 ? 6.219 51.312 -26.031 1 92.56 722 VAL B C 1
ATOM 12987 O O . VAL B 1 722 ? 6.902 50.781 -26.922 1 92.56 722 VAL B O 1
ATOM 12990 N N . SER B 1 723 ? 6.188 52.594 -25.797 1 90.25 723 SER B N 1
ATOM 12991 C CA . SER B 1 723 ? 6.938 53.531 -26.625 1 90.25 723 SER B CA 1
ATOM 12992 C C . SER B 1 723 ? 8.438 53.312 -26.5 1 90.25 723 SER B C 1
ATOM 12994 O O . SER B 1 723 ? 8.914 52.875 -25.438 1 90.25 723 SER B O 1
ATOM 12996 N N . GLU B 1 724 ? 9.148 53.625 -27.547 1 88.62 724 GLU B N 1
ATOM 12997 C CA . GLU B 1 724 ? 10.594 53.469 -27.578 1 88.62 724 GLU B CA 1
ATOM 12998 C C . GLU B 1 724 ? 11.281 54.406 -26.578 1 88.62 724 GLU B C 1
ATOM 13000 O O . GLU B 1 724 ? 12.328 54.062 -26.031 1 88.62 724 GLU B O 1
ATOM 13005 N N . GLU B 1 725 ? 10.68 55.469 -26.328 1 88.44 725 GLU B N 1
ATOM 13006 C CA . GLU B 1 725 ? 11.234 56.406 -25.359 1 88.44 725 GLU B CA 1
ATOM 13007 C C . GLU B 1 725 ? 11.312 55.781 -23.969 1 88.44 725 GLU B C 1
ATOM 13009 O O . GLU B 1 725 ? 12.32 55.938 -23.266 1 88.44 725 GLU B O 1
ATOM 13014 N N . TRP B 1 726 ? 10.32 55.094 -23.609 1 89.31 726 TRP B N 1
ATOM 13015 C CA . TRP B 1 726 ? 10.273 54.469 -22.297 1 89.31 726 TRP B CA 1
ATOM 13016 C C . TRP B 1 726 ? 11.188 53.25 -22.219 1 89.31 726 TRP B C 1
ATOM 13018 O O . TRP B 1 726 ? 11.82 53 -21.203 1 89.31 726 TRP B O 1
ATOM 13028 N N . ILE B 1 727 ? 11.281 52.5 -23.266 1 87.94 727 ILE B N 1
ATOM 13029 C CA . ILE B 1 727 ? 12.156 51.344 -23.312 1 87.94 727 ILE B CA 1
ATOM 13030 C C . ILE B 1 727 ? 13.609 51.781 -23.156 1 87.94 727 ILE B C 1
ATOM 13032 O O . ILE B 1 727 ? 14.391 51.125 -22.453 1 87.94 727 ILE B O 1
ATOM 13036 N N . GLU B 1 728 ? 13.914 52.844 -23.766 1 86.06 728 GLU B N 1
ATOM 13037 C CA . GLU B 1 728 ? 15.273 53.344 -23.656 1 86.06 728 GLU B CA 1
ATOM 13038 C C . GLU B 1 728 ? 15.57 53.844 -22.25 1 86.06 728 GLU B C 1
ATOM 13040 O O . GLU B 1 728 ? 16.688 53.656 -21.734 1 86.06 728 GLU B O 1
ATOM 13045 N N . LYS B 1 729 ? 14.633 54.406 -21.656 1 86.12 729 LYS B N 1
ATOM 13046 C CA . LYS B 1 729 ? 14.797 54.875 -20.281 1 86.12 729 LYS B CA 1
ATOM 13047 C C . LYS B 1 729 ? 15.062 53.688 -19.344 1 86.12 729 LYS B C 1
ATOM 13049 O O . LYS B 1 729 ? 15.883 53.781 -18.422 1 86.12 729 LYS B O 1
ATOM 13054 N N . ILE B 1 730 ? 14.383 52.625 -19.578 1 82.75 730 ILE B N 1
ATOM 13055 C CA . ILE B 1 730 ? 14.484 51.469 -18.703 1 82.75 730 ILE B CA 1
ATOM 13056 C C . ILE B 1 730 ? 15.797 50.75 -18.969 1 82.75 730 ILE B C 1
ATOM 13058 O 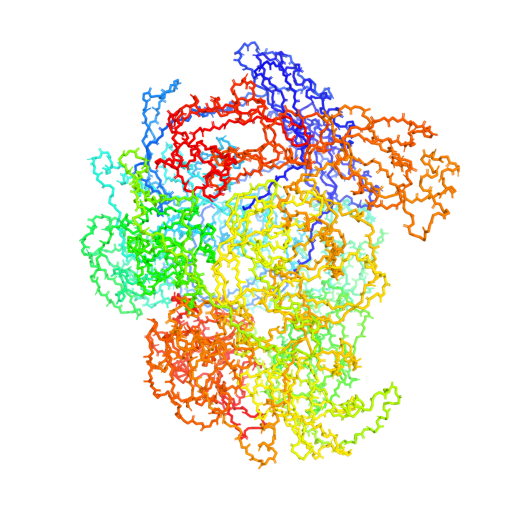O . ILE B 1 730 ? 16.422 50.219 -18.031 1 82.75 730 ILE B O 1
ATOM 13062 N N . GLN B 1 731 ? 16.172 50.656 -20.188 1 77.75 731 GLN B N 1
ATOM 13063 C CA . GLN B 1 731 ? 17.406 49.969 -20.531 1 77.75 731 GLN B CA 1
ATOM 13064 C C . GLN B 1 731 ? 18.625 50.719 -20 1 77.75 731 GLN B C 1
ATOM 13066 O O . GLN B 1 731 ? 19.688 50.125 -19.797 1 77.75 731 GLN B O 1
ATOM 13071 N N . ASN B 1 732 ? 18.453 52.031 -19.812 1 73.56 732 ASN B N 1
ATOM 13072 C CA . ASN B 1 732 ? 19.562 52.812 -19.281 1 73.56 732 ASN B CA 1
ATOM 13073 C C . ASN B 1 732 ? 19.672 52.656 -17.766 1 73.56 732 ASN B C 1
ATOM 13075 O O . ASN B 1 732 ? 20.656 53.094 -17.172 1 73.56 732 ASN B O 1
ATOM 13079 N N . ASP B 1 733 ? 18.578 52.156 -17.266 1 63.16 733 ASP B N 1
ATOM 13080 C CA . ASP B 1 733 ? 18.625 51.906 -15.836 1 63.16 733 ASP B CA 1
ATOM 13081 C C . ASP B 1 733 ? 19.453 50.656 -15.523 1 63.16 733 ASP B C 1
ATOM 13083 O O . ASP B 1 733 ? 19.547 49.75 -16.344 1 63.16 733 ASP B O 1
ATOM 13087 N N . PRO B 1 734 ? 20.188 50.656 -14.539 1 57.31 734 PRO B N 1
ATOM 13088 C CA . PRO B 1 734 ? 21.141 49.594 -14.227 1 57.31 734 PRO B CA 1
ATOM 13089 C C . PRO B 1 734 ? 20.578 48.219 -14.453 1 57.31 734 PRO B C 1
ATOM 13091 O O . PRO B 1 734 ? 19.359 48.062 -14.602 1 57.31 734 PRO B O 1
ATOM 13094 N N . ALA B 1 735 ? 21.453 47.062 -14.508 1 55.91 735 ALA B N 1
ATOM 13095 C CA . ALA B 1 735 ? 21.625 45.719 -15.023 1 55.91 735 ALA B CA 1
ATOM 13096 C C . ALA B 1 735 ? 20.328 44.906 -14.945 1 55.91 735 ALA B C 1
ATOM 13098 O O . ALA B 1 735 ? 20 44.125 -15.844 1 55.91 735 ALA B O 1
ATOM 13099 N N . ASP B 1 736 ? 19.516 44.812 -13.922 1 58.06 736 ASP B N 1
ATOM 13100 C CA . ASP B 1 736 ? 18.484 43.812 -13.844 1 58.06 736 ASP B CA 1
ATOM 13101 C C . ASP B 1 736 ? 17.094 44.438 -13.984 1 58.06 736 ASP B C 1
ATOM 13103 O O . ASP B 1 736 ? 16.172 44.094 -13.234 1 58.06 736 ASP B O 1
ATOM 13107 N N . ALA B 1 737 ? 16.953 45.188 -14.977 1 63.28 737 ALA B N 1
ATOM 13108 C CA . ALA B 1 737 ? 15.711 45.969 -15.062 1 63.28 737 ALA B CA 1
ATOM 13109 C C . ALA B 1 737 ? 14.617 45.156 -15.758 1 63.28 737 ALA B C 1
ATOM 13111 O O . ALA B 1 737 ? 14.859 44.531 -16.797 1 63.28 737 ALA B O 1
ATOM 13112 N N . TYR B 1 738 ? 13.539 44.875 -15.016 1 73.5 738 TYR B N 1
ATOM 13113 C CA . TYR B 1 738 ? 12.344 44.25 -15.539 1 73.5 738 TYR B CA 1
ATOM 13114 C C . TYR B 1 738 ? 11.219 45.25 -15.742 1 73.5 738 TYR B C 1
ATOM 13116 O O . TYR B 1 738 ? 11.242 46.344 -15.164 1 73.5 738 TYR B O 1
ATOM 13124 N N . MET B 1 739 ? 10.422 44.969 -16.75 1 82.69 739 MET B N 1
ATOM 13125 C CA . MET B 1 739 ? 9.141 45.688 -16.844 1 82.69 739 MET B CA 1
ATOM 13126 C C . MET B 1 739 ? 8.016 44.844 -16.25 1 82.69 739 MET B C 1
ATOM 13128 O O . MET B 1 739 ? 8.164 43.625 -16.094 1 82.69 739 MET B O 1
ATOM 13132 N N . PHE B 1 740 ? 6.902 45.625 -15.828 1 85.38 740 PHE B N 1
ATOM 13133 C CA . PHE B 1 740 ? 5.824 44.906 -15.164 1 85.38 740 PHE B CA 1
ATOM 13134 C C . PHE B 1 740 ? 4.484 45.188 -15.828 1 85.38 740 PHE B C 1
ATOM 13136 O O . PHE B 1 740 ? 4.203 46.344 -16.172 1 85.38 740 PHE B O 1
ATOM 13143 N N . LYS B 1 741 ? 3.809 44.156 -16.094 1 87.5 741 LYS B N 1
ATOM 13144 C CA . LYS B 1 741 ? 2.453 44.312 -16.609 1 87.5 741 LYS B CA 1
ATOM 13145 C C . LYS B 1 741 ? 1.417 43.875 -15.578 1 87.5 741 LYS B C 1
ATOM 13147 O O . LYS B 1 741 ? 1.705 43.031 -14.719 1 87.5 741 LYS B O 1
ATOM 13152 N N . VAL B 1 742 ? 0.192 44.438 -15.719 1 84.56 742 VAL B N 1
ATOM 13153 C CA . VAL B 1 742 ? -0.899 44.094 -14.812 1 84.56 742 VAL B CA 1
ATOM 13154 C C . VAL B 1 742 ? -1.528 42.781 -15.234 1 84.56 742 VAL B C 1
ATOM 13156 O O . VAL B 1 742 ? -2.014 42.656 -16.359 1 84.56 742 VAL B O 1
ATOM 13159 N N . GLU B 1 743 ? -1.43 41.875 -14.375 1 77.94 743 GLU B N 1
ATOM 13160 C CA . GLU B 1 743 ? -2.004 40.562 -14.633 1 77.94 743 GLU B CA 1
ATOM 13161 C C . GLU B 1 743 ? -3.445 40.5 -14.141 1 77.94 743 GLU B C 1
ATOM 13163 O O . GLU B 1 743 ? -4.281 39.812 -14.75 1 77.94 743 GLU B O 1
ATOM 13168 N N . ARG B 1 744 ? -3.619 41 -12.906 1 76.56 744 ARG B N 1
ATOM 13169 C CA . ARG B 1 744 ? -4.957 40.938 -12.328 1 76.56 744 ARG B CA 1
ATOM 13170 C C . ARG B 1 744 ? -5.285 42.25 -11.602 1 76.56 744 ARG B C 1
ATOM 13172 O O . ARG B 1 744 ? -4.387 42.906 -11.094 1 76.56 744 ARG B O 1
ATOM 13179 N N . THR B 1 745 ? -6.484 42.594 -11.719 1 76.75 745 THR B N 1
ATOM 13180 C CA . THR B 1 745 ? -6.973 43.781 -11 1 76.75 745 THR B CA 1
ATOM 13181 C C . THR B 1 745 ? -8.031 43.375 -9.977 1 76.75 745 THR B C 1
ATOM 13183 O O . THR B 1 745 ? -8.562 42.281 -10.023 1 76.75 745 THR B O 1
ATOM 13186 N N . TRP B 1 746 ? -8.141 44.156 -9.031 1 68.88 746 TRP B N 1
ATOM 13187 C CA . TRP B 1 746 ? -9.172 43.938 -8.031 1 68.88 746 TRP B CA 1
ATOM 13188 C C . TRP B 1 746 ? -10.531 44.406 -8.531 1 68.88 746 TRP B C 1
ATOM 13190 O O . TRP B 1 746 ? -10.703 45.562 -8.852 1 68.88 746 TRP B O 1
ATOM 13200 N N . GLY B 1 747 ? -11.43 43.594 -9.07 1 57.69 747 GLY B N 1
ATOM 13201 C CA . GLY B 1 747 ? -12.695 43.906 -9.719 1 57.69 747 GLY B CA 1
ATOM 13202 C C . GLY B 1 747 ? -13.516 44.938 -8.969 1 57.69 747 GLY B C 1
ATOM 13203 O O . GLY B 1 747 ? -14.273 45.719 -9.57 1 57.69 747 GLY B O 1
ATOM 13204 N N . GLN B 1 748 ? -13.406 44.969 -7.582 1 57.12 748 GLN B N 1
ATOM 13205 C CA . GLN B 1 748 ? -14.344 45.75 -6.801 1 57.12 748 GLN B CA 1
ATOM 13206 C C . GLN B 1 748 ? -13.938 47.219 -6.797 1 57.12 748 GLN B C 1
ATOM 13208 O O . GLN B 1 748 ? -14.688 48.094 -6.332 1 57.12 748 GLN B O 1
ATOM 13213 N N . LEU B 1 749 ? -12.68 47.438 -7.148 1 59.22 749 LEU B N 1
ATOM 13214 C CA . LEU B 1 749 ? -12.258 48.844 -7.098 1 59.22 749 LEU B CA 1
ATOM 13215 C C . LEU B 1 749 ? -12.383 49.5 -8.469 1 59.22 749 LEU B C 1
ATOM 13217 O O . LEU B 1 749 ? -12.25 48.812 -9.5 1 59.22 749 LEU B O 1
ATOM 13221 N N . PRO B 1 750 ? -12.875 50.656 -8.477 1 58.38 750 PRO B N 1
ATOM 13222 C CA . PRO B 1 750 ? -13.086 51.469 -9.688 1 58.38 750 PRO B CA 1
ATOM 13223 C C . PRO B 1 750 ? -11.977 51.281 -10.727 1 58.38 750 PRO B C 1
ATOM 13225 O O . PRO B 1 750 ? -10.852 50.906 -10.367 1 58.38 750 PRO B O 1
ATOM 13228 N N . ASP B 1 751 ? -12.25 51.375 -12.07 1 61.22 751 ASP B N 1
ATOM 13229 C CA . ASP B 1 751 ? -11.734 51.25 -13.43 1 61.22 751 ASP B CA 1
ATOM 13230 C C . ASP B 1 751 ? -10.383 51.938 -13.586 1 61.22 751 ASP B C 1
ATOM 13232 O O . ASP B 1 751 ? -10.141 52.594 -14.586 1 61.22 751 ASP B O 1
ATOM 13236 N N . GLN B 1 752 ? -9.5 51.688 -12.516 1 76.81 752 GLN B N 1
ATOM 13237 C CA . GLN B 1 752 ? -8.273 52.438 -12.766 1 76.81 752 GLN B CA 1
ATOM 13238 C C . GLN B 1 752 ? -7.305 51.625 -13.625 1 76.81 752 GLN B C 1
ATOM 13240 O O . GLN B 1 752 ? -6.781 52.156 -14.617 1 76.81 752 GLN B O 1
ATOM 13245 N N . PHE B 1 753 ? -7.09 50.344 -13.195 1 85.75 753 PHE B N 1
ATOM 13246 C CA . PHE B 1 753 ? -6.156 49.5 -13.961 1 85.75 753 PHE B CA 1
ATOM 13247 C C . PHE B 1 753 ? -6.898 48.469 -14.773 1 85.75 753 PHE B C 1
ATOM 13249 O O . PHE B 1 753 ? -8.016 48.062 -14.422 1 85.75 753 PHE B O 1
ATOM 13256 N N . GLN B 1 754 ? -6.285 48.156 -15.867 1 83.44 754 GLN B N 1
ATOM 13257 C CA . GLN B 1 754 ? -6.789 47.062 -16.688 1 83.44 754 GLN B CA 1
ATOM 13258 C C . GLN B 1 754 ? -5.719 46 -16.906 1 83.44 754 GLN B C 1
ATOM 13260 O O . GLN B 1 754 ? -4.523 46.281 -16.812 1 83.44 754 GLN B O 1
ATOM 13265 N N . LYS B 1 755 ? -6.23 44.875 -17.219 1 82.19 755 LYS B N 1
ATOM 13266 C CA . LYS B 1 755 ? -5.316 43.781 -17.531 1 82.19 755 LYS B CA 1
ATOM 13267 C C . LYS B 1 755 ? -4.426 44.125 -18.719 1 82.19 755 LYS B C 1
ATOM 13269 O O . LYS B 1 755 ? -4.891 44.719 -19.703 1 82.19 755 LYS B O 1
ATOM 13274 N N . GLU B 1 756 ? -3.143 43.938 -18.594 1 85.5 756 GLU B N 1
ATOM 13275 C CA . GLU B 1 756 ? -2.135 44.094 -19.641 1 85.5 756 GLU B CA 1
ATOM 13276 C C . GLU B 1 756 ? -1.589 45.531 -19.672 1 85.5 756 GLU B C 1
ATOM 13278 O O . GLU B 1 756 ? -0.759 45.875 -20.516 1 85.5 756 GLU B O 1
ATOM 13283 N N . ASP B 1 757 ? -2.082 46.281 -18.719 1 89.69 757 ASP B N 1
ATOM 13284 C CA . ASP B 1 757 ? -1.418 47.562 -18.547 1 89.69 757 ASP B CA 1
ATOM 13285 C C . ASP B 1 757 ? 0.048 47.375 -18.172 1 89.69 757 ASP B C 1
ATOM 13287 O O . ASP B 1 757 ? 0.377 46.531 -17.344 1 89.69 757 ASP B O 1
ATOM 13291 N N . VAL B 1 758 ? 0.875 48.125 -18.875 1 91.06 758 VAL B N 1
ATOM 13292 C CA . VAL B 1 758 ? 2.281 48.062 -18.484 1 91.06 758 VAL B CA 1
ATOM 13293 C C . VAL B 1 758 ? 2.619 49.25 -17.594 1 91.06 758 VAL B C 1
ATOM 13295 O O . VAL B 1 758 ? 2.451 50.406 -18.016 1 91.06 758 VAL B O 1
ATOM 13298 N N . LEU B 1 759 ? 3.082 49 -16.469 1 89.69 759 LEU B N 1
ATOM 13299 C CA . LEU B 1 759 ? 3.418 50.062 -15.508 1 89.69 759 LEU B CA 1
ATOM 13300 C C . LEU B 1 759 ? 4.77 50.688 -15.844 1 89.69 759 LEU B C 1
ATOM 13302 O O . LEU B 1 759 ? 5.785 49.969 -15.898 1 89.69 759 LEU B O 1
ATOM 13306 N N . LEU B 1 760 ? 4.77 52 -16.016 1 89.56 760 LEU B N 1
ATOM 13307 C CA . LEU B 1 760 ? 5.984 52.688 -16.453 1 89.56 760 LEU B CA 1
ATOM 13308 C C . LEU B 1 760 ? 6.613 53.469 -15.297 1 89.56 760 LEU B C 1
ATOM 13310 O O . LEU B 1 760 ? 7.816 53.344 -15.055 1 89.56 760 LEU B O 1
ATOM 13314 N N . SER B 1 761 ? 5.855 54.25 -14.625 1 89 761 SER B N 1
ATOM 13315 C CA . SER B 1 761 ? 6.398 55.031 -13.516 1 89 761 SER B CA 1
ATOM 13316 C C . SER B 1 761 ? 5.355 55.219 -12.422 1 89 761 SER B C 1
ATOM 13318 O O . SER B 1 761 ? 4.152 55.219 -12.695 1 89 761 SER B O 1
ATOM 13320 N N . LEU B 1 762 ? 5.84 55.312 -11.219 1 88.75 762 LEU B N 1
ATOM 13321 C CA . LEU B 1 762 ? 5.059 55.656 -10.039 1 88.75 762 LEU B CA 1
ATOM 13322 C C . LEU B 1 762 ? 5.621 56.906 -9.344 1 88.75 762 LEU B C 1
ATOM 13324 O O . LEU B 1 762 ? 6.781 56.906 -8.93 1 88.75 762 LEU B O 1
ATOM 13328 N N . ASP B 1 763 ? 4.797 57.844 -9.164 1 88.19 763 ASP B N 1
ATOM 13329 C CA . ASP B 1 763 ? 5.215 59.125 -8.562 1 88.19 763 ASP B CA 1
ATOM 13330 C C . ASP B 1 763 ? 6.504 59.625 -9.195 1 88.19 763 ASP B C 1
ATOM 13332 O O . ASP B 1 763 ? 7.43 60.031 -8.492 1 88.19 763 ASP B O 1
ATOM 13336 N N . GLY B 1 764 ? 6.609 59.375 -10.5 1 82.44 764 GLY B N 1
ATOM 13337 C CA . GLY B 1 764 ? 7.734 59.938 -11.242 1 82.44 764 GLY B CA 1
ATOM 13338 C C . GLY B 1 764 ? 8.922 58.969 -11.305 1 82.44 764 GLY B C 1
ATOM 13339 O O . GLY B 1 764 ? 9.875 59.219 -12.055 1 82.44 764 GLY B O 1
ATOM 13340 N N . ASN B 1 765 ? 8.922 57.969 -10.539 1 85.25 765 ASN B N 1
ATOM 13341 C CA . ASN B 1 765 ? 10.023 57 -10.547 1 85.25 765 ASN B CA 1
ATOM 13342 C C . ASN B 1 765 ? 9.734 55.812 -11.453 1 85.25 765 ASN B C 1
ATOM 13344 O O . ASN B 1 765 ? 8.609 55.312 -11.477 1 85.25 765 ASN B O 1
ATOM 13348 N N . LEU B 1 766 ? 10.805 55.375 -12.125 1 83.62 766 LEU B N 1
ATOM 13349 C CA . LEU B 1 766 ? 10.664 54.219 -12.984 1 83.62 766 LEU B CA 1
ATOM 13350 C C . LEU B 1 766 ? 10.484 52.938 -12.148 1 83.62 766 LEU B C 1
ATOM 13352 O O . LEU B 1 766 ? 11.125 52.781 -11.109 1 83.62 766 LEU B O 1
ATOM 13356 N N . VAL B 1 767 ? 9.57 52.156 -12.586 1 81.88 767 VAL B N 1
ATOM 13357 C CA . VAL B 1 767 ? 9.312 50.906 -11.867 1 81.88 767 VAL B CA 1
ATOM 13358 C C . VAL B 1 767 ? 10.039 49.75 -12.562 1 81.88 767 VAL B C 1
ATOM 13360 O O . VAL B 1 767 ? 9.508 49.125 -13.484 1 81.88 767 VAL B O 1
ATOM 13363 N N . THR B 1 768 ? 11.234 49.469 -12.18 1 77.25 768 THR B N 1
ATOM 13364 C CA . THR B 1 768 ? 12.016 48.375 -12.789 1 77.25 768 THR B CA 1
ATOM 13365 C C . THR B 1 768 ? 12.18 47.219 -11.82 1 77.25 768 THR B C 1
ATOM 13367 O O . THR B 1 768 ? 12.695 46.156 -12.195 1 77.25 768 THR B O 1
ATOM 13370 N N . LYS B 1 769 ? 11.828 47.438 -10.609 1 72.38 769 LYS B N 1
ATOM 13371 C CA . LYS B 1 769 ? 11.883 46.406 -9.57 1 72.38 769 LYS B CA 1
ATOM 13372 C C . LYS B 1 769 ? 10.617 46.438 -8.711 1 72.38 769 LYS B C 1
ATOM 13374 O O . LYS B 1 769 ? 9.969 47.469 -8.578 1 72.38 769 LYS B O 1
ATOM 13379 N N . LEU B 1 770 ? 10.305 45.344 -8.203 1 68.75 770 LEU B N 1
ATOM 13380 C CA . LEU B 1 770 ? 9.102 45.25 -7.379 1 68.75 770 LEU B CA 1
ATOM 13381 C C . LEU B 1 770 ? 9.273 46.031 -6.082 1 68.75 770 LEU B C 1
ATOM 13383 O O . LEU B 1 770 ? 8.281 46.438 -5.473 1 68.75 770 LEU B O 1
ATOM 13387 N N . SER B 1 771 ? 10.523 46.188 -5.75 1 68.31 771 SER B N 1
ATOM 13388 C CA . SER B 1 771 ? 10.773 46.938 -4.523 1 68.31 771 SER B CA 1
ATOM 13389 C C . SER B 1 771 ? 10.312 48.375 -4.66 1 68.31 771 SER B C 1
ATOM 13391 O O . SER B 1 771 ? 10.055 49.062 -3.656 1 68.31 771 SER B O 1
ATOM 13393 N N . ALA B 1 772 ? 10.18 48.781 -5.902 1 69.69 772 ALA B N 1
ATOM 13394 C CA . ALA B 1 772 ? 9.727 50.156 -6.133 1 69.69 772 ALA B CA 1
ATOM 13395 C C . ALA B 1 772 ? 8.281 50.344 -5.68 1 69.69 772 ALA B C 1
ATOM 13397 O O . ALA B 1 772 ? 7.863 51.469 -5.344 1 69.69 772 ALA B O 1
ATOM 13398 N N . LEU B 1 773 ? 7.594 49.25 -5.676 1 72.12 773 LEU B N 1
ATOM 13399 C CA . LEU B 1 773 ? 6.199 49.312 -5.25 1 72.12 773 LEU B CA 1
ATOM 13400 C C . LEU B 1 773 ? 6.098 49.438 -3.738 1 72.12 773 LEU B C 1
ATOM 13402 O O . LEU B 1 773 ? 5.102 49.969 -3.227 1 72.12 773 LEU B O 1
ATOM 13406 N N . GLU B 1 774 ? 7.051 48.969 -3.057 1 67.44 774 GLU B N 1
ATOM 13407 C CA . GLU B 1 774 ? 7.043 48.969 -1.598 1 67.44 774 GLU B CA 1
ATOM 13408 C C . GLU B 1 774 ? 7.297 50.406 -1.066 1 67.44 774 GLU B C 1
ATOM 13410 O O . GLU B 1 774 ? 6.82 50.75 0.013 1 67.44 774 GLU B O 1
ATOM 13415 N N . ALA B 1 775 ? 8.055 51.156 -1.822 1 58.72 775 ALA B N 1
ATOM 13416 C CA . ALA B 1 775 ? 8.422 52.5 -1.399 1 58.72 775 ALA B CA 1
ATOM 13417 C C . ALA B 1 775 ? 7.18 53.406 -1.266 1 58.72 775 ALA B C 1
ATOM 13419 O O . ALA B 1 775 ? 7.211 54.406 -0.581 1 58.72 775 ALA B O 1
ATOM 13420 N N . THR B 1 776 ? 6.145 52.906 -1.783 1 59.75 776 THR B N 1
ATOM 13421 C CA . THR B 1 776 ? 4.957 53.75 -1.801 1 59.75 776 THR B CA 1
ATOM 13422 C C . THR B 1 776 ? 4.012 53.375 -0.662 1 59.75 776 THR B C 1
ATOM 13424 O O . THR B 1 776 ? 2.885 53.875 -0.596 1 59.75 776 THR B O 1
ATOM 13427 N N . ASP B 1 777 ? 4.547 52.625 0.339 1 68 777 ASP B N 1
ATOM 13428 C CA . ASP B 1 777 ? 3.703 52.156 1.433 1 68 777 ASP B CA 1
ATOM 13429 C C . ASP B 1 777 ? 3.256 53.312 2.32 1 68 777 ASP B C 1
ATOM 13431 O O . ASP B 1 777 ? 4.051 54.219 2.643 1 68 777 ASP B O 1
ATOM 13435 N N . GLY B 1 778 ? 1.956 53.625 2.48 1 70.5 778 GLY B N 1
ATOM 13436 C CA . GLY B 1 778 ? 1.381 54.625 3.346 1 70.5 778 GLY B CA 1
ATOM 13437 C C . GLY B 1 778 ? 0.652 55.719 2.582 1 70.5 778 GLY B C 1
ATOM 13438 O O . GLY B 1 778 ? -0.095 56.5 3.17 1 70.5 778 GLY B O 1
ATOM 13439 N N . LYS B 1 779 ? 0.919 55.688 1.241 1 80.62 779 LYS B N 1
ATOM 13440 C CA . LYS B 1 779 ? 0.282 56.75 0.468 1 80.62 779 LYS B CA 1
ATOM 13441 C C . LYS B 1 779 ? -1.106 56.344 -0.004 1 80.62 779 LYS B C 1
ATOM 13443 O O . LYS B 1 779 ? -1.292 55.219 -0.481 1 80.62 779 LYS B O 1
ATOM 13448 N N . GLU B 1 780 ? -1.998 57.25 0.149 1 84.69 780 GLU B N 1
ATOM 13449 C CA . GLU B 1 780 ? -3.369 56.969 -0.255 1 84.69 780 GLU B CA 1
ATOM 13450 C C . GLU B 1 780 ? -3.533 57.062 -1.769 1 84.69 780 GLU B C 1
ATOM 13452 O O . GLU B 1 780 ? -4.383 56.406 -2.355 1 84.69 780 GLU B O 1
ATOM 13457 N N . PHE B 1 781 ? -2.643 58.031 -2.352 1 87.38 781 PHE B N 1
ATOM 13458 C CA . PHE B 1 781 ? -2.721 58.219 -3.797 1 87.38 781 PHE B CA 1
ATOM 13459 C C . PHE B 1 781 ? -1.329 58.188 -4.418 1 87.38 781 PHE B C 1
ATOM 13461 O O . PHE B 1 781 ? -0.365 58.656 -3.807 1 87.38 781 PHE B O 1
ATOM 13468 N N . LEU B 1 782 ? -1.256 57.625 -5.602 1 88.81 782 LEU B N 1
ATOM 13469 C CA . LEU B 1 782 ? -0.009 57.562 -6.359 1 88.81 782 LEU B CA 1
ATOM 13470 C C . LEU B 1 782 ? -0.232 58.031 -7.797 1 88.81 782 LEU B C 1
ATOM 13472 O O . LEU B 1 782 ? -1.255 57.719 -8.406 1 88.81 782 LEU B O 1
ATOM 13476 N N . ASN B 1 783 ? 0.712 58.875 -8.227 1 89.38 783 ASN B N 1
ATOM 13477 C CA . ASN B 1 783 ? 0.691 59.219 -9.641 1 89.38 783 ASN B CA 1
ATOM 13478 C C . ASN B 1 783 ? 1.256 58.094 -10.508 1 89.38 783 ASN B C 1
ATOM 13480 O O . ASN B 1 783 ? 2.412 57.719 -10.344 1 89.38 783 ASN B O 1
ATOM 13484 N N . VAL B 1 784 ? 0.388 57.594 -11.328 1 91.62 784 VAL B N 1
ATOM 13485 C CA . VAL B 1 784 ? 0.77 56.438 -12.094 1 91.62 784 VAL B CA 1
ATOM 13486 C C . VAL B 1 784 ? 0.816 56.75 -13.586 1 91.62 784 VAL B C 1
ATOM 13488 O O . VAL B 1 784 ? -0.03 57.5 -14.086 1 91.62 784 VAL B O 1
ATOM 13491 N N . VAL B 1 785 ? 1.854 56.281 -14.258 1 92.5 785 VAL B N 1
ATOM 13492 C CA . VAL B 1 785 ? 1.943 56.312 -15.719 1 92.5 785 VAL B CA 1
ATOM 13493 C C . VAL B 1 785 ? 1.955 54.906 -16.266 1 92.5 785 VAL B C 1
ATOM 13495 O O . VAL B 1 785 ? 2.783 54.062 -15.852 1 92.5 785 VAL B O 1
ATOM 13498 N N . ILE B 1 786 ? 1.022 54.625 -17.094 1 92.81 786 ILE B N 1
ATOM 13499 C CA . ILE B 1 786 ? 0.944 53.281 -17.656 1 92.81 786 ILE B CA 1
ATOM 13500 C C . ILE B 1 786 ? 0.888 53.375 -19.188 1 92.81 786 ILE B C 1
ATOM 13502 O O . ILE B 1 786 ? 0.676 54.469 -19.734 1 92.81 786 ILE B O 1
ATOM 13506 N N . SER B 1 787 ? 1.253 52.25 -19.812 1 93.06 787 SER B N 1
ATOM 13507 C CA . SER B 1 787 ? 1.025 52.062 -21.234 1 93.06 787 SER B CA 1
ATOM 13508 C C . SER B 1 787 ? -0.132 51.125 -21.5 1 93.06 787 SER B C 1
ATOM 13510 O O . SER B 1 787 ? -0.099 49.969 -21.062 1 93.06 787 SER B O 1
ATOM 13512 N N . ARG B 1 788 ? -1.262 51.594 -22.062 1 88.88 788 ARG B N 1
ATOM 13513 C CA . ARG B 1 788 ? -2.432 50.781 -22.422 1 88.88 788 ARG B CA 1
ATOM 13514 C C . ARG B 1 788 ? -2.662 50.781 -23.922 1 88.88 788 ARG B C 1
ATOM 13516 O O . ARG B 1 788 ? -2.912 51.844 -24.516 1 88.88 788 ARG B O 1
ATOM 13523 N N . LYS B 1 789 ? -2.555 49.719 -24.5 1 87 789 LYS B N 1
ATOM 13524 C CA . LYS B 1 789 ? -2.75 49.594 -25.938 1 87 789 LYS B CA 1
ATOM 13525 C C . LYS B 1 789 ? -1.85 50.562 -26.719 1 87 789 LYS B C 1
ATOM 13527 O O . LYS B 1 789 ? -2.295 51.188 -27.656 1 87 789 LYS B O 1
ATOM 13532 N N . GLY B 1 790 ? -0.664 50.719 -26.234 1 86.62 790 GLY B N 1
ATOM 13533 C CA . GLY B 1 790 ? 0.344 51.5 -26.922 1 86.62 790 GLY B CA 1
ATOM 13534 C C . GLY B 1 790 ? 0.294 52.969 -26.594 1 86.62 790 GLY B C 1
ATOM 13535 O O . GLY B 1 790 ? 1.122 53.75 -27.062 1 86.62 790 GLY B O 1
ATOM 13536 N N . GLN B 1 791 ? -0.745 53.344 -25.812 1 91.44 791 GLN B N 1
ATOM 13537 C CA . GLN B 1 791 ? -0.884 54.781 -25.453 1 91.44 791 GLN B CA 1
ATOM 13538 C C . GLN B 1 791 ? -0.515 55 -24 1 91.44 791 GLN B C 1
ATOM 13540 O O . GLN B 1 791 ? -0.838 54.188 -23.125 1 91.44 791 GLN B O 1
ATOM 13545 N N . GLN B 1 792 ? 0.188 56.156 -23.766 1 92.12 792 GLN B N 1
ATOM 13546 C CA . GLN B 1 792 ? 0.55 56.531 -22.406 1 92.12 792 GLN B CA 1
ATOM 13547 C C . GLN B 1 792 ? -0.619 57.188 -21.688 1 92.12 792 GLN B C 1
ATOM 13549 O O . GLN B 1 792 ? -1.247 58.094 -22.234 1 92.12 792 GLN B O 1
ATOM 13554 N N . ILE B 1 793 ? -0.979 56.688 -20.578 1 92.75 793 ILE B N 1
ATOM 13555 C CA . ILE B 1 793 ? -2.053 57.219 -19.75 1 92.75 793 ILE B CA 1
ATOM 13556 C C . ILE B 1 793 ? -1.507 57.594 -18.375 1 92.75 793 ILE B C 1
ATOM 13558 O O . ILE B 1 793 ? -0.724 56.844 -17.781 1 92.75 793 ILE B O 1
ATOM 13562 N N . THR B 1 794 ? -1.834 58.844 -17.922 1 91.88 794 THR B N 1
ATOM 13563 C CA . THR B 1 794 ? -1.444 59.312 -16.594 1 91.88 794 THR B CA 1
ATOM 13564 C C . THR B 1 794 ? -2.674 59.562 -15.727 1 91.88 794 THR B C 1
ATOM 13566 O O . THR B 1 794 ? -3.615 60.219 -16.156 1 91.88 794 THR B O 1
ATOM 13569 N N . PHE B 1 795 ? -2.707 58.938 -14.617 1 89.19 795 PHE B N 1
ATOM 13570 C CA . PHE B 1 795 ? -3.818 59.156 -13.703 1 89.19 795 PHE B CA 1
ATOM 13571 C C . PHE B 1 795 ? -3.367 58.969 -12.25 1 89.19 795 PHE B C 1
ATOM 13573 O O . PHE B 1 795 ? -2.234 58.562 -12 1 89.19 795 PHE B O 1
ATOM 13580 N N . LYS B 1 796 ? -4.254 59.375 -11.375 1 87.81 796 LYS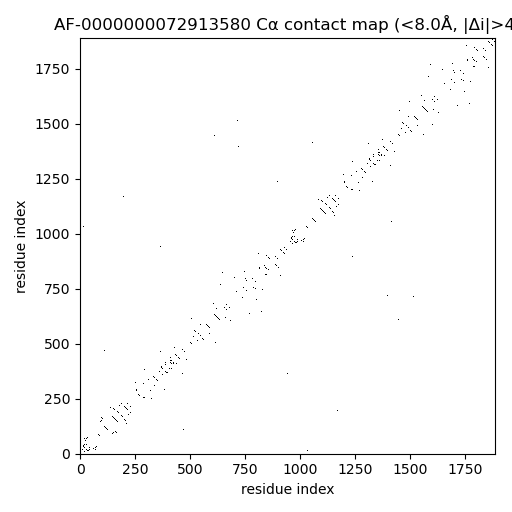 B N 1
ATOM 13581 C CA . LYS B 1 796 ? -4.031 59.219 -9.945 1 87.81 796 LYS B CA 1
ATOM 13582 C C . LYS B 1 796 ? -4.75 57.969 -9.438 1 87.81 796 LYS B C 1
ATOM 13584 O O . LYS B 1 796 ? -5.98 57.875 -9.477 1 87.81 796 LYS B O 1
ATOM 13589 N N . ALA B 1 797 ? -3.902 57.031 -9.008 1 86.56 797 ALA B N 1
ATOM 13590 C CA . ALA B 1 797 ? -4.461 55.75 -8.547 1 86.56 797 ALA B CA 1
ATOM 13591 C C . ALA B 1 797 ? -4.625 55.75 -7.031 1 86.56 797 ALA B C 1
ATOM 13593 O O . ALA B 1 797 ? -3.77 56.25 -6.305 1 86.56 797 ALA B O 1
ATOM 13594 N N . GLN B 1 798 ? -5.695 55.25 -6.598 1 83.12 798 GLN B N 1
ATOM 13595 C CA . GLN B 1 798 ? -5.949 55.094 -5.168 1 83.12 798 GLN B CA 1
ATOM 13596 C C . GLN B 1 798 ? -5.402 53.75 -4.652 1 83.12 798 GLN B C 1
ATOM 13598 O O . GLN B 1 798 ? -5.578 52.719 -5.289 1 83.12 798 GLN B O 1
ATOM 13603 N N . THR B 1 799 ? -4.734 53.812 -3.506 1 83.19 799 THR B N 1
ATOM 13604 C CA . THR B 1 799 ? -4.23 52.594 -2.871 1 83.19 799 THR B CA 1
ATOM 13605 C C . THR B 1 799 ? -5.266 52 -1.909 1 83.19 799 THR B C 1
ATOM 13607 O O . THR B 1 799 ? -6.215 52.688 -1.527 1 83.19 799 THR B O 1
ATOM 13610 N N . VAL B 1 800 ? -5.223 50.781 -1.641 1 80.81 800 VAL B N 1
ATOM 13611 C CA . VAL B 1 800 ? -6.168 50.094 -0.766 1 80.81 800 VAL B CA 1
ATOM 13612 C C . VAL B 1 800 ? -5.438 49.562 0.465 1 80.81 800 VAL B C 1
ATOM 13614 O O . VAL B 1 800 ? -4.266 49.156 0.386 1 80.81 800 VAL B O 1
ATOM 13617 N N . LEU B 1 801 ? -6.297 49.562 1.598 1 81.81 801 LEU B N 1
ATOM 13618 C CA . LEU B 1 801 ? -5.762 49 2.836 1 81.81 801 LEU B CA 1
ATOM 13619 C C . LEU B 1 801 ? -5.75 47.5 2.787 1 81.81 801 LEU B C 1
ATOM 13621 O O . LEU B 1 801 ? -6.77 46.875 2.475 1 81.81 801 LEU B O 1
ATOM 13625 N N . GLU B 1 802 ? -4.629 46.875 3.113 1 80.06 802 GLU B N 1
ATOM 13626 C CA . GLU B 1 802 ? -4.453 45.438 3.031 1 80.06 802 GLU B CA 1
ATOM 13627 C C . GLU B 1 802 ? -5.156 44.719 4.188 1 80.06 802 GLU B C 1
ATOM 13629 O O . GLU B 1 802 ? -5.488 43.531 4.086 1 80.06 802 GLU B O 1
ATOM 13634 N N . ASP B 1 803 ? -5.488 45.375 5.254 1 78.19 803 ASP B N 1
ATOM 13635 C CA . ASP B 1 803 ? -6.156 44.781 6.41 1 78.19 803 ASP B CA 1
ATOM 13636 C C . ASP B 1 803 ? -7.562 44.312 6.047 1 78.19 803 ASP B C 1
ATOM 13638 O O . ASP B 1 803 ? -8.125 43.438 6.719 1 78.19 803 ASP B O 1
ATOM 13642 N N . ASP B 1 804 ? -8.102 44.844 5.062 1 74.44 804 ASP B N 1
ATOM 13643 C CA . ASP B 1 804 ? -9.469 44.5 4.652 1 74.44 804 ASP B CA 1
ATOM 13644 C C . ASP B 1 804 ? -9.539 43.094 4.07 1 74.44 804 ASP B C 1
ATOM 13646 O O . ASP B 1 804 ? -10.625 42.531 3.967 1 74.44 804 ASP B O 1
ATOM 13650 N N . PHE B 1 805 ? -8.43 42.531 3.836 1 76.44 805 PHE B N 1
ATOM 13651 C CA . PHE B 1 805 ? -8.438 41.25 3.168 1 76.44 805 PHE B CA 1
ATOM 13652 C C . PHE B 1 805 ? -8.203 40.125 4.168 1 76.44 805 PHE B C 1
ATOM 13654 O O . PHE B 1 805 ? -8.352 38.938 3.83 1 76.44 805 PHE B O 1
ATOM 13661 N N . GLU B 1 806 ? -7.973 40.406 5.332 1 81.44 806 GLU B N 1
ATOM 13662 C CA . GLU B 1 806 ? -7.793 39.375 6.344 1 81.44 806 GLU B CA 1
ATOM 13663 C C . GLU B 1 806 ? -9.133 38.844 6.836 1 81.44 806 GLU B C 1
ATOM 13665 O O . GLU B 1 806 ? -10.125 39.594 6.883 1 81.44 806 GLU B O 1
ATOM 13670 N N . THR B 1 807 ? -9.172 37.625 7.121 1 87.31 807 THR B N 1
ATOM 13671 C CA . THR B 1 807 ? -10.391 37 7.602 1 87.31 807 THR B CA 1
ATOM 13672 C C . THR B 1 807 ? -10.68 37.406 9.047 1 87.31 807 THR B C 1
ATOM 13674 O O . THR B 1 807 ? -9.859 37.188 9.938 1 87.31 807 THR B O 1
ATOM 13677 N N . THR B 1 808 ? -11.836 38.031 9.227 1 89.69 808 THR B N 1
ATOM 13678 C CA . THR B 1 808 ? -12.18 38.531 10.562 1 89.69 808 THR B CA 1
ATOM 13679 C C . THR B 1 808 ? -13.445 37.844 11.078 1 89.69 808 THR B C 1
ATOM 13681 O O . THR B 1 808 ? -13.797 37.969 12.25 1 89.69 808 THR B O 1
ATOM 13684 N N . GLU B 1 809 ? -14.102 37.188 10.211 1 93.31 809 GLU B N 1
ATOM 13685 C CA . GLU B 1 809 ? -15.336 36.5 10.602 1 93.31 809 GLU B CA 1
ATOM 13686 C C . GLU B 1 809 ? 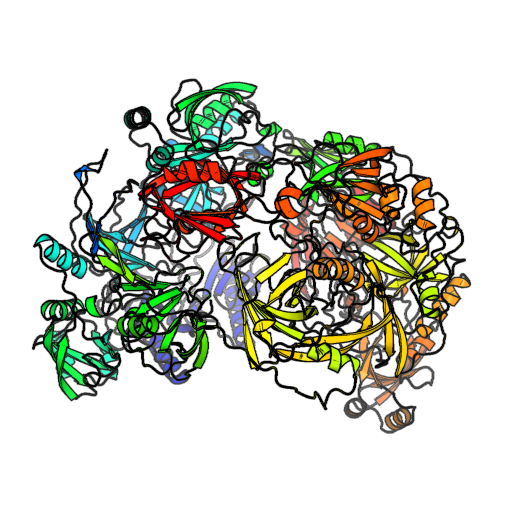-15.508 35.188 9.859 1 93.31 809 GLU B C 1
ATOM 13688 O O . GLU B 1 809 ? -15.102 35.062 8.703 1 93.31 809 GLU B O 1
ATOM 13693 N N . LEU B 1 810 ? -16.109 34.25 10.586 1 93.19 810 LEU B N 1
ATOM 13694 C CA . LEU B 1 810 ? -16.422 32.969 10 1 93.19 810 LEU B CA 1
ATOM 13695 C C . LEU B 1 810 ? -17.719 32.406 10.562 1 93.19 810 LEU B C 1
ATOM 13697 O O . LEU B 1 810 ? -18.094 32.719 11.703 1 93.19 810 LEU B O 1
ATOM 13701 N N . VAL B 1 811 ? -18.438 31.672 9.719 1 95.12 811 VAL B N 1
ATOM 13702 C CA . VAL B 1 811 ? -19.656 31 10.133 1 95.12 811 VAL B CA 1
ATOM 13703 C C . VAL B 1 811 ? -19.578 29.516 9.836 1 95.12 811 VAL B C 1
ATOM 13705 O O . VAL B 1 811 ? -19.094 29.109 8.773 1 95.12 811 VAL B O 1
ATOM 13708 N N . SER B 1 812 ? -19.906 28.734 10.805 1 92.94 812 SER B N 1
ATOM 13709 C CA . SER B 1 812 ? -19.938 27.297 10.594 1 92.94 812 SER B CA 1
ATOM 13710 C C . SER B 1 812 ? -21.328 26.734 10.859 1 92.94 812 SER B C 1
ATOM 13712 O O . SER B 1 812 ? -22.016 27.156 11.805 1 92.94 812 SER B O 1
ATOM 13714 N N . PHE B 1 813 ? -21.812 25.922 9.93 1 93.88 813 PHE B N 1
ATOM 13715 C CA . PHE B 1 813 ? -23.078 25.234 10.094 1 93.88 813 PHE B CA 1
ATOM 13716 C C . PHE B 1 813 ? -23.125 23.953 9.273 1 93.88 813 PHE B C 1
ATOM 13718 O O . PHE B 1 813 ? -22.547 23.891 8.18 1 93.88 813 PHE B O 1
ATOM 13725 N N . ASP B 1 814 ? -23.719 22.922 9.805 1 93.31 814 ASP B N 1
ATOM 13726 C CA . ASP B 1 814 ? -23.922 21.641 9.133 1 93.31 814 ASP B CA 1
ATOM 13727 C C . ASP B 1 814 ? -22.609 21.094 8.586 1 93.31 814 ASP B C 1
ATOM 13729 O O . ASP B 1 814 ? -22.594 20.422 7.543 1 93.31 814 ASP B O 1
ATOM 13733 N N . GLY B 1 815 ? -21.578 21.5 9.18 1 90.38 815 GLY B N 1
ATOM 13734 C CA . GLY B 1 815 ? -20.266 21 8.773 1 90.38 815 GLY B CA 1
ATOM 13735 C C . GLY B 1 815 ? -19.594 21.875 7.734 1 90.38 815 GLY B C 1
ATOM 13736 O O . GLY B 1 815 ? -18.516 21.547 7.25 1 90.38 815 GLY B O 1
ATOM 13737 N N . LEU B 1 816 ? -20.203 23 7.395 1 92.44 816 LEU B N 1
ATOM 13738 C CA . LEU B 1 816 ? -19.625 23.953 6.457 1 92.44 816 LEU B CA 1
ATOM 13739 C C . LEU B 1 816 ? -18.922 25.094 7.195 1 92.44 816 LEU B C 1
ATOM 13741 O O . LEU B 1 816 ? -19.375 25.5 8.273 1 92.44 816 LEU B O 1
ATOM 13745 N N . VAL B 1 817 ? -17.891 25.5 6.629 1 92.31 817 VAL B N 1
ATOM 13746 C CA . VAL B 1 817 ? -17.219 26.719 7.082 1 92.31 817 VAL B CA 1
ATOM 13747 C C . VAL B 1 817 ? -17.266 27.781 5.977 1 92.31 817 VAL B C 1
ATOM 13749 O O . VAL B 1 817 ? -16.797 27.531 4.863 1 92.31 817 VAL B O 1
ATOM 13752 N N . VAL B 1 818 ? -17.875 28.844 6.348 1 95 818 VAL B N 1
ATOM 13753 C CA . VAL B 1 818 ? -18.094 29.906 5.375 1 95 818 VAL B CA 1
ATOM 13754 C C . VAL B 1 818 ? -17.406 31.188 5.828 1 95 818 VAL B C 1
ATOM 13756 O O . VAL B 1 818 ? -17.375 31.5 7.02 1 95 818 VAL B O 1
ATOM 13759 N N . GLN B 1 819 ? -16.797 31.828 4.891 1 93.94 819 GLN B N 1
ATOM 13760 C CA . GLN B 1 819 ? -16.125 33.094 5.141 1 93.94 819 GLN B CA 1
ATOM 13761 C C . GLN B 1 819 ? -16.328 34.062 3.986 1 93.94 819 GLN B C 1
ATOM 13763 O O . GLN B 1 819 ? -16.938 33.719 2.975 1 93.94 819 GLN B O 1
ATOM 13768 N N . ARG B 1 820 ? -15.875 35.281 4.27 1 92.88 820 ARG B N 1
ATOM 13769 C CA . ARG B 1 820 ? -15.781 36.188 3.139 1 92.88 820 ARG B CA 1
ATOM 13770 C C . ARG B 1 820 ? -14.688 35.75 2.17 1 92.88 820 ARG B C 1
ATOM 13772 O O . ARG B 1 820 ? -13.641 35.25 2.59 1 92.88 820 ARG B O 1
ATOM 13779 N N . PRO B 1 821 ? -14.938 35.906 0.882 1 88.31 821 PRO B N 1
ATOM 13780 C CA . PRO B 1 821 ? -13.898 35.469 -0.053 1 88.31 821 PRO B CA 1
ATOM 13781 C C . PRO B 1 821 ? -12.531 36.062 0.254 1 88.31 821 PRO B C 1
ATOM 13783 O O . PRO B 1 821 ? -12.438 37.25 0.517 1 88.31 821 PRO B O 1
ATOM 13786 N N . HIS B 1 822 ? -11.609 35.25 0.277 1 82.69 822 HIS B N 1
ATOM 13787 C CA . HIS B 1 822 ? -10.258 35.719 0.579 1 82.69 822 HIS B CA 1
ATOM 13788 C C . HIS B 1 822 ? -9.625 36.406 -0.633 1 82.69 822 HIS B C 1
ATOM 13790 O O . HIS B 1 822 ? -10.219 36.438 -1.712 1 82.69 822 HIS B O 1
ATOM 13796 N N . ARG B 1 823 ? -8.469 36.844 -0.532 1 76.88 823 ARG B N 1
ATOM 13797 C CA . ARG B 1 823 ? -7.828 37.781 -1.461 1 76.88 823 ARG B CA 1
ATOM 13798 C C . ARG B 1 823 ? -7.746 37.156 -2.861 1 76.88 823 ARG B C 1
ATOM 13800 O O . ARG B 1 823 ? -8.133 37.812 -3.84 1 76.88 823 ARG B O 1
ATOM 13807 N N . THR B 1 824 ? -7.266 36 -2.939 1 73.69 824 THR B N 1
ATOM 13808 C CA . THR B 1 824 ? -7.039 35.375 -4.25 1 73.69 824 THR B CA 1
ATOM 13809 C C . THR B 1 824 ? -8.359 35.219 -5 1 73.69 824 THR B C 1
ATOM 13811 O O . THR B 1 824 ? -8.406 35.375 -6.223 1 73.69 824 THR B O 1
ATOM 13814 N N . VAL B 1 825 ? -9.375 34.938 -4.238 1 79.75 825 VAL B N 1
ATOM 13815 C CA . VAL B 1 825 ? -10.68 34.781 -4.863 1 79.75 825 VAL B CA 1
ATOM 13816 C C . VAL B 1 825 ? -11.211 36.125 -5.344 1 79.75 825 VAL B C 1
ATOM 13818 O O . VAL B 1 825 ? -11.75 36.219 -6.445 1 79.75 825 VAL B O 1
ATOM 13821 N N . ARG B 1 826 ? -11.016 37.094 -4.617 1 79.31 826 ARG B N 1
ATOM 13822 C CA . ARG B 1 826 ? -11.5 38.438 -4.949 1 79.31 826 ARG B CA 1
ATOM 13823 C C . ARG B 1 826 ? -10.742 39 -6.137 1 79.31 826 ARG B C 1
ATOM 13825 O O . ARG B 1 826 ? -11.281 39.812 -6.902 1 79.31 826 ARG B O 1
ATOM 13832 N N . GLN B 1 827 ? -9.562 38.594 -6.258 1 73 827 GLN B N 1
ATOM 13833 C CA . GLN B 1 827 ? -8.734 39.094 -7.348 1 73 827 GLN B CA 1
ATOM 13834 C C . GLN B 1 827 ? -9.031 38.344 -8.648 1 73 827 GLN B C 1
ATOM 13836 O O . GLN B 1 827 ? -8.812 38.906 -9.742 1 73 827 GLN B O 1
ATOM 13841 N N . SER B 1 828 ? -9.555 37.25 -8.492 1 73.25 828 SER B N 1
ATOM 13842 C CA . SER B 1 828 ? -9.742 36.406 -9.68 1 73.25 828 SER B CA 1
ATOM 13843 C C . SER B 1 828 ? -11.117 36.625 -10.297 1 73.25 828 SER B C 1
ATOM 13845 O O . SER B 1 828 ? -11.32 36.375 -11.484 1 73.25 828 SER B O 1
ATOM 13847 N N . ILE B 1 829 ? -12.016 37.062 -9.43 1 79.62 829 ILE B N 1
ATOM 13848 C CA . ILE B 1 829 ? -13.383 37.188 -9.93 1 79.62 829 ILE B CA 1
ATOM 13849 C C . ILE B 1 829 ? -13.805 38.656 -9.914 1 79.62 829 ILE B C 1
ATOM 13851 O O . ILE B 1 829 ? -13.727 39.312 -8.875 1 79.62 829 ILE B O 1
ATOM 13855 N N . GLU B 1 830 ? -14.141 39.156 -11.055 1 75.06 830 GLU B N 1
ATOM 13856 C CA . GLU B 1 830 ? -14.508 40.594 -11.18 1 75.06 830 GLU B CA 1
ATOM 13857 C C . GLU B 1 830 ? -15.797 40.875 -10.43 1 75.06 830 GLU B C 1
ATOM 13859 O O . GLU B 1 830 ? -15.852 41.844 -9.641 1 75.06 830 GLU B O 1
ATOM 13864 N N . LYS B 1 831 ? -16.797 40.094 -10.727 1 80.62 831 LYS B N 1
ATOM 13865 C CA . LYS B 1 831 ? -18.062 40.25 -10.023 1 80.62 831 LYS B CA 1
ATOM 13866 C C . LYS B 1 831 ? -18.375 39.031 -9.156 1 80.62 831 LYS B C 1
ATOM 13868 O O . LYS B 1 831 ? -18.688 37.969 -9.672 1 80.62 831 LYS B O 1
ATOM 13873 N N . LEU B 1 832 ? -18.312 39.375 -7.867 1 89.19 832 LEU B N 1
ATOM 13874 C CA . LEU B 1 832 ? -18.547 38.281 -6.941 1 89.19 832 LEU B CA 1
ATOM 13875 C C . LEU B 1 832 ? -20.031 37.969 -6.848 1 89.19 832 LEU B C 1
ATOM 13877 O O . LEU B 1 832 ? -20.859 38.875 -6.75 1 89.19 832 LEU B O 1
ATOM 13881 N N . PRO B 1 833 ? -20.422 36.688 -6.887 1 91.44 833 PRO B N 1
ATOM 13882 C CA . PRO B 1 833 ? -21.828 36.312 -6.711 1 91.44 833 PRO B CA 1
ATOM 13883 C C . PRO B 1 833 ? -22.375 36.719 -5.344 1 91.44 833 PRO B C 1
ATOM 13885 O O . PRO B 1 833 ? -23.531 37.094 -5.227 1 91.44 833 PRO B O 1
ATOM 13888 N N . SER B 1 834 ? -21.547 36.469 -4.348 1 93.81 834 SER B N 1
ATOM 13889 C CA . SER B 1 834 ? -21.875 36.875 -2.979 1 93.81 834 SER B CA 1
ATOM 13890 C C . SER B 1 834 ? -20.609 37 -2.131 1 93.81 834 SER B C 1
ATOM 13892 O O . SER B 1 834 ? -19.516 36.594 -2.57 1 93.81 834 SER B O 1
ATOM 13894 N N . ASP B 1 835 ? -20.859 37.562 -0.926 1 93.12 835 ASP B N 1
ATOM 13895 C CA . ASP B 1 835 ? -19.734 37.656 0.004 1 93.12 835 ASP B CA 1
ATOM 13896 C C . ASP B 1 835 ? -19.703 36.438 0.948 1 93.12 835 ASP B C 1
ATOM 13898 O O . ASP B 1 835 ? -19.141 36.531 2.041 1 93.12 835 ASP B O 1
ATOM 13902 N N . VAL B 1 836 ? -20.406 35.406 0.545 1 96.06 836 VAL B N 1
ATOM 13903 C CA . VAL B 1 836 ? -20.484 34.219 1.359 1 96.06 836 VAL B CA 1
ATOM 13904 C C . VAL B 1 836 ? -19.812 33.031 0.636 1 96.06 836 VAL B C 1
ATOM 13906 O O . VAL B 1 836 ? -20.453 32.344 -0.143 1 96.06 836 VAL B O 1
ATOM 13909 N N . TYR B 1 837 ? -18.578 32.781 1.04 1 93.75 837 TYR B N 1
ATOM 13910 C CA . TYR B 1 837 ? -17.734 31.797 0.354 1 93.75 837 TYR B CA 1
ATOM 13911 C C . TYR B 1 837 ? -17.5 30.578 1.218 1 93.75 837 TYR B C 1
ATOM 13913 O O . TYR B 1 837 ? -17.062 30.688 2.363 1 93.75 837 TYR B O 1
ATOM 13921 N N . VAL B 1 838 ? -17.812 29.359 0.676 1 92.56 838 VAL B N 1
ATOM 13922 C CA . VAL B 1 838 ? -17.594 28.094 1.375 1 92.56 838 VAL B CA 1
ATOM 13923 C C . VAL B 1 838 ? -16.125 27.688 1.229 1 92.56 838 VAL B C 1
ATOM 13925 O O . VAL B 1 838 ? -15.68 27.359 0.129 1 92.56 838 VAL B O 1
ATOM 13928 N N . THR B 1 839 ? -15.516 27.547 2.314 1 87.88 839 THR B N 1
ATOM 13929 C CA . THR B 1 839 ? -14.086 27.25 2.258 1 87.88 839 THR B CA 1
ATOM 13930 C C . THR B 1 839 ? -13.82 25.781 2.562 1 87.88 839 THR B C 1
ATOM 13932 O O . THR B 1 839 ? -12.828 25.203 2.098 1 87.88 839 THR B O 1
ATOM 13935 N N . CYS B 1 840 ? -14.625 25.25 3.451 1 87.44 840 CYS B N 1
ATOM 13936 C CA . CYS B 1 840 ? -14.336 23.875 3.832 1 87.44 840 CYS B CA 1
ATOM 13937 C C . CYS B 1 840 ? -15.617 23.141 4.211 1 87.44 840 CYS B C 1
ATOM 13939 O O . CYS B 1 840 ? -16.609 23.75 4.594 1 87.44 840 CYS B O 1
ATOM 13941 N N . THR B 1 841 ? -15.523 21.812 3.998 1 87.12 841 THR B N 1
ATOM 13942 C CA . THR B 1 841 ? -16.578 20.891 4.418 1 87.12 841 THR B CA 1
ATOM 13943 C C . THR B 1 841 ? -16 19.797 5.332 1 87.12 841 THR B C 1
ATOM 13945 O O . THR B 1 841 ? -14.992 19.172 5.008 1 87.12 841 THR B O 1
ATOM 13948 N N . TYR B 1 842 ? -16.625 19.578 6.438 1 83.12 842 TYR B N 1
ATOM 13949 C CA . TYR B 1 842 ? -16.172 18.578 7.395 1 83.12 842 TYR B CA 1
ATOM 13950 C C . TYR B 1 842 ? -16.672 17.188 7.004 1 83.12 842 TYR B C 1
ATOM 13952 O O . TYR B 1 842 ? -17.859 17 6.734 1 83.12 842 TYR B O 1
ATOM 13960 N N . ARG B 1 843 ? -15.805 16.234 7.078 1 77.75 843 ARG B N 1
ATOM 13961 C CA . ARG B 1 843 ? -16.156 14.867 6.742 1 77.75 843 ARG B CA 1
ATOM 13962 C C . ARG B 1 843 ? -17.078 14.266 7.793 1 77.75 843 ARG B C 1
ATOM 13964 O O . ARG B 1 843 ? -16.875 14.445 8.992 1 77.75 843 ARG B O 1
ATOM 13971 N N . GLY B 1 844 ? -18.109 13.609 7.32 1 79.5 844 GLY B N 1
ATOM 13972 C CA . GLY B 1 844 ? -19.062 12.992 8.219 1 79.5 844 GLY B CA 1
ATOM 13973 C C . GLY B 1 844 ? -20.203 13.914 8.609 1 79.5 844 GLY B C 1
ATOM 13974 O O . GLY B 1 844 ? -21.125 13.508 9.312 1 79.5 844 GLY B O 1
ATOM 13975 N N . SER B 1 845 ? -20.141 15.109 8.109 1 86.62 845 SER B N 1
ATOM 13976 C CA . SER B 1 845 ? -21.188 16.094 8.367 1 86.62 845 SER B CA 1
ATOM 13977 C C . SER B 1 845 ? -22.328 15.961 7.363 1 86.62 845 SER B C 1
ATOM 13979 O O . SER B 1 845 ? -22.203 15.234 6.367 1 86.62 845 SER B O 1
ATOM 13981 N N . PRO B 1 846 ? -23.453 16.578 7.684 1 88.12 846 PRO B N 1
ATOM 13982 C CA . PRO B 1 846 ? -24.547 16.578 6.703 1 88.12 846 PRO B CA 1
ATOM 13983 C C . PRO B 1 846 ? -24.125 17.172 5.359 1 88.12 846 PRO B C 1
ATOM 13985 O O . PRO B 1 846 ? -24.531 16.672 4.309 1 88.12 846 PRO B O 1
ATOM 13988 N N . ALA B 1 847 ? -23.344 18.172 5.426 1 89.19 847 ALA B N 1
ATOM 13989 C CA . ALA B 1 847 ? -22.859 18.75 4.176 1 89.19 847 ALA B CA 1
ATOM 13990 C C . ALA B 1 847 ? -22.078 17.734 3.357 1 89.19 847 ALA B C 1
ATOM 13992 O O . ALA B 1 847 ? -22.203 17.688 2.131 1 89.19 847 ALA B O 1
ATOM 13993 N N . HIS B 1 848 ? -21.328 17.031 4.027 1 84.94 848 HIS B N 1
ATOM 13994 C CA . HIS B 1 848 ? -20.594 15.961 3.363 1 84.94 848 HIS B CA 1
ATOM 13995 C C . HIS B 1 848 ? -21.531 14.906 2.799 1 84.94 848 HIS B C 1
ATOM 13997 O O . HIS B 1 848 ? -21.344 14.422 1.684 1 84.94 848 HIS B O 1
ATOM 14003 N N . ALA B 1 849 ? -22.453 14.57 3.549 1 80.62 849 ALA B N 1
ATOM 14004 C CA . ALA B 1 849 ? -23.406 13.531 3.145 1 80.62 849 ALA B CA 1
ATOM 14005 C C . ALA B 1 849 ? -24.219 13.977 1.924 1 80.62 849 ALA B C 1
ATOM 14007 O O . ALA B 1 849 ? -24.516 13.164 1.046 1 80.62 849 ALA B O 1
ATOM 14008 N N . TYR B 1 850 ? -24.531 15.305 1.883 1 82.88 850 TYR B N 1
ATOM 14009 C CA . TYR B 1 850 ? -25.328 15.836 0.782 1 82.88 850 TYR B CA 1
ATOM 14010 C C . TYR B 1 850 ? -24.422 16.328 -0.345 1 82.88 850 TYR B C 1
ATOM 14012 O O . TYR B 1 850 ? -24.891 17.016 -1.259 1 82.88 850 TYR B O 1
ATOM 14020 N N . HIS B 1 851 ? -23.141 16.125 -0.231 1 79.06 851 HIS B N 1
ATOM 14021 C CA . HIS B 1 851 ? -22.141 16.359 -1.269 1 79.06 851 HIS B CA 1
ATOM 14022 C C . HIS B 1 851 ? -22.047 17.844 -1.601 1 79.06 851 HIS B C 1
ATOM 14024 O O . HIS B 1 851 ? -22.047 18.234 -2.773 1 79.06 851 HIS B O 1
ATOM 14030 N N . VAL B 1 852 ? -22.047 18.625 -0.564 1 87.56 852 VAL B N 1
ATOM 14031 C CA . VAL B 1 852 ? -21.797 20.047 -0.783 1 87.56 852 VAL B CA 1
ATOM 14032 C C . VAL B 1 852 ? -20.312 20.281 -1.104 1 87.56 852 VAL B C 1
ATOM 14034 O O . VAL B 1 852 ? -19.438 19.781 -0.398 1 87.56 852 VAL B O 1
ATOM 14037 N N . THR B 1 853 ? -20.109 20.938 -2.135 1 78.75 853 THR B N 1
ATOM 14038 C CA . THR B 1 853 ? -18.734 21.172 -2.582 1 78.75 853 THR B CA 1
ATOM 14039 C C . THR B 1 853 ? -18.172 22.422 -1.939 1 78.75 853 THR B C 1
ATOM 14041 O O . THR B 1 853 ? -18.891 23.406 -1.737 1 78.75 853 THR B O 1
ATOM 14044 N N . ALA B 1 854 ? -16.891 22.391 -1.699 1 84.5 854 ALA B N 1
ATOM 14045 C CA . ALA B 1 854 ? -16.188 23.594 -1.27 1 84.5 854 ALA B CA 1
ATOM 14046 C C . ALA B 1 854 ? -15.836 24.484 -2.461 1 84.5 854 ALA B C 1
ATOM 14048 O O . ALA B 1 854 ? -16.062 24.109 -3.613 1 84.5 854 ALA B O 1
ATOM 14049 N N . MET B 1 855 ? -15.484 25.734 -2.203 1 85.75 855 MET B N 1
ATOM 14050 C CA . MET B 1 855 ? -15.125 26.703 -3.229 1 85.75 855 MET B CA 1
ATOM 14051 C C . MET B 1 855 ? -16.344 27.141 -4.023 1 85.75 855 MET B C 1
ATOM 14053 O O . MET B 1 855 ? -16.359 27.062 -5.254 1 85.75 855 MET B O 1
ATOM 14057 N N . ALA B 1 856 ? -17.297 27.438 -3.324 1 91.25 856 ALA B N 1
ATOM 14058 C CA . ALA B 1 856 ? -18.547 27.938 -3.9 1 91.25 856 ALA B CA 1
ATOM 14059 C C . ALA B 1 856 ? -19.109 29.094 -3.084 1 91.25 856 ALA B C 1
ATOM 14061 O O . ALA B 1 856 ? -18.719 29.297 -1.938 1 91.25 856 ALA B O 1
ATOM 14062 N N . PHE B 1 857 ? -19.984 29.891 -3.771 1 95.38 857 PHE B N 1
ATOM 14063 C CA . PHE B 1 857 ? -20.625 31.031 -3.139 1 95.38 857 PHE B CA 1
ATOM 14064 C C . PHE B 1 857 ? -22.094 30.719 -2.832 1 95.38 857 PHE B C 1
ATOM 14066 O O . PHE B 1 857 ? -22.812 30.234 -3.695 1 95.38 857 PHE B O 1
ATOM 14073 N N . ILE B 1 858 ? -22.438 30.969 -1.596 1 96.81 858 ILE B N 1
ATOM 14074 C CA . ILE B 1 858 ? -23.859 30.859 -1.261 1 96.81 858 ILE B CA 1
ATOM 14075 C C . ILE B 1 858 ? -24.578 32.156 -1.637 1 96.81 858 ILE B C 1
ATOM 14077 O O . ILE B 1 858 ? -24.172 33.219 -1.217 1 96.81 858 ILE B O 1
ATOM 14081 N N . THR B 1 859 ? -25.656 32.031 -2.365 1 96.19 859 THR B N 1
ATOM 14082 C CA . THR B 1 859 ? -26.328 33.25 -2.85 1 96.19 859 THR B CA 1
ATOM 14083 C C . THR B 1 859 ? -27.734 33.375 -2.248 1 96.19 859 THR B C 1
ATOM 14085 O O . THR B 1 859 ? -28.219 34.469 -2.037 1 96.19 859 THR B O 1
ATOM 14088 N N . HIS B 1 860 ? -28.375 32.188 -2.08 1 95.94 860 HIS B N 1
ATOM 14089 C CA . HIS B 1 860 ? -29.734 32.219 -1.55 1 95.94 860 HIS B CA 1
ATOM 14090 C C . HIS B 1 860 ? -29.969 31.078 -0.571 1 95.94 860 HIS B C 1
ATOM 14092 O O . HIS B 1 860 ? -29.375 30 -0.707 1 95.94 860 HIS B O 1
ATOM 14098 N N . ILE B 1 861 ? -30.781 31.375 0.416 1 96.44 861 ILE B N 1
ATOM 14099 C CA . ILE B 1 861 ? -31.359 30.375 1.31 1 96.44 861 ILE B CA 1
ATOM 14100 C C . ILE B 1 861 ? -32.875 30.438 1.235 1 96.44 861 ILE B C 1
ATOM 14102 O O . ILE B 1 861 ? -33.5 31.469 1.53 1 96.44 861 ILE B O 1
ATOM 14106 N N . ASP B 1 862 ? -33.469 29.344 0.88 1 93.31 862 ASP B N 1
ATOM 14107 C CA . ASP B 1 862 ? -34.906 29.297 0.696 1 93.31 862 ASP B CA 1
ATOM 14108 C C . ASP B 1 862 ? -35.406 30.484 -0.119 1 93.31 862 ASP B C 1
ATOM 14110 O O . ASP B 1 862 ? -36.312 31.203 0.298 1 93.31 862 ASP B O 1
ATOM 14114 N N . ASN B 1 863 ? -34.75 30.766 -1.149 1 88 863 ASN B N 1
ATOM 14115 C CA . ASN B 1 863 ? -35.062 31.766 -2.158 1 88 863 ASN B CA 1
ATOM 14116 C C . ASN B 1 863 ? -34.938 33.188 -1.603 1 88 863 ASN B C 1
ATOM 14118 O O . ASN B 1 863 ? -35.438 34.125 -2.197 1 88 863 ASN B O 1
ATOM 14122 N N . LYS B 1 864 ? -34.375 33.344 -0.468 1 93.69 864 LYS B N 1
ATOM 14123 C CA . LYS B 1 864 ? -34.031 34.656 0.073 1 93.69 864 LYS B CA 1
ATOM 14124 C C . LYS B 1 864 ? -32.531 34.969 -0.144 1 93.69 864 LYS B C 1
ATOM 14126 O O . LYS B 1 864 ? -31.672 34.125 0.146 1 93.69 864 LYS B O 1
ATOM 14131 N N . PRO B 1 865 ? -32.312 36.062 -0.646 1 95.06 865 PRO B N 1
ATOM 14132 C CA . PRO B 1 865 ? -30.906 36.375 -0.965 1 95.06 865 PRO B CA 1
ATOM 14133 C C . PRO B 1 865 ? -30.047 36.531 0.281 1 95.06 865 PRO B C 1
ATOM 14135 O O . PRO B 1 865 ? -30.5 37.094 1.286 1 95.06 865 PRO B O 1
ATOM 14138 N N . VAL B 1 866 ? -28.891 36.031 0.223 1 95.25 866 VAL B N 1
ATOM 14139 C CA . VAL B 1 866 ? -27.859 36.188 1.243 1 95.25 866 VAL B CA 1
ATOM 14140 C C . VAL B 1 866 ? -26.625 36.875 0.644 1 95.25 866 VAL B C 1
ATOM 14142 O O . VAL B 1 866 ? -26 36.312 -0.265 1 95.25 866 VAL B O 1
ATOM 14145 N N . THR B 1 867 ? -26.312 38 1.131 1 93.06 867 THR B N 1
ATOM 14146 C CA . THR B 1 867 ? -25.234 38.781 0.535 1 93.06 867 THR B CA 1
ATOM 14147 C C . THR B 1 867 ? -24.031 38.844 1.47 1 93.06 867 THR B C 1
ATOM 14149 O O . THR B 1 867 ? -22.922 39.156 1.036 1 93.06 867 THR B O 1
ATOM 14152 N N . SER B 1 868 ? -24.312 38.656 2.725 1 94.94 868 SER B N 1
ATOM 14153 C CA . SER B 1 868 ? -23.234 38.75 3.719 1 94.94 868 SER B CA 1
ATOM 14154 C C . SER B 1 868 ? -23.344 37.625 4.746 1 94.94 868 SER B C 1
ATOM 14156 O O . SER B 1 868 ? -24.344 36.906 4.789 1 94.94 868 SER B O 1
ATOM 14158 N N . LEU B 1 869 ? -22.328 37.469 5.535 1 96.69 869 LEU B N 1
ATOM 14159 C CA . LEU B 1 869 ? -22.328 36.469 6.586 1 96.69 869 LEU B CA 1
ATOM 14160 C C . LEU B 1 869 ? -23.422 36.75 7.609 1 96.69 869 LEU B C 1
ATOM 14162 O O . LEU B 1 869 ? -24 35.812 8.172 1 96.69 869 LEU B O 1
ATOM 14166 N N . GLN B 1 870 ? -23.672 38.031 7.82 1 94.88 870 GLN B N 1
ATOM 14167 C CA . GLN B 1 870 ? -24.719 38.406 8.766 1 94.88 870 GLN B CA 1
ATOM 14168 C C . GLN B 1 870 ? -26.094 38 8.25 1 94.88 870 GLN B C 1
ATOM 14170 O O . GLN B 1 870 ? -26.922 37.5 9.008 1 94.88 870 GLN B O 1
ATOM 14175 N N . SER B 1 871 ? -26.266 38.281 6.977 1 95.81 871 SER B N 1
ATOM 14176 C CA . SER B 1 871 ? -27.547 37.875 6.395 1 95.81 871 SER B CA 1
ATOM 14177 C C . SER B 1 871 ? -27.719 36.375 6.406 1 95.81 871 SER B C 1
ATOM 14179 O O . SER B 1 871 ? -28.828 35.875 6.625 1 95.81 871 SER B O 1
ATOM 14181 N N . LEU B 1 872 ? -26.672 35.719 6.184 1 96.81 872 LEU B N 1
ATOM 14182 C CA . LEU B 1 872 ? -26.719 34.25 6.227 1 96.81 872 LEU B CA 1
ATOM 14183 C C . LEU B 1 872 ? -27.094 33.75 7.621 1 96.81 872 LEU B C 1
ATOM 14185 O O . LEU B 1 872 ? -27.969 32.906 7.766 1 96.81 872 LEU B O 1
ATOM 14189 N N . THR B 1 873 ? -26.422 34.281 8.633 1 96.25 873 THR B N 1
ATOM 14190 C CA . THR B 1 873 ? -26.656 33.906 10.016 1 96.25 873 THR B CA 1
ATOM 14191 C C . THR B 1 873 ? -28.094 34.188 10.422 1 96.25 873 THR B C 1
ATOM 14193 O O . THR B 1 873 ? -28.734 33.406 11.117 1 96.25 873 THR B O 1
ATOM 14196 N N . ALA B 1 874 ? -28.562 35.312 9.984 1 94.12 874 ALA B N 1
ATOM 14197 C CA . ALA B 1 874 ? -29.922 35.719 10.312 1 94.12 874 ALA B CA 1
ATOM 14198 C C . ALA B 1 874 ? -30.938 34.75 9.703 1 94.12 874 ALA B C 1
ATOM 14200 O O . ALA B 1 874 ? -31.938 34.406 10.328 1 94.12 874 ALA B O 1
ATOM 14201 N N . MET B 1 875 ? -30.703 34.312 8.562 1 94.88 875 MET B N 1
ATOM 14202 C CA . MET B 1 875 ? -31.609 33.406 7.887 1 94.88 875 MET B CA 1
ATOM 14203 C C . MET B 1 875 ? -31.547 32.031 8.508 1 94.88 875 MET B C 1
ATOM 14205 O O . MET B 1 875 ? -32.594 31.391 8.758 1 94.88 875 MET B O 1
ATOM 14209 N N . LEU B 1 876 ? -30.391 31.562 8.75 1 95.31 876 LEU B N 1
ATOM 14210 C CA . LEU B 1 876 ? -30.203 30.203 9.25 1 95.31 876 LEU B CA 1
ATOM 14211 C C . LEU B 1 876 ? -30.703 30.078 10.688 1 95.31 876 LEU B C 1
ATOM 14213 O O . LEU B 1 876 ? -31.141 29.016 11.109 1 95.31 876 LEU B O 1
ATOM 14217 N N . SER B 1 877 ? -30.531 31.156 11.453 1 94.44 877 SER B N 1
ATOM 14218 C CA . SER B 1 877 ? -30.953 31.125 12.852 1 94.44 877 SER B CA 1
ATOM 14219 C C . SER B 1 877 ? -32.469 30.891 12.953 1 94.44 877 SER B C 1
ATOM 14221 O O . SER B 1 877 ? -32.938 30.422 13.984 1 94.44 877 SER B O 1
ATOM 14223 N N . LYS B 1 878 ? -33.156 31.094 11.914 1 92.62 878 LYS B N 1
ATOM 14224 C CA . LYS B 1 878 ? -34.625 30.969 11.938 1 92.62 878 LYS B CA 1
ATOM 14225 C C . LYS B 1 878 ? -35.062 29.578 11.492 1 92.62 878 LYS B C 1
ATOM 14227 O O . LYS B 1 878 ? -36.219 29.203 11.688 1 92.62 878 LYS B O 1
ATOM 14232 N N . ILE B 1 879 ? -34.188 28.875 10.93 1 94.31 879 ILE B N 1
ATOM 14233 C CA . ILE B 1 879 ? -34.531 27.531 10.492 1 94.31 879 ILE B CA 1
ATOM 14234 C C . ILE B 1 879 ? -34.375 26.547 11.656 1 94.31 879 ILE B C 1
ATOM 14236 O O . ILE B 1 879 ? -33.281 26.422 12.227 1 94.31 879 ILE B O 1
ATOM 14240 N N . PRO B 1 880 ? -35.406 25.859 12.023 1 91.38 880 PRO B N 1
ATOM 14241 C CA . PRO B 1 880 ? -35.312 24.953 13.164 1 91.38 880 PRO B CA 1
ATOM 14242 C C . PRO B 1 880 ? -34.5 23.688 12.852 1 91.38 880 PRO B C 1
ATOM 14244 O O . PRO B 1 880 ? -34.281 23.359 11.688 1 91.38 880 PRO B O 1
ATOM 14247 N N . HIS B 1 881 ? -34.156 23.016 13.898 1 88.81 881 HIS B N 1
ATOM 14248 C CA . HIS B 1 881 ? -33.438 21.75 13.805 1 88.81 881 HIS B CA 1
ATOM 14249 C C . HIS B 1 881 ? -34.219 20.719 13.031 1 88.81 881 HIS B C 1
ATOM 14251 O O . HIS B 1 881 ? -35.469 20.672 13.148 1 88.81 881 HIS B O 1
ATOM 14257 N N . ASN B 1 882 ? -33.562 19.922 12.211 1 87.31 882 ASN B N 1
ATOM 14258 C CA . ASN B 1 882 ? -34.125 18.797 11.461 1 87.31 882 ASN B CA 1
ATOM 14259 C C . ASN B 1 882 ? -35.094 19.281 10.383 1 87.31 882 ASN B C 1
ATOM 14261 O O . ASN B 1 882 ? -36.062 18.594 10.086 1 87.31 882 ASN B O 1
ATOM 14265 N N . THR B 1 883 ? -34.812 20.469 9.859 1 88.38 883 THR B N 1
ATOM 14266 C CA . THR B 1 883 ? -35.656 21.016 8.789 1 88.38 883 THR B CA 1
ATOM 14267 C C . THR B 1 883 ? -34.844 21.156 7.508 1 88.38 883 THR B C 1
ATOM 14269 O O . THR B 1 883 ? -33.656 21.578 7.547 1 88.38 883 THR B O 1
ATOM 14272 N N . HIS B 1 884 ? -35.562 20.75 6.426 1 89.25 884 HIS B N 1
ATOM 14273 C CA . HIS B 1 884 ? -34.906 20.859 5.137 1 89.25 884 HIS B CA 1
ATOM 14274 C C . HIS B 1 884 ? -34.938 22.297 4.621 1 89.25 884 HIS B C 1
ATOM 14276 O O . HIS B 1 884 ? -35.938 23.016 4.855 1 89.25 884 HIS B O 1
ATOM 14282 N N . PHE B 1 885 ? -33.875 22.703 4.035 1 92.19 885 PHE B N 1
ATOM 14283 C CA . PHE B 1 885 ? -33.844 24.016 3.385 1 92.19 885 PHE B CA 1
ATOM 14284 C C . PHE B 1 885 ? -33.031 23.953 2.1 1 92.19 885 PHE B C 1
ATOM 14286 O O . PHE B 1 885 ? -32.156 23.094 1.953 1 92.19 885 PHE B O 1
ATOM 14293 N N . LYS B 1 886 ? -33.406 24.797 1.231 1 93.06 886 LYS B N 1
ATOM 14294 C CA . LYS B 1 886 ? -32.719 24.875 -0.061 1 93.06 886 LYS B CA 1
ATOM 14295 C C . LYS B 1 886 ? -31.625 25.922 -0.049 1 93.06 886 LYS B C 1
ATOM 14297 O O . LYS B 1 886 ? -31.812 27.016 0.476 1 93.06 886 LYS B O 1
ATOM 14302 N N . MET B 1 887 ? -30.484 25.578 -0.539 1 94.44 887 MET B N 1
ATOM 14303 C CA . MET B 1 887 ? -29.328 26.469 -0.644 1 94.44 887 MET B CA 1
ATOM 14304 C C . MET B 1 887 ? -28.875 26.594 -2.092 1 94.44 887 MET B C 1
ATOM 14306 O O . MET B 1 887 ? -28.516 25.609 -2.723 1 94.44 887 MET B O 1
ATOM 14310 N N . ASN B 1 888 ? -28.938 27.812 -2.623 1 94.44 888 ASN B N 1
ATOM 14311 C CA . ASN B 1 888 ? -28.406 28.094 -3.951 1 94.44 888 ASN B CA 1
ATOM 14312 C C . ASN B 1 888 ? -26.938 28.516 -3.887 1 94.44 888 ASN B C 1
ATOM 14314 O O . ASN B 1 888 ? -26.547 29.281 -2.996 1 94.44 888 ASN B O 1
ATOM 14318 N N . MET B 1 889 ? -26.219 27.984 -4.777 1 94.56 889 MET B N 1
ATOM 14319 C CA . MET B 1 889 ? -24.781 28.25 -4.762 1 94.56 889 MET B CA 1
ATOM 14320 C C . MET B 1 889 ? -24.266 28.516 -6.172 1 94.56 889 MET B C 1
ATOM 14322 O O . MET B 1 889 ? -24.938 28.203 -7.152 1 94.56 889 MET B O 1
ATOM 14326 N N . VAL B 1 890 ? -23.156 29.141 -6.246 1 92.94 890 VAL B N 1
ATOM 14327 C CA . VAL B 1 890 ? -22.391 29.328 -7.48 1 92.94 890 VAL B CA 1
ATOM 14328 C C . VAL B 1 890 ? -20.953 28.844 -7.285 1 92.94 890 VAL B C 1
ATOM 14330 O O . VAL B 1 890 ? -20.25 29.328 -6.398 1 92.94 890 VAL B O 1
ATOM 14333 N N . GLU B 1 891 ? -20.609 27.906 -8.047 1 86.88 891 GLU B N 1
ATOM 14334 C CA . GLU B 1 891 ? -19.25 27.391 -7.961 1 86.88 891 GLU B CA 1
ATOM 14335 C C . GLU B 1 891 ? -18.234 28.422 -8.414 1 86.88 891 GLU B C 1
ATOM 14337 O O . GLU B 1 891 ? -18.578 29.391 -9.094 1 86.88 891 GLU B O 1
ATOM 14342 N N . TYR B 1 892 ? -17.047 28.266 -8.023 1 84.62 892 TYR B N 1
ATOM 14343 C CA . TYR B 1 892 ? -15.969 29.156 -8.398 1 84.62 892 TYR B CA 1
ATOM 14344 C C . TYR B 1 892 ? -15.867 29.297 -9.914 1 84.62 892 TYR B C 1
ATOM 14346 O O . TYR B 1 892 ? -15.523 30.359 -10.43 1 84.62 892 TYR B O 1
ATOM 14354 N N . SER B 1 893 ? -16.297 28.266 -10.625 1 75.38 893 SER B N 1
ATOM 14355 C CA . SER B 1 893 ? -16.266 28.25 -12.086 1 75.38 893 SER B CA 1
ATOM 14356 C C . SER B 1 893 ? -17.406 29.078 -12.672 1 75.38 893 SER B C 1
ATOM 14358 O O . SER B 1 893 ? -17.391 29.406 -13.867 1 75.38 893 SER B O 1
ATOM 14360 N N . GLY B 1 894 ? -18.25 29.484 -11.82 1 83.88 894 GLY B N 1
ATOM 14361 C CA . GLY B 1 894 ? -19.359 30.312 -12.281 1 83.88 894 GLY B CA 1
ATOM 14362 C C . GLY B 1 894 ? -20.625 29.531 -12.516 1 83.88 894 GLY B C 1
ATOM 14363 O O . GLY B 1 894 ? -21.672 30.125 -12.805 1 83.88 894 GLY B O 1
ATOM 14364 N N . ASN B 1 895 ? -20.625 28.266 -12.367 1 83.12 895 ASN B N 1
ATOM 14365 C CA . ASN B 1 895 ? -21.781 27.422 -12.594 1 83.12 895 ASN B CA 1
ATOM 14366 C C . ASN B 1 895 ? -22.75 27.469 -11.422 1 83.12 895 ASN B C 1
ATOM 14368 O O . ASN B 1 895 ? -22.359 27.219 -10.281 1 83.12 895 ASN B O 1
ATOM 14372 N N . PRO B 1 896 ? -23.938 27.828 -11.641 1 88 896 PRO B N 1
ATOM 14373 C CA . PRO B 1 896 ? -24.922 27.828 -10.555 1 88 896 PRO B CA 1
ATOM 14374 C C . PRO B 1 896 ? -25.375 26.422 -10.18 1 88 896 PRO B C 1
ATOM 14376 O O . PRO B 1 896 ? -25.453 25.547 -11.039 1 88 896 PRO B O 1
ATOM 14379 N N . SER B 1 897 ? -25.609 26.156 -9.008 1 86.56 897 SER B N 1
ATOM 14380 C CA . SER B 1 897 ? -26.094 24.875 -8.492 1 86.56 897 SER B CA 1
ATOM 14381 C C . SER B 1 897 ? -26.953 25.062 -7.254 1 86.56 897 SER B C 1
ATOM 14383 O O . SER B 1 897 ? -27.109 26.188 -6.766 1 86.56 897 SER B O 1
ATOM 14385 N N . PHE B 1 898 ? -27.703 24.047 -6.875 1 87 898 PHE B N 1
ATOM 14386 C CA . PHE B 1 898 ? -28.453 24.109 -5.629 1 87 898 PHE B CA 1
ATOM 14387 C C . PHE B 1 898 ? -28.359 22.781 -4.879 1 87 898 PHE B C 1
ATOM 14389 O O . PHE B 1 898 ? -28.031 21.75 -5.469 1 87 898 PHE B O 1
ATOM 14396 N N . VAL B 1 899 ? -28.484 22.859 -3.572 1 89.94 899 VAL B N 1
ATOM 14397 C CA . VAL B 1 899 ? -28.484 21.688 -2.713 1 89.94 899 VAL B CA 1
ATOM 14398 C C . VAL B 1 899 ? -29.547 21.828 -1.63 1 89.94 899 VAL B C 1
ATOM 14400 O O . VAL B 1 899 ? -29.875 22.938 -1.217 1 89.94 899 VAL B O 1
ATOM 14403 N N . THR B 1 900 ? -30.141 20.719 -1.309 1 87.69 900 THR B N 1
ATOM 14404 C CA . THR B 1 900 ? -31.062 20.688 -0.178 1 87.69 900 THR B CA 1
ATOM 14405 C C . THR B 1 900 ? -30.406 20.016 1.031 1 87.69 900 THR B C 1
ATOM 14407 O O . THR B 1 900 ? -30.016 18.844 0.966 1 87.69 900 THR B O 1
ATOM 14410 N N . LEU B 1 901 ? -30.297 20.828 2.076 1 90.88 901 LEU B N 1
ATOM 14411 C CA . LEU B 1 901 ? -29.672 20.328 3.303 1 90.88 901 LEU B CA 1
ATOM 14412 C C . LEU B 1 901 ? -30.703 20.219 4.426 1 90.88 901 LEU B C 1
ATOM 14414 O O . LEU B 1 901 ? -31.766 20.859 4.371 1 90.88 901 LEU B O 1
ATOM 14418 N N . LYS B 1 902 ? -30.391 19.344 5.273 1 89.25 902 LYS B N 1
ATOM 14419 C CA . LYS B 1 902 ? -31.156 19.25 6.512 1 89.25 902 LYS B CA 1
ATOM 14420 C C . LYS B 1 902 ? -30.375 19.859 7.684 1 89.25 902 LYS B C 1
ATOM 14422 O O . LYS B 1 902 ? -29.25 19.438 7.969 1 89.25 902 LYS B O 1
ATOM 14427 N N . LYS B 1 903 ? -31.047 20.781 8.336 1 92.25 903 LYS B N 1
ATOM 14428 C CA . LYS B 1 903 ? -30.391 21.469 9.438 1 92.25 903 LYS B CA 1
ATOM 14429 C C . LYS B 1 903 ? -30.109 20.516 10.602 1 92.25 903 LYS B C 1
ATOM 14431 O O . LYS B 1 903 ? -31.016 19.797 11.039 1 92.25 903 LYS B O 1
ATOM 14436 N N . ASN B 1 904 ? -28.906 20.438 11.031 1 90.75 904 ASN B N 1
ATOM 14437 C CA . ASN B 1 904 ? -28.516 19.609 12.172 1 90.75 904 ASN B CA 1
ATOM 14438 C C . ASN B 1 904 ? -27.859 20.453 13.266 1 90.75 904 ASN B C 1
ATOM 14440 O O . ASN B 1 904 ? -26.672 20.766 13.188 1 90.75 904 ASN B O 1
ATOM 14444 N N . GLU B 1 905 ? -28.516 20.75 14.297 1 89.56 905 GLU B N 1
ATOM 14445 C CA . GLU B 1 905 ? -28 21.578 15.383 1 89.56 905 GLU B CA 1
ATOM 14446 C C . GLU B 1 905 ? -27.484 20.703 16.531 1 89.56 905 GLU B C 1
ATOM 14448 O O . GLU B 1 905 ? -26.797 21.188 17.422 1 89.56 905 GLU B O 1
ATOM 14453 N N . ARG B 1 906 ? -27.75 19.469 16.438 1 87.62 906 ARG B N 1
ATOM 14454 C CA . ARG B 1 906 ? -27.359 18.578 17.531 1 87.62 906 ARG B CA 1
ATOM 14455 C C . ARG B 1 906 ? -25.859 18.281 17.484 1 87.62 906 ARG B C 1
ATOM 14457 O O . ARG B 1 906 ? -25.219 18.172 18.531 1 87.62 906 ARG B O 1
ATOM 14464 N N . PHE B 1 907 ? -25.391 18.141 16.312 1 90.06 907 PHE B N 1
ATOM 14465 C CA . PHE B 1 907 ? -23.969 17.828 16.188 1 90.06 907 PHE B CA 1
ATOM 14466 C C . PHE B 1 907 ? -23.219 18.984 15.547 1 90.06 907 PHE B C 1
ATOM 14468 O O . PHE B 1 907 ? -22.016 19.156 15.797 1 90.06 907 PHE B O 1
ATOM 14475 N N . PHE B 1 908 ? -23.891 19.734 14.711 1 91.31 908 PHE B N 1
ATOM 14476 C CA . PHE B 1 908 ? -23.25 20.812 13.984 1 91.31 908 PHE B CA 1
ATOM 14477 C C . PHE B 1 908 ? -24.062 22.094 14.109 1 91.31 908 PHE B C 1
ATOM 14479 O O . PHE B 1 908 ? -24.562 22.609 13.109 1 91.31 908 PHE B O 1
ATOM 14486 N N . PRO B 1 909 ? -24.016 22.688 15.242 1 91.88 909 PRO B N 1
ATOM 14487 C CA . PRO B 1 909 ? -24.797 23.906 15.43 1 91.88 909 PRO B CA 1
ATOM 14488 C C . PRO B 1 909 ? -24.234 25.094 14.641 1 91.88 909 PRO B C 1
ATOM 14490 O O . PRO B 1 909 ? -23.047 25.094 14.289 1 91.88 909 PRO B O 1
ATOM 14493 N N . LEU B 1 910 ? -25.156 26.047 14.367 1 94.19 910 LEU B N 1
ATOM 14494 C CA . LEU B 1 910 ? -24.734 27.312 13.758 1 94.19 910 LEU B CA 1
ATOM 14495 C C . LEU B 1 910 ? -23.844 28.094 14.703 1 94.19 910 LEU B C 1
ATOM 14497 O O . LEU B 1 910 ? -24.219 28.375 15.844 1 94.19 910 LEU B O 1
ATOM 14501 N N . THR B 1 911 ? -22.625 28.406 14.25 1 93.75 911 THR B N 1
ATOM 14502 C CA . THR B 1 911 ? -21.641 29.094 15.07 1 93.75 911 THR B CA 1
ATOM 14503 C C . THR B 1 911 ? -21 30.25 14.289 1 93.75 911 THR B C 1
ATOM 14505 O O . THR B 1 911 ? -20.688 30.094 13.109 1 93.75 911 THR B O 1
ATOM 14508 N N . VAL B 1 912 ? -20.859 31.344 14.93 1 95 912 VAL B N 1
ATOM 14509 C CA . VAL B 1 912 ? -20.219 32.5 14.336 1 95 912 VAL B CA 1
ATOM 14510 C C . VAL B 1 912 ? -18.938 32.844 15.109 1 95 912 VAL B C 1
ATOM 14512 O O . VAL B 1 912 ? -18.969 32.969 16.344 1 95 912 VAL B O 1
ATOM 14515 N N . TRP B 1 913 ? -17.875 32.969 14.438 1 93.44 913 TRP B N 1
ATOM 14516 C CA . TRP B 1 913 ? -16.594 33.406 14.992 1 93.44 913 TRP B CA 1
ATOM 14517 C C . TRP B 1 913 ? -16.25 34.812 14.508 1 93.44 913 TRP B C 1
ATOM 14519 O O . TRP B 1 913 ? -16.344 35.094 13.312 1 93.44 913 TRP B O 1
ATOM 14529 N N . SER B 1 914 ? -15.906 35.625 15.352 1 94.25 914 SER B N 1
ATOM 14530 C CA . SER B 1 914 ? -15.5 36.969 14.992 1 94.25 914 SER B CA 1
ATOM 14531 C C . SER B 1 914 ? -14.234 37.375 15.742 1 94.25 914 SER B C 1
ATOM 14533 O O . SER B 1 914 ? -14.062 37.062 16.906 1 94.25 914 SER B O 1
ATOM 14535 N N . ARG B 1 915 ? -13.375 38.062 15.023 1 92.44 915 ARG B N 1
ATOM 14536 C CA . ARG B 1 915 ? -12.164 38.562 15.656 1 92.44 915 ARG B CA 1
ATOM 14537 C C . ARG B 1 915 ? -12.484 39.594 16.719 1 92.44 915 ARG B C 1
ATOM 14539 O O . ARG B 1 915 ? -13.266 40.531 16.469 1 92.44 915 ARG B O 1
ATOM 14546 N N . ASP B 1 916 ? -12.016 39.344 17.891 1 91.44 916 ASP B N 1
ATOM 14547 C CA . ASP B 1 916 ? -12.219 40.25 19.031 1 91.44 916 ASP B CA 1
ATOM 14548 C C . ASP B 1 916 ? -10.984 40.281 19.922 1 91.44 916 ASP B C 1
ATOM 14550 O O . ASP B 1 916 ? -10.734 39.312 20.672 1 91.44 916 ASP B O 1
ATOM 14554 N N . PRO B 1 917 ? -10.25 41.375 19.875 1 85.88 917 PRO B N 1
ATOM 14555 C CA . PRO B 1 917 ? -9.023 41.469 20.672 1 85.88 917 PRO B CA 1
ATOM 14556 C C . PRO B 1 917 ? -9.289 41.375 22.172 1 85.88 917 PRO B C 1
ATOM 14558 O O . PRO B 1 917 ? -8.367 41.156 22.953 1 85.88 917 PRO B O 1
ATOM 14561 N N . SER B 1 918 ? -10.531 41.531 22.531 1 86 918 SER B N 1
ATOM 14562 C CA . SER B 1 918 ? -10.844 41.469 23.969 1 86 918 SER B CA 1
ATOM 14563 C C . SER B 1 918 ? -10.883 40.031 24.469 1 86 918 SER B C 1
ATOM 14565 O O . SER B 1 918 ? -10.781 39.812 25.688 1 86 918 SER B O 1
ATOM 14567 N N . GLU B 1 919 ? -11.023 39.219 23.562 1 87 919 GLU B N 1
ATOM 14568 C CA . GLU B 1 919 ? -11.023 37.812 23.938 1 87 919 GLU B CA 1
ATOM 14569 C C . GLU B 1 919 ? -9.602 37.281 24.094 1 87 919 GLU B C 1
ATOM 14571 O O . GLU B 1 919 ? -8.68 37.75 23.422 1 87 919 GLU B O 1
ATOM 14576 N N . SER B 1 920 ? -9.383 36.438 24.969 1 77.75 920 SER B N 1
ATOM 14577 C CA . SER B 1 920 ? -8.062 35.906 25.297 1 77.75 920 SER B CA 1
ATOM 14578 C C . SER B 1 920 ? -7.375 35.312 24.078 1 77.75 920 SER B C 1
ATOM 14580 O O . SER B 1 920 ? -6.164 35.469 23.906 1 77.75 920 SER B O 1
ATOM 14582 N N . LYS B 1 921 ? -8.125 34.688 23.25 1 84 921 LYS B N 1
ATOM 14583 C CA . LYS B 1 921 ? -7.504 34.062 22.078 1 84 921 LYS B CA 1
ATOM 14584 C C . LYS B 1 921 ? -7.727 34.906 20.828 1 84 921 LYS B C 1
ATOM 14586 O O . LYS B 1 921 ? -7.379 34.5 19.719 1 84 921 LYS B O 1
ATOM 14591 N N . GLY B 1 922 ? -8.336 36 20.984 1 87.69 922 GLY B N 1
ATOM 14592 C CA . GLY B 1 922 ? -8.477 36.969 19.906 1 87.69 922 GLY B CA 1
ATOM 14593 C C . GLY B 1 922 ? -9.727 36.75 19.062 1 87.69 922 GLY B C 1
ATOM 14594 O O . GLY B 1 922 ? -9.945 37.438 18.078 1 87.69 922 GLY B O 1
ATOM 14595 N N . TRP B 1 923 ? -10.523 35.688 19.391 1 90.62 923 TRP B N 1
ATOM 14596 C CA . TRP B 1 923 ? -11.734 35.406 18.625 1 90.62 923 TRP B CA 1
ATOM 14597 C C . TRP B 1 923 ? -12.914 35.156 19.562 1 90.62 923 TRP B C 1
ATOM 14599 O O . TRP B 1 923 ? -12.766 34.531 20.609 1 90.62 923 TRP B O 1
ATOM 14609 N N . LYS B 1 924 ? -14.023 35.688 19.188 1 92.25 924 LYS B N 1
ATOM 14610 C CA . LYS B 1 924 ? -15.273 35.5 19.922 1 92.25 924 LYS B CA 1
ATOM 14611 C C . LYS B 1 924 ? -16.172 34.5 19.188 1 92.25 924 LYS B C 1
ATOM 14613 O O . LYS B 1 924 ? -16.297 34.531 17.969 1 92.25 924 LYS B O 1
ATOM 14618 N N . ARG B 1 925 ? -16.734 33.625 20.047 1 91.56 925 ARG B N 1
ATOM 14619 C CA . ARG B 1 925 ? -17.609 32.594 19.484 1 91.56 925 ARG B CA 1
ATOM 14620 C C . ARG B 1 925 ? -19.047 32.781 19.953 1 91.56 925 ARG B C 1
ATOM 14622 O O . ARG B 1 925 ? -19.297 33.031 21.141 1 91.56 925 ARG B O 1
ATOM 14629 N N . ILE B 1 926 ? -19.984 32.781 19.016 1 93.25 926 ILE B N 1
ATOM 14630 C CA . ILE B 1 926 ? -21.422 32.781 19.297 1 93.25 926 ILE B CA 1
ATOM 14631 C C . ILE B 1 926 ? -22.078 31.562 18.672 1 93.25 926 ILE B C 1
ATOM 14633 O O . ILE B 1 926 ? -21.953 31.344 17.453 1 93.25 926 ILE B O 1
ATOM 14637 N N . THR B 1 927 ? -22.703 30.781 19.516 1 92.94 927 THR B N 1
ATOM 14638 C CA . THR B 1 927 ? -23.375 29.578 19.031 1 92.94 927 THR B CA 1
ATOM 14639 C C . THR B 1 927 ? -24.891 29.734 19.109 1 92.94 927 THR B C 1
ATOM 14641 O O . THR B 1 927 ? -25.406 30.266 20.094 1 92.94 927 THR B O 1
ATOM 14644 N N . TYR B 1 928 ? -25.547 29.312 18.031 1 92.62 928 TYR B N 1
ATOM 14645 C CA . TYR B 1 928 ? -27.016 29.375 18 1 92.62 928 TYR B CA 1
ATOM 14646 C C . TYR B 1 928 ? -27.625 28 18.234 1 92.62 928 TYR B C 1
ATOM 14648 O O . TYR B 1 928 ? -27.281 27.047 17.547 1 92.62 928 TYR B O 1
ATOM 14656 N N . GLU B 1 929 ? -28.391 27.922 19.234 1 88.12 929 GLU B N 1
ATOM 14657 C CA . GLU B 1 929 ? -29.156 26.719 19.547 1 88.12 929 GLU B CA 1
ATOM 14658 C C . GLU B 1 929 ? -30.656 27 19.578 1 88.12 929 GLU B C 1
ATOM 14660 O O . GLU B 1 929 ? -31.125 27.781 20.406 1 88.12 929 GLU B O 1
ATOM 14665 N N . ASN B 1 930 ? -31.328 26.328 18.766 1 85.25 930 ASN B N 1
ATOM 14666 C CA . ASN B 1 930 ? -32.75 26.562 18.609 1 85.25 930 ASN B CA 1
ATOM 14667 C C . ASN B 1 930 ? -33.062 28.031 18.375 1 85.25 930 ASN B C 1
ATOM 14669 O O . ASN B 1 930 ? -33.969 28.594 19.016 1 85.25 930 ASN B O 1
ATOM 14673 N N . GLY B 1 931 ? -32.219 28.641 17.625 1 85.69 931 GLY B N 1
ATOM 14674 C CA . GLY B 1 931 ? -32.438 30.016 17.219 1 85.69 931 GLY B CA 1
ATOM 14675 C C . GLY B 1 931 ? -31.953 31.031 18.234 1 85.69 931 GLY B C 1
ATOM 14676 O O . GLY B 1 931 ? -32 32.25 18 1 85.69 931 GLY B O 1
ATOM 14677 N N . ILE B 1 932 ? -31.5 30.578 19.359 1 90.19 932 ILE B N 1
ATOM 14678 C CA . ILE B 1 932 ? -31.062 31.469 20.422 1 90.19 932 ILE B CA 1
ATOM 14679 C C . ILE B 1 932 ? -29.547 31.562 20.453 1 90.19 932 ILE B C 1
ATOM 14681 O O . ILE B 1 932 ? -28.859 30.531 20.453 1 90.19 932 ILE B O 1
ATOM 14685 N N . ALA B 1 933 ? -29.062 32.781 20.484 1 92.12 933 ALA B N 1
ATOM 14686 C CA . ALA B 1 933 ? -27.625 33 20.484 1 92.12 933 ALA B CA 1
ATOM 14687 C C . ALA B 1 933 ? -27.047 32.812 21.891 1 92.12 933 ALA B C 1
ATOM 14689 O O . ALA B 1 933 ? -27.562 33.344 22.875 1 92.12 933 ALA B O 1
ATOM 14690 N N . ALA B 1 934 ? -26.125 32 22 1 89.19 934 ALA B N 1
ATOM 14691 C CA . ALA B 1 934 ? -25.391 31.766 23.234 1 89.19 934 ALA B CA 1
ATOM 14692 C C . ALA B 1 934 ? -23.922 32.094 23.078 1 89.19 934 ALA B C 1
ATOM 14694 O O . ALA B 1 934 ? -23.312 31.766 22.062 1 89.19 934 ALA B O 1
ATOM 14695 N N . ALA B 1 935 ? -23.438 32.75 24.094 1 87.81 935 ALA B N 1
ATOM 14696 C CA . ALA B 1 935 ? -22.016 33.062 24.062 1 87.81 935 ALA B CA 1
ATOM 14697 C C . ALA B 1 935 ? -21.172 31.828 24.297 1 87.81 935 ALA B C 1
ATOM 14699 O O . ALA B 1 935 ? -21.438 31.047 25.203 1 87.81 935 ALA B O 1
ATOM 14700 N N . GLY B 1 936 ? -20.188 31.656 23.438 1 86.12 936 GLY B N 1
ATOM 14701 C CA . GLY B 1 936 ? -19.297 30.516 23.594 1 86.12 936 GLY B CA 1
ATOM 14702 C C . GLY B 1 936 ? -19.828 29.25 22.969 1 86.12 936 GLY B C 1
ATOM 14703 O O . GLY B 1 936 ? -20.5 29.297 21.922 1 86.12 936 GLY B O 1
ATOM 14704 N N . GLU B 1 937 ? -19.422 28.156 23.594 1 85.81 937 GLU B N 1
ATOM 14705 C CA . GLU B 1 937 ? -19.828 26.859 23.078 1 85.81 937 GLU B CA 1
ATOM 14706 C C . GLU B 1 937 ? -21.25 26.516 23.5 1 85.81 937 GLU B C 1
ATOM 14708 O O . GLU B 1 937 ? -21.656 26.797 24.641 1 85.81 937 GLU B O 1
ATOM 14713 N N . GLY B 1 938 ? -22.016 26.016 22.594 1 84.25 938 GLY B N 1
ATOM 14714 C CA . GLY B 1 938 ? -23.359 25.578 22.906 1 84.25 938 GLY B CA 1
ATOM 14715 C C . GLY B 1 938 ? -23.406 24.281 23.688 1 84.25 938 GLY B C 1
ATOM 14716 O O . GLY B 1 938 ? -22.359 23.688 23.969 1 84.25 938 GLY B O 1
ATOM 14717 N N . HIS B 1 939 ? -24.562 23.938 24.172 1 84.94 939 HIS B N 1
ATOM 14718 C CA . HIS B 1 939 ? -24.766 22.672 24.859 1 84.94 939 HIS B CA 1
ATOM 14719 C C . HIS B 1 939 ? -24.594 21.484 23.922 1 84.94 939 HIS B C 1
ATOM 14721 O O . HIS B 1 939 ? -24 20.469 24.312 1 84.94 939 HIS B O 1
ATOM 14727 N N . HIS B 1 940 ? -25.141 21.688 22.781 1 86.12 940 HIS B N 1
ATOM 14728 C CA . HIS B 1 940 ? -25.016 20.641 21.781 1 86.12 940 HIS B CA 1
ATOM 14729 C C . HIS B 1 940 ? -23.859 20.922 20.828 1 86.12 940 HIS B C 1
ATOM 14731 O O . HIS B 1 940 ? -23.109 21.891 21.016 1 86.12 940 HIS B O 1
ATOM 14737 N N . GLY B 1 941 ? -23.578 19.969 19.969 1 85.88 941 GLY B N 1
ATOM 14738 C CA . GLY B 1 941 ? -22.547 20.172 18.953 1 85.88 941 GLY B CA 1
ATOM 14739 C C . GLY B 1 941 ? -21.25 19.469 19.281 1 85.88 941 GLY B C 1
ATOM 14740 O O . GLY B 1 941 ? -20.828 19.422 20.438 1 85.88 941 GLY B O 1
ATOM 14741 N N . LEU B 1 942 ? -20.703 19.047 18.281 1 81.31 942 LEU B N 1
ATOM 14742 C CA . LEU B 1 942 ? -19.344 18.547 18.406 1 81.31 942 LEU B CA 1
ATOM 14743 C C . LEU B 1 942 ? -18.375 19.703 18.641 1 81.31 942 LEU B C 1
ATOM 14745 O O . LEU B 1 942 ? -18.609 20.828 18.188 1 81.31 942 LEU B O 1
ATOM 14749 N N . SER B 1 943 ? -17.438 19.469 19.422 1 68.19 943 SER B N 1
ATOM 14750 C CA . SER B 1 943 ? -16.484 20.531 19.719 1 68.19 943 SER B CA 1
ATOM 14751 C C . SER B 1 943 ? -15.594 20.828 18.516 1 68.19 943 SER B C 1
ATOM 14753 O O . SER B 1 943 ? -14.555 20.203 18.328 1 68.19 943 SER B O 1
ATOM 14755 N N . MET B 1 944 ? -16.219 21.422 17.422 1 66.31 944 MET B N 1
ATOM 14756 C CA . MET B 1 944 ? -15.461 21.766 16.219 1 66.31 944 MET B CA 1
ATOM 14757 C C . MET B 1 944 ? -14.836 23.156 16.375 1 66.31 944 MET B C 1
ATOM 14759 O O . MET B 1 944 ? -15.43 24.047 16.969 1 66.31 944 MET B O 1
#

Nearest PDB structures (foldseek):
  5il9-assembly1_A  TM=6.289E-01  e=4.031E-13  Arabidopsis thaliana
  5ilb-assembly1_A  TM=6.135E-01  e=1.681E-13  Arabidopsis thaliana
  4fln-assembly1_B-2  TM=5.951E-01  e=5.848E-12  Arabidopsis thaliana
  2z9i-assembly1_A  TM=3.619E-01  e=2.529E-09  Mycobacterium tuberculosis
  5ila-assembly1_A  TM=7.540E-01  e=2.077E-04  Arabidopsis thaliana

Solvent-accessible surface area (backbone atoms only — not comparable to full-atom values): 101352 Å² total; per-residue (Å²): 144,89,76,86,78,81,81,69,56,76,37,71,24,72,44,47,32,72,5,22,15,39,24,33,40,52,75,15,54,27,43,27,29,16,66,42,64,70,48,30,44,58,11,45,51,46,31,49,52,48,29,48,50,45,16,68,69,69,67,45,77,55,48,68,80,52,42,41,71,45,70,45,56,76,64,80,68,74,80,66,82,73,65,44,55,60,89,75,47,70,71,90,95,77,75,67,54,76,59,86,62,90,72,79,80,78,86,68,79,56,45,53,74,37,79,34,82,62,48,90,51,64,45,65,48,64,66,71,85,71,54,72,99,53,84,86,76,87,76,52,79,38,38,89,67,58,41,69,22,36,16,25,14,36,37,23,22,35,63,71,36,74,29,32,60,31,48,27,32,28,71,35,63,75,33,60,56,65,86,80,52,96,81,51,51,70,60,47,48,20,30,31,25,50,32,42,49,20,61,53,23,54,68,19,51,26,21,36,65,86,61,34,32,27,28,29,29,62,47,54,43,59,95,40,52,38,25,33,23,37,61,33,56,64,59,50,53,48,49,50,34,51,74,69,69,45,81,87,62,48,28,36,42,52,57,40,44,39,72,35,33,51,61,58,39,43,76,44,35,55,47,67,68,56,54,53,48,47,44,68,75,36,70,85,59,66,40,39,40,25,30,64,42,58,25,48,88,33,54,31,39,93,72,56,50,63,63,27,31,49,44,27,48,70,84,36,76,42,67,50,48,65,56,51,48,51,53,30,28,74,30,48,81,32,72,40,42,37,32,28,39,50,73,58,39,82,46,77,44,80,33,47,20,38,51,46,72,75,45,37,61,53,46,37,39,34,40,47,46,17,33,34,26,39,31,30,50,68,58,13,61,73,58,63,33,43,69,58,22,23,27,24,70,31,30,46,69,55,42,46,86,53,53,63,61,26,33,42,49,26,49,67,88,36,74,14,62,32,48,71,47,38,52,56,54,55,52,64,49,36,34,65,43,72,33,48,33,31,30,29,34,71,92,41,71,86,51,74,43,75,45,72,29,54,40,71,49,80,88,36,60,56,39,34,37,37,33,63,33,73,86,79,54,44,66,46,72,43,76,43,79,66,75,38,62,66,62,76,86,65,71,40,72,59,80,88,73,79,64,83,85,50,83,51,62,71,57,48,57,50,54,56,14,43,30,39,36,35,22,42,36,76,59,49,51,66,51,39,80,54,52,79,25,68,45,72,24,40,27,54,33,53,83,73,19,33,28,43,32,44,27,84,38,50,71,65,70,67,49,47,35,39,35,29,45,85,87,70,51,73,43,65,38,45,80,72,42,71,50,90,81,51,72,35,21,34,32,29,38,64,44,81,40,43,38,64,71,62,46,54,48,85,67,48,76,60,75,79,52,47,65,40,77,42,73,46,73,48,64,52,78,83,70,42,81,45,74,47,82,45,59,36,59,70,81,74,72,77,48,64,77,48,83,43,61,52,77,35,47,78,24,59,58,79,43,59,34,73,50,90,63,63,77,34,29,13,70,50,49,84,88,50,81,76,48,63,66,46,83,79,83,80,58,42,36,74,50,38,61,58,53,52,40,43,75,72,69,44,82,88,75,56,28,40,66,62,59,41,69,32,72,38,54,56,37,54,40,47,42,55,27,50,52,68,68,58,53,51,56,42,56,66,39,69,55,86,61,36,37,34,24,28,60,32,38,34,34,86,58,75,86,74,72,51,71,61,26,29,50,49,26,49,70,84,38,73,39,42,49,71,67,58,63,57,72,46,53,69,43,60,64,41,44,37,34,29,30,51,90,45,37,82,45,76,49,78,41,66,36,41,65,56,75,75,52,55,86,50,50,38,38,33,40,32,34,32,35,31,27,58,63,35,58,45,53,43,33,43,34,55,75,68,86,35,38,27,24,27,48,32,64,36,83,90,24,56,35,44,74,63,62,56,68,57,50,20,23,42,34,24,50,69,85,37,79,23,59,37,64,66,50,41,51,59,56,53,41,69,54,52,69,74,35,76,44,34,37,34,33,30,36,76,55,61,36,65,46,73,48,72,45,60,38,39,42,62,54,29,29,44,31,39,39,33,63,29,82,87,34,95,73,34,51,40,48,37,16,35,56,88,55,40,80,36,79,38,78,54,90,50,35,56,35,118,140,91,88,72,93,70,85,56,54,71,40,68,24,75,46,45,99,88,12,31,12,38,23,31,45,70,77,15,47,27,42,22,30,11,60,35,64,67,45,26,46,55,10,46,49,44,30,49,49,44,34,49,46,42,19,68,68,69,66,45,79,57,56,65,51,54,37,42,70,48,69,46,49,74,53,86,67,72,78,65,84,68,66,45,56,60,102,74,14,50,46,77,88,75,76,75,82,66,79,69,70,70,72,73,80,73,81,68,80,57,44,55,75,37,76,33,83,62,50,90,53,66,46,67,48,64,64,70,84,72,52,70,98,54,85,87,77,89,77,53,81,38,37,88,68,61,40,69,68,36,52,35,36,34,48,22,23,36,69,73,38,73,68,37,75,34,56,30,37,27,42,35,62,72,34,56,58,65,87,83,51,95,79,52,54,69,59,46,48,20,30,30,25,50,35,56,55,48,61,56,23,55,70,18,50,25,20,37,90,85,62,35,32,28,26,28,30,62,48,55,44,82,67,25,43,37,23,34,24,37,61,35,58,63,59,51,53,46,50,53,34,50,75,69,70,45,80,86,62,48,28,39,42,52,57,40,43,39,69,35,41,52,58,59,38,43,66,43,35,53,46,68,65,57,52,51,50,49,43,68,76,36,70,84,59,66,40,39,39,24,30,52,40,55,24,46,90,34,57,28,41,92,72,56,53,61,63,26,30,50,46,28,48,72,83,37,76,44,69,50,47,67,56,50,50,50,54,28,30,74,30,50,80,32,73,45,42,39,31,24,38,52,73,57,37,81,48,77,44,81,32,48,19,38,52,48,72,76,46,37,64,55,44,38,36,34,38,48,45,19,33,33,25,39,32,32,51,67,59,13,60,73,48,50,35,42,69,59,21,22,26,25,72,32,30,46,70,56,44,45,85,51,52,65,60,25,32,42,49,26,50,66,88,35,76,15,63,32,48,68,48,37,53,55,54,57,51,67,49,36,34,66,42,52,31,36,33,32,31,28,35,65,82,39,59,60,51,68,43,75,44,73,28,57,40,71,50,79,90,35,58,56,38,34,36,38,33,63,32,73,85,79,55,45,66,45,69,46,74,42,78,65,76,37,60,67,62,75,86,65,73,38,71,60,80,74,74,64,63,80,62,50,80,54,62,68,58,50,57,51,56,54,14,43,30,40,35,37,22,40,35,75,59,49,52,66,49,39,79,52,51,77,26,68,44,72,22,41,28,56,32,53,85,73,19,32,27,41,30,46,26,83,38,50,71,65,70,69,48,49,35,38,35,29,45,84,54,51,47,71,44,63,40,45,80,73,41,73,50,90,74,51,73,35,24,35,30,30,36,65,46,81,40,42,37,65,69,63,46,52,47,83,66,49,75,59,76,81,54,68,65,40,78,41,73,45,74,50,59,48,78,84,68,42,80,39,55,46,84,44,59,36,80,70,81,75,71,70,52,60,79,58,84,50,62,62,73,38,43,85,40,55,44,77,53,63,37,72,46,86,66,55,74,33,24,20,76,63,50,89,85,51,87,76,50,66,73,42,83,75,86,80,60,43,37,74,49,39,60,59,54,54,40,44,73,72,70,45,82,89,73,55,31,39,66,62,58,41,72,36,72,39,54,70,74,51,42,50,71,62,28,51,53,67,69,59,52,51,56,48,68,71,40,69,94,78,57,38,39,34,26,28,67,36,42,40,42,84,51,78,88,75,73,54,71,63,26,28,50,48,26,49,70,84,38,72,40,39,48,74,67,57,63,56,75,50,54,70,44,59,65,42,45,36,33,32,29,50,88,46,39,82,46,77,49,79,42,66,37,41,67,55,71,76,52,55,87,50,49,38,38,32,40,33,35,31,35,32,28,57,63,35,59,51,53,44,39,70,35,57,76,70,86,35,38,26,24,30,50,32,66,37,84,88,23,58,34,43,73,66,63,57,68,56,52,23,23,41,35,27,50,70,85,37,81,24,59,36,63,65,49,40,50,59,55,53,42,68,55,52,67,75,37,78,45,43,36,32,33,29,36,75,88,63,50,72,49,73,47,72,45,59,39,38,42,64,54,29,30,42,33,38,38,34,65,28,80,86,34,93,74,34,51,41,46,38,16,35,56,90,55,40,81,36,79,41,79,55,88,52,35,56,35,116

Radius of gyration: 40.42 Å; Cα contacts (8 Å, |Δi|>4): 4211; chains: 2; bounding box: 106×110×98 Å

InterPro domains:
  IPR001940 Peptidase S1C [PR00834] (148-172)
  IPR001940 Peptidase S1C [PR00834] (187-204)
  IPR001940 Peptidase S1C [PR00834] (209-226)
  IPR001940 Peptidase S1C [PR00834] (303-315)
  IPR009003 Peptidase S1, PA clan [SSF50494] (135-247)
  IPR009003 Peptidase S1, PA clan [SSF50494] (484-637)
  IPR025926 PDZ-like domain [PF12812] (358-430)
  IPR025926 PDZ-like domain [PF12812] (806-882)
  IPR036034 PDZ superfamily [G3DSA:2.30.42.10] (257-355)
  IPR036034 PDZ superfamily [SSF50156] (291-375)
  IPR036034 PDZ superfamily [SSF50156] (833-904)

pLDDT: mean 76.41, std 18.1, range [15.62, 97.5]

Secondary structure (DSSP, 8-state):
---------EEEEEEETTEEEEEESSS-EEEEEESSHHHHHHHHHHHHHHHHHHHHHH-----GGG-EEEEEESS------PPPEETTEE--------------------EEEE--SSSS--EEE--GGG--SS---PPPB-GGG--TT-EEEEEEEETTEEEEEEEEEEEEEEEEPP-SSSS---S-EEEEE-----TT-TT-EEEETTS-EEEEEEEEETTTTEEEEEESHHHHHHHHHHHTT-----EE-SEEEEEEEHHHHHHTT--HHHHHHHHHH-TT--EEEEEEEE-TTSTTTTT--TTPEEEEETTEE--SHHHHHHHHHHTTTSEEEEEEEETTEEEEEEEEPEEHHHHS--EEEEETTEEEEEPPHHHHHHHT--S-SEEEEE-TTTTTT--TT-EEEEETTEE--SHHHHHHHHHHSPBT-EEEEEEEETTEEEEEEEEEEE---SS---EEEEEE-TTTSSEEEEEE---SPBPP---EEPP----TT---HHHHHHHHTEEEEEEEESS--TT----EEEEEEEEEETTTTEEEEETTTS--SSEEEEEEETTTEEEEEEEEEE-SSSSEEEEEE-GGGEESPPPPPPPP-SPP-TT-EEEEEEE-TTS-EEEEEEE------S-------TTSS--SS---EE-SSSEE-----TT------------HHHHHHHHHHHHTT-----EE-SEEEEEE-HHHHHHHT--HHHHHHHHTSSS---EEEEEEE-TTSTTS--TTPEEEEETTEE--STHHHHTTTT-SEEEEEEEETTEEEEEEEEPEEGGGGS--EEEEETTEEEE---HHHHHH-SS-S-S-EEEEE-TTSHHHHTTPPSSEEEEEETTEE--SHHHHHHHHHTSPTT-EEEEEEEETTS-EEEEEEE--TTTS-EEEEEE-TTSTTSEEEEEEETTEEEESS-SSS---/---------EEEEEEETTEEEEEESSS-EEEEEESSHHHHHHHHHHHHHHHHHHHHHH-----GGG-EEEEEESS--------EEETTEEE-------------------EEEE--SSSS--EEE--GGG--SS---PPPB-GGG--TT-EEEEEEEETTEEEEEEEEEEEEEEEEPP-SSSS---S-EEEEE-----TT-TT-EEEETTS-EEEEEEEEETTTTEEEEEESHHHHHHHHHHHTT-----EE-SEEEEEEEHHHHHHTT--HHHHHHHHHH-TT--EEEEEEEE-TTSTTTTT--TTPEEEEETTEE--SHHHHHHHHHHTTTSEEEEEEEETTEEEEEEEEPEEGGGSS--EEEEETTEEEEEPPHHHHHHHT--S-SEEEEE-TTTTTT--TT-EEEEETTEE--SHHHHHHHHHHSPBT-EEEEEEEETTEEEEEEEEEEE---SS---EEEEEE-TTTSSEEEEEE---PPBPP---EEPP----TT---HHHHHHHHTEEEEEEEE-S--TT----EEEEEEEEEETTTTEEEEETTTS--SSEEEEEEETTTEEEEEEEEEE-SSSSEEEEEE-GGGEESPPPPPPPP-SPP-TT-EEEEEEE-TTS-EEEEEEE------S-------TTSS--SSS-----SSS--B----TT-SS---B-----HHHHHHHHHHHHTT-----EE-SEEEEEE-HHHHHHHT--HHHHHHHHTS-SSPPEEEEEEE-TTS-S---TTPEEEEETTEE--STHHHHTTTT-SEEEEEEEETTEEEEEEEEPEEGGGGS--EEEEETTEEEE---HHHHHH-SS-S-S-EEEEE-TTSHHHHTTPPSSEEEEEETTEE--SHHHHHHHHTTSPTT-EEEEEEEETTS-EEEEEEE--TTTS-EEEEEE-TTSTTSEEEEEEETTEEEESS-SSS---

Foldseek 3Di:
DDDDPDPWAKQKFAQDDPWIWIFGQALTAIETEEQDPVSSLVRVQVSLVVSVVCCVVVVPDRAPVSYHYHYHHDDPDDPPPDFRQRLHDGDDDAAAAFDFDDFDPDDFDWAWQDDCQQPVDTDTDGDLVPDPPDDDDDAAEDQVPQDFRFKKWWFWCAVNNHRDIFIWTFHDFAAAWDPPDLRIHFLAGKTKILRLGHPGSFQTFMATPVRHTRWTWHAADNVGSMTITHGCLLVVVQVVCVVVVHRQFWWDQQWTKGWGFPSLLVVQVADPVQVVVCCVVPVPQGTFIFTQAHAPPTQCHPPDDGSWTWQDKQRHGDRGSSVVRVVRRVAAQHWIWTWTQGSNDIDIDITHIHTLVVLAWQKWKFALNWIKAFAGSSNCVSLSHDSWFIATQDCHLQNPPDHHQKTWQDKQPHGDRGDVSVVVVLLADAAQDWIKIWIDHSVGVPDIDIDITHRHRAAPQWIWMWGQDSVVSGTDIDTDGSPHHHPDQAADEADDDDPVVDPDVVLRLFVLQKKKKWKQASQDPQQHHGDIAIFIWGAADQVQQKIKAFCVRVVAQRIWMWIGHPVPDIFTKGWQDDDLQHGMTIIGTDSRNYPPTRDHDDADLDFFDFFAWDKDWTAWQVRHIDIDIDTHHDDDFQQPCLVDPLSHRVSGGQPQPPDNTDSQSFSPPVVRPPGPSDDDDDHRSVVVVVVVCVVVVHRDWWWFFQFDKHWDDLVVVVVLQADPVLSVVQVPPPPPFTKIFTCWGQLVDPDDDDGGKIWQDKQRHGPRGPVVRVVCIPDQWIWTWTADSNDIDTDIGGIDISVVQGWFKWKWFQQWIWTFNHSSLSRVDNDDLARTATNDGHPPGQCVVQVPDHQKHWADKQNHGDHHPVSVLQVVLQAFAQDKIKTWIAHSVGDTDITITGGHCQATFIKMWGQDCVRPSRIWIWTRDNSDTDTRDDSGHRND/DDDDDDPFQWQKAALDPPWIWIFRLAQTAIETEEADPVSSLVRVVVSLVVSVVCCVVVVPDRDCVSHHYHYHHNDPDDPPPDFDARVHDTDDDDPPPPVPVPPPPPDFDWAWQDDCQQPVDTDTDGDLVPDPDDDDDDAAADQVPQDFFFKKWWFWCAPNNHGDIFIWTFHDFAAAWDPPDLRIHFLAGKTKILRLGHPGSFQIFMATPVRHTNWTWHAADNVGSMTITGGCLLVVVQVVCVVVVHRQFWWDQQWTKGWDFPVLLVVQVADPVQVVVCCVVPVPQGTFIFTQAHAPPTQCHPPDDGSWTWQDKQRHGDRGSSVVRVVRRVAAQHWIWTWTQGSNDIGIDITHIHGLVVLAWQKWKFALRWIKAFAHSSNCVSLRYDSWFIATQDHHLQNPPDHHQKTWQDKQPHGDRGDVSVVVVLLADAAQDWIKIWIDHSVGRPDIDIDITHRHRAAPQWIWMWGQDSVVSGTDIDTDGSPHHHPDQAADEADDDPPVVDPDVVLVLQVLQKKKKWKQASCDPQLHHGHIAIFIWGAADLVQQKIKDFCVRVVAQRIWMWIGHPVPDIFTKGWQDDDLAHGMTIIGTDSRRYPPTRDHDDADLDWFDFFAKDKDWTAWQVRHIDIDIDTHHDDDFFAPPLVDPLSHPPPTRQPQVCPPTDSQSFSPPVPDPPTPRHRDDDHRSVVVVVVVCVVVVHRDWWWFFQFDKHWDDLVVVVVQAADPVLSVVQVPPDDQFTWIFTCWGQLVDPPPDDGGKTWADKQRHGPRGPVVRVVCIPDQWIWTWIADSNDIDTDIGGIDISVVQGWFKWKWFQQWIWTFNHSSLSGVDNDDLARTATNDGHPPGQCVVQVPDHQKHWADKQNHGDHDPVSVLLVVLQDFAQDKIKIWIAHSVGDIDITITGGHCQATFIKMWGQDCVRPSRIWIWTRDNSDTDTRDDSGHRND

Organism: Fusarium oxysporum f. sp. lycopersici (strain 4287 / CBS 123668 / FGSC 9935 / NRRL 34936) (NCBI:txid426428)

Sequence (1888 aa):
MPPLFFNADLVQTQIDRNGGAIAFVDAYTAWICGPMAKSNRGGIQAIIDKALDWERRSGAIVEAEKMTMIHFTRYTGRIDSEFFTIKGKMVVPRDQIKLLVQPDSLLQPSNIHKHGDIDDTGINTSNSASVKYMDLIAVELAPGLATVGTEIKLIGNDSGESGSILSGYISRVDRNTPIYSQYTDFNTCYYQANASASSGSSGSPVFNVDGLAIGLQAGGISNASTDYFLPLDAPQRVLKQIQNGGEVKRGDIQTVFKHKPFLGCQHLRLSDKWESLFRKTFPNLKGLIVAEKVLPEGPSDGKLEAGDILIKINGKLVDQFLCLNTVLDENVGQTVSVLVARHGCDIEQDIAVQNLNEITPSCFFSFDRTILHDISYQVAHRYGLACSGVFVSDPGYFLHPIRRLAIIDSVNHNRTPNLVAFVQVMKEIPVGTSVPIKYWYPDSRYNLETAVVTINRGWSQKLKMFKRNDTTGDWDVEVHANTSPSVQQARHRVPHRPSTRIIDQVVAKTISSLVRVKCYTLLALDGLSANVTSGLGLVIDTTGGYIIISRTVVPNTLCDIEVTIADSFSVPGTVKFHHPWYHYAIIQYDTNLVHPPVKSARLSREAISEGQRIFFVGCNGSDEIVHASTSVTKVIPFDANLRTRPELVLSTSTRLVWTRDSITYGIVDDRDPDPIKEYLGISSHIIAPNTEKLGQGVNLSLRRLPVELQPVKIIDARAIGVSEEWIEKIQNDPADAYMFKVERTWGQLPDQFQKEDVLLSLDGNLVTKLSALEATDGKEFLNVVISRKGQQITFKAQTVLEDDFETTELVSFDGLVVQRPHRTVRQSIEKLPSDVYVTCTYRGSPAHAYHVTAMAFITHIDNKPVTSLQSLTAMLSKIPHNTHFKMNMVEYSGNPSFVTLKKNERFFPLTVWSRDPSESKGWKRITYENGIAAAGEGHHGLSMMPPLFFNADLVQTQIDRNGGAIAFVDAYTAWICGPMAKSNRGGIQAIIDKALDWERRSGAIVEAEKMTMIHFTRYTGRIDSEFFTIKGKMVVPRDQIKLLVQPDSLLQPSNIHKHGDIDDTGINTSNSASVKYMDLIAVELAPGLATVGTEIKLIGNDSGESGSILSGYISRVDRNTPIYSQYTDFNTCYYQANASASSGSSGSPVFNVDGLAIGLQAGGISNASTDYFLPLDAPQRVLKQIQNGGEVKRGDIQTVFKHKPFLGCQHLRLSDKWESLFRKTFPNLKGLIVAEKVLPEGPSDGKLEAGDILIKINGKLVDQFLCLNTVLDENVGQTVSVLVARHGCDIEQDIAVQNLNEITPSCFFSFDRTILHDISYQVAHRYGLACSGVFVSDPGYFLHPIRRLAIIDSVNHNRTPNLVAFVQVMKEIPVGTSVPIKYWYPDSRYNLETAVVTINRGWSQKLKMFKRNDTTGDWDVEVHANTSPSVQQARHRVPHRPSTRIIDQVVAKTISSLVRVKCYTLLALDGLSANVTSGLGLVIDTTGGYIIISRTVVPNTLCDIEVTIADSFSVPGTVKFHHPWYHYAIIQYDTNLVHPPVKSARLSREAISEGQRIFFVGCNGSDEIVHASTSVTKVIPFDANLRTRPELVLSTSTRLVWTRDSITYGIVDDRDPDPIKEYLGISSHIIAPNTEKLGQGVNLSLRRLPVELQPVKIIDARAIGVSEEWIEKIQNDPADAYMFKVERTWGQLPDQFQKEDVLLSLDGNLVTKLSALEATDGKEFLNVVISRKGQQITFKAQTVLEDDFETTELVSFDGLVVQRPHRTVRQSIEKLPSDVYVTCTYRGSPAHAYHVTAMAFITHIDNKPVTSLQSLTAMLSKIPHNTHFKMNMVEYSGNPSFVTLKKNERFFPLTVWSRDPSESKGWKRITYENGIAAAGEGHHGLSM